Protein 3MBH (pdb70)

B-factor: mean 21.72, std 7.15, range [2.0, 74.06]

InterPro domains:
  IPR004625 Pyridoxine kinase [PTHR10534] (7-262)
  IPR004625 Pyridoxine kinase [cd01173] (8-260)
  IPR013749 Pyridoxamine kinase/Phosphomethylpyrimidine kinase [PF08543] (74-260)
  IPR029056 Ribokinase-like [G3DSA:3.40.1190.20] (1-290)
  IPR029056 Ribokinase-like [SSF53613] (6-282)

CATH classification: 3.40.1190.20

Secondary structure (DSSP, 8-state):
---PPPEEEEE--EE----THHHHHHHHH---EEEE---EEESS-TTSS---EEE-TT--HHHHHHHHTT---SEEEE---SSTTHHHHHHHHHHHH--TT-EEEE----EETTEEPTT--------GGGG-SEE--BHHHHHHHHT----S---HHHHHHHHHHHHHTS-SEEEEEEEEETTEEEEEEEEEEETTTTEEEEEEES--GGGSTTHHHHHHHHHHHH--------HHHHHHHHHHHHHTTTTS---GGG-S-HHHHGGG-------EEE-/----EEEEE--EE----THHHHHHHHH---EEEE---EEESS-TTSS---EEE-S---HHHHHHHHTT---SEEEE---SSTTHHHHHHHHHHHH--TT-EEEE----EETTEEPTT-------TGGGG-SEE--BHHHHHHHHT----S---HHHHHHHHHHHHTTS-SEEEEEEEEETTEEEEEEEEEEETGGGEEEEEEES--GGGSTTHHHHHHHHHHHH--------HHHHHHHHHHHHHTTTTS---GGG-S-HHHHGGGG-------EE-/------EEEEE--EE----THHHHHHHHH---EEEE---EEESS-TTSS---EEE-TT--HHHHHHHHHT---SEEEE---SSTTHHHHHHHHHHHH--TT-EEEE----EETTEEPTT--------GGGG-SEE--BHHHHHHHHTS---S---HHHHHHHHHHHHTTS-SEEEEEEEE-TT-TT-EEEEEEETTTTEEEEEEES--GGGSTTHHHHHHHHHHHH--------HHHHHHHHHHHHHTTTTS---GGG-S-HHHHGGG-------EE--/---EEEEE--EE----THHHHHHHHH---EEEE---EEESS-TTSS---EEE-TT--HHHHHHHHTT---SEEEE---S-THHHHHHHHHHHHH--TT-EEEE----EETTEEPTT-------TGGGG-SEE--BHHHHHHHTT----S---HHHHHHHHHHHHHTS-SEEEEEEEEETTEEEEEEEEEEETTTTEEEEEEESS-GGGSTTHHHHHHHHHHHH--------HHHHHHHHHHHHHTTTTS---GGG-S-HHHHGGGG-------EE-/------EEEEE--EE----THHHHHHHHH---EEEE---EEESS-TTSS---EEE-TT--HHHHHHHHHT---SEEEE---SSTTHHHHHHHHHHHH--TT-EEEE----EETTEEPTT-------TGGGG-SEE--BHHHHHHHHT----S---HHHHHHHHHHHHHTS-SEEEEEEEEETTEEEEEEEEEEETTTTEEEEEEESS-GGGSTTHHHHHHHHHHHH--------HHHHHHHHHHHHHTTTTS---GGG-S-HHHHGGGG------EEE-/------EEEEE--EE----THHHHHHHHH---EEEE---EEESS-TTSS---EEE-TT--HHHHHHHHHT---SEEEE---S-TTHHHHHHHHHHHH--TT-EEEE----EETTEEPTT--------GGGG-SEE--BHHHHHHHHT----S---HHHHHHHHHHHHHTS-SEEEEEEEE-TT-TT-EEEEEEETTTTEEEEEEESS-GGGSTTHHHHHHHHHHHH--------HHHHHHHHHHHHHTTTTS---GGG-S-HHHHGGGG------EE--

Radius of gyration: 34.13 Å; Cα contacts (8 Å, |Δi|>4): 3780; chains: 6; bounding box: 86×94×94 Å

Structure (mmCIF, N/CA/C/O backbone):
data_3MBH
#
_entry.id   3MBH
#
_cell.length_a   93.723
_cell.length_b   138.368
_cell.length_c   143.539
_cell.angle_alpha   90.000
_cell.angle_beta   90.000
_cell.angle_gamma   90.000
#
_symmetry.space_group_name_H-M   'P 21 21 21'
#
loop_
_entity.id
_entity.type
_entity.pdbx_description
1 polymer 'Putative phosphomethylpyrimidine kinase'
2 non-polymer 3-HYDROXY-5-(HYDROXYMETHYL)-2-METHYLISONICOTINALDEHYDE
3 non-polymer 'CHLORIDE ION'
4 water water
#
loop_
_atom_site.group_PDB
_atom_site.id
_atom_site.type_symbol
_atom_site.label_atom_id
_atom_site.label_alt_id
_atom_site.label_comp_id
_atom_site.label_asym_id
_atom_site.label_entity_id
_atom_site.label_seq_id
_atom_site.pdbx_PDB_ins_code
_atom_site.Cartn_x
_atom_site.Cartn_y
_atom_site.Cartn_z
_atom_site.occupancy
_atom_site.B_iso_or_equiv
_atom_site.auth_seq_id
_atom_site.auth_comp_id
_atom_site.auth_asym_id
_atom_site.auth_atom_id
_atom_site.pdbx_PDB_model_num
ATOM 9 N N . TYR A 1 3 ? 90.297 87.229 26.304 1.00 53.62 2 TYR A N 1
ATOM 10 C CA . TYR A 1 3 ? 88.985 87.629 25.765 1.00 52.21 2 TYR A CA 1
ATOM 11 C C . TYR A 1 3 ? 88.833 89.157 25.650 1.00 50.87 2 TYR A C 1
ATOM 12 O O . TYR A 1 3 ? 88.953 89.882 26.651 1.00 51.02 2 TYR A O 1
ATOM 14 N N . ALA A 1 4 ? 88.637 89.627 24.416 1.00 49.19 3 ALA A N 1
ATOM 15 C CA . ALA A 1 4 ? 88.017 90.932 24.135 1.00 47.76 3 ALA A CA 1
ATOM 16 C C . ALA A 1 4 ? 86.946 90.701 23.053 1.00 46.20 3 ALA A C 1
ATOM 17 O O . ALA A 1 4 ? 87.239 90.117 22.004 1.00 46.80 3 ALA A O 1
ATOM 19 N N . ASN A 1 5 ? 85.704 91.113 23.319 1.00 43.48 4 ASN A N 1
ATOM 20 C CA . ASN A 1 5 ? 84.577 90.874 22.393 1.00 41.30 4 ASN A CA 1
ATOM 21 C C . ASN A 1 5 ? 83.640 92.096 22.367 1.00 39.31 4 ASN A C 1
ATOM 22 O O . ASN A 1 5 ? 82.548 92.064 22.944 1.00 39.77 4 ASN A O 1
ATOM 27 N N . LYS A 1 6 ? 84.094 93.155 21.690 1.00 36.44 5 LYS A N 1
ATOM 28 C CA . LYS A 1 6 ? 83.482 94.504 21.714 1.00 33.92 5 LYS A CA 1
ATOM 29 C C . LYS A 1 6 ? 82.096 94.597 21.040 1.00 30.72 5 LYS A C 1
ATOM 30 O O . LYS A 1 6 ? 81.735 93.740 20.217 1.00 30.56 5 LYS A O 1
ATOM 35 N N . VAL A 1 7 ? 81.358 95.663 21.347 1.00 26.99 6 VAL A N 1
ATOM 36 C CA . VAL A 1 7 ? 80.183 96.049 20.550 1.00 24.82 6 VAL A CA 1
ATOM 37 C C . VAL A 1 7 ? 80.629 96.460 19.141 1.00 23.22 6 VAL A C 1
ATOM 38 O O . VAL A 1 7 ? 81.348 97.428 18.998 1.00 23.85 6 VAL A O 1
ATOM 42 N N A LYS A 1 8 ? 80.167 95.751 18.112 0.70 22.24 7 LYS A N 1
ATOM 43 N N B LYS A 1 8 ? 80.186 95.748 18.109 0.30 22.17 7 LYS A N 1
ATOM 44 C CA A LYS A 1 8 ? 80.568 96.058 16.729 0.70 21.04 7 LYS A CA 1
ATOM 45 C CA B LYS A 1 8 ? 80.594 96.078 16.739 0.30 20.96 7 LYS A CA 1
ATOM 46 C C A LYS A 1 8 ? 79.879 97.338 16.224 0.70 20.82 7 LYS A C 1
ATOM 47 C C B LYS A 1 8 ? 79.875 97.326 16.210 0.30 20.70 7 LYS A C 1
ATOM 48 O O A LYS A 1 8 ? 78.794 97.697 16.693 0.70 20.53 7 LYS A O 1
ATOM 49 O O B LYS A 1 8 ? 78.763 97.643 16.638 0.30 20.57 7 LYS A O 1
ATOM 60 N N . LYS A 1 9 ? 80.538 98.031 15.293 1.00 20.02 8 LYS A N 1
ATOM 61 C CA . LYS A 1 9 ? 80.060 99.293 14.752 1.00 19.69 8 LYS A CA 1
ATOM 62 C C . LYS A 1 9 ? 79.698 99.168 13.260 1.00 18.80 8 LYS A C 1
ATOM 63 O O . LYS A 1 9 ? 80.441 98.578 12.442 1.00 17.57 8 LYS A O 1
ATOM 69 N N . ILE A 1 10 ? 78.565 99.738 12.922 1.00 17.27 9 ILE A N 1
ATOM 70 C CA . ILE A 1 10 ? 78.075 99.783 11.552 1.00 17.26 9 ILE A CA 1
ATOM 71 C C . ILE A 1 10 ? 77.977 101.205 11.064 1.00 16.43 9 ILE A C 1
ATOM 72 O O . ILE A 1 10 ? 77.252 102.007 11.666 1.00 17.62 9 ILE A O 1
ATOM 77 N N . ALA A 1 11 ? 78.672 101.548 9.989 1.00 15.53 10 ALA A N 1
ATOM 78 C CA . ALA A 1 11 ? 78.495 102.862 9.396 1.00 16.01 10 ALA A CA 1
ATOM 79 C C . ALA A 1 11 ? 77.209 102.775 8.519 1.00 16.46 10 ALA A C 1
ATOM 80 O O . ALA A 1 11 ? 77.144 101.948 7.607 1.00 18.12 10 ALA A O 1
ATOM 82 N N . ALA A 1 12 ? 76.230 103.644 8.791 1.00 15.43 11 ALA A N 1
ATOM 83 C CA . ALA A 1 12 ? 74.943 103.649 8.149 1.00 16.06 11 ALA A CA 1
ATOM 84 C C . ALA A 1 12 ? 74.817 104.856 7.224 1.00 15.42 11 ALA A C 1
ATOM 85 O O . ALA A 1 12 ? 74.700 106.002 7.681 1.00 15.43 11 ALA A O 1
ATOM 87 N N . VAL A 1 13 ? 74.904 104.594 5.928 1.00 16.23 12 VAL A N 1
ATOM 88 C CA . VAL A 1 13 ? 74.885 105.620 4.864 1.00 15.78 12 VAL A CA 1
ATOM 89 C C . VAL A 1 13 ? 73.439 105.701 4.279 1.00 16.28 12 VAL A C 1
ATOM 90 O O . VAL A 1 13 ? 73.114 105.056 3.298 1.00 15.85 12 VAL A O 1
ATOM 94 N N . HIS A 1 14 ? 72.606 106.483 4.964 1.00 15.59 13 HIS A N 1
ATOM 95 C CA . HIS A 1 14 ? 71.215 106.599 4.702 1.00 15.98 13 HIS A CA 1
ATOM 96 C C . HIS A 1 14 ? 70.817 108.021 5.047 1.00 15.58 13 HIS A C 1
ATOM 97 O O . HIS A 1 14 ? 71.540 108.721 5.760 1.00 15.44 13 HIS A O 1
ATOM 104 N N . ASP A 1 15 ? 69.658 108.430 4.556 1.00 14.85 14 ASP A N 1
ATOM 105 C CA . ASP A 1 15 ? 69.072 109.680 4.927 1.00 15.33 14 ASP A CA 1
ATOM 106 C C . ASP A 1 15 ? 68.419 109.688 6.334 1.00 16.69 14 ASP A C 1
ATOM 107 O O . ASP A 1 15 ? 68.156 108.644 6.954 1.00 14.93 14 ASP A O 1
ATOM 112 N N . LEU A 1 16 ? 68.187 110.904 6.849 1.00 16.52 15 LEU A N 1
ATOM 113 C CA . LEU A 1 16 ? 67.429 111.139 8.073 1.00 16.60 15 LEU A CA 1
ATOM 114 C C . LEU A 1 16 ? 66.138 111.809 7.680 1.00 17.29 15 LEU A C 1
ATOM 115 O O . LEU A 1 16 ? 66.150 112.946 7.197 1.00 15.45 15 LEU A O 1
ATOM 120 N N . SER A 1 17 ? 65.046 111.061 7.869 1.00 16.66 16 SER A N 1
ATOM 121 C CA . SER A 1 17 ? 63.718 111.509 7.631 1.00 17.38 16 SER A CA 1
ATOM 122 C C . SER A 1 17 ? 62.924 111.633 8.945 1.00 16.99 16 SER A C 1
ATOM 123 O O . SER A 1 17 ? 62.831 110.704 9.711 1.00 17.56 16 SER A O 1
ATOM 126 N N . GLY A 1 18 ? 62.283 112.780 9.131 1.00 16.96 17 GLY A N 1
ATOM 127 C CA . GLY A 1 18 ? 61.488 113.045 10.297 1.00 18.32 17 GLY A CA 1
ATOM 128 C C . GLY A 1 18 ? 60.296 112.128 10.506 1.00 19.47 17 GLY A C 1
ATOM 129 O O . GLY A 1 18 ? 60.124 111.609 11.591 1.00 20.99 17 GLY A O 1
ATOM 138 N N . GLY A 1 20 ? 57.559 109.028 8.815 1.00 20.42 19 GLY A N 1
ATOM 139 C CA . GLY A 1 20 ? 57.670 107.827 8.063 1.00 21.61 19 GLY A CA 1
ATOM 140 C C . GLY A 1 20 ? 58.699 106.972 8.736 1.00 22.05 19 GLY A C 1
ATOM 141 O O . GLY A 1 20 ? 59.569 107.456 9.476 1.00 25.58 19 GLY A O 1
ATOM 142 N N . ARG A 1 21 ? 58.663 105.689 8.466 1.00 21.67 20 ARG A N 1
ATOM 143 C CA . ARG A 1 21 ? 59.661 104.828 9.030 1.00 19.63 20 ARG A CA 1
ATOM 144 C C . ARG A 1 21 ? 60.538 104.299 7.903 1.00 18.57 20 ARG A C 1
ATOM 145 O O . ARG A 1 21 ? 60.297 103.231 7.364 1.00 18.67 20 ARG A O 1
ATOM 153 N N . VAL A 1 22 ? 61.565 105.084 7.554 1.00 17.34 21 VAL A N 1
ATOM 154 C CA . VAL A 1 22 ? 62.495 104.756 6.502 1.00 16.96 21 VAL A CA 1
ATOM 155 C C . VAL A 1 22 ? 63.894 105.027 7.031 1.00 16.61 21 VAL A C 1
ATOM 156 O O . VAL A 1 22 ? 64.073 105.664 8.067 1.00 16.75 21 VAL A O 1
ATOM 160 N N . SER A 1 23 ? 64.868 104.513 6.325 1.00 16.24 22 SER A N 1
ATOM 161 C CA . SER A 1 23 ? 66.249 104.990 6.416 1.00 17.47 22 SER A CA 1
ATOM 162 C C . SER A 1 23 ? 66.784 105.018 7.880 1.00 16.82 22 SER A C 1
ATOM 163 O O . SER A 1 23 ? 66.601 104.041 8.625 1.00 17.19 22 SER A O 1
ATOM 166 N N . LEU A 1 24 ? 67.472 106.072 8.307 1.00 15.99 23 LEU A N 1
ATOM 167 C CA . LEU A 1 24 ? 68.119 106.028 9.634 1.00 15.83 23 LEU A CA 1
ATOM 168 C C . LEU A 1 24 ? 67.155 105.770 10.830 1.00 15.95 23 LEU A C 1
ATOM 169 O O . LEU A 1 24 ? 67.542 105.127 11.829 1.00 16.28 23 LEU A O 1
ATOM 174 N N . THR A 1 25 ? 65.923 106.251 10.742 1.00 16.38 24 THR A N 1
ATOM 175 C CA . THR A 1 25 ? 64.992 106.099 11.841 1.00 16.16 24 THR A CA 1
ATOM 176 C C . THR A 1 25 ? 64.479 104.658 11.911 1.00 17.92 24 THR A C 1
ATOM 177 O O . THR A 1 25 ? 63.778 104.319 12.857 1.00 18.83 24 THR A O 1
ATOM 181 N N . VAL A 1 26 ? 64.874 103.810 10.951 1.00 17.94 25 VAL A N 1
ATOM 182 C CA . VAL A 1 26 ? 64.604 102.367 11.015 1.00 18.25 25 VAL A CA 1
ATOM 183 C C . VAL A 1 26 ? 65.906 101.625 11.354 1.00 17.37 25 VAL A C 1
ATOM 184 O O . VAL A 1 26 ? 65.920 100.727 12.196 1.00 16.43 25 VAL A O 1
ATOM 188 N N . VAL A 1 27 ? 66.995 101.980 10.673 1.00 16.90 26 VAL A N 1
ATOM 189 C CA . VAL A 1 27 ? 68.283 101.313 10.805 1.00 16.44 26 VAL A CA 1
ATOM 190 C C . VAL A 1 27 ? 68.842 101.440 12.207 1.00 16.10 26 VAL A C 1
ATOM 191 O O . VAL A 1 27 ? 69.353 100.480 12.756 1.00 14.35 26 VAL A O 1
ATOM 195 N N . ILE A 1 28 ? 68.733 102.622 12.810 1.00 15.68 27 ILE A N 1
ATOM 196 C CA . ILE A 1 28 ? 69.292 102.837 14.153 1.00 16.53 27 ILE A CA 1
ATOM 197 C C . ILE A 1 28 ? 68.580 101.962 15.234 1.00 17.01 27 ILE A C 1
ATOM 198 O O . ILE A 1 28 ? 69.230 101.157 15.901 1.00 16.18 27 ILE A O 1
ATOM 203 N N . PRO A 1 29 ? 67.259 102.047 15.353 1.00 17.28 28 PRO A N 1
ATOM 204 C CA . PRO A 1 29 ? 66.593 101.213 16.382 1.00 16.67 28 PRO A CA 1
ATOM 205 C C . PRO A 1 29 ? 66.748 99.703 16.194 1.00 16.58 28 PRO A C 1
ATOM 206 O O . PRO A 1 29 ? 66.945 98.959 17.177 1.00 14.81 28 PRO A O 1
ATOM 210 N N . ILE A 1 30 ? 66.661 99.234 14.950 1.00 15.47 29 ILE A N 1
ATOM 211 C CA . ILE A 1 30 ? 66.763 97.793 14.698 1.00 15.17 29 ILE A CA 1
ATOM 212 C C . ILE A 1 30 ? 68.182 97.285 15.039 1.00 14.99 29 ILE A C 1
ATOM 213 O O . ILE A 1 30 ? 68.348 96.371 15.848 1.00 15.75 29 ILE A O 1
ATOM 218 N N . LEU A 1 31 ? 69.201 97.889 14.450 1.00 15.02 30 LEU A N 1
ATOM 219 C CA . LEU A 1 31 ? 70.551 97.394 14.649 1.00 16.43 30 LEU A CA 1
ATOM 220 C C . LEU A 1 31 ? 70.999 97.617 16.106 1.00 16.68 30 LEU A C 1
ATOM 221 O O . LEU A 1 31 ? 71.655 96.761 16.638 1.00 15.87 30 LEU A O 1
ATOM 226 N N . SER A 1 32 ? 70.648 98.748 16.750 1.00 16.74 31 SER A N 1
ATOM 227 C CA . SER A 1 32 ? 70.971 98.926 18.164 1.00 17.55 31 SER A CA 1
ATOM 228 C C . SER A 1 32 ? 70.338 97.798 18.999 1.00 15.64 31 SER A C 1
ATOM 229 O O . SER A 1 32 ? 70.987 97.242 19.877 1.00 15.84 31 SER A O 1
ATOM 232 N N A SER A 1 33 ? 69.067 97.498 18.738 0.50 14.98 32 SER A N 1
ATOM 233 N N B SER A 1 33 ? 69.080 97.493 18.704 0.50 15.09 32 SER A N 1
ATOM 234 C CA A SER A 1 33 ? 68.355 96.417 19.433 0.50 15.17 32 SER A CA 1
ATOM 235 C CA B SER A 1 33 ? 68.347 96.444 19.396 0.50 15.38 32 SER A CA 1
ATOM 236 C C A SER A 1 33 ? 69.085 95.096 19.229 0.50 14.98 32 SER A C 1
ATOM 237 C C B SER A 1 33 ? 68.920 95.069 19.142 0.50 14.95 32 SER A C 1
ATOM 238 O O A SER A 1 33 ? 69.205 94.299 20.154 0.50 15.68 32 SER A O 1
ATOM 239 O O B SER A 1 33 ? 68.644 94.164 19.902 0.50 15.19 32 SER A O 1
ATOM 252 N N . GLY A 1 35 ? 72.181 94.751 18.938 1.00 15.84 34 GLY A N 1
ATOM 253 C CA . GLY A 1 35 ? 73.447 94.740 19.647 1.00 16.15 34 GLY A CA 1
ATOM 254 C C . GLY A 1 35 ? 74.584 95.481 19.000 1.00 16.25 34 GLY A C 1
ATOM 255 O O . GLY A 1 35 ? 75.709 95.369 19.459 1.00 16.82 34 GLY A O 1
ATOM 256 N N . PHE A 1 36 ? 74.294 96.279 17.969 1.00 16.42 35 PHE A N 1
ATOM 257 C CA . PHE A 1 36 ? 75.328 96.950 17.187 1.00 17.28 35 PHE A CA 1
ATOM 258 C C . PHE A 1 36 ? 75.208 98.428 17.382 1.00 17.42 35 PHE A C 1
ATOM 259 O O . PHE A 1 36 ? 74.093 98.921 17.536 1.00 18.46 35 PHE A O 1
ATOM 267 N N . GLN A 1 37 ? 76.344 99.125 17.448 1.00 16.99 36 GLN A N 1
ATOM 268 C CA . GLN A 1 37 ? 76.324 100.583 17.417 1.00 16.60 36 GLN A CA 1
ATOM 269 C C . GLN A 1 37 ? 76.232 101.056 15.946 1.00 17.10 36 GLN A C 1
ATOM 270 O O . GLN A 1 37 ? 77.002 100.596 15.117 1.00 17.26 36 GLN A O 1
ATOM 276 N N . VAL A 1 38 ? 75.280 101.934 15.653 1.00 15.95 37 VAL A N 1
ATOM 277 C CA . VAL A 1 38 ? 75.065 102.476 14.340 1.00 15.49 37 VAL A CA 1
ATOM 278 C C . VAL A 1 38 ? 75.621 103.900 14.343 1.00 15.12 37 VAL A C 1
ATOM 279 O O . VAL A 1 38 ? 75.278 104.729 15.216 1.00 14.37 37 VAL A O 1
ATOM 283 N N . CYS A 1 39 ? 76.508 104.148 13.394 1.00 14.81 38 CYS A N 1
ATOM 284 C CA . CYS A 1 39 ? 77.202 105.412 13.220 1.00 14.86 38 CYS A CA 1
ATOM 285 C C . CYS A 1 39 ? 76.731 106.008 11.908 1.00 15.68 38 CYS A C 1
ATOM 286 O O . CYS A 1 39 ? 77.192 105.613 10.818 1.00 15.80 38 CYS A O 1
ATOM 289 N N . PRO A 1 40 ? 75.828 106.988 11.988 1.00 14.68 39 PRO A N 1
ATOM 290 C CA . PRO A 1 40 ? 75.242 107.546 10.766 1.00 15.47 39 PRO A CA 1
ATOM 291 C C . PRO A 1 40 ? 76.192 108.439 9.947 1.00 15.90 39 PRO A C 1
ATOM 292 O O . PRO A 1 40 ? 76.885 109.312 10.528 1.00 14.92 39 PRO A O 1
ATOM 296 N N . LEU A 1 41 ? 76.220 108.170 8.640 1.00 15.40 40 LEU A N 1
ATOM 297 C CA . LEU A 1 41 ? 76.770 109.053 7.608 1.00 15.33 40 LEU A CA 1
ATOM 298 C C . LEU A 1 41 ? 75.564 109.504 6.786 1.00 15.26 40 LEU A C 1
ATOM 299 O O . LEU A 1 41 ? 75.201 108.859 5.831 1.00 15.04 40 LEU A O 1
ATOM 304 N N . PRO A 1 42 ? 74.928 110.610 7.186 1.00 15.16 41 PRO A N 1
ATOM 305 C CA . PRO A 1 42 ? 73.647 110.982 6.640 1.00 14.94 41 PRO A CA 1
ATOM 306 C C . PRO A 1 42 ? 73.754 111.551 5.221 1.00 15.38 41 PRO A C 1
ATOM 307 O O . PRO A 1 42 ? 74.641 112.346 4.951 1.00 14.34 41 PRO A O 1
ATOM 311 N N . THR A 1 43 ? 72.890 111.072 4.319 1.00 15.35 42 THR A N 1
ATOM 312 C CA . THR A 1 43 ? 72.949 111.399 2.893 1.00 15.26 42 THR A CA 1
ATOM 313 C C . THR A 1 43 ? 72.103 112.617 2.540 1.00 15.36 42 THR A C 1
ATOM 314 O O . THR A 1 43 ? 72.334 113.262 1.492 1.00 15.78 42 THR A O 1
ATOM 318 N N . ALA A 1 44 ? 71.141 112.915 3.404 1.00 14.04 43 ALA A N 1
ATOM 319 C CA . ALA A 1 44 ? 70.129 113.939 3.167 1.00 14.50 43 ALA A CA 1
ATOM 320 C C . ALA A 1 44 ? 69.332 114.108 4.446 1.00 13.89 43 ALA A C 1
ATOM 321 O O . ALA A 1 44 ? 69.292 113.199 5.258 1.00 15.21 43 ALA A O 1
ATOM 323 N N . VAL A 1 45 ? 68.687 115.256 4.582 1.00 13.41 44 VAL A N 1
ATOM 324 C CA . VAL A 1 45 ? 67.689 115.513 5.616 1.00 14.58 44 VAL A CA 1
ATOM 325 C C . VAL A 1 45 ? 66.329 115.798 5.005 1.00 15.10 44 VAL A C 1
ATOM 326 O O . VAL A 1 45 ? 66.206 116.659 4.140 1.00 15.13 44 VAL A O 1
ATOM 330 N N . LEU A 1 46 ? 65.323 115.054 5.428 1.00 14.77 45 LEU A N 1
ATOM 331 C CA . LEU A 1 46 ? 63.965 115.257 4.945 1.00 14.98 45 LEU A CA 1
ATOM 332 C C . LEU A 1 46 ? 62.975 115.335 6.104 1.00 15.46 45 LEU A C 1
ATOM 333 O O . LEU A 1 46 ? 63.149 114.667 7.113 1.00 17.14 45 LEU A O 1
ATOM 338 N N . SER A 1 47 ? 61.877 116.066 5.905 1.00 15.70 46 SER A N 1
ATOM 339 C CA . SER A 1 47 ? 60.775 116.127 6.844 1.00 15.34 46 SER A CA 1
ATOM 340 C C . SER A 1 47 ? 60.070 114.760 6.990 1.00 16.02 46 SER A C 1
ATOM 341 O O . SER A 1 47 ? 59.499 114.424 8.064 1.00 13.65 46 SER A O 1
ATOM 344 N N . ASN A 1 48 ? 60.095 114.004 5.893 1.00 15.67 47 ASN A N 1
ATOM 345 C CA . ASN A 1 48 ? 59.377 112.754 5.762 1.00 15.23 47 ASN A CA 1
ATOM 346 C C . ASN A 1 48 ? 59.791 112.061 4.474 1.00 15.70 47 ASN A C 1
ATOM 347 O O . ASN A 1 48 ? 60.365 112.702 3.588 1.00 14.94 47 ASN A O 1
ATOM 352 N N . HIS A 1 49 ? 59.424 110.790 4.309 1.00 15.52 48 HIS A N 1
ATOM 353 C CA . HIS A 1 49 ? 59.864 110.077 3.111 1.00 15.77 48 HIS A CA 1
ATOM 354 C C . HIS A 1 49 ? 59.191 110.640 1.852 1.00 16.28 48 HIS A C 1
ATOM 355 O O . HIS A 1 49 ? 58.210 111.417 1.926 1.00 15.56 48 HIS A O 1
ATOM 362 N N . THR A 1 50 ? 59.740 110.267 0.689 1.00 16.25 49 THR A N 1
ATOM 363 C CA . THR A 1 50 ? 59.295 110.824 -0.605 1.00 16.52 49 THR A CA 1
ATOM 364 C C . THR A 1 50 ? 58.060 110.159 -1.232 1.00 16.87 49 THR A C 1
ATOM 365 O O . THR A 1 50 ? 57.681 110.480 -2.359 1.00 17.93 49 THR A O 1
ATOM 369 N N . GLN A 1 51 ? 57.409 109.247 -0.521 1.00 18.10 50 GLN A N 1
ATOM 370 C CA . GLN A 1 51 ? 56.125 108.697 -0.967 1.00 19.02 50 GLN A CA 1
ATOM 371 C C . GLN A 1 51 ? 54.919 109.448 -0.362 1.00 19.71 50 GLN A C 1
ATOM 372 O O . GLN A 1 51 ? 53.774 109.163 -0.648 1.00 20.19 50 GLN A O 1
ATOM 378 N N . TYR A 1 52 ? 55.177 110.418 0.500 1.00 20.17 51 TYR A N 1
ATOM 379 C CA . TYR A 1 52 ? 54.170 111.419 0.804 1.00 19.52 51 TYR A CA 1
ATOM 380 C C . TYR A 1 52 ? 54.060 112.420 -0.377 1.00 19.67 51 TYR A C 1
ATOM 381 O O . TYR A 1 52 ? 54.982 112.559 -1.218 1.00 19.01 51 TYR A O 1
ATOM 390 N N . PRO A 1 53 ? 52.950 113.166 -0.438 1.00 19.96 52 PRO A N 1
ATOM 391 C CA . PRO A 1 53 ? 52.841 114.088 -1.576 1.00 20.05 52 PRO A CA 1
ATOM 392 C C . PRO A 1 53 ? 53.969 115.141 -1.633 1.00 19.92 52 PRO A C 1
ATOM 393 O O . PRO A 1 53 ? 54.371 115.553 -2.710 1.00 21.38 52 PRO A O 1
ATOM 397 N N . GLY A 1 54 ? 54.528 115.540 -0.506 1.00 18.70 53 GLY A N 1
ATOM 398 C CA . GLY A 1 54 ? 55.556 116.560 -0.526 1.00 17.98 53 GLY A CA 1
ATOM 399 C C . GLY A 1 54 ? 56.550 116.246 0.597 1.00 17.94 53 GLY A C 1
ATOM 400 O O . GLY A 1 54 ? 56.294 115.394 1.475 1.00 18.55 53 GLY A O 1
ATOM 401 N N . PHE A 1 55 ? 57.683 116.920 0.547 1.00 15.69 54 PHE A N 1
ATOM 402 C CA . PHE A 1 55 ? 58.688 116.755 1.548 1.00 16.49 54 PHE A CA 1
ATOM 403 C C . PHE A 1 55 ? 59.691 117.887 1.429 1.00 16.03 54 PHE A C 1
ATOM 404 O O . PHE A 1 55 ? 59.902 118.390 0.344 1.00 15.06 54 PHE A O 1
ATOM 412 N N . SER A 1 56 ? 60.321 118.237 2.559 1.00 15.98 55 SER A N 1
ATOM 413 C CA . SER A 1 56 ? 61.521 119.076 2.573 1.00 15.57 55 SER A CA 1
ATOM 414 C C . SER A 1 56 ? 62.691 118.191 2.214 1.00 15.39 55 SER A C 1
ATOM 415 O O . SER A 1 56 ? 62.662 116.997 2.470 1.00 15.14 55 SER A O 1
ATOM 418 N N . PHE A 1 57 ? 63.718 118.785 1.629 1.00 15.13 56 PHE A N 1
ATOM 419 C CA . PHE A 1 57 ? 64.864 118.021 1.211 1.00 16.06 56 PHE A CA 1
ATOM 420 C C . PHE A 1 57 ? 66.145 118.868 1.309 1.00 16.25 56 PHE A C 1
ATOM 421 O O . PHE A 1 57 ? 66.226 119.938 0.745 1.00 15.62 56 PHE A O 1
ATOM 429 N N . LEU A 1 58 ? 67.135 118.372 2.043 1.00 16.22 57 LEU A N 1
ATOM 430 C CA . LEU A 1 58 ? 68.451 118.960 2.083 1.00 16.03 57 LEU A CA 1
ATOM 431 C C . LEU A 1 58 ? 69.496 117.854 1.746 1.00 15.97 57 LEU A C 1
ATOM 432 O O . LEU A 1 58 ? 69.671 116.874 2.495 1.00 15.97 57 LEU A O 1
ATOM 437 N N . ASP A 1 59 ? 70.227 118.099 0.673 1.00 15.57 58 ASP A N 1
ATOM 438 C CA . ASP A 1 59 ? 71.229 117.192 0.115 1.00 15.93 58 ASP A CA 1
ATOM 439 C C . ASP A 1 59 ? 72.455 117.363 0.961 1.00 15.42 58 ASP A C 1
ATOM 440 O O . ASP A 1 59 ? 72.958 118.467 1.068 1.00 15.63 58 ASP A O 1
ATOM 445 N N . LEU A 1 60 ? 72.967 116.301 1.546 1.00 15.73 59 LEU A N 1
ATOM 446 C CA . LEU A 1 60 ? 74.171 116.436 2.393 1.00 16.30 59 LEU A CA 1
ATOM 447 C C . LEU A 1 60 ? 75.494 115.968 1.718 1.00 15.91 59 LEU A C 1
ATOM 448 O O . LEU A 1 60 ? 76.511 115.727 2.431 1.00 15.28 59 LEU A O 1
ATOM 453 N N . THR A 1 61 ? 75.476 115.865 0.380 1.00 15.61 60 THR A N 1
ATOM 454 C CA . THR A 1 61 ? 76.619 115.378 -0.400 1.00 16.33 60 THR A CA 1
ATOM 455 C C . THR A 1 61 ? 77.903 116.065 0.031 1.00 17.44 60 THR A C 1
ATOM 456 O O . THR A 1 61 ? 78.898 115.398 0.290 1.00 16.54 60 THR A O 1
ATOM 460 N N . ASP A 1 62 ? 77.868 117.390 0.120 1.00 17.54 61 ASP A N 1
ATOM 461 C CA . ASP A 1 62 ? 79.078 118.088 0.439 1.00 18.96 61 ASP A CA 1
ATOM 462 C C . ASP A 1 62 ? 79.536 118.039 1.902 1.00 19.02 61 ASP A C 1
ATOM 463 O O . ASP A 1 62 ? 80.689 118.369 2.181 1.00 18.52 61 ASP A O 1
ATOM 468 N N . GLU A 1 63 ? 78.680 117.595 2.815 1.00 18.43 62 GLU A N 1
ATOM 469 C CA . GLU A 1 63 ? 79.121 117.390 4.191 1.00 17.69 62 GLU A CA 1
ATOM 470 C C . GLU A 1 63 ? 79.780 116.022 4.394 1.00 16.56 62 GLU A C 1
ATOM 471 O O . GLU A 1 63 ? 80.600 115.864 5.298 1.00 16.12 62 GLU A O 1
ATOM 493 N N . PRO A 1 65 ? 82.092 114.159 2.731 1.00 16.10 64 PRO A N 1
ATOM 494 C CA . PRO A 1 65 ? 83.565 114.084 2.780 1.00 16.34 64 PRO A CA 1
ATOM 495 C C . PRO A 1 65 ? 84.147 114.699 4.061 1.00 16.37 64 PRO A C 1
ATOM 496 O O . PRO A 1 65 ? 85.192 114.259 4.556 1.00 15.61 64 PRO A O 1
ATOM 500 N N . LYS A 1 66 ? 83.485 115.726 4.581 1.00 16.10 65 LYS A N 1
ATOM 501 C CA . LYS A 1 66 ? 83.972 116.393 5.798 1.00 16.05 65 LYS A CA 1
ATOM 502 C C . LYS A 1 66 ? 83.842 115.457 6.997 1.00 15.31 65 LYS A C 1
ATOM 503 O O . LYS A 1 66 ? 84.779 115.366 7.829 1.00 16.02 65 LYS A O 1
ATOM 509 N N . ILE A 1 67 ? 82.737 114.710 7.047 1.00 15.11 66 ILE A N 1
ATOM 510 C CA . ILE A 1 67 ? 82.528 113.712 8.083 1.00 15.15 66 ILE A CA 1
ATOM 511 C C . ILE A 1 67 ? 83.542 112.557 7.945 1.00 15.59 66 ILE A C 1
ATOM 512 O O . ILE A 1 67 ? 84.218 112.193 8.906 1.00 15.29 66 ILE A O 1
ATOM 517 N N . ILE A 1 68 ? 83.659 111.990 6.749 1.00 16.23 67 ILE A N 1
ATOM 518 C CA . ILE A 1 68 ? 84.651 110.922 6.491 1.00 15.95 67 ILE A CA 1
ATOM 519 C C . ILE A 1 68 ? 86.057 111.351 6.959 1.00 16.33 67 ILE A C 1
ATOM 520 O O . ILE A 1 68 ? 86.779 110.571 7.627 1.00 17.33 67 ILE A O 1
ATOM 525 N N . ALA A 1 69 ? 86.427 112.601 6.706 1.00 15.78 68 ALA A N 1
ATOM 526 C CA . ALA A 1 69 ? 87.748 113.071 7.032 1.00 16.09 68 ALA A CA 1
ATOM 527 C C . ALA A 1 69 ? 87.986 113.039 8.537 1.00 15.91 68 ALA A C 1
ATOM 528 O O . ALA A 1 69 ? 89.083 112.643 8.973 1.00 15.26 68 ALA A O 1
ATOM 530 N N . GLU A 1 70 ? 86.952 113.396 9.316 1.00 15.30 69 GLU A N 1
ATOM 531 C CA . GLU A 1 70 ? 87.064 113.354 10.769 1.00 16.12 69 GLU A CA 1
ATOM 532 C C . GLU A 1 70 ? 87.141 111.914 11.232 1.00 16.51 69 GLU A C 1
ATOM 533 O O . GLU A 1 70 ? 87.901 111.589 12.147 1.00 16.48 69 GLU A O 1
ATOM 539 N N . TRP A 1 71 ? 86.359 111.044 10.598 1.00 16.15 70 TRP A N 1
ATOM 540 C CA . TRP A 1 71 ? 86.365 109.644 10.989 1.00 16.88 70 TRP A CA 1
ATOM 541 C C . TRP A 1 71 ? 87.765 109.027 10.792 1.00 17.65 70 TRP A C 1
ATOM 542 O O . TRP A 1 71 ? 88.247 108.229 11.609 1.00 18.47 70 TRP A O 1
ATOM 553 N N . LYS A 1 72 ? 88.438 109.451 9.725 1.00 18.34 71 LYS A N 1
ATOM 554 C CA . LYS A 1 72 ? 89.803 109.010 9.497 1.00 18.77 71 LYS A CA 1
ATOM 555 C C . LYS A 1 72 ? 90.713 109.529 10.581 1.00 19.29 71 LYS A C 1
ATOM 556 O O . LYS A 1 72 ? 91.535 108.765 11.046 1.00 18.98 71 LYS A O 1
ATOM 562 N N . LYS A 1 73 ? 90.571 110.799 10.989 1.00 19.88 72 LYS A N 1
ATOM 563 C CA . LYS A 1 73 ? 91.410 111.345 12.070 1.00 21.14 72 LYS A CA 1
ATOM 564 C C . LYS A 1 73 ? 91.157 110.634 13.367 1.00 21.17 72 LYS A C 1
ATOM 565 O O . LYS A 1 73 ? 92.090 110.449 14.116 1.00 23.30 72 LYS A O 1
ATOM 571 N N . LEU A 1 74 ? 89.921 110.250 13.637 1.00 21.20 73 LEU A N 1
ATOM 572 C CA . LEU A 1 74 ? 89.580 109.510 14.864 1.00 21.54 73 LEU A CA 1
ATOM 573 C C . LEU A 1 74 ? 90.074 108.074 14.839 1.00 21.29 73 LEU A C 1
ATOM 574 O O . LEU A 1 74 ? 90.017 107.403 15.867 1.00 21.30 73 LEU A O 1
ATOM 579 N N A GLU A 1 75 ? 90.560 107.617 13.689 0.70 21.23 74 GLU A N 1
ATOM 580 N N B GLU A 1 75 ? 90.534 107.629 13.670 0.30 21.15 74 GLU A N 1
ATOM 581 C CA A GLU A 1 75 ? 90.934 106.224 13.479 0.70 21.32 74 GLU A CA 1
ATOM 582 C CA B GLU A 1 75 ? 90.883 106.239 13.399 0.30 21.04 74 GLU A CA 1
ATOM 583 C C A GLU A 1 75 ? 89.775 105.235 13.763 0.70 21.11 74 GLU A C 1
ATOM 584 C C B GLU A 1 75 ? 89.774 105.263 13.779 0.30 21.02 74 GLU A C 1
ATOM 585 O O A GLU A 1 75 ? 89.992 104.132 14.251 0.70 20.68 74 GLU A O 1
ATOM 586 O O B GLU A 1 75 ? 90.025 104.212 14.361 0.30 20.88 74 GLU A O 1
ATOM 597 N N . VAL A 1 76 ? 88.544 105.624 13.428 1.00 21.04 75 VAL A N 1
ATOM 598 C CA . VAL A 1 76 ? 87.391 104.763 13.671 1.00 20.93 75 VAL A CA 1
ATOM 599 C C . VAL A 1 76 ? 87.417 103.597 12.698 1.00 19.92 75 VAL A C 1
ATOM 600 O O . VAL A 1 76 ? 87.761 103.747 11.531 1.00 20.18 75 VAL A O 1
ATOM 604 N N A GLN A 1 77 ? 87.074 102.433 13.211 0.80 20.62 76 GLN A N 1
ATOM 605 N N B GLN A 1 77 ? 87.111 102.410 13.216 0.20 19.89 76 GLN A N 1
ATOM 606 C CA A GLN A 1 77 ? 86.993 101.230 12.413 0.80 22.29 76 GLN A CA 1
ATOM 607 C CA B GLN A 1 77 ? 87.018 101.195 12.410 0.20 19.96 76 GLN A CA 1
ATOM 608 C C A GLN A 1 77 ? 85.566 100.681 12.411 0.80 21.22 76 GLN A C 1
ATOM 609 C C B GLN A 1 77 ? 85.574 100.705 12.404 0.20 19.90 76 GLN A C 1
ATOM 610 O O A GLN A 1 77 ? 84.933 100.572 13.457 0.80 20.95 76 GLN A O 1
ATOM 611 O O B GLN A 1 77 ? 84.930 100.668 13.452 0.20 19.85 76 GLN A O 1
ATOM 622 N N . PHE A 1 78 ? 85.072 100.328 11.230 1.00 19.76 77 PHE A N 1
ATOM 623 C CA . PHE A 1 78 ? 83.740 99.754 11.126 1.00 19.52 77 PHE A CA 1
ATOM 624 C C . PHE A 1 78 ? 83.760 98.277 10.840 1.00 19.04 77 PHE A C 1
ATOM 625 O O . PHE A 1 78 ? 84.532 97.817 10.028 1.00 20.22 77 PHE A O 1
ATOM 633 N N . ASP A 1 79 ? 82.887 97.543 11.493 1.00 18.69 78 ASP A N 1
ATOM 634 C CA . ASP A 1 79 ? 82.721 96.106 11.246 1.00 18.99 78 ASP A CA 1
ATOM 635 C C . ASP A 1 79 ? 81.814 95.892 10.060 1.00 18.70 78 ASP A C 1
ATOM 636 O O . ASP A 1 79 ? 81.866 94.849 9.402 1.00 19.03 78 ASP A O 1
ATOM 641 N N . ALA A 1 80 ? 80.998 96.900 9.758 1.00 17.19 79 ALA A N 1
ATOM 642 C CA . ALA A 1 80 ? 80.160 96.824 8.597 1.00 16.41 79 ALA A CA 1
ATOM 643 C C . ALA A 1 80 ? 79.837 98.191 8.079 1.00 16.09 79 ALA A C 1
ATOM 644 O O . ALA A 1 80 ? 79.927 99.143 8.815 1.00 17.05 79 ALA A O 1
ATOM 646 N N . ILE A 1 81 ? 79.492 98.265 6.794 1.00 16.27 80 ILE A N 1
ATOM 647 C CA . ILE A 1 81 ? 79.029 99.488 6.136 1.00 16.42 80 ILE A CA 1
ATOM 648 C C . ILE A 1 81 ? 77.757 99.109 5.377 1.00 17.24 80 ILE A C 1
ATOM 649 O O . ILE A 1 81 ? 77.734 98.138 4.605 1.00 16.29 80 ILE A O 1
ATOM 654 N N . TYR A 1 82 ? 76.694 99.886 5.646 1.00 17.53 81 TYR A N 1
ATOM 655 C CA . TYR A 1 82 ? 75.368 99.562 5.151 1.00 16.18 81 TYR A CA 1
ATOM 656 C C . TYR A 1 82 ? 74.806 100.816 4.547 1.00 15.96 81 TYR A C 1
ATOM 657 O O . TYR A 1 82 ? 74.527 101.799 5.254 1.00 15.68 81 TYR A O 1
ATOM 666 N N . THR A 1 83 ? 74.537 100.739 3.256 1.00 15.22 82 THR A N 1
ATOM 667 C CA . THR A 1 83 ? 74.088 101.881 2.514 1.00 15.25 82 THR A CA 1
ATOM 668 C C . THR A 1 83 ? 72.662 101.723 2.054 1.00 14.88 82 THR A C 1
ATOM 669 O O . THR A 1 83 ? 72.200 100.609 1.786 1.00 14.93 82 THR A O 1
ATOM 673 N N . GLY A 1 84 ? 71.986 102.859 1.880 1.00 15.86 83 GLY A N 1
ATOM 674 C CA . GLY A 1 84 ? 70.649 102.887 1.315 1.00 15.83 83 GLY A CA 1
ATOM 675 C C . GLY A 1 84 ? 70.383 104.129 0.476 1.00 16.67 83 GLY A C 1
ATOM 676 O O . GLY A 1 84 ? 71.106 104.424 -0.550 1.00 16.79 83 GLY A O 1
ATOM 677 N N . TYR A 1 85 ? 69.321 104.828 0.826 1.00 14.58 84 TYR A N 1
ATOM 678 C CA . TYR A 1 85 ? 68.915 106.012 0.079 1.00 14.80 84 TYR A CA 1
ATOM 679 C C . TYR A 1 85 ? 70.046 107.053 0.077 1.00 14.64 84 TYR A C 1
ATOM 680 O O . TYR A 1 85 ? 70.477 107.486 1.102 1.00 14.33 84 TYR A O 1
ATOM 689 N N . LEU A 1 86 ? 70.475 107.465 -1.103 1.00 15.40 85 LEU A N 1
ATOM 690 C CA . LEU A 1 86 ? 71.523 108.466 -1.292 1.00 15.99 85 LEU A CA 1
ATOM 691 C C . LEU A 1 86 ? 70.935 109.769 -1.805 1.00 15.98 85 LEU A C 1
ATOM 692 O O . LEU A 1 86 ? 69.907 109.792 -2.472 1.00 16.23 85 LEU A O 1
ATOM 697 N N . GLY A 1 87 ? 71.562 110.864 -1.469 1.00 16.11 86 GLY A N 1
ATOM 698 C CA . GLY A 1 87 ? 70.990 112.184 -1.728 1.00 15.88 86 GLY A CA 1
ATOM 699 C C . GLY A 1 87 ? 71.303 112.873 -3.049 1.00 17.23 86 GLY A C 1
ATOM 700 O O . GLY A 1 87 ? 70.691 113.892 -3.360 1.00 16.89 86 GLY A O 1
ATOM 701 N N . SER A 1 88 ? 72.272 112.353 -3.815 1.00 17.03 87 SER A N 1
ATOM 702 C CA . SER A 1 88 ? 72.516 112.844 -5.157 1.00 17.12 87 SER A CA 1
ATOM 703 C C . SER A 1 88 ? 73.343 111.795 -5.913 1.00 17.54 87 SER A C 1
ATOM 704 O O . SER A 1 88 ? 73.932 110.914 -5.322 1.00 17.06 87 SER A O 1
ATOM 707 N N . PRO A 1 89 ? 73.424 111.901 -7.229 1.00 17.19 88 PRO A N 1
ATOM 708 C CA . PRO A 1 89 ? 74.302 110.967 -7.952 1.00 17.31 88 PRO A CA 1
ATOM 709 C C . PRO A 1 89 ? 75.797 111.080 -7.637 1.00 16.48 88 PRO A C 1
ATOM 710 O O . PRO A 1 89 ? 76.542 110.122 -7.865 1.00 16.13 88 PRO A O 1
ATOM 714 N N . ARG A 1 90 ? 76.230 112.238 -7.149 1.00 15.39 89 ARG A N 1
ATOM 715 C CA . ARG A 1 90 ? 77.616 112.459 -6.751 1.00 15.46 89 ARG A CA 1
ATOM 716 C C . ARG A 1 90 ? 78.018 111.575 -5.536 1.00 15.12 89 ARG A C 1
ATOM 717 O O . ARG A 1 90 ? 79.177 111.336 -5.287 1.00 15.09 89 ARG A O 1
ATOM 725 N N . GLN A 1 91 ? 77.045 111.120 -4.776 1.00 15.55 90 GLN A N 1
ATOM 726 C CA . GLN A 1 91 ? 77.342 110.337 -3.595 1.00 16.66 90 GLN A CA 1
ATOM 727 C C . GLN A 1 91 ? 77.852 108.960 -3.922 1.00 15.67 90 GLN A C 1
ATOM 728 O O . GLN A 1 91 ? 78.576 108.393 -3.134 1.00 16.19 90 GLN A O 1
ATOM 734 N N . ILE A 1 92 ? 77.532 108.436 -5.092 1.00 16.16 91 ILE A N 1
ATOM 735 C CA . ILE A 1 92 ? 77.941 107.061 -5.355 1.00 15.78 91 ILE A CA 1
ATOM 736 C C . ILE A 1 92 ? 79.463 106.924 -5.264 1.00 15.55 91 ILE A C 1
ATOM 737 O O . ILE A 1 92 ? 79.969 106.053 -4.576 1.00 13.24 91 ILE A O 1
ATOM 742 N N . GLN A 1 93 ? 80.183 107.851 -5.850 1.00 15.53 92 GLN A N 1
ATOM 743 C CA . GLN A 1 93 ? 81.644 107.740 -5.869 1.00 16.66 92 GLN A CA 1
ATOM 744 C C . GLN A 1 93 ? 82.275 108.061 -4.518 1.00 14.81 92 GLN A C 1
ATOM 745 O O . GLN A 1 93 ? 83.273 107.483 -4.136 1.00 13.74 92 GLN A O 1
ATOM 751 N N . ILE A 1 94 ? 81.685 108.995 -3.812 1.00 15.39 93 ILE A N 1
ATOM 752 C CA . ILE A 1 94 ? 82.096 109.302 -2.422 1.00 15.49 93 ILE A CA 1
ATOM 753 C C . ILE A 1 94 ? 81.939 108.067 -1.551 1.00 15.48 93 ILE A C 1
ATOM 754 O O . ILE A 1 94 ? 82.830 107.695 -0.759 1.00 15.59 93 ILE A O 1
ATOM 759 N N . VAL A 1 95 ? 80.817 107.402 -1.725 1.00 15.55 94 VAL A N 1
ATOM 760 C CA . VAL A 1 95 ? 80.518 106.227 -0.932 1.00 15.54 94 VAL A CA 1
ATOM 761 C C . VAL A 1 95 ? 81.400 105.057 -1.364 1.00 16.40 94 VAL A C 1
ATOM 762 O O . VAL A 1 95 ? 81.878 104.334 -0.519 1.00 16.55 94 VAL A O 1
ATOM 766 N N A SER A 1 96 ? 81.622 104.892 -2.664 0.50 16.16 95 SER A N 1
ATOM 767 N N B SER A 1 96 ? 81.616 104.890 -2.669 0.50 16.43 95 SER A N 1
ATOM 768 C CA A SER A 1 96 ? 82.538 103.855 -3.139 0.50 16.19 95 SER A CA 1
ATOM 769 C CA B SER A 1 96 ? 82.537 103.856 -3.165 0.50 16.73 95 SER A CA 1
ATOM 770 C C A SER A 1 96 ? 83.941 104.011 -2.533 0.50 16.58 95 SER A C 1
ATOM 771 C C B SER A 1 96 ? 83.944 104.009 -2.557 0.50 16.85 95 SER A C 1
ATOM 772 O O A SER A 1 96 ? 84.557 103.029 -2.095 0.50 16.81 95 SER A O 1
ATOM 773 O O B SER A 1 96 ? 84.563 103.022 -2.136 0.50 17.07 95 SER A O 1
ATOM 778 N N . ASP A 1 97 ? 84.437 105.242 -2.500 1.00 17.36 96 ASP A N 1
ATOM 779 C CA . ASP A 1 97 ? 85.745 105.544 -1.875 1.00 17.61 96 ASP A CA 1
ATOM 780 C C . ASP A 1 97 ? 85.760 105.292 -0.379 1.00 18.01 96 ASP A C 1
ATOM 781 O O . ASP A 1 97 ? 86.774 104.855 0.156 1.00 17.32 96 ASP A O 1
ATOM 786 N N . PHE A 1 98 ? 84.633 105.564 0.288 1.00 17.93 97 PHE A N 1
ATOM 787 C CA . PHE A 1 98 ? 84.480 105.326 1.694 1.00 17.19 97 PHE A CA 1
ATOM 788 C C . PHE A 1 98 ? 84.620 103.842 1.996 1.00 17.67 97 PHE A C 1
ATOM 789 O O . PHE A 1 98 ? 85.414 103.470 2.860 1.00 15.80 97 PHE A O 1
ATOM 797 N N . ILE A 1 99 ? 83.921 103.016 1.222 1.00 16.68 98 ILE A N 1
ATOM 798 C CA . ILE A 1 99 ? 83.999 101.574 1.335 1.00 17.35 98 ILE A CA 1
ATOM 799 C C . ILE A 1 99 ? 85.434 101.097 1.062 1.00 18.32 98 ILE A C 1
ATOM 800 O O . ILE A 1 99 ? 85.974 100.279 1.815 1.00 17.64 98 ILE A O 1
ATOM 805 N N . LYS A 1 100 ? 86.063 101.648 0.024 1.00 18.14 99 LYS A N 1
ATOM 806 C CA . LYS A 1 100 ? 87.435 101.263 -0.290 1.00 18.89 99 LYS A CA 1
ATOM 807 C C . LYS A 1 100 ? 88.363 101.537 0.893 1.00 19.26 99 LYS A C 1
ATOM 808 O O . LYS A 1 100 ? 89.183 100.689 1.264 1.00 18.26 99 LYS A O 1
ATOM 814 N N . ASP A 1 101 ? 88.227 102.712 1.491 1.00 19.87 100 ASP A N 1
ATOM 815 C CA . ASP A 1 101 ? 89.124 103.127 2.557 1.00 19.99 100 ASP A CA 1
ATOM 816 C C . ASP A 1 101 ? 88.806 102.523 3.928 1.00 20.56 100 ASP A C 1
ATOM 817 O O . ASP A 1 101 ? 89.677 102.486 4.807 1.00 19.41 100 ASP A O 1
ATOM 822 N N . PHE A 1 102 ? 87.567 102.103 4.150 1.00 20.16 101 PHE A N 1
ATOM 823 C CA . PHE A 1 102 ? 87.205 101.655 5.493 1.00 21.82 101 PHE A CA 1
ATOM 824 C C . PHE A 1 102 ? 86.934 100.175 5.580 1.00 22.90 101 PHE A C 1
ATOM 825 O O . PHE A 1 102 ? 86.611 99.638 6.650 1.00 24.04 101 PHE A O 1
ATOM 833 N N . ARG A 1 103 ? 87.000 99.485 4.462 1.00 24.03 102 ARG A N 1
ATOM 834 C CA . ARG A 1 103 ? 86.664 98.074 4.549 1.00 24.93 102 ARG A CA 1
ATOM 835 C C . ARG A 1 103 ? 87.832 97.364 5.217 1.00 25.12 102 ARG A C 1
ATOM 836 O O . ARG A 1 103 ? 88.954 97.857 5.242 1.00 23.97 102 ARG A O 1
ATOM 844 N N . GLN A 1 104 ? 87.524 96.254 5.850 1.00 26.56 103 GLN A N 1
ATOM 845 C CA . GLN A 1 104 ? 88.552 95.428 6.461 1.00 28.28 103 GLN A CA 1
ATOM 846 C C . GLN A 1 104 ? 88.391 94.065 5.846 1.00 28.69 103 GLN A C 1
ATOM 847 O O . GLN A 1 104 ? 87.435 93.819 5.111 1.00 28.87 103 GLN A O 1
ATOM 853 N N . PRO A 1 105 ? 89.357 93.180 6.083 1.00 29.58 104 PRO A N 1
ATOM 854 C CA . PRO A 1 105 ? 89.204 91.795 5.630 1.00 29.69 104 PRO A CA 1
ATOM 855 C C . PRO A 1 105 ? 87.955 91.100 6.170 1.00 29.56 104 PRO A C 1
ATOM 856 O O . PRO A 1 105 ? 87.340 90.318 5.470 1.00 30.19 104 PRO A O 1
ATOM 860 N N . ASP A 1 106 ? 87.572 91.358 7.411 1.00 30.39 105 ASP A N 1
ATOM 861 C CA . ASP A 1 106 ? 86.329 90.748 7.933 1.00 31.12 105 ASP A CA 1
ATOM 862 C C . ASP A 1 106 ? 85.078 91.620 7.713 1.00 29.50 105 ASP A C 1
ATOM 863 O O . ASP A 1 106 ? 84.027 91.267 8.232 1.00 30.52 105 ASP A O 1
ATOM 868 N N . SER A 1 107 ? 85.147 92.738 6.983 1.00 27.86 106 SER A N 1
ATOM 869 C CA . SER A 1 107 ? 83.932 93.614 6.834 1.00 26.06 106 SER A CA 1
ATOM 870 C C . SER A 1 107 ? 82.771 93.004 6.043 1.00 24.62 106 SER A C 1
ATOM 871 O O . SER A 1 107 ? 82.913 92.066 5.238 1.00 25.35 106 SER A O 1
ATOM 874 N N . LEU A 1 108 ? 81.595 93.509 6.362 1.00 22.26 107 LEU A N 1
ATOM 875 C CA . LEU A 1 108 ? 80.392 93.159 5.652 1.00 20.59 107 LEU A CA 1
ATOM 876 C C . LEU A 1 108 ? 79.973 94.484 5.052 1.00 19.09 107 LEU A C 1
ATOM 877 O O . LEU A 1 108 ? 79.781 95.430 5.804 1.00 19.20 107 LEU A O 1
ATOM 882 N N . ILE A 1 109 ? 79.948 94.562 3.731 1.00 17.07 108 ILE A N 1
ATOM 883 C CA . ILE A 1 109 ? 79.475 95.704 2.999 1.00 16.70 108 ILE A CA 1
ATOM 884 C C . ILE A 1 109 ? 78.095 95.323 2.429 1.00 16.55 108 ILE A C 1
ATOM 885 O O . ILE A 1 109 ? 77.961 94.358 1.617 1.00 15.42 108 ILE A O 1
ATOM 890 N N . VAL A 1 110 ? 77.081 96.059 2.891 1.00 15.86 109 VAL A N 1
ATOM 891 C CA . VAL A 1 110 ? 75.711 95.855 2.471 1.00 16.47 109 VAL A CA 1
ATOM 892 C C . VAL A 1 110 ? 75.200 97.079 1.749 1.00 16.58 109 VAL A C 1
ATOM 893 O O . VAL A 1 110 ? 75.264 98.198 2.296 1.00 15.90 109 VAL A O 1
ATOM 897 N N . ALA A 1 111 ? 74.666 96.895 0.534 1.00 15.53 110 ALA A N 1
ATOM 898 C CA . ALA A 1 111 ? 74.072 97.997 -0.168 1.00 15.50 110 ALA A CA 1
ATOM 899 C C . ALA A 1 111 ? 72.657 97.596 -0.528 1.00 16.85 110 ALA A C 1
ATOM 900 O O . ALA A 1 111 ? 72.432 96.617 -1.283 1.00 16.16 110 ALA A O 1
ATOM 902 N N . ASP A 1 112 ? 71.707 98.349 0.014 1.00 16.50 111 ASP A N 1
ATOM 903 C CA . ASP A 1 112 ? 70.359 98.317 -0.475 1.00 17.52 111 ASP A CA 1
ATOM 904 C C . ASP A 1 112 ? 70.310 99.326 -1.635 1.00 17.17 111 ASP A C 1
ATOM 905 O O . ASP A 1 112 ? 70.524 100.511 -1.439 1.00 17.54 111 ASP A O 1
ATOM 910 N N . PRO A 1 113 ? 70.109 98.846 -2.877 1.00 17.16 112 PRO A N 1
ATOM 911 C CA . PRO A 1 113 ? 70.144 99.754 -4.013 1.00 17.43 112 PRO A CA 1
ATOM 912 C C . PRO A 1 113 ? 68.837 100.563 -4.154 1.00 17.21 112 PRO A C 1
ATOM 913 O O . PRO A 1 113 ? 68.088 100.351 -5.110 1.00 17.36 112 PRO A O 1
ATOM 917 N N . VAL A 1 114 ? 68.610 101.480 -3.216 1.00 17.43 113 VAL A N 1
ATOM 918 C CA . VAL A 1 114 ? 67.362 102.236 -3.081 1.00 16.44 113 VAL A CA 1
ATOM 919 C C . VAL A 1 114 ? 67.159 103.153 -4.310 1.00 17.46 113 VAL A C 1
ATOM 920 O O . VAL A 1 114 ? 67.867 104.155 -4.489 1.00 16.73 113 VAL A O 1
ATOM 924 N N . LEU A 1 115 ? 66.190 102.791 -5.166 1.00 16.59 114 LEU A N 1
ATOM 925 C CA . LEU A 1 115 ? 65.899 103.542 -6.397 1.00 16.99 114 LEU A CA 1
ATOM 926 C C . LEU A 1 115 ? 64.417 103.771 -6.678 1.00 17.29 114 LEU A C 1
ATOM 927 O O . LEU A 1 115 ? 64.049 104.785 -7.291 1.00 16.24 114 LEU A O 1
ATOM 932 N N . GLY A 1 116 ? 63.580 102.839 -6.236 1.00 17.82 115 GLY A N 1
ATOM 933 C CA . GLY A 1 116 ? 62.164 102.883 -6.540 1.00 19.12 115 GLY A CA 1
ATOM 934 C C . GLY A 1 116 ? 61.391 101.650 -6.095 1.00 20.10 115 GLY A C 1
ATOM 935 O O . GLY A 1 116 ? 61.925 100.740 -5.461 1.00 20.91 115 GLY A O 1
ATOM 936 N N . ASP A 1 117 ? 60.113 101.634 -6.408 1.00 20.50 116 ASP A N 1
ATOM 937 C CA . ASP A 1 117 ? 59.255 100.509 -6.063 1.00 21.39 116 ASP A CA 1
ATOM 938 C C . ASP A 1 117 ? 58.011 100.680 -6.914 1.00 22.34 116 ASP A C 1
ATOM 939 O O . ASP A 1 117 ? 57.806 101.731 -7.525 1.00 21.04 116 ASP A O 1
ATOM 944 N N . ASN A 1 118 ? 57.210 99.624 -6.947 1.00 23.83 117 ASN A N 1
ATOM 945 C CA . ASN A 1 118 ? 56.012 99.554 -7.757 1.00 24.51 117 ASN A CA 1
ATOM 946 C C . ASN A 1 118 ? 56.244 99.917 -9.173 1.00 24.45 117 ASN A C 1
ATOM 947 O O . ASN A 1 118 ? 55.417 100.568 -9.749 1.00 25.74 117 ASN A O 1
ATOM 952 N N . GLY A 1 119 ? 57.374 99.535 -9.746 1.00 24.26 118 GLY A N 1
ATOM 953 C CA . GLY A 1 119 ? 57.606 99.764 -11.151 1.00 24.09 118 GLY A CA 1
ATOM 954 C C . GLY A 1 119 ? 57.996 101.186 -11.508 1.00 24.41 118 GLY A C 1
ATOM 955 O O . GLY A 1 119 ? 58.012 101.519 -12.663 1.00 26.10 118 GLY A O 1
ATOM 956 N N . ARG A 1 120 ? 58.338 102.030 -10.544 1.00 23.52 119 ARG A N 1
ATOM 957 C CA . ARG A 1 120 ? 58.687 103.411 -10.854 1.00 23.07 119 ARG A CA 1
ATOM 958 C C . ARG A 1 120 ? 59.869 103.813 -9.988 1.00 21.21 119 ARG A C 1
ATOM 959 O O . ARG A 1 120 ? 60.014 103.298 -8.892 1.00 20.75 119 ARG A O 1
ATOM 967 N N . LEU A 1 121 ? 60.663 104.764 -10.434 1.00 19.28 120 LEU A N 1
ATOM 968 C CA . LEU A 1 121 ? 61.663 105.395 -9.545 1.00 18.35 120 LEU A CA 1
ATOM 969 C C . LEU A 1 121 ? 61.058 106.257 -8.467 1.00 18.05 120 LEU A C 1
ATOM 970 O O . LEU A 1 121 ? 60.027 106.864 -8.681 1.00 16.39 120 LEU A O 1
ATOM 975 N N . TYR A 1 122 ? 61.726 106.389 -7.319 1.00 18.01 121 TYR A N 1
ATOM 976 C CA . TYR A 1 122 ? 61.279 107.340 -6.304 1.00 17.58 121 TYR A CA 1
ATOM 977 C C . TYR A 1 122 ? 61.391 108.811 -6.761 1.00 18.42 121 TYR A C 1
ATOM 978 O O . TYR A 1 122 ? 62.164 109.159 -7.678 1.00 17.89 121 TYR A O 1
ATOM 987 N N . THR A 1 123 ? 60.634 109.688 -6.107 1.00 18.25 122 THR A N 1
ATOM 988 C CA . THR A 1 123 ? 60.448 111.066 -6.613 1.00 19.84 122 THR A CA 1
ATOM 989 C C . THR A 1 123 ? 61.805 111.745 -6.767 1.00 20.32 122 THR A C 1
ATOM 990 O O . THR A 1 123 ? 62.658 111.693 -5.845 1.00 19.56 122 THR A O 1
ATOM 994 N N . ASN A 1 124 ? 61.999 112.358 -7.917 1.00 20.64 123 ASN A N 1
ATOM 995 C CA . ASN A 1 124 ? 63.232 113.066 -8.247 1.00 22.59 123 ASN A CA 1
ATOM 996 C C . ASN A 1 124 ? 64.416 112.160 -8.594 1.00 23.15 123 ASN A C 1
ATOM 997 O O . ASN A 1 124 ? 65.459 112.665 -8.896 1.00 24.46 123 ASN A O 1
ATOM 1002 N N . PHE A 1 125 ? 64.271 110.842 -8.575 1.00 22.76 124 PHE A N 1
ATOM 1003 C CA . PHE A 1 125 ? 65.308 109.972 -9.108 1.00 22.23 124 PHE A CA 1
ATOM 1004 C C . PHE A 1 125 ? 65.130 109.882 -10.618 1.00 22.12 124 PHE A C 1
ATOM 1005 O O . PHE A 1 125 ? 64.023 109.939 -11.111 1.00 21.96 124 PHE A O 1
ATOM 1013 N N . ASP A 1 126 ? 66.235 109.826 -11.358 1.00 22.27 125 ASP A N 1
ATOM 1014 C CA . ASP A 1 126 ? 66.247 109.629 -12.805 1.00 22.44 125 ASP A CA 1
ATOM 1015 C C . ASP A 1 126 ? 67.360 108.642 -13.163 1.00 21.77 125 ASP A C 1
ATOM 1016 O O . ASP A 1 126 ? 67.967 108.017 -12.286 1.00 21.55 125 ASP A O 1
ATOM 1029 N N . GLU A 1 128 ? 70.359 108.899 -13.995 1.00 19.15 127 GLU A N 1
ATOM 1030 C CA . GLU A 1 128 ? 71.723 109.108 -13.492 1.00 17.76 127 GLU A CA 1
ATOM 1031 C C . GLU A 1 128 ? 71.933 108.409 -12.159 1.00 16.51 127 GLU A C 1
ATOM 1032 O O . GLU A 1 128 ? 72.959 107.773 -11.905 1.00 15.07 127 GLU A O 1
ATOM 1046 N N . VAL A 1 130 ? 70.277 105.801 -11.315 1.00 15.67 129 VAL A N 1
ATOM 1047 C CA . VAL A 1 130 ? 70.288 104.371 -11.645 1.00 15.40 129 VAL A CA 1
ATOM 1048 C C . VAL A 1 130 ? 71.668 103.935 -12.153 1.00 16.60 129 VAL A C 1
ATOM 1049 O O . VAL A 1 130 ? 72.245 102.994 -11.627 1.00 16.10 129 VAL A O 1
ATOM 1053 N N . LYS A 1 131 ? 72.211 104.662 -13.155 1.00 16.92 130 LYS A N 1
ATOM 1054 C CA . LYS A 1 131 ? 73.523 104.325 -13.704 1.00 17.74 130 LYS A CA 1
ATOM 1055 C C . LYS A 1 131 ? 74.601 104.316 -12.601 1.00 17.40 130 LYS A C 1
ATOM 1056 O O . LYS A 1 131 ? 75.393 103.392 -12.548 1.00 16.78 130 LYS A O 1
ATOM 1062 N N . GLU A 1 132 ? 74.603 105.295 -11.696 1.00 16.99 131 GLU A N 1
ATOM 1063 C CA . GLU A 1 132 ? 75.585 105.304 -10.594 1.00 16.39 131 GLU A CA 1
ATOM 1064 C C . GLU A 1 132 ? 75.383 104.124 -9.620 1.00 16.79 131 GLU A C 1
ATOM 1065 O O . GLU A 1 132 ? 76.355 103.483 -9.153 1.00 15.91 131 GLU A O 1
ATOM 1079 N N . ARG A 1 134 ? 74.298 101.233 -10.251 1.00 16.85 133 ARG A N 1
ATOM 1080 C CA . ARG A 1 134 ? 74.882 100.080 -10.909 1.00 17.82 133 ARG A CA 1
ATOM 1081 C C . ARG A 1 134 ? 76.373 99.907 -10.592 1.00 18.30 133 ARG A C 1
ATOM 1082 O O . ARG A 1 134 ? 76.863 98.785 -10.488 1.00 18.55 133 ARG A O 1
ATOM 1090 N N . HIS A 1 135 ? 77.082 101.017 -10.428 1.00 17.86 134 HIS A N 1
ATOM 1091 C CA . HIS A 1 135 ? 78.457 100.976 -10.003 1.00 18.00 134 HIS A CA 1
ATOM 1092 C C . HIS A 1 135 ? 78.611 100.603 -8.525 1.00 17.40 134 HIS A C 1
ATOM 1093 O O . HIS A 1 135 ? 79.449 99.760 -8.185 1.00 18.31 134 HIS A O 1
ATOM 1100 N N . LEU A 1 136 ? 77.839 101.251 -7.674 1.00 16.24 135 LEU A N 1
ATOM 1101 C CA . LEU A 1 136 ? 77.966 101.043 -6.245 1.00 17.26 135 LEU A CA 1
ATOM 1102 C C . LEU A 1 136 ? 77.733 99.566 -5.874 1.00 15.93 135 LEU A C 1
ATOM 1103 O O . LEU A 1 136 ? 78.440 99.028 -5.022 1.00 15.37 135 LEU A O 1
ATOM 1108 N N . ILE A 1 137 ? 76.796 98.892 -6.526 1.00 16.01 136 ILE A N 1
ATOM 1109 C CA . ILE A 1 137 ? 76.543 97.500 -6.120 1.00 16.19 136 ILE A CA 1
ATOM 1110 C C . ILE A 1 137 ? 77.766 96.585 -6.347 1.00 16.72 136 ILE A C 1
ATOM 1111 O O . ILE A 1 137 ? 77.872 95.577 -5.675 1.00 17.72 136 ILE A O 1
ATOM 1116 N N . THR A 1 138 ? 78.690 96.964 -7.243 1.00 16.87 137 THR A N 1
ATOM 1117 C CA . THR A 1 138 ? 79.850 96.143 -7.561 1.00 16.62 137 THR A CA 1
ATOM 1118 C C . THR A 1 138 ? 80.797 96.109 -6.375 1.00 17.53 137 THR A C 1
ATOM 1119 O O . THR A 1 138 ? 81.705 95.260 -6.308 1.00 17.37 137 THR A O 1
ATOM 1123 N N . LYS A 1 139 ? 80.582 97.013 -5.433 1.00 17.44 138 LYS A N 1
ATOM 1124 C CA . LYS A 1 139 ? 81.472 97.165 -4.319 1.00 18.16 138 LYS A CA 1
ATOM 1125 C C . LYS A 1 139 ? 80.945 96.469 -3.074 1.00 17.96 138 LYS A C 1
ATOM 1126 O O . LYS A 1 139 ? 81.677 96.398 -2.106 1.00 18.55 138 LYS A O 1
ATOM 1132 N N . ALA A 1 140 ? 79.745 95.891 -3.132 1.00 17.69 139 ALA A N 1
ATOM 1133 C CA . ALA A 1 140 ? 79.068 95.324 -1.932 1.00 17.45 139 ALA A CA 1
ATOM 1134 C C . ALA A 1 140 ? 79.251 93.825 -1.841 1.00 17.24 139 ALA A C 1
ATOM 1135 O O . ALA A 1 140 ? 79.422 93.166 -2.858 1.00 16.82 139 ALA A O 1
ATOM 1137 N N . ASP A 1 141 ? 79.119 93.309 -0.622 1.00 17.70 140 ASP A N 1
ATOM 1138 C CA . ASP A 1 141 ? 79.064 91.864 -0.372 1.00 16.90 140 ASP A CA 1
ATOM 1139 C C . ASP A 1 141 ? 77.634 91.337 -0.462 1.00 16.52 140 ASP A C 1
ATOM 1140 O O . ASP A 1 141 ? 77.385 90.206 -0.926 1.00 16.01 140 ASP A O 1
ATOM 1145 N N . VAL A 1 142 ? 76.689 92.152 -0.018 1.00 16.51 141 VAL A N 1
ATOM 1146 C CA . VAL A 1 142 ? 75.273 91.772 0.080 1.00 15.54 141 VAL A CA 1
ATOM 1147 C C . VAL A 1 142 ? 74.477 92.920 -0.507 1.00 15.25 141 VAL A C 1
ATOM 1148 O O . VAL A 1 142 ? 74.685 94.034 -0.084 1.00 15.29 141 VAL A O 1
ATOM 1152 N N . ILE A 1 143 ? 73.617 92.677 -1.494 1.00 14.86 142 ILE A N 1
ATOM 1153 C CA . ILE A 1 143 ? 72.667 93.657 -1.977 1.00 14.60 142 ILE A CA 1
ATOM 1154 C C . ILE A 1 143 ? 71.228 93.173 -1.885 1.00 14.86 142 ILE A C 1
ATOM 1155 O O . ILE A 1 143 ? 70.954 91.987 -2.000 1.00 14.06 142 ILE A O 1
ATOM 1160 N N . THR A 1 144 ? 70.310 94.100 -1.669 1.00 14.24 143 THR A N 1
ATOM 1161 C CA . THR A 1 144 ? 68.941 93.750 -1.393 1.00 15.18 143 THR A CA 1
ATOM 1162 C C . THR A 1 144 ? 67.901 94.513 -2.291 1.00 16.16 143 THR A C 1
ATOM 1163 O O . THR A 1 144 ? 66.931 95.079 -1.797 1.00 16.70 143 THR A O 1
ATOM 1167 N N . PRO A 1 145 ? 68.090 94.503 -3.607 1.00 15.98 144 PRO A N 1
ATOM 1168 C CA . PRO A 1 145 ? 67.072 95.131 -4.459 1.00 16.11 144 PRO A CA 1
ATOM 1169 C C . PRO A 1 145 ? 65.677 94.533 -4.347 1.00 17.00 144 PRO A C 1
ATOM 1170 O O . PRO A 1 145 ? 65.549 93.301 -4.252 1.00 16.61 144 PRO A O 1
ATOM 1174 N N . ASN A 1 146 ? 64.655 95.384 -4.464 1.00 16.73 145 ASN A N 1
ATOM 1175 C CA . ASN A 1 146 ? 63.316 94.915 -4.764 1.00 17.57 145 ASN A CA 1
ATOM 1176 C C . ASN A 1 146 ? 63.203 94.627 -6.244 1.00 18.06 145 ASN A C 1
ATOM 1177 O O . ASN A 1 146 ? 64.116 94.933 -7.004 1.00 17.66 145 ASN A O 1
ATOM 1182 N N . LEU A 1 147 ? 62.077 94.066 -6.677 1.00 18.81 146 LEU A N 1
ATOM 1183 C CA . LEU A 1 147 ? 61.959 93.649 -8.076 1.00 18.74 146 LEU A CA 1
ATOM 1184 C C . LEU A 1 147 ? 62.142 94.827 -9.056 1.00 18.96 146 LEU A C 1
ATOM 1185 O O . LEU A 1 147 ? 62.812 94.717 -10.118 1.00 18.44 146 LEU A O 1
ATOM 1190 N N . THR A 1 148 ? 61.583 95.975 -8.686 1.00 19.09 147 THR A N 1
ATOM 1191 C CA . THR A 1 148 ? 61.730 97.183 -9.478 1.00 18.64 147 THR A CA 1
ATOM 1192 C C . THR A 1 148 ? 63.199 97.552 -9.671 1.00 17.85 147 THR A C 1
ATOM 1193 O O . THR A 1 148 ? 63.650 97.788 -10.793 1.00 19.08 147 THR A O 1
ATOM 1197 N N . GLU A 1 149 ? 63.909 97.608 -8.561 1.00 17.68 148 GLU A N 1
ATOM 1198 C CA . GLU A 1 149 ? 65.306 97.972 -8.519 1.00 17.35 148 GLU A CA 1
ATOM 1199 C C . GLU A 1 149 ? 66.135 96.943 -9.277 1.00 16.95 148 GLU A C 1
ATOM 1200 O O . GLU A 1 149 ? 67.106 97.303 -9.952 1.00 16.62 148 GLU A O 1
ATOM 1206 N N . LEU A 1 150 ? 65.711 95.685 -9.258 1.00 17.57 149 LEU A N 1
ATOM 1207 C CA . LEU A 1 150 ? 66.420 94.650 -9.998 1.00 17.61 149 LEU A CA 1
ATOM 1208 C C . LEU A 1 150 ? 66.443 94.959 -11.481 1.00 18.13 149 LEU A C 1
ATOM 1209 O O . LEU A 1 150 ? 67.481 94.831 -12.154 1.00 16.61 149 LEU A O 1
ATOM 1214 N N . PHE A 1 151 ? 65.288 95.303 -12.023 1.00 18.33 150 PHE A N 1
ATOM 1215 C CA . PHE A 1 151 ? 65.243 95.534 -13.463 1.00 18.59 150 PHE A CA 1
ATOM 1216 C C . PHE A 1 151 ? 65.971 96.849 -13.826 1.00 18.88 150 PHE A C 1
ATOM 1217 O O . PHE A 1 151 ? 66.664 96.897 -14.836 1.00 18.63 150 PHE A O 1
ATOM 1225 N N . TYR A 1 152 ? 65.899 97.870 -12.968 1.00 19.96 151 TYR A N 1
ATOM 1226 C CA . TYR A 1 152 ? 66.712 99.086 -13.181 1.00 20.32 151 TYR A CA 1
ATOM 1227 C C . TYR A 1 152 ? 68.220 98.762 -13.170 1.00 20.54 151 TYR A C 1
ATOM 1228 O O . TYR A 1 152 ? 68.959 99.200 -14.038 1.00 20.12 151 TYR A O 1
ATOM 1237 N N . LEU A 1 153 ? 68.658 97.920 -12.242 1.00 20.76 152 LEU A N 1
ATOM 1238 C CA . LEU A 1 153 ? 70.067 97.541 -12.167 1.00 21.26 152 LEU A CA 1
ATOM 1239 C C . LEU A 1 153 ? 70.508 96.730 -13.387 1.00 22.43 152 LEU A C 1
ATOM 1240 O O . LEU A 1 153 ? 71.597 96.955 -13.896 1.00 22.25 152 LEU A O 1
ATOM 1245 N N . LEU A 1 154 ? 69.665 95.809 -13.860 1.00 23.37 153 LEU A N 1
ATOM 1246 C CA . LEU A 1 154 ? 69.995 95.012 -15.036 1.00 24.21 153 LEU A CA 1
ATOM 1247 C C . LEU A 1 154 ? 69.735 95.749 -16.375 1.00 25.50 153 LEU A C 1
ATOM 1248 O O . LEU A 1 154 ? 70.078 95.229 -17.426 1.00 26.34 153 LEU A O 1
ATOM 1253 N N . ASP A 1 155 ? 69.132 96.939 -16.329 1.00 26.23 154 ASP A N 1
ATOM 1254 C CA . ASP A 1 155 ? 68.800 97.714 -17.512 1.00 27.70 154 ASP A CA 1
ATOM 1255 C C . ASP A 1 155 ? 67.921 96.874 -18.421 1.00 28.33 154 ASP A C 1
ATOM 1256 O O . ASP A 1 155 ? 68.245 96.671 -19.573 1.00 28.71 154 ASP A O 1
ATOM 1261 N N . GLU A 1 156 ? 66.831 96.368 -17.867 1.00 29.15 155 GLU A N 1
ATOM 1262 C CA . GLU A 1 156 ? 6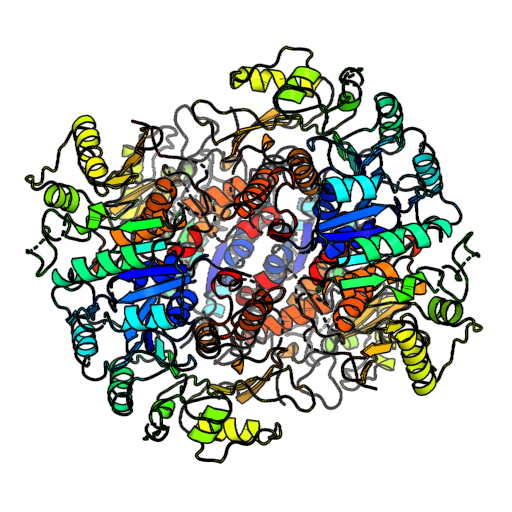5.835 95.615 -18.590 1.00 29.82 155 GLU A CA 1
ATOM 1263 C C . GLU A 1 156 ? 64.462 96.113 -18.140 1.00 29.83 155 GLU A C 1
ATOM 1264 O O . GLU A 1 156 ? 64.302 96.569 -17.016 1.00 30.09 155 GLU A O 1
ATOM 1270 N N . PRO A 1 157 ? 63.452 96.009 -19.007 1.00 29.87 156 PRO A N 1
ATOM 1271 C CA . PRO A 1 157 ? 62.145 96.531 -18.623 1.00 29.55 156 PRO A CA 1
ATOM 1272 C C . PRO A 1 157 ? 61.523 95.703 -17.506 1.00 29.26 156 PRO A C 1
ATOM 1273 O O . PRO A 1 157 ? 61.726 94.484 -17.453 1.00 28.99 156 PRO A O 1
ATOM 1277 N N . TYR A 1 158 ? 60.792 96.389 -16.633 1.00 29.38 157 TYR A N 1
ATOM 1278 C CA . TYR A 1 158 ? 60.091 95.783 -15.516 1.00 29.64 157 TYR A CA 1
ATOM 1279 C C . TYR A 1 158 ? 59.205 94.660 -16.009 1.00 30.14 157 TYR A C 1
ATOM 1280 O O . TYR A 1 158 ? 58.500 94.813 -17.003 1.00 30.00 157 TYR A O 1
ATOM 1289 N N . LYS A 1 159 ? 59.222 93.533 -15.318 1.00 30.96 158 LYS A N 1
ATOM 1290 C CA . LYS A 1 159 ? 58.362 92.401 -15.678 1.00 31.96 158 LYS A CA 1
ATOM 1291 C C . LYS A 1 159 ? 57.807 91.806 -14.376 1.00 32.14 158 LYS A C 1
ATOM 1292 O O . LYS A 1 159 ? 58.574 91.426 -13.493 1.00 31.63 158 LYS A O 1
ATOM 1298 N N . ALA A 1 160 ? 56.481 91.736 -14.234 1.00 32.51 159 ALA A N 1
ATOM 1299 C CA . ALA A 1 160 ? 55.888 91.161 -12.996 1.00 32.88 159 ALA A CA 1
ATOM 1300 C C . ALA A 1 160 ? 55.791 89.632 -12.975 1.00 32.27 159 ALA A C 1
ATOM 1301 O O . ALA A 1 160 ? 55.668 89.054 -11.915 1.00 33.68 159 ALA A O 1
ATOM 1303 N N . ASP A 1 161 ? 55.849 88.967 -14.120 1.00 32.05 160 ASP A N 1
ATOM 1304 C CA . ASP A 1 161 ? 55.632 87.509 -14.142 1.00 31.90 160 ASP A CA 1
ATOM 1305 C C . ASP A 1 161 ? 56.878 86.790 -14.644 1.00 31.41 160 ASP A C 1
ATOM 1306 O O . ASP A 1 161 ? 56.869 86.218 -15.747 1.00 32.70 160 ASP A O 1
ATOM 1308 N N . SER A 1 162 ? 57.952 86.832 -13.855 1.00 30.36 161 SER A N 1
ATOM 1309 C CA . SER A 1 162 ? 59.140 86.010 -14.121 1.00 29.90 161 SER A CA 1
ATOM 1310 C C . SER A 1 162 ? 59.028 84.675 -13.404 1.00 29.15 161 SER A C 1
ATOM 1311 O O . SER A 1 162 ? 58.460 84.620 -12.344 1.00 29.84 161 SER A O 1
ATOM 1314 N N . THR A 1 163 ? 59.605 83.619 -13.983 1.00 28.72 162 THR A N 1
ATOM 1315 C CA . THR A 1 163 ? 59.648 82.288 -13.378 1.00 27.80 162 THR A CA 1
ATOM 1316 C C . THR A 1 163 ? 60.752 82.173 -12.330 1.00 27.65 162 THR A C 1
ATOM 1317 O O . THR A 1 163 ? 61.639 83.026 -12.269 1.00 27.75 162 THR A O 1
ATOM 1321 N N . ASP A 1 164 ? 60.691 81.122 -11.506 1.00 26.70 163 ASP A N 1
ATOM 1322 C CA . ASP A 1 164 ? 61.778 80.812 -10.565 1.00 26.27 163 ASP A CA 1
ATOM 1323 C C . ASP A 1 164 ? 63.087 80.719 -11.332 1.00 26.34 163 ASP A C 1
ATOM 1324 O O . ASP A 1 164 ? 64.092 81.318 -10.928 1.00 26.23 163 ASP A O 1
ATOM 1329 N N . GLU A 1 165 ? 63.061 79.975 -12.430 1.00 25.86 164 GLU A N 1
ATOM 1330 C CA . GLU A 1 165 ? 64.230 79.822 -13.290 1.00 25.40 164 GLU A CA 1
ATOM 1331 C C . GLU A 1 165 ? 64.787 81.153 -13.733 1.00 24.81 164 GLU A C 1
ATOM 1332 O O . GLU A 1 165 ? 65.998 81.342 -13.707 1.00 25.14 164 GLU A O 1
ATOM 1335 N N . GLU A 1 166 ? 63.920 82.093 -14.121 1.00 24.22 165 GLU A N 1
ATOM 1336 C CA . GLU A 1 166 ? 64.388 83.417 -14.538 1.00 23.87 165 GLU A CA 1
ATOM 1337 C C . GLU A 1 166 ? 64.916 84.244 -13.353 1.00 23.52 165 GLU A C 1
ATOM 1338 O O . GLU A 1 166 ? 65.910 84.984 -13.489 1.00 23.19 165 GLU A O 1
ATOM 1344 N N . LEU A 1 167 ? 64.270 84.122 -12.198 1.00 21.93 166 LEU A N 1
ATOM 1345 C CA . LEU A 1 167 ? 64.773 84.808 -11.014 1.00 22.02 166 LEU A CA 1
ATOM 1346 C C . LEU A 1 167 ? 66.127 84.270 -10.615 1.00 21.20 166 LEU A C 1
ATOM 1347 O O . LEU A 1 167 ? 66.982 85.052 -10.231 1.00 21.56 166 LEU A O 1
ATOM 1352 N N . LYS A 1 168 ? 66.347 82.961 -10.747 1.00 20.68 167 LYS A N 1
ATOM 1353 C CA . LYS A 1 168 ? 67.679 82.388 -10.479 1.00 20.69 167 LYS A CA 1
ATOM 1354 C C . LYS A 1 168 ? 68.757 82.995 -11.384 1.00 20.89 167 LYS A C 1
ATOM 1355 O O . LYS A 1 168 ? 69.860 83.329 -10.934 1.00 20.27 167 LYS A O 1
ATOM 1361 N N . GLU A 1 169 ? 68.426 83.145 -12.673 1.00 21.57 168 GLU A N 1
ATOM 1362 C CA . GLU A 1 169 ? 69.330 83.785 -13.634 1.00 21.54 168 GLU A CA 1
ATOM 1363 C C . GLU A 1 169 ? 69.572 85.238 -13.245 1.00 20.35 168 GLU A C 1
ATOM 1364 O O . GLU A 1 169 ? 70.696 85.679 -13.274 1.00 20.21 168 GLU A O 1
ATOM 1370 N N . TYR A 1 170 ? 68.555 85.999 -12.850 1.00 20.30 169 TYR A N 1
ATOM 1371 C CA . TYR A 1 170 ? 68.828 87.386 -12.450 1.00 20.16 169 TYR A CA 1
ATOM 1372 C C . TYR A 1 170 ? 69.780 87.445 -11.234 1.00 19.64 169 TYR A C 1
ATOM 1373 O O . TYR A 1 170 ? 70.664 88.297 -11.142 1.00 19.55 169 TYR A O 1
ATOM 1382 N N . LEU A 1 171 ? 69.566 86.547 -10.278 1.00 18.86 170 LEU A N 1
ATOM 1383 C CA . LEU A 1 171 ? 70.402 86.490 -9.046 1.00 18.77 170 LEU A CA 1
ATOM 1384 C C . LEU A 1 171 ? 71.879 86.283 -9.429 1.00 19.14 170 LEU A C 1
ATOM 1385 O O . LEU A 1 171 ? 72.764 86.973 -8.964 1.00 17.48 170 LEU A O 1
ATOM 1390 N N A ARG A 1 172 ? 72.101 85.321 -10.302 0.70 20.09 171 ARG A N 1
ATOM 1391 N N B ARG A 1 172 ? 72.124 85.303 -10.299 0.30 19.08 171 ARG A N 1
ATOM 1392 C CA A ARG A 1 172 ? 73.434 85.014 -10.755 0.70 20.84 171 ARG A CA 1
ATOM 1393 C CA B ARG A 1 172 ? 73.468 85.048 -10.825 0.30 19.19 171 ARG A CA 1
ATOM 1394 C C A ARG A 1 172 ? 74.073 86.185 -11.539 0.70 20.40 171 ARG A C 1
ATOM 1395 C C B ARG A 1 172 ? 74.062 86.275 -11.481 0.30 19.54 171 ARG A C 1
ATOM 1396 O O A ARG A 1 172 ? 75.262 86.454 -11.359 0.70 19.91 171 ARG A O 1
ATOM 1397 O O B ARG A 1 172 ? 75.195 86.661 -11.194 0.30 19.41 171 ARG A O 1
ATOM 1412 N N . LEU A 1 173 ? 73.297 86.877 -12.387 1.00 20.24 172 LEU A N 1
ATOM 1413 C CA . LEU A 1 173 ? 73.825 88.000 -13.194 1.00 20.13 172 LEU A CA 1
ATOM 1414 C C . LEU A 1 173 ? 74.271 89.124 -12.279 1.00 19.82 172 LEU A C 1
ATOM 1415 O O . LEU A 1 173 ? 75.320 89.716 -12.483 1.00 20.90 172 LEU A O 1
ATOM 1420 N N . LEU A 1 174 ? 73.458 89.418 -11.266 1.00 19.04 173 LEU A N 1
ATOM 1421 C CA . LEU A 1 174 ? 73.827 90.388 -10.279 1.00 18.47 173 LEU A CA 1
ATOM 1422 C C . LEU A 1 174 ? 75.038 89.949 -9.434 1.00 17.95 173 LEU A C 1
ATOM 1423 O O . LEU A 1 174 ? 75.913 90.764 -9.136 1.00 17.05 173 LEU A O 1
ATOM 1428 N N . SER A 1 175 ? 75.127 88.668 -9.072 1.00 17.35 174 SER A N 1
ATOM 1429 C CA . SER A 1 175 ? 76.290 88.207 -8.288 1.00 17.06 174 SER A CA 1
ATOM 1430 C C . SER A 1 175 ? 77.581 88.281 -9.112 1.00 17.43 174 SER A C 1
ATOM 1431 O O . SER A 1 175 ? 78.641 88.588 -8.597 1.00 16.67 174 SER A O 1
ATOM 1434 N N . ASP A 1 176 ? 77.466 88.035 -10.399 1.00 18.10 175 ASP A N 1
ATOM 1435 C CA . ASP A 1 176 ? 78.620 88.182 -11.306 1.00 19.31 175 ASP A CA 1
ATOM 1436 C C . ASP A 1 176 ? 79.195 89.592 -11.284 1.00 19.76 175 ASP A C 1
ATOM 1437 O O . ASP A 1 176 ? 80.362 89.773 -11.530 1.00 21.02 175 ASP A O 1
ATOM 1442 N N . LYS A 1 177 ? 78.397 90.583 -10.899 1.00 20.65 176 LYS A N 1
ATOM 1443 C CA . LYS A 1 177 ? 78.881 91.937 -10.883 1.00 20.82 176 LYS A CA 1
ATOM 1444 C C . LYS A 1 177 ? 79.690 92.300 -9.669 1.00 19.93 176 LYS A C 1
ATOM 1445 O O . LYS A 1 177 ? 80.277 93.380 -9.643 1.00 19.09 176 LYS A O 1
ATOM 1451 N N . GLY A 1 178 ? 79.723 91.414 -8.672 1.00 19.45 177 GLY A N 1
ATOM 1452 C CA . GLY A 1 178 ? 80.425 91.683 -7.412 1.00 19.10 177 GLY A CA 1
ATOM 1453 C C . GLY A 1 178 ? 79.902 90.894 -6.215 1.00 18.93 177 GLY A C 1
ATOM 1454 O O . GLY A 1 178 ? 80.634 90.141 -5.633 1.00 17.83 177 GLY A O 1
ATOM 1455 N N . PRO A 1 179 ? 78.624 91.074 -5.857 1.00 18.38 178 PRO A N 1
ATOM 1456 C CA . PRO A 1 179 ? 78.128 90.623 -4.584 1.00 17.92 178 PRO A CA 1
ATOM 1457 C C . PRO A 1 179 ? 78.073 89.134 -4.424 1.00 17.53 178 PRO A C 1
ATOM 1458 O O . PRO A 1 179 ? 77.566 88.454 -5.307 1.00 17.11 178 PRO A O 1
ATOM 1462 N N . GLN A 1 180 ? 78.590 88.640 -3.296 1.00 16.94 179 GLN A N 1
ATOM 1463 C CA . GLN A 1 180 ? 78.523 87.229 -2.987 1.00 17.60 179 GLN A CA 1
ATOM 1464 C C . GLN A 1 180 ? 77.079 86.831 -2.695 1.00 16.19 179 GLN A C 1
ATOM 1465 O O . GLN A 1 180 ? 76.678 85.739 -3.000 1.00 16.18 179 GLN A O 1
ATOM 1471 N N . VAL A 1 181 ? 76.320 87.737 -2.096 1.00 15.78 180 VAL A N 1
ATOM 1472 C CA . VAL A 1 181 ? 74.913 87.488 -1.734 1.00 15.29 180 VAL A CA 1
ATOM 1473 C C . VAL A 1 181 ? 74.019 88.535 -2.379 1.00 15.40 180 VAL A C 1
ATOM 1474 O O . VAL A 1 181 ? 74.257 89.783 -2.275 1.00 14.69 180 VAL A O 1
ATOM 1478 N N . VAL A 1 182 ? 73.009 88.027 -3.069 1.00 14.30 181 VAL A N 1
ATOM 1479 C CA . VAL A 1 182 ? 72.035 88.878 -3.715 1.00 14.92 181 VAL A CA 1
ATOM 1480 C C . VAL A 1 182 ? 70.679 88.423 -3.211 1.00 15.12 181 VAL A C 1
ATOM 1481 O O . VAL A 1 182 ? 70.380 87.232 -3.234 1.00 14.27 181 VAL A O 1
ATOM 1485 N N . ILE A 1 183 ? 69.872 89.382 -2.758 1.00 15.73 182 ILE A N 1
ATOM 1486 C CA . ILE A 1 183 ? 68.521 89.097 -2.304 1.00 16.42 182 ILE A CA 1
ATOM 1487 C C . ILE A 1 183 ? 67.580 89.972 -3.117 1.00 17.34 182 ILE A C 1
ATOM 1488 O O . ILE A 1 183 ? 67.790 91.187 -3.205 1.00 17.62 182 ILE A O 1
ATOM 1493 N N . ILE A 1 184 ? 66.561 89.366 -3.725 1.00 17.23 183 ILE A N 1
ATOM 1494 C CA . ILE A 1 184 ? 65.558 90.116 -4.448 1.00 16.97 183 ILE A CA 1
ATOM 1495 C C . ILE A 1 184 ? 64.258 90.050 -3.664 1.00 17.69 183 ILE A C 1
ATOM 1496 O O . ILE A 1 184 ? 63.733 88.956 -3.425 1.00 17.80 183 ILE A O 1
ATOM 1501 N N . THR A 1 185 ? 63.744 91.223 -3.236 1.00 18.42 184 THR A N 1
ATOM 1502 C CA . THR A 1 185 ? 62.503 91.260 -2.487 1.00 18.05 184 THR A CA 1
ATOM 1503 C C . THR A 1 185 ? 61.307 91.694 -3.373 1.00 19.27 184 THR A C 1
ATOM 1504 O O . THR A 1 185 ? 61.446 92.103 -4.501 1.00 17.73 184 THR A O 1
ATOM 1508 N N . SER A 1 186 ? 60.128 91.564 -2.821 1.00 20.18 185 SER A N 1
ATOM 1509 C CA . SER A 1 186 ? 58.896 92.052 -3.420 1.00 21.33 185 SER A CA 1
ATOM 1510 C C . SER A 1 186 ? 58.560 91.399 -4.753 1.00 21.57 185 SER A C 1
ATOM 1511 O O . SER A 1 186 ? 58.069 92.087 -5.668 1.00 21.42 185 SER A O 1
ATOM 1514 N N . VAL A 1 187 ? 58.813 90.091 -4.862 1.00 20.39 186 VAL A N 1
ATOM 1515 C CA . VAL A 1 187 ? 58.457 89.352 -6.040 1.00 20.40 186 VAL A CA 1
ATOM 1516 C C . VAL A 1 187 ? 56.997 88.881 -5.929 1.00 21.89 186 VAL A C 1
ATOM 1517 O O . VAL A 1 187 ? 56.616 88.232 -4.979 1.00 21.87 186 VAL A O 1
ATOM 1521 N N . PRO A 1 188 ? 56.163 89.210 -6.916 1.00 24.00 187 PRO A N 1
ATOM 1522 C CA . PRO A 1 188 ? 54.787 88.712 -6.901 1.00 24.70 187 PRO A CA 1
ATOM 1523 C C . PRO A 1 188 ? 54.666 87.186 -6.973 1.00 26.03 187 PRO A C 1
ATOM 1524 O O . PRO A 1 188 ? 55.542 86.480 -7.497 1.00 25.21 187 PRO A O 1
ATOM 1528 N N . VAL A 1 189 ? 53.564 86.687 -6.454 1.00 27.43 188 VAL A N 1
ATOM 1529 C CA . VAL A 1 189 ? 53.341 85.268 -6.430 1.00 29.19 188 VAL A CA 1
ATOM 1530 C C . VAL A 1 189 ? 52.199 84.988 -7.389 1.00 31.39 188 VAL A C 1
ATOM 1531 O O . VAL A 1 189 ? 51.104 85.555 -7.277 1.00 31.21 188 VAL A O 1
ATOM 1535 N N . HIS A 1 190 ? 52.475 84.123 -8.349 1.00 33.90 189 HIS A N 1
ATOM 1536 C CA . HIS A 1 190 ? 51.471 83.729 -9.330 1.00 36.16 189 HIS A CA 1
ATOM 1537 C C . HIS A 1 190 ? 50.190 83.206 -8.654 1.00 36.75 189 HIS A C 1
ATOM 1538 O O . HIS A 1 190 ? 50.247 82.295 -7.793 1.00 37.47 189 HIS A O 1
ATOM 1545 N N . ASP A 1 191 ? 49.046 83.801 -9.009 1.00 37.24 190 ASP A N 1
ATOM 1546 C CA . ASP A 1 191 ? 47.737 83.363 -8.488 1.00 37.77 190 ASP A CA 1
ATOM 1547 C C . ASP A 1 191 ? 47.590 83.566 -6.996 1.00 37.05 190 ASP A C 1
ATOM 1548 O O . ASP A 1 191 ? 46.718 82.973 -6.380 1.00 37.47 190 ASP A O 1
ATOM 1553 N N . GLU A 1 192 ? 48.453 84.368 -6.403 1.00 36.43 191 GLU A N 1
ATOM 1554 C CA . GLU A 1 192 ? 48.337 84.671 -4.994 1.00 36.06 191 GLU A CA 1
ATOM 1555 C C . GLU A 1 192 ? 48.740 86.107 -4.841 1.00 35.35 191 GLU A C 1
ATOM 1556 O O . GLU A 1 192 ? 49.908 86.415 -4.590 1.00 35.51 191 GLU A O 1
ATOM 1562 N N . PRO A 1 193 ? 47.767 86.997 -5.027 1.00 34.57 192 PRO A N 1
ATOM 1563 C CA . PRO A 1 193 ? 47.997 88.435 -5.009 1.00 33.70 192 PRO A CA 1
ATOM 1564 C C . PRO A 1 193 ? 48.095 89.056 -3.612 1.00 32.28 192 PRO A C 1
ATOM 1565 O O . PRO A 1 193 ? 48.417 90.229 -3.505 1.00 33.30 192 PRO A O 1
ATOM 1569 N N A HIS A 1 194 ? 47.823 88.290 -2.566 0.60 31.59 193 HIS A N 1
ATOM 1570 N N B HIS A 1 194 ? 47.805 88.299 -2.556 0.40 31.05 193 HIS A N 1
ATOM 1571 C CA A HIS A 1 194 ? 48.005 88.787 -1.207 0.60 30.84 193 HIS A CA 1
ATOM 1572 C CA B HIS A 1 194 ? 48.030 88.797 -1.194 0.40 29.81 193 HIS A CA 1
ATOM 1573 C C A HIS A 1 194 ? 49.404 88.445 -0.690 0.60 29.47 193 HIS A C 1
ATOM 1574 C C B HIS A 1 194 ? 49.406 88.420 -0.677 0.40 29.00 193 HIS A C 1
ATOM 1575 O O A HIS A 1 194 ? 49.722 88.699 0.471 0.60 28.32 193 HIS A O 1
ATOM 1576 O O B HIS A 1 194 ? 49.713 88.627 0.498 0.40 28.21 193 HIS A O 1
ATOM 1589 N N . LYS A 1 195 ? 50.241 87.882 -1.560 1.00 28.46 194 LYS A N 1
ATOM 1590 C CA . LYS A 1 195 ? 51.547 87.395 -1.151 1.00 27.47 194 LYS A CA 1
ATOM 1591 C C . LYS A 1 195 ? 52.694 87.987 -1.924 1.00 25.82 194 LYS A C 1
ATOM 1592 O O . LYS A 1 195 ? 52.559 88.417 -3.050 1.00 25.90 194 LYS A O 1
ATOM 1598 N N . THR A 1 196 ? 53.839 87.914 -1.273 1.00 24.24 195 THR A N 1
ATOM 1599 C CA . THR A 1 196 ? 55.092 88.329 -1.781 1.00 23.47 195 THR A CA 1
ATOM 1600 C C . THR A 1 196 ? 56.093 87.170 -1.578 1.00 21.86 195 THR A C 1
ATOM 1601 O O . THR A 1 196 ? 55.906 86.324 -0.669 1.00 21.85 195 THR A O 1
ATOM 1605 N N A SER A 1 197 ? 57.095 87.101 -2.451 0.70 21.31 196 SER A N 1
ATOM 1606 N N B SER A 1 197 ? 57.114 87.124 -2.437 0.30 21.06 196 SER A N 1
ATOM 1607 C CA A SER A 1 197 ? 58.254 86.220 -2.246 0.70 21.50 196 SER A CA 1
ATOM 1608 C CA B SER A 1 197 ? 58.247 86.201 -2.286 0.30 20.52 196 SER A CA 1
ATOM 1609 C C A SER A 1 197 ? 59.571 86.999 -2.237 0.70 20.38 196 SER A C 1
ATOM 1610 C C B SER A 1 197 ? 59.580 86.961 -2.283 0.30 19.94 196 SER A C 1
ATOM 1611 O O A SER A 1 197 ? 59.653 88.132 -2.730 0.70 19.77 196 SER A O 1
ATOM 1612 O O B SER A 1 197 ? 59.692 88.039 -2.870 0.30 19.68 196 SER A O 1
ATOM 1617 N N . VAL A 1 198 ? 60.569 86.385 -1.597 1.00 19.47 197 VAL A N 1
ATOM 1618 C CA . VAL A 1 198 ? 61.918 86.869 -1.561 1.00 18.12 197 VAL A CA 1
ATOM 1619 C C . VAL A 1 198 ? 62.769 85.725 -2.117 1.00 17.72 197 VAL A C 1
ATOM 1620 O O . VAL A 1 198 ? 62.546 84.545 -1.790 1.00 16.85 197 VAL A O 1
ATOM 1624 N N . TYR A 1 199 ? 63.706 86.055 -2.986 1.00 16.80 198 TYR A N 1
ATOM 1625 C CA . TYR A 1 199 ? 64.616 85.097 -3.596 1.00 16.84 198 TYR A CA 1
ATOM 1626 C C . TYR A 1 199 ? 66.030 85.531 -3.208 1.00 17.79 198 TYR A C 1
ATOM 1627 O O . TYR A 1 199 ? 66.263 86.727 -2.975 1.00 16.76 198 TYR A O 1
ATOM 1636 N N . ALA A 1 200 ? 66.947 84.569 -3.043 1.00 17.50 199 ALA A N 1
ATOM 1637 C CA . ALA A 1 200 ? 68.336 84.897 -2.671 1.00 16.51 199 ALA A CA 1
ATOM 1638 C C . ALA A 1 200 ? 69.302 83.867 -3.249 1.00 16.45 199 ALA A C 1
ATOM 1639 O O . ALA A 1 200 ? 68.947 82.685 -3.540 1.00 15.47 199 ALA A O 1
ATOM 1641 N N . TYR A 1 201 ? 70.529 84.327 -3.411 1.00 15.97 200 TYR A N 1
ATOM 1642 C CA . TYR A 1 201 ? 71.610 83.502 -3.904 1.00 15.34 200 TYR A CA 1
ATOM 1643 C C . TYR A 1 201 ? 72.871 83.786 -3.073 1.00 15.61 200 TYR A C 1
ATOM 1644 O O . TYR A 1 201 ? 73.150 84.904 -2.719 1.00 14.87 200 TYR A O 1
ATOM 1653 N N . ASN A 1 202 ? 73.605 82.739 -2.742 1.00 15.76 201 ASN A N 1
ATOM 1654 C CA . ASN A 1 202 ? 74.881 82.851 -2.034 1.00 15.43 201 ASN A CA 1
ATOM 1655 C C . ASN A 1 202 ? 75.889 82.188 -2.946 1.00 15.29 201 ASN A C 1
ATOM 1656 O O . ASN A 1 202 ? 75.836 80.967 -3.186 1.00 14.95 201 ASN A O 1
ATOM 1661 N N . ARG A 1 203 ? 76.808 82.972 -3.457 1.00 15.53 202 ARG A N 1
ATOM 1662 C CA . ARG A 1 203 ? 77.828 82.429 -4.360 1.00 16.92 202 ARG A CA 1
ATOM 1663 C C . ARG A 1 203 ? 78.686 81.429 -3.570 1.00 16.64 202 ARG A C 1
ATOM 1664 O O . ARG A 1 203 ? 79.136 80.440 -4.100 1.00 15.75 202 ARG A O 1
ATOM 1672 N N . GLN A 1 204 ? 78.861 81.669 -2.271 1.00 17.57 203 GLN A N 1
ATOM 1673 C CA . GLN A 1 204 ? 79.580 80.738 -1.470 1.00 18.51 203 GLN A CA 1
ATOM 1674 C C . GLN A 1 204 ? 78.677 79.540 -1.132 1.00 18.80 203 GLN A C 1
ATOM 1675 O O . GLN A 1 204 ? 77.808 79.637 -0.252 1.00 18.80 203 GLN A O 1
ATOM 1681 N N . GLY A 1 205 ? 78.928 78.408 -1.785 1.00 17.91 204 GLY A N 1
ATOM 1682 C CA . GLY A 1 205 ? 78.086 77.227 -1.675 1.00 18.06 204 GLY A CA 1
ATOM 1683 C C . GLY A 1 205 ? 77.099 77.146 -2.837 1.00 18.00 204 GLY A C 1
ATOM 1684 O O . GLY A 1 205 ? 76.505 76.090 -3.076 1.00 17.40 204 GLY A O 1
ATOM 1685 N N . ASN A 1 206 ? 76.922 78.265 -3.551 1.00 18.15 205 ASN A N 1
ATOM 1686 C CA . ASN A 1 206 ? 76.149 78.295 -4.804 1.00 18.17 205 ASN A CA 1
ATOM 1687 C C . ASN A 1 206 ? 74.735 77.821 -4.538 1.00 17.94 205 ASN A C 1
ATOM 1688 O O . ASN A 1 206 ? 74.219 76.980 -5.249 1.00 19.22 205 ASN A O 1
ATOM 1693 N N . ARG A 1 207 ? 74.117 78.360 -3.488 1.00 17.52 206 ARG A N 1
ATOM 1694 C CA . ARG A 1 207 ? 72.755 77.975 -3.112 1.00 17.42 206 ARG A CA 1
ATOM 1695 C C . ARG A 1 207 ? 71.758 79.102 -3.406 1.00 16.83 206 ARG A C 1
ATOM 1696 O O . ARG A 1 207 ? 72.095 80.274 -3.303 1.00 16.15 206 ARG A O 1
ATOM 1704 N N . TYR A 1 208 ? 70.540 78.699 -3.766 1.00 16.88 207 TYR A N 1
ATOM 1705 C CA . TYR A 1 208 ? 69.406 79.577 -4.078 1.00 16.68 207 TYR A CA 1
ATOM 1706 C C . TYR A 1 208 ? 68.277 79.326 -3.095 1.00 16.30 207 TYR A C 1
ATOM 1707 O O . TYR A 1 208 ? 67.950 78.174 -2.820 1.00 17.22 207 TYR A O 1
ATOM 1716 N N . TRP A 1 209 ? 67.656 80.380 -2.595 1.00 15.44 208 TRP A N 1
ATOM 1717 C CA . TRP A 1 209 ? 66.621 80.292 -1.592 1.00 15.87 208 TRP A CA 1
ATOM 1718 C C . TRP A 1 209 ? 65.403 81.053 -2.005 1.00 16.27 208 TRP A C 1
ATOM 1719 O O . TRP A 1 209 ? 65.512 82.070 -2.649 1.00 15.84 208 TRP A O 1
ATOM 1730 N N . LYS A 1 210 ? 64.249 80.613 -1.537 1.00 16.36 209 LYS A N 1
ATOM 1731 C CA . LYS A 1 210 ? 63.019 81.343 -1.698 1.00 17.38 209 LYS A CA 1
ATOM 1732 C C . LYS A 1 210 ? 62.173 81.305 -0.412 1.00 17.51 209 LYS A C 1
ATOM 1733 O O . LYS A 1 210 ? 62.103 80.281 0.288 1.00 17.46 209 LYS A O 1
ATOM 1739 N N . VAL A 1 211 ? 61.489 82.387 -0.126 1.00 16.68 210 VAL A N 1
ATOM 1740 C CA . VAL A 1 211 ? 60.541 82.396 0.981 1.00 18.41 210 VAL A CA 1
ATOM 1741 C C . VAL A 1 211 ? 59.313 83.171 0.538 1.00 19.40 210 VAL A C 1
ATOM 1742 O O . VAL A 1 211 ? 59.440 84.162 -0.147 1.00 18.91 210 VAL A O 1
ATOM 1746 N N . THR A 1 212 ? 58.131 82.671 0.845 1.00 21.37 211 THR A N 1
ATOM 1747 C CA . THR A 1 212 ? 56.885 83.296 0.428 1.00 23.65 211 THR A CA 1
ATOM 1748 C C . THR A 1 212 ? 56.195 83.769 1.679 1.00 25.32 211 THR A C 1
ATOM 1749 O O . THR A 1 212 ? 56.117 83.014 2.627 1.00 26.26 211 THR A O 1
ATOM 1753 N N A CYS A 1 213 ? 55.653 84.973 1.651 0.70 26.26 212 CYS A N 1
ATOM 1754 N N B CYS A 1 213 ? 55.735 85.019 1.757 0.30 25.51 212 CYS A N 1
ATOM 1755 C CA A CYS A 1 213 ? 55.020 85.517 2.831 0.70 28.14 212 CYS A CA 1
ATOM 1756 C CA B CYS A 1 213 ? 55.148 85.542 3.022 0.30 26.11 212 CYS A CA 1
ATOM 1757 C C A CYS A 1 213 ? 53.716 86.184 2.508 0.70 27.59 212 CYS A C 1
ATOM 1758 C C B CYS A 1 213 ? 53.897 86.373 2.705 0.30 26.51 212 CYS A C 1
ATOM 1759 O O A CYS A 1 213 ? 53.525 86.682 1.386 0.70 27.87 212 CYS A O 1
ATOM 1760 O O B CYS A 1 213 ? 53.918 87.163 1.761 0.30 26.53 212 CYS A O 1
ATOM 1765 N N . PRO A 1 214 ? 52.811 86.210 3.494 1.00 26.99 213 PRO A N 1
ATOM 1766 C CA . PRO A 1 214 ? 51.519 86.802 3.221 1.00 27.00 213 PRO A CA 1
ATOM 1767 C C . PRO A 1 214 ? 51.514 88.259 3.645 1.00 26.43 213 PRO A C 1
ATOM 1768 O O . PRO A 1 214 ? 50.887 88.637 4.652 1.00 27.01 213 PRO A O 1
ATOM 1772 N N . TYR A 1 215 ? 52.271 89.046 2.903 1.00 25.34 214 TYR A N 1
ATOM 1773 C CA . TYR A 1 215 ? 52.244 90.486 3.060 1.00 25.25 214 TYR A CA 1
ATOM 1774 C C . TYR A 1 215 ? 52.727 91.128 1.789 1.00 24.52 214 TYR A C 1
ATOM 1775 O O . TYR A 1 215 ? 53.369 90.490 0.941 1.00 23.84 214 TYR A O 1
ATOM 1784 N N . LEU A 1 216 ? 52.356 92.391 1.652 1.00 24.40 215 LEU A N 1
ATOM 1785 C CA . LEU A 1 216 ? 52.682 93.179 0.485 1.00 23.27 215 LEU A CA 1
ATOM 1786 C C . LEU A 1 216 ? 53.537 94.372 0.958 1.00 23.03 215 LEU A C 1
ATOM 1787 O O . LEU A 1 216 ? 52.993 95.391 1.393 1.00 22.48 215 LEU A O 1
ATOM 1792 N N . PRO A 1 217 ? 54.875 94.255 0.849 1.00 22.06 216 PRO A N 1
ATOM 1793 C CA . PRO A 1 217 ? 55.799 95.213 1.440 1.00 22.06 216 PRO A CA 1
ATOM 1794 C C . PRO A 1 217 ? 55.700 96.598 0.838 1.00 22.09 216 PRO A C 1
ATOM 1795 O O . PRO A 1 217 ? 55.927 97.589 1.537 1.00 21.11 216 PRO A O 1
ATOM 1799 N N . ALA A 1 218 ? 55.298 96.647 -0.418 1.00 22.21 217 ALA A N 1
ATOM 1800 C CA . ALA A 1 218 ? 55.202 97.888 -1.187 1.00 23.13 217 ALA A CA 1
ATOM 1801 C C . ALA A 1 218 ? 54.100 98.785 -0.634 1.00 23.70 217 ALA A C 1
ATOM 1802 O O . ALA A 1 218 ? 54.129 99.967 -0.842 1.00 23.74 217 ALA A O 1
ATOM 1804 N N . HIS A 1 219 ? 53.109 98.214 0.051 1.00 22.57 218 HIS A N 1
ATOM 1805 C CA . HIS A 1 219 ? 52.090 99.029 0.728 1.00 22.59 218 HIS A CA 1
ATOM 1806 C C . HIS A 1 219 ? 52.646 99.843 1.913 1.00 21.70 218 HIS A C 1
ATOM 1807 O O . HIS A 1 219 ? 51.962 100.755 2.383 1.00 21.48 218 HIS A O 1
ATOM 1814 N N . TYR A 1 220 ? 53.842 99.508 2.414 1.00 20.99 219 TYR A N 1
ATOM 1815 C CA . TYR A 1 220 ? 54.413 100.171 3.612 1.00 20.27 219 TYR A CA 1
ATOM 1816 C C . TYR A 1 220 ? 55.833 100.677 3.332 1.00 20.48 219 TYR A C 1
ATOM 1817 O O . TYR A 1 220 ? 56.789 99.905 3.441 1.00 20.37 219 TYR A O 1
ATOM 1826 N N . PRO A 1 221 ? 55.968 101.980 3.041 1.00 19.62 220 PRO A N 1
ATOM 1827 C CA . PRO A 1 221 ? 57.230 102.577 2.720 1.00 19.75 220 PRO A CA 1
ATOM 1828 C C . PRO A 1 221 ? 58.230 102.287 3.819 1.00 19.22 220 PRO A C 1
ATOM 1829 O O . PRO A 1 221 ? 57.850 102.269 5.003 1.00 18.07 220 PRO A O 1
ATOM 1833 N N . GLY A 1 222 ? 59.459 101.997 3.394 1.00 19.98 221 GLY A N 1
ATOM 1834 C CA . GLY A 1 222 ? 60.568 101.706 4.264 1.00 19.03 221 GLY A CA 1
ATOM 1835 C C . GLY A 1 222 ? 60.695 100.264 4.678 1.00 19.95 221 GLY A C 1
ATOM 1836 O O . GLY A 1 222 ? 61.552 99.940 5.479 1.00 20.13 221 GLY A O 1
ATOM 1837 N N A THR A 1 223 ? 59.853 99.383 4.147 0.70 19.49 222 THR A N 1
ATOM 1838 N N B THR A 1 223 ? 59.859 99.372 4.140 0.30 18.95 222 THR A N 1
ATOM 1839 C CA A THR A 1 223 ? 59.983 97.967 4.511 0.70 19.22 222 THR A CA 1
ATOM 1840 C CA B THR A 1 223 ? 59.977 97.943 4.489 0.30 18.19 222 THR A CA 1
ATOM 1841 C C A THR A 1 223 ? 61.282 97.344 3.992 0.70 18.96 222 THR A C 1
ATOM 1842 C C B THR A 1 223 ? 61.250 97.295 3.944 0.30 18.36 222 THR A C 1
ATOM 1843 O O A THR A 1 223 ? 61.784 96.389 4.578 0.70 18.54 222 THR A O 1
ATOM 1844 O O B THR A 1 223 ? 61.684 96.263 4.451 0.30 18.11 222 THR A O 1
ATOM 1851 N N . GLY A 1 224 ? 61.831 97.885 2.901 1.00 17.96 223 GLY A N 1
ATOM 1852 C CA . GLY A 1 224 ? 63.160 97.480 2.438 1.00 18.51 223 GLY A CA 1
ATOM 1853 C C . GLY A 1 224 ? 64.276 97.844 3.430 1.00 18.58 223 GLY A C 1
ATOM 1854 O O . GLY A 1 224 ? 65.235 97.113 3.587 1.00 18.22 223 GLY A O 1
ATOM 1855 N N . ASP A 1 225 ? 64.131 98.985 4.105 1.00 18.45 224 ASP A N 1
ATOM 1856 C CA . ASP A 1 225 ? 65.054 99.372 5.119 1.00 18.50 224 ASP A CA 1
ATOM 1857 C C . ASP A 1 225 ? 64.931 98.471 6.346 1.00 17.66 224 ASP A C 1
ATOM 1858 O O . ASP A 1 225 ? 65.944 98.080 6.937 1.00 18.43 224 ASP A O 1
ATOM 1863 N N . THR A 1 226 ? 63.718 98.094 6.711 1.00 18.38 225 THR A N 1
ATOM 1864 C CA . THR A 1 226 ? 63.533 97.164 7.837 1.00 17.76 225 THR A CA 1
ATOM 1865 C C . THR A 1 226 ? 64.100 95.802 7.464 1.00 16.90 225 THR A C 1
ATOM 1866 O O . THR A 1 226 ? 64.856 95.203 8.232 1.00 16.16 225 THR A O 1
ATOM 1870 N N . PHE A 1 227 ? 63.760 95.331 6.274 1.00 16.78 226 PHE A N 1
ATOM 1871 C CA . PHE A 1 227 ? 64.280 94.068 5.772 1.00 17.14 226 PHE A CA 1
ATOM 1872 C C . PHE A 1 227 ? 65.825 93.978 5.784 1.00 16.68 226 PHE A C 1
ATOM 1873 O O . PHE A 1 227 ? 66.408 93.026 6.286 1.00 15.89 226 PHE A O 1
ATOM 1881 N N . THR A 1 228 ? 66.460 94.989 5.213 1.00 16.86 227 THR A N 1
ATOM 1882 C CA . THR A 1 228 ? 67.912 95.001 5.053 1.00 17.11 227 THR A CA 1
ATOM 1883 C C . THR A 1 228 ? 68.605 95.188 6.385 1.00 16.69 227 THR A C 1
ATOM 1884 O O . THR A 1 228 ? 69.644 94.548 6.616 1.00 16.15 227 THR A O 1
ATOM 1888 N N . SER A 1 229 ? 67.994 95.967 7.293 1.00 16.34 228 SER A N 1
ATOM 1889 C CA . SER A 1 229 ? 68.534 96.158 8.647 1.00 16.24 228 SER A CA 1
ATOM 1890 C C . SER A 1 229 ? 68.541 94.802 9.415 1.00 16.91 228 SER A C 1
ATOM 1891 O O . SER A 1 229 ? 69.564 94.428 10.039 1.00 16.47 228 SER A O 1
ATOM 1894 N N . VAL A 1 230 ? 67.449 94.034 9.299 1.00 16.41 229 VAL A N 1
ATOM 1895 C CA . VAL A 1 230 ? 67.413 92.722 9.967 1.00 16.59 229 VAL A CA 1
ATOM 1896 C C . VAL A 1 230 ? 68.385 91.748 9.312 1.00 16.15 229 VAL A C 1
ATOM 1897 O O . VAL A 1 230 ? 69.109 91.026 10.003 1.00 17.32 229 VAL A O 1
ATOM 1901 N N . ILE A 1 231 ? 68.462 91.771 7.984 1.00 16.06 230 ILE A N 1
ATOM 1902 C CA . ILE A 1 231 ? 69.443 90.929 7.284 1.00 15.79 230 ILE A CA 1
ATOM 1903 C C . ILE A 1 231 ? 70.888 91.226 7.764 1.00 16.10 230 ILE A C 1
ATOM 1904 O O . ILE A 1 231 ? 71.647 90.306 8.083 1.00 14.37 230 ILE A O 1
ATOM 1909 N N . THR A 1 232 ? 71.239 92.496 7.857 1.00 15.36 231 THR A N 1
ATOM 1910 C CA . THR A 1 232 ? 72.574 92.893 8.266 1.00 15.57 231 THR A CA 1
ATOM 1911 C C . THR A 1 232 ? 72.876 92.456 9.666 1.00 16.68 231 THR A C 1
ATOM 1912 O O . THR A 1 232 ? 73.937 91.860 9.918 1.00 18.04 231 THR A O 1
ATOM 1916 N N . GLY A 1 233 ? 71.960 92.755 10.597 1.00 15.40 232 GLY A N 1
ATOM 1917 C CA . GLY A 1 233 ? 72.154 92.353 11.955 1.00 15.02 232 GLY A CA 1
ATOM 1918 C C . GLY A 1 233 ? 72.255 90.823 12.097 1.00 14.95 232 GLY A C 1
ATOM 1919 O O . GLY A 1 233 ? 73.072 90.327 12.855 1.00 14.33 232 GLY A O 1
ATOM 1920 N N . SER A 1 234 ? 71.388 90.095 11.398 1.00 14.41 233 SER A N 1
ATOM 1921 C CA . SER A 1 234 ? 71.363 88.631 11.514 1.00 14.29 233 SER A CA 1
ATOM 1922 C C . SER A 1 234 ? 72.668 88.025 10.985 1.00 15.17 233 SER A C 1
ATOM 1923 O O . SER A 1 234 ? 73.248 87.118 11.622 1.00 15.57 233 SER A O 1
ATOM 1926 N N . LEU A 1 235 ? 73.128 88.494 9.823 1.00 15.33 234 LEU A N 1
ATOM 1927 C CA . LEU A 1 235 ? 74.410 88.003 9.251 1.00 16.15 234 LEU A CA 1
ATOM 1928 C C . LEU A 1 235 ? 75.566 88.365 10.208 1.00 16.72 234 LEU A C 1
ATOM 1929 O O . LEU A 1 235 ? 76.411 87.538 10.482 1.00 16.70 234 LEU A O 1
ATOM 1950 N N . GLN A 1 237 ? 75.372 88.659 13.371 1.00 17.18 236 GLN A N 1
ATOM 1951 C CA . GLN A 1 237 ? 75.297 87.749 14.512 1.00 17.49 236 GLN A CA 1
ATOM 1952 C C . GLN A 1 237 ? 75.768 86.287 14.161 1.00 17.62 236 GLN A C 1
ATOM 1953 O O . GLN A 1 237 ? 75.760 85.410 15.005 1.00 16.47 236 GLN A O 1
ATOM 1959 N N . GLY A 1 238 ? 76.156 86.034 12.913 1.00 18.67 237 GLY A N 1
ATOM 1960 C CA . GLY A 1 238 ? 76.590 84.688 12.487 1.00 17.83 237 GLY A CA 1
ATOM 1961 C C . GLY A 1 238 ? 75.453 83.799 11.995 1.00 17.85 237 GLY A C 1
ATOM 1962 O O . GLY A 1 238 ? 75.640 82.576 11.878 1.00 17.58 237 GLY A O 1
ATOM 1963 N N . ASP A 1 239 ? 74.263 84.355 11.743 1.00 17.16 238 ASP A N 1
ATOM 1964 C CA . ASP A 1 239 ? 73.169 83.515 11.230 1.00 16.51 238 ASP A CA 1
ATOM 1965 C C . ASP A 1 239 ? 73.494 83.174 9.772 1.00 16.08 238 ASP A C 1
ATOM 1966 O O . ASP A 1 239 ? 74.179 83.936 9.072 1.00 15.88 238 ASP A O 1
ATOM 1971 N N . SER A 1 240 ? 73.029 82.022 9.315 1.00 15.48 239 SER A N 1
ATOM 1972 C CA . SER A 1 240 ? 73.068 81.671 7.907 1.00 15.10 239 SER A CA 1
ATOM 1973 C C . SER A 1 240 ? 72.115 82.561 7.082 1.00 15.81 239 SER A C 1
ATOM 1974 O O . SER A 1 240 ? 71.221 83.216 7.643 1.00 15.94 239 SER A O 1
ATOM 1977 N N . LEU A 1 241 ? 72.313 82.567 5.761 1.00 15.38 240 LEU A N 1
ATOM 1978 C CA . LEU A 1 241 ? 71.497 83.375 4.870 1.00 15.64 240 LEU A CA 1
ATOM 1979 C C . LEU A 1 241 ? 70.012 82.976 4.992 1.00 14.76 240 LEU A C 1
ATOM 1980 O O . LEU A 1 241 ? 69.202 83.819 5.185 1.00 15.99 240 LEU A O 1
ATOM 1985 N N . PRO A 1 242 ? 69.679 81.674 4.929 1.00 15.37 241 PRO A N 1
ATOM 1986 C CA . PRO A 1 242 ? 68.251 81.364 4.996 1.00 15.72 241 PRO A CA 1
ATOM 1987 C C . PRO A 1 242 ? 67.653 81.765 6.351 1.00 16.97 241 PRO A C 1
ATOM 1988 O O . PRO A 1 242 ? 66.503 82.206 6.407 1.00 17.34 241 PRO A O 1
ATOM 2000 N N . ALA A 1 244 ? 68.622 84.400 8.121 1.00 15.85 243 ALA A N 1
ATOM 2001 C CA . ALA A 1 244 ? 68.468 85.861 7.991 1.00 15.96 243 ALA A CA 1
ATOM 2002 C C . ALA A 1 244 ? 67.189 86.192 7.267 1.00 15.36 243 ALA A C 1
ATOM 2003 O O . ALA A 1 244 ? 66.422 87.044 7.708 1.00 16.49 243 ALA A O 1
ATOM 2005 N N . LEU A 1 245 ? 66.956 85.531 6.148 1.00 15.61 244 LEU A N 1
ATOM 2006 C CA . LEU A 1 245 ? 65.706 85.679 5.408 1.00 16.27 244 LEU A CA 1
ATOM 2007 C C . LEU A 1 245 ? 64.422 85.433 6.245 1.00 16.99 244 LEU A C 1
ATOM 2008 O O . LEU A 1 245 ? 63.422 86.161 6.112 1.00 16.52 244 LEU A O 1
ATOM 2013 N N . ASP A 1 246 ? 64.436 84.376 7.059 1.00 17.65 245 ASP A N 1
ATOM 2014 C CA . ASP A 1 246 ? 63.304 84.059 7.957 1.00 18.23 245 ASP A CA 1
ATOM 2015 C C . ASP A 1 246 ? 63.113 85.097 9.032 1.00 18.19 245 ASP A C 1
ATOM 2016 O O . ASP A 1 246 ? 61.989 85.562 9.239 1.00 18.38 245 ASP A O 1
ATOM 2021 N N . ARG A 1 247 ? 64.207 85.507 9.676 1.00 16.76 246 ARG A N 1
ATOM 2022 C CA . ARG A 1 247 ? 64.129 86.532 10.700 1.00 16.48 246 ARG A CA 1
ATOM 2023 C C . ARG A 1 247 ? 63.565 87.821 10.123 1.00 16.59 246 ARG A C 1
ATOM 2024 O O . ARG A 1 247 ? 62.682 88.427 10.732 1.00 16.18 246 ARG A O 1
ATOM 2032 N N . ALA A 1 248 ? 64.078 88.257 8.962 1.00 16.32 247 ALA A N 1
ATOM 2033 C CA . ALA A 1 248 ? 63.652 89.533 8.324 1.00 15.86 247 ALA A CA 1
ATOM 2034 C C . ALA A 1 248 ? 62.182 89.493 7.900 1.00 15.61 247 ALA A C 1
ATOM 2035 O O . ALA A 1 248 ? 61.419 90.390 8.248 1.00 16.40 247 ALA A O 1
ATOM 2037 N N . THR A 1 249 ? 61.752 88.416 7.251 1.00 16.18 248 THR A N 1
ATOM 2038 C CA . THR A 1 249 ? 60.387 88.331 6.778 1.00 16.46 248 THR A CA 1
ATOM 2039 C C . THR A 1 249 ? 59.372 88.202 7.935 1.00 17.38 248 THR A C 1
ATOM 2040 O O . THR A 1 249 ? 58.298 88.802 7.891 1.00 15.96 248 THR A O 1
ATOM 2044 N N . GLN A 1 250 ? 59.713 87.439 8.979 1.00 17.68 249 GLN A N 1
ATOM 2045 C CA . GLN A 1 250 ? 58.810 87.267 10.102 1.00 19.41 249 GLN A CA 1
ATOM 2046 C C . GLN A 1 250 ? 58.649 88.547 10.909 1.00 18.73 249 GLN A C 1
ATOM 2047 O O . GLN A 1 250 ? 57.553 88.863 11.329 1.00 18.89 249 GLN A O 1
ATOM 2053 N N . PHE A 1 251 ? 59.724 89.309 11.043 1.00 18.22 250 PHE A N 1
ATOM 2054 C CA . PHE A 1 251 ? 59.691 90.581 11.756 1.00 17.92 250 PHE A CA 1
ATOM 2055 C C . PHE A 1 251 ? 58.787 91.534 11.025 1.00 17.83 250 PHE A C 1
ATOM 2056 O O . PHE A 1 251 ? 57.924 92.126 11.635 1.00 18.13 250 PHE A O 1
ATOM 2064 N N . ILE A 1 252 ? 58.948 91.635 9.718 1.00 17.80 251 ILE A N 1
ATOM 2065 C CA . ILE A 1 252 ? 58.112 92.510 8.898 1.00 17.95 251 ILE A CA 1
ATOM 2066 C C . ILE A 1 252 ? 56.637 92.090 8.938 1.00 16.72 251 ILE A C 1
ATOM 2067 O O . ILE A 1 252 ? 55.775 92.946 9.003 1.00 17.11 251 ILE A O 1
ATOM 2072 N N . LEU A 1 253 ? 56.369 90.798 8.890 1.00 17.25 252 LEU A N 1
ATOM 2073 C CA . LEU A 1 253 ? 54.989 90.306 8.962 1.00 16.99 252 LEU A CA 1
ATOM 2074 C C . LEU A 1 253 ? 54.313 90.750 10.240 1.00 16.49 252 LEU A C 1
ATOM 2075 O O . LEU A 1 253 ? 53.194 91.222 10.216 1.00 14.20 252 LEU A O 1
ATOM 2080 N N . GLN A 1 254 ? 55.042 90.638 11.335 1.00 17.55 253 GLN A N 1
ATOM 2081 C CA . GLN A 1 254 ? 54.570 91.070 12.648 1.00 18.17 253 GLN A CA 1
ATOM 2082 C C . GLN A 1 254 ? 54.309 92.539 12.696 1.00 17.29 253 GLN A C 1
ATOM 2083 O O . GLN A 1 254 ? 53.293 92.951 13.213 1.00 16.17 253 GLN A O 1
ATOM 2089 N N . GLY A 1 255 ? 55.238 93.314 12.136 1.00 16.47 254 GLY A N 1
ATOM 2090 C CA . GLY A 1 255 ? 55.072 94.758 11.995 1.00 16.92 254 GLY A CA 1
ATOM 2091 C C . GLY A 1 255 ? 53.882 95.193 11.146 1.00 15.87 254 GLY A C 1
ATOM 2092 O O . GLY A 1 255 ? 53.271 96.211 11.414 1.00 17.25 254 GLY A O 1
ATOM 2093 N N . ILE A 1 256 ? 53.563 94.427 10.122 1.00 16.70 255 ILE A N 1
ATOM 2094 C CA . ILE A 1 256 ? 52.387 94.704 9.272 1.00 14.39 255 ILE A CA 1
ATOM 2095 C C . ILE A 1 256 ? 51.088 94.317 10.005 1.00 15.00 255 ILE A C 1
ATOM 2096 O O . ILE A 1 256 ? 50.151 95.129 10.073 1.00 15.37 255 ILE A O 1
ATOM 2101 N N A ARG A 1 257 ? 51.064 93.089 10.539 0.50 13.81 256 ARG A N 1
ATOM 2102 N N B ARG A 1 257 ? 51.010 93.118 10.548 0.50 13.94 256 ARG A N 1
ATOM 2103 C CA A ARG A 1 257 ? 49.964 92.537 11.364 0.50 13.93 256 ARG A CA 1
ATOM 2104 C CA B ARG A 1 257 ? 49.795 92.733 11.246 0.50 14.20 256 ARG A CA 1
ATOM 2105 C C A ARG A 1 257 ? 49.544 93.432 12.544 0.50 13.82 256 ARG A C 1
ATOM 2106 C C B ARG A 1 257 ? 49.457 93.678 12.395 0.50 14.06 256 ARG A C 1
ATOM 2107 O O A ARG A 1 257 ? 48.413 93.366 13.009 0.50 12.62 256 ARG A O 1
ATOM 2108 O O B ARG A 1 257 ? 48.274 93.992 12.611 0.50 12.88 256 ARG A O 1
ATOM 2123 N N . ALA A 1 258 ? 50.498 94.216 13.053 1.00 14.12 257 ALA A N 1
ATOM 2124 C CA . ALA A 1 258 ? 50.273 95.131 14.174 1.00 14.73 257 ALA A CA 1
ATOM 2125 C C . ALA A 1 258 ? 49.455 96.352 13.718 1.00 15.48 257 ALA A C 1
ATOM 2126 O O . ALA A 1 258 ? 48.828 96.989 14.541 1.00 15.71 257 ALA A O 1
ATOM 2128 N N . THR A 1 259 ? 49.428 96.670 12.421 1.00 15.42 258 THR A N 1
ATOM 2129 C CA . THR A 1 259 ? 48.618 97.800 11.907 1.00 16.10 258 THR A CA 1
ATOM 2130 C C . THR A 1 259 ? 47.176 97.443 11.598 1.00 15.84 258 THR A C 1
ATOM 2131 O O . THR A 1 259 ? 46.395 98.314 11.188 1.00 17.92 258 THR A O 1
ATOM 2135 N N . PHE A 1 260 ? 46.788 96.186 11.764 1.00 14.46 259 PHE A N 1
ATOM 2136 C CA . PHE A 1 260 ? 45.485 95.763 11.315 1.00 14.10 259 PHE A CA 1
ATOM 2137 C C . PHE A 1 260 ? 44.353 96.041 12.337 1.00 15.34 259 PHE A C 1
ATOM 2138 O O . PHE A 1 260 ? 44.504 95.940 13.557 1.00 16.01 259 PHE A O 1
ATOM 2146 N N . GLY A 1 261 ? 43.178 96.308 11.814 1.00 15.27 260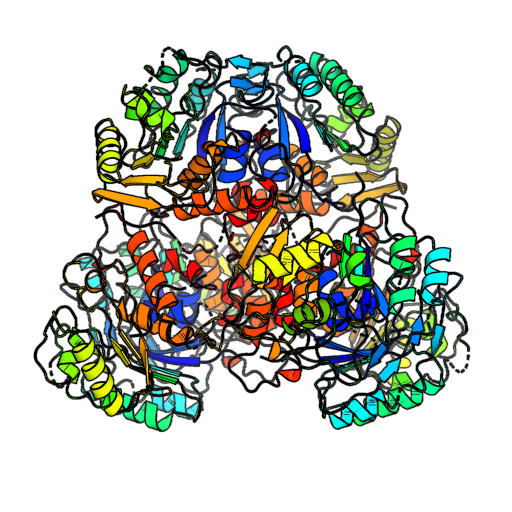 GLY A N 1
ATOM 2147 C CA . GLY A 1 261 ? 42.005 96.371 12.685 1.00 16.98 260 GLY A CA 1
ATOM 2148 C C . GLY A 1 261 ? 41.665 97.773 13.161 1.00 17.93 260 GLY A C 1
ATOM 2149 O O . GLY A 1 261 ? 40.833 97.962 14.021 1.00 15.40 260 GLY A O 1
ATOM 2150 N N . TYR A 1 262 ? 42.304 98.758 12.572 1.00 19.60 261 TYR A N 1
ATOM 2151 C CA . TYR A 1 262 ? 41.871 100.141 12.779 1.00 22.03 261 TYR A CA 1
ATOM 2152 C C . TYR A 1 262 ? 42.403 100.970 11.657 1.00 21.37 261 TYR A C 1
ATOM 2153 O O . TYR A 1 262 ? 43.215 100.470 10.855 1.00 19.39 261 TYR A O 1
ATOM 2162 N N . GLU A 1 263 ? 41.918 102.205 11.583 1.00 21.85 262 GLU A N 1
ATOM 2163 C CA . GLU A 1 263 ? 42.217 103.032 10.455 1.00 23.44 262 GLU A CA 1
ATOM 2164 C C . GLU A 1 263 ? 43.652 103.500 10.549 1.00 22.90 262 GLU A C 1
ATOM 2165 O O . GLU A 1 263 ? 44.056 104.122 11.497 1.00 24.73 262 GLU A O 1
ATOM 2171 N N . TYR A 1 264 ? 44.455 103.080 9.593 1.00 21.96 263 TYR A N 1
ATOM 2172 C CA . TYR A 1 264 ? 45.882 103.250 9.701 1.00 20.43 263 TYR A CA 1
ATOM 2173 C C . TYR A 1 264 ? 46.332 103.853 8.391 1.00 19.62 263 TYR A C 1
ATOM 2174 O O . TYR A 1 264 ? 45.864 103.470 7.331 1.00 18.83 263 TYR A O 1
ATOM 2183 N N . ASP A 1 265 ? 47.220 104.821 8.465 1.00 19.53 264 ASP A N 1
ATOM 2184 C CA . ASP A 1 265 ? 47.851 105.403 7.289 1.00 18.74 264 ASP A CA 1
ATOM 2185 C C . ASP A 1 265 ? 49.122 104.643 7.011 1.00 17.56 264 ASP A C 1
ATOM 2186 O O . ASP A 1 265 ? 50.155 104.900 7.643 1.00 15.85 264 ASP A O 1
ATOM 2191 N N . ASN A 1 266 ? 49.028 103.700 6.078 1.00 16.63 265 ASN A N 1
ATOM 2192 C CA . ASN A 1 266 ? 50.124 102.819 5.724 1.00 17.87 265 ASN A CA 1
ATOM 2193 C C . ASN A 1 266 ? 51.378 103.556 5.304 1.00 16.67 265 ASN A C 1
ATOM 2194 O O . ASN A 1 266 ? 52.447 102.980 5.327 1.00 14.95 265 ASN A O 1
ATOM 2199 N N . ARG A 1 267 ? 51.275 104.832 4.962 1.00 17.05 266 ARG A N 1
ATOM 2200 C CA . ARG A 1 267 ? 52.496 105.570 4.656 1.00 17.82 266 ARG A CA 1
ATOM 2201 C C . ARG A 1 267 ? 53.387 105.742 5.907 1.00 18.71 266 ARG A C 1
ATOM 2202 O O . ARG A 1 267 ? 54.575 106.038 5.790 1.00 19.25 266 ARG A O 1
ATOM 2210 N N . GLU A 1 268 ? 52.833 105.558 7.102 1.00 19.26 267 GLU A N 1
ATOM 2211 C CA . GLU A 1 268 ? 53.628 105.713 8.351 1.00 19.24 267 GLU A CA 1
ATOM 2212 C C . GLU A 1 268 ? 54.554 104.531 8.548 1.00 19.53 267 GLU A C 1
ATOM 2213 O O . GLU A 1 268 ? 55.450 104.583 9.400 1.00 20.10 267 GLU A O 1
ATOM 2219 N N . GLY A 1 269 ? 54.348 103.451 7.779 1.00 18.48 268 GLY A N 1
ATOM 2220 C CA . GLY A 1 269 ? 55.192 102.283 7.877 1.00 18.57 268 GLY A CA 1
ATOM 2221 C C . GLY A 1 269 ? 54.659 101.178 8.760 1.00 18.86 268 GLY A C 1
ATOM 2222 O O . GLY A 1 269 ? 53.561 101.280 9.351 1.00 17.66 268 GLY A O 1
ATOM 2223 N N . ILE A 1 270 ? 55.449 100.130 8.864 1.00 18.76 269 ILE A N 1
ATOM 2224 C CA . ILE A 1 270 ? 55.203 99.088 9.878 1.00 19.64 269 ILE A CA 1
ATOM 2225 C C . ILE A 1 270 ? 55.227 99.639 11.288 1.00 18.73 269 ILE A C 1
ATOM 2226 O O . ILE A 1 270 ? 55.818 100.713 11.526 1.00 18.52 269 ILE A O 1
ATOM 2231 N N . LEU A 1 271 ? 54.514 98.997 12.213 1.00 17.88 270 LEU A N 1
ATOM 2232 C CA . LEU A 1 271 ? 54.552 99.467 13.593 1.00 19.12 270 LEU A CA 1
ATOM 2233 C C . LEU A 1 271 ? 55.781 98.928 14.329 1.00 18.17 270 LEU A C 1
ATOM 2234 O O . LEU A 1 271 ? 55.680 98.053 15.208 1.00 17.23 270 LEU A O 1
ATOM 2239 N N . LEU A 1 272 ? 56.919 99.478 13.927 1.00 18.41 271 LEU A N 1
ATOM 2240 C CA . LEU A 1 272 ? 58.222 99.061 14.362 1.00 19.63 271 LEU A CA 1
ATOM 2241 C C . LEU A 1 272 ? 58.330 98.951 15.890 1.00 20.60 271 LEU A C 1
ATOM 2242 O O . LEU A 1 272 ? 58.711 97.900 16.428 1.00 20.35 271 LEU A O 1
ATOM 2247 N N . GLU A 1 273 ? 57.943 100.012 16.599 1.00 21.18 272 GLU A N 1
ATOM 2248 C CA . GLU A 1 273 ? 58.137 100.051 18.065 1.00 22.26 272 GLU A CA 1
ATOM 2249 C C . GLU A 1 273 ? 57.326 99.085 18.772 1.00 23.27 272 GLU A C 1
ATOM 2250 O O . GLU A 1 273 ? 57.697 98.586 19.845 1.00 22.94 272 GLU A O 1
ATOM 2256 N N . LYS A 1 274 ? 56.254 98.677 18.119 1.00 23.84 273 LYS A N 1
ATOM 2257 C CA . LYS A 1 274 ? 55.370 97.735 18.710 1.00 23.78 273 LYS A CA 1
ATOM 2258 C C . LYS A 1 274 ? 55.928 96.327 18.616 1.00 23.80 273 LYS A C 1
ATOM 2259 O O . LYS A 1 274 ? 55.604 95.481 19.458 1.00 24.61 273 LYS A O 1
ATOM 2265 N N . VAL A 1 275 ? 56.813 96.036 17.667 1.00 22.18 274 VAL A N 1
ATOM 2266 C CA . VAL A 1 275 ? 57.301 94.653 17.529 1.00 20.70 274 VAL A CA 1
ATOM 2267 C C . VAL A 1 275 ? 58.786 94.485 17.757 1.00 20.59 274 VAL A C 1
ATOM 2268 O O . VAL A 1 275 ? 59.324 93.385 17.660 1.00 19.60 274 VAL A O 1
ATOM 2272 N N . LEU A 1 276 ? 59.455 95.561 18.105 1.00 20.01 275 LEU A N 1
ATOM 2273 C CA . LEU A 1 276 ? 60.897 95.558 18.188 1.00 21.04 275 LEU A CA 1
ATOM 2274 C C . LEU A 1 276 ? 61.455 94.498 19.169 1.00 22.38 275 LEU A C 1
ATOM 2275 O O . LEU A 1 276 ? 62.461 93.849 18.889 1.00 21.20 275 LEU A O 1
ATOM 2280 N N . HIS A 1 277 ? 60.792 94.276 20.291 1.00 23.04 276 HIS A N 1
ATOM 2281 C CA . HIS A 1 277 ? 61.286 93.283 21.207 1.00 25.79 276 HIS A CA 1
ATOM 2282 C C . HIS A 1 277 ? 61.112 91.863 20.737 1.00 26.33 276 HIS A C 1
ATOM 2283 O O . HIS A 1 277 ? 61.552 90.961 21.419 1.00 26.61 276 HIS A O 1
ATOM 2290 N N . ASN A 1 278 ? 60.522 91.631 19.563 1.00 26.93 277 ASN A N 1
ATOM 2291 C CA . ASN A 1 278 ? 60.444 90.280 19.039 1.00 27.34 277 ASN A CA 1
ATOM 2292 C C . ASN A 1 278 ? 61.600 89.877 18.168 1.00 27.75 277 ASN A C 1
ATOM 2293 O O . ASN A 1 278 ? 61.697 88.716 17.795 1.00 26.45 277 ASN A O 1
ATOM 2298 N N . LEU A 1 279 ? 62.528 90.786 17.917 1.00 28.38 278 LEU A N 1
ATOM 2299 C CA . LEU A 1 279 ? 63.727 90.447 17.115 1.00 30.54 278 LEU A CA 1
ATOM 2300 C C . LEU A 1 279 ? 64.539 89.321 17.686 1.00 33.39 278 LEU A C 1
ATOM 2301 O O . LEU A 1 279 ? 65.263 88.635 16.983 1.00 35.23 278 LEU A O 1
ATOM 2306 N N . ASP A 1 280 ? 64.419 89.135 18.977 1.00 36.70 279 ASP A N 1
ATOM 2307 C CA . ASP A 1 280 ? 65.225 88.204 19.720 1.00 38.83 279 ASP A CA 1
ATOM 2308 C C . ASP A 1 280 ? 64.834 86.749 19.687 1.00 38.84 279 ASP A C 1
ATOM 2309 O O . ASP A 1 280 ? 65.597 85.884 20.145 1.00 39.36 279 ASP A O 1
ATOM 2322 N N . PRO A 1 282 ? 62.970 82.821 19.263 1.00 36.42 281 PRO A N 1
ATOM 2323 C CA . PRO A 1 282 ? 63.057 81.637 18.418 1.00 36.28 281 PRO A CA 1
ATOM 2324 C C . PRO A 1 282 ? 62.318 81.829 17.097 1.00 35.62 281 PRO A C 1
ATOM 2325 O O . PRO A 1 282 ? 61.256 82.426 17.060 1.00 35.17 281 PRO A O 1
ATOM 2329 N N . ILE A 1 283 ? 62.860 81.278 16.034 1.00 34.56 282 ILE A N 1
ATOM 2330 C CA . ILE A 1 283 ? 62.222 81.401 14.738 1.00 34.25 282 ILE A CA 1
ATOM 2331 C C . ILE A 1 283 ? 62.014 80.001 14.085 1.00 32.79 282 ILE A C 1
ATOM 2332 O O . ILE A 1 283 ? 62.818 79.061 14.286 1.00 31.62 282 ILE A O 1
ATOM 2337 N N . GLN A 1 284 ? 60.886 79.793 13.422 1.00 31.06 283 GLN A N 1
ATOM 2338 C CA . GLN A 1 284 ? 60.717 78.536 12.706 1.00 30.74 283 GLN A CA 1
ATOM 2339 C C . GLN A 1 284 ? 60.953 78.884 11.256 1.00 29.44 283 GLN A C 1
ATOM 2340 O O . GLN A 1 284 ? 60.556 79.939 10.789 1.00 29.37 283 GLN A 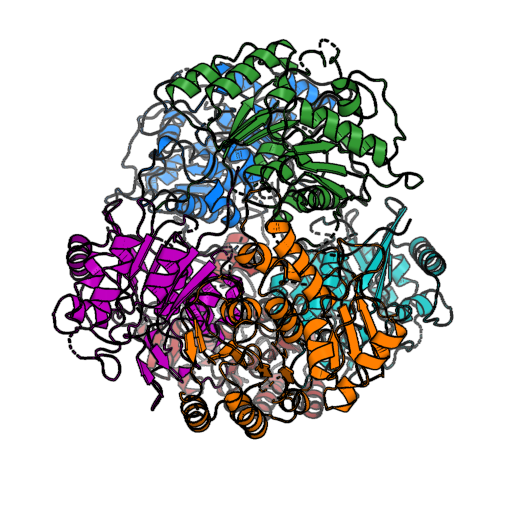O 1
ATOM 2362 N N . ALA A 1 286 ? 60.875 79.074 7.267 1.00 26.20 285 ALA A N 1
ATOM 2363 C CA . ALA A 1 286 ? 59.971 79.047 6.125 1.00 25.85 285 ALA A CA 1
ATOM 2364 C C . ALA A 1 286 ? 60.762 79.043 4.774 1.00 24.17 285 ALA A C 1
ATOM 2365 O O . ALA A 1 286 ? 60.277 78.560 3.766 1.00 24.78 285 ALA A O 1
ATOM 2367 N N . SER A 1 287 ? 61.988 79.526 4.770 1.00 23.13 286 SER A N 1
ATOM 2368 C CA . SER A 1 287 ? 62.813 79.539 3.559 1.00 22.73 286 SER A CA 1
ATOM 2369 C C . SER A 1 287 ? 63.135 78.131 3.010 1.00 22.33 286 SER A C 1
ATOM 2370 O O . SER A 1 287 ? 63.265 77.136 3.753 1.00 22.07 286 SER A O 1
ATOM 2373 N N . TYR A 1 288 ? 63.193 78.020 1.696 1.00 21.47 287 TYR A N 1
ATOM 2374 C CA . TYR A 1 288 ? 63.558 76.768 1.113 1.00 21.87 287 TYR A CA 1
ATOM 2375 C C . TYR A 1 288 ? 64.439 76.885 -0.063 1.00 20.77 287 TYR A C 1
ATOM 2376 O O . TYR A 1 288 ? 64.467 77.910 -0.784 1.00 18.04 287 TYR A O 1
ATOM 2385 N N . GLU A 1 289 ? 65.176 75.811 -0.261 1.00 21.23 288 GLU A N 1
ATOM 2386 C CA . GLU A 1 289 ? 66.249 75.842 -1.250 1.00 23.12 288 GLU A CA 1
ATOM 2387 C C . GLU A 1 289 ? 65.624 75.551 -2.600 1.00 23.50 288 GLU A C 1
ATOM 2388 O O . GLU A 1 289 ? 64.775 74.676 -2.684 1.00 23.55 288 GLU A O 1
ATOM 2394 N N . LEU A 1 290 ? 65.981 76.337 -3.615 1.00 24.61 289 LEU A N 1
ATOM 2395 C CA . LEU A 1 290 ? 65.679 76.029 -5.025 1.00 26.15 289 LEU A CA 1
ATOM 2396 C C . LEU A 1 290 ? 66.854 75.247 -5.578 1.00 27.90 289 LEU A C 1
ATOM 2397 O O . LEU A 1 290 ? 67.951 75.771 -5.737 1.00 28.45 289 LEU A O 1
ATOM 2402 N N . ILE A 1 291 ? 66.607 73.967 -5.816 1.00 30.45 290 ILE A N 1
ATOM 2403 C CA . ILE A 1 291 ? 67.580 73.018 -6.337 1.00 32.29 290 ILE A CA 1
ATOM 2404 C C . ILE A 1 291 ? 67.351 72.762 -7.835 1.00 33.90 290 ILE A C 1
ATOM 2405 O O . ILE A 1 291 ? 66.205 72.780 -8.326 1.00 35.91 290 ILE A O 1
ATOM 2410 N N . ASN B 1 5 ? 54.296 69.301 38.456 1.00 40.44 4 ASN B N 1
ATOM 2411 C CA . ASN B 1 5 ? 53.033 69.876 37.913 1.00 40.19 4 ASN B CA 1
ATOM 2412 C C . ASN B 1 5 ? 51.988 70.253 39.033 1.00 39.26 4 ASN B C 1
ATOM 2413 O O . ASN B 1 5 ? 50.754 70.072 38.855 1.00 40.47 4 ASN B O 1
ATOM 2418 N N . LYS B 1 6 ? 52.488 70.789 40.167 1.00 36.90 5 LYS B N 1
ATOM 2419 C CA . LYS B 1 6 ? 51.614 71.260 41.275 1.00 34.35 5 LYS B CA 1
ATOM 2420 C C . LYS B 1 6 ? 51.895 72.701 41.704 1.00 31.07 5 LYS B C 1
ATOM 2421 O O . LYS B 1 6 ? 53.004 73.182 41.752 1.00 30.66 5 LYS B O 1
ATOM 2427 N N . VAL B 1 7 ? 50.816 73.396 41.968 1.00 27.44 6 VAL B N 1
ATOM 2428 C CA . VAL B 1 7 ? 50.854 74.758 42.401 1.00 25.11 6 VAL B CA 1
ATOM 2429 C C . VAL B 1 7 ? 50.153 74.691 43.751 1.00 23.23 6 VAL B C 1
ATOM 2430 O O . VAL B 1 7 ? 49.047 74.161 43.845 1.00 22.32 6 VAL B O 1
ATOM 2434 N N . LYS B 1 8 ? 50.806 75.184 44.794 1.00 21.66 7 LYS B N 1
ATOM 2435 C CA . LYS B 1 8 ? 50.230 75.235 46.143 1.00 20.78 7 LYS B CA 1
ATOM 2436 C C . LYS B 1 8 ? 48.980 76.126 46.184 1.00 20.39 7 LYS B C 1
ATOM 2437 O O . LYS B 1 8 ? 48.940 77.121 45.496 1.00 21.06 7 LYS B O 1
ATOM 2443 N N . LYS B 1 9 ? 47.982 75.717 46.966 1.00 19.60 8 LYS B N 1
ATOM 2444 C CA . LYS B 1 9 ? 46.683 76.393 47.080 1.00 19.80 8 LYS B CA 1
ATOM 2445 C C . LYS B 1 9 ? 46.594 77.089 48.441 1.00 18.63 8 LYS B C 1
ATOM 2446 O O . LYS B 1 9 ? 47.009 76.525 49.470 1.00 17.41 8 LYS B O 1
ATOM 2452 N N . ILE B 1 10 ? 46.066 78.298 48.400 1.00 16.81 9 ILE B N 1
ATOM 2453 C CA . ILE B 1 10 ? 45.773 79.098 49.545 1.00 17.14 9 ILE B CA 1
ATOM 2454 C C . ILE B 1 10 ? 44.284 79.395 49.615 1.00 17.37 9 ILE B C 1
ATOM 2455 O O . ILE B 1 10 ? 43.713 80.018 48.696 1.00 18.16 9 ILE B O 1
ATOM 2460 N N . ALA B 1 11 ? 43.640 78.999 50.717 1.00 16.33 10 ALA B N 1
ATOM 2461 C CA . ALA B 1 11 ? 42.278 79.440 51.004 1.00 14.97 10 ALA B CA 1
ATOM 2462 C C . ALA B 1 11 ? 42.310 80.872 51.525 1.00 15.29 10 ALA B C 1
ATOM 2463 O O . ALA B 1 11 ? 42.936 81.146 52.527 1.00 16.11 10 ALA B O 1
ATOM 2465 N N . ALA B 1 12 ? 41.672 81.794 50.825 1.00 14.47 11 ALA B N 1
ATOM 2466 C CA . ALA B 1 12 ? 41.647 83.187 51.191 1.00 15.92 11 ALA B CA 1
ATOM 2467 C C . ALA B 1 12 ? 40.262 83.581 51.736 1.00 15.60 11 ALA B C 1
ATOM 2468 O O . ALA B 1 12 ? 39.264 83.667 50.979 1.00 15.06 11 ALA B O 1
ATOM 2470 N N . VAL B 1 13 ? 40.223 83.843 53.026 1.00 15.95 12 VAL B N 1
ATOM 2471 C CA . VAL B 1 13 ? 38.979 84.145 53.732 1.00 16.63 12 VAL B CA 1
ATOM 2472 C C . VAL B 1 13 ? 38.892 85.680 53.908 1.00 16.59 12 VAL B C 1
ATOM 2473 O O . VAL B 1 13 ? 39.273 86.263 54.945 1.00 16.46 12 VAL B O 1
ATOM 2477 N N . HIS B 1 14 ? 38.373 86.301 52.846 1.00 15.80 13 HIS B N 1
ATOM 2478 C CA . HIS B 1 14 ? 38.331 87.749 52.651 1.00 16.26 13 HIS B CA 1
ATOM 2479 C C . HIS B 1 14 ? 37.061 88.078 51.905 1.00 15.88 13 HIS B C 1
ATOM 2480 O O . HIS B 1 14 ? 36.479 87.203 51.263 1.00 15.47 13 HIS B O 1
ATOM 2487 N N . ASP B 1 15 ? 36.666 89.353 51.956 1.00 15.76 14 ASP B N 1
ATOM 2488 C CA . ASP B 1 15 ? 35.500 89.834 51.206 1.00 15.86 14 ASP B CA 1
ATOM 2489 C C . ASP B 1 15 ? 35.877 90.091 49.743 1.00 15.98 14 ASP B C 1
ATOM 2490 O O . ASP B 1 15 ? 37.055 90.190 49.382 1.00 13.44 14 ASP B O 1
ATOM 2495 N N . LEU B 1 16 ? 34.861 90.161 48.871 1.00 17.40 15 LEU B N 1
ATOM 2496 C CA . LEU B 1 16 ? 35.046 90.643 47.512 1.00 16.86 15 LEU B CA 1
ATOM 2497 C C . LEU B 1 16 ? 34.448 92.036 47.419 1.00 16.80 15 LEU B C 1
ATOM 2498 O O . LEU B 1 16 ? 33.242 92.200 47.637 1.00 16.53 15 LEU B O 1
ATOM 2503 N N . SER B 1 17 ? 35.308 93.020 47.117 1.00 17.25 16 SER B N 1
ATOM 2504 C CA . SER B 1 17 ? 34.941 94.421 46.984 1.00 18.15 16 SER B CA 1
ATOM 2505 C C . SER B 1 17 ? 35.244 94.866 45.579 1.00 19.12 16 SER B C 1
ATOM 2506 O O . SER B 1 17 ? 36.364 94.741 45.116 1.00 18.99 16 SER B O 1
ATOM 2509 N N . GLY B 1 18 ? 34.258 95.448 44.906 1.00 19.37 17 GLY B N 1
ATOM 2510 C CA . GLY B 1 18 ? 34.430 95.901 43.525 1.00 19.94 17 GLY B CA 1
ATOM 2511 C C . GLY B 1 18 ? 35.487 96.977 43.281 1.00 20.82 17 GLY B C 1
ATOM 2512 O O . GLY B 1 18 ? 36.416 96.773 42.504 1.00 22.01 17 GLY B O 1
ATOM 2529 N N . GLY B 1 20 ? 38.200 100.092 44.938 1.00 20.00 19 GLY B N 1
ATOM 2530 C CA . GLY B 1 20 ? 39.154 100.254 45.998 1.00 21.29 19 GLY B CA 1
ATOM 2531 C C . GLY B 1 20 ? 40.021 99.061 45.778 1.00 22.41 19 GLY B C 1
ATOM 2532 O O . GLY B 1 20 ? 39.721 98.194 44.973 1.00 27.00 19 GLY B O 1
ATOM 2533 N N . ARG B 1 21 ? 41.109 98.968 46.451 1.00 22.13 20 ARG B N 1
ATOM 2534 C CA . ARG B 1 21 ? 41.930 97.772 46.247 1.00 20.24 20 ARG B CA 1
ATOM 2535 C C . ARG B 1 21 ? 42.185 97.197 47.608 1.00 18.92 20 ARG B C 1
ATOM 2536 O O . ARG B 1 21 ? 43.159 97.532 48.270 1.00 17.61 20 ARG B O 1
ATOM 2544 N N . VAL B 1 22 ? 41.228 96.385 48.054 1.00 17.49 21 VAL B N 1
ATOM 2545 C CA . VAL B 1 22 ? 41.308 95.727 49.315 1.00 17.01 21 VAL B CA 1
ATOM 2546 C C . VAL B 1 22 ? 41.040 94.241 49.108 1.00 16.81 21 VAL B C 1
ATOM 2547 O O . VAL B 1 22 ? 40.697 93.815 48.002 1.00 17.26 21 VAL B O 1
ATOM 2551 N N . SER B 1 23 ? 41.237 93.490 50.163 1.00 16.10 22 SER B N 1
ATOM 2552 C CA . SER B 1 23 ? 40.701 92.125 50.305 1.00 16.73 22 SER B CA 1
ATOM 2553 C C . SER B 1 23 ? 41.001 91.265 49.047 1.00 17.14 22 SER B C 1
ATOM 2554 O O . SER B 1 23 ? 42.121 91.277 48.579 1.00 18.05 22 SER B O 1
ATOM 2557 N N . LEU B 1 24 ? 40.036 90.507 48.531 1.00 17.04 23 LEU B N 1
ATOM 2558 C CA . LEU B 1 24 ? 40.326 89.544 47.480 1.00 17.28 23 LEU B CA 1
ATOM 2559 C C . LEU B 1 24 ? 40.902 90.151 46.198 1.00 17.01 23 LEU B C 1
ATOM 2560 O O . LEU B 1 24 ? 41.700 89.502 45.510 1.00 18.18 23 LEU B O 1
ATOM 2565 N N . THR B 1 25 ? 40.522 91.384 45.872 1.00 17.19 24 THR B N 1
ATOM 2566 C CA . THR B 1 25 ? 41.073 92.034 44.680 1.00 17.47 24 THR B CA 1
ATOM 2567 C C . THR B 1 25 ? 42.513 92.484 44.832 1.00 18.52 24 THR B C 1
ATOM 2568 O O . THR B 1 25 ? 43.089 92.995 43.884 1.00 18.55 24 THR B O 1
ATOM 2572 N N . VAL B 1 26 ? 43.082 92.344 46.030 1.00 18.36 25 VAL B N 1
ATOM 2573 C CA . VAL B 1 26 ? 44.543 92.467 46.243 1.00 18.62 25 VAL B CA 1
ATOM 2574 C C . VAL B 1 26 ? 45.166 91.080 46.454 1.00 17.33 25 VAL B C 1
ATOM 2575 O O . VAL B 1 26 ? 46.183 90.741 45.850 1.00 15.68 25 VAL B O 1
ATOM 2579 N N . VAL B 1 27 ? 44.541 90.267 47.300 1.00 17.12 26 VAL B N 1
ATOM 2580 C CA . VAL B 1 27 ? 45.065 88.919 47.609 1.00 17.34 26 VAL B CA 1
ATOM 2581 C C . VAL B 1 27 ? 45.237 88.053 46.344 1.00 18.10 26 VAL B C 1
ATOM 2582 O O . VAL B 1 27 ? 46.306 87.427 46.159 1.00 17.77 26 VAL B O 1
ATOM 2586 N N . ILE B 1 28 ? 44.203 88.015 45.477 1.00 17.13 27 ILE B N 1
ATOM 2587 C CA . ILE B 1 28 ? 44.239 87.170 44.312 1.00 16.68 27 ILE B CA 1
ATOM 2588 C C . ILE B 1 28 ? 45.411 87.572 43.375 1.00 17.59 27 ILE B C 1
ATOM 2589 O O . ILE B 1 28 ? 46.293 86.759 43.122 1.00 17.54 27 ILE B O 1
ATOM 2594 N N . PRO B 1 29 ? 45.501 88.840 42.938 1.00 17.57 28 PRO B N 1
ATOM 2595 C CA . PRO B 1 29 ? 46.588 89.163 41.994 1.00 17.65 28 PRO B CA 1
ATOM 2596 C C . PRO B 1 29 ? 47.992 88.985 42.535 1.00 16.19 28 PRO B C 1
ATOM 2597 O O . PRO B 1 29 ? 48.893 88.582 41.800 1.00 17.51 28 PRO B O 1
ATOM 2601 N N . ILE B 1 30 ? 48.203 89.351 43.779 1.00 15.22 29 ILE B N 1
ATOM 2602 C CA . ILE B 1 30 ? 49.559 89.256 44.412 1.00 15.70 29 ILE B CA 1
ATOM 2603 C C . ILE B 1 30 ? 49.993 87.798 44.572 1.00 15.87 29 ILE B C 1
ATOM 2604 O O . ILE B 1 30 ? 51.036 87.428 44.092 1.00 15.87 29 ILE B O 1
ATOM 2609 N N . LEU B 1 31 ? 49.165 86.970 45.223 1.00 16.01 30 LEU B N 1
ATOM 2610 C CA . LEU B 1 31 ? 49.543 85.599 45.453 1.00 16.01 30 LEU B CA 1
ATOM 2611 C C . LEU B 1 31 ? 49.627 84.769 44.150 1.00 16.52 30 LEU B C 1
ATOM 2612 O O . LEU B 1 31 ? 50.554 83.924 44.003 1.00 15.57 30 LEU B O 1
ATOM 2617 N N A SER B 1 32 ? 48.707 85.007 43.215 0.50 16.52 31 SER B N 1
ATOM 2618 N N B SER B 1 32 ? 48.731 85.016 43.187 0.50 16.40 31 SER B N 1
ATOM 2619 C CA A SER B 1 32 ? 48.810 84.362 41.927 0.50 16.93 31 SER B CA 1
ATOM 2620 C CA B SER B 1 32 ? 48.884 84.371 41.889 0.50 16.81 31 SER B CA 1
ATOM 2621 C C A SER B 1 32 ? 50.101 84.758 41.245 0.50 16.59 31 SER B C 1
ATOM 2622 C C B SER B 1 32 ? 50.176 84.776 41.221 0.50 16.11 31 SER B C 1
ATOM 2623 O O A SER B 1 32 ? 50.760 83.921 40.656 0.50 17.23 31 SER B O 1
ATOM 2624 O O B SER B 1 32 ? 50.849 83.941 40.648 0.50 16.85 31 SER B O 1
ATOM 2629 N N A SER B 1 33 ? 50.466 86.023 41.334 0.50 17.25 32 SER B N 1
ATOM 2630 N N B SER B 1 33 ? 50.525 86.045 41.300 0.50 16.50 32 SER B N 1
ATOM 2631 C CA A SER B 1 33 ? 51.706 86.479 40.724 0.50 17.57 32 SER B CA 1
ATOM 2632 C CA B SER B 1 33 ? 51.770 86.515 40.706 0.50 16.38 32 SER B CA 1
ATOM 2633 C C A SER B 1 33 ? 52.920 85.870 41.393 0.50 17.44 32 SER B C 1
ATOM 2634 C C B SER B 1 33 ? 52.972 85.947 41.420 0.50 16.82 32 SER B C 1
ATOM 2635 O O A SER B 1 33 ? 53.955 85.708 40.763 0.50 16.84 32 SER B O 1
ATOM 2636 O O B SER B 1 33 ? 54.052 85.889 40.851 0.50 16.15 32 SER B O 1
ATOM 2649 N N . GLY B 1 35 ? 53.005 82.787 42.487 1.00 17.17 34 GLY B N 1
ATOM 2650 C CA . GLY B 1 35 ? 53.044 81.365 42.074 1.00 16.97 34 GLY B CA 1
ATOM 2651 C C . GLY B 1 35 ? 52.064 80.498 42.821 1.00 17.65 34 GLY B C 1
ATOM 2652 O O . GLY B 1 35 ? 52.147 79.298 42.725 1.00 18.69 34 GLY B O 1
ATOM 2653 N N . PHE B 1 36 ? 51.122 81.086 43.546 1.00 17.09 35 PHE B N 1
ATOM 2654 C CA . PHE B 1 36 ? 50.144 80.300 44.288 1.00 18.14 35 PHE B CA 1
ATOM 2655 C C . PHE B 1 36 ? 48.688 80.419 43.770 1.00 18.41 35 PHE B C 1
ATOM 2656 O O . PHE B 1 36 ? 48.225 81.505 43.410 1.00 19.94 35 PHE B O 1
ATOM 2664 N N . GLN B 1 37 ? 47.936 79.336 43.849 1.00 18.74 36 GLN B N 1
ATOM 2665 C CA . GLN B 1 37 ? 46.539 79.407 43.496 1.00 18.45 36 GLN B CA 1
ATOM 2666 C C . GLN B 1 37 ? 45.797 79.930 44.734 1.00 19.24 36 GLN B C 1
ATOM 2667 O O . GLN B 1 37 ? 45.974 79.394 45.841 1.00 18.15 36 GLN B O 1
ATOM 2673 N N . VAL B 1 38 ? 44.975 80.974 44.533 1.00 17.51 37 VAL B N 1
ATOM 2674 C CA . VAL B 1 38 ? 44.131 81.522 45.571 1.00 17.81 37 VAL B CA 1
ATOM 2675 C C . VAL B 1 38 ? 42.705 81.031 45.395 1.00 17.94 37 VAL B C 1
ATOM 2676 O O . VAL B 1 38 ? 42.102 81.225 44.338 1.00 16.68 37 VAL B O 1
ATOM 2680 N N . CYS B 1 39 ? 42.203 80.322 46.406 1.00 16.83 38 CYS B N 1
ATOM 2681 C CA . CYS B 1 39 ? 40.838 79.787 46.431 1.00 17.06 38 CYS B CA 1
ATOM 2682 C C . CYS B 1 39 ? 39.976 80.562 47.422 1.00 17.10 38 CYS B C 1
ATOM 2683 O O . CYS B 1 39 ? 40.105 80.388 48.604 1.00 17.14 38 CYS B O 1
ATOM 2686 N N . PRO B 1 40 ? 39.055 81.406 46.929 1.00 16.93 39 PRO B N 1
ATOM 2687 C CA . PRO B 1 40 ? 38.361 82.311 47.816 1.00 16.39 39 PRO B CA 1
ATOM 2688 C C . PRO B 1 40 ? 37.252 81.619 48.592 1.00 16.20 39 PRO B C 1
ATOM 2689 O O . PRO B 1 40 ? 36.507 80.815 48.042 1.00 16.88 39 PRO B O 1
ATOM 2693 N N . LEU B 1 41 ? 37.202 81.952 49.868 1.00 15.87 40 LEU B N 1
ATOM 2694 C CA . LEU B 1 41 ? 36.057 81.701 50.747 1.00 16.02 40 LEU B CA 1
ATOM 2695 C C . LEU B 1 41 ? 35.544 83.111 51.086 1.00 15.34 40 LEU B C 1
ATOM 2696 O O . LEU B 1 41 ? 36.001 83.740 52.044 1.00 14.19 40 LEU B O 1
ATOM 2701 N N . PRO B 1 42 ? 34.646 83.662 50.223 1.00 15.94 41 PRO B N 1
ATOM 2702 C CA . PRO B 1 42 ? 34.234 85.044 50.366 1.00 15.40 41 PRO B CA 1
ATOM 2703 C C . PRO B 1 42 ? 33.393 85.294 51.617 1.00 16.67 41 PRO B C 1
ATOM 2704 O O . PRO B 1 42 ? 32.468 84.526 51.945 1.00 14.54 41 PRO B O 1
ATOM 2708 N N . THR B 1 43 ? 33.740 86.347 52.340 1.00 16.11 42 THR B N 1
ATOM 2709 C CA . THR B 1 43 ? 33.080 86.626 53.615 1.00 15.89 42 THR B CA 1
ATOM 2710 C C . THR B 1 43 ? 31.921 87.577 53.418 1.00 15.68 42 THR B C 1
ATOM 2711 O O . THR B 1 43 ? 31.000 87.654 54.261 1.00 15.95 42 THR B O 1
ATOM 2715 N N . ALA B 1 44 ? 31.961 88.319 52.318 1.00 15.49 43 ALA B N 1
ATOM 2716 C CA . ALA B 1 44 ? 30.974 89.364 52.032 1.00 15.69 43 ALA B CA 1
ATOM 2717 C C . ALA B 1 44 ? 31.250 89.845 50.622 1.00 15.01 43 ALA B C 1
ATOM 2718 O O . ALA B 1 44 ? 32.339 89.624 50.080 1.00 15.89 43 ALA B O 1
ATOM 2720 N N . VAL B 1 45 ? 30.210 90.422 50.032 1.00 15.42 44 VAL B N 1
ATOM 2721 C CA . VAL B 1 45 ? 30.283 91.152 48.763 1.00 14.97 44 VAL B CA 1
ATOM 2722 C C . VAL B 1 45 ? 29.904 92.560 48.958 1.00 14.87 44 VAL B C 1
ATOM 2723 O O . VAL B 1 45 ? 28.833 92.850 49.531 1.00 15.84 44 VAL B O 1
ATOM 2727 N N . LEU B 1 46 ? 30.805 93.438 48.531 1.00 14.23 45 LEU B N 1
ATOM 2728 C CA . LEU B 1 46 ? 30.589 94.876 48.563 1.00 15.03 45 LEU B CA 1
ATOM 2729 C C . LEU B 1 46 ? 30.888 95.524 47.178 1.00 14.38 45 LEU B C 1
ATOM 2730 O O . LEU B 1 46 ? 31.709 95.029 46.447 1.00 15.00 45 LEU B O 1
ATOM 2735 N N . SER B 1 47 ? 30.269 96.660 46.901 1.00 14.82 46 SER B N 1
ATOM 2736 C CA . SER B 1 47 ? 30.579 97.527 45.786 1.00 15.24 46 SER B CA 1
ATOM 2737 C C . SER B 1 47 ? 31.972 98.105 45.859 1.00 15.28 46 SER B C 1
ATOM 2738 O O . SER B 1 47 ? 32.655 98.301 44.823 1.00 15.09 46 SER B O 1
ATOM 2741 N N . ASN B 1 48 ? 32.398 98.375 47.085 1.00 15.02 47 ASN B N 1
ATOM 2742 C CA . ASN B 1 48 ? 33.680 99.022 47.331 1.00 14.83 47 ASN B CA 1
ATOM 2743 C C . ASN B 1 48 ? 34.019 98.897 48.802 1.00 15.16 47 ASN B C 1
ATOM 2744 O O . ASN B 1 48 ? 33.183 98.487 49.621 1.00 15.42 47 ASN B O 1
ATOM 2749 N N . HIS B 1 49 ? 35.237 99.253 49.168 1.00 15.03 48 HIS B N 1
ATOM 2750 C CA . HIS B 1 49 ? 35.617 99.188 50.561 1.00 14.49 48 HIS B CA 1
ATOM 2751 C C . HIS B 1 49 ? 34.849 100.195 51.406 1.00 14.57 48 HIS B C 1
ATOM 2752 O O . HIS B 1 49 ? 34.175 101.161 50.906 1.00 13.85 48 HIS B O 1
ATOM 2759 N N . THR B 1 50 ? 34.891 99.941 52.706 1.00 14.98 49 THR B N 1
ATOM 2760 C CA . THR B 1 50 ? 34.064 100.708 53.650 1.00 15.72 49 THR B CA 1
ATOM 2761 C C . THR B 1 50 ? 34.735 101.962 54.164 1.00 16.05 49 THR B C 1
ATOM 2762 O O . THR B 1 50 ? 34.184 102.618 55.071 1.00 15.65 49 THR B O 1
ATOM 2766 N N . GLN B 1 51 ? 35.851 102.378 53.544 1.00 16.35 50 GLN B N 1
ATOM 2767 C CA . GLN B 1 51 ? 36.362 103.732 53.845 1.00 17.25 50 GLN B CA 1
ATOM 2768 C C . GLN B 1 51 ? 35.886 104.812 52.854 1.00 17.14 50 GLN B C 1
ATOM 2769 O O . GLN B 1 51 ? 36.142 105.995 53.039 1.00 18.12 50 GLN B O 1
ATOM 2775 N N . TYR B 1 52 ? 35.146 104.392 51.834 1.00 16.68 51 TYR B N 1
ATOM 2776 C CA . TYR B 1 52 ? 34.295 105.264 51.083 1.00 16.89 51 TYR B CA 1
ATOM 2777 C C . TYR B 1 52 ? 33.094 105.532 51.970 1.00 18.16 51 TYR B C 1
ATOM 2778 O O . TYR B 1 52 ? 32.794 104.722 52.863 1.00 17.83 51 TYR B O 1
ATOM 2787 N N . PRO B 1 53 ? 32.365 106.629 51.703 1.00 18.58 52 PRO B N 1
ATOM 2788 C CA . PRO B 1 53 ? 31.241 106.949 52.570 1.00 19.11 52 PRO B CA 1
ATOM 2789 C C . PRO B 1 53 ? 30.053 105.983 52.446 1.00 18.71 52 PRO B C 1
ATOM 2790 O O . PRO B 1 53 ? 29.307 105.802 53.419 1.00 20.15 52 PRO B O 1
ATOM 2794 N N . GLY B 1 54 ? 29.877 105.381 51.285 1.00 17.28 53 GLY B N 1
ATOM 2795 C CA . GLY B 1 54 ? 28.761 104.513 51.041 1.00 17.51 53 GLY B CA 1
ATOM 2796 C C . GLY B 1 54 ? 29.279 103.239 50.426 1.00 17.46 53 GLY B C 1
ATOM 2797 O O . GLY B 1 54 ? 30.358 103.227 49.829 1.00 17.22 53 GLY B O 1
ATOM 2798 N N . PHE B 1 55 ? 28.518 102.171 50.590 1.00 15.76 54 PHE B N 1
ATOM 2799 C CA . PHE B 1 55 ? 28.881 100.897 50.024 1.00 15.21 54 PHE B CA 1
ATOM 2800 C C . PHE B 1 55 ? 27.660 99.958 50.086 1.00 14.75 54 PHE B C 1
ATOM 2801 O O . PHE B 1 55 ? 26.868 100.077 50.977 1.00 12.93 54 PHE B O 1
ATOM 2809 N N . SER B 1 56 ? 27.500 99.070 49.112 1.00 15.27 55 SER B N 1
ATOM 2810 C CA . SER B 1 56 ? 26.549 97.952 49.213 1.00 15.39 55 SER B CA 1
ATOM 2811 C C . SER B 1 56 ? 27.230 96.903 50.090 1.00 16.22 55 SER B C 1
ATOM 2812 O O . SER B 1 56 ? 28.459 96.855 50.160 1.00 16.29 55 SER B O 1
ATOM 2815 N N . PHE B 1 57 ? 26.435 96.069 50.751 1.00 16.25 56 PHE B N 1
ATOM 2816 C CA . PHE B 1 57 ? 26.994 95.032 51.578 1.00 17.09 56 PHE B CA 1
ATOM 2817 C C . PHE B 1 57 ? 26.119 93.807 51.627 1.00 16.28 56 PHE B C 1
ATOM 2818 O O . PHE B 1 57 ? 24.946 93.876 52.009 1.00 15.65 56 PHE B O 1
ATOM 2826 N N . LEU B 1 58 ? 26.698 92.666 51.244 1.00 16.02 57 LEU B N 1
ATOM 2827 C CA . LEU B 1 58 ? 26.013 91.402 51.339 1.00 15.96 57 LEU B CA 1
ATOM 2828 C C . LEU B 1 58 ? 26.862 90.480 52.216 1.00 16.60 57 LEU B C 1
ATOM 2829 O O . LEU B 1 58 ? 27.938 90.049 51.820 1.00 16.71 57 LEU B O 1
ATOM 2834 N N . ASP B 1 59 ? 26.301 90.121 53.375 1.00 16.52 58 ASP B N 1
ATOM 2835 C CA . ASP B 1 59 ? 26.941 89.250 54.349 1.00 17.15 58 ASP B CA 1
ATOM 2836 C C . ASP B 1 59 ? 26.882 87.795 53.869 1.00 17.05 58 ASP B C 1
ATOM 2837 O O . ASP B 1 59 ? 25.793 87.240 53.704 1.00 17.21 58 ASP B O 1
ATOM 2842 N N . LEU B 1 60 ? 28.019 87.130 53.712 1.00 16.65 59 LEU B N 1
ATOM 2843 C CA . LEU B 1 60 ? 27.980 85.712 53.269 1.00 17.20 59 LEU B CA 1
ATOM 2844 C C . LEU B 1 60 ? 28.180 84.675 54.402 1.00 16.56 59 LEU B C 1
ATOM 2845 O O . LEU B 1 60 ? 28.574 83.541 54.150 1.00 16.55 59 LEU B O 1
ATOM 2850 N N . THR B 1 61 ? 27.829 85.048 55.637 1.00 17.02 60 THR B N 1
ATOM 2851 C CA . THR B 1 61 ? 27.949 84.143 56.773 1.00 17.33 60 THR B CA 1
ATOM 2852 C C . THR B 1 61 ? 27.257 82.812 56.519 1.00 18.42 60 THR B C 1
ATOM 2853 O O . THR B 1 61 ? 27.825 81.752 56.777 1.00 18.44 60 THR B O 1
ATOM 2857 N N . ASP B 1 62 ? 26.026 82.873 56.017 1.00 18.51 61 ASP B N 1
ATOM 2858 C CA . ASP B 1 62 ? 25.235 81.678 55.800 1.00 18.85 61 ASP B CA 1
ATOM 2859 C C . ASP B 1 62 ? 25.713 80.839 54.612 1.00 18.26 61 ASP B C 1
ATOM 2860 O O . ASP B 1 62 ? 25.487 79.636 54.579 1.00 17.47 61 ASP B O 1
ATOM 2865 N N . GLU B 1 63 ? 26.414 81.463 53.676 1.00 17.66 62 GLU B N 1
ATOM 2866 C CA . GLU B 1 63 ? 26.918 80.729 52.524 1.00 17.50 62 GLU B CA 1
ATOM 2867 C C . GLU B 1 63 ? 28.225 79.983 52.821 1.00 17.05 62 GLU B C 1
ATOM 2868 O O . GLU B 1 63 ? 28.509 78.911 52.224 1.00 18.44 62 GLU B O 1
ATOM 2890 N N . PRO B 1 65 ? 29.401 78.041 55.300 1.00 15.79 64 PRO B N 1
ATOM 2891 C CA . PRO B 1 65 ? 29.404 76.625 55.622 1.00 15.91 64 PRO B CA 1
ATOM 2892 C C . PRO B 1 65 ? 29.037 75.769 54.455 1.00 16.38 64 PRO B C 1
ATOM 2893 O O . PRO B 1 65 ? 29.544 74.648 54.370 1.00 17.07 64 PRO B O 1
ATOM 2897 N N . LYS B 1 66 ? 28.240 76.299 53.526 1.00 15.31 65 LYS B N 1
ATOM 2898 C CA . LYS B 1 66 ? 27.844 75.503 52.333 1.00 16.63 65 LYS B CA 1
ATOM 2899 C C . LYS B 1 66 ? 29.072 75.290 51.460 1.00 16.37 65 LYS B C 1
ATOM 2900 O O . LYS B 1 66 ? 29.284 74.212 50.903 1.00 16.68 65 LYS B O 1
ATOM 2906 N N . ILE B 1 67 ? 29.894 76.317 51.367 1.00 15.99 66 ILE B N 1
ATOM 2907 C CA . ILE B 1 67 ? 31.113 76.249 50.567 1.00 16.39 66 ILE B CA 1
ATOM 2908 C C . ILE B 1 67 ? 32.099 75.288 51.191 1.00 15.74 66 ILE B C 1
ATOM 2909 O O . ILE B 1 67 ? 32.666 74.437 50.494 1.00 15.43 66 ILE B O 1
ATOM 2914 N N . ILE B 1 68 ? 32.298 75.421 52.507 1.00 16.70 67 ILE B N 1
ATOM 2915 C CA . ILE B 1 68 ? 33.194 74.515 53.210 1.00 16.99 67 ILE B CA 1
ATOM 2916 C C . ILE B 1 68 ? 32.742 73.045 53.027 1.00 16.36 67 ILE B C 1
ATOM 2917 O O . ILE B 1 68 ? 33.559 72.155 52.734 1.00 16.65 67 ILE B O 1
ATOM 2922 N N . ALA B 1 69 ? 31.452 72.808 53.174 1.00 16.28 68 ALA B N 1
ATOM 2923 C CA . ALA B 1 69 ? 30.909 71.436 53.017 1.00 16.20 68 ALA B CA 1
ATOM 2924 C C . ALA B 1 69 ? 31.307 70.857 51.615 1.00 15.50 68 ALA B C 1
ATOM 2925 O O . ALA B 1 69 ? 31.742 69.687 51.482 1.00 16.21 68 ALA B O 1
ATOM 2927 N N . GLU B 1 70 ? 31.174 71.674 50.583 1.00 15.16 69 GLU B N 1
ATOM 2928 C CA . GLU B 1 70 ? 31.512 71.218 49.222 1.00 16.16 69 GLU B CA 1
ATOM 2929 C C . GLU B 1 70 ? 33.030 70.925 49.052 1.00 15.75 69 GLU B C 1
ATOM 2930 O O . GLU B 1 70 ? 33.436 69.951 48.366 1.00 14.65 69 GLU B O 1
ATOM 2936 N N . TRP B 1 71 ? 33.848 71.790 49.626 1.00 15.96 70 TRP B N 1
ATOM 2937 C CA . TRP B 1 71 ? 35.278 71.576 49.628 1.00 16.65 70 TRP B CA 1
ATOM 2938 C C . TRP B 1 71 ? 35.663 70.257 50.265 1.00 17.88 70 TRP B C 1
ATOM 2939 O O . TRP B 1 71 ? 36.619 69.584 49.818 1.00 17.38 70 TRP B O 1
ATOM 2950 N N . LYS B 1 72 ? 34.909 69.848 51.283 1.00 18.15 71 LYS B N 1
ATOM 2951 C CA . LYS B 1 72 ? 35.167 68.556 51.889 1.00 18.64 71 LYS B CA 1
ATOM 2952 C C . LYS B 1 72 ? 34.747 67.463 50.951 1.00 18.19 71 LYS B C 1
ATOM 2953 O O . LYS B 1 72 ? 35.408 66.429 50.891 1.00 16.06 71 LYS B O 1
ATOM 2959 N N . LYS B 1 73 ? 33.663 67.673 50.193 1.00 17.94 72 LYS B N 1
ATOM 2960 C CA . LYS B 1 73 ? 33.247 66.654 49.215 1.00 18.26 72 LYS B CA 1
ATOM 2961 C C . LYS B 1 73 ? 34.316 66.502 48.135 1.00 17.69 72 LYS B C 1
ATOM 2962 O O . LYS B 1 73 ? 34.573 65.405 47.679 1.00 14.86 72 LYS B O 1
ATOM 2968 N N . LEU B 1 74 ? 34.939 67.619 47.740 1.00 17.42 73 LEU B N 1
ATOM 2969 C CA . LEU B 1 74 ? 35.969 67.573 46.692 1.00 18.07 73 LEU B CA 1
ATOM 2970 C C . LEU B 1 74 ? 37.316 67.104 47.212 1.00 17.99 73 LEU B C 1
ATOM 2971 O O . LEU B 1 74 ? 38.230 66.908 46.430 1.00 16.57 73 LEU B O 1
ATOM 2976 N N . GLU B 1 75 ? 37.423 66.955 48.532 1.00 19.06 74 GLU B N 1
ATOM 2977 C CA . GLU B 1 75 ? 38.657 66.468 49.214 1.00 19.86 74 GLU B CA 1
ATOM 2978 C C . GLU B 1 75 ? 39.813 67.458 48.983 1.00 20.22 74 GLU B C 1
ATOM 2979 O O . GLU B 1 75 ? 40.997 67.075 48.988 1.00 20.21 74 GLU B O 1
ATOM 2985 N N . VAL B 1 76 ? 39.476 68.723 48.803 1.00 19.55 75 VAL B N 1
ATOM 2986 C CA . VAL B 1 76 ? 40.531 69.760 48.547 1.00 20.92 75 VAL B CA 1
ATOM 2987 C C . VAL B 1 76 ? 41.464 69.874 49.743 1.00 19.57 75 VAL B C 1
ATOM 2988 O O . VAL B 1 76 ? 41.034 69.760 50.862 1.00 20.01 75 VAL B O 1
ATOM 2992 N N A GLN B 1 77 ? 42.753 70.051 49.480 0.50 19.63 76 GLN B N 1
ATOM 2993 N N B GLN B 1 77 ? 42.759 70.009 49.486 0.50 19.67 76 GLN B N 1
ATOM 2994 C CA A GLN B 1 77 ? 43.761 70.267 50.527 0.50 19.28 76 GLN B CA 1
ATOM 2995 C CA B GLN B 1 77 ? 43.748 70.262 50.539 0.50 19.37 76 GLN B CA 1
ATOM 2996 C C A GLN B 1 77 ? 44.483 71.592 50.322 0.50 18.71 76 GLN B C 1
ATOM 2997 C C B GLN B 1 77 ? 44.371 71.635 50.308 0.50 18.75 76 GLN B C 1
ATOM 2998 O O A GLN B 1 77 ? 44.941 71.887 49.216 0.50 18.10 76 GLN B O 1
ATOM 2999 O O B GLN B 1 77 ? 44.602 72.026 49.159 0.50 17.83 76 GLN B O 1
ATOM 3010 N N . PHE B 1 78 ? 44.609 72.369 51.391 1.00 18.11 77 PHE B N 1
ATOM 3011 C CA . PHE B 1 78 ? 45.220 73.700 51.317 1.00 18.90 77 PHE B CA 1
ATOM 3012 C C . PHE B 1 78 ? 46.570 73.684 51.982 1.00 18.73 77 PHE B C 1
ATOM 3013 O O . PHE B 1 78 ? 46.737 73.123 53.069 1.00 19.12 77 PHE B O 1
ATOM 3021 N N . ASP B 1 79 ? 47.520 74.331 51.314 1.00 19.37 78 ASP B N 1
ATOM 3022 C CA . ASP B 1 79 ? 48.868 74.552 51.833 1.00 17.70 78 ASP B CA 1
ATOM 3023 C C . ASP B 1 79 ? 48.863 75.761 52.803 1.00 17.35 78 ASP B C 1
ATOM 3024 O O . ASP B 1 79 ? 49.664 75.827 53.705 1.00 16.21 78 ASP B O 1
ATOM 3029 N N . ALA B 1 80 ? 47.966 76.722 52.615 1.00 16.48 79 ALA B N 1
ATOM 3030 C CA . ALA B 1 80 ? 47.858 77.826 53.535 1.00 15.43 79 ALA B CA 1
ATOM 3031 C C . ALA B 1 80 ? 46.423 78.290 53.637 1.00 15.66 79 ALA B C 1
ATOM 3032 O O . ALA B 1 80 ? 45.588 77.990 52.754 1.00 15.14 79 ALA B O 1
ATOM 3034 N N . ILE B 1 81 ? 46.097 78.908 54.763 1.00 15.19 80 ILE B N 1
ATOM 3035 C CA . ILE B 1 81 ? 44.758 79.528 55.003 1.00 15.78 80 ILE B CA 1
ATOM 3036 C C . ILE B 1 81 ? 45.096 80.942 55.471 1.00 15.38 80 ILE B C 1
ATOM 3037 O O . ILE B 1 81 ? 45.932 81.105 56.353 1.00 14.22 80 ILE B O 1
ATOM 3042 N N . TYR B 1 82 ? 44.517 81.923 54.802 1.00 15.07 81 TYR B N 1
ATOM 3043 C CA . TYR B 1 82 ? 44.878 83.333 54.975 1.00 16.24 81 TYR B CA 1
ATOM 3044 C C . TYR B 1 82 ? 43.571 84.152 55.097 1.00 16.41 81 TYR B C 1
ATOM 3045 O O . TYR B 1 82 ? 42.772 84.237 54.130 1.00 17.02 81 TYR B O 1
ATOM 3054 N N . THR B 1 83 ? 43.314 84.625 56.305 1.00 15.95 82 THR B N 1
ATOM 3055 C CA . THR B 1 83 ? 42.093 85.347 56.631 1.00 16.13 82 THR B CA 1
ATOM 3056 C C . THR B 1 83 ? 42.343 86.870 56.744 1.00 17.08 82 THR B C 1
ATOM 3057 O O . THR B 1 83 ? 43.427 87.319 57.105 1.00 16.70 82 THR B O 1
ATOM 3061 N N . GLY B 1 84 ? 41.305 87.653 56.417 1.00 17.36 83 GLY B N 1
ATOM 3062 C CA . GLY B 1 84 ? 41.306 89.059 56.588 1.00 17.30 83 GLY B CA 1
ATOM 3063 C C . GLY B 1 84 ? 39.940 89.533 57.046 1.00 18.00 83 GLY B C 1
ATOM 3064 O O . GLY B 1 84 ? 39.424 89.009 58.031 1.00 17.70 83 GLY B O 1
ATOM 3065 N N . TYR B 1 85 ? 39.382 90.514 56.318 1.00 17.64 84 TYR B N 1
ATOM 3066 C CA . TYR B 1 85 ? 38.090 91.119 56.624 1.00 16.91 84 TYR B CA 1
ATOM 3067 C C . TYR B 1 85 ? 36.973 90.075 56.609 1.00 17.27 84 TYR B C 1
ATOM 3068 O O . TYR B 1 85 ? 36.770 89.383 55.615 1.00 16.60 84 TYR B O 1
ATOM 3077 N N . LEU B 1 86 ? 36.248 89.985 57.728 1.00 16.66 85 LEU B N 1
ATOM 3078 C CA . LEU B 1 86 ? 35.167 89.039 57.898 1.00 17.64 85 LEU B CA 1
ATOM 3079 C C . LEU B 1 86 ? 33.818 89.796 57.937 1.00 18.63 85 LEU B C 1
ATOM 3080 O O . LEU B 1 86 ? 33.757 90.949 58.342 1.00 18.21 85 LEU B O 1
ATOM 3085 N N . GLY B 1 87 ? 32.737 89.130 57.512 1.00 19.27 86 GLY B N 1
ATOM 3086 C CA . GLY B 1 87 ? 31.439 89.799 57.275 1.00 18.95 86 GLY B CA 1
ATOM 3087 C C . GLY B 1 87 ? 30.494 89.902 58.462 1.00 19.64 86 GLY B C 1
ATOM 3088 O O . GLY B 1 87 ? 29.495 90.611 58.385 1.00 19.40 86 GLY B O 1
ATOM 3089 N N . SER B 1 88 ? 30.756 89.121 59.516 1.00 20.08 87 SER B N 1
ATOM 3090 C CA . SER B 1 88 ? 30.078 89.227 60.822 1.00 20.11 87 SER B CA 1
ATOM 3091 C C . SER B 1 88 ? 30.881 88.503 61.916 1.00 19.24 87 SER B C 1
ATOM 3092 O O . SER B 1 88 ? 31.712 87.651 61.623 1.00 19.49 87 SER B O 1
ATOM 3095 N N . PRO B 1 89 ? 30.634 88.838 63.176 1.00 19.90 88 PRO B N 1
ATOM 3096 C CA . PRO B 1 89 ? 31.295 88.131 64.294 1.00 19.67 88 PRO B CA 1
ATOM 3097 C C . PRO B 1 89 ? 31.020 86.644 64.318 1.00 19.63 88 PRO B C 1
ATOM 3098 O O . PRO B 1 89 ? 31.869 85.891 64.730 1.00 19.57 88 PRO B O 1
ATOM 3102 N N . ARG B 1 90 ? 29.869 86.229 63.792 1.00 20.20 89 ARG B N 1
ATOM 3103 C CA . ARG B 1 90 ? 29.495 84.833 63.724 1.00 20.53 89 ARG B CA 1
ATOM 3104 C C . ARG B 1 90 ? 30.471 84.010 62.856 1.00 20.12 89 ARG B C 1
ATOM 3105 O O . ARG B 1 90 ? 30.581 82.779 63.013 1.00 17.25 89 ARG B O 1
ATOM 3113 N N . GLN B 1 91 ? 31.156 84.700 61.927 1.00 18.82 90 GLN B N 1
ATOM 3114 C CA . GLN B 1 91 ? 32.089 84.019 61.063 1.00 18.28 90 GLN B CA 1
ATOM 3115 C C . GLN B 1 91 ? 33.302 83.498 61.789 1.00 17.32 90 GLN B C 1
ATOM 3116 O O . GLN B 1 91 ? 33.911 82.537 61.331 1.00 16.07 90 GLN B O 1
ATOM 3122 N N . ILE B 1 92 ? 33.651 84.090 62.937 1.00 17.66 91 ILE B N 1
ATOM 3123 C CA . ILE B 1 92 ? 34.879 83.619 63.593 1.00 17.09 91 ILE B CA 1
ATOM 3124 C C . ILE B 1 92 ? 34.806 82.115 63.911 1.00 17.28 91 ILE B C 1
ATOM 3125 O O . ILE B 1 92 ? 35.740 81.384 63.589 1.00 17.47 91 ILE B O 1
ATOM 3130 N N . GLN B 1 93 ? 33.684 81.626 64.446 1.00 17.08 92 GLN B N 1
ATOM 3131 C CA . GLN B 1 93 ? 33.593 80.190 64.753 1.00 17.63 92 GLN B CA 1
ATOM 3132 C C . GLN B 1 93 ? 33.679 79.324 63.513 1.00 17.22 92 GLN B C 1
ATOM 3133 O O . GLN B 1 93 ? 34.270 78.226 63.545 1.00 16.46 92 GLN B O 1
ATOM 3139 N N . ILE B 1 94 ? 33.051 79.814 62.433 1.00 16.93 93 ILE B N 1
ATOM 3140 C CA . ILE B 1 94 ? 33.042 79.119 61.163 1.00 16.63 93 ILE B CA 1
ATOM 3141 C C . ILE B 1 94 ? 34.478 78.986 60.636 1.00 16.30 93 ILE B C 1
ATOM 3142 O O . ILE B 1 94 ? 34.902 77.867 60.241 1.00 15.58 93 ILE B O 1
ATOM 3147 N N . VAL B 1 95 ? 35.195 80.105 60.626 1.00 16.06 94 VAL B N 1
ATOM 3148 C CA . VAL B 1 95 ? 36.602 80.143 60.196 1.00 15.91 94 VAL B CA 1
ATOM 3149 C C . VAL B 1 95 ? 37.511 79.318 61.135 1.00 16.47 94 VAL B C 1
ATOM 3150 O O . VAL B 1 95 ? 38.397 78.615 60.666 1.00 17.29 94 VAL B O 1
ATOM 3154 N N . SER B 1 96 ? 37.333 79.412 62.443 1.00 17.04 95 SER B N 1
ATOM 3155 C CA . SER B 1 96 ? 38.121 78.530 63.366 1.00 18.44 95 SER B CA 1
ATOM 3156 C C . SER B 1 96 ? 37.926 77.045 63.076 1.00 18.25 95 SER B C 1
ATOM 3157 O O . SER B 1 96 ? 38.905 76.272 63.066 1.00 18.34 95 SER B O 1
ATOM 3160 N N . ASP B 1 97 ? 36.677 76.640 62.824 1.00 18.58 96 ASP B N 1
ATOM 3161 C CA . ASP B 1 97 ? 36.385 75.229 62.530 1.00 19.06 96 ASP B CA 1
ATOM 3162 C C . ASP B 1 97 ? 36.975 74.855 61.190 1.00 18.85 96 ASP B C 1
ATOM 3163 O O . ASP B 1 97 ? 37.472 73.733 60.996 1.00 19.03 96 ASP B O 1
ATOM 3168 N N . PHE B 1 98 ? 36.911 75.790 60.259 1.00 18.96 97 PHE B N 1
ATOM 3169 C CA . PHE B 1 98 ? 37.516 75.573 58.928 1.00 18.73 97 PHE B CA 1
ATOM 3170 C C . PHE B 1 98 ? 39.035 75.302 59.003 1.00 18.72 97 PHE B C 1
ATOM 3171 O O . PHE B 1 98 ? 39.535 74.345 58.399 1.00 18.77 97 PHE B O 1
ATOM 3179 N N . ILE B 1 99 ? 39.752 76.146 59.738 1.00 18.25 98 ILE B N 1
ATOM 3180 C CA . ILE B 1 99 ? 41.185 75.948 59.989 1.00 18.47 98 ILE B CA 1
ATOM 3181 C C . ILE B 1 99 ? 41.439 74.594 60.715 1.00 18.82 98 ILE B C 1
ATOM 3182 O O . ILE B 1 99 ? 42.292 73.803 60.291 1.00 17.37 98 ILE B O 1
ATOM 3187 N N . LYS B 1 100 ? 40.677 74.339 61.785 1.00 18.13 99 LYS B N 1
ATOM 3188 C CA . LYS B 1 100 ? 40.733 73.097 62.485 1.00 19.00 99 LYS B CA 1
ATOM 3189 C C . LYS B 1 100 ? 40.607 71.892 61.571 1.00 19.65 99 LYS B C 1
ATOM 3190 O O . LYS B 1 100 ? 41.377 70.931 61.719 1.00 19.33 99 LYS B O 1
ATOM 3196 N N . ASP B 1 101 ? 39.649 71.953 60.642 1.00 20.03 100 ASP B N 1
ATOM 3197 C CA . ASP B 1 101 ? 39.310 70.825 59.801 1.00 20.61 100 ASP B CA 1
ATOM 3198 C C . ASP B 1 101 ? 40.234 70.666 58.602 1.00 20.73 100 ASP B C 1
ATOM 3199 O O . ASP B 1 101 ? 40.370 69.572 58.124 1.00 19.96 100 ASP B O 1
ATOM 3204 N N . PHE B 1 102 ? 40.872 71.742 58.133 1.00 21.06 101 PHE B N 1
ATOM 3205 C CA . PHE B 1 102 ? 41.711 71.712 56.920 1.00 22.35 101 PHE B CA 1
ATOM 3206 C C . PHE B 1 102 ? 43.214 71.911 57.162 1.00 23.91 101 PHE B C 1
ATOM 3207 O O . PHE B 1 102 ? 44.019 71.793 56.222 1.00 25.77 101 PHE B O 1
ATOM 3215 N N . ARG B 1 103 ? 43.606 72.244 58.384 1.00 24.68 102 ARG B N 1
ATOM 3216 C CA . ARG B 1 103 ? 45.026 72.388 58.664 1.00 25.96 102 ARG B CA 1
ATOM 3217 C C . ARG B 1 103 ? 45.705 71.019 58.598 1.00 26.59 102 ARG B C 1
ATOM 3218 O O . ARG B 1 103 ? 45.140 69.967 58.976 1.00 26.67 102 ARG B O 1
ATOM 3226 N N . GLN B 1 104 ? 46.891 71.045 58.022 1.00 27.51 103 GLN B N 1
ATOM 3227 C CA . GLN B 1 104 ? 47.749 69.880 57.878 1.00 28.51 103 GLN B CA 1
ATOM 3228 C C . GLN B 1 104 ? 49.008 70.240 58.648 1.00 27.89 103 GLN B C 1
ATOM 3229 O O . GLN B 1 104 ? 49.256 71.392 58.944 1.00 26.63 103 GLN B O 1
ATOM 3235 N N . PRO B 1 105 ? 49.822 69.256 58.998 1.00 29.14 104 PRO B N 1
ATOM 3236 C CA . PRO B 1 105 ? 51.027 69.608 59.755 1.00 29.29 104 PRO B CA 1
ATOM 3237 C C . PRO B 1 105 ? 51.895 70.680 59.097 1.00 29.55 104 PRO B C 1
ATOM 3238 O O . PRO B 1 105 ? 52.385 71.546 59.788 1.00 30.59 104 PRO B O 1
ATOM 3242 N N . ASP B 1 106 ? 52.030 70.687 57.778 1.00 29.45 105 ASP B N 1
ATOM 3243 C CA . ASP B 1 106 ? 52.855 71.706 57.141 1.00 29.22 105 ASP B CA 1
ATOM 3244 C C . ASP B 1 106 ? 52.074 72.992 56.778 1.00 27.57 105 ASP B C 1
ATOM 3245 O O . ASP B 1 106 ? 52.630 73.885 56.124 1.00 25.95 105 ASP B O 1
ATOM 3250 N N . SER B 1 107 ? 50.813 73.100 57.208 1.00 25.50 106 SER B N 1
ATOM 3251 C CA . SER B 1 107 ? 49.979 74.261 56.840 1.00 24.42 106 SER B CA 1
ATOM 3252 C C . SER B 1 107 ? 50.548 75.553 57.373 1.00 22.63 106 SER B C 1
ATOM 3253 O O . SER B 1 107 ? 51.185 75.559 58.389 1.00 22.96 106 SER B O 1
ATOM 3256 N N . LEU B 1 108 ? 50.381 76.638 56.626 1.00 21.70 107 LEU B N 1
ATOM 3257 C CA . LEU B 1 108 ? 50.703 77.986 57.099 1.00 19.50 107 LEU B CA 1
ATOM 3258 C C . LEU B 1 108 ? 49.380 78.682 57.317 1.00 18.09 107 LEU B C 1
ATOM 3259 O O . LEU B 1 108 ? 48.635 78.868 56.360 1.00 18.13 107 LEU B O 1
ATOM 3264 N N . ILE B 1 109 ? 49.081 79.036 58.566 1.00 16.84 108 ILE B N 1
ATOM 3265 C CA . ILE B 1 109 ? 47.830 79.705 58.896 1.00 16.61 108 ILE B CA 1
ATOM 3266 C C . ILE B 1 109 ? 48.153 81.189 59.172 1.00 16.23 108 ILE B C 1
ATOM 3267 O O . ILE B 1 109 ? 48.911 81.508 60.067 1.00 15.74 108 ILE B O 1
ATOM 3272 N N . VAL B 1 110 ? 47.639 82.072 58.333 1.00 16.94 109 VAL B N 1
ATOM 3273 C CA . VAL B 1 110 ? 47.929 83.506 58.422 1.00 16.93 109 VAL B CA 1
ATOM 3274 C C . VAL B 1 110 ? 46.633 84.230 58.703 1.00 17.62 109 VAL B C 1
ATOM 3275 O O . VAL B 1 110 ? 45.631 84.065 57.978 1.00 18.82 109 VAL B O 1
ATOM 3279 N N . ALA B 1 111 ? 46.616 85.020 59.759 1.00 17.51 110 ALA B N 1
ATOM 3280 C CA . ALA B 1 111 ? 45.459 85.889 60.023 1.00 16.71 110 ALA B CA 1
ATOM 3281 C C . ALA B 1 111 ? 45.823 87.369 60.078 1.00 16.30 110 ALA B C 1
ATOM 3282 O O . ALA B 1 111 ? 46.607 87.789 60.910 1.00 16.42 110 ALA B O 1
ATOM 3284 N N . ASP B 1 112 ? 45.274 88.153 59.162 1.00 15.94 111 ASP B N 1
ATOM 3285 C CA . ASP B 1 112 ? 45.277 89.616 59.272 1.00 16.79 111 ASP B CA 1
ATOM 3286 C C . ASP B 1 112 ? 44.066 89.941 60.088 1.00 16.38 111 ASP B C 1
ATOM 3287 O O . ASP B 1 112 ? 42.956 89.712 59.618 1.00 17.59 111 ASP B O 1
ATOM 3292 N N . PRO B 1 113 ? 44.252 90.449 61.308 1.00 16.80 112 PRO B N 1
ATOM 3293 C CA . PRO B 1 113 ? 43.105 90.636 62.208 1.00 16.67 112 PRO B CA 1
ATOM 3294 C C . PRO B 1 113 ? 42.420 91.981 61.884 1.00 17.59 112 PRO B C 1
ATOM 3295 O O . PRO B 1 113 ? 42.541 92.986 62.635 1.00 16.58 112 PRO B O 1
ATOM 3299 N N . VAL B 1 114 ? 41.701 91.982 60.767 1.00 17.15 113 VAL B N 1
ATOM 3300 C CA . VAL B 1 114 ? 41.154 93.229 60.214 1.00 17.42 113 VAL B CA 1
ATOM 3301 C C . VAL B 1 114 ? 40.059 93.755 61.129 1.00 17.45 113 VAL B C 1
ATOM 3302 O O . VAL B 1 114 ? 39.043 93.110 61.270 1.00 17.64 113 VAL B O 1
ATOM 3306 N N . LEU B 1 115 ? 40.309 94.895 61.771 1.00 17.59 114 LEU B N 1
ATOM 3307 C CA . LEU B 1 115 ? 39.355 95.550 62.678 1.00 19.00 114 LEU B CA 1
ATOM 3308 C C . LEU B 1 115 ? 39.175 97.064 62.438 1.00 19.59 114 LEU B C 1
ATOM 3309 O O . LEU B 1 115 ? 38.073 97.624 62.648 1.00 20.19 114 LEU B O 1
ATOM 3314 N N . GLY B 1 116 ? 40.251 97.731 62.031 1.00 19.88 115 GLY B N 1
ATOM 3315 C CA . GLY B 1 116 ? 40.216 99.164 61.876 1.00 19.88 115 GLY B CA 1
ATOM 3316 C C . GLY B 1 116 ? 41.582 99.737 61.592 1.00 21.42 115 GLY B C 1
ATOM 3317 O O . GLY B 1 116 ? 42.563 99.000 61.373 1.00 20.97 115 GLY B O 1
ATOM 3318 N N . ASP B 1 117 ? 41.637 101.068 61.571 1.00 21.76 116 ASP B N 1
ATOM 3319 C CA . ASP B 1 117 ? 42.880 101.801 61.327 1.00 22.50 116 ASP B CA 1
ATOM 3320 C C . ASP B 1 117 ? 42.642 103.213 61.805 1.00 23.47 116 ASP B C 1
ATOM 3321 O O . ASP B 1 117 ? 41.527 103.565 62.134 1.00 23.13 116 ASP B O 1
ATOM 3326 N N . ASN B 1 118 ? 43.709 103.999 61.831 1.00 25.27 117 ASN B N 1
ATOM 3327 C CA . ASN B 1 118 ? 43.664 105.393 62.213 1.00 25.98 117 ASN B CA 1
ATOM 3328 C C . ASN B 1 118 ? 42.950 105.540 63.546 1.00 25.63 117 ASN B C 1
ATOM 3329 O O . ASN B 1 118 ? 42.209 106.477 63.730 1.00 26.70 117 ASN B O 1
ATOM 3334 N N . GLY B 1 119 ? 43.183 104.603 64.463 1.00 25.07 118 GLY B N 1
ATOM 3335 C CA . GLY B 1 119 ? 42.628 104.649 65.795 1.00 24.60 118 GLY B CA 1
ATOM 3336 C C . GLY B 1 119 ? 41.144 104.389 65.908 1.00 24.39 118 GLY B C 1
ATOM 3337 O O . GLY B 1 119 ? 40.557 104.679 66.902 1.00 25.97 118 GLY B O 1
ATOM 3338 N N . ARG B 1 120 ? 40.528 103.800 64.909 1.00 24.54 119 ARG B N 1
ATOM 3339 C CA . ARG B 1 120 ? 39.063 103.703 64.871 1.00 23.58 119 ARG B CA 1
ATOM 3340 C C . ARG B 1 120 ? 38.740 102.353 64.283 1.00 22.26 119 ARG B C 1
ATOM 3341 O O . ARG B 1 120 ? 39.463 101.898 63.410 1.00 21.59 119 ARG B O 1
ATOM 3345 N N . LEU B 1 121 ? 37.641 101.743 64.701 1.00 20.72 120 LEU B N 1
ATOM 3346 C CA . LEU B 1 121 ? 37.138 100.557 64.036 1.00 20.08 120 LEU B CA 1
ATOM 3347 C C . LEU B 1 121 ? 36.593 100.898 62.661 1.00 19.56 120 LEU B C 1
ATOM 3348 O O . LEU B 1 121 ? 36.106 101.991 62.432 1.00 19.67 120 LEU B O 1
ATOM 3353 N N . TYR B 1 122 ? 36.660 99.955 61.747 1.00 19.20 121 TYR B N 1
ATOM 3354 C CA . TYR B 1 122 ? 35.988 100.135 60.463 1.00 19.18 121 TYR B CA 1
ATOM 3355 C C . TYR B 1 122 ? 34.458 100.229 60.617 1.00 19.28 121 TYR B C 1
ATOM 3356 O O . TYR B 1 122 ? 33.907 99.808 61.632 1.00 18.89 121 TYR B O 1
ATOM 3365 N N . THR B 1 123 ? 33.779 100.702 59.571 1.00 19.37 122 THR B N 1
ATOM 3366 C CA . THR B 1 123 ? 32.374 101.048 59.655 1.00 19.91 122 THR B CA 1
ATOM 3367 C C . THR B 1 123 ? 31.635 99.832 60.080 1.00 20.80 122 THR B C 1
ATOM 3368 O O . THR B 1 123 ? 31.909 98.734 59.603 1.00 20.49 122 THR B O 1
ATOM 3372 N N . ASN B 1 124 ? 30.744 100.031 61.041 1.00 21.30 123 ASN B N 1
ATOM 3373 C CA . ASN B 1 124 ? 29.835 98.999 61.530 1.00 23.03 123 ASN B CA 1
ATOM 3374 C C . ASN B 1 124 ? 30.503 97.891 62.346 1.00 23.19 123 ASN B C 1
ATOM 3375 O O . ASN B 1 124 ? 29.822 96.969 62.758 1.00 24.66 123 ASN B O 1
ATOM 3380 N N . PHE B 1 125 ? 31.801 97.972 62.612 1.00 22.53 124 PHE B N 1
ATOM 3381 C CA . PHE B 1 125 ? 32.431 96.986 63.479 1.00 22.65 124 PHE B CA 1
ATOM 3382 C C . PHE B 1 125 ? 32.213 97.465 64.880 1.00 23.00 124 PHE B C 1
ATOM 3383 O O . PHE B 1 125 ? 32.186 98.659 65.129 1.00 23.37 124 PHE B O 1
ATOM 3391 N N . ASP B 1 126 ? 32.083 96.550 65.823 1.00 23.45 125 ASP B N 1
ATOM 3392 C CA . ASP B 1 126 ? 32.036 96.986 67.221 1.00 23.11 125 ASP B CA 1
ATOM 3393 C C . ASP B 1 126 ? 32.795 95.984 68.079 1.00 22.99 125 ASP B C 1
ATOM 3394 O O . ASP B 1 126 ? 33.559 95.150 67.554 1.00 21.63 125 ASP B O 1
ATOM 3407 N N A GLU B 1 128 ? 31.989 93.273 69.584 0.70 21.82 127 GLU B N 1
ATOM 3408 N N B GLU B 1 128 ? 32.000 93.283 69.558 0.30 20.68 127 GLU B N 1
ATOM 3409 C CA A GLU B 1 128 ? 31.748 91.843 69.292 0.70 22.26 127 GLU B CA 1
ATOM 3410 C CA B GLU B 1 128 ? 31.739 91.861 69.296 0.30 20.14 127 GLU B CA 1
ATOM 3411 C C A GLU B 1 128 ? 32.742 91.300 68.247 0.70 21.23 127 GLU B C 1
ATOM 3412 C C B GLU B 1 128 ? 32.677 91.279 68.225 0.30 20.10 127 GLU B C 1
ATOM 3413 O O A GLU B 1 128 ? 33.289 90.207 68.389 0.70 21.33 127 GLU B O 1
ATOM 3414 O O B GLU B 1 128 ? 33.105 90.127 68.323 0.30 20.20 127 GLU B O 1
ATOM 3433 N N . VAL B 1 130 ? 35.725 92.595 67.638 1.00 18.43 129 VAL B N 1
ATOM 3434 C CA . VAL B 1 130 ? 37.025 92.597 68.338 1.00 18.14 129 VAL B CA 1
ATOM 3435 C C . VAL B 1 130 ? 37.148 91.344 69.239 1.00 18.15 129 VAL B C 1
ATOM 3436 O O . VAL B 1 130 ? 38.119 90.570 69.149 1.00 18.61 129 VAL B O 1
ATOM 3440 N N . LYS B 1 131 ? 36.141 91.104 70.066 1.00 18.52 130 LYS B N 1
ATOM 3441 C CA . LYS B 1 131 ? 36.202 89.983 71.006 1.00 19.02 130 LYS B CA 1
ATOM 3442 C C . LYS B 1 131 ? 36.378 88.673 70.218 1.00 18.77 130 LYS B C 1
ATOM 3443 O O . LYS B 1 131 ? 37.246 87.862 70.546 1.00 18.54 130 LYS B O 1
ATOM 3447 N N . GLU B 1 132 ? 35.613 88.467 69.150 1.00 18.65 131 GLU B N 1
ATOM 3448 C CA . GLU B 1 132 ? 35.792 87.229 68.393 1.00 18.10 131 GLU B CA 1
ATOM 3449 C C . GLU B 1 132 ? 37.132 87.133 67.681 1.00 17.86 131 GLU B C 1
ATOM 3450 O O . GLU B 1 132 ? 37.714 86.046 67.562 1.00 17.87 131 GLU B O 1
ATOM 3464 N N . ARG B 1 134 ? 39.898 88.234 68.758 1.00 17.83 133 ARG B N 1
ATOM 3465 C CA . ARG B 1 134 ? 40.892 87.827 69.773 1.00 18.15 133 ARG B CA 1
ATOM 3466 C C . ARG B 1 134 ? 40.950 86.310 69.864 1.00 17.68 133 ARG B C 1
ATOM 3467 O O . ARG B 1 134 ? 42.002 85.751 70.030 1.00 18.01 133 ARG B O 1
ATOM 3475 N N . HIS B 1 135 ? 39.809 85.647 69.721 1.00 18.18 134 HIS B N 1
ATOM 3476 C CA . HIS B 1 135 ? 39.801 84.193 69.616 1.00 18.88 134 HIS B CA 1
ATOM 3477 C C . HIS B 1 135 ? 40.465 83.648 68.354 1.00 18.64 134 HIS B C 1
ATOM 3478 O O . HIS B 1 135 ? 41.241 82.680 68.420 1.00 16.99 134 HIS B O 1
ATOM 3485 N N . LEU B 1 136 ? 40.115 84.251 67.213 1.00 17.41 135 LEU B N 1
ATOM 3486 C CA . LEU B 1 136 ? 40.550 83.745 65.910 1.00 18.17 135 LEU B CA 1
ATOM 3487 C C . LEU B 1 136 ? 42.068 83.752 65.829 1.00 17.89 135 LEU B C 1
ATOM 3488 O O . LEU B 1 136 ? 42.627 82.774 65.328 1.00 16.67 135 LEU B O 1
ATOM 3493 N N . ILE B 1 137 ? 42.724 84.808 66.350 1.00 17.26 136 ILE B N 1
ATOM 3494 C CA . ILE B 1 137 ? 44.201 84.902 66.250 1.00 17.79 136 ILE B CA 1
ATOM 3495 C C . ILE B 1 137 ? 44.933 83.788 67.010 1.00 18.32 136 ILE B C 1
ATOM 3496 O O . ILE B 1 137 ? 46.049 83.432 66.641 1.00 20.13 136 ILE B O 1
ATOM 3501 N N . THR B 1 138 ? 44.304 83.206 68.019 1.00 18.04 137 THR B N 1
ATOM 3502 C CA . THR B 1 138 ? 44.907 82.083 68.736 1.00 18.32 137 THR B CA 1
ATOM 3503 C C . THR B 1 138 ? 45.110 80.856 67.837 1.00 18.66 137 THR B C 1
ATOM 3504 O O . THR B 1 138 ? 45.909 79.983 68.172 1.00 19.86 137 THR B O 1
ATOM 3508 N N . LYS B 1 139 ? 44.429 80.794 66.704 1.00 18.72 138 LYS B N 1
ATOM 3509 C CA . LYS B 1 139 ? 44.541 79.648 65.787 1.00 19.12 138 LYS B CA 1
ATOM 3510 C C . LYS B 1 139 ? 45.616 79.780 64.725 1.00 18.85 138 LYS B C 1
ATOM 3511 O O . LYS B 1 139 ? 45.864 78.808 63.989 1.00 19.62 138 LYS B O 1
ATOM 3517 N N . ALA B 1 140 ? 46.218 80.974 64.618 1.00 18.78 139 ALA B N 1
ATOM 3518 C CA . ALA B 1 140 ? 47.127 81.371 63.523 1.00 18.44 139 ALA B CA 1
ATOM 3519 C C . ALA B 1 140 ? 48.592 81.186 63.869 1.00 18.44 139 ALA B C 1
ATOM 3520 O O . ALA B 1 140 ? 48.961 81.258 65.037 1.00 19.26 139 ALA B O 1
ATOM 3522 N N . ASP B 1 141 ? 49.425 80.966 62.851 1.00 18.31 140 ASP B N 1
ATOM 3523 C CA . ASP B 1 141 ? 50.894 80.883 63.002 1.00 17.55 140 ASP B CA 1
ATOM 3524 C C . ASP B 1 141 ? 51.497 82.269 62.787 1.00 17.61 140 ASP B C 1
ATOM 3525 O O . ASP B 1 141 ? 52.564 82.565 63.337 1.00 18.49 140 ASP B O 1
ATOM 3530 N N . VAL B 1 142 ? 50.863 83.094 61.947 1.00 16.70 141 VAL B N 1
ATOM 3531 C CA . VAL B 1 142 ? 51.330 84.455 61.618 1.00 16.39 141 VAL B CA 1
ATOM 3532 C C . VAL B 1 142 ? 50.187 85.457 61.675 1.00 16.91 141 VAL B C 1
ATOM 3533 O O . VAL B 1 142 ? 49.113 85.246 61.079 1.00 16.45 141 VAL B O 1
ATOM 3537 N N . ILE B 1 143 ? 50.376 86.538 62.418 1.00 16.96 142 ILE B N 1
ATOM 3538 C CA . ILE B 1 143 ? 49.350 87.596 62.433 1.00 16.64 142 ILE B CA 1
ATOM 3539 C C . ILE B 1 143 ? 49.993 88.931 62.144 1.00 16.54 142 ILE B C 1
ATOM 3540 O O . ILE B 1 143 ? 51.176 89.137 62.404 1.00 16.64 142 ILE B O 1
ATOM 3545 N N . THR B 1 144 ? 49.200 89.828 61.566 1.00 16.95 143 THR B N 1
ATOM 3546 C CA . THR B 1 144 ? 49.719 91.072 60.990 1.00 16.86 143 THR B CA 1
ATOM 3547 C C . THR B 1 144 ? 48.845 92.286 61.376 1.00 17.01 143 THR B C 1
ATOM 3548 O O . THR B 1 144 ? 48.423 93.021 60.514 1.00 19.18 143 THR B O 1
ATOM 3552 N N . PRO B 1 145 ? 48.517 92.462 62.658 1.00 17.61 144 PRO B N 1
ATOM 3553 C CA . PRO B 1 145 ? 47.784 93.680 63.074 1.00 17.94 144 PRO B CA 1
ATOM 3554 C C . PRO B 1 145 ? 48.471 95.006 62.701 1.00 18.32 144 PRO B C 1
ATOM 3555 O O . PRO B 1 145 ? 49.690 95.104 62.779 1.00 17.82 144 PRO B O 1
ATOM 3559 N N . ASN B 1 146 ? 47.704 96.019 62.300 1.00 18.25 145 ASN B N 1
ATOM 3560 C CA . ASN B 1 146 ? 48.230 97.367 62.401 1.00 18.43 145 ASN B CA 1
ATOM 3561 C C . ASN B 1 146 ? 48.166 97.784 63.877 1.00 18.67 145 ASN B C 1
ATOM 3562 O O . ASN B 1 146 ? 47.616 97.069 64.724 1.00 17.37 145 ASN B O 1
ATOM 3567 N N . LEU B 1 147 ? 48.716 98.947 64.176 1.00 18.59 146 LEU B N 1
ATOM 3568 C CA . LEU B 1 147 ? 48.825 99.402 65.534 1.00 18.46 146 LEU B CA 1
ATOM 3569 C C . LEU B 1 147 ? 47.439 99.582 66.155 1.00 18.85 146 LEU B C 1
ATOM 3570 O O . LEU B 1 147 ? 47.256 99.277 67.338 1.00 18.10 146 LEU B O 1
ATOM 3575 N N . THR B 1 148 ? 46.460 99.999 65.347 1.00 18.18 147 THR B N 1
ATOM 3576 C CA . THR B 1 148 ? 45.101 100.171 65.842 1.00 19.07 147 THR B CA 1
ATOM 3577 C C . THR B 1 148 ? 44.549 98.841 66.307 1.00 18.88 147 THR B C 1
ATOM 3578 O O . THR B 1 148 ? 43.934 98.768 67.376 1.00 19.35 147 THR B O 1
ATOM 3582 N N . GLU B 1 149 ? 44.808 97.806 65.514 1.00 18.59 148 GLU B N 1
ATOM 3583 C CA . GLU B 1 149 ? 44.275 96.460 65.741 1.00 18.30 148 GLU B CA 1
ATOM 3584 C C . GLU B 1 149 ? 45.025 95.830 66.903 1.00 18.42 148 GLU B C 1
ATOM 3585 O O . GLU B 1 149 ? 44.439 95.089 67.719 1.00 17.28 148 GLU B O 1
ATOM 3591 N N . LEU B 1 150 ? 46.308 96.171 67.015 1.00 18.37 149 LEU B N 1
ATOM 3592 C CA . LEU B 1 150 ? 47.109 95.693 68.121 1.00 18.67 149 LEU B CA 1
ATOM 3593 C C . LEU B 1 150 ? 46.408 96.017 69.447 1.00 18.79 149 LEU B C 1
ATOM 3594 O O . LEU B 1 150 ? 46.235 95.131 70.307 1.00 18.78 149 LEU B O 1
ATOM 3599 N N . PHE B 1 151 ? 46.062 97.290 69.643 1.00 18.94 150 PHE B N 1
ATOM 3600 C CA . PHE B 1 151 ? 45.525 97.722 70.942 1.00 19.41 150 PHE B CA 1
ATOM 3601 C C . PHE B 1 151 ? 44.145 97.138 71.172 1.00 19.92 150 PHE B C 1
ATOM 3602 O O . PHE B 1 151 ? 43.874 96.681 72.273 1.00 19.70 150 PHE B O 1
ATOM 3610 N N . TYR B 1 152 ? 43.308 97.064 70.129 1.00 20.02 151 TYR B N 1
ATOM 3611 C CA . TYR B 1 152 ? 42.047 96.322 70.242 1.00 20.82 151 TYR B CA 1
ATOM 3612 C C . TYR B 1 152 ? 42.244 94.849 70.629 1.00 20.56 151 TYR B C 1
ATOM 3613 O O . TYR B 1 152 ? 41.509 94.308 71.451 1.00 19.70 151 TYR B O 1
ATOM 3622 N N . LEU B 1 153 ? 43.233 94.201 70.035 1.00 20.55 152 LEU B N 1
ATOM 3623 C CA . LEU B 1 153 ? 43.474 92.812 70.373 1.00 20.92 152 LEU B CA 1
ATOM 3624 C C . LEU B 1 153 ? 43.942 92.708 71.821 1.00 21.82 152 LEU B C 1
ATOM 3625 O O . LEU B 1 153 ? 43.528 91.801 72.524 1.00 22.55 152 LEU B O 1
ATOM 3630 N N . LEU B 1 154 ? 44.781 93.649 72.267 1.00 22.77 153 LEU B N 1
ATOM 3631 C CA . LEU B 1 154 ? 45.267 93.673 73.650 1.00 24.06 153 LEU B CA 1
ATOM 3632 C C . LEU B 1 154 ? 44.246 94.217 74.662 1.00 25.09 153 LEU B C 1
ATOM 3633 O O . LEU B 1 154 ? 44.442 94.060 75.871 1.00 26.16 153 LEU B O 1
ATOM 3638 N N . ASP B 1 155 ? 43.160 94.819 74.181 1.00 26.11 154 ASP B N 1
ATOM 3639 C CA . ASP B 1 155 ? 42.141 95.442 75.044 1.00 27.56 154 ASP B CA 1
ATOM 3640 C C . ASP B 1 155 ? 42.759 96.577 75.870 1.00 28.31 154 ASP B C 1
ATOM 3641 O O . ASP B 1 155 ? 42.421 96.774 77.012 1.00 28.09 154 ASP B O 1
ATOM 3646 N N . GLU B 1 156 ? 43.643 97.338 75.237 1.00 29.57 155 GLU B N 1
ATOM 3647 C CA . GLU B 1 156 ? 44.294 98.466 75.866 1.00 30.40 155 GLU B CA 1
ATOM 3648 C C . GLU B 1 156 ? 44.006 99.701 75.039 1.00 30.20 155 GLU B C 1
ATOM 3649 O O . GLU B 1 156 ? 43.736 99.599 73.856 1.00 30.23 155 GLU B O 1
ATOM 3655 N N . PRO B 1 157 ? 44.077 100.880 75.653 1.00 30.36 156 PRO B N 1
ATOM 3656 C CA . PRO B 1 157 ? 43.828 102.106 74.905 1.00 30.48 156 PRO B CA 1
ATOM 3657 C C . PRO B 1 157 ? 44.877 102.333 73.843 1.00 30.63 156 PRO B C 1
ATOM 3658 O O . PRO B 1 157 ? 46.049 102.068 74.090 1.00 31.01 156 PRO B O 1
ATOM 3662 N N . TYR B 1 158 ? 44.454 102.798 72.668 1.00 30.88 157 TYR B N 1
ATOM 3663 C CA . TYR B 1 158 ? 45.372 103.165 71.601 1.00 31.09 157 TYR B CA 1
ATOM 3664 C C . TYR B 1 158 ? 46.395 104.191 72.165 1.00 31.17 157 TYR B C 1
ATOM 3665 O O . TYR B 1 158 ? 46.033 105.069 72.930 1.00 31.01 157 TYR B O 1
ATOM 3674 N N . LYS B 1 159 ? 47.660 104.023 71.798 1.00 31.22 158 LYS B N 1
ATOM 3675 C CA . LYS B 1 159 ? 48.753 104.910 72.182 1.00 31.40 158 LYS B CA 1
ATOM 3676 C C . LYS B 1 159 ? 49.648 105.055 70.939 1.00 31.75 158 LYS B C 1
ATOM 3677 O O . LYS B 1 159 ? 50.141 104.055 70.394 1.00 31.24 158 LYS B O 1
ATOM 3681 N N . ALA B 1 160 ? 49.832 106.284 70.469 1.00 31.64 159 ALA B N 1
ATOM 3682 C CA . ALA B 1 160 ? 50.569 106.509 69.226 1.00 31.99 159 ALA B CA 1
ATOM 3683 C C . ALA B 1 160 ? 52.079 106.460 69.451 1.00 32.15 159 ALA B C 1
ATOM 3684 O O . ALA B 1 160 ? 52.846 106.216 68.504 1.00 32.97 159 ALA B O 1
ATOM 3686 N N . ASP B 1 161 ? 52.487 106.619 70.706 1.00 32.02 160 ASP B N 1
ATOM 3687 C CA . ASP B 1 161 ? 53.888 106.733 71.078 1.00 32.31 160 ASP B CA 1
ATOM 3688 C C . ASP B 1 161 ? 54.302 105.714 72.129 1.00 31.22 160 ASP B C 1
ATOM 3689 O O . ASP B 1 161 ? 54.069 105.899 73.309 1.00 32.16 160 ASP B O 1
ATOM 3694 N N . SER B 1 162 ? 54.913 104.636 71.673 1.00 30.29 161 SER B N 1
ATOM 3695 C CA . SER B 1 162 ? 55.452 103.599 72.533 1.00 28.92 161 SER B CA 1
ATOM 3696 C C . SER B 1 162 ? 56.953 103.476 72.215 1.00 28.71 161 SER B C 1
ATOM 3697 O O . SER B 1 162 ? 57.380 103.710 71.058 1.00 28.79 161 SER B O 1
ATOM 3700 N N . THR B 1 163 ? 57.749 103.115 73.216 1.00 27.28 162 THR B N 1
ATOM 3701 C CA . THR B 1 163 ? 59.155 102.815 72.975 1.00 26.48 162 THR B CA 1
ATOM 3702 C C . THR B 1 163 ? 59.299 101.458 72.290 1.00 25.91 162 THR B C 1
ATOM 3703 O O . THR B 1 163 ? 58.401 100.596 72.360 1.00 25.30 162 THR B O 1
ATOM 3707 N N . ASP B 1 164 ? 60.473 101.237 71.713 1.00 24.94 163 ASP B N 1
ATOM 3708 C CA . ASP B 1 164 ? 60.787 99.958 71.091 1.00 24.80 163 ASP B CA 1
ATOM 3709 C C . ASP B 1 164 ? 60.650 98.794 72.060 1.00 24.62 163 ASP B C 1
ATOM 3710 O O . ASP B 1 164 ? 60.263 97.692 71.669 1.00 24.09 163 ASP B O 1
ATOM 3715 N N . GLU B 1 165 ? 60.958 99.051 73.324 1.00 24.28 164 GLU B N 1
ATOM 3716 C CA . GLU B 1 165 ? 60.836 98.034 74.354 1.00 24.79 164 GLU B CA 1
ATOM 3717 C C . GLU B 1 165 ? 59.392 97.666 74.679 1.00 24.14 164 GLU B C 1
ATOM 3718 O O . GLU B 1 165 ? 59.106 96.501 74.970 1.00 24.50 164 GLU B O 1
ATOM 3724 N N . GLU B 1 166 ? 58.497 98.648 74.657 1.00 23.35 165 GLU B N 1
ATOM 3725 C CA . GLU B 1 166 ? 57.061 98.387 74.830 1.00 23.12 165 GLU B CA 1
ATOM 3726 C C . GLU B 1 166 ? 56.533 97.545 73.651 1.00 22.30 165 GLU B C 1
ATOM 3727 O O . GLU B 1 166 ? 55.773 96.575 73.813 1.00 21.39 165 GLU B O 1
ATOM 3733 N N . LEU B 1 167 ? 56.980 97.936 72.469 1.00 21.33 166 LEU B N 1
ATOM 3734 C CA . LEU B 1 167 ? 56.649 97.249 71.248 1.00 20.56 166 LEU B CA 1
ATOM 3735 C C . LEU B 1 167 ? 57.083 95.789 71.274 1.00 20.19 166 LEU B C 1
ATOM 3736 O O . LEU B 1 167 ? 56.284 94.898 70.882 1.00 20.20 166 LEU B O 1
ATOM 3741 N N . LYS B 1 168 ? 58.295 95.521 71.758 1.00 19.20 167 LYS B N 1
ATOM 3742 C CA . LYS B 1 168 ? 58.744 94.139 71.932 1.00 19.29 167 LYS B CA 1
ATOM 3743 C C . LYS B 1 168 ? 57.792 93.377 72.849 1.00 19.26 167 LYS B C 1
ATOM 3744 O O . LYS B 1 168 ? 57.430 92.216 72.556 1.00 18.15 167 LYS B O 1
ATOM 3750 N N . GLU B 1 169 ? 57.373 94.037 73.931 1.00 18.55 168 GLU B N 1
ATOM 3751 C CA . GLU B 1 169 ? 56.404 93.469 74.842 1.00 18.98 168 GLU B CA 1
ATOM 3752 C C . GLU B 1 169 ? 55.077 93.196 74.154 1.00 17.82 168 GLU B C 1
ATOM 3753 O O . GLU B 1 169 ? 54.599 92.069 74.207 1.00 16.02 168 GLU B O 1
ATOM 3759 N N . TYR B 1 170 ? 54.478 94.207 73.525 1.00 17.71 169 TYR B N 1
ATOM 3760 C CA . TYR B 1 170 ? 53.234 93.959 72.752 1.00 18.62 169 TYR B CA 1
ATOM 3761 C C . TYR B 1 170 ? 53.346 92.712 71.864 1.00 17.65 169 TYR B C 1
ATOM 3762 O O . TYR B 1 170 ? 52.425 91.888 71.820 1.00 16.99 169 TYR B O 1
ATOM 3771 N N . LEU B 1 171 ? 54.487 92.576 71.192 1.00 16.81 170 LEU B N 1
ATOM 3772 C CA . LEU B 1 171 ? 54.750 91.425 70.313 1.00 16.28 170 LEU B CA 1
ATOM 3773 C C . LEU B 1 171 ? 54.708 90.067 71.085 1.00 16.12 170 LEU B C 1
ATOM 3774 O O . LEU B 1 171 ? 54.086 89.078 70.618 1.00 14.36 170 LEU B O 1
ATOM 3779 N N A ARG B 1 172 ? 55.309 90.049 72.271 0.70 15.63 171 ARG B N 1
ATOM 3780 N N B ARG B 1 172 ? 55.354 90.001 72.257 0.30 15.26 171 ARG B N 1
ATOM 3781 C CA A ARG B 1 172 ? 55.294 88.853 73.098 0.70 15.81 171 ARG B CA 1
ATOM 3782 C CA B ARG B 1 172 ? 55.309 88.771 73.074 0.30 14.93 171 ARG B CA 1
ATOM 3783 C C A ARG B 1 172 ? 53.883 88.532 73.568 0.70 16.37 171 ARG B C 1
ATOM 3784 C C B ARG B 1 172 ? 53.886 88.510 73.596 0.30 15.88 171 ARG B C 1
ATOM 3785 O O A ARG B 1 172 ? 53.417 87.381 73.466 0.70 16.25 171 ARG B O 1
ATOM 3786 O O B ARG B 1 172 ? 53.418 87.364 73.560 0.30 15.82 171 ARG B O 1
ATOM 3801 N N . LEU B 1 173 ? 53.200 89.556 74.070 1.00 16.76 172 LEU B N 1
ATOM 3802 C CA . LEU B 1 173 ? 51.817 89.425 74.564 1.00 17.88 172 LEU B CA 1
ATOM 3803 C C . LEU B 1 173 ? 50.893 88.746 73.500 1.00 18.50 172 LEU B C 1
ATOM 3804 O O . LEU B 1 173 ? 50.059 87.897 73.818 1.00 18.68 172 LEU B O 1
ATOM 3809 N N . LEU B 1 174 ? 51.116 89.052 72.232 1.00 18.81 173 LEU B N 1
ATOM 3810 C CA . LEU B 1 174 ? 50.331 88.449 71.162 1.00 19.08 173 LEU B CA 1
ATOM 3811 C C . LEU B 1 174 ? 50.834 87.036 70.840 1.00 19.00 173 LEU B C 1
ATOM 3812 O O . LEU B 1 174 ? 50.035 86.113 70.693 1.00 19.17 173 LEU B O 1
ATOM 3817 N N . SER B 1 175 ? 52.147 86.834 70.799 1.00 19.18 174 SER B N 1
ATOM 3818 C CA . SER B 1 175 ? 52.685 85.510 70.523 1.00 18.71 174 SER B CA 1
ATOM 3819 C C . SER B 1 175 ? 52.218 84.508 71.576 1.00 19.09 174 SER B C 1
ATOM 3820 O O . SER B 1 175 ? 52.051 83.303 71.280 1.00 19.06 174 SER B O 1
ATOM 3823 N N . ASP B 1 176 ? 52.029 84.999 72.803 1.00 19.54 175 ASP B N 1
ATOM 3824 C CA . ASP B 1 176 ? 51.574 84.190 73.928 1.00 19.26 175 ASP B CA 1
ATOM 3825 C C . ASP B 1 176 ? 50.201 83.592 73.635 1.00 19.88 175 ASP B C 1
ATOM 3826 O O . ASP B 1 176 ? 49.843 82.536 74.175 1.00 20.40 175 ASP B O 1
ATOM 3831 N N . LYS B 1 177 ? 49.424 84.296 72.827 1.00 20.13 176 LYS B N 1
ATOM 3832 C CA . LYS B 1 177 ? 48.087 83.848 72.442 1.00 20.59 176 LYS B CA 1
ATOM 3833 C C . LYS B 1 177 ? 48.065 82.741 71.402 1.00 20.46 176 LYS B C 1
ATOM 3834 O O . LYS B 1 177 ? 47.005 82.134 71.204 1.00 20.98 176 LYS B O 1
ATOM 3840 N N . GLY B 1 178 ? 49.205 82.442 70.769 1.00 19.91 177 GLY B N 1
ATOM 3841 C CA . GLY B 1 178 ? 49.300 81.323 69.836 1.00 18.94 177 GLY B CA 1
ATOM 3842 C C . GLY B 1 178 ? 50.375 81.483 68.788 1.00 19.39 177 GLY B C 1
ATOM 3843 O O . GLY B 1 178 ? 51.294 80.681 68.719 1.00 19.86 177 GLY B O 1
ATOM 3844 N N . PRO B 1 179 ? 50.279 82.536 67.960 1.00 19.19 178 PRO B N 1
ATOM 3845 C CA . PRO B 1 179 ? 51.165 82.760 66.805 1.00 19.16 178 PRO B CA 1
ATOM 3846 C C . PRO B 1 179 ? 52.659 82.739 67.091 1.00 19.34 178 PRO B C 1
ATOM 3847 O O . PRO B 1 179 ? 53.140 83.456 67.938 1.00 19.46 178 PRO B O 1
ATOM 3851 N N . GLN B 1 180 ? 53.368 81.918 66.338 1.00 19.39 179 GLN B N 1
ATOM 3852 C CA . GLN B 1 180 ? 54.815 81.941 66.291 1.00 19.62 179 GLN B CA 1
ATOM 3853 C C . GLN B 1 180 ? 55.350 83.296 65.840 1.00 18.31 179 GLN B C 1
ATOM 3854 O O . GLN B 1 180 ? 56.341 83.771 66.381 1.00 18.91 179 GLN B O 1
ATOM 3860 N N . VAL B 1 181 ? 54.688 83.910 64.854 1.00 17.11 180 VAL B N 1
ATOM 3861 C CA . VAL B 1 181 ? 55.187 85.116 64.224 1.00 16.59 180 VAL B CA 1
ATOM 3862 C C . VAL B 1 181 ? 54.155 86.228 64.342 1.00 16.74 180 VAL B C 1
ATOM 3863 O O . VAL B 1 181 ? 52.978 86.065 63.960 1.00 17.97 180 VAL B O 1
ATOM 3867 N N . VAL B 1 182 ? 54.580 87.365 64.879 1.00 15.82 181 VAL B N 1
ATOM 3868 C CA . VAL B 1 182 ? 53.663 88.469 65.059 1.00 15.94 181 VAL B CA 1
ATOM 3869 C C . VAL B 1 182 ? 54.273 89.665 64.391 1.00 15.64 181 VAL B C 1
ATOM 3870 O O . VAL B 1 182 ? 55.433 89.941 64.608 1.00 16.35 181 VAL B O 1
ATOM 3874 N N . ILE B 1 183 ? 53.505 90.351 63.558 1.00 16.64 182 ILE B N 1
ATOM 3875 C CA . ILE B 1 183 ? 53.992 91.531 62.865 1.00 16.49 182 ILE B CA 1
ATOM 3876 C C . ILE B 1 183 ? 53.014 92.694 63.115 1.00 17.13 182 ILE B C 1
ATOM 3877 O O . ILE B 1 183 ? 51.805 92.562 62.890 1.00 17.08 182 ILE B O 1
ATOM 3882 N N . ILE B 1 184 ? 53.537 93.818 63.604 1.00 17.79 183 ILE B N 1
ATOM 3883 C CA . ILE B 1 184 ? 52.739 95.040 63.805 1.00 18.52 183 ILE B CA 1
ATOM 3884 C C . ILE B 1 184 ? 53.163 96.059 62.761 1.00 19.39 183 ILE B C 1
ATOM 3885 O O . ILE B 1 184 ? 54.331 96.479 62.720 1.00 20.31 183 ILE B O 1
ATOM 3890 N N . THR B 1 185 ? 52.212 96.466 61.942 1.00 19.58 184 THR B N 1
ATOM 3891 C CA . THR B 1 185 ? 52.425 97.504 60.926 1.00 20.50 184 THR B CA 1
ATOM 3892 C C . THR B 1 185 ? 51.868 98.877 61.374 1.00 20.45 184 THR B C 1
ATOM 3893 O O . THR B 1 185 ? 51.157 99.007 62.403 1.00 20.25 184 THR B O 1
ATOM 3897 N N . SER B 1 186 ? 52.205 99.881 60.578 1.00 21.14 185 SER B N 1
ATOM 3898 C CA . SER B 1 186 ? 51.781 101.272 60.766 1.00 21.80 185 SER B CA 1
ATOM 3899 C C . SER B 1 186 ? 52.225 101.889 62.060 1.00 21.70 185 SER B C 1
ATOM 3900 O O . SER B 1 186 ? 51.472 102.646 62.642 1.00 22.01 185 SER B O 1
ATOM 3903 N N . VAL B 1 187 ? 53.410 101.551 62.542 1.00 21.77 186 VAL B N 1
ATOM 3904 C CA . VAL B 1 187 ? 53.903 102.142 63.774 1.00 21.05 186 VAL B CA 1
ATOM 3905 C C . VAL B 1 187 ? 54.582 103.473 63.417 1.00 22.49 186 VAL B C 1
ATOM 3906 O O . VAL B 1 187 ? 55.529 103.493 62.624 1.00 22.45 186 VAL B O 1
ATOM 3910 N N . PRO B 1 188 ? 54.092 104.580 64.005 1.00 24.22 187 PRO B N 1
ATOM 3911 C CA . PRO B 1 188 ? 54.716 105.900 63.834 1.00 25.46 187 PRO B CA 1
ATOM 3912 C C . PRO B 1 188 ? 56.225 105.904 64.144 1.00 26.63 187 PRO B C 1
ATOM 3913 O O . PRO B 1 188 ? 56.743 105.064 64.892 1.00 26.83 187 PRO B O 1
ATOM 3917 N N . VAL B 1 189 ? 56.933 106.826 63.526 1.00 27.66 188 VAL B N 1
ATOM 3918 C CA . VAL B 1 189 ? 58.335 106.955 63.763 1.00 28.47 188 VAL B CA 1
ATOM 3919 C C . VAL B 1 189 ? 58.485 108.347 64.381 1.00 30.55 188 VAL B C 1
ATOM 3920 O O . VAL B 1 189 ? 58.257 109.354 63.704 1.00 29.89 188 VAL B O 1
ATOM 3924 N N . HIS B 1 190 ? 58.790 108.350 65.683 1.00 32.64 189 HIS B N 1
ATOM 3925 C CA . HIS B 1 190 ? 59.092 109.552 66.477 1.00 34.69 189 HIS B CA 1
ATOM 3926 C C . HIS B 1 190 ? 59.948 110.527 65.678 1.00 35.21 189 HIS B C 1
ATOM 3927 O O . HIS B 1 190 ? 61.002 110.145 65.141 1.00 34.92 189 HIS B O 1
ATOM 3934 N N . ASP B 1 191 ? 59.466 111.771 65.583 1.00 36.50 190 ASP B N 1
ATOM 3935 C CA . ASP B 1 191 ? 60.168 112.883 64.893 1.00 37.40 190 ASP B CA 1
ATOM 3936 C C . ASP B 1 191 ? 60.172 112.765 63.369 1.00 37.12 190 ASP B C 1
ATOM 3937 O O . ASP B 1 191 ? 60.773 113.592 62.683 1.00 37.18 190 ASP B O 1
ATOM 3942 N N . GLU B 1 192 ? 59.500 111.744 62.832 1.00 36.73 191 GLU B N 1
ATOM 3943 C CA . GLU B 1 192 ? 59.476 111.512 61.402 1.00 36.00 191 GLU B CA 1
ATOM 3944 C C . GLU B 1 192 ? 58.036 111.266 60.977 1.00 35.56 191 GLU B C 1
ATOM 3945 O O . GLU B 1 192 ? 57.635 110.110 60.730 1.00 35.39 191 GLU B O 1
ATOM 3951 N N . PRO B 1 193 ? 57.244 112.351 60.896 1.00 34.54 192 PRO B N 1
ATOM 3952 C CA . PRO B 1 193 ? 55.813 112.245 60.582 1.00 33.99 192 PRO B CA 1
ATOM 3953 C C . PRO B 1 193 ? 55.472 111.702 59.206 1.00 33.23 192 PRO B C 1
ATOM 3954 O O . PRO B 1 193 ? 54.318 111.356 58.968 1.00 33.55 192 PRO B O 1
ATOM 3958 N N . HIS B 1 194 ? 56.453 111.619 58.317 1.00 31.71 193 HIS B N 1
ATOM 3959 C CA . HIS B 1 194 ? 56.224 111.104 56.989 1.00 31.30 193 HIS B CA 1
ATOM 3960 C C . HIS B 1 194 ? 56.675 109.630 56.821 1.00 28.99 193 HIS B C 1
ATOM 3961 O O . HIS B 1 194 ? 56.609 109.075 55.722 1.00 27.39 193 HIS B O 1
ATOM 3968 N N . LYS B 1 195 ? 57.100 108.999 57.915 1.00 27.21 194 LYS B N 1
ATOM 3969 C CA . LYS B 1 195 ? 57.499 107.595 57.891 1.00 26.57 194 LYS B CA 1
ATOM 3970 C C . LYS B 1 195 ? 56.624 106.710 58.777 1.00 25.79 194 LYS B C 1
ATOM 3971 O O . LYS B 1 195 ? 55.914 107.143 59.725 1.00 25.67 194 LYS B O 1
ATOM 3977 N N . THR B 1 196 ? 56.758 105.433 58.497 1.00 24.23 195 THR B N 1
ATOM 3978 C CA . THR B 1 196 ? 56.086 104.437 59.234 1.00 23.80 195 THR B CA 1
ATOM 3979 C C . THR B 1 196 ? 57.090 103.359 59.531 1.00 22.22 195 THR B C 1
ATOM 3980 O O . THR B 1 196 ? 58.172 103.313 58.935 1.00 21.93 195 THR B O 1
ATOM 3984 N N A SER B 1 197 ? 56.708 102.449 60.412 0.50 22.02 196 SER B N 1
ATOM 3985 N N B SER B 1 197 ? 56.731 102.458 60.433 0.50 21.46 196 SER B N 1
ATOM 3986 C CA A SER B 1 197 ? 57.551 101.299 60.682 0.50 21.17 196 SER B CA 1
ATOM 3987 C CA B SER B 1 197 ? 57.585 101.307 60.722 0.50 20.02 196 SER B CA 1
ATOM 3988 C C A SER B 1 197 ? 56.770 100.016 60.962 0.50 19.91 196 SER B C 1
ATOM 3989 C C B SER B 1 197 ? 56.784 100.023 60.971 0.50 19.32 196 SER B C 1
ATOM 3990 O O A SER B 1 197 ? 55.581 100.040 61.288 0.50 18.52 196 SER B O 1
ATOM 3991 O O B SER B 1 197 ? 55.592 100.055 61.287 0.50 17.90 196 SER B O 1
ATOM 3996 N N . VAL B 1 198 ? 57.464 98.899 60.782 1.00 19.50 197 VAL B N 1
ATOM 3997 C CA . VAL B 1 198 ? 56.898 97.552 60.951 1.00 19.45 197 VAL B CA 1
ATOM 3998 C C . VAL B 1 198 ? 57.810 96.846 61.953 1.00 19.18 197 VAL B C 1
ATOM 3999 O O . VAL B 1 198 ? 59.048 96.928 61.865 1.00 17.99 197 VAL B O 1
ATOM 4003 N N . TYR B 1 199 ? 57.192 96.225 62.964 1.00 19.05 198 TYR B N 1
ATOM 4004 C CA . TYR B 1 199 ? 57.913 95.512 64.008 1.00 17.77 198 TYR B CA 1
ATOM 4005 C C . TYR B 1 199 ? 57.524 94.039 63.958 1.00 17.46 198 TYR B C 1
ATOM 4006 O O . TYR B 1 199 ? 56.357 93.705 63.730 1.00 19.19 198 TYR B O 1
ATOM 4015 N N . ALA B 1 200 ? 58.478 93.131 64.130 1.00 17.60 199 ALA B N 1
ATOM 4016 C CA . ALA B 1 200 ? 58.155 91.683 64.017 1.00 16.94 199 ALA B CA 1
ATOM 4017 C C . ALA B 1 200 ? 58.882 90.857 65.039 1.00 16.88 199 ALA B C 1
ATOM 4018 O O . ALA B 1 200 ? 60.000 91.201 65.469 1.00 17.29 199 ALA B O 1
ATOM 4020 N N . TYR B 1 201 ? 58.225 89.770 65.468 1.00 16.60 200 TYR B N 1
ATOM 4021 C CA . TYR B 1 201 ? 58.804 88.838 66.394 1.00 16.10 200 TYR B CA 1
ATOM 4022 C C . TYR B 1 201 ? 58.671 87.415 65.893 1.00 16.95 200 TYR B C 1
ATOM 4023 O O . TYR B 1 201 ? 57.630 87.053 65.366 1.00 17.22 200 TYR B O 1
ATOM 4032 N N . ASN B 1 202 ? 59.707 86.603 66.069 1.00 18.00 201 ASN B N 1
ATOM 4033 C CA . ASN B 1 202 ? 59.623 85.168 65.781 1.00 18.84 201 ASN B CA 1
ATOM 4034 C C . ASN B 1 202 ? 59.961 84.427 67.046 1.00 19.86 201 ASN B C 1
ATOM 4035 O O . ASN B 1 202 ? 61.061 84.529 67.533 1.00 20.04 201 ASN B O 1
ATOM 4040 N N . ARG B 1 203 ? 58.987 83.719 67.598 1.00 21.79 202 ARG B N 1
ATOM 4041 C CA . ARG B 1 203 ? 59.189 82.949 68.808 1.00 23.19 202 ARG B CA 1
ATOM 4042 C C . ARG B 1 203 ? 60.314 81.962 68.516 1.00 23.53 202 ARG B C 1
ATOM 4043 O O . ARG B 1 203 ? 61.191 81.768 69.337 1.00 22.56 202 ARG B O 1
ATOM 4051 N N . GLN B 1 204 ? 60.350 81.425 67.299 1.00 24.10 203 GLN B N 1
ATOM 4052 C CA . GLN B 1 204 ? 61.486 80.612 66.902 1.00 24.81 203 GLN B CA 1
ATOM 4053 C C . GLN B 1 204 ? 62.770 81.463 66.834 1.00 24.60 203 GLN B C 1
ATOM 4054 O O . GLN B 1 204 ? 62.810 82.540 66.240 1.00 25.72 203 GLN B O 1
ATOM 4060 N N . GLY B 1 205 ? 63.814 80.980 67.489 1.00 22.87 204 GLY B N 1
ATOM 4061 C CA . GLY B 1 205 ? 65.043 81.742 67.607 1.00 22.87 204 GLY B CA 1
ATOM 4062 C C . GLY B 1 205 ? 64.884 83.001 68.453 1.00 22.15 204 GLY B C 1
ATOM 4063 O O . GLY B 1 205 ? 65.828 83.747 68.622 1.00 22.65 204 GLY B O 1
ATOM 4064 N N . ASN B 1 206 ? 63.669 83.245 68.950 1.00 21.65 205 ASN B N 1
ATOM 4065 C CA . ASN B 1 206 ? 63.375 84.421 69.743 1.00 20.23 205 ASN B CA 1
ATOM 4066 C C . ASN B 1 206 ? 63.852 85.765 69.145 1.00 19.18 205 ASN B C 1
ATOM 4067 O O . ASN B 1 206 ? 64.454 86.583 69.806 1.00 18.38 205 ASN B O 1
ATOM 4072 N N . ARG B 1 207 ? 63.511 86.010 67.896 1.00 18.23 206 ARG B N 1
ATOM 4073 C CA . ARG B 1 207 ? 64.109 87.124 67.170 1.00 18.00 206 ARG B CA 1
ATOM 4074 C C . ARG B 1 207 ? 63.131 88.290 66.902 1.00 17.62 206 ARG B C 1
ATOM 4075 O O . ARG B 1 207 ? 61.952 88.075 66.580 1.00 17.35 206 ARG B O 1
ATOM 4080 N N . TYR B 1 208 ? 63.632 89.509 67.074 1.00 16.79 207 TYR B N 1
ATOM 4081 C CA . TYR B 1 208 ? 62.863 90.719 66.857 1.00 17.44 207 TYR B CA 1
ATOM 4082 C C . TYR B 1 208 ? 63.481 91.483 65.701 1.00 17.40 207 TYR B C 1
ATOM 4083 O O . TYR B 1 208 ? 64.692 91.660 65.645 1.00 17.56 207 TYR B O 1
ATOM 4092 N N . TRP B 1 209 ? 62.637 91.950 64.802 1.00 16.81 208 TRP B N 1
ATOM 4093 C CA . TRP B 1 209 ? 63.080 92.695 63.636 1.00 17.75 208 TRP B CA 1
ATOM 4094 C C . TRP B 1 209 ? 62.307 94.024 63.542 1.00 18.93 208 TRP B C 1
ATOM 4095 O O . TRP B 1 209 ? 61.136 94.112 63.954 1.00 19.66 208 TRP B O 1
ATOM 4106 N N . LYS B 1 210 ? 62.953 95.041 62.977 1.00 20.28 209 LYS B N 1
ATOM 4107 C CA . LYS B 1 210 ? 62.305 96.309 62.630 1.00 20.83 209 LYS B CA 1
ATOM 4108 C C . LYS B 1 210 ? 62.648 96.714 61.190 1.00 21.95 209 LYS B C 1
ATOM 4109 O O . LYS B 1 210 ? 63.730 96.392 60.686 1.00 22.59 209 LYS B O 1
ATOM 4115 N N . VAL B 1 211 ? 61.729 97.406 60.525 1.00 22.76 210 VAL B N 1
ATOM 4116 C CA . VAL B 1 211 ? 62.003 98.014 59.213 1.00 24.13 210 VAL B CA 1
ATOM 4117 C C . VAL B 1 211 ? 61.286 99.375 59.189 1.00 24.21 210 VAL B C 1
ATOM 4118 O O . VAL B 1 211 ? 60.124 99.490 59.571 1.00 24.50 210 VAL B O 1
ATOM 4122 N N . THR B 1 212 ? 62.001 100.412 58.792 1.00 24.43 211 THR B N 1
ATOM 4123 C CA . THR B 1 212 ? 61.411 101.757 58.702 1.00 25.05 211 THR B CA 1
ATOM 4124 C C . THR B 1 212 ? 61.177 102.032 57.232 1.00 25.81 211 THR B C 1
ATOM 4125 O O . THR B 1 212 ? 62.020 101.713 56.405 1.00 26.71 211 THR B O 1
ATOM 4129 N N . CYS B 1 213 ? 60.054 102.620 56.875 1.00 26.41 212 CYS B N 1
ATOM 4130 C CA . CYS B 1 213 ? 59.829 102.882 55.456 1.00 28.32 212 CYS B CA 1
ATOM 4131 C C . CYS B 1 213 ? 59.119 104.225 55.267 1.00 26.51 212 CYS B C 1
ATOM 4132 O O . CYS B 1 213 ? 58.281 104.616 56.070 1.00 24.96 212 CYS B O 1
ATOM 4135 N N . PRO B 1 214 ? 59.507 104.963 54.213 1.00 26.09 213 PRO B N 1
ATOM 4136 C CA . PRO B 1 214 ? 59.034 106.319 54.094 1.00 25.46 213 PRO B CA 1
ATOM 4137 C C . PRO B 1 214 ? 57.740 106.355 53.315 1.00 24.73 213 PRO B C 1
ATOM 4138 O O . PRO B 1 214 ? 57.715 106.850 52.183 1.00 25.32 213 PRO B O 1
ATOM 4142 N N . TYR B 1 215 ? 56.686 105.806 53.901 1.00 23.34 214 TYR B N 1
ATOM 4143 C CA . TYR B 1 215 ? 55.321 106.021 53.410 1.00 22.24 214 TYR B CA 1
ATOM 4144 C C . TYR B 1 215 ? 54.377 105.995 54.613 1.00 22.21 214 TYR B C 1
ATOM 4145 O O . TYR B 1 215 ? 54.786 105.584 55.696 1.00 19.95 214 TYR B O 1
ATOM 4154 N N . LEU B 1 216 ? 53.137 106.436 54.407 1.00 22.09 215 LEU B N 1
ATOM 4155 C CA . LEU B 1 216 ? 52.098 106.443 55.420 1.00 22.00 215 LEU B CA 1
ATOM 4156 C C . LEU B 1 216 ? 50.955 105.500 54.981 1.00 21.17 215 LEU B C 1
ATOM 4157 O O . LEU B 1 216 ? 50.040 105.917 54.296 1.00 18.18 215 LEU B O 1
ATOM 4162 N N . PRO B 1 217 ? 51.009 104.237 55.375 1.00 21.00 216 PRO B N 1
ATOM 4163 C CA . PRO B 1 217 ? 50.031 103.306 54.774 1.00 21.82 216 PRO B CA 1
ATOM 4164 C C . PRO B 1 217 ? 48.545 103.589 55.093 1.00 21.81 216 PRO B C 1
ATOM 4165 O O . PRO B 1 217 ? 47.659 103.173 54.325 1.00 22.11 216 PRO B O 1
ATOM 4169 N N . ALA B 1 218 ? 48.282 104.279 56.183 1.00 21.80 217 ALA B N 1
ATOM 4170 C CA . ALA B 1 218 ? 46.922 104.586 56.601 1.00 23.41 217 ALA B CA 1
ATOM 4171 C C . ALA B 1 218 ? 46.189 105.515 55.622 1.00 24.13 217 ALA B C 1
ATOM 4172 O O . ALA B 1 218 ? 44.967 105.535 55.609 1.00 24.60 217 ALA B O 1
ATOM 4174 N N . HIS B 1 219 ? 46.938 106.276 54.822 1.00 23.79 218 HIS B N 1
ATOM 4175 C CA . HIS B 1 219 ? 46.391 107.062 53.724 1.00 23.54 218 HIS B CA 1
ATOM 4176 C C . HIS B 1 219 ? 45.812 106.229 52.568 1.00 22.80 218 HIS B C 1
ATOM 4177 O O . HIS B 1 219 ? 45.096 106.777 51.757 1.00 22.98 218 HIS B O 1
ATOM 4184 N N . TYR B 1 220 ? 46.180 104.954 52.454 1.00 21.83 219 TYR B N 1
ATOM 4185 C CA . TYR B 1 220 ? 45.751 104.088 51.350 1.00 21.34 219 TYR B CA 1
ATOM 4186 C C . TYR B 1 220 ? 45.037 102.814 51.861 1.00 22.44 219 TYR B C 1
ATOM 4187 O O . TYR B 1 220 ? 45.676 101.840 52.305 1.00 23.78 219 TYR B O 1
ATOM 4196 N N . PRO B 1 221 ? 43.721 102.772 51.714 1.00 21.72 220 PRO B N 1
ATOM 4197 C CA . PRO B 1 221 ? 43.008 101.572 52.119 1.00 21.54 220 PRO B CA 1
ATOM 4198 C C . PRO B 1 221 ? 43.574 100.320 51.446 1.00 20.80 220 PRO B C 1
ATOM 4199 O O . PRO B 1 221 ? 44.046 100.355 50.310 1.00 21.91 220 PRO B O 1
ATOM 4203 N N . GLY B 1 222 ? 43.593 99.219 52.165 1.00 21.14 221 GLY B N 1
ATOM 4204 C CA . GLY B 1 222 ? 44.106 97.964 51.571 1.00 20.51 221 GLY B CA 1
ATOM 4205 C C . GLY B 1 222 ? 45.571 97.659 51.684 1.00 21.25 221 GLY B C 1
ATOM 4206 O O . GLY B 1 222 ? 46.017 96.588 51.240 1.00 21.53 221 GLY B O 1
ATOM 4207 N N . THR B 1 223 ? 46.347 98.584 52.252 1.00 20.93 222 THR B N 1
ATOM 4208 C CA . THR B 1 223 ? 47.773 98.400 52.380 1.00 20.73 222 THR B CA 1
ATOM 4209 C C . THR B 1 223 ? 48.089 97.258 53.336 1.00 19.52 222 THR B C 1
ATOM 4210 O O . THR B 1 223 ? 49.069 96.563 53.159 1.00 19.77 222 THR B O 1
ATOM 4214 N N . GLY B 1 224 ? 47.252 97.031 54.350 1.00 19.03 223 GLY B N 1
ATOM 4215 C CA . GLY B 1 224 ? 47.333 95.796 55.132 1.00 17.76 223 GLY B CA 1
ATOM 4216 C C . GLY B 1 224 ? 47.139 94.502 54.358 1.00 17.76 223 GLY B C 1
ATOM 4217 O O . GLY B 1 224 ? 47.841 93.505 54.606 1.00 17.82 223 GLY B O 1
ATOM 4218 N N . ASP B 1 225 ? 46.171 94.493 53.441 1.00 17.17 224 ASP B N 1
ATOM 4219 C CA . ASP B 1 225 ? 45.967 93.351 52.581 1.00 17.63 224 ASP B CA 1
ATOM 4220 C C . ASP B 1 225 ? 47.173 93.114 51.644 1.00 17.13 224 ASP B C 1
ATOM 4221 O O . ASP B 1 225 ? 47.619 91.964 51.446 1.00 15.91 224 ASP B O 1
ATOM 4226 N N . THR B 1 226 ? 47.751 94.196 51.135 1.00 17.49 225 THR B N 1
ATOM 4227 C CA . THR B 1 226 ? 48.921 94.059 50.275 1.00 17.47 225 THR B CA 1
ATOM 4228 C C . THR B 1 226 ? 50.082 93.515 51.058 1.00 17.21 225 THR B C 1
ATOM 4229 O O . THR B 1 226 ? 50.762 92.559 50.640 1.00 16.62 225 THR B O 1
ATOM 4233 N N . PHE B 1 227 ? 50.325 94.152 52.196 1.00 17.55 226 PHE B N 1
ATOM 4234 C CA . PHE B 1 227 ? 51.428 93.762 53.076 1.00 17.23 226 PHE B CA 1
ATOM 4235 C C . PHE B 1 227 ? 51.349 92.269 53.430 1.00 16.76 226 PHE B C 1
ATOM 4236 O O . PHE B 1 227 ? 52.289 91.527 53.187 1.00 17.94 226 PHE B O 1
ATOM 4244 N N . THR B 1 228 ? 50.211 91.839 53.974 1.00 16.42 227 THR B N 1
ATOM 4245 C CA . THR B 1 228 ? 50.058 90.447 54.428 1.00 15.93 227 THR B CA 1
ATOM 4246 C C . THR B 1 228 ? 50.102 89.453 53.301 1.00 15.79 227 THR B C 1
ATOM 4247 O O . THR B 1 228 ? 50.618 88.315 53.491 1.00 16.30 227 THR B O 1
ATOM 4251 N N . SER B 1 229 ? 49.579 89.849 52.132 1.00 16.05 228 SER B N 1
ATOM 4252 C CA . SER B 1 229 ? 49.692 89.044 50.930 1.00 16.21 228 SER B CA 1
ATOM 4253 C C . SER B 1 229 ? 51.149 88.788 50.545 1.00 16.61 228 SER B C 1
ATOM 4254 O O . SER B 1 229 ? 51.542 87.627 50.292 1.00 15.50 228 SER B O 1
ATOM 4257 N N . VAL B 1 230 ? 51.961 89.844 50.547 1.00 15.40 229 VAL B N 1
ATOM 4258 C CA . VAL B 1 230 ? 53.334 89.687 50.157 1.00 14.89 229 VAL B CA 1
ATOM 4259 C C . VAL B 1 230 ? 54.087 88.868 51.193 1.00 16.61 229 VAL B C 1
ATOM 4260 O O . VAL B 1 230 ? 54.860 87.943 50.814 1.00 17.93 229 VAL B O 1
ATOM 4264 N N . ILE B 1 231 ? 53.793 89.099 52.490 1.00 16.67 230 ILE B N 1
ATOM 4265 C CA . ILE B 1 231 ? 54.430 88.326 53.567 1.00 16.37 230 ILE B CA 1
ATOM 4266 C C . ILE B 1 231 ? 54.126 86.837 53.372 1.00 15.95 230 ILE B C 1
ATOM 4267 O O . ILE B 1 231 ? 55.010 85.991 53.479 1.00 15.00 230 ILE B O 1
ATOM 4272 N N . THR B 1 232 ? 52.852 86.530 53.118 1.00 16.77 231 THR B N 1
ATOM 4273 C CA . THR B 1 232 ? 52.409 85.128 52.958 1.00 16.28 231 THR B CA 1
ATOM 4274 C C . THR B 1 232 ? 53.153 84.462 51.830 1.00 17.03 231 THR B C 1
ATOM 4275 O O . THR B 1 232 ? 53.720 83.377 52.012 1.00 18.61 231 THR B O 1
ATOM 4279 N N . GLY B 1 233 ? 53.180 85.118 50.678 1.00 18.45 232 GLY B N 1
ATOM 4280 C CA . GLY B 1 233 ? 53.837 84.571 49.487 1.00 17.27 232 GLY B CA 1
ATOM 4281 C C . GLY B 1 233 ? 55.326 84.400 49.677 1.00 17.24 232 GLY B C 1
ATOM 4282 O O . GLY B 1 233 ? 55.924 83.392 49.246 1.00 17.71 232 GLY B O 1
ATOM 4283 N N . SER B 1 234 ? 55.933 85.405 50.281 1.00 17.89 233 SER B N 1
ATOM 4284 C CA . SER B 1 234 ? 57.384 85.410 50.534 1.00 18.45 233 SER B CA 1
ATOM 4285 C C . SER B 1 234 ? 57.792 84.299 51.526 1.00 17.71 233 SER B C 1
ATOM 4286 O O . SER B 1 234 ? 58.719 83.526 51.244 1.00 15.27 233 SER B O 1
ATOM 4289 N N . LEU B 1 235 ? 57.040 84.168 52.637 1.00 17.37 234 LEU B N 1
ATOM 4290 C CA . LEU B 1 235 ? 57.247 83.042 53.533 1.00 17.00 234 LEU B CA 1
ATOM 4291 C C . LEU B 1 235 ? 57.057 81.695 52.811 1.00 17.82 234 LEU B C 1
ATOM 4292 O O . LEU B 1 235 ? 57.862 80.788 53.007 1.00 17.40 234 LEU B O 1
ATOM 4313 N N . GLN B 1 237 ? 57.504 80.988 49.732 1.00 18.03 236 GLN B N 1
ATOM 4314 C CA . GLN B 1 237 ? 58.581 80.796 48.768 1.00 17.75 236 GLN B CA 1
ATOM 4315 C C . GLN B 1 237 ? 59.878 80.447 49.456 1.00 18.24 236 GLN B C 1
ATOM 4316 O O . GLN B 1 237 ? 60.833 80.107 48.790 1.00 18.74 236 GLN B O 1
ATOM 4322 N N . GLY B 1 238 ? 59.934 80.534 50.780 1.00 18.54 237 GLY B N 1
ATOM 4323 C CA . GLY B 1 238 ? 61.139 80.187 51.518 1.00 18.14 237 GLY B CA 1
ATOM 4324 C C . GLY B 1 238 ? 61.993 81.355 51.983 1.00 17.96 237 GLY B C 1
ATOM 4325 O O . GLY B 1 238 ? 63.099 81.144 52.446 1.00 16.83 237 GLY B O 1
ATOM 4326 N N . ASP B 1 239 ? 61.510 82.582 51.864 1.00 17.31 238 ASP B N 1
ATOM 4327 C CA . ASP B 1 239 ? 62.241 83.729 52.426 1.00 17.83 238 ASP B CA 1
ATOM 4328 C C . ASP B 1 239 ? 62.187 83.691 53.970 1.00 17.94 238 ASP B C 1
ATOM 4329 O O . ASP B 1 239 ? 61.185 83.242 54.543 1.00 17.74 238 ASP B O 1
ATOM 4334 N N . SER B 1 240 ? 63.220 84.212 54.633 1.00 16.75 239 SER B N 1
ATOM 4335 C CA . SER B 1 240 ? 63.127 84.543 56.049 1.00 17.36 239 SER B CA 1
ATOM 4336 C C . SER B 1 240 ? 62.116 85.673 56.347 1.00 16.99 239 SER B C 1
ATOM 4337 O O . SER B 1 240 ? 61.688 86.433 55.445 1.00 16.79 239 SER B O 1
ATOM 4340 N N . LEU B 1 241 ? 61.749 85.759 57.626 1.00 17.14 240 LEU B N 1
ATOM 4341 C CA . LEU B 1 241 ? 60.800 86.743 58.108 1.00 16.41 240 LEU B CA 1
ATOM 4342 C C . LEU B 1 241 ? 61.314 88.138 57.764 1.00 16.58 240 LEU B C 1
ATOM 4343 O O . LEU B 1 241 ? 60.587 88.918 57.141 1.00 16.93 240 LEU B O 1
ATOM 4348 N N . PRO B 1 242 ? 62.575 88.442 58.076 1.00 15.85 241 PRO B N 1
ATOM 4349 C CA . PRO B 1 242 ? 63.018 89.800 57.717 1.00 16.97 241 PRO B CA 1
ATOM 4350 C C . PRO B 1 242 ? 63.075 90.119 56.209 1.00 17.65 241 PRO B C 1
ATOM 4351 O O . PRO B 1 242 ? 62.758 91.257 55.804 1.00 17.32 241 PRO B O 1
ATOM 4371 N N . ALA B 1 244 ? 61.015 88.887 53.995 1.00 17.31 243 ALA B N 1
ATOM 4372 C CA . ALA B 1 244 ? 59.618 89.115 53.695 1.00 17.06 243 ALA B CA 1
ATOM 4373 C C . ALA B 1 244 ? 59.142 90.534 54.042 1.00 16.06 243 ALA B C 1
ATOM 4374 O O . ALA B 1 244 ? 58.384 91.111 53.280 1.00 16.83 243 ALA B O 1
ATOM 4376 N N . LEU B 1 245 ? 59.582 91.047 55.190 1.00 16.40 244 LEU B N 1
ATOM 4377 C CA . LEU B 1 245 ? 59.311 92.432 55.652 1.00 16.55 244 LEU B CA 1
ATOM 4378 C C . LEU B 1 245 ? 59.823 93.438 54.644 1.00 16.84 244 LEU B C 1
ATOM 4379 O O . LEU B 1 245 ? 59.158 94.424 54.319 1.00 16.65 244 LEU B O 1
ATOM 4384 N N . ASP B 1 246 ? 61.026 93.175 54.134 1.00 17.39 245 ASP B N 1
ATOM 4385 C CA . ASP B 1 246 ? 61.635 94.050 53.123 1.00 18.41 245 ASP B CA 1
ATOM 4386 C C . ASP B 1 246 ? 60.870 94.047 51.801 1.00 17.64 245 ASP B C 1
ATOM 4387 O O . ASP B 1 246 ? 60.589 95.101 51.218 1.00 17.42 245 ASP B O 1
ATOM 4392 N N . ARG B 1 247 ? 60.547 92.854 51.322 1.00 16.58 246 ARG B N 1
ATOM 4393 C CA . ARG B 1 247 ? 59.787 92.749 50.085 1.00 16.58 246 ARG B CA 1
ATOM 4394 C C . ARG B 1 247 ? 58.479 93.454 50.202 1.00 16.30 246 ARG B C 1
ATOM 4395 O O . ARG B 1 247 ? 58.065 94.155 49.308 1.00 16.53 246 ARG B O 1
ATOM 4403 N N . ALA B 1 248 ? 57.759 93.206 51.280 1.00 16.96 247 ALA B N 1
ATOM 4404 C CA . ALA B 1 248 ? 56.425 93.741 51.392 1.00 16.60 247 ALA B CA 1
ATOM 4405 C C . ALA B 1 248 ? 56.466 95.263 51.499 1.00 16.65 247 ALA B C 1
ATOM 4406 O O . ALA B 1 248 ? 55.697 95.955 50.849 1.00 15.98 247 ALA B O 1
ATOM 4408 N N . THR B 1 249 ? 57.352 95.788 52.334 1.00 17.22 248 THR B N 1
ATOM 4409 C CA . THR B 1 249 ? 57.439 97.239 52.512 1.00 17.40 248 THR B CA 1
ATOM 4410 C C . THR B 1 249 ? 57.902 97.916 51.229 1.00 17.31 248 THR B C 1
ATOM 4411 O O . THR B 1 249 ? 57.299 98.917 50.819 1.00 17.24 248 THR B O 1
ATOM 4415 N N . GLN B 1 250 ? 58.911 97.355 50.562 1.00 17.51 249 GLN B N 1
ATOM 4416 C CA . GLN B 1 250 ? 59.371 97.880 49.267 1.00 18.82 249 GLN B CA 1
ATOM 4417 C C . GLN B 1 250 ? 58.275 97.913 48.208 1.00 18.43 249 GLN B C 1
ATOM 4418 O O . GLN B 1 250 ? 58.109 98.902 47.461 1.00 17.17 249 GLN B O 1
ATOM 4424 N N . PHE B 1 251 ? 57.509 96.838 48.147 1.00 18.30 250 PHE B N 1
ATOM 4425 C CA . PHE B 1 251 ? 56.409 96.761 47.170 1.00 18.09 250 PHE B CA 1
ATOM 4426 C C . PHE B 1 251 ? 55.356 97.873 47.407 1.00 17.87 250 PHE B C 1
ATOM 4427 O O . PHE B 1 251 ? 54.908 98.550 46.480 1.00 18.05 250 PHE B O 1
ATOM 4435 N N . ILE B 1 252 ? 54.962 98.046 48.664 1.00 17.58 251 ILE B N 1
ATOM 4436 C CA . ILE B 1 252 ? 53.998 99.089 49.043 1.00 17.42 251 ILE B CA 1
ATOM 4437 C C . ILE B 1 252 ? 54.568 100.474 48.736 1.00 16.35 251 ILE B C 1
ATOM 4438 O O . ILE B 1 252 ? 53.870 101.309 48.207 1.00 15.00 251 ILE B O 1
ATOM 4443 N N . LEU B 1 253 ? 55.830 100.710 49.066 1.00 16.69 252 LEU B N 1
ATOM 4444 C CA . LEU B 1 253 ? 56.464 101.986 48.744 1.00 17.14 252 LEU B CA 1
ATOM 4445 C C . LEU B 1 253 ? 56.352 102.351 47.259 1.00 18.00 252 LEU B C 1
ATOM 4446 O O . LEU B 1 253 ? 55.972 103.516 46.900 1.00 16.73 252 LEU B O 1
ATOM 4451 N N . GLN B 1 254 ? 56.652 101.364 46.405 1.00 18.07 253 GLN B N 1
ATOM 4452 C CA . GLN B 1 254 ? 56.502 101.544 44.968 1.00 18.88 253 GLN B CA 1
ATOM 4453 C C . GLN B 1 254 ? 55.073 101.832 44.609 1.00 18.18 253 GLN B C 1
ATOM 4454 O O . GLN B 1 254 ? 54.837 102.797 43.886 1.00 17.72 253 GLN B O 1
ATOM 4460 N N . GLY B 1 255 ? 54.141 101.034 45.147 1.00 17.91 254 GLY B N 1
ATOM 4461 C CA . GLY B 1 255 ? 52.716 101.240 44.861 1.00 17.49 254 GLY B CA 1
ATOM 4462 C C . GLY B 1 255 ? 52.233 102.625 45.276 1.00 16.32 254 GLY B C 1
ATOM 4463 O O . GLY B 1 255 ? 51.359 103.200 44.641 1.00 14.12 254 GLY B O 1
ATOM 4464 N N . ILE B 1 256 ? 52.794 103.155 46.368 1.00 15.98 255 ILE B N 1
ATOM 4465 C CA . ILE B 1 256 ? 52.366 104.455 46.862 1.00 15.33 255 ILE B CA 1
ATOM 4466 C C . ILE B 1 256 ? 52.987 105.577 46.024 1.00 15.61 255 ILE B C 1
ATOM 4467 O O . ILE B 1 256 ? 52.302 106.541 45.628 1.00 15.44 255 ILE B O 1
ATOM 4472 N N . ARG B 1 257 ? 54.265 105.444 45.726 1.00 15.36 256 ARG B N 1
ATOM 4473 C CA . ARG B 1 257 ? 54.956 106.458 44.946 1.00 15.32 256 ARG B CA 1
ATOM 4474 C C . ARG B 1 257 ? 54.394 106.573 43.515 1.00 15.26 256 ARG B C 1
ATOM 4475 O O . ARG B 1 257 ? 54.378 107.676 42.951 1.00 14.33 256 ARG B O 1
ATOM 4483 N N . ALA B 1 258 ? 53.920 105.438 43.003 1.00 14.25 257 ALA B N 1
ATOM 4484 C CA . ALA B 1 258 ? 53.277 105.348 41.692 1.00 15.47 257 ALA B CA 1
ATOM 4485 C C . ALA B 1 258 ? 52.069 106.315 41.617 1.00 15.80 257 ALA B C 1
ATOM 4486 O O . ALA B 1 258 ? 51.644 106.669 40.544 1.00 14.66 257 ALA B O 1
ATOM 4488 N N . THR B 1 259 ? 51.481 106.666 42.762 1.00 16.46 258 THR B N 1
ATOM 4489 C CA . THR B 1 259 ? 50.348 107.603 42.792 1.00 16.26 258 THR B CA 1
ATOM 4490 C C . THR B 1 259 ? 50.732 109.079 42.864 1.00 16.63 258 THR B C 1
ATOM 4491 O O . THR B 1 259 ? 49.835 109.908 42.859 1.00 16.48 258 THR B O 1
ATOM 4495 N N . PHE B 1 260 ? 52.024 109.419 42.967 1.00 17.14 259 PHE B N 1
ATOM 4496 C CA . PHE B 1 260 ? 52.452 110.799 43.235 1.00 17.31 259 PHE B CA 1
ATOM 4497 C C . PHE B 1 260 ? 52.594 111.630 41.984 1.00 18.55 259 PHE B C 1
ATOM 4498 O O . PHE B 1 260 ? 53.034 111.143 40.956 1.00 19.45 259 PHE B O 1
ATOM 4506 N N . GLY B 1 261 ? 52.329 112.920 42.089 1.00 19.47 260 GLY B N 1
ATOM 4507 C CA . GLY B 1 261 ? 52.647 113.838 41.001 1.00 20.60 260 GLY B CA 1
ATOM 4508 C C . GLY B 1 261 ? 51.434 114.131 40.127 1.00 21.38 260 GLY B C 1
ATOM 4509 O O . GLY B 1 261 ? 51.541 114.855 39.132 1.00 21.15 260 GLY B O 1
ATOM 4510 N N . TYR B 1 262 ? 50.260 113.630 40.522 1.00 21.44 261 TYR B N 1
ATOM 4511 C CA . TYR B 1 262 ? 49.015 114.054 39.829 1.00 22.52 261 TYR B CA 1
ATOM 4512 C C . TYR B 1 262 ? 47.810 113.900 40.741 1.00 22.51 261 TYR B C 1
ATOM 4513 O O . TYR B 1 262 ? 47.925 113.303 41.801 1.00 24.03 261 TYR B O 1
ATOM 4522 N N . GLU B 1 263 ? 46.667 114.431 40.331 1.00 22.87 262 GLU B N 1
ATOM 4523 C CA . GLU B 1 263 ? 45.430 114.385 41.132 1.00 23.15 262 GLU B CA 1
ATOM 4524 C C . GLU B 1 263 ? 45.067 112.923 41.268 1.00 22.56 262 GLU B C 1
ATOM 4525 O O . GLU B 1 263 ? 44.868 112.233 40.283 1.00 23.31 262 GLU B O 1
ATOM 4527 N N . TYR B 1 264 ? 45.060 112.422 42.495 1.00 21.30 263 TYR B N 1
ATOM 4528 C CA . TYR B 1 264 ? 44.756 111.026 42.747 1.00 20.33 263 TYR B CA 1
ATOM 4529 C C . TYR B 1 264 ? 43.901 110.912 44.004 1.00 19.06 263 TYR B C 1
ATOM 4530 O O . TYR B 1 264 ? 44.214 111.470 45.021 1.00 19.34 263 TYR B O 1
ATOM 4539 N N . ASP B 1 265 ? 42.870 110.094 43.920 1.00 19.46 264 ASP B N 1
ATOM 4540 C CA . ASP B 1 265 ? 42.020 109.797 45.068 1.00 18.65 264 ASP B CA 1
ATOM 4541 C C . ASP B 1 265 ? 42.642 108.588 45.726 1.00 17.32 264 ASP B C 1
ATOM 4542 O O . ASP B 1 265 ? 42.468 107.456 45.259 1.00 17.42 264 ASP B O 1
ATOM 4547 N N . ASN B 1 266 ? 43.349 108.837 46.830 1.00 15.43 265 ASN B N 1
ATOM 4548 C CA . ASN B 1 266 ? 43.983 107.784 47.623 1.00 16.17 265 ASN B CA 1
ATOM 4549 C C . ASN B 1 266 ? 43.087 106.627 48.052 1.00 16.23 265 ASN B C 1
ATOM 4550 O O . ASN B 1 266 ? 43.582 105.580 48.395 1.00 16.04 265 ASN B O 1
ATOM 4555 N N . ARG B 1 267 ? 41.784 106.814 48.043 1.00 16.47 266 ARG B N 1
ATOM 4556 C CA . ARG B 1 267 ? 40.863 105.734 48.411 1.00 17.37 266 ARG B CA 1
ATOM 4557 C C . ARG B 1 267 ? 40.883 104.602 47.391 1.00 18.24 266 ARG B C 1
ATOM 4558 O O . ARG B 1 267 ? 40.476 103.467 47.687 1.00 19.18 266 ARG B O 1
ATOM 4566 N N . GLU B 1 268 ? 41.404 104.875 46.195 1.00 18.80 267 GLU B N 1
ATOM 4567 C CA . GLU B 1 268 ? 41.516 103.851 45.160 1.00 18.90 267 GLU B CA 1
ATOM 4568 C C . GLU B 1 268 ? 42.607 102.838 45.459 1.00 19.11 267 GLU B C 1
ATOM 4569 O O . GLU B 1 268 ? 42.656 101.766 44.851 1.00 18.98 267 GLU B O 1
ATOM 4575 N N . GLY B 1 269 ? 43.453 103.183 46.405 1.00 19.24 268 GLY B N 1
ATOM 4576 C CA . GLY B 1 269 ? 44.530 102.298 46.880 1.00 20.05 268 GLY B CA 1
ATOM 4577 C C . GLY B 1 269 ? 45.842 102.592 46.171 1.00 19.87 268 GLY B C 1
ATOM 4578 O O . GLY B 1 269 ? 45.937 103.533 45.409 1.00 19.44 268 GLY B O 1
ATOM 4579 N N . ILE B 1 270 ? 46.850 101.784 46.458 1.00 20.49 269 ILE B N 1
ATOM 4580 C CA . ILE B 1 270 ? 48.124 101.861 45.801 1.00 19.72 269 ILE B CA 1
ATOM 4581 C C . ILE B 1 270 ? 47.919 101.472 44.357 1.00 19.19 269 ILE B C 1
ATOM 4582 O O . ILE B 1 270 ? 46.920 100.821 44.041 1.00 20.29 269 ILE B O 1
ATOM 4587 N N . LEU B 1 271 ? 48.831 101.854 43.458 1.00 18.53 270 LEU B N 1
ATOM 4588 C CA . LEU B 1 271 ? 48.668 101.444 42.054 1.00 19.17 270 LEU B CA 1
ATOM 4589 C C . LEU B 1 271 ? 49.228 100.053 41.829 1.00 18.38 270 LEU B C 1
ATOM 4590 O O . LEU B 1 271 ? 50.279 99.866 41.177 1.00 18.62 270 LEU B O 1
ATOM 4595 N N . LEU B 1 272 ? 48.546 99.086 42.402 1.00 18.01 271 LEU B N 1
ATOM 4596 C CA . LEU B 1 272 ? 49.057 97.706 42.448 1.00 18.72 271 LEU B CA 1
ATOM 4597 C C . LEU B 1 272 ? 49.499 97.174 41.106 1.00 18.45 271 LEU B C 1
ATOM 4598 O O . LEU B 1 272 ? 50.578 96.612 40.988 1.00 17.99 271 LEU B O 1
ATOM 4603 N N . GLU B 1 273 ? 48.642 97.290 40.106 1.00 18.67 272 GLU B N 1
ATOM 4604 C CA . GLU B 1 273 ? 48.860 96.633 38.801 1.00 20.38 272 GLU B CA 1
ATOM 4605 C C . GLU B 1 273 ? 49.977 97.246 38.044 1.00 20.95 272 GLU B C 1
ATOM 4606 O O . GLU B 1 273 ? 50.582 96.635 37.153 1.00 22.03 272 GLU B O 1
ATOM 4612 N N . LYS B 1 274 ? 50.304 98.478 38.414 1.00 21.88 273 LYS B N 1
ATOM 4613 C CA . LYS B 1 274 ? 51.399 99.172 37.833 1.00 21.92 273 LYS B CA 1
ATOM 4614 C C . LYS B 1 274 ? 52.744 98.676 38.317 1.00 21.53 273 LYS B C 1
ATOM 4615 O O . LYS B 1 274 ? 53.686 98.669 37.545 1.00 21.69 273 LYS B O 1
ATOM 4621 N N . VAL B 1 275 ? 52.844 98.273 39.581 1.00 20.38 274 VAL B N 1
ATOM 4622 C CA . VAL B 1 275 ? 54.123 97.875 40.203 1.00 19.25 274 VAL B CA 1
ATOM 4623 C C . VAL B 1 275 ? 54.206 96.360 40.444 1.00 19.13 274 VAL B C 1
ATOM 4624 O O . VAL B 1 275 ? 55.180 95.859 40.953 1.00 18.20 274 VAL B O 1
ATOM 4628 N N . LEU B 1 276 ? 53.170 95.637 40.068 1.00 20.12 275 LEU B N 1
ATOM 4629 C CA . LEU B 1 276 ? 53.108 94.209 40.336 1.00 21.49 275 LEU B CA 1
ATOM 4630 C C . LEU B 1 276 ? 54.315 93.409 39.862 1.00 22.59 275 LEU B C 1
ATOM 4631 O O . LEU B 1 276 ? 54.758 92.510 40.559 1.00 23.50 275 LEU B O 1
ATOM 4636 N N . HIS B 1 277 ? 54.871 93.725 38.699 1.00 24.01 276 HIS B N 1
ATOM 4637 C CA . HIS B 1 277 ? 56.030 92.995 38.226 1.00 25.78 276 HIS B CA 1
ATOM 4638 C C . HIS B 1 277 ? 57.304 93.273 38.984 1.00 26.13 276 HIS B C 1
ATOM 4639 O O . HIS B 1 277 ? 58.289 92.610 38.781 1.00 26.00 276 HIS B O 1
ATOM 4646 N N . ASN B 1 278 ? 57.299 94.221 39.893 1.00 26.47 277 ASN B N 1
ATOM 4647 C CA . ASN B 1 278 ? 58.476 94.381 40.742 1.00 27.40 277 ASN B CA 1
ATOM 4648 C C . ASN B 1 278 ? 58.583 93.329 41.860 1.00 26.99 277 ASN B C 1
ATOM 4649 O O . ASN B 1 278 ? 59.661 93.173 42.408 1.00 25.91 277 ASN B O 1
ATOM 4654 N N . LEU B 1 279 ? 57.503 92.593 42.167 1.00 26.58 278 LEU B N 1
ATOM 4655 C CA . LEU B 1 279 ? 57.563 91.445 43.070 1.00 28.85 278 LEU B CA 1
ATOM 4656 C C . LEU B 1 279 ? 58.484 90.368 42.580 1.00 30.79 278 LEU B C 1
ATOM 4657 O O . LEU B 1 279 ? 59.022 89.623 43.363 1.00 33.41 278 LEU B O 1
ATOM 4662 N N . ASP B 1 280 ? 58.644 90.287 41.272 1.00 33.68 279 ASP B N 1
ATOM 4663 C CA . ASP B 1 280 ? 59.438 89.251 40.579 1.00 35.89 279 ASP B CA 1
ATOM 4664 C C . ASP B 1 280 ? 60.945 89.316 40.881 1.00 36.85 279 ASP B C 1
ATOM 4665 O O . ASP B 1 280 ? 61.679 88.478 40.370 1.00 37.97 279 ASP B O 1
ATOM 4686 N N . PRO B 1 282 ? 64.358 89.950 43.729 1.00 37.54 281 PRO B N 1
ATOM 4687 C CA . PRO B 1 282 ? 64.824 90.032 45.128 1.00 37.69 281 PRO B CA 1
ATOM 4688 C C . PRO B 1 282 ? 65.306 91.453 45.506 1.00 38.02 281 PRO B C 1
ATOM 4689 O O . PRO B 1 282 ? 65.787 92.193 44.641 1.00 37.20 281 PRO B O 1
ATOM 4693 N N . ILE B 1 283 ? 65.139 91.821 46.784 1.00 37.99 282 ILE B N 1
ATOM 4694 C CA . ILE B 1 283 ? 65.600 93.103 47.296 1.00 37.73 282 ILE B CA 1
ATOM 4695 C C . ILE B 1 283 ? 67.101 92.936 47.383 1.00 37.64 282 ILE B C 1
ATOM 4696 O O . ILE B 1 283 ? 67.569 91.956 47.921 1.00 37.56 282 ILE B O 1
ATOM 4701 N N . GLN B 1 284 ? 67.856 93.863 46.815 1.00 38.18 283 GLN B N 1
ATOM 4702 C CA . GLN B 1 284 ? 69.314 93.735 46.770 1.00 38.40 283 GLN B CA 1
ATOM 4703 C C . GLN B 1 284 ? 69.909 94.429 47.989 1.00 38.43 283 GLN B C 1
ATOM 4704 O O . GLN B 1 284 ? 70.940 93.998 48.486 1.00 39.21 283 GLN B O 1
ATOM 4711 N N . ALA B 1 286 ? 69.149 95.053 51.650 1.00 35.73 285 ALA B N 1
ATOM 4712 C CA . ALA B 1 286 ? 68.323 94.749 52.829 1.00 34.81 285 ALA B CA 1
ATOM 4713 C C . ALA B 1 286 ? 68.153 96.035 53.633 1.00 34.37 285 ALA B C 1
ATOM 4714 O O . ALA B 1 286 ? 69.054 96.873 53.679 1.00 33.86 285 ALA B O 1
ATOM 4716 N N . SER B 1 287 ? 67.009 96.211 54.271 1.00 33.38 286 SER B N 1
ATOM 4717 C CA . SER B 1 287 ? 66.859 97.376 55.128 1.00 33.31 286 SER B CA 1
ATOM 4718 C C . SER B 1 287 ? 66.266 97.077 56.531 1.00 32.53 286 SER B C 1
ATOM 4719 O O . SER B 1 287 ? 66.065 97.985 57.341 1.00 32.51 286 SER B O 1
ATOM 4722 N N . TYR B 1 288 ? 66.037 95.805 56.831 1.00 31.48 287 TYR B N 1
ATOM 4723 C CA . TYR B 1 288 ? 65.538 95.420 58.138 1.00 30.92 287 TYR B CA 1
ATOM 4724 C C . TYR B 1 288 ? 66.682 95.504 59.166 1.00 30.28 287 TYR B C 1
ATOM 4725 O O . TYR B 1 288 ? 67.837 95.452 58.802 1.00 28.55 287 TYR B O 1
ATOM 4734 N N . GLU B 1 289 ? 66.328 95.650 60.439 1.00 29.84 288 GLU B N 1
ATOM 4735 C CA . GLU B 1 289 ? 67.295 95.565 61.521 1.00 30.03 288 GLU B CA 1
ATOM 4736 C C . GLU B 1 289 ? 66.775 94.730 62.704 1.00 29.10 288 GLU B C 1
ATOM 4737 O O . GLU B 1 289 ? 65.621 94.849 63.118 1.00 28.44 288 GLU B O 1
ATOM 4743 N N . LEU B 1 290 ? 67.670 93.878 63.211 1.00 28.60 289 LEU B N 1
ATOM 4744 C CA . LEU B 1 290 ? 67.513 93.172 64.490 1.00 27.62 289 LEU B CA 1
ATOM 4745 C C . LEU B 1 290 ? 67.434 94.195 65.624 1.00 27.10 289 LEU B C 1
ATOM 4746 O O . LEU B 1 290 ? 68.268 95.078 65.723 1.00 27.27 289 LEU B O 1
ATOM 4751 N N . ILE B 1 291 ? 66.399 94.098 66.451 1.00 27.32 290 ILE B N 1
ATOM 4752 C CA . ILE B 1 291 ? 66.272 94.933 67.670 1.00 27.31 290 ILE B CA 1
ATOM 4753 C C . ILE B 1 291 ? 66.154 94.068 68.925 1.00 27.56 290 ILE B C 1
ATOM 4754 O O . ILE B 1 291 ? 66.140 92.835 68.862 1.00 27.26 290 ILE B O 1
ATOM 4760 N N . TYR C 1 3 ? 37.701 101.501 20.828 1.00 49.56 2 TYR C N 1
ATOM 4761 C CA . TYR C 1 3 ? 39.002 101.465 21.589 1.00 49.87 2 TYR C CA 1
ATOM 4762 C C . TYR C 1 3 ? 40.263 101.527 20.684 1.00 49.03 2 TYR C C 1
ATOM 4763 O O . TYR C 1 3 ? 40.284 100.977 19.586 1.00 50.30 2 TYR C O 1
ATOM 4772 N N . ALA C 1 4 ? 41.301 102.222 21.128 1.00 47.96 3 ALA C N 1
ATOM 4773 C CA . ALA C 1 4 ? 42.650 102.050 20.549 1.00 47.28 3 ALA C CA 1
ATOM 4774 C C . ALA C 1 4 ? 43.706 102.528 21.546 1.00 46.29 3 ALA C C 1
ATOM 4775 O O . ALA C 1 4 ? 43.452 103.379 22.439 1.00 47.06 3 ALA C O 1
ATOM 4777 N N . ASN C 1 5 ? 44.884 101.934 21.408 1.00 44.68 4 ASN C N 1
ATOM 4778 C CA . ASN C 1 5 ? 46.027 102.243 22.246 1.00 42.46 4 ASN C CA 1
ATOM 4779 C C . ASN C 1 5 ? 47.284 102.234 21.342 1.00 40.11 4 ASN C C 1
ATOM 4780 O O . ASN C 1 5 ? 48.009 101.224 21.330 1.00 40.60 4 ASN C O 1
ATOM 4785 N N . LYS C 1 6 ? 47.533 103.359 20.615 1.00 36.50 5 LYS C N 1
ATOM 4786 C CA . LYS C 1 6 ? 48.523 103.458 19.430 1.00 33.79 5 LYS C CA 1
ATOM 4787 C C . LYS C 1 6 ? 49.994 103.658 19.819 1.00 30.42 5 LYS C C 1
ATOM 4788 O O . LYS C 1 6 ? 50.263 103.833 20.979 1.00 31.05 5 LYS C O 1
ATOM 4791 N N . VAL C 1 7 ? 50.910 103.754 18.861 1.00 27.79 6 VAL C N 1
ATOM 4792 C CA . VAL C 1 7 ? 52.309 104.149 19.164 1.00 25.65 6 VAL C CA 1
ATOM 4793 C C . VAL C 1 7 ? 52.505 105.675 19.226 1.00 24.43 6 VAL C C 1
ATOM 4794 O O . VAL C 1 7 ? 52.445 106.393 18.198 1.00 24.62 6 VAL C O 1
ATOM 4798 N N . LYS C 1 8 ? 52.820 106.153 20.418 1.00 22.20 7 LYS C N 1
ATOM 4799 C CA . LYS C 1 8 ? 53.045 107.578 20.642 1.00 22.15 7 LYS C CA 1
ATOM 4800 C C . LYS C 1 8 ? 54.318 108.095 19.980 1.00 20.88 7 LYS C C 1
ATOM 4801 O O . LYS C 1 8 ? 55.296 107.369 19.816 1.00 21.61 7 LYS C O 1
ATOM 4807 N N . LYS C 1 9 ? 54.248 109.348 19.556 1.00 19.98 8 LYS C N 1
ATOM 4808 C CA . LYS C 1 9 ? 55.275 109.991 18.771 1.00 19.73 8 LYS C CA 1
ATOM 4809 C C . LYS C 1 9 ? 55.917 111.101 19.590 1.00 18.76 8 LYS C C 1
ATOM 4810 O O . LYS C 1 9 ? 55.254 111.911 20.210 1.00 18.19 8 LYS C O 1
ATOM 4816 N N . ILE C 1 10 ? 57.237 111.146 19.524 1.00 17.76 9 ILE C N 1
ATOM 4817 C CA . ILE C 1 10 ? 58.017 112.164 20.209 1.00 17.11 9 ILE C CA 1
ATOM 4818 C C . ILE C 1 10 ? 58.862 112.904 19.153 1.00 16.69 9 ILE C C 1
ATOM 4819 O O . ILE C 1 10 ? 59.667 112.284 18.440 1.00 18.57 9 ILE C O 1
ATOM 4824 N N . ALA C 1 11 ? 58.723 114.221 19.092 1.00 16.19 10 ALA C N 1
ATOM 4825 C CA . ALA C 1 11 ? 59.553 115.051 18.250 1.00 16.64 10 ALA C CA 1
ATOM 4826 C C . ALA C 1 11 ? 60.840 115.294 19.027 1.00 17.18 10 ALA C C 1
ATOM 4827 O O . ALA C 1 11 ? 60.809 115.807 20.145 1.00 17.23 10 ALA C O 1
ATOM 4829 N N . ALA C 1 12 ? 61.963 114.879 18.446 1.00 16.20 11 ALA C N 1
ATOM 4830 C CA . ALA C 1 12 ? 63.251 114.926 19.110 1.00 16.41 11 ALA C CA 1
ATOM 4831 C C . ALA C 1 12 ? 64.089 116.003 18.462 1.00 15.58 11 ALA C C 1
ATOM 4832 O O . ALA C 1 12 ? 64.572 115.839 17.328 1.00 16.99 11 ALA C O 1
ATOM 4834 N N . VAL C 1 13 ? 64.293 117.102 19.156 1.00 15.91 12 VAL C N 1
ATOM 4835 C CA . VAL C 1 13 ? 65.009 118.267 18.588 1.00 14.57 12 VAL C CA 1
ATOM 4836 C C . VAL C 1 13 ? 66.450 118.238 19.120 1.00 15.35 12 VAL C C 1
ATOM 4837 O O . VAL C 1 13 ? 66.767 118.810 20.146 1.00 15.48 12 VAL C O 1
ATOM 4841 N N . HIS C 1 14 ? 67.300 117.498 18.440 1.00 16.12 13 HIS C N 1
ATOM 4842 C CA . HIS C 1 14 ? 68.667 117.225 18.843 1.00 16.19 13 HIS C CA 1
ATOM 4843 C C . HIS C 1 14 ? 69.528 117.139 17.577 1.00 15.11 13 HIS C C 1
ATOM 4844 O O . HIS C 1 14 ? 69.006 116.971 16.498 1.00 15.85 13 HIS C O 1
ATOM 4851 N N . ASP C 1 15 ? 70.841 117.180 17.726 1.00 15.50 14 ASP C N 1
ATOM 4852 C CA . ASP C 1 15 ? 71.737 117.032 16.600 1.00 16.03 14 ASP C CA 1
ATOM 4853 C C . ASP C 1 15 ? 71.900 115.544 16.219 1.00 16.57 14 ASP C C 1
ATOM 4854 O O . ASP C 1 15 ? 71.555 114.653 17.000 1.00 15.90 14 ASP C O 1
ATOM 4859 N N . LEU C 1 16 ? 72.487 115.297 15.042 1.00 17.06 15 LEU C N 1
ATOM 4860 C CA . LEU C 1 16 ? 72.858 113.954 14.632 1.00 16.11 15 LEU C CA 1
ATOM 4861 C C . LEU C 1 16 ? 74.348 113.933 14.601 1.00 16.12 15 LEU C C 1
ATOM 4862 O O . LEU C 1 16 ? 74.948 114.648 13.808 1.00 16.02 15 LEU C O 1
ATOM 4867 N N . SER C 1 17 ? 74.963 113.145 15.467 1.00 17.05 16 SER C N 1
ATOM 4868 C CA . SER C 1 17 ? 76.446 112.955 15.446 1.00 17.76 16 SER C CA 1
ATOM 4869 C C . SER C 1 17 ? 76.788 111.498 15.099 1.00 17.58 16 SER C C 1
ATOM 4870 O O . SER C 1 17 ? 76.233 110.560 15.677 1.00 16.00 16 SER C O 1
ATOM 4873 N N . GLY C 1 18 ? 77.756 111.335 14.202 1.00 17.75 17 GLY C N 1
ATOM 4874 C CA . GLY C 1 18 ? 78.171 110.059 13.711 1.00 18.59 17 GLY C CA 1
ATOM 4875 C C . GLY C 1 18 ? 78.829 109.205 14.753 1.00 19.56 17 GLY C C 1
ATOM 4876 O O . GLY C 1 18 ? 78.492 108.066 14.895 1.00 22.27 17 GLY C O 1
ATOM 4885 N N . GLY C 1 20 ? 80.356 108.781 18.880 1.00 21.18 19 GLY C N 1
ATOM 4886 C CA . GLY C 1 20 ? 80.018 109.128 20.234 1.00 21.41 19 GLY C CA 1
ATOM 4887 C C . GLY C 1 20 ? 78.571 108.800 20.466 1.00 22.29 19 GLY C C 1
ATOM 4888 O O . GLY C 1 20 ? 77.767 108.664 19.534 1.00 25.37 19 GLY C O 1
ATOM 4889 N N . ARG C 1 21 ? 78.189 108.698 21.709 1.00 21.34 20 ARG C N 1
ATOM 4890 C CA . ARG C 1 21 ? 76.818 108.356 21.958 1.00 19.51 20 ARG C CA 1
ATOM 4891 C C . ARG C 1 21 ? 76.156 109.523 22.628 1.00 19.10 20 ARG C C 1
ATOM 4892 O O . ARG C 1 21 ? 76.112 109.587 23.849 1.00 19.30 20 ARG C O 1
ATOM 4900 N N . VAL C 1 22 ? 75.667 110.462 21.793 1.00 17.58 21 VAL C N 1
ATOM 4901 C CA . VAL C 1 22 ? 75.068 111.689 22.232 1.00 17.71 21 VAL C CA 1
ATOM 4902 C C . VAL C 1 22 ? 73.798 111.835 21.396 1.00 17.46 21 VAL C C 1
ATOM 4903 O O . VAL C 1 22 ? 73.587 111.140 20.404 1.00 18.92 21 VAL C O 1
ATOM 4907 N N . SER C 1 23 ? 72.928 112.696 21.858 1.00 17.50 22 SER C N 1
ATOM 4908 C CA . SER C 1 23 ? 71.879 113.293 21.031 1.00 18.04 22 SER C CA 1
ATOM 4909 C C . SER C 1 23 ? 71.045 112.231 20.322 1.00 17.62 22 SER C C 1
ATOM 4910 O O . SER C 1 23 ? 70.585 111.275 20.985 1.00 18.15 22 SER C O 1
ATOM 4913 N N . LEU C 1 24 ? 70.794 112.382 19.021 1.00 17.31 23 LEU C N 1
ATOM 4914 C CA . LEU C 1 24 ? 69.836 111.519 18.349 1.00 16.59 23 LEU C CA 1
ATOM 4915 C C . LEU C 1 24 ? 70.261 110.055 18.336 1.00 17.29 23 LEU C C 1
ATOM 4916 O O . LEU C 1 24 ? 69.408 109.166 18.404 1.00 16.67 23 LEU C O 1
ATOM 4921 N N . THR C 1 25 ? 71.555 109.788 18.296 1.00 17.13 24 THR C N 1
ATOM 4922 C CA . THR C 1 25 ? 71.982 108.407 18.318 1.00 18.30 24 THR C CA 1
ATOM 4923 C C . THR C 1 25 ? 71.870 107.717 19.688 1.00 17.88 24 THR C C 1
ATOM 4924 O O . THR C 1 25 ? 72.198 106.546 19.831 1.00 19.91 24 THR C O 1
ATOM 4928 N N . VAL C 1 26 ? 71.339 108.428 20.656 1.00 18.20 25 VAL C N 1
ATOM 4929 C CA . VAL C 1 26 ? 70.998 107.916 21.933 1.00 19.15 25 VAL C CA 1
ATOM 4930 C C . VAL C 1 26 ? 69.476 108.001 22.094 1.00 17.75 25 VAL C C 1
ATOM 4931 O O . VAL C 1 26 ? 68.827 107.028 22.471 1.00 17.44 25 VAL C O 1
ATOM 4935 N N . VAL C 1 27 ? 68.901 109.157 21.796 1.00 17.08 26 VAL C N 1
ATOM 4936 C CA . VAL C 1 27 ? 67.471 109.357 21.947 1.00 16.96 26 VAL C CA 1
ATOM 4937 C C . VAL C 1 27 ? 66.662 108.351 21.143 1.00 17.44 26 VAL C C 1
ATOM 4938 O O . VAL C 1 27 ? 65.675 107.741 21.669 1.00 16.27 26 VAL C O 1
ATOM 4942 N N . ILE C 1 28 ? 67.096 108.109 19.898 1.00 17.38 27 ILE C N 1
ATOM 4943 C CA . ILE C 1 28 ? 66.347 107.210 19.011 1.00 16.83 27 ILE C CA 1
ATOM 4944 C C . ILE C 1 28 ? 66.312 105.789 19.543 1.00 16.54 27 ILE C C 1
ATOM 4945 O O . ILE C 1 28 ? 65.234 105.238 19.704 1.00 17.20 27 ILE C O 1
ATOM 4950 N N . PRO C 1 29 ? 67.466 105.188 19.844 1.00 16.75 28 PRO C N 1
ATOM 4951 C CA . PRO C 1 29 ? 67.336 103.827 20.309 1.00 16.86 28 PRO C CA 1
ATOM 4952 C C . PRO C 1 29 ? 66.687 103.654 21.680 1.00 16.55 28 PRO C C 1
ATOM 4953 O O . PRO C 1 29 ? 65.979 102.706 21.874 1.00 17.57 28 PRO C O 1
ATOM 4957 N N . ILE C 1 30 ? 66.936 104.540 22.621 1.00 16.46 29 ILE C N 1
ATOM 4958 C CA . ILE C 1 30 ? 66.307 104.415 23.969 1.00 16.49 29 ILE C CA 1
ATOM 4959 C C . ILE C 1 30 ? 64.799 104.548 23.851 1.00 16.73 29 ILE C C 1
ATOM 4960 O O . ILE C 1 30 ? 64.054 103.677 24.266 1.00 15.35 29 ILE C O 1
ATOM 4965 N N . LEU C 1 31 ? 64.328 105.631 23.245 1.00 16.80 30 LEU C N 1
ATOM 4966 C CA . LEU C 1 31 ? 62.922 105.850 23.212 1.00 16.66 30 LEU C CA 1
ATOM 4967 C C . LEU C 1 31 ? 62.198 104.800 22.319 1.00 16.79 30 LEU C C 1
ATOM 4968 O O . LEU C 1 31 ? 61.099 104.382 22.668 1.00 15.44 30 LEU C O 1
ATOM 4973 N N . SER C 1 32 ? 62.799 104.347 21.202 1.00 17.21 31 SER C N 1
ATOM 4974 C CA . SER C 1 32 ? 62.168 103.261 20.455 1.00 19.48 31 SER C CA 1
ATOM 4975 C C . SER C 1 32 ? 62.028 102.009 21.259 1.00 17.98 31 SER C C 1
ATOM 4976 O O . SER C 1 32 ? 60.994 101.337 21.178 1.00 18.04 31 SER C O 1
ATOM 4979 N N . SER C 1 33 ? 63.090 101.640 21.990 1.00 18.03 32 SER C N 1
ATOM 4980 C CA . SER C 1 33 ? 63.049 100.431 22.816 1.00 18.56 32 SER C CA 1
ATOM 4981 C C . SER C 1 33 ? 62.022 100.568 23.875 1.00 16.04 32 SER C C 1
ATOM 4982 O O . SER C 1 33 ? 61.473 99.574 24.299 1.00 14.89 32 SER C O 1
ATOM 4993 N N . GLY C 1 35 ? 59.192 101.950 23.383 1.00 17.07 34 GLY C N 1
ATOM 4994 C CA . GLY C 1 35 ? 57.884 101.872 22.695 1.00 17.92 34 GLY C CA 1
ATOM 4995 C C . GLY C 1 35 ? 57.352 103.139 22.021 1.00 16.36 34 GLY C C 1
ATOM 4996 O O . GLY C 1 35 ? 56.178 103.228 21.690 1.00 16.51 34 GLY C O 1
ATOM 4997 N N . PHE C 1 36 ? 58.222 104.090 21.782 1.00 16.24 35 PHE C N 1
ATOM 4998 C CA . PHE C 1 36 ? 57.819 105.388 21.212 1.00 17.31 35 PHE C CA 1
ATOM 4999 C C . PHE C 1 36 ? 58.524 105.600 19.859 1.00 16.81 35 PHE C C 1
ATOM 5000 O O . PHE C 1 36 ? 59.692 105.216 19.721 1.00 15.51 35 PHE C O 1
ATOM 5008 N N . GLN C 1 37 ? 57.784 106.147 18.896 1.00 17.40 36 GLN C N 1
ATOM 5009 C CA . GLN C 1 37 ? 58.328 106.542 17.633 1.00 17.31 36 GLN C CA 1
ATOM 5010 C C . GLN C 1 37 ? 58.977 107.863 17.840 1.00 17.62 36 GLN C C 1
ATOM 5011 O O . GLN C 1 37 ? 58.337 108.809 18.348 1.00 18.47 36 GLN C O 1
ATOM 5017 N N . VAL C 1 38 ? 60.244 107.941 17.449 1.00 16.64 37 VAL C N 1
ATOM 5018 C CA . VAL C 1 38 ? 60.999 109.182 17.520 1.00 16.88 37 VAL C CA 1
ATOM 5019 C C . VAL C 1 38 ? 61.104 109.804 16.122 1.00 16.34 37 VAL C C 1
ATOM 5020 O O . VAL C 1 38 ? 61.509 109.152 15.177 1.00 15.84 37 VAL C O 1
ATOM 5024 N N . CYS C 1 39 ? 60.719 111.067 16.038 1.00 15.85 38 CYS C N 1
ATOM 5025 C CA . CYS C 1 39 ? 60.637 111.820 14.796 1.00 15.83 38 CYS C CA 1
ATOM 5026 C C . CYS C 1 39 ? 61.606 112.924 14.927 1.00 15.80 38 CYS C C 1
ATOM 5027 O O . CYS C 1 39 ? 61.360 113.898 15.649 1.00 15.78 38 CYS C O 1
ATOM 5030 N N . PRO C 1 40 ? 62.769 112.781 14.282 1.00 15.96 39 PRO C N 1
ATOM 5031 C CA . PRO C 1 40 ? 63.824 113.740 14.539 1.00 15.52 39 PRO C CA 1
ATOM 5032 C C . PRO C 1 40 ? 63.590 115.075 13.837 1.00 16.38 39 PRO C C 1
ATOM 5033 O O . PRO C 1 40 ? 63.113 115.076 12.717 1.00 15.89 39 PRO C O 1
ATOM 5037 N N . LEU C 1 41 ? 63.903 116.175 14.528 1.00 15.81 40 LEU C N 1
ATOM 5038 C CA . LEU C 1 41 ? 63.988 117.523 13.952 1.00 16.70 40 LEU C CA 1
ATOM 5039 C C . LEU C 1 41 ? 65.440 117.880 14.148 1.00 17.05 40 LEU C C 1
ATOM 5040 O O . LEU C 1 41 ? 65.803 118.412 15.182 1.00 17.68 40 LEU C O 1
ATOM 5045 N N . PRO C 1 42 ? 66.312 117.469 13.207 1.00 16.12 41 PRO C N 1
ATOM 5046 C CA . PRO C 1 42 ? 67.715 117.597 13.539 1.00 16.62 41 PRO C CA 1
ATOM 5047 C C . PRO C 1 42 ? 68.239 119.028 13.619 1.00 16.07 41 PRO C C 1
ATOM 5048 O O . PRO C 1 42 ? 67.884 119.848 12.795 1.00 17.27 41 PRO C O 1
ATOM 5052 N N . THR C 1 43 ? 69.126 119.301 14.553 1.00 16.55 42 THR C N 1
ATOM 5053 C CA . THR C 1 43 ? 69.568 120.671 14.802 1.00 16.43 42 THR C CA 1
ATOM 5054 C C . THR C 1 43 ? 70.893 121.009 14.123 1.00 16.19 42 THR C C 1
ATOM 5055 O O . THR C 1 43 ? 71.151 122.178 13.801 1.00 15.68 42 THR C O 1
ATOM 5059 N N . ALA C 1 44 ? 71.682 119.978 13.855 1.00 15.09 43 ALA C N 1
ATOM 5060 C CA . ALA C 1 44 ? 73.010 120.098 13.295 1.00 15.50 43 ALA C CA 1
ATOM 5061 C C . ALA C 1 44 ? 73.421 118.693 12.891 1.00 15.06 43 ALA C C 1
ATOM 5062 O O . ALA C 1 44 ? 72.869 117.696 13.401 1.00 15.65 43 ALA C O 1
ATOM 5064 N N . VAL C 1 45 ? 74.388 118.607 11.998 1.00 14.36 44 VAL C N 1
ATOM 5065 C CA . VAL C 1 45 ? 75.006 117.323 11.711 1.00 14.49 44 VAL C CA 1
ATOM 5066 C C . VAL C 1 45 ? 76.478 117.398 12.062 1.00 14.99 44 VAL C C 1
ATOM 5067 O O . VAL C 1 45 ? 77.164 118.335 11.646 1.00 15.76 44 VAL C O 1
ATOM 5071 N N . LEU C 1 46 ? 76.974 116.448 12.835 1.00 14.59 45 LEU C N 1
ATOM 5072 C CA . LEU C 1 46 ? 78.402 116.414 13.189 1.00 15.02 45 LEU C CA 1
ATOM 5073 C C . LEU C 1 46 ? 78.948 115.024 12.929 1.00 15.13 45 LEU C C 1
ATOM 5074 O O . LEU C 1 46 ? 78.222 114.023 13.061 1.00 14.70 45 LEU C O 1
ATOM 5079 N N . SER C 1 47 ? 80.243 114.976 12.647 1.00 15.37 46 SER C N 1
ATOM 5080 C CA . SER C 1 47 ? 81.012 113.703 12.586 1.00 15.38 46 SER C CA 1
ATOM 5081 C C . SER C 1 47 ? 81.062 112.985 13.923 1.00 15.59 46 SER C C 1
ATOM 5082 O O . SER C 1 47 ? 81.147 111.760 13.991 1.00 15.12 46 SER C O 1
ATOM 5085 N N . ASN C 1 48 ? 81.001 113.766 14.989 1.00 16.17 47 ASN C N 1
ATOM 5086 C CA . ASN C 1 48 ? 81.207 113.284 16.342 1.00 15.79 47 ASN C CA 1
ATOM 5087 C C . ASN C 1 48 ? 80.902 114.373 17.345 1.00 15.61 47 ASN C C 1
ATOM 5088 O O . ASN C 1 48 ? 80.844 115.541 16.967 1.00 15.37 47 ASN C O 1
ATOM 5093 N N . HIS C 1 49 ? 80.729 114.000 18.616 1.00 14.49 48 HIS C N 1
ATOM 5094 C CA . HIS C 1 49 ? 80.454 115.004 19.624 1.00 14.69 48 HIS C CA 1
ATOM 5095 C C . HIS C 1 49 ? 81.641 115.945 19.801 1.00 14.28 48 HIS C C 1
ATOM 5096 O O . HIS C 1 49 ? 82.766 115.660 19.361 1.00 15.32 48 HIS C O 1
ATOM 5103 N N . THR C 1 50 ? 81.356 117.084 20.418 1.00 15.27 49 THR C N 1
ATOM 5104 C CA . THR C 1 50 ? 82.279 118.214 20.506 1.00 15.71 49 THR C CA 1
ATOM 5105 C C . THR C 1 50 ? 83.232 118.125 21.675 1.00 16.20 49 THR C C 1
ATOM 5106 O O . THR C 1 50 ? 83.926 119.084 21.932 1.00 16.52 49 THR C O 1
ATOM 5110 N N . GLN C 1 51 ? 83.265 117.005 22.388 1.00 16.50 50 GLN C N 1
ATOM 5111 C CA . GLN C 1 51 ? 84.254 116.819 23.440 1.00 18.22 50 GLN C CA 1
ATOM 5112 C C . GLN C 1 51 ? 85.409 115.996 22.927 1.00 19.02 50 GLN C C 1
ATOM 5113 O O . GLN C 1 51 ? 86.302 115.681 23.691 1.00 20.90 50 GLN C O 1
ATOM 5119 N N . TYR C 1 52 ? 85.378 115.602 21.659 1.00 19.10 51 TYR C N 1
ATOM 5120 C CA . TYR C 1 52 ? 86.584 115.143 20.985 1.00 18.35 51 TYR C CA 1
ATOM 5121 C C . TYR C 1 52 ? 87.419 116.387 20.611 1.00 18.54 51 TYR C C 1
ATOM 5122 O O . TYR C 1 52 ? 86.930 117.518 20.636 1.00 18.67 51 TYR C O 1
ATOM 5131 N N . PRO C 1 53 ? 88.674 116.187 20.232 1.00 19.14 52 PRO C N 1
ATOM 5132 C CA . PRO C 1 53 ? 89.518 117.366 19.911 1.00 19.84 52 PRO C CA 1
ATOM 5133 C C . PRO C 1 53 ? 88.998 118.182 18.736 1.00 20.07 52 PRO C C 1
ATOM 5134 O O . PRO C 1 53 ? 89.189 119.390 18.710 1.00 20.46 52 PRO C O 1
ATOM 5138 N N . GLY C 1 54 ? 88.348 117.527 17.773 1.00 19.32 53 GLY C N 1
ATOM 5139 C CA . GLY C 1 54 ? 87.768 118.224 16.640 1.00 18.56 53 GLY C CA 1
ATOM 5140 C C . GLY C 1 54 ? 86.496 117.540 16.180 1.00 17.91 53 GLY C C 1
ATOM 5141 O O . GLY C 1 54 ? 86.162 116.478 16.673 1.00 18.17 53 GLY C O 1
ATOM 5142 N N . PHE C 1 55 ? 85.800 118.153 15.234 1.00 16.53 54 PHE C N 1
ATOM 5143 C CA . PHE C 1 55 ? 84.521 117.614 14.715 1.00 16.14 54 PHE C CA 1
ATOM 5144 C C . PHE C 1 55 ? 84.158 118.426 13.465 1.00 15.59 54 PHE C C 1
ATOM 5145 O O . PHE C 1 55 ? 84.496 119.588 13.395 1.00 15.73 54 PHE C O 1
ATOM 5153 N N . SER C 1 56 ? 83.474 117.822 12.499 1.00 15.15 55 SER C N 1
ATOM 5154 C CA . SER C 1 56 ? 82.778 118.588 11.486 1.00 14.55 55 SER C CA 1
ATOM 5155 C C . SER C 1 56 ? 81.454 119.091 12.071 1.00 15.09 55 SER C C 1
ATOM 5156 O O . SER C 1 56 ? 80.909 118.528 13.035 1.00 14.98 55 SER C O 1
ATOM 5159 N N . PHE C 1 57 ? 80.908 120.134 11.467 1.00 15.38 56 PHE C N 1
ATOM 5160 C CA . PHE C 1 57 ? 79.681 120.725 11.957 1.00 15.57 56 PHE C CA 1
ATOM 5161 C C . PHE C 1 57 ? 78.938 121.404 10.820 1.00 15.83 56 PHE C C 1
ATOM 5162 O O . PHE C 1 57 ? 79.492 122.251 10.136 1.00 14.51 56 PHE C O 1
ATOM 5170 N N . LEU C 1 58 ? 77.674 121.051 10.658 1.00 15.48 57 LEU C N 1
ATOM 5171 C CA . LEU C 1 58 ? 76.749 121.687 9.724 1.00 15.96 57 LEU C CA 1
ATOM 5172 C C . LEU C 1 58 ? 75.545 122.123 10.530 1.00 15.88 57 LEU C C 1
ATOM 5173 O O . LEU C 1 58 ? 74.847 121.318 11.161 1.00 16.21 57 LEU C O 1
ATOM 5178 N N . ASP C 1 59 ? 75.333 123.426 10.554 1.00 15.62 58 ASP C N 1
ATOM 5179 C CA . ASP C 1 59 ? 74.254 124.039 11.318 1.00 15.73 58 ASP C CA 1
ATOM 5180 C C . ASP C 1 59 ? 72.961 123.917 10.526 1.00 16.24 58 ASP C C 1
ATOM 5181 O O . ASP C 1 59 ? 72.888 124.416 9.405 1.00 16.20 58 ASP C O 1
ATOM 5186 N N . LEU C 1 60 ? 71.920 123.303 11.101 1.00 15.75 59 LEU C N 1
ATOM 5187 C CA . LEU C 1 60 ? 70.696 123.104 10.304 1.00 16.12 59 LEU C CA 1
ATOM 5188 C C . LEU C 1 60 ? 69.597 124.115 10.588 1.00 16.19 59 LEU C C 1
ATOM 5189 O O . LEU C 1 60 ? 68.415 123.845 10.303 1.00 15.98 59 LEU C O 1
ATOM 5194 N N . THR C 1 61 ? 69.976 125.277 11.141 1.00 15.55 60 THR C N 1
ATOM 5195 C CA . THR C 1 61 ? 68.995 126.346 11.475 1.00 16.14 60 THR C CA 1
ATOM 5196 C C . THR C 1 61 ? 68.064 126.697 10.332 1.00 17.35 60 THR C C 1
ATOM 5197 O O . THR C 1 61 ? 66.885 126.851 10.574 1.00 18.26 60 THR C O 1
ATOM 5201 N N . ASP C 1 62 ? 68.574 126.817 9.106 1.00 16.91 61 ASP C N 1
ATOM 5202 C CA . ASP C 1 62 ? 67.758 127.238 7.982 1.00 18.34 61 ASP C CA 1
ATOM 5203 C C . ASP C 1 62 ? 66.855 126.139 7.454 1.00 17.77 61 ASP C C 1
ATOM 5204 O O . ASP C 1 62 ? 65.857 126.437 6.812 1.00 15.63 61 ASP C O 1
ATOM 5209 N N . GLU C 1 63 ? 67.212 124.885 7.701 1.00 17.60 62 GLU C N 1
ATOM 5210 C CA . GLU C 1 63 ? 66.360 123.791 7.265 1.00 17.37 62 GLU C CA 1
ATOM 5211 C C . GLU C 1 63 ? 65.208 123.526 8.252 1.00 16.75 62 GLU C C 1
ATOM 5212 O O . GLU C 1 63 ? 64.170 123.064 7.839 1.00 16.42 62 GLU C O 1
ATOM 5226 N N . PRO C 1 65 ? 62.821 125.276 9.909 1.00 15.67 64 PRO C N 1
ATOM 5227 C CA . PRO C 1 65 ? 61.507 125.813 9.508 1.00 15.91 64 PRO C CA 1
ATOM 5228 C C . PRO C 1 65 ? 60.920 125.138 8.284 1.00 15.59 64 PRO C C 1
ATOM 5229 O O . PRO C 1 65 ? 59.699 125.041 8.182 1.00 15.12 64 PRO C O 1
ATOM 5233 N N . LYS C 1 66 ? 61.762 124.643 7.384 1.00 15.30 65 LYS C N 1
ATOM 5234 C CA . LYS C 1 66 ? 61.240 123.970 6.188 1.00 16.24 65 LYS C CA 1
ATOM 5235 C C . LYS C 1 66 ? 60.623 122.627 6.536 1.00 16.08 65 LYS C C 1
ATOM 5236 O O . LYS C 1 66 ? 59.573 122.266 5.965 1.00 15.99 65 LYS C O 1
ATOM 5242 N N . ILE C 1 67 ? 61.236 121.938 7.506 1.00 14.70 66 ILE C N 1
ATOM 5243 C CA . ILE C 1 67 ? 60.733 120.670 8.019 1.00 15.16 66 ILE C CA 1
ATOM 5244 C C . ILE C 1 67 ? 59.442 120.914 8.800 1.00 15.68 66 ILE C C 1
ATOM 5245 O O . ILE C 1 67 ? 58.427 120.257 8.559 1.00 17.69 66 ILE C O 1
ATOM 5250 N N . ILE C 1 68 ? 59.471 121.867 9.727 1.00 15.63 67 ILE C N 1
ATOM 5251 C CA . ILE C 1 68 ? 58.273 122.252 10.493 1.00 15.28 67 ILE C CA 1
ATOM 5252 C C . ILE C 1 68 ? 57.089 122.585 9.568 1.00 16.51 67 ILE C C 1
ATOM 5253 O O . ILE C 1 68 ? 55.979 122.116 9.824 1.00 17.53 67 ILE C O 1
ATOM 5258 N N . ALA C 1 69 ? 57.316 123.354 8.505 1.00 16.63 68 ALA C N 1
ATOM 5259 C CA . ALA C 1 69 ? 56.270 123.689 7.547 1.00 16.66 68 ALA C CA 1
ATOM 5260 C C . ALA C 1 69 ? 55.642 122.424 6.935 1.00 15.95 68 ALA C C 1
ATOM 5261 O O . ALA C 1 69 ? 54.449 122.382 6.772 1.00 14.71 68 ALA C O 1
ATOM 5263 N N . GLU C 1 70 ? 56.448 121.413 6.600 1.00 15.47 69 GLU C N 1
ATOM 5264 C CA . GLU C 1 70 ? 55.902 120.185 6.050 1.00 16.06 69 GLU C CA 1
ATOM 5265 C C . GLU C 1 70 ? 55.143 119.393 7.085 1.00 16.21 69 GLU C C 1
ATOM 5266 O O . GLU C 1 70 ? 54.096 118.792 6.792 1.00 16.24 69 GLU C O 1
ATOM 5272 N N . TRP C 1 71 ? 55.681 119.344 8.293 1.00 16.41 70 TRP C N 1
ATOM 5273 C CA . TRP C 1 71 ? 54.984 118.685 9.377 1.00 16.40 70 TRP C CA 1
ATOM 5274 C C . TRP C 1 71 ? 53.561 119.307 9.617 1.00 17.76 70 TRP C C 1
ATOM 5275 O O . TRP C 1 71 ? 52.609 118.562 9.908 1.00 17.40 70 TRP C O 1
ATOM 5286 N N . LYS C 1 72 ? 53.417 120.629 9.462 1.00 18.06 71 LYS C N 1
ATOM 5287 C CA . LYS C 1 72 ? 52.091 121.235 9.612 1.00 19.10 71 LYS C CA 1
ATOM 5288 C C . LYS C 1 72 ? 51.226 120.752 8.497 1.00 19.59 71 LYS C C 1
ATOM 5289 O O . LYS C 1 72 ? 50.138 120.346 8.756 1.00 21.10 71 LYS C O 1
ATOM 5295 N N . LYS C 1 73 ? 51.738 120.675 7.276 1.00 20.69 72 LYS C N 1
ATOM 5296 C CA . LYS C 1 73 ? 50.929 120.206 6.142 1.00 21.06 72 LYS C CA 1
ATOM 5297 C C . LYS C 1 73 ? 50.506 118.764 6.253 1.00 20.97 72 LYS C C 1
ATOM 5298 O O . LYS C 1 73 ? 49.493 118.371 5.666 1.00 22.00 72 LYS C O 1
ATOM 5304 N N . LEU C 1 74 ? 51.315 117.950 6.901 1.00 20.61 73 LEU C N 1
ATOM 5305 C CA . LEU C 1 74 ? 51.006 116.529 7.122 1.00 20.94 73 LEU C CA 1
ATOM 5306 C C . LEU C 1 74 ? 50.010 116.367 8.239 1.00 21.35 73 LEU C C 1
ATOM 5307 O O . LEU C 1 74 ? 49.484 115.283 8.432 1.00 21.80 73 LEU C O 1
ATOM 5312 N N . GLU C 1 75 ? 49.793 117.428 9.017 1.00 22.01 74 GLU C N 1
ATOM 5313 C CA . GLU C 1 75 ? 48.940 117.355 10.221 1.00 22.70 74 GLU C CA 1
ATOM 5314 C C . GLU C 1 75 ? 49.447 116.351 11.264 1.00 22.62 74 GLU C C 1
ATOM 5315 O O . GLU C 1 75 ? 48.658 115.673 11.951 1.00 22.37 74 GLU C O 1
ATOM 5321 N N . VAL C 1 76 ? 50.769 116.266 11.423 1.00 22.42 75 VAL C N 1
ATOM 5322 C CA . VAL C 1 76 ? 51.309 115.278 12.326 1.00 21.54 75 VAL C CA 1
ATOM 5323 C C . VAL C 1 76 ? 51.086 115.794 13.726 1.00 20.81 75 VAL C C 1
ATOM 5324 O O . VAL C 1 76 ? 51.245 117.002 13.995 1.00 20.71 75 VAL C O 1
ATOM 5328 N N A GLN C 1 77 ? 50.652 114.924 14.623 0.70 19.73 76 GLN C N 1
ATOM 5329 N N B GLN C 1 77 ? 50.723 114.886 14.625 0.30 19.70 76 GLN C N 1
ATOM 5330 C CA A GLN C 1 77 ? 50.564 115.321 16.017 0.70 20.76 76 GLN C CA 1
ATOM 5331 C CA B GLN C 1 77 ? 50.512 115.215 16.029 0.30 19.59 76 GLN C CA 1
ATOM 5332 C C A GLN C 1 77 ? 51.597 114.570 16.871 0.70 19.64 76 GLN C C 1
ATOM 5333 C C B GLN C 1 77 ? 51.580 114.539 16.896 0.30 19.21 76 GLN C C 1
ATOM 5334 O O A GLN C 1 77 ? 51.852 113.365 16.671 0.70 19.37 76 GLN C O 1
ATOM 5335 O O B GLN C 1 77 ? 51.840 113.339 16.733 0.30 19.11 76 GLN C O 1
ATOM 5346 N N . PHE C 1 78 ? 52.201 115.294 17.807 1.00 19.02 77 PHE C N 1
ATOM 5347 C CA . PHE C 1 78 ? 53.206 114.708 18.717 1.00 18.74 77 PHE C CA 1
ATOM 5348 C C . PHE C 1 78 ? 52.678 114.599 20.114 1.00 18.51 77 PHE C C 1
ATOM 5349 O O . PHE C 1 78 ? 52.071 115.535 20.632 1.00 18.63 77 PHE C O 1
ATOM 5357 N N . ASP C 1 79 ? 52.960 113.480 20.750 1.00 17.90 78 ASP C N 1
ATOM 5358 C CA . ASP C 1 79 ? 52.612 113.294 22.132 1.00 17.94 78 ASP C CA 1
ATOM 5359 C C . ASP C 1 79 ? 53.623 113.961 23.069 1.00 18.80 78 ASP C C 1
ATOM 5360 O O . ASP C 1 79 ? 53.288 114.221 24.217 1.00 19.98 78 ASP C O 1
ATOM 5365 N N . ALA C 1 80 ? 54.834 114.225 22.575 1.00 17.39 79 ALA C N 1
ATOM 5366 C CA . ALA C 1 80 ? 55.913 114.849 23.335 1.00 16.42 79 ALA C CA 1
ATOM 5367 C C . ALA C 1 80 ? 56.887 115.517 22.406 1.00 16.01 79 ALA C C 1
ATOM 5368 O O . ALA C 1 80 ? 57.006 115.148 21.212 1.00 16.54 79 ALA C O 1
ATOM 5370 N N . ILE C 1 81 ? 57.572 116.510 22.947 1.00 16.18 80 ILE C N 1
ATOM 5371 C CA . ILE C 1 81 ? 58.603 117.247 22.248 1.00 14.87 80 ILE C CA 1
ATOM 5372 C C . ILE C 1 81 ? 59.753 117.300 23.210 1.00 16.16 80 ILE C C 1
ATOM 5373 O O . ILE C 1 81 ? 59.594 117.707 24.379 1.00 16.98 80 ILE C O 1
ATOM 5378 N N . TYR C 1 82 ? 60.899 116.783 22.764 1.00 15.73 81 TYR C N 1
ATOM 5379 C CA . TYR C 1 82 ? 62.057 116.606 23.603 1.00 16.04 81 TYR C CA 1
ATOM 5380 C C . TYR C 1 82 ? 63.248 117.249 22.888 1.00 16.45 81 TYR C C 1
ATOM 5381 O O . TYR C 1 82 ? 63.703 116.776 21.809 1.00 15.73 81 TYR C O 1
ATOM 5390 N N . THR C 1 83 ? 63.713 118.341 23.492 1.00 17.06 82 THR C N 1
ATOM 5391 C CA . THR C 1 83 ? 64.832 119.162 22.990 1.00 15.51 82 THR C CA 1
ATOM 5392 C C . THR C 1 83 ? 66.100 118.941 23.784 1.00 16.41 82 THR C C 1
ATOM 5393 O O . THR C 1 83 ? 66.089 118.608 24.975 1.00 15.84 82 THR C O 1
ATOM 5397 N N . GLY C 1 84 ? 67.215 119.075 23.086 1.00 15.91 83 GLY C N 1
ATOM 5398 C CA . GLY C 1 84 ? 68.531 119.030 23.684 1.00 16.92 83 GLY C CA 1
ATOM 5399 C C . GLY C 1 84 ? 69.487 120.006 22.990 1.00 16.72 83 GLY C C 1
ATOM 5400 O O . GLY C 1 84 ? 69.216 121.209 22.903 1.00 15.09 83 GLY C O 1
ATOM 5401 N N . TYR C 1 85 ? 70.616 119.471 22.514 1.00 16.78 84 TYR C N 1
ATOM 5402 C CA . TYR C 1 85 ? 71.679 120.256 21.869 1.00 16.22 84 TYR C CA 1
ATOM 5403 C C . TYR C 1 85 ? 71.128 120.949 20.662 1.00 16.78 84 TYR C C 1
ATOM 5404 O O . TYR C 1 85 ? 70.660 120.294 19.763 1.00 17.85 84 TYR C O 1
ATOM 5413 N N . LEU C 1 86 ? 71.201 122.276 20.643 1.00 17.77 85 LEU C N 1
ATOM 5414 C CA . LEU C 1 86 ? 70.762 123.097 19.532 1.00 17.92 85 LEU C CA 1
ATOM 5415 C C . LEU C 1 86 ? 71.951 123.659 18.720 1.00 17.54 85 LEU C C 1
ATOM 5416 O O . LEU C 1 86 ? 73.047 123.817 19.234 1.00 17.28 85 LEU C O 1
ATOM 5421 N N . GLY C 1 87 ? 71.730 123.921 17.449 1.00 18.51 86 GLY C N 1
ATOM 5422 C CA . GLY C 1 87 ? 72.829 124.249 16.501 1.00 18.30 86 GLY C CA 1
ATOM 5423 C C . GLY C 1 87 ? 73.245 125.712 16.429 1.00 18.92 86 GLY C C 1
ATOM 5424 O O . GLY C 1 87 ? 74.297 126.036 15.858 1.00 19.58 86 GLY C O 1
ATOM 5425 N N . SER C 1 88 ? 72.411 126.602 16.954 1.00 18.25 87 SER C N 1
ATOM 5426 C CA . SER C 1 88 ? 72.690 128.048 16.966 1.00 19.30 87 SER C CA 1
ATOM 5427 C C . SER C 1 88 ? 71.709 128.747 17.872 1.00 18.63 87 SER C C 1
ATOM 5428 O O . SER C 1 88 ? 70.621 128.243 18.087 1.00 18.06 87 SER C O 1
ATOM 5431 N N . PRO C 1 89 ? 72.102 129.904 18.437 1.00 18.61 88 PRO C N 1
ATOM 5432 C CA . PRO C 1 89 ? 71.163 130.561 19.321 1.00 18.38 88 PRO C CA 1
ATOM 5433 C C . PRO C 1 89 ? 69.854 130.970 18.632 1.00 18.26 88 PRO C C 1
ATOM 5434 O O . PRO C 1 89 ? 68.833 131.108 19.313 1.00 16.73 88 PRO C O 1
ATOM 5438 N N . ARG C 1 90 ? 69.870 131.093 17.295 1.00 18.70 89 ARG C N 1
ATOM 5439 C CA . ARG C 1 90 ? 68.646 131.409 16.517 1.00 19.99 89 ARG C CA 1
ATOM 5440 C C . ARG C 1 90 ? 67.602 130.306 16.548 1.00 18.96 89 ARG C C 1
ATOM 5441 O O . ARG C 1 90 ? 66.425 130.548 16.233 1.00 19.22 89 ARG C O 1
ATOM 5449 N N . GLN C 1 91 ? 68.016 129.093 16.905 1.00 17.97 90 GLN C N 1
ATOM 5450 C CA . GLN C 1 91 ? 67.061 127.999 16.950 1.00 17.60 90 GLN C CA 1
ATOM 5451 C C . GLN C 1 91 ? 66.110 128.075 18.126 1.00 16.55 90 GLN C C 1
ATOM 5452 O O . GLN C 1 91 ? 65.068 127.429 18.093 1.00 17.04 90 GLN C O 1
ATOM 5458 N N . ILE C 1 92 ? 66.458 128.808 19.195 1.00 16.39 91 ILE C N 1
ATOM 5459 C CA . ILE C 1 92 ? 65.543 128.865 20.361 1.00 15.42 91 ILE C CA 1
ATOM 5460 C C . ILE C 1 92 ? 64.170 129.387 19.883 1.00 15.37 91 ILE C C 1
ATOM 5461 O O . ILE C 1 92 ? 63.138 128.745 20.152 1.00 15.79 91 ILE C O 1
ATOM 5466 N N . GLN C 1 93 ? 64.163 130.442 19.085 1.00 15.66 92 GLN C N 1
ATOM 5467 C CA . GLN C 1 93 ? 62.884 131.017 18.642 1.00 16.47 92 GLN C CA 1
ATOM 5468 C C . GLN C 1 93 ? 62.108 130.026 17.777 1.00 15.86 92 GLN C C 1
ATOM 5469 O O . GLN C 1 93 ? 60.912 129.860 17.973 1.00 14.72 92 GLN C O 1
ATOM 5475 N N . ILE C 1 94 ? 62.815 129.345 16.872 1.00 15.64 93 ILE C N 1
ATOM 5476 C CA . ILE C 1 94 ? 62.197 128.369 15.987 1.00 15.43 93 ILE C CA 1
ATOM 5477 C C . ILE C 1 94 ? 61.561 127.233 16.792 1.00 15.10 93 ILE C C 1
ATOM 5478 O O . ILE C 1 94 ? 60.436 126.841 16.539 1.00 14.14 93 ILE C O 1
ATOM 5483 N N . VAL C 1 95 ? 62.305 126.703 17.752 1.00 16.04 94 VAL C N 1
ATOM 5484 C CA . VAL C 1 95 ? 61.909 125.543 18.548 1.00 15.52 94 VAL C CA 1
ATOM 5485 C C . VAL C 1 95 ? 60.778 125.943 19.506 1.00 16.07 94 VAL C C 1
ATOM 5486 O O . VAL C 1 95 ? 59.881 125.186 19.730 1.00 14.82 94 VAL C O 1
ATOM 5490 N N . SER C 1 96 ? 60.862 127.156 20.057 1.00 15.12 95 SER C N 1
ATOM 5491 C CA . SER C 1 96 ? 59.800 127.690 20.892 1.00 15.83 95 SER C CA 1
ATOM 5492 C C . SER C 1 96 ? 58.513 127.844 20.130 1.00 15.40 95 SER C C 1
ATOM 5493 O O . SER C 1 96 ? 57.453 127.494 20.653 1.00 15.67 95 SER C O 1
ATOM 5496 N N . ASP C 1 97 ? 58.601 128.351 18.910 1.00 16.90 96 ASP C N 1
ATOM 5497 C CA . ASP C 1 97 ? 57.407 128.503 18.044 1.00 18.01 96 ASP C CA 1
ATOM 5498 C C . ASP C 1 97 ? 56.798 127.152 17.609 1.00 17.42 96 ASP C C 1
ATOM 5499 O O . ASP C 1 97 ? 55.575 127.022 17.397 1.00 17.87 96 ASP C O 1
ATOM 5504 N N . PHE C 1 98 ? 57.677 126.193 17.406 1.00 16.63 97 PHE C N 1
ATOM 5505 C CA . PHE C 1 98 ? 57.306 124.804 17.151 1.00 16.23 97 PHE C CA 1
ATOM 5506 C C . PHE C 1 98 ? 56.516 124.213 18.355 1.00 15.80 97 PHE C C 1
ATOM 5507 O O . PHE C 1 98 ? 55.430 123.657 18.190 1.00 16.60 97 PHE C O 1
ATOM 5515 N N . ILE C 1 99 ? 57.060 124.380 19.549 1.00 16.24 98 ILE C N 1
ATOM 5516 C CA . ILE C 1 99 ? 56.412 123.944 20.794 1.00 16.26 98 ILE C CA 1
ATOM 5517 C C . ILE C 1 99 ? 55.033 124.636 20.935 1.00 16.72 98 ILE C C 1
ATOM 5518 O O . ILE C 1 99 ? 54.044 123.991 21.221 1.00 15.36 98 ILE C O 1
ATOM 5523 N N . LYS C 1 100 ? 55.004 125.936 20.701 1.00 16.97 99 LYS C N 1
ATOM 5524 C CA . LYS C 1 100 ? 53.795 126.712 20.870 1.00 18.57 99 LYS C CA 1
ATOM 5525 C C . LYS C 1 100 ? 52.756 126.194 19.892 1.00 19.00 99 LYS C C 1
ATOM 5526 O O . LYS C 1 100 ? 51.609 126.038 20.238 1.00 18.16 99 LYS C O 1
ATOM 5532 N N . ASP C 1 101 ? 53.169 125.946 18.657 1.00 19.65 100 ASP C N 1
ATOM 5533 C CA . ASP C 1 101 ? 52.247 125.546 17.600 1.00 20.18 100 ASP C CA 1
ATOM 5534 C C . ASP C 1 101 ? 51.837 124.065 17.603 1.00 20.64 100 ASP C C 1
ATOM 5535 O O . ASP C 1 101 ? 50.809 123.749 17.041 1.00 20.55 100 ASP C O 1
ATOM 5540 N N . PHE C 1 102 ? 52.651 123.177 18.168 1.00 20.64 101 PHE C N 1
ATOM 5541 C CA . PHE C 1 102 ? 52.356 121.736 18.157 1.00 21.66 101 PHE C CA 1
ATOM 5542 C C . PHE C 1 102 ? 52.020 121.149 19.530 1.00 23.64 101 PHE C C 1
ATOM 5543 O O . PHE C 1 102 ? 51.667 119.964 19.627 1.00 25.11 101 PHE C O 1
ATOM 5551 N N . ARG C 1 103 ? 52.188 121.913 20.607 1.00 24.08 102 ARG C N 1
ATOM 5552 C CA . ARG C 1 103 ? 51.814 121.361 21.931 1.00 24.87 102 ARG C CA 1
ATOM 5553 C C . ARG C 1 103 ? 50.284 121.166 21.976 1.00 25.20 102 ARG C C 1
ATOM 5554 O O . ARG C 1 103 ? 49.528 121.979 21.448 1.00 23.86 102 ARG C O 1
ATOM 5562 N N . GLN C 1 104 ? 49.843 120.045 22.504 1.00 26.54 103 GLN C N 1
ATOM 5563 C CA . GLN C 1 104 ? 48.428 119.872 22.823 1.00 28.14 103 GLN C CA 1
ATOM 5564 C C . GLN C 1 104 ? 48.247 119.896 24.341 1.00 27.86 103 GLN C C 1
ATOM 5565 O O . GLN C 1 104 ? 49.211 119.916 25.101 1.00 25.44 103 GLN C O 1
ATOM 5571 N N . PRO C 1 105 ? 46.992 119.922 24.811 1.00 28.98 104 PRO C N 1
ATOM 5572 C CA . PRO C 1 105 ? 46.825 120.038 26.266 1.00 29.35 104 PRO C CA 1
ATOM 5573 C C . PRO C 1 105 ? 47.478 118.901 27.050 1.00 29.26 104 PRO C C 1
ATOM 5574 O O . PRO C 1 105 ? 47.974 119.116 28.130 1.00 29.51 104 PRO C O 1
A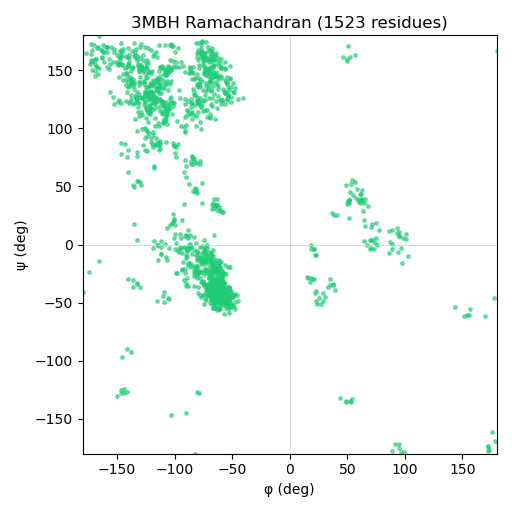TOM 5578 N N . ASP C 1 106 ? 47.513 117.703 26.499 1.00 29.54 105 ASP C N 1
ATOM 5579 C CA . ASP C 1 106 ? 48.214 116.603 27.178 1.00 30.31 105 ASP C CA 1
ATOM 5580 C C . ASP C 1 106 ? 49.663 116.375 26.738 1.00 28.36 105 ASP C C 1
ATOM 5581 O O . ASP C 1 106 ? 50.222 115.375 27.155 1.00 28.72 105 ASP C O 1
ATOM 5586 N N . SER C 1 107 ? 50.266 117.205 25.874 1.00 26.26 106 SER C N 1
ATOM 5587 C CA . SER C 1 107 ? 51.678 116.977 25.452 1.00 24.42 106 SER C CA 1
ATOM 5588 C C . SER C 1 107 ? 52.680 117.092 26.612 1.00 23.98 106 SER C C 1
ATOM 5589 O O . SER C 1 107 ? 52.441 117.833 27.563 1.00 26.18 106 SER C O 1
ATOM 5592 N N . LEU C 1 108 ? 53.773 116.324 26.546 1.00 21.85 107 LEU C N 1
ATOM 5593 C CA . LEU C 1 108 ? 54.845 116.431 27.471 1.00 19.89 107 LEU C CA 1
ATOM 5594 C C . LEU C 1 108 ? 55.958 117.181 26.719 1.00 18.96 107 LEU C C 1
ATOM 5595 O O . LEU C 1 108 ? 56.441 116.701 25.715 1.00 19.44 107 LEU C O 1
ATOM 5600 N N . ILE C 1 109 ? 56.322 118.355 27.219 1.00 17.98 108 ILE C N 1
ATOM 5601 C CA . ILE C 1 109 ? 57.447 119.149 26.733 1.00 16.81 108 ILE C CA 1
ATOM 5602 C C . ILE C 1 109 ? 58.674 119.007 27.675 1.00 17.11 108 ILE C C 1
ATOM 5603 O O . ILE C 1 109 ? 58.688 119.449 28.874 1.00 16.13 108 ILE C O 1
ATOM 5608 N N . VAL C 1 110 ? 59.697 118.363 27.125 1.00 15.92 109 VAL C N 1
ATOM 5609 C CA . VAL C 1 110 ? 60.950 118.093 27.833 1.00 16.55 109 VAL C CA 1
ATOM 5610 C C . VAL C 1 110 ? 62.079 118.901 27.168 1.00 16.96 109 VAL C C 1
ATOM 5611 O O . VAL C 1 110 ? 62.261 118.841 25.943 1.00 18.82 109 VAL C O 1
ATOM 5615 N N . ALA C 1 111 ? 62.785 119.695 27.961 1.00 15.92 110 ALA C N 1
ATOM 5616 C CA . ALA C 1 111 ? 63.915 120.418 27.474 1.00 17.01 110 ALA C CA 1
ATOM 5617 C C . ALA C 1 111 ? 65.132 120.070 28.321 1.00 17.85 110 ALA C C 1
ATOM 5618 O O . ALA C 1 111 ? 65.158 120.334 29.533 1.00 18.26 110 ALA C O 1
ATOM 5620 N N . ASP C 1 112 ? 66.137 119.450 27.703 1.00 17.95 111 ASP C N 1
ATOM 5621 C CA . ASP C 1 112 ? 67.450 119.333 28.334 1.00 17.41 111 ASP C CA 1
ATOM 5622 C C . ASP C 1 112 ? 68.191 120.582 27.898 1.00 16.80 111 ASP C C 1
ATOM 5623 O O . ASP C 1 112 ? 68.438 120.783 26.698 1.00 16.89 111 ASP C O 1
ATOM 5628 N N . PRO C 1 113 ? 68.532 121.446 28.843 1.00 16.59 112 PRO C N 1
ATOM 5629 C CA . PRO C 1 113 ? 69.093 122.768 28.458 1.00 17.27 112 PRO C CA 1
ATOM 5630 C C . PRO C 1 113 ? 70.575 122.647 28.232 1.00 17.84 112 PRO C C 1
ATOM 5631 O O . PRO C 1 113 ? 71.407 123.073 29.076 1.00 19.59 112 PRO C O 1
ATOM 5635 N N . VAL C 1 114 ? 70.910 122.052 27.092 1.00 17.76 113 VAL C N 1
ATOM 5636 C CA . VAL C 1 114 ? 72.254 121.608 26.820 1.00 17.62 113 VAL C CA 1
ATOM 5637 C C . VAL C 1 114 ? 73.127 122.838 26.572 1.00 18.57 113 VAL C C 1
ATOM 5638 O O . VAL C 1 114 ? 72.938 123.575 25.580 1.00 18.66 113 VAL C O 1
ATOM 5642 N N . LEU C 1 115 ? 74.104 123.037 27.468 1.00 18.64 114 LEU C N 1
ATOM 5643 C CA . LEU C 1 115 ? 74.995 124.183 27.415 1.00 18.70 114 LEU C CA 1
ATOM 5644 C C . LEU C 1 115 ? 76.455 123.879 27.766 1.00 19.42 114 LEU C C 1
ATOM 5645 O O . LEU C 1 115 ? 77.356 124.545 27.276 1.00 18.73 114 LEU C O 1
ATOM 5650 N N . GLY C 1 116 ? 76.704 122.886 28.611 1.00 20.26 115 GLY C N 1
ATOM 5651 C CA . GLY C 1 116 ? 78.074 122.630 29.071 1.00 20.54 115 GLY C CA 1
ATOM 5652 C C . GLY C 1 116 ? 78.127 121.589 30.160 1.00 20.98 115 GLY C C 1
ATOM 5653 O O . GLY C 1 116 ? 77.105 121.001 30.501 1.00 20.48 115 GLY C O 1
ATOM 5654 N N . ASP C 1 117 ? 79.327 121.382 30.724 1.00 21.55 116 ASP C N 1
ATOM 5655 C CA . ASP C 1 117 ? 79.52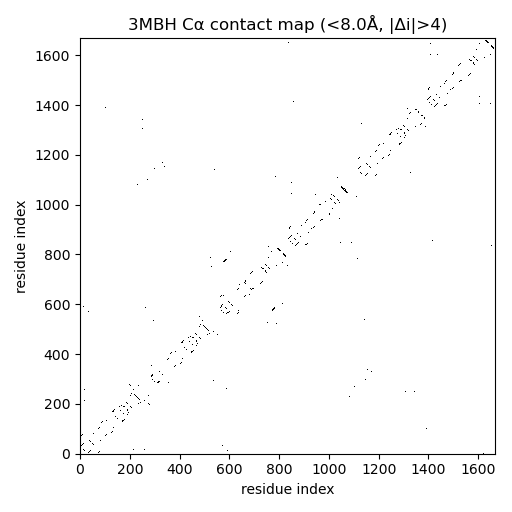0 120.436 31.817 1.00 22.39 116 ASP C CA 1
ATOM 5656 C C . ASP C 1 117 ? 80.873 120.794 32.445 1.00 23.72 116 ASP C C 1
ATOM 5657 O O . ASP C 1 117 ? 81.647 121.597 31.866 1.00 21.78 116 ASP C O 1
ATOM 5662 N N . ASN C 1 118 ? 81.150 120.241 33.631 1.00 24.29 117 ASN C N 1
ATOM 5663 C CA . ASN C 1 118 ? 82.437 120.507 34.305 1.00 24.68 117 ASN C CA 1
ATOM 5664 C C . ASN C 1 118 ? 82.703 121.981 34.401 1.00 24.43 117 ASN C C 1
ATOM 5665 O O . ASN C 1 118 ? 83.853 122.432 34.212 1.00 24.20 117 ASN C O 1
ATOM 5670 N N . GLY C 1 119 ? 81.650 122.754 34.657 1.00 24.04 118 GLY C N 1
ATOM 5671 C CA . GLY C 1 119 ? 81.769 124.210 34.846 1.00 23.44 118 GLY C CA 1
ATOM 5672 C C . GLY C 1 119 ? 82.226 125.062 33.665 1.00 23.27 118 GLY C C 1
ATOM 5673 O O . GLY C 1 119 ? 82.710 126.166 33.842 1.00 22.88 118 GLY C O 1
ATOM 5674 N N . ARG C 1 120 ? 82.086 124.550 32.456 1.00 23.18 119 ARG C N 1
ATOM 5675 C CA . ARG C 1 120 ? 82.498 125.271 31.249 1.00 22.40 119 ARG C CA 1
ATOM 5676 C C . ARG C 1 120 ? 81.377 125.063 30.217 1.00 21.45 119 ARG C C 1
ATOM 5677 O O . ARG C 1 120 ? 80.676 124.036 30.242 1.00 20.77 119 ARG C O 1
ATOM 5681 N N . LEU C 1 121 ? 81.216 126.018 29.307 1.00 20.33 120 LEU C N 1
ATOM 5682 C CA . LEU C 1 121 ? 80.328 125.864 28.154 1.00 19.85 120 LEU C CA 1
ATOM 5683 C C . LEU C 1 121 ? 80.913 124.876 27.155 1.00 19.50 120 LEU C C 1
ATOM 5684 O O . LEU C 1 121 ? 82.115 124.750 27.076 1.00 17.94 120 LEU C O 1
ATOM 5689 N N . TYR C 1 122 ? 80.058 124.144 26.429 1.00 18.80 121 TYR C N 1
ATOM 5690 C CA . TYR C 1 122 ? 80.538 123.251 25.353 1.00 18.96 121 TYR C CA 1
ATOM 5691 C C . TYR C 1 122 ? 81.237 124.082 24.272 1.00 19.62 121 TYR C C 1
ATOM 5692 O O . TYR C 1 122 ? 81.054 125.315 24.229 1.00 18.66 121 TYR C O 1
ATOM 5701 N N . THR C 1 123 ? 82.067 123.411 23.443 1.00 19.96 122 THR C N 1
ATOM 5702 C CA . THR C 1 123 ? 82.879 124.066 22.418 1.00 20.04 122 THR C CA 1
ATOM 5703 C C . THR C 1 123 ? 82.045 124.937 21.513 1.00 20.55 122 THR C C 1
ATOM 5704 O O . THR C 1 123 ? 81.024 124.501 20.977 1.00 20.11 122 THR C O 1
ATOM 5708 N N . ASN C 1 124 ? 82.487 126.179 21.373 1.00 21.53 123 ASN C N 1
ATOM 5709 C CA . ASN C 1 124 ? 81.842 127.194 20.544 1.00 22.60 123 ASN C CA 1
ATOM 5710 C C . ASN C 1 124 ? 80.517 127.718 21.056 1.00 23.21 123 ASN C C 1
ATOM 5711 O O . ASN C 1 124 ? 79.951 128.579 20.430 1.00 23.74 123 ASN C O 1
ATOM 5716 N N . PHE C 1 125 ? 79.990 127.218 22.160 1.00 22.62 124 PHE C N 1
ATOM 5717 C CA . PHE C 1 125 ? 78.891 127.942 22.811 1.00 22.36 124 PHE C CA 1
ATOM 5718 C C . PHE C 1 125 ? 79.420 129.195 23.507 1.00 22.88 124 PHE C C 1
ATOM 5719 O O . PHE C 1 125 ? 80.553 129.217 23.994 1.00 22.21 124 PHE C O 1
ATOM 5727 N N . ASP C 1 126 ? 78.592 130.238 23.575 1.00 23.29 125 ASP C N 1
ATOM 5728 C CA . ASP C 1 126 ? 78.902 131.422 24.399 1.00 22.61 125 ASP C CA 1
ATOM 5729 C C . ASP C 1 126 ? 77.630 131.932 25.059 1.00 21.70 125 ASP C C 1
ATOM 5730 O O . ASP C 1 126 ? 76.583 131.271 25.022 1.00 20.87 125 ASP C O 1
ATOM 5743 N N . GLU C 1 128 ? 75.426 133.943 24.299 1.00 19.55 127 GLU C N 1
ATOM 5744 C CA . GLU C 1 128 ? 74.203 134.081 23.479 1.00 20.30 127 GLU C CA 1
ATOM 5745 C C . GLU C 1 128 ? 73.351 132.818 23.566 1.00 19.63 127 GLU C C 1
ATOM 5746 O O . GLU C 1 128 ? 72.148 132.892 23.687 1.00 20.07 127 GLU C O 1
ATOM 5760 N N . VAL C 1 130 ? 73.323 130.659 26.073 1.00 16.93 129 VAL C N 1
ATOM 5761 C CA . VAL C 1 130 ? 72.824 130.670 27.430 1.00 16.66 129 VAL C CA 1
ATOM 5762 C C . VAL C 1 130 ? 71.630 131.639 27.580 1.00 17.48 129 VAL C C 1
ATOM 5763 O O . VAL C 1 130 ? 70.574 131.254 28.089 1.00 17.87 129 VAL C O 1
ATOM 5767 N N . LYS C 1 131 ? 71.792 132.880 27.123 1.00 16.83 130 LYS C N 1
ATOM 5768 C CA . LYS C 1 131 ? 70.691 133.867 27.134 1.00 17.08 130 LYS C CA 1
ATOM 5769 C C . LYS C 1 131 ? 69.366 133.349 26.551 1.00 16.27 130 LYS C C 1
ATOM 5770 O O . LYS C 1 131 ? 68.285 133.562 27.136 1.00 16.98 130 LYS C O 1
ATOM 5772 N N . GLU C 1 132 ? 69.466 132.685 25.422 1.00 16.14 131 GLU C N 1
ATOM 5773 C CA . GLU C 1 132 ? 68.299 132.192 24.725 1.00 17.78 131 GLU C CA 1
ATOM 5774 C C . GLU C 1 132 ? 67.728 130.934 25.404 1.00 18.09 131 GLU C C 1
ATOM 5775 O O . GLU C 1 132 ? 66.495 130.747 25.489 1.00 18.79 131 GLU C O 1
ATOM 5789 N N . ARG C 1 134 ? 67.681 130.421 28.470 1.00 16.17 133 ARG C N 1
ATOM 5790 C CA . ARG C 1 134 ? 66.843 130.910 29.546 1.00 17.13 133 ARG C CA 1
ATOM 5791 C C . ARG C 1 134 ? 65.358 131.144 29.144 1.00 17.37 133 ARG C C 1
ATOM 5792 O O . ARG C 1 134 ? 64.465 131.019 29.980 1.00 17.94 133 ARG C O 1
ATOM 5800 N N . HIS C 1 135 ? 65.117 131.480 27.886 1.00 16.60 134 HIS C N 1
ATOM 5801 C CA . HIS C 1 135 ? 63.746 131.605 27.387 1.00 17.55 134 HIS C CA 1
ATOM 5802 C C . HIS C 1 135 ? 63.137 130.227 27.170 1.00 16.81 134 HIS C C 1
ATOM 5803 O O . HIS C 1 135 ? 62.005 129.989 27.592 1.00 17.25 134 HIS C O 1
ATOM 5810 N N . LEU C 1 136 ? 63.896 129.311 26.583 1.00 17.15 135 LEU C N 1
ATOM 5811 C CA . LEU C 1 136 ? 63.331 128.022 26.175 1.00 16.76 135 LEU C CA 1
ATOM 5812 C C . LEU C 1 136 ? 62.807 127.253 27.364 1.00 16.98 135 LEU C C 1
ATOM 5813 O O . LEU C 1 136 ? 61.723 126.681 27.292 1.00 15.71 135 LEU C O 1
ATOM 5818 N N . ILE C 1 137 ? 63.561 127.253 28.472 1.00 16.40 136 ILE C N 1
ATOM 5819 C CA . ILE C 1 137 ? 63.179 126.465 29.639 1.00 17.15 136 ILE C CA 1
ATOM 5820 C C . ILE C 1 137 ? 61.808 126.852 30.193 1.00 17.00 136 ILE C C 1
ATOM 5821 O O . ILE C 1 137 ? 61.147 126.001 30.825 1.00 18.32 136 ILE C O 1
ATOM 5826 N N . THR C 1 138 ? 61.365 128.082 29.951 1.00 16.02 137 THR C N 1
ATOM 5827 C CA . THR C 1 138 ? 60.080 128.515 30.471 1.00 16.53 137 THR C CA 1
ATOM 5828 C C . THR C 1 138 ? 58.909 127.882 29.727 1.00 17.00 137 THR C C 1
ATOM 5829 O O . THR C 1 138 ? 57.794 127.926 30.227 1.00 16.33 137 THR C O 1
ATOM 5833 N N . LYS C 1 139 ? 59.165 127.266 28.579 1.00 17.19 138 LYS C N 1
ATOM 5834 C CA . LYS C 1 139 ? 58.096 126.649 27.782 1.00 17.97 138 LYS C CA 1
ATOM 5835 C C . LYS C 1 139 ? 57.967 125.143 28.075 1.00 18.78 138 LYS C C 1
ATOM 5836 O O . LYS C 1 139 ? 57.052 124.521 27.559 1.00 19.82 138 LYS C O 1
ATOM 5842 N N . ALA C 1 140 ? 58.846 124.586 28.925 1.00 17.97 139 ALA C N 1
ATOM 5843 C CA . ALA C 1 140 ? 58.947 123.156 29.122 1.00 16.99 139 ALA C CA 1
ATOM 5844 C C . ALA C 1 140 ? 58.217 122.727 30.407 1.00 16.86 139 ALA C C 1
ATOM 5845 O O . ALA C 1 140 ? 58.008 123.537 31.332 1.00 15.57 139 ALA C O 1
ATOM 5847 N N . ASP C 1 141 ? 57.775 121.472 30.412 1.00 16.35 140 ASP C N 1
ATOM 5848 C CA . ASP C 1 141 ? 57.118 120.853 31.559 1.00 16.35 140 ASP C CA 1
ATOM 5849 C C . ASP C 1 141 ? 58.164 120.208 32.433 1.00 16.48 140 ASP C C 1
ATOM 5850 O O . ASP C 1 141 ? 57.987 120.172 33.631 1.00 17.72 140 ASP C O 1
ATOM 5855 N N . VAL C 1 142 ? 59.240 119.700 31.811 1.00 16.15 141 VAL C N 1
ATOM 5856 C CA . VAL C 1 142 ? 60.326 119.007 32.482 1.00 16.18 141 VAL C CA 1
ATOM 5857 C C . VAL C 1 142 ? 61.666 119.547 31.976 1.00 16.10 141 VAL C C 1
ATOM 5858 O O . VAL C 1 142 ? 61.900 119.620 30.771 1.00 16.11 141 VAL C O 1
ATOM 5862 N N . ILE C 1 143 ? 62.554 119.964 32.882 1.00 16.75 142 ILE C N 1
ATOM 5863 C CA . ILE C 1 143 ? 63.923 120.344 32.451 1.00 15.72 142 ILE C CA 1
ATOM 5864 C C . ILE C 1 143 ? 64.972 119.574 33.235 1.00 16.38 142 ILE C C 1
ATOM 5865 O O . ILE C 1 143 ? 64.776 119.261 34.415 1.00 16.44 142 ILE C O 1
ATOM 5870 N N . THR C 1 144 ? 66.089 119.264 32.594 1.00 16.23 143 THR C N 1
ATOM 5871 C CA . THR C 1 144 ? 67.094 118.348 33.162 1.00 16.78 143 THR C CA 1
ATOM 5872 C C . THR C 1 144 ? 68.559 118.922 33.133 1.00 16.61 143 THR C C 1
ATOM 5873 O O . THR C 1 144 ? 69.489 118.260 32.701 1.00 17.32 143 THR C O 1
ATOM 5877 N N . PRO C 1 145 ? 68.759 120.109 33.673 1.00 16.23 144 PRO C N 1
ATOM 5878 C CA . PRO C 1 145 ? 70.102 120.689 33.661 1.00 16.72 144 PRO C CA 1
ATOM 5879 C C . PRO C 1 145 ? 71.067 119.906 34.491 1.00 17.31 144 PRO C C 1
ATOM 5880 O O . PRO C 1 145 ? 70.707 119.386 35.568 1.00 16.36 144 PRO C O 1
ATOM 5884 N N . ASN C 1 146 ? 72.313 119.854 34.049 1.00 17.29 145 ASN C N 1
ATOM 5885 C CA . ASN C 1 146 ? 73.340 119.407 34.980 1.00 18.07 145 ASN C CA 1
ATOM 5886 C C . ASN C 1 146 ? 73.699 120.615 35.841 1.00 17.95 145 ASN C C 1
ATOM 5887 O O . ASN C 1 146 ? 73.175 121.716 35.618 1.00 16.38 145 ASN C O 1
ATOM 5892 N N . LEU C 1 147 ? 74.527 120.416 36.866 1.00 18.59 146 LEU C N 1
ATOM 5893 C CA . LEU C 1 147 ? 74.842 121.496 37.783 1.00 18.44 146 LEU C CA 1
ATOM 5894 C C . LEU C 1 147 ? 75.444 122.752 37.089 1.00 19.20 146 LEU C C 1
ATOM 5895 O O . LEU C 1 147 ? 75.160 123.906 37.490 1.00 18.00 146 LEU C O 1
ATOM 5900 N N . THR C 1 148 ? 76.297 122.532 36.089 1.00 18.36 147 THR C N 1
ATOM 5901 C CA . THR C 1 148 ? 76.882 123.650 35.342 1.00 17.92 147 THR C CA 1
ATOM 5902 C C . THR C 1 148 ? 75.754 124.461 34.678 1.00 18.03 147 THR C C 1
ATOM 5903 O O . THR C 1 148 ? 75.675 125.733 34.795 1.00 17.71 147 THR C O 1
ATOM 5907 N N . GLU C 1 149 ? 74.856 123.740 33.995 1.00 17.10 148 GLU C N 1
ATOM 5908 C CA . GLU C 1 149 ? 73.744 124.368 33.272 1.00 17.57 148 GLU C CA 1
ATOM 5909 C C . GLU C 1 149 ? 72.829 125.112 34.247 1.00 17.38 148 GLU C C 1
ATOM 5910 O O . GLU C 1 149 ? 72.288 126.173 33.928 1.00 17.14 148 GLU C O 1
ATOM 5916 N N . LEU C 1 150 ? 72.641 124.549 35.442 1.00 18.60 149 LEU C N 1
ATOM 5917 C CA . LEU C 1 150 ? 71.795 125.162 36.466 1.00 19.05 149 LEU C CA 1
ATOM 5918 C C . LEU C 1 150 ? 72.247 126.606 36.741 1.00 19.59 149 LEU C C 1
ATOM 5919 O O . LEU C 1 150 ? 71.442 127.560 36.751 1.00 18.96 149 LEU C O 1
ATOM 5924 N N . PHE C 1 151 ? 73.537 126.779 36.950 1.00 19.40 150 PHE C N 1
ATOM 5925 C CA . PHE C 1 151 ? 74.053 128.091 37.308 1.00 19.83 150 PHE C CA 1
ATOM 5926 C C . PHE C 1 151 ? 73.977 129.085 36.142 1.00 20.12 150 PHE C C 1
ATOM 5927 O O . PHE C 1 151 ? 73.628 130.259 36.357 1.00 19.06 150 PHE C O 1
ATOM 5935 N N . TYR C 1 152 ? 74.254 128.608 34.928 1.00 20.38 151 TYR C N 1
ATOM 5936 C CA . TYR C 1 152 ? 74.072 129.422 33.715 1.00 20.84 151 TYR C CA 1
ATOM 5937 C C . TYR C 1 152 ? 72.653 129.864 33.542 1.00 21.47 151 TYR C C 1
ATOM 5938 O O . TYR C 1 152 ? 72.414 131.047 33.242 1.00 22.68 151 TYR C O 1
ATOM 5947 N N . LEU C 1 153 ? 71.710 128.965 33.795 1.00 20.88 152 LEU C N 1
ATOM 5948 C CA . LEU C 1 153 ? 70.291 129.321 33.700 1.00 21.76 152 LEU C CA 1
ATOM 5949 C C . LEU C 1 153 ? 69.871 130.306 34.771 1.00 23.21 152 LEU C C 1
ATOM 5950 O O . LEU C 1 153 ? 69.113 131.247 34.481 1.00 23.62 152 LEU C O 1
ATOM 5955 N N . LEU C 1 154 ? 70.339 130.100 36.005 1.00 23.61 153 LEU C N 1
ATOM 5956 C CA . LEU C 1 154 ? 69.982 131.011 37.100 1.00 24.76 153 LEU C CA 1
ATOM 5957 C C . LEU C 1 154 ? 70.739 132.342 37.052 1.00 25.53 153 LEU C C 1
ATOM 5958 O O . LEU C 1 154 ? 70.367 133.277 37.762 1.00 25.04 153 LEU C O 1
ATOM 5963 N N . ASP C 1 155 ? 71.771 132.424 36.215 1.00 26.21 154 ASP C N 1
ATOM 5964 C CA . ASP C 1 155 ? 72.607 133.610 36.107 1.00 27.66 154 ASP C CA 1
ATOM 5965 C C . ASP C 1 155 ? 73.337 133.895 37.423 1.00 28.91 154 ASP C C 1
ATOM 5966 O O . ASP C 1 155 ? 73.388 135.019 37.905 1.00 29.05 154 ASP C O 1
ATOM 5971 N N . GLU C 1 156 ? 73.926 132.848 37.979 1.00 30.13 155 GLU C N 1
ATOM 5972 C CA . GLU C 1 156 ? 74.785 132.974 39.125 1.00 30.53 155 GLU C CA 1
ATOM 5973 C C . GLU C 1 156 ? 76.066 132.258 38.872 1.00 30.11 155 GLU C C 1
ATOM 5974 O O . GLU C 1 156 ? 76.114 131.392 38.011 1.00 29.87 155 GLU C O 1
ATOM 5980 N N . PRO C 1 157 ? 77.116 132.601 39.641 1.00 30.15 156 PRO C N 1
ATOM 5981 C CA . PRO C 1 157 ? 78.384 131.916 39.442 1.00 29.71 156 PRO C CA 1
ATOM 5982 C C . PRO C 1 157 ? 78.286 130.478 39.861 1.00 29.54 156 PRO C C 1
ATOM 5983 O O . PRO C 1 157 ? 77.586 130.164 40.837 1.00 29.28 156 PRO C O 1
ATOM 5987 N N . TYR C 1 158 ? 78.980 129.628 39.109 1.00 29.57 157 TYR C N 1
ATOM 5988 C CA . TYR C 1 158 ? 79.097 128.211 39.385 1.00 30.21 157 TYR C CA 1
ATOM 5989 C C . TYR C 1 158 ? 79.533 127.971 40.820 1.00 30.68 157 TYR C C 1
ATOM 5990 O O . TYR C 1 158 ? 80.417 128.635 41.300 1.00 30.72 157 TYR C O 1
ATOM 5999 N N . LYS C 1 159 ? 78.906 127.029 41.509 1.00 31.26 158 LYS C N 1
ATOM 6000 C CA . LYS C 1 159 ? 79.265 126.699 42.900 1.00 31.44 158 LYS C CA 1
ATOM 6001 C C . LYS C 1 159 ? 79.303 125.157 42.938 1.00 31.52 158 LYS C C 1
ATOM 6002 O O . LYS C 1 159 ? 78.304 124.496 42.610 1.00 30.77 158 LYS C O 1
ATOM 6006 N N . ALA C 1 160 ? 80.443 124.579 43.304 1.00 31.10 159 ALA C N 1
ATOM 6007 C CA . ALA C 1 160 ? 80.557 123.118 43.422 1.00 31.56 159 ALA C CA 1
ATOM 6008 C C . ALA C 1 160 ? 79.900 122.483 44.689 1.00 31.65 159 ALA C C 1
ATOM 6009 O O . ALA C 1 160 ? 79.419 121.351 44.618 1.00 32.37 159 ALA C O 1
ATOM 6011 N N . ASP C 1 161 ? 79.896 123.216 45.812 1.00 31.41 160 ASP C N 1
ATOM 6012 C CA . ASP C 1 161 ? 79.448 122.736 47.119 1.00 30.99 160 ASP C CA 1
ATOM 6013 C C . ASP C 1 161 ? 78.285 123.577 47.629 1.00 30.33 160 ASP C C 1
ATOM 6014 O O . ASP C 1 161 ? 78.480 124.536 48.359 1.00 31.88 160 ASP C O 1
ATOM 6016 N N . SER C 1 162 ? 77.074 123.218 47.245 1.00 29.34 161 SER C N 1
ATOM 6017 C CA . SER C 1 162 ? 75.869 123.830 47.792 1.00 28.58 161 SER C CA 1
ATOM 6018 C C . SER C 1 162 ? 75.253 122.866 48.820 1.00 27.85 161 SER C C 1
ATOM 6019 O O . SER C 1 162 ? 75.424 121.651 48.717 1.00 26.97 161 SER C O 1
ATOM 6022 N N . THR C 1 163 ? 74.543 123.401 49.815 1.00 27.27 162 THR C N 1
ATOM 6023 C CA . THR C 1 163 ? 73.777 122.526 50.723 1.00 26.88 162 THR C CA 1
ATOM 6024 C C . THR C 1 163 ? 72.541 121.921 50.022 1.00 26.10 162 THR C C 1
ATOM 6025 O O . THR C 1 163 ? 72.068 122.429 49.018 1.00 25.68 162 THR C O 1
ATOM 6029 N N . ASP C 1 164 ? 72.021 120.823 50.553 1.00 26.05 163 ASP C N 1
ATOM 6030 C CA . ASP C 1 164 ? 70.729 120.327 50.103 1.00 25.48 163 ASP C CA 1
ATOM 6031 C C . ASP C 1 164 ? 69.634 121.390 50.141 1.00 25.28 163 ASP C C 1
ATOM 6032 O O . ASP C 1 164 ? 68.760 121.397 49.264 1.00 25.26 163 ASP C O 1
ATOM 6037 N N . GLU C 1 165 ? 69.661 122.264 51.135 1.00 25.30 164 GLU C N 1
ATOM 6038 C CA . GLU C 1 165 ? 68.662 123.325 51.238 1.00 25.92 164 GLU C CA 1
ATOM 6039 C C . GLU C 1 165 ? 68.813 124.371 50.126 1.00 24.80 164 GLU C C 1
ATOM 6040 O O . GLU C 1 165 ? 67.838 124.857 49.551 1.00 24.12 164 GLU C O 1
ATOM 6046 N N . GLU C 1 166 ? 70.052 124.691 49.790 1.00 24.18 165 GLU C N 1
ATOM 6047 C CA . GLU C 1 166 ? 70.312 125.533 48.641 1.00 23.02 165 GLU C CA 1
ATOM 6048 C C . GLU C 1 166 ? 69.844 124.890 47.342 1.00 22.17 165 GLU C C 1
ATOM 6049 O O . GLU C 1 166 ? 69.265 125.556 46.479 1.00 20.92 165 GLU C O 1
ATOM 6055 N N . LEU C 1 167 ? 70.089 123.593 47.208 1.00 21.23 166 LEU C N 1
ATOM 6056 C CA . LEU C 1 167 ? 69.624 122.866 46.038 1.00 20.29 166 LEU C CA 1
ATOM 6057 C C . LEU C 1 167 ? 68.098 122.886 45.925 1.00 20.15 166 LEU C C 1
ATOM 6058 O O . LEU C 1 167 ? 67.583 123.120 44.817 1.00 19.99 166 LEU C O 1
ATOM 6063 N N . LYS C 1 168 ? 67.371 122.665 47.042 1.00 19.66 167 LYS C N 1
ATOM 6064 C CA . LYS C 1 168 ? 65.913 122.763 47.029 1.00 19.41 167 LYS C CA 1
ATOM 6065 C C . LYS C 1 168 ? 65.484 124.164 46.592 1.00 19.70 167 LYS C C 1
ATOM 6066 O O . LYS C 1 168 ? 64.475 124.335 45.886 1.00 19.40 167 LYS C O 1
ATOM 6072 N N . GLU C 1 169 ? 66.240 125.172 47.021 1.00 20.04 168 GLU C N 1
ATOM 6073 C CA . GLU C 1 169 ? 65.946 126.573 46.620 1.00 20.37 168 GLU C CA 1
ATOM 6074 C C . GLU C 1 169 ? 66.094 126.761 45.124 1.00 19.22 168 GLU C C 1
ATOM 6075 O O . GLU C 1 169 ? 65.228 127.370 44.488 1.00 18.40 168 GLU C O 1
ATOM 6081 N N . TYR C 1 170 ? 67.162 126.209 44.561 1.00 18.55 169 TYR C N 1
ATOM 6082 C CA . TYR C 1 170 ? 67.411 126.373 43.146 1.00 19.15 169 TYR C CA 1
ATOM 6083 C C . TYR C 1 170 ? 66.324 125.711 42.346 1.00 19.24 169 TYR C C 1
ATOM 6084 O O . TYR C 1 170 ? 65.816 126.281 41.393 1.00 19.71 169 TYR C O 1
ATOM 6093 N N . LEU C 1 171 ? 65.956 124.496 42.743 1.00 18.45 170 LEU C N 1
ATOM 6094 C CA . LEU C 1 171 ? 64.910 123.780 42.057 1.00 18.02 170 LEU C CA 1
ATOM 6095 C C . LEU C 1 171 ? 63.617 124.585 42.039 1.00 18.33 170 LEU C C 1
ATOM 6096 O O . LEU C 1 171 ? 62.920 124.617 41.044 1.00 18.46 170 LEU C O 1
ATOM 6101 N N . ARG C 1 172 ? 63.260 125.158 43.172 1.00 19.55 171 ARG C N 1
ATOM 6102 C CA . ARG C 1 172 ? 62.027 125.879 43.304 1.00 20.21 171 ARG C CA 1
ATOM 6103 C C . ARG C 1 172 ? 62.065 127.160 42.451 1.00 20.33 171 ARG C C 1
ATOM 6104 O O . ARG C 1 172 ? 61.110 127.497 41.751 1.00 19.81 171 ARG C O 1
ATOM 6112 N N . LEU C 1 173 ? 63.214 127.811 42.449 1.00 20.54 172 LEU C N 1
ATOM 6113 C CA . LEU C 1 173 ? 63.426 128.994 41.631 1.00 20.53 172 LEU C CA 1
ATOM 6114 C C . LEU C 1 173 ? 63.270 128.700 40.159 1.00 20.46 172 LEU C C 1
ATOM 6115 O O . LEU C 1 173 ? 62.654 129.472 39.420 1.00 21.19 172 LEU C O 1
ATOM 6120 N N . LEU C 1 174 ? 63.844 127.598 39.695 1.00 20.44 173 LEU C N 1
ATOM 6121 C CA . LEU C 1 174 ? 63.639 127.222 38.288 1.00 19.51 173 LEU C CA 1
ATOM 6122 C C . LEU C 1 174 ? 62.200 126.845 37.993 1.00 18.78 173 LEU C C 1
ATOM 6123 O O . LEU C 1 174 ? 61.639 127.240 36.956 1.00 17.24 173 LEU C O 1
ATOM 6128 N N . SER C 1 175 ? 61.590 126.055 38.884 1.00 18.19 174 SER C N 1
ATOM 6129 C CA . SER C 1 175 ? 60.195 125.671 38.677 1.00 17.64 174 SER C CA 1
ATOM 6130 C C . SER C 1 175 ? 59.268 126.908 38.568 1.00 18.28 174 SER C C 1
ATOM 6131 O O . SER C 1 175 ? 58.344 126.989 37.725 1.00 18.50 174 SER C O 1
ATOM 6134 N N . ASP C 1 176 ? 59.538 127.904 39.387 1.00 18.33 175 ASP C N 1
ATOM 6135 C CA . ASP C 1 176 ? 58.761 129.128 39.325 1.00 19.73 175 ASP C CA 1
ATOM 6136 C C . ASP C 1 176 ? 58.886 129.803 37.971 1.00 20.44 175 ASP C C 1
ATOM 6137 O O . ASP C 1 176 ? 58.038 130.618 37.641 1.00 20.46 175 ASP C O 1
ATOM 6142 N N . LYS C 1 177 ? 59.905 129.473 37.172 1.00 20.48 176 LYS C N 1
ATOM 6143 C CA . LYS C 1 177 ? 59.973 130.057 35.840 1.00 21.25 176 LYS C CA 1
ATOM 6144 C C . LYS C 1 177 ? 59.072 129.379 34.828 1.00 21.04 176 LYS C C 1
ATOM 6145 O O . LYS C 1 177 ? 58.917 129.908 33.744 1.00 22.63 176 LYS C O 1
ATOM 6151 N N . GLY C 1 178 ? 58.526 128.201 35.156 1.00 20.33 177 GLY C N 1
ATOM 6152 C CA . GLY C 1 178 ? 57.621 127.483 34.287 1.00 19.51 177 GLY C CA 1
ATOM 6153 C C . GLY C 1 178 ? 57.512 125.961 34.515 1.00 19.49 177 GLY C C 1
ATOM 6154 O O . GLY C 1 178 ? 56.457 125.458 34.749 1.00 20.74 177 GLY C O 1
ATOM 6155 N N . PRO C 1 179 ? 58.618 125.225 34.477 1.00 18.70 178 PRO C N 1
ATOM 6156 C CA . PRO C 1 179 ? 58.504 123.748 34.507 1.00 18.41 178 PRO C CA 1
ATOM 6157 C C . PRO C 1 179 ? 57.985 123.214 35.834 1.00 18.63 178 PRO C C 1
ATOM 6158 O O . PRO C 1 179 ? 58.492 123.567 36.876 1.00 18.82 178 PRO C O 1
ATOM 6162 N N . GLN C 1 180 ? 56.925 122.418 35.753 1.00 18.52 179 GLN C N 1
ATOM 6163 C CA . GLN C 1 180 ? 56.443 121.600 36.853 1.00 17.90 179 GLN C CA 1
ATOM 6164 C C . GLN C 1 180 ? 57.542 120.714 37.427 1.00 16.53 179 GLN C C 1
ATOM 6165 O O . GLN C 1 180 ? 57.622 120.580 38.645 1.00 17.15 179 GLN C O 1
ATOM 6171 N N . VAL C 1 181 ? 58.380 120.127 36.579 1.00 16.07 180 VAL C N 1
ATOM 6172 C CA . VAL C 1 181 ? 59.424 119.207 37.061 1.00 15.39 180 VAL C CA 1
ATOM 6173 C C . VAL C 1 181 ? 60.807 119.721 36.691 1.00 16.07 180 VAL C C 1
ATOM 6174 O O . VAL C 1 181 ? 61.059 120.069 35.539 1.00 16.02 180 VAL C O 1
ATOM 6178 N N . VAL C 1 182 ? 61.671 119.843 37.718 1.00 16.43 181 VAL C N 1
ATOM 6179 C CA . VAL C 1 182 ? 63.039 120.273 37.544 1.00 15.21 181 VAL C CA 1
ATOM 6180 C C . VAL C 1 182 ? 63.910 119.192 38.179 1.00 15.55 181 VAL C C 1
ATOM 6181 O O . VAL C 1 182 ? 63.655 118.747 39.307 1.00 16.40 181 VAL C O 1
ATOM 6185 N N . ILE C 1 183 ? 64.927 118.775 37.427 1.00 16.84 182 ILE C N 1
ATOM 6186 C CA . ILE C 1 183 ? 65.866 117.737 37.785 1.00 16.46 182 ILE C CA 1
ATOM 6187 C C . ILE C 1 183 ? 67.276 118.289 37.532 1.00 17.18 182 ILE C C 1
ATOM 6188 O O . ILE C 1 183 ? 67.586 118.689 36.397 1.00 18.48 182 ILE C O 1
ATOM 6193 N N . ILE C 1 184 ? 68.104 118.320 38.572 1.00 17.04 183 ILE C N 1
ATOM 6194 C CA . ILE C 1 184 ? 69.487 118.758 38.467 1.00 17.34 183 ILE C CA 1
ATOM 6195 C C . ILE C 1 184 ? 70.357 117.513 38.587 1.00 17.90 183 ILE C C 1
ATOM 6196 O O . ILE C 1 184 ? 70.300 116.828 39.611 1.00 18.59 183 ILE C O 1
ATOM 6201 N N . THR C 1 185 ? 71.115 117.206 37.533 1.00 18.62 184 THR C N 1
ATOM 6202 C CA . THR C 1 185 ? 72.034 116.084 37.531 1.00 19.36 184 THR C CA 1
ATOM 6203 C C . THR C 1 185 ? 73.455 116.552 37.851 1.00 20.00 184 THR C C 1
ATOM 6204 O O . THR C 1 185 ? 73.741 117.760 37.910 1.00 18.58 184 THR C O 1
ATOM 6208 N N . SER C 1 186 ? 74.335 115.570 38.093 1.00 19.95 185 SER C N 1
ATOM 6209 C CA . SER C 1 186 ? 75.756 115.782 38.201 1.00 20.10 185 SER C CA 1
ATOM 6210 C C . SER C 1 186 ? 76.140 116.594 39.464 1.00 20.38 185 SER C C 1
ATOM 6211 O O . SER C 1 186 ? 77.054 117.394 39.405 1.00 19.81 185 SER C O 1
ATOM 6214 N N . VAL C 1 187 ? 75.395 116.431 40.563 1.00 20.33 186 VAL C N 1
ATOM 6215 C CA . VAL C 1 187 ? 75.696 117.127 41.805 1.00 20.31 186 VAL C CA 1
ATOM 6216 C C . VAL C 1 187 ? 76.744 116.331 42.599 1.00 21.16 186 VAL C C 1
ATOM 6217 O O . VAL C 1 187 ? 76.563 115.145 42.911 1.00 20.86 186 VAL C O 1
ATOM 6221 N N . PRO C 1 188 ? 77.877 116.975 42.884 1.00 23.84 187 PRO C N 1
ATOM 6222 C CA . PRO C 1 188 ? 78.937 116.356 43.670 1.00 24.52 187 PRO C CA 1
ATOM 6223 C C . PRO C 1 188 ? 78.431 115.877 45.042 1.00 25.63 187 PRO C C 1
ATOM 6224 O O . PRO C 1 188 ? 77.446 116.433 45.582 1.00 25.19 187 PRO C O 1
ATOM 6228 N N . VAL C 1 189 ? 79.076 114.838 45.573 1.00 26.56 188 VAL C N 1
ATOM 6229 C CA . VAL C 1 189 ? 78.684 114.272 46.851 1.00 27.75 188 VAL C CA 1
ATOM 6230 C C . VAL C 1 189 ? 79.815 114.537 47.815 1.00 30.11 188 VAL C C 1
ATOM 6231 O O . VAL C 1 189 ? 80.954 114.115 47.587 1.00 29.14 188 VAL C O 1
ATOM 6235 N N . HIS C 1 190 ? 79.504 115.295 48.862 1.00 32.43 189 HIS C N 1
ATOM 6236 C CA . HIS C 1 190 ? 80.535 115.778 49.764 1.00 34.54 189 HIS C CA 1
ATOM 6237 C C . HIS C 1 190 ? 81.307 114.590 50.298 1.00 34.87 189 HIS C C 1
ATOM 6238 O O . HIS C 1 190 ? 80.719 113.581 50.722 1.00 35.18 189 HIS C O 1
ATOM 6245 N N . ASP C 1 191 ? 82.625 114.696 50.218 1.00 35.83 190 ASP C N 1
ATOM 6246 C CA . ASP C 1 191 ? 83.518 113.665 50.734 1.00 36.68 190 ASP C CA 1
ATOM 6247 C C . ASP C 1 191 ? 83.403 112.317 50.000 1.00 36.22 190 ASP C C 1
ATOM 6248 O O . ASP C 1 191 ? 84.079 111.369 50.388 1.00 36.06 190 ASP C O 1
ATOM 6253 N N . GLU C 1 192 ? 82.575 112.210 48.957 1.00 35.58 191 GLU C N 1
ATOM 6254 C CA . GLU C 1 192 ? 82.516 110.966 48.149 1.00 35.50 191 GLU C CA 1
ATOM 6255 C C . GLU C 1 192 ? 82.787 111.309 46.662 1.00 34.86 191 GLU C C 1
ATOM 6256 O O . GLU C 1 192 ? 81.875 111.473 45.866 1.00 34.67 191 GLU C O 1
ATOM 6260 N N . PRO C 1 193 ? 84.066 111.463 46.307 1.00 34.05 192 PRO C N 1
ATOM 6261 C CA . PRO C 1 193 ? 84.473 111.912 44.980 1.00 33.22 192 PRO C CA 1
ATOM 6262 C C . PRO C 1 193 ? 84.231 110.938 43.829 1.00 32.55 192 PRO C C 1
ATOM 6263 O O . PRO C 1 193 ? 84.338 111.331 42.666 1.00 32.74 192 PRO C O 1
ATOM 6267 N N . HIS C 1 194 ? 83.910 109.688 44.146 1.00 31.50 193 HIS C N 1
ATOM 6268 C CA . HIS C 1 194 ? 83.605 108.657 43.144 1.00 31.13 193 HIS C CA 1
ATOM 6269 C C . HIS C 1 194 ? 82.122 108.628 42.785 1.00 29.85 193 HIS C C 1
ATOM 6270 O O . HIS C 1 194 ? 81.709 107.878 41.877 1.00 29.23 193 HIS C O 1
ATOM 6277 N N . LYS C 1 195 ? 81.337 109.451 43.488 1.00 28.09 194 LYS C N 1
ATOM 6278 C CA . LYS C 1 195 ? 79.888 109.434 43.390 1.00 27.06 194 LYS C CA 1
ATOM 6279 C C . LYS C 1 195 ? 79.264 110.725 42.817 1.00 25.50 194 LYS C C 1
ATOM 6280 O O . LYS C 1 195 ? 79.870 111.776 42.804 1.00 24.83 194 LYS C O 1
ATOM 6286 N N . THR C 1 196 ? 78.022 110.600 42.361 1.00 23.74 195 THR C N 1
ATOM 6287 C CA . THR C 1 196 ? 77.237 111.724 41.901 1.00 22.91 195 THR C CA 1
ATOM 6288 C C . THR C 1 196 ? 75.830 111.632 42.510 1.00 21.38 195 THR C C 1
ATOM 6289 O O . THR C 1 196 ? 75.365 110.537 42.936 1.00 20.32 195 THR C O 1
ATOM 6293 N N . SER C 1 197 ? 75.136 112.761 42.521 1.00 19.71 196 SER C N 1
ATOM 6294 C CA . SER C 1 197 ? 73.745 112.742 42.896 1.00 19.59 196 SER C CA 1
ATOM 6295 C C . SER C 1 197 ? 72.868 113.531 41.933 1.00 19.53 196 SER C C 1
ATOM 6296 O O . SER C 1 197 ? 73.347 114.353 41.167 1.00 18.89 196 SER C O 1
ATOM 6299 N N . VAL C 1 198 ? 71.576 113.208 41.953 1.00 19.51 197 VAL C N 1
ATOM 6300 C CA . VAL C 1 198 ? 70.549 113.865 41.175 1.00 18.52 197 VAL C CA 1
ATOM 6301 C C . VAL C 1 198 ? 69.535 114.384 42.168 1.00 17.96 197 VAL C C 1
ATOM 6302 O O . VAL C 1 198 ? 69.203 113.674 43.128 1.00 19.08 197 VAL C O 1
ATOM 6306 N N . TYR C 1 199 ? 69.069 115.622 41.976 1.00 17.25 198 TYR C N 1
ATOM 6307 C CA . TYR C 1 199 ? 68.043 116.235 42.831 1.00 17.53 198 TYR C CA 1
ATOM 6308 C C . TYR C 1 199 ? 66.851 116.573 41.925 1.00 17.35 198 TYR C C 1
ATOM 6309 O O . TYR C 1 199 ? 67.053 116.844 40.731 1.00 17.51 198 TYR C O 1
ATOM 6318 N N . ALA C 1 200 ? 65.637 116.536 42.481 1.00 15.13 199 ALA C N 1
ATOM 6319 C CA . ALA C 1 200 ? 64.439 116.819 41.711 1.00 16.71 199 ALA C CA 1
ATOM 6320 C C . ALA C 1 200 ? 63.332 117.454 42.533 1.00 14.85 199 ALA C C 1
ATOM 6321 O O . ALA C 1 200 ? 63.232 117.233 43.721 1.00 16.39 199 ALA C O 1
ATOM 6323 N N . TYR C 1 201 ? 62.473 118.194 41.843 1.00 15.73 200 TYR C N 1
ATOM 6324 C CA . TYR C 1 201 ? 61.304 118.784 42.402 1.00 15.53 200 TYR C CA 1
ATOM 6325 C C . TYR C 1 201 ? 60.102 118.586 41.480 1.00 16.91 200 TYR C C 1
ATOM 6326 O O . TYR C 1 201 ? 60.213 118.760 40.234 1.00 15.80 200 TYR C O 1
ATOM 6335 N N . ASN C 1 202 ? 58.949 118.297 42.105 1.00 14.99 201 ASN C N 1
ATOM 6336 C CA . ASN C 1 202 ? 57.692 118.282 41.405 1.00 16.41 201 ASN C CA 1
ATOM 6337 C C . ASN C 1 202 ? 56.729 119.283 42.035 1.00 16.24 201 ASN C C 1
ATOM 6338 O O . ASN C 1 202 ? 56.300 119.096 43.149 1.00 17.40 201 ASN C O 1
ATOM 6343 N N . ARG C 1 203 ? 56.398 120.340 41.315 1.00 17.40 202 ARG C N 1
ATOM 6344 C CA . ARG C 1 203 ? 55.420 121.309 41.766 1.00 17.34 202 ARG C CA 1
ATOM 6345 C C . ARG C 1 203 ? 54.056 120.650 41.991 1.00 18.26 202 ARG C C 1
ATOM 6346 O O . ARG C 1 203 ? 53.339 121.029 42.913 1.00 18.41 202 ARG C O 1
ATOM 6354 N N . GLN C 1 204 ? 53.722 119.617 41.218 1.00 18.27 203 GLN C N 1
ATOM 6355 C CA . GLN C 1 204 ? 52.507 118.845 41.529 1.00 19.42 203 GLN C CA 1
ATOM 6356 C C . GLN C 1 204 ? 52.766 117.902 42.715 1.00 18.19 203 GLN C C 1
ATOM 6357 O O . GLN C 1 204 ? 53.387 116.825 42.581 1.00 16.73 203 GLN C O 1
ATOM 6363 N N . GLY C 1 205 ? 52.316 118.347 43.886 1.00 16.58 204 GLY C N 1
ATOM 6364 C CA . GLY C 1 205 ? 52.516 117.617 45.106 1.00 17.20 204 GLY C CA 1
ATOM 6365 C C . GLY C 1 205 ? 53.623 118.213 45.954 1.00 16.97 204 GLY C C 1
ATOM 6366 O O . GLY C 1 205 ? 53.801 117.787 47.074 1.00 16.36 204 GLY C O 1
ATOM 6367 N N . ASN C 1 206 ? 54.371 119.167 45.392 1.00 17.35 205 ASN C N 1
ATOM 6368 C CA . ASN C 1 206 ? 55.424 119.912 46.090 1.00 17.78 205 ASN C CA 1
ATOM 6369 C C . ASN C 1 206 ? 56.488 118.999 46.733 1.00 17.80 205 ASN C C 1
ATOM 6370 O O . ASN C 1 206 ? 56.949 119.247 47.828 1.00 19.62 205 ASN C O 1
ATOM 6375 N N . ARG C 1 207 ? 56.911 117.971 46.030 1.00 17.51 206 ARG C N 1
ATOM 6376 C CA . ARG C 1 207 ? 57.853 116.993 46.573 1.00 17.21 206 ARG C CA 1
ATOM 6377 C C . ARG C 1 207 ? 59.249 117.099 45.952 1.00 16.28 206 ARG C C 1
ATOM 6378 O O . ARG C 1 207 ? 59.416 117.409 44.781 1.00 14.26 206 ARG C O 1
ATOM 6386 N N . TYR C 1 208 ? 60.244 116.820 46.778 1.00 16.38 207 TYR C N 1
ATOM 6387 C CA . TYR C 1 208 ? 61.647 116.934 46.403 1.00 17.08 207 TYR C CA 1
ATOM 6388 C C . TYR C 1 208 ? 62.298 115.578 46.571 1.00 16.95 207 TYR C C 1
ATOM 6389 O O . TYR C 1 208 ? 62.015 114.875 47.567 1.00 17.57 207 TYR C O 1
ATOM 6398 N N . TRP C 1 209 ? 63.162 115.213 45.623 1.00 16.14 208 TRP C N 1
ATOM 6399 C CA . TRP C 1 209 ? 63.788 113.888 45.606 1.00 15.89 208 TRP C CA 1
ATOM 6400 C C . TRP C 1 209 ? 65.305 114.008 45.452 1.00 16.76 208 TRP C C 1
ATOM 6401 O O . TRP C 1 209 ? 65.812 114.951 44.836 1.00 15.64 208 TRP C O 1
ATOM 6412 N N . LYS C 1 210 ? 66.008 113.011 45.975 1.00 17.14 209 LYS C N 1
ATOM 6413 C CA . LYS C 1 210 ? 67.439 112.862 45.795 1.00 18.29 209 LYS C CA 1
ATOM 6414 C C . LYS C 1 210 ? 67.751 111.408 45.548 1.00 18.58 209 LYS C C 1
ATOM 6415 O O . LYS C 1 210 ? 67.088 110.522 46.096 1.00 18.62 209 LYS C O 1
ATOM 6421 N N . VAL C 1 211 ? 68.712 111.176 44.667 1.00 18.79 210 VAL C N 1
ATOM 6422 C CA . VAL C 1 211 ? 69.306 109.893 44.491 1.00 19.88 210 VAL C CA 1
ATOM 6423 C C . VAL C 1 211 ? 70.840 110.076 44.339 1.00 22.06 210 VAL C C 1
ATOM 6424 O O . VAL C 1 211 ? 71.326 111.066 43.729 1.00 22.11 210 VAL C O 1
ATOM 6428 N N . THR C 1 212 ? 71.579 109.147 44.942 1.00 22.69 211 THR C N 1
ATOM 6429 C CA . THR C 1 212 ? 73.018 109.155 44.923 1.00 23.80 211 THR C CA 1
ATOM 6430 C C . THR C 1 212 ? 73.458 107.892 44.218 1.00 24.83 211 THR C C 1
ATOM 6431 O O . THR C 1 212 ? 72.930 106.836 44.515 1.00 25.82 211 THR C O 1
ATOM 6435 N N A CYS C 1 213 ? 74.438 108.022 43.329 0.70 25.81 212 CYS C N 1
ATOM 6436 N N B CYS C 1 213 ? 74.362 107.990 43.240 0.30 24.98 212 CYS C N 1
ATOM 6437 C CA A CYS C 1 213 ? 74.913 106.914 42.517 0.70 27.23 212 CYS C CA 1
ATOM 6438 C CA B CYS C 1 213 ? 74.798 106.822 42.446 0.30 25.27 212 CYS C CA 1
ATOM 6439 C C A CYS C 1 213 ? 76.422 106.900 42.371 0.70 26.48 212 CYS C C 1
ATOM 6440 C C B CYS C 1 213 ? 76.330 106.864 42.291 0.30 25.69 212 CYS C C 1
ATOM 6441 O O A CYS C 1 213 ? 77.078 107.954 42.364 0.70 24.88 212 CYS C O 1
ATOM 6442 O O B CYS C 1 213 ? 76.922 107.946 42.218 0.30 25.22 212 CYS C O 1
ATOM 6447 N N . PRO C 1 214 ? 76.983 105.684 42.276 1.00 26.48 213 PRO C N 1
ATOM 6448 C CA . PRO C 1 214 ? 78.437 105.524 42.225 1.00 26.46 213 PRO C CA 1
ATOM 6449 C C . PRO C 1 214 ? 78.937 105.515 40.796 1.00 26.17 213 PRO C C 1
ATOM 6450 O O . PRO C 1 214 ? 79.444 104.496 40.282 1.00 26.27 213 PRO C O 1
ATOM 6454 N N . TYR C 1 215 ? 78.757 106.648 40.146 1.00 25.08 214 TYR C N 1
ATOM 6455 C CA . TYR C 1 215 ? 79.435 106.901 38.886 1.00 24.55 214 TYR C CA 1
ATOM 6456 C C . TYR C 1 215 ? 79.619 108.389 38.701 1.00 23.97 214 TYR C C 1
ATOM 6457 O O . TYR C 1 215 ? 78.976 109.209 39.400 1.00 22.41 214 TYR C O 1
ATOM 6466 N N . LEU C 1 216 ? 80.437 108.721 37.714 1.00 23.10 215 LEU C N 1
ATOM 6467 C CA . LEU C 1 216 ? 80.770 110.107 37.392 1.00 22.88 215 LEU C CA 1
ATOM 6468 C C . LEU C 1 216 ? 80.367 110.357 35.933 1.00 23.36 215 LEU C C 1
ATOM 6469 O O . LEU C 1 216 ? 81.129 110.022 35.012 1.00 22.97 215 LEU C O 1
ATOM 6474 N N . PRO C 1 217 ? 79.159 110.917 35.712 1.00 22.83 216 PRO C N 1
ATOM 6475 C CA . PRO C 1 217 ? 78.579 111.009 34.375 1.00 23.18 216 PRO C CA 1
ATOM 6476 C C . PRO C 1 217 ? 79.377 111.867 33.425 1.00 23.73 216 PRO C C 1
ATOM 6477 O O . PRO C 1 217 ? 79.376 111.598 32.219 1.00 22.60 216 PRO C O 1
ATOM 6481 N N . ALA C 1 218 ? 80.075 112.870 33.967 1.00 23.63 217 ALA C N 1
ATOM 6482 C CA . ALA C 1 218 ? 80.866 113.805 33.147 1.00 24.16 217 ALA C CA 1
ATOM 6483 C C . ALA C 1 218 ? 81.980 113.061 32.397 1.00 24.42 217 ALA C C 1
ATOM 6484 O O . ALA C 1 218 ? 82.424 113.494 31.354 1.00 25.34 217 ALA C O 1
ATOM 6486 N N . HIS C 1 219 ? 82.433 111.934 32.933 1.00 23.80 218 HIS C N 1
ATOM 6487 C CA . HIS C 1 219 ? 83.420 111.139 32.241 1.00 24.11 218 HIS C CA 1
ATOM 6488 C C . HIS C 1 219 ? 82.925 110.479 30.956 1.00 23.28 218 HIS C C 1
ATOM 6489 O O . HIS C 1 219 ? 83.746 110.050 30.144 1.00 23.22 218 HIS C O 1
ATOM 6496 N N . TYR C 1 220 ? 81.615 110.400 30.772 1.00 21.69 219 TYR C N 1
ATOM 6497 C CA . TYR C 1 220 ? 81.074 109.740 29.599 1.00 21.39 219 TYR C CA 1
ATOM 6498 C C . TYR C 1 220 ? 80.161 110.652 28.824 1.00 22.17 219 TYR C C 1
ATOM 6499 O O . TYR C 1 220 ? 78.954 110.701 29.136 1.00 23.01 219 TYR C O 1
ATOM 6508 N N . PRO C 1 221 ? 80.690 111.364 27.800 1.00 21.47 220 PRO C N 1
ATOM 6509 C CA . PRO C 1 221 ? 79.865 112.310 27.079 1.00 21.12 220 PRO C CA 1
ATOM 6510 C C . PRO C 1 221 ? 78.556 111.682 26.593 1.00 20.25 220 PRO C C 1
ATOM 6511 O O . PRO C 1 221 ? 78.542 110.527 26.226 1.00 19.26 220 PRO C O 1
ATOM 6515 N N . GLY C 1 222 ? 77.469 112.464 26.644 1.00 20.32 221 GLY C N 1
ATOM 6516 C CA . GLY C 1 222 ? 76.162 112.009 26.243 1.00 20.02 221 GLY C CA 1
ATOM 6517 C C . GLY C 1 222 ? 75.342 111.422 27.378 1.00 20.27 221 GLY C C 1
ATOM 6518 O O . GLY C 1 222 ? 74.165 111.045 27.152 1.00 20.10 221 GLY C O 1
ATOM 6519 N N A THR C 1 223 ? 75.913 111.343 28.586 0.60 19.39 222 THR C N 1
ATOM 6520 N N B THR C 1 223 ? 75.905 111.348 28.592 0.40 19.72 222 THR C N 1
ATOM 6521 C CA A THR C 1 223 ? 75.175 110.766 29.716 0.60 19.31 222 THR C CA 1
ATOM 6522 C CA B THR C 1 223 ? 75.148 110.796 29.723 0.40 19.72 222 THR C CA 1
ATOM 6523 C C A THR C 1 223 ? 73.871 111.542 30.058 0.60 19.25 222 THR C C 1
ATOM 6524 C C B THR C 1 223 ? 73.833 111.535 29.960 0.40 19.43 222 THR C C 1
ATOM 6525 O O A THR C 1 223 ? 72.855 110.943 30.470 0.60 18.91 222 THR C O 1
ATOM 6526 O O B THR C 1 223 ? 72.789 110.917 30.216 0.40 19.25 222 THR C O 1
ATOM 6533 N N . GLY C 1 224 ? 73.874 112.857 29.861 1.00 18.61 223 GLY C N 1
ATOM 6534 C CA . GLY C 1 224 ? 72.661 113.661 30.009 1.00 18.60 223 GLY C CA 1
ATOM 6535 C C . GLY C 1 224 ? 71.559 113.315 28.992 1.00 19.06 223 GLY C C 1
ATOM 6536 O O . GLY C 1 224 ? 70.337 113.342 29.289 1.00 18.95 223 GLY C O 1
ATOM 6537 N N . ASP C 1 225 ? 71.986 112.978 27.782 1.00 18.77 224 ASP C N 1
ATOM 6538 C CA . ASP C 1 225 ? 71.070 112.514 26.739 1.00 17.77 224 ASP C CA 1
ATOM 6539 C C . ASP C 1 225 ? 70.445 111.131 27.067 1.00 18.18 224 ASP C C 1
ATOM 6540 O O . ASP C 1 225 ? 69.241 110.936 26.922 1.00 16.67 224 ASP C O 1
ATOM 6545 N N . THR C 1 226 ? 71.243 110.201 27.590 1.00 18.40 225 THR C N 1
ATOM 6546 C CA . THR C 1 226 ? 70.698 108.927 28.053 1.00 17.62 225 THR C CA 1
ATOM 6547 C C . THR C 1 226 ? 69.746 109.139 29.202 1.00 17.39 225 THR C C 1
ATOM 6548 O O . THR C 1 226 ? 68.636 108.596 29.216 1.00 17.05 225 THR C O 1
ATOM 6552 N N . PHE C 1 227 ? 70.176 109.958 30.159 1.00 16.93 226 PHE C N 1
ATOM 6553 C CA . PHE C 1 227 ? 69.367 110.288 31.308 1.00 17.05 226 PHE C CA 1
ATOM 6554 C C . PHE C 1 227 ? 67.971 110.809 30.936 1.00 16.40 226 PHE C C 1
ATOM 6555 O O . PHE C 1 227 ? 66.905 110.234 31.339 1.00 16.85 226 PHE C O 1
ATOM 6563 N N . THR C 1 228 ? 67.963 111.876 30.192 1.00 16.22 227 THR C N 1
ATOM 6564 C CA . THR C 1 228 ? 66.741 112.564 29.855 1.00 15.87 227 THR C CA 1
ATOM 6565 C C . THR C 1 228 ? 65.884 111.719 28.925 1.00 16.79 227 THR C C 1
ATOM 6566 O O . THR C 1 228 ? 64.671 111.762 29.036 1.00 15.71 227 THR C O 1
ATOM 6570 N N . SER C 1 229 ? 66.490 110.959 28.017 1.00 16.69 228 SER C N 1
ATOM 6571 C CA . SER C 1 229 ? 65.724 109.994 27.254 1.00 16.12 228 SER C CA 1
ATOM 6572 C C . SER C 1 229 ? 65.007 108.991 28.179 1.00 16.75 228 SER C C 1
ATOM 6573 O O . SER C 1 229 ? 63.823 108.750 27.999 1.00 17.18 228 SER C O 1
ATOM 6576 N N . VAL C 1 230 ? 65.684 108.413 29.176 1.00 16.58 229 VAL C N 1
ATOM 6577 C CA . VAL C 1 230 ? 65.032 107.408 30.003 1.00 15.70 229 VAL C CA 1
ATOM 6578 C C . VAL C 1 230 ? 63.946 108.107 30.854 1.00 16.37 229 VAL C C 1
ATOM 6579 O O . VAL C 1 230 ? 62.827 107.577 30.994 1.00 15.72 229 VAL C O 1
ATOM 6583 N N . ILE C 1 231 ? 64.257 109.293 31.359 1.00 15.37 230 ILE C N 1
ATOM 6584 C CA . ILE C 1 231 ? 63.246 110.086 32.133 1.00 16.49 230 ILE C CA 1
ATOM 6585 C C . ILE C 1 231 ? 61.971 110.300 31.279 1.00 15.57 230 ILE C C 1
ATOM 6586 O O . ILE C 1 231 ? 60.843 110.089 31.743 1.00 15.56 230 ILE C O 1
ATOM 6591 N N . THR C 1 232 ? 62.173 110.703 30.021 1.00 17.03 231 THR C N 1
ATOM 6592 C CA . THR C 1 232 ? 61.089 111.051 29.102 1.00 15.74 231 THR C CA 1
ATOM 6593 C C . THR C 1 232 ? 60.226 109.804 28.828 1.00 17.23 231 THR C C 1
ATOM 6594 O O . THR C 1 232 ? 58.984 109.843 28.976 1.00 16.25 231 THR C O 1
ATOM 6598 N N . GLY C 1 233 ? 60.902 108.690 28.488 1.00 15.34 232 GLY C N 1
ATOM 6599 C CA . GLY C 1 233 ? 60.224 107.420 28.329 1.00 16.02 232 GLY C CA 1
ATOM 6600 C C . GLY C 1 233 ? 59.443 106.922 29.541 1.00 15.62 232 GLY C C 1
ATOM 6601 O O . GLY C 1 233 ? 58.345 106.432 29.403 1.00 16.99 232 GLY C O 1
ATOM 6602 N N A SER C 1 234 ? 60.040 107.054 30.718 0.60 15.33 233 SER C N 1
ATOM 6603 N N B SER C 1 234 ? 60.042 107.034 30.722 0.40 15.71 233 SER C N 1
ATOM 6604 C CA A SER C 1 234 ? 59.474 106.569 31.965 0.60 15.25 233 SER C CA 1
ATOM 6605 C CA B SER C 1 234 ? 59.446 106.538 31.955 0.40 15.78 233 SER C CA 1
ATOM 6606 C C A SER C 1 234 ? 58.221 107.344 32.282 0.60 15.21 233 SER C C 1
ATOM 6607 C C B SER C 1 234 ? 58.211 107.345 32.288 0.40 15.55 233 SER C C 1
ATOM 6608 O O A SER C 1 234 ? 57.160 106.742 32.571 0.60 16.11 233 SER C O 1
ATOM 6609 O O B SER C 1 234 ? 57.151 106.768 32.598 0.40 16.12 233 SER C O 1
ATOM 6614 N N . LEU C 1 235 ? 58.335 108.669 32.200 1.00 14.96 234 LEU C N 1
ATOM 6615 C CA . LEU C 1 235 ? 57.179 109.558 32.369 1.00 16.40 234 LEU C CA 1
ATOM 6616 C C . LEU C 1 235 ? 56.062 109.275 31.394 1.00 16.50 234 LEU C C 1
ATOM 6617 O O . LEU C 1 235 ? 54.910 109.167 31.804 1.00 17.34 234 LEU C O 1
ATOM 6638 N N . GLN C 1 237 ? 55.427 106.480 29.958 1.00 17.28 236 GLN C N 1
ATOM 6639 C CA . GLN C 1 237 ? 54.784 105.191 30.345 1.00 16.91 236 GLN C CA 1
ATOM 6640 C C . GLN C 1 237 ? 53.909 105.307 31.600 1.00 17.59 236 GLN C C 1
ATOM 6641 O O . GLN C 1 237 ? 53.309 104.341 32.017 1.00 16.71 236 GLN C O 1
ATOM 6647 N N . GLY C 1 238 ? 53.879 106.489 32.227 1.00 18.72 237 GLY C N 1
ATOM 6648 C CA . GLY C 1 238 ? 53.080 106.741 33.437 1.00 19.22 237 GLY C CA 1
ATOM 6649 C C . GLY C 1 238 ? 53.837 106.562 34.739 1.00 19.44 237 GLY C C 1
ATOM 6650 O O . GLY C 1 238 ? 53.229 106.530 35.803 1.00 19.28 237 GLY C O 1
ATOM 6651 N N . ASP C 1 239 ? 55.145 106.346 34.685 1.00 18.49 238 ASP C N 1
ATOM 6652 C CA . ASP C 1 239 ? 55.913 106.139 35.910 1.00 17.82 238 ASP C CA 1
ATOM 6653 C C . ASP C 1 239 ? 55.917 107.400 36.740 1.00 18.01 238 ASP C C 1
ATOM 6654 O O . ASP C 1 239 ? 55.841 108.492 36.208 1.00 18.04 238 ASP C O 1
ATOM 6659 N N . SER C 1 240 ? 56.097 107.265 38.045 1.00 17.26 239 SER C N 1
ATOM 6660 C CA . SER C 1 240 ? 56.256 108.439 38.877 1.00 17.27 239 SER C CA 1
ATOM 6661 C C . SER C 1 240 ? 57.662 109.035 38.633 1.00 16.40 239 SER C C 1
ATOM 6662 O O . SER C 1 240 ? 58.552 108.341 38.067 1.00 16.18 239 SER C O 1
ATOM 6665 N N . LEU C 1 241 ? 57.849 110.288 39.075 1.00 15.38 240 LEU C N 1
ATOM 6666 C CA . LEU C 1 241 ? 59.165 110.960 39.041 1.00 15.50 240 LEU C CA 1
ATOM 6667 C C . LEU C 1 241 ? 60.253 110.165 39.742 1.00 15.31 240 LEU C C 1
ATOM 6668 O O . LEU C 1 241 ? 61.289 109.967 39.148 1.00 15.26 240 LEU C O 1
ATOM 6673 N N . PRO C 1 242 ? 60.033 109.739 41.011 1.00 16.45 241 PRO C N 1
ATOM 6674 C CA . PRO C 1 242 ? 61.120 109.013 41.670 1.00 17.50 241 PRO C CA 1
ATOM 6675 C C . PRO C 1 242 ? 61.411 107.696 40.970 1.00 17.85 241 PRO C C 1
ATOM 6676 O O . PRO C 1 242 ? 62.586 107.302 40.881 1.00 18.97 241 PRO C O 1
ATOM 6688 N N . ALA C 1 244 ? 61.141 107.271 37.694 1.00 16.39 243 ALA C N 1
ATOM 6689 C CA . ALA C 1 244 ? 61.957 107.700 36.511 1.00 16.46 243 ALA C CA 1
ATOM 6690 C C . ALA C 1 244 ? 63.400 107.996 36.889 1.00 16.72 243 ALA C C 1
ATOM 6691 O O . ALA C 1 244 ? 64.310 107.605 36.166 1.00 18.69 243 ALA C O 1
ATOM 6693 N N . LEU C 1 245 ? 63.618 108.638 38.035 1.00 16.71 244 LEU C N 1
ATOM 6694 C CA . LEU C 1 245 ? 64.978 108.939 38.501 1.00 17.32 244 LEU C CA 1
ATOM 6695 C C . LEU C 1 245 ? 65.726 107.621 38.687 1.00 17.06 244 LEU C C 1
ATOM 6696 O O . LEU C 1 245 ? 66.864 107.475 38.246 1.00 18.32 244 LEU C O 1
ATOM 6701 N N . ASP C 1 246 ? 65.079 106.653 39.311 1.00 17.78 245 ASP C N 1
ATOM 6702 C CA . ASP C 1 246 ? 65.725 105.342 39.508 1.00 18.95 245 ASP C CA 1
ATOM 6703 C C . ASP C 1 246 ? 66.002 104.580 38.241 1.00 18.08 245 ASP C C 1
ATOM 6704 O O . ASP C 1 246 ? 67.093 104.026 38.132 1.00 17.74 245 ASP C O 1
ATOM 6709 N N . ARG C 1 247 ? 65.051 104.538 37.293 1.00 17.39 246 ARG C N 1
ATOM 6710 C CA . ARG C 1 247 ? 65.290 103.846 36.026 1.00 17.05 246 ARG C CA 1
ATOM 6711 C C . ARG C 1 247 ? 66.463 104.465 35.268 1.00 16.38 246 ARG C C 1
ATOM 6712 O O . ARG C 1 247 ? 67.279 103.747 34.666 1.00 16.68 246 ARG C O 1
ATOM 6720 N N . ALA C 1 248 ? 66.515 105.787 35.250 1.00 16.05 247 ALA C N 1
ATOM 6721 C CA . ALA C 1 248 ? 67.523 106.502 34.486 1.00 16.31 247 ALA C CA 1
ATOM 6722 C C . ALA C 1 248 ? 68.926 106.301 35.068 1.00 16.65 247 ALA C C 1
ATOM 6723 O O . ALA C 1 248 ? 69.866 105.984 34.338 1.00 17.36 247 ALA C O 1
ATOM 6725 N N . THR C 1 249 ? 69.055 106.454 36.380 1.00 18.10 248 THR C N 1
ATOM 6726 C CA . THR C 1 249 ? 70.361 106.349 37.057 1.00 18.01 248 THR C CA 1
ATOM 6727 C C . THR C 1 249 ? 70.864 104.919 37.037 1.00 18.21 248 THR C C 1
ATOM 6728 O O . THR C 1 249 ? 72.029 104.676 36.753 1.00 18.07 248 THR C O 1
ATOM 6732 N N . GLN C 1 250 ? 69.982 103.955 37.265 1.00 18.18 249 GLN C N 1
ATOM 6733 C CA . GLN C 1 250 ? 70.394 102.561 37.160 1.00 18.90 249 GLN C CA 1
ATOM 6734 C C . GLN C 1 250 ? 70.813 102.118 35.760 1.00 18.06 249 GLN C C 1
ATOM 6735 O O . GLN C 1 250 ? 71.716 101.328 35.613 1.00 17.28 249 GLN C O 1
ATOM 6741 N N . PHE C 1 251 ? 70.133 102.625 34.738 1.00 17.24 250 PHE C N 1
ATOM 6742 C CA . PHE C 1 251 ? 70.419 102.255 33.359 1.00 17.04 250 PHE C CA 1
ATOM 6743 C C . PHE C 1 251 ? 71.780 102.813 33.007 1.00 16.65 250 PHE C C 1
ATOM 6744 O O . PHE C 1 251 ? 72.603 102.111 32.448 1.00 16.13 250 PHE C O 1
ATOM 6752 N N . ILE C 1 252 ? 72.036 104.049 33.411 1.00 17.07 251 ILE C N 1
ATOM 6753 C CA . ILE C 1 252 ? 73.359 104.653 33.220 1.00 17.61 251 ILE C CA 1
ATOM 6754 C C . ILE C 1 252 ? 74.470 103.905 33.960 1.00 17.53 251 ILE C C 1
ATOM 6755 O O . ILE C 1 252 ? 75.553 103.716 33.401 1.00 18.06 251 ILE C O 1
ATOM 6760 N N . LEU C 1 253 ? 74.224 103.453 35.182 1.00 17.72 252 LEU C N 1
ATOM 6761 C CA . LEU C 1 253 ? 75.302 102.807 35.946 1.00 18.72 252 LEU C CA 1
ATOM 6762 C C . LEU C 1 253 ? 75.673 101.493 35.245 1.00 18.40 252 LEU C C 1
ATOM 6763 O O . LEU C 1 253 ? 76.833 101.113 35.176 1.00 18.98 252 LEU C O 1
ATOM 6768 N N . GLN C 1 254 ? 74.664 100.815 34.718 1.00 18.92 253 GLN C N 1
ATOM 6769 C CA . GLN C 1 254 ? 74.866 99.547 34.001 1.00 19.41 253 GLN C CA 1
ATOM 6770 C C . GLN C 1 254 ? 75.656 99.772 32.752 1.00 18.24 253 GLN C C 1
ATOM 6771 O O . GLN C 1 254 ? 76.563 99.020 32.435 1.00 17.42 253 GLN C O 1
ATOM 6777 N N . GLY C 1 255 ? 75.320 100.832 32.040 1.00 17.82 254 GLY C N 1
ATOM 6778 C CA . GLY C 1 255 ? 76.081 101.208 30.828 1.00 17.76 254 GLY C CA 1
ATOM 6779 C C . GLY C 1 255 ? 77.537 101.605 31.099 1.00 17.86 254 GLY C C 1
ATOM 6780 O O . GLY C 1 255 ? 78.424 101.437 30.227 1.00 17.40 254 GLY C O 1
ATOM 6781 N N . ILE C 1 256 ? 77.792 102.209 32.256 1.00 16.97 255 ILE C N 1
ATOM 6782 C CA . ILE C 1 256 ? 79.160 102.568 32.601 1.00 16.37 255 ILE C CA 1
ATOM 6783 C C . ILE C 1 256 ? 79.911 101.333 33.077 1.00 16.86 255 ILE C C 1
ATOM 6784 O O . ILE C 1 256 ? 81.066 101.140 32.728 1.00 16.86 255 ILE C O 1
ATOM 6789 N N A ARG C 1 257 ? 79.243 100.504 33.885 0.60 17.46 256 ARG C N 1
ATOM 6790 N N B ARG C 1 257 ? 79.263 100.488 33.871 0.40 17.28 256 ARG C N 1
ATOM 6791 C CA A ARG C 1 257 ? 79.826 99.255 34.396 0.60 17.19 256 ARG C CA 1
ATOM 6792 C CA B ARG C 1 257 ? 79.931 99.298 34.382 0.40 17.13 256 ARG C CA 1
ATOM 6793 C C A ARG C 1 257 ? 80.224 98.321 33.245 0.60 17.37 256 ARG C C 1
ATOM 6794 C C B ARG C 1 257 ? 80.184 98.262 33.272 0.40 17.20 256 ARG C C 1
ATOM 6795 O O A ARG C 1 257 ? 81.224 97.576 33.338 0.60 17.04 256 ARG C O 1
ATOM 6796 O O B ARG C 1 257 ? 81.054 97.387 33.424 0.40 16.96 256 ARG C O 1
ATOM 6811 N N . ALA C 1 258 ? 79.449 98.375 32.159 1.00 16.51 257 ALA C N 1
ATOM 6812 C CA . ALA C 1 258 ? 79.743 97.593 30.938 1.00 17.14 257 ALA C CA 1
ATOM 6813 C C . ALA C 1 258 ? 81.104 97.964 30.320 1.00 17.76 257 ALA C C 1
ATOM 6814 O O . ALA C 1 258 ? 81.720 97.140 29.660 1.00 17.11 257 ALA C O 1
ATOM 6816 N N . THR C 1 259 ? 81.605 99.168 30.600 1.00 17.97 258 THR C N 1
ATOM 6817 C CA . THR C 1 259 ? 82.882 99.607 30.047 1.00 18.45 258 THR C CA 1
ATOM 6818 C C . THR C 1 259 ? 84.102 99.217 30.839 1.00 18.75 258 THR C C 1
ATOM 6819 O O . THR C 1 259 ? 85.199 99.548 30.428 1.00 20.08 258 THR C O 1
ATOM 6823 N N . PHE C 1 260 ? 83.971 98.502 31.956 1.00 19.97 259 PHE C N 1
ATOM 6824 C CA . PHE C 1 260 ? 85.126 98.271 32.848 1.00 19.68 259 PHE C CA 1
ATOM 6825 C C . PHE C 1 260 ? 85.969 97.068 32.466 1.00 20.67 259 PHE C C 1
ATOM 6826 O O . PHE C 1 260 ? 85.474 96.130 31.817 1.00 22.05 259 PHE C O 1
ATOM 6834 N N . GLY C 1 261 ? 87.250 97.131 32.837 1.00 20.41 260 GLY C N 1
ATOM 6835 C CA . GLY C 1 261 ? 88.156 95.979 32.814 1.00 20.53 260 GLY C CA 1
ATOM 6836 C C . GLY C 1 261 ? 88.876 95.664 31.508 1.00 20.85 260 GLY C C 1
ATOM 6837 O O . GLY C 1 261 ? 89.483 94.586 31.366 1.00 20.94 260 GLY C O 1
ATOM 6838 N N . TYR C 1 262 ? 88.804 96.598 30.570 1.00 21.96 261 TYR C N 1
ATOM 6839 C CA . TYR C 1 262 ? 89.504 96.545 29.297 1.00 22.89 261 TYR C CA 1
ATOM 6840 C C . TYR C 1 262 ? 89.798 97.982 28.941 1.00 23.16 261 TYR C C 1
ATOM 6841 O O . TYR C 1 262 ? 89.140 98.877 29.463 1.00 24.81 261 TYR C O 1
ATOM 6844 N N . GLU C 1 263 ? 90.735 98.220 28.033 1.00 23.41 262 GLU C N 1
ATOM 6845 C CA . GLU C 1 263 ? 91.066 99.593 27.622 1.00 22.87 262 GLU C CA 1
ATOM 6846 C C . GLU C 1 263 ? 89.861 100.149 26.853 1.00 23.09 262 GLU C C 1
ATOM 6847 O O . GLU C 1 263 ? 89.418 99.558 25.873 1.00 24.14 262 GLU C O 1
ATOM 6849 N N . TYR C 1 264 ? 89.292 101.247 27.335 1.00 21.50 263 TYR C N 1
ATOM 6850 C CA . TYR C 1 264 ? 88.084 101.807 26.771 1.00 21.23 263 TYR C CA 1
ATOM 6851 C C . TYR C 1 264 ? 88.267 103.295 26.649 1.00 20.82 263 TYR C C 1
ATOM 6852 O O . TYR C 1 264 ? 88.808 103.931 27.530 1.00 21.09 263 TYR C O 1
ATOM 6861 N N . ASP C 1 265 ? 87.831 103.850 25.535 1.00 20.72 264 ASP C N 1
ATOM 6862 C CA . ASP C 1 265 ? 87.918 105.285 25.334 1.00 20.68 264 ASP C CA 1
ATOM 6863 C C . ASP C 1 265 ? 86.593 105.838 25.774 1.00 19.16 264 ASP C C 1
ATOM 6864 O O . ASP C 1 265 ? 85.599 105.706 25.059 1.00 18.67 264 ASP C O 1
ATOM 6869 N N . ASN C 1 266 ? 86.574 106.414 26.971 1.00 18.06 265 ASN C N 1
ATOM 6870 C CA . ASN C 1 266 ? 85.295 106.850 27.569 1.00 18.04 265 ASN C CA 1
ATOM 6871 C C . ASN C 1 266 ? 84.539 107.906 26.750 1.00 17.04 265 ASN C C 1
ATOM 6872 O O . ASN C 1 266 ? 83.344 108.107 26.992 1.00 15.33 265 ASN C O 1
ATOM 6877 N N . ARG C 1 267 ? 85.255 108.608 25.845 1.00 16.88 266 ARG C N 1
ATOM 6878 C CA . ARG C 1 267 ? 84.638 109.555 24.909 1.00 17.35 266 ARG C CA 1
ATOM 6879 C C . ARG C 1 267 ? 83.572 108.906 24.028 1.00 17.00 266 ARG C C 1
ATOM 6880 O O . ARG C 1 267 ? 82.621 109.572 23.564 1.00 16.17 266 ARG C O 1
ATOM 6888 N N . GLU C 1 268 ? 83.722 107.608 23.816 1.00 16.75 267 GLU C N 1
ATOM 6889 C CA . GLU C 1 268 ? 82.711 106.834 23.096 1.00 18.17 267 GLU C CA 1
ATOM 6890 C C . GLU C 1 268 ? 81.351 106.652 23.822 1.00 18.51 267 GLU C C 1
ATOM 6891 O O . GLU C 1 268 ? 80.361 106.159 23.225 1.00 19.40 267 GLU C O 1
ATOM 6897 N N . GLY C 1 269 ? 81.282 107.033 25.096 1.00 18.67 268 GLY C N 1
ATOM 6898 C CA . GLY C 1 269 ? 80.036 106.935 25.900 1.00 18.47 268 GLY C CA 1
ATOM 6899 C C . GLY C 1 269 ? 79.818 105.619 26.636 1.00 18.91 268 GLY C C 1
ATOM 6900 O O . GLY C 1 269 ? 80.675 104.706 26.639 1.00 19.26 268 GLY C O 1
ATOM 6901 N N . ILE C 1 270 ? 78.684 105.525 27.304 1.00 18.67 269 ILE C N 1
ATOM 6902 C CA . ILE C 1 270 ? 78.287 104.272 27.905 1.00 19.06 269 ILE C CA 1
ATOM 6903 C C . ILE C 1 270 ? 78.065 103.210 26.792 1.00 18.95 269 ILE C C 1
ATOM 6904 O O . ILE C 1 270 ? 77.865 103.563 25.622 1.00 19.06 269 ILE C O 1
ATOM 6909 N N . LEU C 1 271 ? 78.133 101.926 27.132 1.00 18.58 270 LEU C N 1
ATOM 6910 C CA . LEU C 1 271 ? 77.948 100.874 26.136 1.00 18.65 270 LEU C CA 1
ATOM 6911 C C . LEU C 1 271 ? 76.466 100.562 25.962 1.00 18.30 270 LEU C C 1
ATOM 6912 O O . LEU C 1 271 ? 75.992 99.504 26.409 1.00 17.51 270 LEU C O 1
ATOM 6917 N N . LEU C 1 272 ? 75.748 101.521 25.386 1.00 18.32 271 LEU C N 1
ATOM 6918 C CA . LEU C 1 272 ? 74.277 101.501 25.263 1.00 19.66 271 LEU C CA 1
ATOM 6919 C C . LEU C 1 272 ? 73.703 100.160 24.814 1.00 20.58 271 LEU C C 1
ATOM 6920 O O . LEU C 1 272 ? 72.816 99.572 25.494 1.00 20.88 271 LEU C O 1
ATOM 6925 N N . GLU C 1 273 ? 74.285 99.605 23.751 1.00 21.74 272 GLU C N 1
ATOM 6926 C CA . GLU C 1 273 ? 73.786 98.363 23.116 1.00 22.82 272 GLU C CA 1
ATOM 6927 C C . GLU C 1 273 ? 73.863 97.189 23.977 1.00 23.76 272 GLU C C 1
ATOM 6928 O O . GLU C 1 273 ? 73.068 96.254 23.883 1.00 24.27 272 GLU C O 1
ATOM 6934 N N . LYS C 1 274 ? 74.886 97.200 24.809 1.00 24.13 273 LYS C N 1
ATOM 6935 C CA . LYS C 1 274 ? 75.104 96.127 25.698 1.00 23.39 273 LYS C CA 1
ATOM 6936 C C . LYS C 1 274 ? 74.082 96.078 26.830 1.00 23.20 273 LYS C C 1
ATOM 6937 O O . LYS C 1 274 ? 73.880 95.025 27.420 1.00 24.38 273 LYS C O 1
ATOM 6943 N N . VAL C 1 275 ? 73.448 97.180 27.180 1.00 21.29 274 VAL C N 1
ATOM 6944 C CA . VAL C 1 275 ? 72.528 97.187 28.323 1.00 20.64 274 VAL C CA 1
ATOM 6945 C C . VAL C 1 275 ? 71.112 97.558 27.913 1.00 20.98 274 VAL C C 1
ATOM 6946 O O . VAL C 1 275 ? 70.189 97.532 28.710 1.00 20.23 274 VAL C O 1
ATOM 6950 N N . LEU C 1 276 ? 70.917 97.868 26.634 1.00 21.89 275 LEU C N 1
ATOM 6951 C CA . LEU C 1 276 ? 69.639 98.358 26.172 1.00 21.88 275 LEU C CA 1
ATOM 6952 C C . LEU C 1 276 ? 68.507 97.433 26.591 1.00 23.40 275 LEU C C 1
ATOM 6953 O O . LEU C 1 276 ? 67.465 97.903 26.979 1.00 23.40 275 LEU C O 1
ATOM 6958 N N . HIS C 1 277 ? 68.717 96.130 26.548 1.00 24.11 276 HIS C N 1
ATOM 6959 C CA . HIS C 1 277 ? 67.664 95.166 26.916 1.00 26.03 276 HIS C CA 1
ATOM 6960 C C . HIS C 1 277 ? 67.306 95.068 28.406 1.00 26.44 276 HIS C C 1
ATOM 6961 O O . HIS C 1 277 ? 66.400 94.321 28.778 1.00 26.45 276 HIS C O 1
ATOM 6968 N N . ASN C 1 278 ? 68.017 95.813 29.235 1.00 26.28 277 ASN C N 1
ATOM 6969 C CA . ASN C 1 278 ? 67.696 95.957 30.632 1.00 27.74 277 ASN C CA 1
ATOM 6970 C C . ASN C 1 278 ? 66.749 97.088 30.911 1.00 28.23 277 ASN C C 1
ATOM 6971 O O . ASN C 1 278 ? 66.350 97.264 32.027 1.00 27.34 277 ASN C O 1
ATOM 6976 N N . LEU C 1 279 ? 66.361 97.858 29.921 1.00 29.77 278 LEU C N 1
ATOM 6977 C CA . LEU C 1 279 ? 65.515 98.985 30.263 1.00 31.56 278 LEU C CA 1
ATOM 6978 C C . LEU C 1 279 ? 64.222 98.665 30.970 1.00 33.47 278 LEU C C 1
ATOM 6979 O O . LEU C 1 279 ? 63.774 99.457 31.789 1.00 35.46 278 LEU C O 1
ATOM 6984 N N A ASP C 1 280 ? 63.609 97.535 30.671 0.60 34.87 279 ASP C N 1
ATOM 6985 N N B ASP C 1 280 ? 63.613 97.538 30.649 0.40 34.56 279 ASP C N 1
ATOM 6986 C CA A ASP C 1 280 ? 62.233 97.306 31.110 0.60 35.82 279 ASP C CA 1
ATOM 6987 C CA B ASP C 1 280 ? 62.243 97.257 31.067 0.40 35.27 279 ASP C CA 1
ATOM 6988 C C A ASP C 1 280 ? 62.066 96.391 32.333 0.60 36.82 279 ASP C C 1
ATOM 6989 C C B ASP C 1 280 ? 62.154 96.136 32.104 0.40 36.33 279 ASP C C 1
ATOM 6990 O O A ASP C 1 280 ? 60.939 96.073 32.743 0.60 37.34 279 ASP C O 1
ATOM 6991 O O B ASP C 1 280 ? 61.185 95.368 32.109 0.40 36.79 279 ASP C O 1
ATOM 7008 N N . PRO C 1 282 ? 62.296 94.929 36.354 1.00 38.16 281 PRO C N 1
ATOM 7009 C CA . PRO C 1 282 ? 62.014 95.465 37.676 1.00 38.27 281 PRO C CA 1
ATOM 7010 C C . PRO C 1 282 ? 63.196 96.213 38.296 1.00 37.66 281 PRO C C 1
ATOM 7011 O O . PRO C 1 282 ? 64.317 95.744 38.198 1.00 37.28 281 PRO C O 1
ATOM 7015 N N . ILE C 1 283 ? 62.917 97.354 38.927 1.00 37.54 282 ILE C N 1
ATOM 7016 C CA . ILE C 1 283 ? 63.919 98.170 39.637 1.00 37.69 282 ILE C CA 1
ATOM 7017 C C . ILE C 1 283 ? 63.631 98.275 41.157 1.00 36.66 282 ILE C C 1
ATOM 7018 O O . ILE C 1 283 ? 62.487 98.387 41.580 1.00 37.15 282 ILE C O 1
ATOM 7023 N N . GLN C 1 284 ? 64.671 98.227 41.973 1.00 35.53 283 GLN C N 1
ATOM 7024 C CA . GLN C 1 284 ? 64.540 98.562 43.385 1.00 35.23 283 GLN C CA 1
ATOM 7025 C C . GLN C 1 284 ? 64.818 100.047 43.457 1.00 34.06 283 GLN C C 1
ATOM 7026 O O . GLN C 1 284 ? 65.635 100.560 42.719 1.00 34.53 283 GLN C O 1
ATOM 7040 N N . ALA C 1 286 ? 66.117 103.597 44.829 1.00 27.21 285 ALA C N 1
ATOM 7041 C CA . ALA C 1 286 ? 67.068 104.290 45.736 1.00 25.72 285 ALA C CA 1
ATOM 7042 C C . ALA C 1 286 ? 66.738 105.762 45.980 1.00 23.60 285 ALA C C 1
ATOM 7043 O O . ALA C 1 286 ? 67.309 106.366 46.857 1.00 22.94 285 ALA C O 1
ATOM 7045 N N . SER C 1 287 ? 65.863 106.355 45.186 1.00 22.19 286 SER C N 1
ATOM 7046 C CA . SER C 1 287 ? 65.505 107.744 45.389 1.00 21.38 286 SER C CA 1
ATOM 7047 C C . SER C 1 287 ? 64.774 107.871 46.716 1.00 21.01 286 SER C C 1
ATOM 7048 O O . SER C 1 287 ? 64.054 106.943 47.156 1.00 20.25 286 SER C O 1
ATOM 7051 N N . TYR C 1 288 ? 64.987 108.981 47.384 1.00 20.50 287 TYR C N 1
ATOM 7052 C CA . TYR C 1 288 ? 64.223 109.296 48.581 1.00 22.03 287 TYR C CA 1
ATOM 7053 C C . TYR C 1 288 ? 63.859 110.758 48.621 1.00 20.60 287 TYR C C 1
ATOM 7054 O O . TYR C 1 288 ? 64.494 111.607 47.981 1.00 18.78 287 TYR C O 1
ATOM 7063 N N . GLU C 1 289 ? 62.812 111.017 49.382 1.00 20.01 288 GLU C N 1
ATOM 7064 C CA . GLU C 1 289 ? 62.217 112.316 49.463 1.00 21.25 288 GLU C CA 1
ATOM 7065 C C . GLU C 1 289 ? 63.030 113.161 50.402 1.00 21.43 288 GLU C C 1
ATOM 7066 O O . GLU C 1 289 ? 63.468 112.658 51.422 1.00 21.07 288 GLU C O 1
ATOM 7072 N N . LEU C 1 290 ? 63.249 114.424 50.043 1.00 22.86 289 LEU C N 1
ATOM 7073 C CA . LEU C 1 290 ? 63.828 115.422 50.942 1.00 24.74 289 LEU C CA 1
ATOM 7074 C C . LEU C 1 290 ? 62.642 116.187 51.492 1.00 27.05 289 LEU C C 1
ATOM 7075 O O . LEU C 1 290 ? 61.985 116.944 50.782 1.00 27.75 289 LEU C O 1
ATOM 7080 N N . ILE C 1 291 ? 62.310 115.937 52.741 1.00 30.17 290 ILE C N 1
ATOM 7081 C CA . ILE C 1 291 ? 61.211 116.684 53.373 1.00 32.61 290 ILE C CA 1
ATOM 7082 C C . ILE C 1 291 ? 61.700 118.012 54.022 1.00 34.69 290 ILE C C 1
ATOM 7083 O O . ILE C 1 291 ? 62.889 118.409 53.845 1.00 36.25 290 ILE C O 1
ATOM 7089 N N . LYS D 1 6 ? 60.981 69.152 41.376 1.00 28.59 5 LYS D N 1
ATOM 7090 C CA . LYS D 1 6 ? 61.611 67.926 40.763 1.00 28.51 5 LYS D CA 1
ATOM 7091 C C . LYS D 1 6 ? 61.750 67.986 39.228 1.00 27.12 5 LYS D C 1
ATOM 7092 O O . LYS D 1 6 ? 60.855 68.408 38.499 1.00 26.85 5 LYS D O 1
ATOM 7098 N N . VAL D 1 7 ? 62.890 67.504 38.762 1.00 25.66 6 VAL D N 1
ATOM 7099 C CA . VAL D 1 7 ? 63.241 67.480 37.369 1.00 24.14 6 VAL D CA 1
ATOM 7100 C C . VAL D 1 7 ? 63.411 66.020 37.046 1.00 23.11 6 VAL D C 1
ATOM 7101 O O . VAL D 1 7 ? 64.069 65.281 37.796 1.00 21.63 6 VAL D O 1
ATOM 7105 N N . LYS D 1 8 ? 62.780 65.573 35.960 1.00 21.17 7 LYS D N 1
ATOM 7106 C CA . LYS D 1 8 ? 62.878 64.177 35.594 1.00 19.65 7 LYS D CA 1
ATOM 7107 C C . LYS D 1 8 ? 64.326 63.868 35.198 1.00 19.06 7 LYS D C 1
ATOM 7108 O O . LYS D 1 8 ? 65.045 64.728 34.739 1.00 16.93 7 LYS D O 1
ATOM 7114 N N . LYS D 1 9 ? 64.731 62.639 35.459 1.00 18.72 8 LYS D N 1
ATOM 7115 C CA . LYS D 1 9 ? 66.101 62.188 35.242 1.00 19.45 8 LYS D CA 1
ATOM 7116 C C . LYS D 1 9 ? 66.147 61.166 34.126 1.00 18.10 8 LYS D C 1
ATOM 7117 O O . LYS D 1 9 ? 65.313 60.256 34.065 1.00 17.81 8 LYS D O 1
ATOM 7123 N N . ILE D 1 10 ? 67.147 61.291 33.266 1.00 17.89 9 ILE D N 1
ATOM 7124 C CA . ILE D 1 10 ? 67.345 60.376 32.169 1.00 16.84 9 ILE D CA 1
ATOM 7125 C C . ILE D 1 10 ? 68.729 59.758 32.325 1.00 17.55 9 ILE D C 1
ATOM 7126 O O . ILE D 1 10 ? 69.752 60.467 32.304 1.00 17.78 9 ILE D O 1
ATOM 7131 N N . ALA D 1 11 ? 68.778 58.440 32.454 1.00 16.01 10 ALA D N 1
ATOM 7132 C CA . ALA D 1 11 ? 70.069 57.745 32.370 1.00 16.74 10 ALA D CA 1
ATOM 7133 C C . ALA D 1 11 ? 70.510 57.677 30.892 1.00 16.46 10 ALA D C 1
ATOM 7134 O O . ALA D 1 11 ? 69.824 57.077 30.083 1.00 18.09 10 ALA D O 1
ATOM 7136 N N . ALA D 1 12 ? 71.615 58.333 30.527 1.00 16.90 11 ALA D N 1
ATOM 7137 C CA . ALA D 1 12 ? 72.058 58.395 29.121 1.00 16.87 11 ALA D CA 1
ATOM 7138 C C . ALA D 1 12 ? 73.265 57.497 28.963 1.00 16.94 11 ALA D C 1
ATOM 7139 O O . ALA D 1 12 ? 74.346 57.820 29.490 1.00 16.49 11 ALA D O 1
ATOM 7141 N N . VAL D 1 13 ? 73.102 56.385 28.227 1.00 16.84 12 VAL D N 1
ATOM 7142 C CA . VAL D 1 13 ? 74.156 55.368 28.090 1.00 16.10 12 VAL D CA 1
ATOM 7143 C C . VAL D 1 13 ? 74.807 55.577 26.731 1.00 16.70 12 VAL D C 1
ATOM 7144 O O . VAL D 1 13 ? 74.346 55.032 25.734 1.00 16.87 12 VAL D O 1
ATOM 7148 N N . HIS D 1 14 ? 75.813 56.447 26.710 1.00 16.15 13 HIS D N 1
ATOM 7149 C CA . HIS D 1 14 ? 76.437 56.967 25.506 1.00 15.90 13 HIS D CA 1
ATOM 7150 C C . HIS D 1 14 ? 77.903 57.217 25.835 1.00 15.95 13 HIS D C 1
ATOM 7151 O O . HIS D 1 14 ? 78.267 57.287 26.977 1.00 16.99 13 HIS D O 1
ATOM 7158 N N . ASP D 1 15 ? 78.746 57.325 24.819 1.00 16.79 14 ASP D N 1
ATOM 7159 C CA . ASP D 1 15 ? 80.147 57.685 25.005 1.00 16.51 14 ASP D CA 1
ATOM 7160 C C . ASP D 1 15 ? 80.287 59.201 25.211 1.00 16.73 14 ASP D C 1
ATOM 7161 O O . ASP D 1 15 ? 79.371 59.986 24.893 1.00 15.66 14 ASP D O 1
ATOM 7166 N N . LEU D 1 16 ? 81.467 59.576 25.694 1.00 16.52 15 LEU D N 1
ATOM 7167 C CA . LEU D 1 16 ? 81.909 60.975 25.775 1.00 17.03 15 LEU D CA 1
ATOM 7168 C C . LEU D 1 16 ? 83.038 61.135 24.755 1.00 17.58 15 LEU D C 1
ATOM 7169 O O . LEU D 1 16 ? 84.105 60.484 24.888 1.00 17.70 15 LEU D O 1
ATOM 7174 N N . SER D 1 17 ? 82.788 61.954 23.737 1.00 17.90 16 SER D N 1
ATOM 7175 C CA . SER D 1 17 ? 83.764 62.338 22.745 1.00 18.74 16 SER D CA 1
ATOM 7176 C C . SER D 1 17 ? 84.069 63.820 22.821 1.00 18.94 16 SER D C 1
ATOM 7177 O O . SER D 1 17 ? 83.160 64.662 22.824 1.00 17.51 16 SER D O 1
ATOM 7180 N N . GLY D 1 18 ? 85.347 64.144 22.814 1.00 18.84 17 GLY D N 1
ATOM 7181 C CA . GLY D 1 18 ? 85.757 65.516 23.003 1.00 20.06 17 GLY D CA 1
ATOM 7182 C C . GLY D 1 18 ? 85.367 66.462 21.890 1.00 21.03 17 GLY D C 1
ATOM 7183 O O . GLY D 1 18 ? 84.929 67.556 22.156 1.00 22.65 17 GLY D O 1
ATOM 7192 N N . GLY D 1 20 ? 83.676 66.856 17.651 1.00 20.73 19 GLY D N 1
ATOM 7193 C CA . GLY D 1 20 ? 82.603 66.289 16.865 1.00 21.45 19 GLY D CA 1
ATOM 7194 C C . GLY D 1 20 ? 81.385 66.486 17.749 1.00 21.86 19 GLY D C 1
ATOM 7195 O O . GLY D 1 20 ? 81.502 66.780 18.923 1.00 24.22 19 GLY D O 1
ATOM 7196 N N . ARG D 1 21 ? 80.209 66.426 17.212 1.00 21.31 20 ARG D N 1
ATOM 7197 C CA . ARG D 1 21 ? 79.067 66.602 18.091 1.00 19.68 20 ARG D CA 1
ATOM 7198 C C . ARG D 1 21 ? 78.276 65.325 18.007 1.00 19.20 20 ARG D C 1
ATOM 7199 O O . ARG D 1 21 ? 77.374 65.211 17.233 1.00 19.28 20 ARG D O 1
ATOM 7207 N N . VAL D 1 22 ? 78.694 64.342 18.800 1.00 18.41 21 VAL D N 1
ATOM 7208 C CA . VAL D 1 22 ? 78.018 63.092 18.890 1.00 18.09 21 VAL D CA 1
ATOM 7209 C C . VAL D 1 22 ? 77.675 62.792 20.344 1.00 17.75 21 VAL D C 1
ATOM 7210 O O . VAL D 1 22 ? 78.145 63.449 21.268 1.00 16.97 21 VAL D O 1
ATOM 7214 N N . SER D 1 23 ? 76.861 61.757 20.543 1.00 18.84 22 SER D N 1
ATOM 7215 C CA . SER D 1 23 ? 76.755 61.113 21.885 1.00 18.05 22 SER D CA 1
ATOM 7216 C C . SER D 1 23 ? 76.548 62.116 23.038 1.00 18.42 22 SER D C 1
ATOM 7217 O O . SER D 1 23 ? 75.734 63.018 22.890 1.00 18.28 22 SER D O 1
ATOM 7220 N N . LEU D 1 24 ? 77.262 61.990 24.163 1.00 17.60 23 LEU D N 1
ATOM 7221 C CA . LEU D 1 24 ? 76.958 62.830 25.357 1.00 17.28 23 LEU D CA 1
ATOM 7222 C C . LEU D 1 24 ? 77.051 64.327 25.163 1.00 17.04 23 LEU D C 1
ATOM 7223 O O . LEU D 1 24 ? 76.254 65.085 25.795 1.00 16.25 23 LEU D O 1
ATOM 7228 N N . THR D 1 25 ? 77.973 64.785 24.289 1.00 15.91 24 THR D N 1
ATOM 7229 C CA . THR D 1 25 ? 78.113 66.235 24.095 1.00 16.94 24 THR D CA 1
ATOM 7230 C C . THR D 1 25 ? 76.985 66.821 23.242 1.00 16.78 24 THR D C 1
ATOM 7231 O O . THR D 1 25 ? 76.941 68.017 23.038 1.00 17.41 24 THR D O 1
ATOM 7235 N N . VAL D 1 26 ? 76.066 65.971 22.777 1.00 17.12 25 VAL D N 1
ATOM 7236 C CA . VAL D 1 26 ? 74.806 66.414 22.114 1.00 18.45 25 VAL D CA 1
ATOM 7237 C C . VAL D 1 26 ? 73.625 66.119 23.062 1.00 18.19 25 VAL D C 1
ATOM 7238 O O . VAL D 1 26 ? 72.790 66.984 23.316 1.00 17.44 25 VAL D O 1
ATOM 7242 N N . VAL D 1 27 ? 73.577 64.878 23.584 1.00 17.85 26 VAL D N 1
ATOM 7243 C CA . VAL D 1 27 ? 72.491 64.430 24.502 1.00 17.61 26 VAL D CA 1
ATOM 7244 C C . VAL D 1 27 ? 72.337 65.351 25.706 1.00 17.90 26 VAL D C 1
ATOM 7245 O O . VAL D 1 27 ? 71.230 65.747 26.039 1.00 17.01 26 VAL D O 1
ATOM 7249 N N . ILE D 1 28 ? 73.452 65.666 26.374 1.00 18.08 27 ILE D N 1
ATOM 7250 C CA . ILE D 1 28 ? 73.404 66.516 27.566 1.00 17.86 27 ILE D CA 1
ATOM 7251 C C . ILE D 1 28 ? 72.833 67.925 27.254 1.00 18.10 27 ILE D C 1
ATOM 7252 O O . ILE D 1 28 ? 71.861 68.352 27.916 1.00 18.74 27 ILE D O 1
ATOM 7257 N N . PRO D 1 29 ? 73.377 68.632 26.256 1.00 17.95 28 PRO D N 1
ATOM 7258 C CA . PRO D 1 29 ? 72.849 69.985 26.093 1.00 17.34 28 PRO D CA 1
ATOM 7259 C C . PRO D 1 29 ? 71.386 69.997 25.652 1.00 16.33 28 PRO D C 1
ATOM 7260 O O . PRO D 1 29 ? 70.566 70.820 26.118 1.00 17.37 28 PRO D O 1
ATOM 7264 N N . ILE D 1 30 ? 71.033 69.061 24.797 1.00 15.99 29 ILE D N 1
ATOM 7265 C CA . ILE D 1 30 ? 69.685 69.048 24.267 1.00 16.07 29 ILE D CA 1
ATOM 7266 C C . ILE D 1 30 ? 68.687 68.728 25.372 1.00 16.44 29 ILE D C 1
ATOM 7267 O O . ILE D 1 30 ? 67.723 69.459 25.575 1.00 15.08 29 ILE D O 1
ATOM 7272 N N . LEU D 1 31 ? 68.935 67.649 26.111 1.00 16.90 30 LEU D N 1
ATOM 7273 C CA . LEU D 1 31 ? 67.934 67.222 27.050 1.00 16.58 30 LEU D CA 1
ATOM 7274 C C . LEU D 1 31 ? 67.889 68.106 28.273 1.00 17.09 30 LEU D C 1
ATOM 7275 O O . LEU D 1 31 ? 66.792 68.333 28.800 1.00 16.25 30 LEU D O 1
ATOM 7280 N N . SER D 1 32 ? 69.032 68.683 28.688 1.00 17.27 31 SER D N 1
ATOM 7281 C CA . SER D 1 32 ? 68.998 69.713 29.736 1.00 18.41 31 SER D CA 1
ATOM 7282 C C . SER D 1 32 ? 68.203 70.938 29.310 1.00 17.59 31 SER D C 1
ATOM 7283 O O . SER D 1 32 ? 67.455 71.500 30.105 1.00 18.67 31 SER D O 1
ATOM 7286 N N A SER D 1 33 ? 68.379 71.364 28.070 0.60 17.86 32 SER D N 1
ATOM 7287 N N B SER D 1 33 ? 68.398 71.372 28.071 0.40 17.52 32 SER D N 1
ATOM 7288 C CA A SER D 1 33 ? 67.645 72.527 27.565 0.60 17.97 32 SER D CA 1
ATOM 7289 C CA B SER D 1 33 ? 67.685 72.538 27.539 0.40 17.18 32 SER D CA 1
ATOM 7290 C C A SER D 1 33 ? 66.161 72.266 27.516 0.60 17.26 32 SER D C 1
ATOM 7291 C C B SER D 1 33 ? 66.183 72.276 27.460 0.40 16.95 32 SER D C 1
ATOM 7292 O O A SER D 1 33 ? 65.352 73.168 27.709 0.60 16.19 32 SER D O 1
ATOM 7293 O O B SER D 1 33 ? 65.384 73.193 27.610 0.40 16.21 32 SER D O 1
ATOM 7306 N N . GLY D 1 35 ? 64.609 70.518 29.649 1.00 17.44 34 GLY D N 1
ATOM 7307 C CA . GLY D 1 35 ? 64.127 70.487 31.055 1.00 16.84 34 GLY D CA 1
ATOM 7308 C C . GLY D 1 35 ? 64.370 69.177 31.819 1.00 16.53 34 GLY D C 1
ATOM 7309 O O . GLY D 1 35 ? 63.756 68.947 32.860 1.00 15.96 34 GLY D O 1
ATOM 7310 N N . PHE D 1 36 ? 65.293 68.344 31.339 1.00 16.37 35 PHE D N 1
ATOM 7311 C CA . PHE D 1 36 ? 65.500 67.027 31.920 1.00 17.93 35 PHE D CA 1
ATOM 7312 C C . PHE D 1 36 ? 66.945 66.939 32.386 1.00 17.65 35 PHE D C 1
ATOM 7313 O O . PHE D 1 36 ? 67.838 67.449 31.703 1.00 17.14 35 PHE D O 1
ATOM 7321 N N . GLN D 1 37 ? 67.156 66.385 33.584 1.00 17.41 36 GLN D N 1
ATOM 7322 C CA . GLN D 1 37 ? 68.517 66.145 34.091 1.00 17.50 36 GLN D CA 1
ATOM 7323 C C . GLN D 1 37 ? 69.053 64.899 33.416 1.00 17.99 36 GLN D C 1
ATOM 7324 O O . GLN D 1 37 ? 68.408 63.861 33.468 1.00 18.55 36 GLN D O 1
ATOM 7330 N N . VAL D 1 38 ? 70.214 65.000 32.788 1.00 17.63 37 VAL D N 1
ATOM 7331 C CA . VAL D 1 38 ? 70.833 63.869 32.149 1.00 17.38 37 VAL D CA 1
ATOM 7332 C C . VAL D 1 38 ? 71.922 63.306 33.045 1.00 17.53 37 VAL D C 1
ATOM 7333 O O . VAL D 1 38 ? 72.840 64.033 33.447 1.00 17.81 37 VAL D O 1
ATOM 7337 N N . CYS D 1 39 ? 71.787 62.029 33.392 1.00 16.28 38 CYS D N 1
ATOM 7338 C CA . CYS D 1 39 ? 72.760 61.324 34.210 1.00 16.58 38 CYS D CA 1
ATOM 7339 C C . CYS D 1 39 ? 73.551 60.360 33.362 1.00 16.15 38 CYS D C 1
ATOM 7340 O O . CYS D 1 39 ? 73.044 59.324 33.013 1.00 16.23 38 CYS D O 1
ATOM 7343 N N . PRO D 1 40 ? 74.801 60.709 33.017 1.00 16.89 39 PRO D N 1
ATOM 7344 C CA . PRO D 1 40 ? 75.530 59.863 32.056 1.00 16.96 39 PRO D CA 1
ATOM 7345 C C . PRO D 1 40 ? 76.007 58.521 32.596 1.00 17.06 39 PRO D C 1
ATOM 7346 O O . PRO D 1 40 ? 76.532 58.450 33.710 1.00 16.09 39 PRO D O 1
ATOM 7350 N N . LEU D 1 41 ? 75.829 57.471 31.800 1.00 17.34 40 LEU D N 1
ATOM 7351 C CA . LEU D 1 41 ? 76.491 56.201 32.050 1.00 17.02 40 LEU D CA 1
ATOM 7352 C C . LEU D 1 41 ? 77.436 56.006 30.872 1.00 16.29 40 LEU D C 1
ATOM 7353 O O . LEU D 1 41 ? 77.057 55.451 29.856 1.00 15.78 40 LEU D O 1
ATOM 7358 N N . PRO D 1 42 ? 78.651 56.531 30.994 1.00 15.55 41 PRO D N 1
ATOM 7359 C CA . PRO D 1 42 ? 79.491 56.600 29.825 1.00 16.01 41 PRO D CA 1
ATOM 7360 C C . PRO D 1 42 ? 80.001 55.233 29.360 1.00 16.19 41 PRO D C 1
ATOM 7361 O O . PRO D 1 42 ? 80.500 54.459 30.148 1.00 17.70 41 PRO D O 1
ATOM 7365 N N . THR D 1 43 ? 79.914 54.973 28.066 1.00 16.45 42 THR D N 1
ATOM 7366 C CA . THR D 1 43 ? 80.270 53.689 27.494 1.00 15.78 42 THR D CA 1
ATOM 7367 C C . THR D 1 43 ? 81.728 53.636 27.069 1.00 15.89 42 THR D C 1
ATOM 7368 O O . THR D 1 43 ? 82.328 52.571 26.970 1.00 14.52 42 THR D O 1
ATOM 7372 N N . ALA D 1 44 ? 82.284 54.804 26.799 1.00 15.78 43 ALA D N 1
ATOM 7373 C CA . ALA D 1 44 ? 83.632 54.928 26.284 1.00 16.20 43 ALA D CA 1
ATOM 7374 C C . ALA D 1 44 ? 84.030 56.407 26.359 1.00 16.18 43 ALA D C 1
ATOM 7375 O O . ALA D 1 44 ? 83.160 57.272 26.429 1.00 16.40 43 ALA D O 1
ATOM 7377 N N . VAL D 1 45 ? 85.336 56.671 26.336 1.00 16.13 44 VAL D N 1
ATOM 7378 C CA . VAL D 1 45 ? 85.865 58.029 26.206 1.00 15.76 44 VAL D CA 1
ATOM 7379 C C . VAL D 1 45 ? 86.710 58.087 24.928 1.00 16.10 44 VAL D C 1
ATOM 7380 O O . VAL D 1 45 ? 87.604 57.245 24.709 1.00 15.59 44 VAL D O 1
ATOM 7384 N N . LEU D 1 46 ? 86.444 59.101 24.104 1.00 15.50 45 LEU D N 1
ATOM 7385 C CA . LEU D 1 46 ? 87.192 59.296 22.860 1.00 15.31 45 LEU D CA 1
ATOM 7386 C C . LEU D 1 46 ? 87.657 60.758 22.713 1.00 14.66 45 LEU D C 1
ATOM 7387 O O . LEU D 1 46 ? 86.975 61.643 23.178 1.00 14.91 45 LEU D O 1
ATOM 7392 N N . SER D 1 47 ? 88.735 61.003 21.986 1.00 14.41 46 SER D N 1
ATOM 7393 C CA . SER D 1 47 ? 89.141 62.350 21.602 1.00 15.09 46 SER D CA 1
ATOM 7394 C C . SER D 1 47 ? 88.103 63.001 20.705 1.00 16.11 46 SER D C 1
ATOM 7395 O O . SER D 1 47 ? 87.950 64.224 20.705 1.00 16.31 46 SER D O 1
ATOM 7398 N N . ASN D 1 48 ? 87.407 62.174 19.921 1.00 16.77 47 ASN D N 1
ATOM 7399 C CA . ASN D 1 48 ? 86.510 62.655 18.851 1.00 16.33 47 ASN D CA 1
ATOM 7400 C C . ASN D 1 48 ? 85.765 61.490 18.301 1.00 16.30 47 ASN D C 1
ATOM 7401 O O . ASN D 1 48 ? 86.081 60.342 18.660 1.00 17.95 47 ASN D O 1
ATOM 7406 N N . HIS D 1 49 ? 84.794 61.732 17.423 1.00 15.90 48 HIS D N 1
ATOM 7407 C CA . HIS D 1 49 ? 84.001 60.624 16.890 1.00 15.60 48 HIS D CA 1
ATOM 7408 C C . HIS D 1 49 ? 84.808 59.751 15.933 1.00 15.72 48 HIS D C 1
ATOM 7409 O O . HIS D 1 49 ? 85.884 60.144 15.474 1.00 16.24 48 HIS D O 1
ATOM 7416 N N . THR D 1 50 ? 84.262 58.581 15.614 1.00 15.53 49 THR D N 1
ATOM 7417 C CA . THR D 1 50 ? 85.007 57.589 14.856 1.00 17.22 49 THR D CA 1
ATOM 7418 C C . THR D 1 50 ? 84.843 57.712 13.348 1.00 17.62 49 THR D C 1
ATOM 7419 O O . THR D 1 50 ? 85.329 56.859 12.614 1.00 17.84 49 THR D O 1
ATOM 7423 N N . GLN D 1 51 ? 84.197 58.784 12.905 1.00 18.21 50 GLN D N 1
ATOM 7424 C CA . GLN D 1 51 ? 84.207 59.158 11.487 1.00 18.26 50 GLN D CA 1
ATOM 7425 C C . GLN D 1 51 ? 85.361 60.074 11.121 1.00 18.84 50 GLN D C 1
ATOM 7426 O O . GLN D 1 51 ? 85.579 60.324 9.945 1.00 20.82 50 GLN D O 1
ATOM 7432 N N . TYR D 1 52 ? 86.156 60.523 12.082 1.00 17.96 51 TYR D N 1
ATOM 7433 C CA . TYR D 1 52 ? 87.460 61.072 11.743 1.00 18.05 51 TYR D CA 1
ATOM 7434 C C . TYR D 1 52 ? 88.426 59.906 11.414 1.00 18.21 51 TYR D C 1
ATOM 7435 O O . TYR D 1 52 ? 88.138 58.776 11.735 1.00 18.21 51 TYR D O 1
ATOM 7444 N N . PRO D 1 53 ? 89.572 60.196 10.775 1.00 18.51 52 PRO D N 1
ATOM 7445 C CA . PRO D 1 53 ? 90.556 59.163 10.402 1.00 19.26 52 PRO D CA 1
ATOM 7446 C C . PRO D 1 53 ? 91.129 58.426 11.605 1.00 18.52 52 PRO D C 1
ATOM 7447 O O . PRO D 1 53 ? 91.458 57.261 11.512 1.00 19.56 52 PRO D O 1
ATOM 7451 N N . GLY D 1 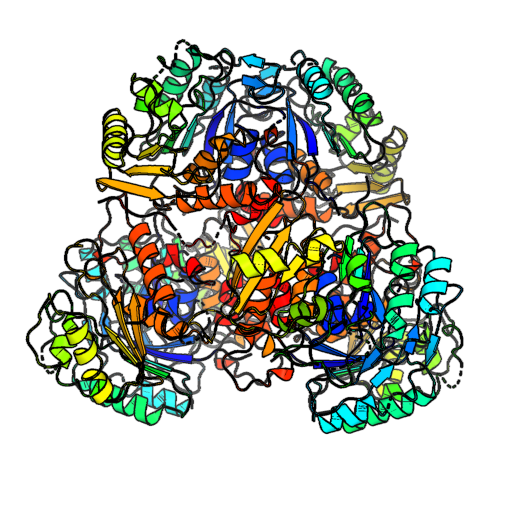54 ? 91.267 59.147 12.712 1.00 18.07 53 GLY D N 1
ATOM 7452 C CA . GLY D 1 54 ? 91.842 58.622 13.921 1.00 17.61 53 GLY D CA 1
ATOM 7453 C C . GLY D 1 54 ? 91.035 59.053 15.124 1.00 17.19 53 GLY D C 1
ATOM 7454 O O . GLY D 1 54 ? 90.172 59.923 15.038 1.00 17.22 53 GLY D O 1
ATOM 7455 N N . PHE D 1 55 ? 91.301 58.412 16.240 1.00 15.93 54 PHE D N 1
ATOM 7456 C CA . PHE D 1 55 ? 90.659 58.766 17.478 1.00 16.29 54 PHE D CA 1
ATOM 7457 C C . PHE D 1 55 ? 91.347 57.980 18.598 1.00 16.99 54 PHE D C 1
ATOM 7458 O O . PHE D 1 55 ? 91.883 56.886 18.337 1.00 16.28 54 PHE D O 1
ATOM 7466 N N . SER D 1 56 ? 91.353 58.575 19.804 1.00 17.23 55 SER D N 1
ATOM 7467 C CA . SER D 1 56 ? 91.695 57.875 21.049 1.00 16.87 55 SER D CA 1
ATOM 7468 C C . SER D 1 56 ? 90.433 57.192 21.510 1.00 17.45 55 SER D C 1
ATOM 7469 O O . SER D 1 56 ? 89.314 57.627 21.198 1.00 16.95 55 SER D O 1
ATOM 7472 N N . PHE D 1 57 ? 90.605 56.101 22.236 1.00 17.55 56 PHE D N 1
ATOM 7473 C CA . PHE D 1 57 ? 89.470 55.290 22.615 1.00 17.17 56 PHE D CA 1
ATOM 7474 C C . PHE D 1 57 ? 89.771 54.565 23.901 1.00 16.84 56 PHE D C 1
ATOM 7475 O O . PHE D 1 57 ? 90.727 53.809 23.978 1.00 15.47 56 PHE D O 1
ATOM 7483 N N . LEU D 1 58 ? 88.948 54.803 24.908 1.00 16.52 57 LEU D N 1
ATOM 7484 C CA . LEU D 1 58 ? 89.059 54.043 26.137 1.00 16.21 57 LEU D CA 1
ATOM 7485 C C . LEU D 1 58 ? 87.715 53.358 26.410 1.00 15.91 57 LEU D C 1
ATOM 7486 O O . LEU D 1 58 ? 86.727 54.018 26.560 1.00 14.54 57 LEU D O 1
ATOM 7491 N N . ASP D 1 59 ? 87.714 52.035 26.487 1.00 15.85 58 ASP D N 1
ATOM 7492 C CA . ASP D 1 59 ? 86.502 51.215 26.671 1.00 16.69 58 ASP D CA 1
ATOM 7493 C C . ASP D 1 59 ? 86.119 51.241 28.147 1.00 17.54 58 ASP D C 1
ATOM 7494 O O . ASP D 1 59 ? 86.945 50.888 29.000 1.00 16.57 58 ASP D O 1
ATOM 7499 N N . LEU D 1 60 ? 84.896 51.631 28.469 1.00 16.99 59 LEU D N 1
ATOM 7500 C CA . LEU D 1 60 ? 84.471 51.700 29.880 1.00 17.80 59 LEU D CA 1
ATOM 7501 C C . LEU D 1 60 ? 83.603 50.527 30.338 1.00 18.18 59 LEU D C 1
ATOM 7502 O O . LEU D 1 60 ? 82.924 50.612 31.391 1.00 18.67 59 LEU D O 1
ATOM 7507 N N . THR D 1 61 ? 83.658 49.426 29.586 1.00 18.20 60 THR D N 1
ATOM 7508 C CA . THR D 1 61 ? 82.921 48.202 29.940 1.00 18.66 60 THR D CA 1
ATOM 7509 C C . THR D 1 61 ? 83.073 47.780 31.406 1.00 19.41 60 THR D C 1
ATOM 7510 O O . THR D 1 61 ? 82.103 47.372 32.057 1.00 19.67 60 THR D O 1
ATOM 7514 N N . ASP D 1 62 ? 84.290 47.854 31.930 1.00 20.12 61 ASP D N 1
ATOM 7515 C CA . ASP D 1 62 ? 84.552 47.347 33.270 1.00 20.53 61 ASP D CA 1
ATOM 7516 C C . ASP D 1 62 ? 84.160 48.330 34.352 1.00 19.75 61 ASP D C 1
ATOM 7517 O O . ASP D 1 62 ? 83.932 47.937 35.498 1.00 20.15 61 ASP D O 1
ATOM 7522 N N . GLU D 1 63 ? 84.087 49.601 34.000 1.00 19.07 62 GLU D N 1
ATOM 7523 C CA . GLU D 1 63 ? 83.633 50.611 34.959 1.00 19.08 62 GLU D CA 1
ATOM 7524 C C . GLU D 1 63 ? 82.110 50.710 35.113 1.00 18.98 62 GLU D C 1
ATOM 7525 O O . GLU D 1 63 ? 81.622 51.140 36.169 1.00 19.03 62 GLU D O 1
ATOM 7547 N N . PRO D 1 65 ? 79.541 48.501 35.482 1.00 17.34 64 PRO D N 1
ATOM 7548 C CA . PRO D 1 65 ? 78.852 47.810 36.594 1.00 16.86 64 PRO D CA 1
ATOM 7549 C C . PRO D 1 65 ? 79.177 48.462 37.928 1.00 16.37 64 PRO D C 1
ATOM 7550 O O . PRO D 1 65 ? 78.362 48.428 38.842 1.00 17.37 64 PRO D O 1
ATOM 7554 N N . LYS D 1 66 ? 80.353 49.060 38.034 1.00 16.35 65 LYS D N 1
ATOM 7555 C CA . LYS D 1 66 ? 80.736 49.743 39.248 1.00 16.66 65 LYS D CA 1
ATOM 7556 C C . LYS D 1 66 ? 79.890 51.004 39.442 1.00 16.55 65 LYS D C 1
ATOM 7557 O O . LYS D 1 66 ? 79.498 51.310 40.583 1.00 16.36 65 LYS D O 1
ATOM 7563 N N . ILE D 1 67 ? 79.602 51.711 38.352 1.00 16.37 66 ILE D N 1
ATOM 7564 C CA . ILE D 1 67 ? 78.703 52.900 38.409 1.00 16.47 66 ILE D CA 1
ATOM 7565 C C . ILE D 1 67 ? 77.288 52.493 38.784 1.00 16.62 66 ILE D C 1
ATOM 7566 O O . ILE D 1 67 ? 76.704 53.072 39.702 1.00 16.78 66 ILE D O 1
ATOM 7571 N N . ILE D 1 68 ? 76.763 51.478 38.079 1.00 17.30 67 ILE D N 1
ATOM 7572 C CA . ILE D 1 68 ? 75.420 50.938 38.345 1.00 16.93 67 ILE D CA 1
ATOM 7573 C C . ILE D 1 68 ? 75.295 50.511 39.807 1.00 17.22 67 ILE D C 1
ATOM 7574 O O . ILE D 1 68 ? 74.297 50.861 40.461 1.00 17.13 67 ILE D O 1
ATOM 7579 N N . ALA D 1 69 ? 76.314 49.800 40.332 1.00 17.18 68 ALA D N 1
ATOM 7580 C CA . ALA D 1 69 ? 76.289 49.345 41.734 1.00 16.65 68 ALA D CA 1
ATOM 7581 C C . ALA D 1 69 ? 76.004 50.473 42.726 1.00 16.31 68 ALA D C 1
ATOM 7582 O O . ALA D 1 69 ? 75.175 50.330 43.622 1.00 16.39 68 ALA D O 1
ATOM 7584 N N . GLU D 1 70 ? 76.676 51.600 42.539 1.00 16.26 69 GLU D N 1
ATOM 7585 C CA . GLU D 1 70 ? 76.440 52.805 43.347 1.00 16.11 69 GLU D CA 1
ATOM 7586 C C . GLU D 1 70 ? 75.067 53.444 43.113 1.00 16.15 69 GLU D C 1
ATOM 7587 O O . GLU D 1 70 ? 74.430 53.973 44.037 1.00 15.33 69 GLU D O 1
ATOM 7593 N N . TRP D 1 71 ? 74.606 53.420 41.876 1.00 16.35 70 TRP D N 1
ATOM 7594 C CA . TRP D 1 71 ? 73.294 53.998 41.586 1.00 16.86 70 TRP D CA 1
ATOM 7595 C C . TRP D 1 71 ? 72.205 53.243 42.355 1.00 18.11 70 TRP D C 1
ATOM 7596 O O . TRP D 1 71 ? 71.284 53.855 42.923 1.00 18.06 70 TRP D O 1
ATOM 7607 N N . LYS D 1 72 ? 72.364 51.922 42.444 1.00 19.20 71 LYS D N 1
ATOM 7608 C CA . LYS D 1 72 ? 71.485 51.085 43.257 1.00 18.79 71 LYS D CA 1
ATOM 7609 C C . LYS D 1 72 ? 71.605 51.498 44.705 1.00 19.65 71 LYS D C 1
ATOM 7610 O O . LYS D 1 72 ? 70.581 51.773 45.353 1.00 19.29 71 LYS D O 1
ATOM 7616 N N . LYS D 1 73 ? 72.841 51.616 45.200 1.00 20.04 72 LYS D N 1
ATOM 7617 C CA . LYS D 1 73 ? 73.046 52.063 46.567 1.00 21.18 72 LYS D CA 1
ATOM 7618 C C . LYS D 1 73 ? 72.295 53.378 46.784 1.00 20.88 72 LYS D C 1
ATOM 7619 O O . LYS D 1 73 ? 71.584 53.529 47.783 1.00 20.71 72 LYS D O 1
ATOM 7625 N N . LEU D 1 74 ? 72.446 54.328 45.877 1.00 20.54 73 LEU D N 1
ATOM 7626 C CA . LEU D 1 74 ? 71.765 55.630 46.021 1.00 20.94 73 LEU D CA 1
ATOM 7627 C C . LEU D 1 74 ? 70.235 55.563 45.873 1.00 20.96 73 LEU D C 1
ATOM 7628 O O . LEU D 1 74 ? 69.561 56.544 46.132 1.00 20.03 73 LEU D O 1
ATOM 7633 N N . GLU D 1 75 ? 69.706 54.405 45.483 1.00 21.39 74 GLU D N 1
ATOM 7634 C CA . GLU D 1 75 ? 68.300 54.254 45.128 1.00 21.47 74 GLU D CA 1
ATOM 7635 C C . GLU D 1 75 ? 67.795 55.320 44.124 1.00 21.24 74 GLU D C 1
ATOM 7636 O O . GLU D 1 75 ? 66.651 55.753 44.204 1.00 20.18 74 GLU D O 1
ATOM 7642 N N . VAL D 1 76 ? 68.647 55.741 43.184 1.00 21.82 75 VAL D N 1
ATOM 7643 C CA . VAL D 1 76 ? 68.216 56.667 42.12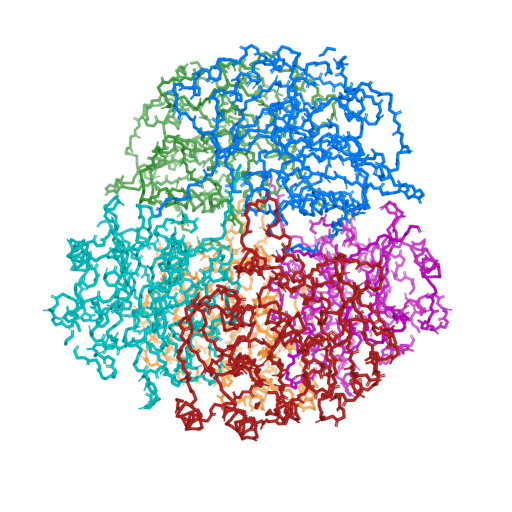5 1.00 22.12 75 VAL D CA 1
ATOM 7644 C C . VAL D 1 76 ? 67.128 56.035 41.258 1.00 21.59 75 VAL D C 1
ATOM 7645 O O . VAL D 1 76 ? 67.206 54.870 40.847 1.00 20.63 75 VAL D O 1
ATOM 7649 N N . GLN D 1 77 ? 66.088 56.806 41.008 1.00 22.17 76 GLN D N 1
ATOM 7650 C CA . GLN D 1 77 ? 65.070 56.407 40.059 1.00 22.65 76 GLN D CA 1
ATOM 7651 C C . GLN D 1 77 ? 65.228 57.235 38.801 1.00 21.93 76 GLN D C 1
ATOM 7652 O O . GLN D 1 77 ? 65.510 58.427 38.864 1.00 22.13 76 GLN D O 1
ATOM 7658 N N . PHE D 1 78 ? 65.043 56.573 37.662 1.00 20.72 77 PHE D N 1
ATOM 7659 C CA . PHE D 1 78 ? 65.134 57.208 36.365 1.00 19.78 77 PHE D CA 1
ATOM 7660 C C . PHE D 1 78 ? 63.791 57.164 35.678 1.00 19.00 77 PHE D C 1
ATOM 7661 O O . PHE D 1 78 ? 63.110 56.130 35.621 1.00 17.73 77 PHE D O 1
ATOM 7669 N N . ASP D 1 79 ? 63.416 58.309 35.151 1.00 18.03 78 ASP D N 1
ATOM 7670 C CA . ASP D 1 79 ? 62.198 58.421 34.376 1.00 17.90 78 ASP D CA 1
ATOM 7671 C C . ASP D 1 79 ? 62.365 57.884 32.973 1.00 16.90 78 ASP D C 1
ATOM 7672 O O . ASP D 1 79 ? 61.407 57.394 32.380 1.00 17.10 78 ASP D O 1
ATOM 7677 N N . ALA D 1 80 ? 63.581 57.957 32.454 1.00 15.46 79 ALA D N 1
ATOM 7678 C CA . ALA D 1 80 ? 63.924 57.395 31.152 1.00 15.97 79 ALA D CA 1
ATOM 7679 C C . ALA D 1 80 ? 65.374 56.855 31.144 1.00 15.44 79 ALA D C 1
ATOM 7680 O O . ALA D 1 80 ? 66.217 57.300 31.925 1.00 16.46 79 ALA D O 1
ATOM 7682 N N . ILE D 1 81 ? 65.605 55.890 30.261 1.00 14.68 80 ILE D N 1
ATOM 7683 C CA . ILE D 1 81 ? 66.949 55.347 29.977 1.00 15.39 80 ILE D CA 1
ATOM 7684 C C . ILE D 1 81 ? 67.042 55.514 28.492 1.00 15.77 80 ILE D C 1
ATOM 7685 O O . ILE D 1 81 ? 66.154 55.068 27.767 1.00 15.78 80 ILE D O 1
ATOM 7690 N N . TYR D 1 82 ? 68.066 56.230 28.042 1.00 16.63 81 TYR D N 1
ATOM 7691 C CA . TYR D 1 82 ? 68.273 56.462 26.639 1.00 16.08 81 TYR D CA 1
ATOM 7692 C C . TYR D 1 82 ? 69.670 55.978 26.288 1.00 16.97 81 TYR D C 1
ATOM 7693 O O . TYR D 1 82 ? 70.673 56.514 26.795 1.00 18.52 81 TYR D O 1
ATOM 7702 N N . THR D 1 83 ? 69.747 54.950 25.446 1.00 16.90 82 THR D N 1
ATOM 7703 C CA . THR D 1 83 ? 71.044 54.364 25.018 1.00 16.45 82 THR D CA 1
ATOM 7704 C C . THR D 1 83 ? 71.428 54.742 23.588 1.00 16.41 82 THR D C 1
ATOM 7705 O O . THR D 1 83 ? 70.555 54.960 22.743 1.00 15.92 82 THR D O 1
ATOM 7709 N N . GLY D 1 84 ? 72.728 54.739 23.325 1.00 15.68 83 GLY D N 1
ATOM 7710 C CA . GLY D 1 84 ? 73.285 54.985 21.994 1.00 16.67 83 GLY D CA 1
ATOM 7711 C C . GLY D 1 84 ? 74.553 54.169 21.768 1.00 15.87 83 GLY D C 1
ATOM 7712 O O . GLY D 1 84 ? 74.589 52.953 21.970 1.00 15.23 83 GLY D O 1
ATOM 7713 N N . TYR D 1 85 ? 75.609 54.858 21.369 1.00 16.88 84 TYR D N 1
ATOM 7714 C CA . TYR D 1 85 ? 76.878 54.207 21.031 1.00 16.72 84 TYR D CA 1
ATOM 7715 C C . TYR D 1 85 ? 77.452 53.537 22.266 1.00 17.29 84 TYR D C 1
ATOM 7716 O O . TYR D 1 85 ? 77.694 54.195 23.282 1.00 18.43 84 TYR D O 1
ATOM 7725 N N . LEU D 1 86 ? 77.694 52.232 22.150 1.00 17.49 85 LEU D N 1
ATOM 7726 C CA . LEU D 1 86 ? 78.231 51.409 23.200 1.00 17.59 85 LEU D CA 1
ATOM 7727 C C . LEU D 1 86 ? 79.701 51.054 22.906 1.00 18.27 85 LEU D C 1
ATOM 7728 O O . LEU D 1 86 ? 80.091 50.855 21.748 1.00 18.50 85 LEU D O 1
ATOM 7733 N N . GLY D 1 87 ? 80.500 50.917 23.957 1.00 18.73 86 GLY D N 1
ATOM 7734 C CA . GLY D 1 87 ? 81.925 50.675 23.836 1.00 18.70 86 GLY D CA 1
ATOM 7735 C C . GLY D 1 87 ? 82.386 49.287 23.472 1.00 19.15 86 GLY D C 1
ATOM 7736 O O . GLY D 1 87 ? 83.557 49.107 23.098 1.00 20.02 86 GLY D O 1
ATOM 7737 N N . SER D 1 88 ? 81.524 48.290 23.613 1.00 19.60 87 SER D N 1
ATOM 7738 C CA . SER D 1 88 ? 81.901 46.910 23.269 1.00 19.18 87 SER D CA 1
ATOM 7739 C C . SER D 1 88 ? 80.681 46.016 23.259 1.00 18.84 87 SER D C 1
ATOM 7740 O O . SER D 1 88 ? 79.693 46.354 23.897 1.00 18.50 87 SER D O 1
ATOM 7743 N N . PRO D 1 89 ? 80.714 44.895 22.510 1.00 19.18 88 PRO D N 1
ATOM 7744 C CA . PRO D 1 89 ? 79.521 44.057 22.480 1.00 19.30 88 PRO D CA 1
ATOM 7745 C C . PRO D 1 89 ? 79.145 43.575 23.860 1.00 19.66 88 PRO D C 1
ATOM 7746 O O . PRO D 1 89 ? 77.966 43.420 24.158 1.00 20.03 88 PRO D O 1
ATOM 7750 N N . ARG D 1 90 ? 80.143 43.393 24.718 1.00 20.41 89 ARG D N 1
ATOM 7751 C CA . ARG D 1 90 ? 79.939 42.976 26.118 1.00 20.88 89 ARG D CA 1
ATOM 7752 C C . ARG D 1 90 ? 78.989 43.897 26.897 1.00 20.01 89 ARG D C 1
ATOM 7753 O O . ARG D 1 90 ? 78.352 43.463 27.864 1.00 19.19 89 ARG D O 1
ATOM 7761 N N . GLN D 1 91 ? 78.884 45.158 26.486 1.00 19.38 90 GLN D N 1
ATOM 7762 C CA . GLN D 1 91 ? 78.055 46.122 27.244 1.00 18.52 90 GLN D CA 1
ATOM 7763 C C . GLN D 1 91 ? 76.558 45.926 27.095 1.00 18.16 90 GLN D C 1
ATOM 7764 O O . GLN D 1 91 ? 75.786 46.403 27.934 1.00 18.42 90 GLN D O 1
ATOM 7770 N N . ILE D 1 92 ? 76.127 45.254 26.032 1.00 17.52 91 ILE D N 1
ATOM 7771 C CA . ILE D 1 92 ? 74.694 45.078 25.812 1.00 17.69 91 ILE D CA 1
ATOM 7772 C C . ILE D 1 92 ? 74.099 44.318 26.985 1.00 17.13 91 ILE D C 1
ATOM 7773 O O . ILE D 1 92 ? 73.094 44.682 27.531 1.00 15.60 91 ILE D O 1
ATOM 7778 N N . GLN D 1 93 ? 74.797 43.294 27.423 1.00 17.87 92 GLN D N 1
ATOM 7779 C CA . GLN D 1 93 ? 74.350 42.502 28.557 1.00 18.26 92 GLN D CA 1
ATOM 7780 C C . GLN D 1 93 ? 74.159 43.342 29.822 1.00 17.54 92 GLN D C 1
ATOM 7781 O O . GLN D 1 93 ? 73.152 43.216 30.531 1.00 17.44 92 GLN D O 1
ATOM 7787 N N . ILE D 1 94 ? 75.154 44.176 30.100 1.00 17.13 93 ILE D N 1
ATOM 7788 C CA . ILE D 1 94 ? 75.157 45.079 31.257 1.00 16.32 93 ILE D CA 1
ATOM 7789 C C . ILE D 1 94 ? 74.013 46.111 31.194 1.00 15.34 93 ILE D C 1
ATOM 7790 O O . ILE D 1 94 ? 73.333 46.387 32.179 1.00 14.82 93 ILE D O 1
ATOM 7795 N N . VAL D 1 95 ? 73.824 46.670 30.016 1.00 15.96 94 VAL D N 1
ATOM 7796 C CA . VAL D 1 95 ? 72.782 47.667 29.783 1.00 15.30 94 VAL D CA 1
ATOM 7797 C C . VAL D 1 95 ? 71.406 47.045 29.837 1.00 16.09 94 VAL D C 1
ATOM 7798 O O . VAL D 1 95 ? 70.458 47.654 30.307 1.00 15.57 94 VAL D O 1
ATOM 7802 N N . SER D 1 96 ? 71.293 45.852 29.271 1.00 17.28 95 SER D N 1
ATOM 7803 C CA . SER D 1 96 ? 70.027 45.143 29.252 1.00 18.10 95 SER D CA 1
ATOM 7804 C C . SER D 1 96 ? 69.628 44.808 30.688 1.00 18.71 95 SER D C 1
ATOM 7805 O O . SER D 1 96 ? 68.479 45.030 31.057 1.00 18.93 95 SER D O 1
ATOM 7808 N N . ASP D 1 97 ? 70.573 44.320 31.504 1.00 18.67 96 ASP D N 1
ATOM 7809 C CA . ASP D 1 97 ? 70.314 44.098 32.944 1.00 19.15 96 ASP D CA 1
ATOM 7810 C C . ASP D 1 97 ? 70.002 45.384 33.720 1.00 18.22 96 ASP D C 1
ATOM 7811 O O . ASP D 1 97 ? 69.166 45.377 34.614 1.00 17.32 96 ASP D O 1
ATOM 7816 N N . PHE D 1 98 ? 70.738 46.452 33.402 1.00 18.08 97 PHE D N 1
ATOM 7817 C CA . PHE D 1 98 ? 70.464 47.790 33.918 1.00 17.49 97 PHE D CA 1
ATOM 7818 C C . PHE D 1 98 ? 69.015 48.202 33.613 1.00 17.24 97 PHE D C 1
ATOM 7819 O O . PHE D 1 98 ? 68.312 48.646 34.504 1.00 16.16 97 PHE D O 1
ATOM 7827 N N . ILE D 1 99 ? 68.562 48.072 32.358 1.00 17.55 98 ILE D N 1
ATOM 7828 C CA . ILE D 1 99 ? 67.171 48.424 32.032 1.00 17.32 98 ILE D CA 1
ATOM 7829 C C . ILE D 1 99 ? 66.222 47.539 32.807 1.00 18.29 98 ILE D C 1
ATOM 7830 O O . ILE D 1 99 ? 65.248 48.038 33.394 1.00 18.05 98 ILE D O 1
ATOM 7835 N N . LYS D 1 100 ? 66.522 46.233 32.866 1.00 18.85 99 LYS D N 1
ATOM 7836 C CA . LYS D 1 100 ? 65.671 45.283 33.601 1.00 20.17 99 LYS D CA 1
ATOM 7837 C C . LYS D 1 100 ? 65.511 45.719 35.027 1.00 20.19 99 LYS D C 1
ATOM 7838 O O . LYS D 1 100 ? 64.405 45.673 35.531 1.00 20.33 99 LYS D O 1
ATOM 7844 N N . ASP D 1 101 ? 66.621 46.103 35.670 1.00 20.68 100 ASP D N 1
ATOM 7845 C CA . ASP D 1 101 ? 66.628 46.376 37.116 1.00 20.89 100 ASP D CA 1
ATOM 7846 C C . ASP D 1 101 ? 66.155 47.789 37.431 1.00 20.92 100 ASP D C 1
ATOM 7847 O O . ASP D 1 101 ? 65.723 48.045 38.528 1.00 20.66 100 ASP D O 1
ATOM 7852 N N . PHE D 1 102 ? 66.275 48.717 36.500 1.00 21.65 101 PHE D N 1
ATOM 7853 C CA . PHE D 1 102 ? 65.866 50.114 36.763 1.00 22.52 101 PHE D CA 1
ATOM 7854 C C . PHE D 1 102 ? 64.560 50.516 36.114 1.00 23.70 101 PHE D C 1
ATOM 7855 O O . PHE D 1 102 ? 64.106 51.635 36.320 1.00 24.54 101 PHE D O 1
ATOM 7863 N N . ARG D 1 103 ? 63.927 49.650 35.330 1.00 25.13 102 ARG D N 1
ATOM 7864 C CA . ARG D 1 103 ? 62.693 50.103 34.698 1.00 26.04 102 ARG D CA 1
ATOM 7865 C C . ARG D 1 103 ? 61.580 50.197 35.742 1.00 26.25 102 ARG D C 1
ATOM 7866 O O . ARG D 1 103 ? 61.563 49.477 36.724 1.00 25.51 102 ARG D O 1
ATOM 7874 N N . GLN D 1 104 ? 60.684 51.137 35.492 1.00 27.34 103 GLN D N 1
ATOM 7875 C CA . GLN D 1 104 ? 59.511 51.382 36.299 1.00 28.32 103 GLN D CA 1
ATOM 7876 C C . GLN D 1 104 ? 58.303 51.376 35.398 1.00 28.26 103 GLN D C 1
ATOM 7877 O O . GLN D 1 104 ? 58.423 51.511 34.187 1.00 27.99 103 GLN D O 1
ATOM 7883 N N . PRO D 1 105 ? 57.113 51.230 35.991 1.00 29.11 104 PRO D N 1
ATOM 7884 C CA . PRO D 1 105 ? 55.922 51.132 35.171 1.00 29.32 104 PRO D CA 1
ATOM 7885 C C . PRO D 1 105 ? 55.783 52.265 34.164 1.00 28.82 104 PRO D C 1
ATOM 7886 O O . PRO D 1 105 ? 55.327 52.019 33.055 1.00 28.20 104 PRO D O 1
ATOM 7890 N N . ASP D 1 106 ? 56.166 53.479 34.548 1.00 28.59 105 ASP D N 1
ATOM 7891 C CA . ASP D 1 106 ? 56.082 54.603 33.623 1.00 28.98 105 ASP D CA 1
ATOM 7892 C C . ASP D 1 106 ? 57.432 55.010 33.041 1.00 27.58 105 ASP D C 1
ATOM 7893 O O . ASP D 1 106 ? 57.555 56.101 32.518 1.00 27.39 105 ASP D O 1
ATOM 7898 N N . SER D 1 107 ? 58.442 54.153 33.125 1.00 26.15 106 SER D N 1
ATOM 7899 C CA . SER D 1 107 ? 59.717 54.449 32.418 1.00 24.94 106 SER D CA 1
ATOM 7900 C C . SER D 1 107 ? 59.510 54.596 30.897 1.00 23.12 106 SER D C 1
ATOM 7901 O O . SER D 1 107 ? 58.685 53.883 30.324 1.00 22.90 106 SER D O 1
ATOM 7904 N N . LEU D 1 108 ? 60.246 55.519 30.272 1.00 20.44 107 LEU D N 1
ATOM 7905 C CA . LEU D 1 108 ? 60.405 55.561 28.832 1.00 19.33 107 LEU D CA 1
ATOM 7906 C C . LEU D 1 108 ? 61.790 54.997 28.562 1.00 18.89 107 LEU D C 1
ATOM 7907 O O . LEU D 1 108 ? 62.779 55.526 29.055 1.00 18.28 107 LEU D O 1
ATOM 7912 N N . ILE D 1 109 ? 61.868 53.942 27.767 1.00 18.52 108 ILE D N 1
ATOM 7913 C CA . ILE D 1 109 ? 63.176 53.387 27.379 1.00 17.77 108 ILE D CA 1
ATOM 7914 C C . ILE D 1 109 ? 63.372 53.654 25.909 1.00 17.07 108 ILE D C 1
ATOM 7915 O O . ILE D 1 109 ? 62.565 53.234 25.061 1.00 16.41 108 ILE D O 1
ATOM 7920 N N . VAL D 1 110 ? 64.469 54.334 25.602 1.00 17.13 109 VAL D N 1
ATOM 7921 C CA . VAL D 1 110 ? 64.792 54.705 24.235 1.00 17.29 109 VAL D CA 1
ATOM 7922 C C . VAL D 1 110 ? 66.133 54.087 23.846 1.00 16.72 109 VAL D C 1
ATOM 7923 O O . VAL D 1 110 ? 67.119 54.255 24.534 1.00 16.64 109 VAL D O 1
ATOM 7927 N N . ALA D 1 111 ? 66.186 53.339 22.756 1.00 17.01 110 ALA D N 1
ATOM 7928 C CA . ALA D 1 111 ? 67.482 52.824 22.274 1.00 16.97 110 ALA D CA 1
ATOM 7929 C C . ALA D 1 111 ? 67.739 53.325 20.871 1.00 16.66 110 ALA D C 1
ATOM 7930 O O . ALA D 1 111 ? 66.955 53.057 19.986 1.00 18.04 110 ALA D O 1
ATOM 7932 N N . ASP D 1 112 ? 68.788 54.102 20.658 1.00 16.53 111 ASP D N 1
ATOM 7933 C CA . ASP D 1 112 ? 69.254 54.392 19.314 1.00 15.85 111 ASP D CA 1
ATOM 7934 C C . ASP D 1 112 ? 70.214 53.252 19.057 1.00 15.46 111 ASP D C 1
ATOM 7935 O O . ASP D 1 112 ? 71.207 53.155 19.746 1.00 15.73 111 ASP D O 1
ATOM 7940 N N . PRO D 1 113 ? 69.917 52.374 18.095 1.00 15.71 112 PRO D N 1
ATOM 7941 C CA . PRO D 1 113 ? 70.752 51.203 17.886 1.00 15.77 112 PRO D CA 1
ATOM 7942 C C . PRO D 1 113 ? 71.941 51.560 16.988 1.00 15.92 112 PRO D C 1
ATOM 7943 O O . PRO D 1 113 ? 72.004 51.157 15.815 1.00 15.64 112 PRO D O 1
ATOM 7947 N N . VAL D 1 114 ? 72.913 52.241 17.601 1.00 16.53 113 VAL D N 1
ATOM 7948 C CA . VAL D 1 114 ? 74.021 52.846 16.926 1.00 16.01 113 VAL D CA 1
ATOM 7949 C C . VAL D 1 114 ? 74.957 51.720 16.440 1.00 16.61 113 VAL D C 1
ATOM 7950 O O . VAL D 1 114 ? 75.551 50.989 17.239 1.00 17.16 113 VAL D O 1
ATOM 7954 N N . LEU D 1 115 ? 74.994 51.519 15.132 1.00 16.38 114 LEU D N 1
ATOM 7955 C CA . LEU D 1 115 ? 75.846 50.501 14.513 1.00 16.95 114 LEU D CA 1
ATOM 7956 C C . LEU D 1 115 ? 76.626 51.057 13.326 1.00 16.70 114 LEU D C 1
ATOM 7957 O O . LEU D 1 115 ? 77.746 50.626 13.058 1.00 16.91 114 LEU D O 1
ATOM 7962 N N . GLY D 1 116 ? 76.050 52.002 12.600 1.00 16.94 115 GLY D N 1
ATOM 7963 C CA . GLY D 1 116 ? 76.704 52.474 11.357 1.00 18.16 115 GLY D CA 1
ATOM 7964 C C . GLY D 1 116 ? 75.842 53.406 10.551 1.00 18.63 115 GLY D C 1
ATOM 7965 O O . GLY D 1 116 ? 74.774 53.759 10.973 1.00 18.48 115 GLY D O 1
ATOM 7966 N N . ASP D 1 117 ? 76.350 53.827 9.408 1.00 19.96 116 ASP D N 1
ATOM 7967 C CA . ASP D 1 117 ? 75.618 54.689 8.493 1.00 21.00 116 ASP D CA 1
ATOM 7968 C C . ASP D 1 117 ? 76.248 54.529 7.112 1.00 22.52 116 ASP D C 1
ATOM 7969 O O . ASP D 1 117 ? 77.344 53.938 6.992 1.00 21.41 116 ASP D O 1
ATOM 7974 N N . ASN D 1 118 ? 75.591 55.073 6.084 1.00 23.20 117 ASN D N 1
ATOM 7975 C CA . ASN D 1 118 ? 76.068 54.941 4.727 1.00 24.49 117 ASN D CA 1
ATOM 7976 C C . ASN D 1 118 ? 76.372 53.514 4.301 1.00 24.48 117 ASN D C 1
ATOM 7977 O O . ASN D 1 118 ? 77.334 53.255 3.562 1.00 25.18 117 ASN D O 1
ATOM 7982 N N . GLY D 1 119 ? 75.538 52.581 4.751 1.00 24.09 118 GLY D N 1
ATOM 7983 C CA . GLY D 1 119 ? 75.651 51.201 4.322 1.00 23.73 118 GLY D CA 1
ATOM 7984 C C . GLY D 1 119 ? 76.816 50.491 4.981 1.00 23.16 118 GLY D C 1
ATOM 7985 O O . GLY D 1 119 ? 77.262 49.467 4.498 1.00 23.29 118 GLY D O 1
ATOM 7986 N N . ARG D 1 120 ? 77.323 51.017 6.087 1.00 22.47 119 ARG D N 1
ATOM 7987 C CA . ARG D 1 120 ? 78.511 50.420 6.688 1.00 21.97 119 ARG D CA 1
ATOM 7988 C C . ARG D 1 120 ? 78.571 50.548 8.203 1.00 20.40 119 ARG D C 1
ATOM 7989 O O . ARG D 1 120 ? 78.152 51.554 8.769 1.00 19.32 119 ARG D O 1
ATOM 7997 N N . LEU D 1 121 ? 79.092 49.518 8.856 1.00 18.70 120 LEU D N 1
ATOM 7998 C CA . LEU D 1 121 ? 79.286 49.587 10.280 1.00 18.51 120 LEU D CA 1
ATOM 7999 C C . LEU D 1 121 ? 80.321 50.663 10.644 1.00 17.89 120 LEU D C 1
ATOM 8000 O O . LEU D 1 121 ? 81.270 50.895 9.929 1.00 17.02 120 LEU D O 1
ATOM 8005 N N . TYR D 1 122 ? 80.136 51.301 11.780 1.00 18.22 121 TYR D N 1
ATOM 8006 C CA . TYR D 1 122 ? 81.140 52.226 12.307 1.00 18.55 121 TYR D CA 1
ATOM 8007 C C . TYR D 1 122 ? 82.465 51.521 12.565 1.00 18.76 121 TYR D C 1
ATOM 8008 O O . TYR D 1 122 ? 82.524 50.293 12.744 1.00 16.65 121 TYR D O 1
ATOM 8017 N N . THR D 1 123 ? 83.532 52.310 12.568 1.00 19.05 122 THR D N 1
ATOM 8018 C CA . THR D 1 123 ? 84.884 51.762 12.636 1.00 19.88 122 THR D CA 1
ATOM 8019 C C . THR D 1 123 ? 85.003 50.818 13.799 1.00 20.13 122 THR D C 1
ATOM 8020 O O . THR D 1 123 ? 84.606 51.152 14.908 1.00 20.21 122 THR D O 1
ATOM 8024 N N . ASN D 1 124 ? 85.588 49.664 13.511 1.00 20.81 123 ASN D N 1
ATOM 8025 C CA . ASN D 1 124 ? 85.844 48.580 14.470 1.00 21.78 123 ASN D CA 1
ATOM 8026 C C . ASN D 1 124 ? 84.627 47.818 14.989 1.00 21.41 123 ASN D C 1
ATOM 8027 O O . ASN D 1 124 ? 84.806 46.906 15.745 1.00 20.46 123 ASN D O 1
ATOM 8032 N N . PHE D 1 125 ? 83.417 48.206 14.622 1.00 21.03 124 PHE D N 1
ATOM 8033 C CA . PHE D 1 125 ? 82.248 47.399 14.915 1.00 21.70 124 PHE D CA 1
ATOM 8034 C C . PHE D 1 125 ? 82.220 46.167 14.025 1.00 21.76 124 PHE D C 1
ATOM 8035 O O . PHE D 1 125 ? 82.733 46.166 12.909 1.00 21.51 124 PHE D O 1
ATOM 8043 N N . ASP D 1 126 ? 81.607 45.104 14.522 1.00 22.37 125 ASP D N 1
ATOM 8044 C CA . ASP D 1 126 ? 81.477 43.881 13.756 1.00 22.28 125 ASP D CA 1
ATOM 8045 C C . ASP D 1 126 ? 80.160 43.205 14.089 1.00 22.03 125 ASP D C 1
ATOM 8046 O O . ASP D 1 126 ? 79.306 43.803 14.792 1.00 18.68 125 ASP D O 1
ATOM 8059 N N . GLU D 1 128 ? 79.365 40.871 16.069 1.00 19.61 127 GLU D N 1
ATOM 8060 C CA . GLU D 1 128 ? 79.087 40.663 17.503 1.00 20.04 127 GLU D CA 1
ATOM 8061 C C . GLU D 1 128 ? 78.322 41.834 18.071 1.00 18.37 127 GLU D C 1
ATOM 8062 O O . GLU D 1 128 ? 77.443 41.671 18.881 1.00 17.02 127 GLU D O 1
ATOM 8076 N N . VAL D 1 130 ? 76.363 43.851 16.246 1.00 17.41 129 VAL D N 1
ATOM 8077 C CA . VAL D 1 130 ? 75.067 43.831 15.603 1.00 17.49 129 VAL D CA 1
ATOM 8078 C C . VAL D 1 130 ? 74.179 42.786 16.253 1.00 17.60 129 VAL D C 1
ATOM 8079 O O . VAL D 1 130 ? 73.063 43.080 16.641 1.00 18.31 129 VAL D O 1
ATOM 8083 N N . LYS D 1 131 ? 74.684 41.573 16.444 1.00 18.17 130 LYS D N 1
ATOM 8084 C CA . LYS D 1 131 ? 73.866 40.518 17.065 1.00 18.15 130 LYS D CA 1
ATOM 8085 C C . LYS D 1 131 ? 73.407 40.885 18.480 1.00 17.76 130 LYS D C 1
ATOM 8086 O O . LYS D 1 131 ? 72.296 40.623 18.863 1.00 17.46 130 LYS D O 1
ATOM 8092 N N . GLU D 1 132 ? 74.285 41.489 19.264 1.00 18.48 131 GLU D N 1
ATOM 8093 C CA . GLU D 1 132 ? 73.932 41.931 20.608 1.00 18.52 131 GLU D CA 1
ATOM 8094 C C . GLU D 1 132 ? 72.932 43.060 20.578 1.00 18.28 131 GLU D C 1
ATOM 8095 O O . GLU D 1 132 ? 71.975 43.106 21.374 1.00 18.45 131 GLU D O 1
ATOM 8109 N N . ARG D 1 134 ? 70.701 43.644 18.445 1.00 18.20 133 ARG D N 1
ATOM 8110 C CA . ARG D 1 134 ? 69.402 43.055 18.138 1.00 18.16 133 ARG D CA 1
ATOM 8111 C C . ARG D 1 134 ? 68.669 42.648 19.414 1.00 18.29 133 ARG D C 1
ATOM 8112 O O . ARG D 1 134 ? 67.446 42.704 19.479 1.00 18.38 133 ARG D O 1
ATOM 8120 N N . HIS D 1 135 ? 69.411 42.192 20.416 1.00 18.07 134 HIS D N 1
ATOM 8121 C CA . HIS D 1 135 ? 68.799 41.924 21.708 1.00 18.34 134 HIS D CA 1
ATOM 8122 C C . HIS D 1 135 ? 68.440 43.189 22.465 1.00 17.72 134 HIS D C 1
ATOM 8123 O O . HIS D 1 135 ? 67.364 43.295 23.066 1.00 16.95 134 HIS D O 1
ATOM 8130 N N . LEU D 1 136 ? 69.363 44.146 22.465 1.00 17.25 135 LEU D N 1
ATOM 8131 C CA . LEU D 1 136 ? 69.159 45.318 23.245 1.00 16.38 135 LEU D CA 1
ATOM 8132 C C . LEU D 1 136 ? 67.865 45.972 22.812 1.00 16.51 135 LEU D C 1
ATOM 8133 O O . LEU D 1 136 ? 67.148 46.436 23.666 1.00 17.18 135 LEU D O 1
ATOM 8138 N N . ILE D 1 137 ? 67.550 46.015 21.511 1.00 15.63 136 ILE D N 1
ATOM 8139 C CA . ILE D 1 137 ? 66.315 46.725 21.104 1.00 15.59 136 ILE D CA 1
ATOM 8140 C C . ILE D 1 137 ? 65.021 46.126 21.686 1.00 15.97 136 ILE D C 1
ATOM 8141 O O . ILE D 1 137 ? 64.035 46.863 21.889 1.00 15.30 136 ILE D O 1
ATOM 8146 N N . THR D 1 138 ? 65.039 44.817 21.968 1.00 15.46 137 THR D N 1
ATOM 8147 C CA . THR D 1 138 ? 63.895 44.139 22.561 1.00 16.33 137 THR D CA 1
ATOM 8148 C C . THR D 1 138 ? 63.510 44.733 23.913 1.00 17.23 137 THR D C 1
ATOM 8149 O O . THR D 1 138 ? 62.399 44.490 24.378 1.00 16.93 137 THR D O 1
ATOM 8153 N N . LYS D 1 139 ? 64.396 45.534 24.522 1.00 18.33 138 LYS D N 1
ATOM 8154 C CA . LYS D 1 139 ? 64.090 46.148 25.831 1.00 18.43 138 LYS D CA 1
ATOM 8155 C C . LYS D 1 139 ? 63.498 47.520 25.735 1.00 18.77 138 LYS D C 1
ATOM 8156 O O . LYS D 1 139 ? 63.095 48.047 26.737 1.00 20.39 138 LYS D O 1
ATOM 8162 N N . ALA D 1 140 ? 63.443 48.105 24.544 1.00 18.18 139 ALA D N 1
ATOM 8163 C CA . ALA D 1 140 ? 63.120 49.502 24.387 1.00 17.94 139 ALA D CA 1
ATOM 8164 C C . ALA D 1 140 ? 61.680 49.684 24.016 1.00 17.86 139 ALA D C 1
ATOM 8165 O O . ALA D 1 140 ? 61.067 48.762 23.462 1.00 18.52 139 ALA D O 1
ATOM 8167 N N . ASP D 1 141 ? 61.143 50.848 24.393 1.00 17.38 140 ASP D N 1
ATOM 8168 C CA . ASP D 1 141 ? 59.837 51.376 23.937 1.00 16.94 140 ASP D CA 1
ATOM 8169 C C . ASP D 1 141 ? 59.897 52.100 22.586 1.00 16.57 140 ASP D C 1
ATOM 8170 O O . ASP D 1 141 ? 58.960 52.053 21.783 1.00 16.69 140 ASP D O 1
ATOM 8175 N N . VAL D 1 142 ? 60.999 52.793 22.364 1.00 15.74 141 VAL D N 1
ATOM 8176 C CA . VAL D 1 142 ? 61.208 53.621 21.192 1.00 15.61 141 VAL D CA 1
ATOM 8177 C C . VAL D 1 142 ? 62.588 53.276 20.662 1.00 15.83 141 VAL D C 1
ATOM 8178 O O . VAL D 1 142 ? 63.567 53.221 21.437 1.00 15.74 141 VAL D O 1
ATOM 8182 N N . ILE D 1 143 ? 62.679 53.018 19.359 1.00 15.34 142 ILE D N 1
ATOM 8183 C CA . ILE D 1 143 ? 63.958 52.848 18.704 1.00 16.06 142 ILE D CA 1
ATOM 8184 C C . ILE D 1 143 ? 64.042 53.730 17.475 1.00 16.15 142 ILE D C 1
ATOM 8185 O O . ILE D 1 143 ? 63.028 54.048 16.879 1.00 16.04 142 ILE D O 1
ATOM 8190 N N . THR D 1 144 ? 65.260 54.144 17.120 1.00 16.65 143 THR D N 1
ATOM 8191 C CA . THR D 1 144 ? 65.509 55.128 16.069 1.00 16.36 143 THR D CA 1
ATOM 8192 C C . THR D 1 144 ? 66.676 54.757 15.110 1.00 16.72 143 THR D C 1
ATOM 8193 O O . THR D 1 144 ? 67.587 55.580 14.871 1.00 17.40 143 THR D O 1
ATOM 8197 N N . PRO D 1 145 ? 66.641 53.534 14.556 1.00 16.72 144 PRO D N 1
ATOM 8198 C CA . PRO D 1 145 ? 67.612 53.126 13.538 1.00 17.27 144 PRO D CA 1
ATOM 8199 C C . PRO D 1 145 ? 67.630 54.086 12.359 1.00 18.22 144 PRO D C 1
ATOM 8200 O O . PRO D 1 145 ? 66.569 54.575 11.918 1.00 16.68 144 PRO D O 1
ATOM 8204 N N . ASN D 1 146 ? 68.833 54.371 11.851 1.00 18.63 145 ASN D N 1
ATOM 8205 C CA . ASN D 1 146 ? 68.897 54.853 10.497 1.00 18.70 145 ASN D CA 1
ATOM 8206 C C . ASN D 1 146 ? 68.693 53.662 9.535 1.00 18.60 145 ASN D C 1
ATOM 8207 O O . ASN D 1 146 ? 68.570 52.505 9.962 1.00 18.28 145 ASN D O 1
ATOM 8212 N N . LEU D 1 147 ? 68.614 53.940 8.240 1.00 19.24 146 LEU D N 1
ATOM 8213 C CA . LEU D 1 147 ? 68.306 52.909 7.275 1.00 18.93 146 LEU D CA 1
ATOM 8214 C C . LEU D 1 147 ? 69.408 51.829 7.316 1.00 19.27 146 LEU D C 1
ATOM 8215 O O . LEU D 1 147 ? 69.094 50.647 7.214 1.00 18.48 146 LEU D O 1
ATOM 8220 N N . THR D 1 148 ? 70.667 52.229 7.529 1.00 18.82 147 THR D N 1
ATOM 8221 C CA . THR D 1 148 ? 71.758 51.240 7.613 1.00 19.22 147 THR D CA 1
ATOM 8222 C C . THR D 1 148 ? 71.532 50.267 8.774 1.00 18.92 147 THR D C 1
ATOM 8223 O O . THR D 1 148 ? 71.648 49.047 8.631 1.00 19.59 147 THR D O 1
ATOM 8227 N N . GLU D 1 149 ? 71.143 50.822 9.901 1.00 18.68 148 GLU D N 1
ATOM 8228 C CA . GLU D 1 149 ? 70.908 50.049 11.122 1.00 18.74 148 GLU D CA 1
ATOM 8229 C C . GLU D 1 149 ? 69.698 49.112 11.006 1.00 18.86 148 GLU D C 1
ATOM 8230 O O . GLU D 1 149 ? 69.719 47.963 11.515 1.00 18.21 148 GLU D O 1
ATOM 8236 N N . LEU D 1 150 ? 68.678 49.597 10.296 1.00 18.80 149 LEU D N 1
ATOM 8237 C CA . LEU D 1 150 ? 67.448 48.852 10.081 1.00 19.31 149 LEU D CA 1
ATOM 8238 C C . LEU D 1 150 ? 67.825 47.515 9.447 1.00 19.30 149 LEU D C 1
ATOM 8239 O O . LEU D 1 150 ? 67.358 46.483 9.889 1.00 18.95 149 LEU D O 1
ATOM 8244 N N . PHE D 1 151 ? 68.688 47.533 8.425 1.00 19.32 150 PHE D N 1
ATOM 8245 C CA . PHE D 1 151 ? 68.930 46.322 7.673 1.00 19.49 150 PHE D CA 1
ATOM 8246 C C . PHE D 1 151 ? 69.897 45.429 8.431 1.00 20.09 150 PHE D C 1
ATOM 8247 O O . PHE D 1 151 ? 69.717 44.191 8.408 1.00 20.02 150 PHE D O 1
ATOM 8255 N N . TYR D 1 152 ? 70.892 46.017 9.118 1.00 20.37 151 TYR D N 1
ATOM 8256 C CA . TYR D 1 152 ? 71.690 45.216 10.090 1.00 20.89 151 TYR D CA 1
ATOM 8257 C C . TYR D 1 152 ? 70.835 44.556 11.153 1.00 20.90 151 TYR D C 1
ATOM 8258 O O . TYR D 1 152 ? 71.019 43.373 11.466 1.00 20.64 151 TYR D O 1
ATOM 8267 N N . LEU D 1 153 ? 69.884 45.293 11.706 1.00 21.16 152 LEU D N 1
ATOM 8268 C CA . LEU D 1 153 ? 68.989 44.725 12.721 1.00 20.97 152 LEU D CA 1
ATOM 8269 C C . LEU D 1 153 ? 68.144 43.574 12.157 1.00 21.96 152 LEU D C 1
ATOM 8270 O O . LEU D 1 153 ? 68.004 42.509 12.786 1.00 22.34 152 LEU D O 1
ATOM 8275 N N . LEU D 1 154 ? 67.593 43.748 10.968 1.00 22.82 153 LEU D N 1
ATOM 8276 C CA . LEU D 1 154 ? 66.749 42.690 10.391 1.00 23.86 153 LEU D CA 1
ATOM 8277 C C . LEU D 1 154 ? 67.572 41.565 9.716 1.00 25.23 153 LEU D C 1
ATOM 8278 O O . LEU D 1 154 ? 67.012 40.639 9.163 1.00 25.97 153 LEU D O 1
ATOM 8283 N N . ASP D 1 155 ? 68.899 41.658 9.763 1.00 26.99 154 ASP D N 1
ATOM 8284 C CA . ASP D 1 155 ? 69.795 40.714 9.094 1.00 27.87 154 ASP D CA 1
ATOM 8285 C C . ASP D 1 155 ? 69.427 40.615 7.618 1.00 29.00 154 ASP D C 1
ATOM 8286 O O . ASP D 1 155 ? 69.123 39.525 7.113 1.00 29.12 154 ASP D O 1
ATOM 8291 N N . GLU D 1 156 ? 69.419 41.766 6.940 1.00 29.61 155 GLU D N 1
ATOM 8292 C CA . GLU D 1 156 ? 69.216 41.815 5.502 1.00 30.41 155 GLU D CA 1
ATOM 8293 C C . GLU D 1 156 ? 70.270 42.722 4.933 1.00 30.54 155 GLU D C 1
ATOM 8294 O O . GLU D 1 156 ? 70.930 43.480 5.655 1.00 30.83 155 GLU D O 1
ATOM 8300 N N . PRO D 1 157 ? 70.479 42.616 3.620 1.00 30.95 156 PRO D N 1
ATOM 8301 C CA . PRO D 1 157 ? 71.403 43.550 2.988 1.00 31.05 156 PRO D CA 1
ATOM 8302 C C . PRO D 1 157 ? 70.781 44.946 2.852 1.00 30.91 156 PRO D C 1
ATOM 8303 O O . PRO D 1 157 ? 69.561 45.084 2.697 1.00 31.40 156 PRO D O 1
ATOM 8307 N N . TYR D 1 158 ? 71.638 45.958 2.932 1.00 31.04 157 TYR D N 1
ATOM 8308 C CA . TYR D 1 158 ? 71.239 47.342 2.741 1.00 31.50 157 TYR D CA 1
ATOM 8309 C C . TYR D 1 158 ? 70.549 47.460 1.394 1.00 31.79 157 TYR D C 1
ATOM 8310 O O . TYR D 1 158 ? 71.080 46.942 0.400 1.00 32.27 157 TYR D O 1
ATOM 8319 N N . LYS D 1 159 ? 69.380 48.101 1.353 1.00 31.75 158 LYS D N 1
ATOM 8320 C CA . LYS D 1 159 ? 68.749 48.450 0.082 1.00 31.73 158 LYS D CA 1
ATOM 8321 C C . LYS D 1 159 ? 68.222 49.887 0.185 1.00 31.84 158 LYS D C 1
ATOM 8322 O O . LYS D 1 159 ? 67.398 50.206 1.042 1.00 31.46 158 LYS D O 1
ATOM 8326 N N . ALA D 1 160 ? 68.721 50.743 -0.701 1.00 31.43 159 ALA D N 1
ATOM 8327 C CA . ALA D 1 160 ? 68.432 52.164 -0.655 1.00 31.83 159 ALA D CA 1
ATOM 8328 C C . ALA D 1 160 ? 67.029 52.528 -1.125 1.00 31.80 159 ALA D C 1
ATOM 8329 O O . ALA D 1 160 ? 66.508 53.573 -0.734 1.00 33.07 159 ALA D O 1
ATOM 8331 N N . ASP D 1 161 ? 66.432 51.705 -1.982 1.00 31.51 160 ASP D N 1
ATOM 8332 C CA . ASP D 1 161 ? 65.194 52.071 -2.664 1.00 30.93 160 ASP D CA 1
ATOM 8333 C C . ASP D 1 161 ? 64.108 51.061 -2.316 1.00 30.51 160 ASP D C 1
ATOM 8334 O O . ASP D 1 161 ? 63.966 50.053 -3.015 1.00 31.45 160 ASP D O 1
ATOM 8336 N N . SER D 1 162 ? 63.384 51.310 -1.214 1.00 28.71 161 SER D N 1
ATOM 8337 C CA . SER D 1 162 ? 62.219 50.507 -0.801 1.00 27.40 161 SER D CA 1
ATOM 8338 C C . SER D 1 162 ? 60.904 51.277 -1.050 1.00 26.56 161 SER D C 1
ATOM 8339 O O . SER D 1 162 ? 60.868 52.490 -0.954 1.00 25.36 161 SER D O 1
ATOM 8342 N N . THR D 1 163 ? 59.834 50.561 -1.380 1.00 25.45 162 THR D N 1
ATOM 8343 C CA . THR D 1 163 ? 58.509 51.157 -1.426 1.00 25.15 162 THR D CA 1
ATOM 8344 C C . THR D 1 163 ? 58.014 51.543 -0.017 1.00 24.28 162 THR D C 1
ATOM 8345 O O . THR D 1 163 ? 58.508 51.028 0.976 1.00 23.35 162 THR D O 1
ATOM 8349 N N . ASP D 1 164 ? 57.037 52.449 0.060 1.00 23.76 163 ASP D N 1
ATOM 8350 C CA . ASP D 1 164 ? 56.444 52.837 1.343 1.00 23.84 163 ASP D CA 1
ATOM 8351 C C . ASP D 1 164 ? 55.800 51.617 2.037 1.00 23.02 163 ASP D C 1
ATOM 8352 O O . ASP D 1 164 ? 55.889 51.471 3.247 1.00 21.93 163 ASP D O 1
ATOM 8357 N N . GLU D 1 165 ? 55.176 50.734 1.272 1.00 23.10 164 GLU D N 1
ATOM 8358 C CA . GLU D 1 165 ? 54.652 49.507 1.866 1.00 23.61 164 GLU D CA 1
ATOM 8359 C C . GLU D 1 165 ? 55.790 48.614 2.406 1.00 23.19 164 GLU D C 1
ATOM 8360 O O . GLU D 1 165 ? 55.657 48.037 3.467 1.00 23.18 164 GLU D O 1
ATOM 8366 N N . GLU D 1 166 ? 56.909 48.522 1.697 1.00 22.98 165 GLU D N 1
ATOM 8367 C CA . GLU D 1 166 ? 58.051 47.746 2.201 1.00 22.96 165 GLU D CA 1
ATOM 8368 C C . GLU D 1 166 ? 58.530 48.381 3.489 1.00 22.02 165 GLU D C 1
ATOM 8369 O O . GLU D 1 166 ? 58.729 47.696 4.491 1.00 21.50 165 GLU D O 1
ATOM 8375 N N . LEU D 1 167 ? 58.622 49.709 3.487 1.00 21.02 166 LEU D N 1
ATOM 8376 C CA . LEU D 1 167 ? 59.048 50.421 4.688 1.00 20.09 166 LEU D CA 1
ATOM 8377 C C . LEU D 1 167 ? 58.090 50.204 5.880 1.00 19.04 166 LEU D C 1
ATOM 8378 O O . LEU D 1 167 ? 58.532 50.013 6.995 1.00 17.57 166 LEU D O 1
ATOM 8383 N N . LYS D 1 168 ? 56.791 50.197 5.634 1.00 18.85 167 LYS D N 1
ATOM 8384 C CA . LYS D 1 168 ? 55.825 49.906 6.700 1.00 19.36 167 LYS D CA 1
ATOM 8385 C C . LYS D 1 168 ? 55.971 48.471 7.235 1.00 18.86 167 LYS D C 1
ATOM 8386 O O . LYS D 1 168 ? 55.864 48.253 8.426 1.00 16.99 167 LYS D O 1
ATOM 8392 N N . GLU D 1 169 ? 56.202 47.508 6.337 1.00 19.62 168 GLU D N 1
ATOM 8393 C CA . GLU D 1 169 ? 56.541 46.119 6.728 1.00 19.59 168 GLU D CA 1
ATOM 8394 C C . GLU D 1 169 ? 57.778 46.124 7.631 1.00 19.09 168 GLU D C 1
ATOM 8395 O O . GLU D 1 169 ? 57.817 45.458 8.663 1.00 17.88 168 GLU D O 1
ATOM 8401 N N . TYR D 1 170 ? 58.817 46.844 7.221 1.00 18.47 169 TYR D N 1
ATOM 8402 C CA . TYR D 1 170 ? 60.025 46.830 8.029 1.00 18.78 169 TYR D CA 1
ATOM 8403 C C . TYR D 1 170 ? 59.767 47.382 9.423 1.00 18.17 169 TYR D C 1
ATOM 8404 O O . TYR D 1 170 ? 60.355 46.898 10.404 1.00 17.84 169 TYR D O 1
ATOM 8413 N N . LEU D 1 171 ? 58.900 48.402 9.502 1.00 17.85 170 LEU D N 1
ATOM 8414 C CA . LEU D 1 171 ? 58.569 49.080 10.763 1.00 17.26 170 LEU D CA 1
ATOM 8415 C C . LEU D 1 171 ? 57.841 48.082 11.667 1.00 17.47 170 LEU D C 1
ATOM 8416 O O . LEU D 1 171 ? 58.095 48.033 12.868 1.00 17.18 170 LEU D O 1
ATOM 8421 N N . ARG D 1 172 ? 56.943 47.291 11.081 1.00 17.27 171 ARG D N 1
ATOM 8422 C CA . ARG D 1 172 ? 56.207 46.308 11.847 1.00 18.30 171 ARG D CA 1
ATOM 8423 C C . ARG D 1 172 ? 57.135 45.208 12.325 1.00 18.29 171 ARG D C 1
ATOM 8424 O O . ARG D 1 172 ? 57.089 44.848 13.479 1.00 18.62 171 ARG D O 1
ATOM 8432 N N . LEU D 1 173 ? 57.978 44.688 11.435 1.00 18.64 172 LEU D N 1
ATOM 8433 C CA . LEU D 1 173 ? 58.949 43.654 11.800 1.00 18.35 172 LEU D CA 1
ATOM 8434 C C . LEU D 1 173 ? 59.761 44.081 13.007 1.00 18.60 172 LEU D C 1
ATOM 8435 O O . LEU D 1 173 ? 59.958 43.315 13.933 1.00 17.46 172 LEU D O 1
ATOM 8440 N N . LEU D 1 174 ? 60.242 45.320 13.024 1.00 18.26 173 LEU D N 1
ATOM 8441 C CA . LEU D 1 174 ? 61.007 45.780 14.174 1.00 18.07 173 LEU D CA 1
ATOM 8442 C C . LEU D 1 174 ? 60.140 45.929 15.399 1.00 17.44 173 LEU D C 1
ATOM 8443 O O . LEU D 1 174 ? 60.594 45.651 16.493 1.00 17.71 173 LEU D O 1
ATOM 8448 N N . SER D 1 175 ? 58.892 46.352 15.248 1.00 17.78 174 SER D N 1
ATOM 8449 C CA . SER D 1 175 ? 58.018 46.551 16.423 1.00 17.36 174 SER D CA 1
ATOM 8450 C C . SER D 1 175 ? 57.681 45.229 17.107 1.00 18.45 174 SER D C 1
ATOM 8451 O O . SER D 1 175 ? 57.401 45.186 18.303 1.00 17.60 174 SER D O 1
ATOM 8454 N N . ASP D 1 176 ? 57.652 44.175 16.301 1.00 19.81 175 ASP D N 1
ATOM 8455 C CA . ASP D 1 176 ? 57.398 42.828 16.774 1.00 20.63 175 ASP D CA 1
ATOM 8456 C C . ASP D 1 176 ? 58.551 42.375 17.654 1.00 21.25 175 ASP D C 1
ATOM 8457 O O . ASP D 1 176 ? 58.352 41.490 18.504 1.00 23.61 175 ASP D O 1
ATOM 8462 N N . LYS D 1 177 ? 59.748 42.938 17.481 1.00 21.21 176 LYS D N 1
ATOM 8463 C CA . LYS D 1 177 ? 60.862 42.566 18.357 1.00 20.84 176 LYS D CA 1
ATOM 8464 C C . LYS D 1 177 ? 60.641 43.157 19.761 1.00 20.72 176 LYS D C 1
ATOM 8465 O O . LYS D 1 177 ? 61.413 42.863 20.695 1.00 20.73 176 LYS D O 1
ATOM 8471 N N . GLY D 1 178 ? 59.646 44.029 19.908 1.00 19.90 177 GLY D N 1
ATOM 8472 C CA . GLY D 1 178 ? 59.321 44.587 21.214 1.00 19.61 177 GLY D CA 1
ATOM 8473 C C . GLY D 1 178 ? 58.883 46.031 21.256 1.00 19.00 177 GLY D C 1
ATOM 8474 O O . GLY D 1 178 ? 57.855 46.321 21.807 1.00 18.71 177 GLY D O 1
ATOM 8475 N N . PRO D 1 179 ? 59.678 46.958 20.685 1.00 18.65 178 PRO D N 1
ATOM 8476 C CA . PRO D 1 179 ? 59.281 48.384 20.774 1.00 18.61 178 PRO D CA 1
ATOM 8477 C C . PRO D 1 179 ? 57.952 48.791 20.109 1.00 18.50 178 PRO D C 1
ATOM 8478 O O . PRO D 1 179 ? 57.621 48.396 18.980 1.00 18.12 178 PRO D O 1
ATOM 8482 N N . GLN D 1 180 ? 57.212 49.605 20.851 1.00 18.02 179 GLN D N 1
ATOM 8483 C CA . GLN D 1 180 ? 55.927 50.093 20.459 1.00 18.41 179 GLN D CA 1
ATOM 8484 C C . GLN D 1 180 ? 56.071 51.159 19.374 1.00 17.03 179 GLN D C 1
ATOM 8485 O O . GLN D 1 180 ? 55.216 51.247 18.501 1.00 16.23 179 GLN D O 1
ATOM 8491 N N . VAL D 1 181 ? 57.115 51.978 19.490 1.00 16.23 180 VAL D N 1
ATOM 8492 C CA . VAL D 1 181 ? 57.452 53.030 18.544 1.00 15.56 180 VAL D CA 1
ATOM 8493 C C . VAL D 1 181 ? 58.771 52.730 17.871 1.00 15.60 180 VAL D C 1
ATOM 8494 O O . VAL D 1 181 ? 59.809 52.503 18.528 1.00 15.77 180 VAL D O 1
ATOM 8498 N N . VAL D 1 182 ? 58.710 52.687 16.554 1.00 15.16 181 VAL D N 1
ATOM 8499 C CA . VAL D 1 182 ? 59.872 52.433 15.742 1.00 15.92 181 VAL D CA 1
ATOM 8500 C C . VAL D 1 182 ? 59.969 53.635 14.798 1.00 16.37 181 VAL D C 1
ATOM 8501 O O . VAL D 1 182 ? 58.978 53.984 14.163 1.00 16.62 181 VAL D O 1
ATOM 8505 N N . ILE D 1 183 ? 61.157 54.246 14.699 1.00 16.29 182 ILE D N 1
ATOM 8506 C CA . ILE D 1 183 ? 61.429 55.363 13.797 1.00 16.50 182 ILE D CA 1
ATOM 8507 C C . ILE D 1 183 ? 62.677 55.070 12.934 1.00 16.89 182 ILE D C 1
ATOM 8508 O O . ILE D 1 183 ? 63.730 54.754 13.463 1.00 17.16 182 ILE D O 1
ATOM 8513 N N . ILE D 1 184 ? 62.544 55.165 11.619 1.00 16.52 183 ILE D N 1
ATOM 8514 C CA . ILE D 1 184 ? 63.654 54.934 10.695 1.00 17.25 183 ILE D CA 1
ATOM 8515 C C . ILE D 1 184 ? 64.025 56.250 10.102 1.00 17.79 183 ILE D C 1
ATOM 8516 O O . ILE D 1 184 ? 63.184 56.914 9.503 1.00 17.54 183 ILE D O 1
ATOM 8521 N N . THR D 1 185 ? 65.288 56.645 10.267 1.00 18.59 184 THR D N 1
ATOM 8522 C CA . THR D 1 185 ? 65.786 57.916 9.740 1.00 18.69 184 THR D CA 1
ATOM 8523 C C . THR D 1 185 ? 66.645 57.663 8.489 1.00 19.72 184 THR D C 1
ATOM 8524 O O . THR D 1 185 ? 66.960 56.511 8.163 1.00 19.51 184 THR D O 1
ATOM 8528 N N . SER D 1 186 ? 67.025 58.753 7.814 1.00 19.59 185 SER D N 1
ATOM 8529 C CA . SER D 1 186 ? 67.912 58.721 6.677 1.00 20.14 185 SER D CA 1
ATOM 8530 C C . SER D 1 186 ? 67.435 57.851 5.540 1.00 20.39 185 SER D C 1
ATOM 8531 O O . SER D 1 186 ? 68.248 57.102 4.930 1.00 20.12 185 SER D O 1
ATOM 8534 N N . VAL D 1 187 ? 66.138 57.890 5.254 1.00 20.14 186 VAL D N 1
ATOM 8535 C CA . VAL D 1 187 ? 65.589 57.104 4.130 1.00 19.88 186 VAL D CA 1
ATOM 8536 C C . VAL D 1 187 ? 65.629 57.984 2.888 1.00 21.75 186 VAL D C 1
ATOM 8537 O O . VAL D 1 187 ? 65.118 59.114 2.919 1.00 21.64 186 VAL D O 1
ATOM 8541 N N . PRO D 1 188 ? 66.276 57.498 1.807 1.00 23.76 187 PRO D N 1
ATOM 8542 C CA . PRO D 1 188 ? 66.298 58.231 0.568 1.00 25.51 187 PRO D CA 1
ATOM 8543 C C . PRO D 1 188 ? 64.894 58.546 0.063 1.00 26.79 187 PRO D C 1
ATOM 8544 O O . PRO D 1 188 ? 63.919 57.844 0.388 1.00 27.37 187 PRO D O 1
ATOM 8548 N N . VAL D 1 189 ? 64.792 59.649 -0.660 1.00 28.40 188 VAL D N 1
ATOM 8549 C CA . VAL D 1 189 ? 63.548 60.031 -1.298 1.00 29.68 188 VAL D CA 1
ATOM 8550 C C . VAL D 1 189 ? 63.701 59.809 -2.803 1.00 31.60 188 VAL D C 1
ATOM 8551 O O . VAL D 1 189 ? 64.481 60.507 -3.449 1.00 32.11 188 VAL D O 1
ATOM 8555 N N . HIS D 1 190 ? 62.965 58.820 -3.334 1.00 33.59 189 HIS D N 1
ATOM 8556 C CA . HIS D 1 190 ? 62.994 58.458 -4.757 1.00 35.23 189 HIS D CA 1
ATOM 8557 C C . HIS D 1 190 ? 62.929 59.683 -5.684 1.00 35.68 189 HIS D C 1
ATOM 8558 O O . HIS D 1 190 ? 62.017 60.530 -5.588 1.00 35.49 189 HIS D O 1
ATOM 8565 N N . ASP D 1 191 ? 63.922 59.757 -6.571 1.00 36.62 190 ASP D N 1
ATOM 8566 C CA . ASP D 1 191 ? 64.092 60.882 -7.499 1.00 37.44 190 ASP D CA 1
ATOM 8567 C C . ASP D 1 191 ? 64.083 62.268 -6.799 1.00 37.31 190 ASP D C 1
ATOM 8568 O O . ASP D 1 191 ? 63.569 63.253 -7.343 1.00 37.80 190 ASP D O 1
ATOM 8573 N N . GLU D 1 192 ? 64.646 62.330 -5.587 1.00 37.43 191 GLU D N 1
ATOM 8574 C CA . GLU D 1 192 ? 64.987 63.596 -4.928 1.00 36.69 191 GLU D CA 1
ATOM 8575 C C . GLU D 1 192 ? 66.242 63.364 -4.111 1.00 36.19 191 GLU D C 1
ATOM 8576 O O . GLU D 1 192 ? 66.184 63.001 -2.919 1.00 36.55 191 GLU D O 1
ATOM 8582 N N . PRO D 1 193 ? 67.402 63.538 -4.754 1.00 35.16 192 PRO D N 1
ATOM 8583 C CA . PRO D 1 193 ? 68.678 63.198 -4.108 1.00 34.16 192 PRO D CA 1
ATOM 8584 C C . PRO D 1 193 ? 69.184 64.233 -3.087 1.00 33.11 192 PRO D C 1
ATOM 8585 O O . PRO D 1 193 ? 70.206 64.001 -2.450 1.00 33.64 192 PRO D O 1
ATOM 8589 N N A HIS D 1 194 ? 68.498 65.356 -2.929 0.60 32.58 193 HIS D N 1
ATOM 8590 N N B HIS D 1 194 ? 68.471 65.362 -2.966 0.40 31.97 193 HIS D N 1
ATOM 8591 C CA A HIS D 1 194 ? 68.898 66.314 -1.905 0.60 31.78 193 HIS D CA 1
ATOM 8592 C CA B HIS D 1 194 ? 68.780 66.411 -1.978 0.40 30.73 193 HIS D CA 1
ATOM 8593 C C A HIS D 1 194 ? 68.019 66.226 -0.652 0.60 30.80 193 HIS D C 1
ATOM 8594 C C B HIS D 1 194 ? 67.908 66.315 -0.721 0.40 30.23 193 HIS D C 1
ATOM 8595 O O A HIS D 1 194 ? 68.206 66.994 0.299 0.60 30.69 193 HIS D O 1
ATOM 8596 O O B HIS D 1 194 ? 67.980 67.179 0.158 0.40 30.38 193 HIS D O 1
ATOM 8609 N N . LYS D 1 195 ? 67.100 65.258 -0.632 1.00 29.32 194 LYS D N 1
ATOM 8610 C CA . LYS D 1 195 ? 66.211 65.065 0.501 1.00 28.08 194 LYS D CA 1
ATOM 8611 C C . LYS D 1 195 ? 66.351 63.706 1.186 1.00 26.70 194 LYS D C 1
ATOM 8612 O O . LYS D 1 195 ? 66.874 62.734 0.646 1.00 26.12 194 LYS D O 1
ATOM 8618 N N . THR D 1 196 ? 65.816 63.681 2.387 1.00 25.38 195 THR D N 1
ATOM 8619 C CA . THR D 1 196 ? 65.842 62.520 3.257 1.00 24.99 195 THR D CA 1
ATOM 8620 C C . THR D 1 196 ? 64.439 62.429 3.804 1.00 23.56 195 THR D C 1
ATOM 8621 O O . THR D 1 196 ? 63.695 63.399 3.750 1.00 22.63 195 THR D O 1
ATOM 8625 N N . SER D 1 197 ? 64.084 61.267 4.343 1.00 22.76 196 SER D N 1
ATOM 8626 C CA . SER D 1 197 ? 62.818 61.127 5.017 1.00 22.06 196 SER D CA 1
ATOM 8627 C C . SER D 1 197 ? 62.940 60.257 6.259 1.00 20.31 196 SER D C 1
ATOM 8628 O O . SER D 1 197 ? 63.904 59.505 6.455 1.00 20.44 196 SER D O 1
ATOM 8631 N N . VAL D 1 198 ? 61.947 60.410 7.102 1.00 19.21 197 VAL D N 1
ATOM 8632 C CA . VAL D 1 198 ? 61.837 59.665 8.316 1.00 19.13 197 VAL D CA 1
ATOM 8633 C C . VAL D 1 198 ? 60.485 59.005 8.285 1.00 18.98 197 VAL D C 1
ATOM 8634 O O . VAL D 1 198 ? 59.498 59.652 7.921 1.00 18.26 197 VAL D O 1
ATOM 8638 N N . TYR D 1 199 ? 60.458 57.729 8.647 1.00 17.62 198 TYR D N 1
ATOM 8639 C CA . TYR D 1 199 ? 59.230 56.924 8.725 1.00 17.06 198 TYR D CA 1
ATOM 8640 C C . TYR D 1 199 ? 59.036 56.430 10.184 1.00 17.30 198 TYR D C 1
ATOM 8641 O O . TYR D 1 199 ? 60.020 56.117 10.900 1.00 16.12 198 TYR D O 1
ATOM 8650 N N . ALA D 1 200 ? 57.793 56.402 10.653 1.00 16.88 199 ALA D N 1
ATOM 8651 C CA . ALA D 1 200 ? 57.527 56.002 12.037 1.00 15.99 199 ALA D CA 1
ATOM 8652 C C . ALA D 1 200 ? 56.283 55.166 12.116 1.00 16.17 199 ALA D C 1
ATOM 8653 O O . ALA D 1 200 ? 55.358 55.303 11.287 1.00 15.96 199 ALA D O 1
ATOM 8655 N N . TYR D 1 201 ? 56.251 54.320 13.138 1.00 15.91 200 TYR D N 1
ATOM 8656 C CA . TYR D 1 201 ? 55.121 53.455 13.402 1.00 16.24 200 TYR D CA 1
ATOM 8657 C C . TYR D 1 201 ? 54.857 53.535 14.876 1.00 17.08 200 TYR D C 1
ATOM 8658 O O . TYR D 1 201 ? 55.800 53.481 15.691 1.00 16.51 200 TYR D O 1
ATOM 8667 N N . ASN D 1 202 ? 53.593 53.689 15.226 1.00 17.31 201 ASN D N 1
ATOM 8668 C CA . ASN D 1 202 ? 53.182 53.482 16.594 1.00 18.83 201 ASN D CA 1
ATOM 8669 C C . ASN D 1 202 ? 52.227 52.285 16.651 1.00 20.22 201 ASN D C 1
ATOM 8670 O O . ASN D 1 202 ? 51.141 52.327 16.074 1.00 19.79 201 ASN D O 1
ATOM 8675 N N A ARG D 1 203 ? 52.663 51.235 17.352 0.60 21.11 202 ARG D N 1
ATOM 8676 N N B ARG D 1 203 ? 52.626 51.223 17.347 0.40 21.02 202 ARG D N 1
ATOM 8677 C CA A ARG D 1 203 ? 51.876 50.020 17.544 0.60 22.31 202 ARG D CA 1
ATOM 8678 C CA B ARG D 1 203 ? 51.784 50.037 17.429 0.40 22.06 202 ARG D CA 1
ATOM 8679 C C A ARG D 1 203 ? 50.531 50.319 18.200 0.60 23.17 202 ARG D C 1
ATOM 8680 C C B ARG D 1 203 ? 50.506 50.284 18.229 0.40 22.94 202 ARG D C 1
ATOM 8681 O O A ARG D 1 203 ? 49.511 49.744 17.839 0.60 22.65 202 ARG D O 1
ATOM 8682 O O B ARG D 1 203 ? 49.495 49.631 17.992 0.40 22.63 202 ARG D O 1
ATOM 8697 N N . GLN D 1 204 ? 50.560 51.217 19.178 1.00 23.88 203 GLN D N 1
ATOM 8698 C CA . GLN D 1 204 ? 49.367 51.651 19.889 1.00 24.21 203 GLN D CA 1
ATOM 8699 C C . GLN D 1 204 ? 48.562 52.500 18.919 1.00 23.07 203 GLN D C 1
ATOM 8700 O O . GLN D 1 204 ? 49.000 53.561 18.538 1.00 24.65 203 GLN D O 1
ATOM 8706 N N . GLY D 1 205 ? 47.409 52.037 18.464 1.00 22.18 204 GLY D N 1
ATOM 8707 C CA . GLY D 1 205 ? 46.664 52.782 17.444 1.00 21.19 204 GLY D CA 1
ATOM 8708 C C . GLY D 1 205 ? 47.109 52.457 16.020 1.00 20.82 204 GLY D C 1
ATOM 8709 O O . GLY D 1 205 ? 46.492 52.898 15.061 1.00 20.70 204 GLY D O 1
ATOM 8710 N N . ASN D 1 206 ? 48.183 51.679 15.883 1.00 20.19 205 ASN D N 1
ATOM 8711 C CA . ASN D 1 206 ? 48.579 51.119 14.604 1.00 20.05 205 ASN D CA 1
ATOM 8712 C C . ASN D 1 206 ? 48.696 52.212 13.530 1.00 19.93 205 ASN D C 1
ATOM 8713 O O . ASN D 1 206 ? 48.111 52.116 12.451 1.00 20.48 205 ASN D O 1
ATOM 8718 N N . ARG D 1 207 ? 49.456 53.246 13.846 1.00 18.94 206 ARG D N 1
ATOM 8719 C CA . ARG D 1 207 ? 49.605 54.383 12.960 1.00 18.51 206 ARG D CA 1
ATOM 8720 C C . ARG D 1 207 ? 51.002 54.521 12.373 1.00 17.59 206 ARG D C 1
ATOM 8721 O O . ARG D 1 207 ? 52.010 54.286 13.057 1.00 17.38 206 ARG D O 1
ATOM 8729 N N . TYR D 1 208 ? 51.055 54.938 11.112 1.00 17.41 207 TYR D N 1
ATOM 8730 C CA . TYR D 1 208 ? 52.311 55.136 10.399 1.00 16.96 207 TYR D CA 1
ATOM 8731 C C . TYR D 1 208 ? 52.447 56.578 9.968 1.00 17.20 207 TYR D C 1
ATOM 8732 O O . TYR D 1 208 ? 51.509 57.162 9.427 1.00 17.06 207 TYR D O 1
ATOM 8741 N N . TRP D 1 209 ? 53.645 57.129 10.144 1.00 17.23 208 TRP D N 1
ATOM 8742 C CA . TRP D 1 209 ? 53.932 58.511 9.744 1.00 17.27 208 TRP D CA 1
ATOM 8743 C C . TRP D 1 209 ? 55.140 58.635 8.876 1.00 18.28 208 TRP D C 1
ATOM 8744 O O . TRP D 1 209 ? 56.057 57.794 8.877 1.00 18.03 208 TRP D O 1
ATOM 8755 N N . LYS D 1 210 ? 55.178 59.741 8.160 1.00 19.20 209 LYS D N 1
ATOM 8756 C CA . LYS D 1 210 ? 56.323 60.042 7.325 1.00 20.61 209 LYS D CA 1
ATOM 8757 C C . LYS D 1 210 ? 56.592 61.551 7.347 1.00 21.47 209 LYS D C 1
ATOM 8758 O O . LYS D 1 210 ? 55.670 62.368 7.433 1.00 21.53 209 LYS D O 1
ATOM 8764 N N A VAL D 1 211 ? 57.852 61.930 7.262 0.60 21.96 210 VAL D N 1
ATOM 8765 N N B VAL D 1 211 ? 57.866 61.919 7.286 0.40 21.72 210 VAL D N 1
ATOM 8766 C CA A VAL D 1 211 ? 58.165 63.343 7.082 0.60 22.62 210 VAL D CA 1
ATOM 8767 C CA B VAL D 1 211 ? 58.261 63.324 7.161 0.40 22.10 210 VAL D CA 1
ATOM 8768 C C A VAL D 1 211 ? 59.329 63.394 6.109 0.60 22.93 210 VAL D C 1
ATOM 8769 C C B VAL D 1 211 ? 59.336 63.363 6.085 0.40 22.68 210 VAL D C 1
ATOM 8770 O O A VAL D 1 211 ? 60.253 62.566 6.156 0.60 22.90 210 VAL D O 1
ATOM 8771 O O B VAL D 1 211 ? 60.220 62.497 6.049 0.40 22.55 210 VAL D O 1
ATOM 8778 N N . THR D 1 212 ? 59.225 64.323 5.173 1.00 23.22 211 THR D N 1
ATOM 8779 C CA . THR D 1 212 ? 60.241 64.541 4.172 1.00 24.91 211 THR D CA 1
ATOM 8780 C C . THR D 1 212 ? 60.998 65.748 4.656 1.00 26.19 211 THR D C 1
ATOM 8781 O O . THR D 1 212 ? 60.379 66.739 5.043 1.00 27.05 211 THR D O 1
ATOM 8785 N N A CYS D 1 213 ? 62.315 65.722 4.648 0.60 27.13 212 CYS D N 1
ATOM 8786 N N B CYS D 1 213 ? 62.329 65.625 4.687 0.40 26.90 212 CYS D N 1
ATOM 8787 C CA A CYS D 1 213 ? 63.020 66.940 5.050 0.60 28.05 212 CYS D CA 1
ATOM 8788 C CA B CYS D 1 213 ? 63.233 66.723 5.077 0.40 27.68 212 CYS D CA 1
ATOM 8789 C C A CYS D 1 213 ? 64.271 67.113 4.184 0.60 27.31 212 CYS D C 1
ATOM 8790 C C B CYS D 1 213 ? 64.262 67.046 3.985 0.40 27.11 212 CYS D C 1
ATOM 8791 O O A CYS D 1 213 ? 64.969 66.141 3.859 0.60 26.80 212 CYS D O 1
ATOM 8792 O O B CYS D 1 213 ? 64.826 66.128 3.364 0.40 26.51 212 CYS D O 1
ATOM 8797 N N . PRO D 1 214 ? 64.511 68.354 3.741 1.00 27.05 213 PRO D N 1
ATOM 8798 C CA . PRO D 1 214 ? 65.543 68.715 2.773 1.00 26.03 213 PRO D CA 1
ATOM 8799 C C . PRO D 1 214 ? 66.925 68.925 3.395 1.00 25.64 213 PRO D C 1
ATOM 8800 O O . PRO D 1 214 ? 67.452 70.063 3.470 1.00 25.34 213 PRO D O 1
ATOM 8804 N N . TYR D 1 215 ? 67.505 67.809 3.817 1.00 24.74 214 TYR D N 1
ATOM 8805 C CA . TYR D 1 215 ? 68.878 67.761 4.250 1.00 24.03 214 TYR D CA 1
ATOM 8806 C C . TYR D 1 215 ? 69.324 66.325 4.142 1.00 24.53 214 TYR D C 1
ATOM 8807 O O . TYR D 1 215 ? 68.482 65.419 4.005 1.00 24.92 214 TYR D O 1
ATOM 8816 N N . LEU D 1 216 ? 70.636 66.120 4.204 1.00 23.72 215 LEU D N 1
ATOM 8817 C CA . LEU D 1 216 ? 71.233 64.797 4.138 1.00 23.14 215 LEU D CA 1
ATOM 8818 C C . LEU D 1 216 ? 71.988 64.534 5.442 1.00 23.20 215 LEU D C 1
ATOM 8819 O O . LEU D 1 216 ? 73.157 64.909 5.570 1.00 22.03 215 LEU D O 1
ATOM 8824 N N . PRO D 1 217 ? 71.330 63.882 6.424 1.00 22.53 216 PRO D N 1
ATOM 8825 C CA . PRO D 1 217 ? 71.964 63.789 7.743 1.00 23.07 216 PRO D CA 1
ATOM 8826 C C . PRO D 1 217 ? 73.303 63.068 7.758 1.00 23.37 216 PRO D C 1
ATOM 8827 O O . PRO D 1 217 ? 74.152 63.386 8.597 1.00 23.67 216 PRO D O 1
ATOM 8831 N N . ALA D 1 218 ? 73.513 62.121 6.852 1.00 24.16 217 ALA D N 1
ATOM 8832 C CA . ALA D 1 218 ? 74.729 61.277 6.896 1.00 24.35 217 ALA D CA 1
ATOM 8833 C C . ALA D 1 218 ? 75.943 62.118 6.580 1.00 24.62 217 ALA D C 1
ATOM 8834 O O . ALA D 1 218 ? 77.040 61.689 6.801 1.00 25.67 217 ALA D O 1
ATOM 8836 N N . HIS D 1 219 ? 75.773 63.325 6.057 1.00 24.13 218 HIS D N 1
ATOM 8837 C CA . HIS D 1 219 ? 76.919 64.239 5.876 1.00 24.22 218 HIS D CA 1
ATOM 8838 C C . HIS D 1 219 ? 77.448 64.776 7.193 1.00 22.93 218 HIS D C 1
ATOM 8839 O O . HIS D 1 219 ? 78.546 65.334 7.231 1.00 23.04 218 HIS D O 1
ATOM 8846 N N . TYR D 1 220 ? 76.651 64.667 8.245 1.00 21.74 219 TYR D N 1
ATOM 8847 C CA . TYR D 1 220 ? 76.964 65.304 9.519 1.00 21.67 219 TYR D CA 1
ATOM 8848 C C . TYR D 1 220 ? 76.950 64.277 10.667 1.00 22.38 219 TYR D C 1
ATOM 8849 O O . TYR D 1 220 ? 75.905 63.990 11.252 1.00 22.74 219 TYR D O 1
ATOM 8858 N N . PRO D 1 221 ? 78.123 63.829 11.074 1.00 21.40 220 PRO D N 1
ATOM 8859 C CA . PRO D 1 221 ? 78.147 62.853 12.155 1.00 21.75 220 PRO D CA 1
ATOM 8860 C C . PRO D 1 221 ? 77.364 63.288 13.375 1.00 20.96 220 PRO D C 1
ATOM 8861 O O . PRO D 1 221 ? 77.385 64.450 13.735 1.00 22.30 220 PRO D O 1
ATOM 8865 N N . GLY D 1 222 ? 76.701 62.354 14.025 1.00 21.03 221 GLY D N 1
ATOM 8866 C CA . GLY D 1 222 ? 75.960 62.686 15.235 1.00 21.02 221 GLY D CA 1
ATOM 8867 C C . GLY D 1 222 ? 74.526 63.137 15.041 1.00 21.09 221 GLY D C 1
ATOM 8868 O O . GLY D 1 222 ? 73.830 63.394 16.040 1.00 23.31 221 GLY D O 1
ATOM 8869 N N . THR D 1 223 ? 74.016 63.205 13.825 1.00 20.31 222 THR D N 1
ATOM 8870 C CA . THR D 1 223 ? 72.674 63.735 13.662 1.00 20.57 222 THR D CA 1
ATOM 8871 C C . THR D 1 223 ? 71.621 62.796 14.243 1.00 19.98 222 THR D C 1
ATOM 8872 O O . THR D 1 223 ? 70.579 63.248 14.678 1.00 18.78 222 THR D O 1
ATOM 8876 N N . GLY D 1 224 ? 71.900 61.485 14.220 1.00 18.81 223 GLY D N 1
ATOM 8877 C CA . GLY D 1 224 ? 71.065 60.498 14.927 1.00 18.95 223 GLY D CA 1
ATOM 8878 C C . GLY D 1 224 ? 70.959 60.778 16.421 1.00 18.78 223 GLY D C 1
ATOM 8879 O O . GLY D 1 224 ? 69.898 60.619 17.029 1.00 17.41 223 GLY D O 1
ATOM 8880 N N . ASP D 1 225 ? 72.061 61.225 17.023 1.00 18.46 224 ASP D N 1
ATOM 8881 C CA . ASP D 1 225 ? 72.032 61.549 18.434 1.00 17.63 224 ASP D CA 1
ATOM 8882 C C . ASP D 1 225 ? 71.183 62.778 18.688 1.00 18.19 224 ASP D C 1
ATOM 8883 O O . ASP D 1 225 ? 70.387 62.833 19.657 1.00 18.20 224 ASP D O 1
ATOM 8888 N N . THR D 1 226 ? 71.307 63.768 17.811 1.00 17.96 225 THR D N 1
ATOM 8889 C CA . THR D 1 226 ? 70.470 64.971 17.922 1.00 18.09 225 THR D CA 1
ATOM 8890 C C . THR D 1 226 ? 69.020 64.603 17.741 1.00 17.22 225 THR D C 1
ATOM 8891 O O . THR D 1 226 ? 68.173 64.993 18.534 1.00 15.24 225 THR D O 1
ATOM 8895 N N . PHE D 1 227 ? 68.752 63.830 16.690 1.00 17.51 226 PHE D N 1
ATOM 8896 C CA . PHE D 1 227 ? 67.384 63.436 16.379 1.00 17.13 226 PHE D CA 1
ATOM 8897 C C . PHE D 1 227 ? 66.749 62.751 17.586 1.00 16.51 226 PHE D C 1
ATOM 8898 O O . PHE D 1 227 ? 65.656 63.116 18.025 1.00 16.71 226 PHE D O 1
ATOM 8906 N N . THR D 1 228 ? 67.461 61.776 18.142 1.00 15.70 227 THR D N 1
ATOM 8907 C CA . THR D 1 228 ? 66.871 60.892 19.145 1.00 15.87 227 THR D CA 1
ATOM 8908 C C . THR D 1 228 ? 66.766 61.650 20.459 1.00 15.07 227 THR D C 1
ATOM 8909 O O . THR D 1 228 ? 65.840 61.454 21.213 1.00 16.16 227 THR D O 1
ATOM 8913 N N . SER D 1 229 ? 67.694 62.557 20.717 1.00 15.88 228 SER D N 1
ATOM 8914 C CA . SER D 1 229 ? 67.606 63.404 21.892 1.00 15.48 228 SER D CA 1
ATOM 8915 C C . SER D 1 229 ? 66.331 64.223 21.849 1.00 16.21 228 SER D C 1
ATOM 8916 O O . SER D 1 229 ? 65.642 64.343 22.841 1.00 16.56 228 SER D O 1
ATOM 8919 N N . VAL D 1 230 ? 66.027 64.810 20.695 1.00 16.81 229 VAL D N 1
ATOM 8920 C CA . VAL D 1 230 ? 64.866 65.705 20.571 1.00 15.42 229 VAL D CA 1
ATOM 8921 C C . VAL D 1 230 ? 63.594 64.871 20.645 1.00 15.62 229 VAL D C 1
ATOM 8922 O O . VAL D 1 230 ? 62.686 65.249 21.337 1.00 14.62 229 VAL D O 1
ATOM 8926 N N . ILE D 1 231 ? 63.584 63.682 20.027 1.00 16.39 230 ILE D N 1
ATOM 8927 C CA . ILE D 1 231 ? 62.435 62.742 20.086 1.00 16.43 230 ILE D CA 1
ATOM 8928 C C . ILE D 1 231 ? 62.146 62.406 21.545 1.00 17.11 230 ILE D C 1
ATOM 8929 O O . ILE D 1 231 ? 60.991 62.498 21.996 1.00 17.38 230 ILE D O 1
ATOM 8934 N N . THR D 1 232 ? 63.199 62.023 22.282 1.00 17.51 231 THR D N 1
ATOM 8935 C CA . THR D 1 232 ? 63.079 61.695 23.712 1.00 16.78 231 THR D CA 1
ATOM 8936 C C . THR D 1 232 ? 62.445 62.839 24.568 1.00 17.03 231 THR D C 1
ATOM 8937 O O . THR D 1 232 ? 61.477 62.629 25.288 1.00 16.36 231 THR D O 1
ATOM 8941 N N . GLY D 1 233 ? 63.014 64.035 24.501 1.00 16.88 232 GLY D N 1
ATOM 8942 C CA . GLY D 1 233 ? 62.499 65.164 25.262 1.00 16.21 232 GLY D CA 1
ATOM 8943 C C . GLY D 1 233 ? 61.082 65.541 24.840 1.00 16.97 232 GLY D C 1
ATOM 8944 O O . GLY D 1 233 ? 60.250 65.845 25.680 1.00 16.87 232 GLY D O 1
ATOM 8945 N N . SER D 1 234 ? 60.810 65.482 23.539 1.00 16.02 233 SER D N 1
ATOM 8946 C CA . SER D 1 234 ? 59.494 65.832 22.998 1.00 17.16 233 SER D CA 1
ATOM 8947 C C . SER D 1 234 ? 58.448 64.860 23.530 1.00 16.90 233 SER D C 1
ATOM 8948 O O . SER D 1 234 ? 57.431 65.269 24.071 1.00 15.29 233 SER D O 1
ATOM 8951 N N . LEU D 1 235 ? 58.725 63.552 23.430 1.00 16.14 234 LEU D N 1
ATOM 8952 C CA . LEU D 1 235 ? 57.774 62.592 23.973 1.00 16.54 234 LEU D CA 1
ATOM 8953 C C . LEU D 1 235 ? 57.563 62.780 25.481 1.00 17.10 234 LEU D C 1
ATOM 8954 O O . LEU D 1 235 ? 56.425 62.739 25.973 1.00 17.59 234 LEU D O 1
ATOM 8975 N N . GLN D 1 237 ? 57.826 65.440 27.152 1.00 18.29 236 GLN D N 1
ATOM 8976 C CA . GLN D 1 237 ? 57.031 66.655 27.369 1.00 18.14 236 GLN D CA 1
ATOM 8977 C C . GLN D 1 237 ? 55.558 66.486 27.057 1.00 17.99 236 GLN D C 1
ATOM 8978 O O . GLN D 1 237 ? 54.773 67.388 27.330 1.00 17.60 236 GLN D O 1
ATOM 8984 N N . GLY D 1 238 ? 55.165 65.359 26.468 1.00 17.98 237 GLY D N 1
ATOM 8985 C CA . GLY D 1 238 ? 53.755 65.145 26.123 1.00 17.99 237 GLY D CA 1
ATOM 8986 C C . GLY D 1 238 ? 53.376 65.379 24.665 1.00 18.15 237 GLY D C 1
ATOM 8987 O O . GLY D 1 238 ? 52.212 65.299 24.334 1.00 17.44 237 GLY D O 1
ATOM 8988 N N . ASP D 1 239 ? 54.339 65.659 23.784 1.00 17.49 238 ASP D N 1
ATOM 8989 C CA . ASP D 1 239 ? 54.033 65.723 22.349 1.00 17.43 238 ASP D CA 1
ATOM 8990 C C . ASP D 1 239 ? 53.650 64.356 21.776 1.00 16.89 238 ASP D C 1
ATOM 8991 O O . ASP D 1 239 ? 54.119 63.308 22.232 1.00 15.99 238 ASP D O 1
ATOM 8996 N N . SER D 1 240 ? 52.859 64.392 20.712 1.00 16.80 239 SER D N 1
ATOM 8997 C CA . SER D 1 240 ? 52.543 63.199 19.918 1.00 16.58 239 SER D CA 1
ATOM 8998 C C . SER D 1 240 ? 53.749 62.796 19.094 1.00 16.46 239 SER D C 1
ATOM 8999 O O . SER D 1 240 ? 54.668 63.569 18.929 1.00 16.20 239 SER D O 1
ATOM 9002 N N . LEU D 1 241 ? 53.756 61.555 18.611 1.00 16.54 240 LEU D N 1
ATOM 9003 C CA . LEU D 1 241 ? 54.899 61.044 17.847 1.00 16.53 240 LEU D CA 1
ATOM 9004 C C . LEU D 1 241 ? 55.162 61.916 16.632 1.00 16.41 240 LEU D C 1
ATOM 9005 O O . LEU D 1 241 ? 56.261 62.411 16.441 1.00 16.51 240 LEU D O 1
ATOM 9010 N N . PRO D 1 242 ? 54.125 62.177 15.828 1.00 16.80 241 PRO D N 1
ATOM 9011 C CA . PRO D 1 242 ? 54.386 63.014 14.669 1.00 17.24 241 PRO D CA 1
ATOM 9012 C C . PRO D 1 242 ? 54.878 64.440 14.975 1.00 17.45 241 PRO D C 1
ATOM 9013 O O . PRO D 1 242 ? 55.695 64.995 14.190 1.00 16.90 241 PRO D O 1
ATOM 9041 N N . ALA D 1 244 ? 56.738 65.132 17.575 1.00 16.06 243 ALA D N 1
ATOM 9042 C CA . ALA D 1 244 ? 58.142 64.839 17.869 1.00 16.26 243 ALA D CA 1
ATOM 9043 C C . ALA D 1 244 ? 59.022 64.775 16.584 1.00 16.13 243 ALA D C 1
ATOM 9044 O O . ALA D 1 244 ? 60.096 65.409 16.550 1.00 16.32 243 ALA D O 1
ATOM 9046 N N . LEU D 1 245 ? 58.536 64.091 15.533 1.00 16.36 244 LEU D N 1
ATOM 9047 C CA . LEU D 1 245 ? 59.243 63.973 14.246 1.00 16.33 244 LEU D CA 1
ATOM 9048 C C . LEU D 1 245 ? 59.524 65.355 13.660 1.00 16.92 244 LEU D C 1
ATOM 9049 O O . LEU D 1 245 ? 60.641 65.653 13.192 1.00 16.18 244 LEU D O 1
ATOM 9054 N N . ASP D 1 246 ? 58.501 66.196 13.724 1.00 17.47 245 ASP D N 1
ATOM 9055 C CA . ASP D 1 246 ? 58.568 67.559 13.258 1.00 17.79 245 ASP D CA 1
ATOM 9056 C C . ASP D 1 246 ? 59.585 68.398 13.991 1.00 16.74 245 ASP D C 1
ATOM 9057 O O . ASP D 1 246 ? 60.393 69.039 13.373 1.00 15.03 245 ASP D O 1
ATOM 9062 N N . ARG D 1 247 ? 59.553 68.366 15.319 1.00 17.12 246 ARG D N 1
ATOM 9063 C CA . ARG D 1 247 ? 60.514 69.107 16.142 1.00 16.89 246 ARG D CA 1
ATOM 9064 C C . ARG D 1 247 ? 61.949 68.698 15.858 1.00 17.02 246 ARG D C 1
ATOM 9065 O O . ARG D 1 247 ? 62.829 69.554 15.655 1.00 18.18 246 ARG D O 1
ATOM 9073 N N . ALA D 1 248 ? 62.163 67.391 15.792 1.00 15.20 247 ALA D N 1
ATOM 9074 C CA . ALA D 1 248 ? 63.518 66.835 15.623 1.00 16.07 247 ALA D CA 1
ATOM 9075 C C . ALA D 1 248 ? 64.072 67.217 14.232 1.00 15.42 247 ALA D C 1
ATOM 9076 O O . ALA D 1 248 ? 65.232 67.683 14.119 1.00 15.41 247 ALA D O 1
ATOM 9078 N N . THR D 1 249 ? 63.236 67.058 13.200 1.00 15.82 248 THR D N 1
ATOM 9079 C CA . THR D 1 249 ? 63.690 67.242 11.844 1.00 16.68 248 THR D CA 1
ATOM 9080 C C . THR D 1 249 ? 63.932 68.738 11.578 1.00 18.01 248 THR D C 1
ATOM 9081 O O . THR D 1 249 ? 64.923 69.080 10.944 1.00 18.39 248 THR D O 1
ATOM 9085 N N . GLN D 1 250 ? 63.080 69.603 12.122 1.00 17.82 249 GLN D N 1
ATOM 9086 C CA . GLN D 1 250 ? 63.244 71.053 11.982 1.00 19.43 249 GLN D CA 1
ATOM 9087 C C . GLN D 1 250 ? 64.471 71.543 12.714 1.00 18.55 249 GLN D C 1
ATOM 9088 O O . GLN D 1 250 ? 65.171 72.405 12.225 1.00 19.42 249 GLN D O 1
ATOM 9094 N N . PHE D 1 251 ? 64.768 70.939 13.865 1.00 18.27 250 PHE D N 1
ATOM 9095 C CA . PHE D 1 251 ? 65.904 71.335 14.638 1.00 17.56 250 PHE D CA 1
ATOM 9096 C C . PHE D 1 251 ? 67.172 70.967 13.872 1.00 17.11 250 PHE D C 1
ATOM 9097 O O . PHE D 1 251 ? 68.087 71.785 13.691 1.00 16.81 250 PHE D O 1
ATOM 9105 N N . ILE D 1 252 ? 67.222 69.753 13.357 1.00 17.07 251 ILE D N 1
ATOM 9106 C CA . ILE D 1 252 ? 68.380 69.333 12.589 1.00 16.48 251 ILE D CA 1
ATOM 9107 C C . ILE D 1 252 ? 68.548 70.182 11.294 1.00 16.60 251 ILE D C 1
ATOM 9108 O O . ILE D 1 252 ? 69.657 70.601 10.962 1.00 15.98 251 ILE D O 1
ATOM 9113 N N . LEU D 1 253 ? 67.451 70.473 10.607 1.00 16.59 252 LEU D N 1
ATOM 9114 C CA . LEU D 1 253 ? 67.501 71.331 9.431 1.00 17.06 252 LEU D CA 1
ATOM 9115 C C . LEU D 1 253 ? 68.179 72.677 9.763 1.00 17.00 252 LEU D C 1
ATOM 9116 O O . LEU D 1 253 ? 68.988 73.159 8.991 1.00 15.95 252 LEU D O 1
ATOM 9121 N N . GLN D 1 254 ? 67.816 73.291 10.881 1.00 16.87 253 GLN D N 1
ATOM 9122 C CA . GLN D 1 254 ? 68.396 74.575 11.231 1.00 17.96 253 GLN D CA 1
ATOM 9123 C C . GLN D 1 254 ? 69.876 74.447 11.543 1.00 17.37 253 GLN D C 1
ATOM 9124 O O . GLN D 1 254 ? 70.660 75.289 11.135 1.00 16.73 253 GLN D O 1
ATOM 9130 N N . GLY D 1 255 ? 70.212 73.423 12.312 1.00 16.39 254 GLY D N 1
ATOM 9131 C CA . GLY D 1 255 ? 71.597 73.106 12.646 1.00 17.01 254 GLY D CA 1
ATOM 9132 C C . GLY D 1 255 ? 72.479 72.866 11.424 1.00 17.15 254 GLY D C 1
ATOM 9133 O O . GLY D 1 255 ? 73.666 73.241 11.411 1.00 16.30 254 GLY D O 1
ATOM 9134 N N . ILE D 1 256 ? 71.899 72.233 10.404 1.00 16.10 255 ILE D N 1
ATOM 9135 C CA . ILE D 1 256 ? 72.623 72.008 9.162 1.00 16.39 255 ILE D CA 1
ATOM 9136 C C . ILE D 1 256 ? 72.761 73.300 8.360 1.00 16.03 255 ILE D C 1
ATOM 9137 O O . ILE D 1 256 ? 73.850 73.636 7.892 1.00 16.32 255 ILE D O 1
ATOM 9142 N N . ARG D 1 257 ? 71.663 74.038 8.208 1.00 15.83 256 ARG D N 1
ATOM 9143 C CA . ARG D 1 257 ? 71.682 75.319 7.487 1.00 15.64 256 ARG D CA 1
ATOM 9144 C C . ARG D 1 257 ? 72.602 76.329 8.115 1.00 15.13 256 ARG D C 1
ATOM 9145 O O . ARG D 1 257 ? 73.167 77.163 7.439 1.00 13.79 256 ARG D O 1
ATOM 9153 N N . ALA D 1 258 ? 72.723 76.274 9.428 1.00 15.69 257 ALA D N 1
ATOM 9154 C CA . ALA D 1 258 ? 73.636 77.163 10.168 1.00 15.92 257 ALA D CA 1
ATOM 9155 C C . ALA D 1 258 ? 75.109 76.997 9.778 1.00 16.61 257 ALA D C 1
ATOM 9156 O O . ALA D 1 258 ? 75.911 77.887 10.085 1.00 16.24 257 ALA D O 1
ATOM 9158 N N . THR D 1 259 ? 75.453 75.901 9.093 1.00 16.70 258 THR D N 1
ATOM 9159 C CA . THR D 1 259 ? 76.807 75.648 8.585 1.00 17.41 258 THR D CA 1
ATOM 9160 C C . THR D 1 259 ? 77.026 76.150 7.153 1.00 17.72 258 THR D C 1
ATOM 9161 O O . THR D 1 259 ? 78.122 76.025 6.601 1.00 18.70 258 THR D O 1
ATOM 9165 N N . PHE D 1 260 ? 76.002 76.705 6.526 1.00 17.25 259 PHE D N 1
ATOM 9166 C CA . PHE D 1 260 ? 76.068 76.980 5.106 1.00 16.93 259 PHE D CA 1
ATOM 9167 C C . PHE D 1 260 ? 76.675 78.346 4.839 1.00 17.55 259 PHE D C 1
ATOM 9168 O O . PHE D 1 260 ? 76.522 79.244 5.633 1.00 18.25 259 PHE D O 1
ATOM 9176 N N . GLY D 1 261 ? 77.386 78.468 3.734 1.00 17.81 260 GLY D N 1
ATOM 9177 C CA . GLY D 1 261 ? 77.828 79.771 3.230 1.00 18.41 260 GLY D CA 1
ATOM 9178 C C . GLY D 1 261 ? 79.209 80.204 3.666 1.00 19.31 260 GLY D C 1
ATOM 9179 O O . GLY D 1 261 ? 79.555 81.375 3.526 1.00 19.01 260 GLY D O 1
ATOM 9180 N N . TYR D 1 262 ? 79.990 79.269 4.199 1.00 20.25 261 TYR D N 1
ATOM 9181 C CA . TYR D 1 262 ? 81.392 79.488 4.511 1.00 21.13 261 TYR D CA 1
ATOM 9182 C C . TYR D 1 262 ? 82.059 78.140 4.591 1.00 21.00 261 TYR D C 1
ATOM 9183 O O . TYR D 1 262 ? 81.380 77.090 4.570 1.00 20.80 261 TYR D O 1
ATOM 9192 N N . GLU D 1 263 ? 83.381 78.145 4.665 1.00 21.19 262 GLU D N 1
ATOM 9193 C CA . GLU D 1 263 ? 84.113 76.874 4.641 1.00 21.42 262 GLU D CA 1
ATOM 9194 C C . GLU D 1 263 ? 83.834 76.186 5.967 1.00 21.02 262 GLU D C 1
ATOM 9195 O O . GLU D 1 263 ? 84.001 76.770 7.034 1.00 21.35 262 GLU D O 1
ATOM 9198 N N . TYR D 1 264 ? 83.356 74.952 5.900 1.00 20.49 263 TYR D N 1
ATOM 9199 C CA . TYR D 1 264 ? 82.968 74.257 7.097 1.00 19.75 263 TYR D CA 1
ATOM 9200 C C . TYR D 1 264 ? 83.376 72.823 6.929 1.00 18.56 263 TYR D C 1
ATOM 9201 O O . TYR D 1 264 ? 83.220 72.252 5.867 1.00 18.34 263 TYR D O 1
ATOM 9210 N N . ASP D 1 265 ? 83.935 72.263 7.985 1.00 18.53 264 ASP D N 1
ATOM 9211 C CA . ASP D 1 265 ? 84.251 70.834 8.034 1.00 17.77 264 ASP D CA 1
ATOM 9212 C C . ASP D 1 265 ? 83.035 70.138 8.662 1.00 16.93 264 ASP D C 1
ATOM 9213 O O . ASP D 1 265 ? 82.872 70.164 9.858 1.00 16.29 264 ASP D O 1
ATOM 9218 N N . ASN D 1 266 ? 82.198 69.532 7.830 1.00 16.81 265 ASN D N 1
ATOM 9219 C CA . ASN D 1 266 ? 80.965 68.840 8.258 1.00 17.85 265 ASN D CA 1
ATOM 9220 C C . ASN D 1 266 ? 81.227 67.818 9.308 1.00 17.44 265 ASN D C 1
ATOM 9221 O O . ASN D 1 266 ? 80.341 67.445 10.030 1.00 17.90 265 ASN D O 1
ATOM 9226 N N . ARG D 1 267 ? 82.467 67.365 9.449 1.00 18.05 266 ARG D N 1
ATOM 9227 C CA . ARG D 1 267 ? 82.744 66.363 10.499 1.00 18.53 266 ARG D CA 1
ATOM 9228 C C . ARG D 1 267 ? 82.552 66.911 11.912 1.00 18.91 266 ARG D C 1
ATOM 9229 O O . ARG D 1 267 ? 82.307 66.140 12.863 1.00 20.54 266 ARG D O 1
ATOM 9237 N N . GLU D 1 268 ? 82.576 68.231 12.039 1.00 19.00 267 GLU D N 1
ATOM 9238 C CA . GLU D 1 268 ? 82.337 68.886 13.310 1.00 19.62 267 GLU D CA 1
ATOM 9239 C C . GLU D 1 268 ? 80.900 68.848 13.741 1.00 19.71 267 GLU D C 1
ATOM 9240 O O . GLU D 1 268 ? 80.606 69.158 14.902 1.00 20.73 267 GLU D O 1
ATOM 9246 N N . GLY D 1 269 ? 79.996 68.464 12.834 1.00 19.01 268 GLY D N 1
ATOM 9247 C CA . GLY D 1 269 ? 78.609 68.239 13.208 1.00 19.02 268 GLY D CA 1
ATOM 9248 C C . GLY D 1 269 ? 77.742 69.429 12.852 1.00 19.07 268 GLY D C 1
ATOM 9249 O O . GLY D 1 269 ? 78.232 70.421 12.294 1.00 18.75 268 GLY D O 1
ATOM 9250 N N . ILE D 1 270 ? 76.463 69.336 13.187 1.00 18.54 269 ILE D N 1
ATOM 9251 C CA . ILE D 1 270 ? 75.541 70.454 13.029 1.00 19.71 269 ILE D CA 1
ATOM 9252 C C . ILE D 1 270 ? 75.981 71.532 14.005 1.00 19.45 269 ILE D C 1
ATOM 9253 O O . ILE D 1 270 ? 76.731 71.244 14.948 1.00 20.18 269 ILE D O 1
ATOM 9258 N N . LEU D 1 271 ? 75.559 72.770 13.790 1.00 20.19 270 LEU D N 1
ATOM 9259 C CA . LEU D 1 271 ? 75.978 73.861 14.693 1.00 20.79 270 LEU D CA 1
ATOM 9260 C C . LEU D 1 271 ? 74.941 74.006 15.821 1.00 20.12 270 LEU D C 1
ATOM 9261 O O . LEU D 1 271 ? 74.145 74.962 15.871 1.00 19.19 270 LEU D O 1
ATOM 9266 N N . LEU D 1 272 ? 74.999 73.020 16.711 1.00 20.49 271 LEU D N 1
ATOM 9267 C CA . LEU D 1 272 ? 74.037 72.779 17.787 1.00 20.66 271 LEU D CA 1
ATOM 9268 C C . LEU D 1 272 ? 73.788 73.997 18.668 1.00 21.26 271 LEU D C 1
ATOM 9269 O O . LEU D 1 272 ? 72.647 74.445 18.840 1.00 20.57 271 LEU D O 1
ATOM 9274 N N . GLU D 1 273 ? 74.873 74.562 19.185 1.00 22.27 272 GLU D N 1
ATOM 9275 C CA . GLU D 1 273 ? 74.795 75.594 20.231 1.00 23.81 272 GLU D CA 1
ATOM 9276 C C . GLU D 1 273 ? 74.229 76.856 19.642 1.00 23.84 272 GLU D C 1
ATOM 9277 O O . GLU D 1 273 ? 73.553 77.622 20.299 1.00 25.85 272 GLU D O 1
ATOM 9283 N N . LYS D 1 274 ? 74.436 77.043 18.357 1.00 24.39 273 LYS D N 1
ATOM 9284 C CA . LYS D 1 274 ? 73.860 78.194 17.652 1.00 23.15 273 LYS D CA 1
ATOM 9285 C C . LYS D 1 274 ? 72.343 78.164 17.497 1.00 21.50 273 LYS D C 1
ATOM 9286 O O . LYS D 1 274 ? 71.719 79.203 17.402 1.00 21.09 273 LYS D O 1
ATOM 9292 N N . VAL D 1 275 ? 71.748 76.989 17.386 1.00 20.87 274 VAL D N 1
ATOM 9293 C CA . VAL D 1 275 ? 70.320 76.887 17.130 1.00 19.56 274 VAL D CA 1
ATOM 9294 C C . VAL D 1 275 ? 69.548 76.323 18.302 1.00 19.63 274 VAL D C 1
ATOM 9295 O O . VAL D 1 275 ? 68.339 76.164 18.218 1.00 18.21 274 VAL D O 1
ATOM 9299 N N . LEU D 1 276 ? 70.251 76.056 19.413 1.00 19.50 275 LEU D N 1
ATOM 9300 C CA . LEU D 1 276 ? 69.677 75.376 20.569 1.00 21.06 275 LEU D CA 1
ATOM 9301 C C . LEU D 1 276 ? 68.414 76.061 21.101 1.00 20.97 275 LEU D C 1
ATOM 9302 O O . LEU D 1 276 ? 67.471 75.402 21.449 1.00 20.39 275 LEU D O 1
ATOM 9307 N N . HIS D 1 277 ? 68.367 77.380 21.065 1.00 22.09 276 HIS D N 1
ATOM 9308 C CA . HIS D 1 277 ? 67.210 78.130 21.570 1.00 24.67 276 HIS D CA 1
ATOM 9309 C C . HIS D 1 277 ? 65.976 78.091 20.692 1.00 25.01 276 HIS D C 1
ATOM 9310 O O . HIS D 1 277 ? 64.910 78.513 21.107 1.00 25.03 276 HIS D O 1
ATOM 9317 N N . ASN D 1 278 ? 66.087 77.505 19.520 1.00 25.63 277 ASN D N 1
ATOM 9318 C CA . ASN D 1 278 ? 64.907 77.372 18.674 1.00 26.96 277 ASN D CA 1
ATOM 9319 C C . ASN D 1 278 ? 64.112 76.096 19.060 1.00 26.93 277 ASN D C 1
ATOM 9320 O O . ASN D 1 278 ? 63.006 75.899 18.580 1.00 25.79 277 ASN D O 1
ATOM 9325 N N . LEU D 1 279 ? 64.681 75.257 19.929 1.00 26.92 278 LEU D N 1
ATOM 9326 C CA . LEU D 1 279 ? 63.956 74.139 20.540 1.00 28.68 278 LEU D CA 1
ATOM 9327 C C . LEU D 1 279 ? 62.893 74.636 21.485 1.00 30.14 278 LEU D C 1
ATOM 9328 O O . LEU D 1 279 ? 61.943 73.974 21.698 1.00 31.42 278 LEU D O 1
ATOM 9333 N N . ASP D 1 280 ? 63.066 75.817 22.041 1.00 32.40 279 ASP D N 1
ATOM 9334 C CA . ASP D 1 280 ? 62.163 76.342 23.060 1.00 33.72 279 ASP D CA 1
ATOM 9335 C C . ASP D 1 280 ? 60.825 76.849 22.513 1.00 34.45 279 ASP D C 1
ATOM 9336 O O . ASP D 1 280 ? 60.173 77.582 23.208 1.00 34.48 279 ASP D O 1
ATOM 9357 N N . PRO D 1 282 ? 57.154 75.795 19.959 1.00 37.66 281 PRO D N 1
ATOM 9358 C CA . PRO D 1 282 ? 56.436 74.790 19.136 1.00 38.81 281 PRO D CA 1
ATOM 9359 C C . PRO D 1 282 ? 56.577 74.994 17.607 1.00 39.80 281 PRO D C 1
ATOM 9360 O O . PRO D 1 282 ? 56.884 76.089 17.133 1.00 38.73 281 PRO D O 1
ATOM 9364 N N . ILE D 1 283 ? 56.367 73.919 16.858 1.00 41.24 282 ILE D N 1
ATOM 9365 C CA . ILE D 1 283 ? 56.423 73.966 15.411 1.00 42.18 282 ILE D CA 1
ATOM 9366 C C . ILE D 1 283 ? 55.024 74.297 15.029 1.00 43.61 282 ILE D C 1
ATOM 9367 O O . ILE D 1 283 ? 54.137 73.500 15.273 1.00 44.06 282 ILE D O 1
ATOM 9372 N N . GLN D 1 284 ? 54.819 75.504 14.502 1.00 45.21 283 GLN D N 1
ATOM 9373 C CA . GLN D 1 284 ? 53.487 76.029 14.204 1.00 47.06 283 GLN D CA 1
ATOM 9374 C C . GLN D 1 284 ? 53.049 75.612 12.811 1.00 48.52 283 GLN D C 1
ATOM 9375 O O . GLN D 1 284 ? 51.936 75.924 12.393 1.00 49.27 283 GLN D O 1
ATOM 9385 N N . ALA D 1 286 ? 52.795 71.994 10.774 1.00 47.57 285 ALA D N 1
ATOM 9386 C CA . ALA D 1 286 ? 52.875 70.545 10.619 1.00 46.08 285 ALA D CA 1
ATOM 9387 C C . ALA D 1 286 ? 53.445 70.158 9.250 1.00 44.49 285 ALA D C 1
ATOM 9388 O O . ALA D 1 286 ? 52.902 70.545 8.224 1.00 44.19 285 ALA D O 1
ATOM 9390 N N . SER D 1 287 ? 54.524 69.383 9.243 1.00 42.66 286 SER D N 1
ATOM 9391 C CA . SER D 1 287 ? 55.078 68.813 8.009 1.00 41.52 286 SER D CA 1
ATOM 9392 C C . SER D 1 287 ? 54.804 67.291 7.870 1.00 40.63 286 SER D C 1
ATOM 9393 O O . SER D 1 287 ? 54.993 66.722 6.788 1.00 40.88 286 SER D O 1
ATOM 9395 N N . TYR D 1 288 ? 54.377 66.631 8.946 1.00 38.88 287 TYR D N 1
ATOM 9396 C CA . TYR D 1 288 ? 54.181 65.172 8.933 1.00 37.77 287 TYR D CA 1
ATOM 9397 C C . TYR D 1 288 ? 52.910 64.702 8.180 1.00 36.00 287 TYR D C 1
ATOM 9398 O O . TYR D 1 288 ? 51.943 65.433 8.061 1.00 36.15 287 TYR D O 1
ATOM 9407 N N . GLU D 1 289 ? 52.912 63.478 7.676 1.00 33.63 288 GLU D N 1
ATOM 9408 C CA . GLU D 1 289 ? 51.701 62.923 7.060 1.00 32.61 288 GLU D CA 1
ATOM 9409 C C . GLU D 1 289 ? 51.506 61.470 7.479 1.00 31.17 288 GLU D C 1
ATOM 9410 O O . GLU D 1 289 ? 52.467 60.742 7.705 1.00 29.57 288 GLU D O 1
ATOM 9416 N N . LEU D 1 290 ? 50.246 61.071 7.544 1.00 30.21 289 LEU D N 1
ATOM 9417 C CA . LEU D 1 290 ? 49.855 59.726 7.863 1.00 30.09 289 LEU D CA 1
ATOM 9418 C C . LEU D 1 290 ? 50.040 58.906 6.575 1.00 29.62 289 LEU D C 1
ATOM 9419 O O . LEU D 1 290 ? 49.777 59.413 5.504 1.00 29.26 289 LEU D O 1
ATOM 9424 N N . ILE D 1 291 ? 50.568 57.677 6.670 1.00 29.25 290 ILE D N 1
ATOM 9425 C CA . ILE D 1 291 ? 50.740 56.804 5.494 1.00 28.70 290 ILE D CA 1
ATOM 9426 C C . ILE D 1 291 ? 50.182 55.408 5.754 1.00 29.22 290 ILE D C 1
ATOM 9427 O O . ILE D 1 291 ? 49.721 55.099 6.860 1.00 29.86 290 ILE D O 1
ATOM 9441 N N . TYR E 1 3 ? 51.845 114.722 30.027 1.00 60.09 2 TYR E N 1
ATOM 9442 C CA . TYR E 1 3 ? 51.693 113.236 30.110 1.00 58.50 2 TYR E CA 1
ATOM 9443 C C . TYR E 1 3 ? 51.061 112.786 31.425 1.00 57.13 2 TYR E C 1
ATOM 9444 O O . TYR E 1 3 ? 51.667 112.973 32.504 1.00 58.01 2 TYR E O 1
ATOM 9446 N N . ALA E 1 4 ? 49.841 112.243 31.334 1.00 54.50 3 ALA E N 1
ATOM 9447 C CA . ALA E 1 4 ? 49.311 111.312 32.341 1.00 52.55 3 ALA E CA 1
ATOM 9448 C C . ALA E 1 4 ? 48.906 110.008 31.608 1.00 50.11 3 ALA E C 1
ATOM 9449 O O . ALA E 1 4 ? 48.300 110.058 30.512 1.00 50.54 3 ALA E O 1
ATOM 9451 N N . ASN E 1 5 ? 49.274 108.859 32.188 1.00 46.78 4 ASN E N 1
ATOM 9452 C CA . ASN E 1 5 ? 49.033 107.523 31.580 1.00 43.60 4 ASN E CA 1
ATOM 9453 C C . ASN E 1 5 ? 48.767 106.402 32.661 1.00 40.26 4 ASN E C 1
ATOM 9454 O O . ASN E 1 5 ? 49.682 105.538 32.972 1.00 40.35 4 ASN E O 1
ATOM 9459 N N A LYS E 1 6 ? 47.535 106.422 33.213 0.70 37.76 5 LYS E N 1
ATOM 9460 N N B LYS E 1 6 ? 47.505 106.369 33.130 0.30 36.90 5 LYS E N 1
ATOM 9461 C CA A LYS E 1 6 ? 47.171 105.720 34.499 0.70 34.71 5 LYS E CA 1
ATOM 9462 C CA B LYS E 1 6 ? 47.056 105.712 34.396 0.30 33.68 5 LYS E CA 1
ATOM 9463 C C A LYS E 1 6 ? 46.784 104.237 34.305 0.70 32.11 5 LYS E C 1
ATOM 9464 C C B LYS E 1 6 ? 47.079 104.161 34.453 0.30 31.21 5 LYS E C 1
ATOM 9465 O O A LYS E 1 6 ? 46.851 103.737 33.181 0.70 33.00 5 LYS E O 1
ATOM 9466 O O B LYS E 1 6 ? 47.862 103.524 33.763 0.30 30.86 5 LYS E O 1
ATOM 9477 N N . VAL E 1 7 ? 46.291 103.570 35.355 1.00 28.35 6 VAL E N 1
ATOM 9478 C CA . VAL E 1 7 ? 45.888 102.161 35.250 1.00 25.61 6 VAL E CA 1
ATOM 9479 C C . VAL E 1 7 ? 44.402 102.045 34.805 1.00 24.07 6 VAL E C 1
ATOM 9480 O O . VAL E 1 7 ? 43.501 102.389 35.563 1.00 24.26 6 VAL E O 1
ATOM 9484 N N . LYS E 1 8 ? 44.174 101.481 33.625 1.00 22.05 7 LYS E N 1
ATOM 9485 C CA . LYS E 1 8 ? 42.838 101.264 33.092 1.00 20.69 7 LYS E CA 1
ATOM 9486 C C . LYS E 1 8 ? 42.057 100.248 33.893 1.00 19.69 7 LYS E C 1
ATOM 9487 O O . LYS E 1 8 ? 42.623 99.312 34.467 1.00 18.38 7 LYS E O 1
ATOM 9493 N N . LYS E 1 9 ? 40.760 100.460 33.970 1.00 18.51 8 LYS E N 1
ATOM 9494 C CA . LYS E 1 9 ? 39.900 99.628 34.787 1.00 18.84 8 LYS E CA 1
ATOM 9495 C C . LYS E 1 9 ? 38.952 98.838 33.911 1.00 18.07 8 LYS E C 1
ATOM 9496 O O . LYS E 1 9 ? 38.373 99.365 32.954 1.00 17.99 8 LYS E O 1
ATOM 9502 N N . ILE E 1 10 ? 38.769 97.582 34.274 1.00 16.85 9 ILE E N 1
ATOM 9503 C CA . ILE E 1 10 ? 37.865 96.671 33.594 1.00 16.87 9 ILE E CA 1
ATOM 9504 C C . ILE E 1 10 ? 36.771 96.198 34.553 1.00 17.03 9 ILE E C 1
ATOM 9505 O O . ILE E 1 10 ? 37.076 95.634 35.564 1.00 15.71 9 ILE E O 1
ATOM 9510 N N . ALA E 1 11 ? 35.500 96.414 34.206 1.00 16.10 10 ALA E N 1
ATOM 9511 C CA . ALA E 1 11 ? 34.443 95.787 34.932 1.00 16.04 10 ALA E CA 1
ATOM 9512 C C . ALA E 1 11 ? 34.275 94.364 34.509 1.00 17.47 10 ALA E C 1
ATOM 9513 O O . ALA E 1 11 ? 33.989 94.081 33.324 1.00 18.68 10 ALA E O 1
ATOM 9515 N N . ALA E 1 12 ? 34.420 93.443 35.488 1.00 16.94 11 ALA E N 1
ATOM 9516 C CA . ALA E 1 12 ? 34.427 91.992 35.185 1.00 16.37 11 ALA E CA 1
ATOM 9517 C C . ALA E 1 12 ? 33.130 91.385 35.694 1.00 14.95 11 ALA E C 1
ATOM 9518 O O . ALA E 1 12 ? 32.981 91.255 36.904 1.00 15.41 11 ALA E O 1
ATOM 9520 N N . VAL E 1 13 ? 32.213 91.032 34.784 1.00 15.22 12 VAL E N 1
ATOM 9521 C CA . VAL E 1 13 ? 30.882 90.542 35.134 1.00 14.67 12 VAL E CA 1
ATOM 9522 C C . VAL E 1 13 ? 30.868 89.019 35.027 1.00 15.05 12 VAL E C 1
ATOM 9523 O O . VAL E 1 13 ? 30.513 88.450 33.999 1.00 15.73 12 VAL E O 1
ATOM 9527 N N . HIS E 1 14 ? 31.418 88.393 36.060 1.00 14.30 13 HIS E N 1
ATOM 9528 C CA . HIS E 1 14 ? 31.616 86.922 36.151 1.00 15.93 13 HIS E CA 1
ATOM 9529 C C . HIS E 1 14 ? 31.299 86.411 37.577 1.00 16.14 13 HIS E C 1
ATOM 9530 O O . HIS E 1 14 ? 31.257 87.196 38.544 1.00 15.78 13 HIS E O 1
ATOM 9537 N N . ASP E 1 15 ? 31.106 85.117 37.682 1.00 14.72 14 ASP E N 1
ATOM 9538 C CA . ASP E 1 15 ? 30.881 84.534 39.009 1.00 16.32 14 ASP E CA 1
ATOM 9539 C C . ASP E 1 15 ? 32.213 84.431 39.751 1.00 15.25 14 ASP E C 1
ATOM 9540 O O . ASP E 1 15 ? 33.288 84.535 39.159 1.00 14.71 14 ASP E O 1
ATOM 9545 N N . LEU E 1 16 ? 32.123 84.290 41.074 1.00 16.60 15 LEU E N 1
ATOM 9546 C CA . LEU E 1 16 ? 33.295 83.935 41.915 1.00 16.17 15 LEU E CA 1
ATOM 9547 C C . LEU E 1 16 ? 33.149 82.472 42.373 1.00 17.53 15 LEU E C 1
ATOM 9548 O O . LEU E 1 16 ? 32.174 82.152 43.100 1.00 17.00 15 LEU E O 1
ATOM 9553 N N . SER E 1 17 ? 34.060 81.612 41.903 1.00 15.98 16 SER E N 1
ATOM 9554 C CA . SER E 1 17 ? 34.058 80.228 42.251 1.00 18.25 16 SER E CA 1
ATOM 9555 C C . SER E 1 17 ? 35.288 79.922 43.099 1.00 18.79 16 SER E C 1
ATOM 9556 O O . SER E 1 17 ? 36.418 80.284 42.771 1.00 17.78 16 SER E O 1
ATOM 9559 N N . GLY E 1 18 ? 35.041 79.174 44.153 1.00 19.51 17 GLY E N 1
ATOM 9560 C CA . GLY E 1 18 ? 36.078 78.875 45.115 1.00 20.44 17 GLY E CA 1
ATOM 9561 C C . GLY E 1 18 ? 37.190 77.975 44.629 1.00 20.79 17 GLY E C 1
ATOM 9562 O O . GLY E 1 18 ? 38.331 78.244 44.931 1.00 21.12 17 GLY E O 1
ATOM 9571 N N . GLY E 1 20 ? 38.595 75.426 41.221 1.00 20.18 19 GLY E N 1
ATOM 9572 C CA . GLY E 1 20 ? 38.560 75.338 39.787 1.00 22.04 19 GLY E CA 1
ATOM 9573 C C . GLY E 1 20 ? 39.150 76.633 39.296 1.00 22.53 19 GLY E C 1
ATOM 9574 O O . GLY E 1 20 ? 39.214 77.609 40.047 1.00 26.44 19 GLY E O 1
ATOM 9575 N N . ARG E 1 21 ? 39.560 76.687 38.043 1.00 21.65 20 ARG E N 1
ATOM 9576 C CA . ARG E 1 21 ? 40.076 77.925 37.508 1.00 19.95 20 ARG E CA 1
ATOM 9577 C C . ARG E 1 21 ? 39.141 78.448 36.438 1.00 18.06 20 ARG E C 1
ATOM 9578 O O . ARG E 1 21 ? 39.353 78.253 35.265 1.00 17.68 20 ARG E O 1
ATOM 9586 N N . VAL E 1 22 ? 38.091 79.105 36.880 1.00 17.17 21 VAL E N 1
ATOM 9587 C CA . VAL E 1 22 ? 37.103 79.693 36.021 1.00 17.31 21 VAL E CA 1
ATOM 9588 C C . VAL E 1 22 ? 36.889 81.139 36.473 1.00 16.38 21 VAL E C 1
ATOM 9589 O O . VAL E 1 22 ? 37.325 81.576 37.547 1.00 16.66 21 VAL E O 1
ATOM 9593 N N . SER E 1 23 ? 36.168 81.825 35.640 1.00 16.57 22 SER E N 1
ATOM 9594 C CA . SER E 1 23 ? 35.542 83.108 35.943 1.00 16.75 22 SER E CA 1
ATOM 9595 C C . SER E 1 23 ? 36.507 84.032 36.714 1.00 15.96 22 SER E C 1
ATOM 9596 O O . SER E 1 23 ? 37.652 84.218 36.269 1.00 15.94 22 SER E O 1
ATOM 9599 N N . LEU E 1 24 ? 36.063 84.651 37.799 1.00 16.38 23 LEU E N 1
ATOM 9600 C CA . LEU E 1 24 ? 36.861 85.770 38.412 1.00 16.51 23 LEU E CA 1
ATOM 9601 C C . LEU E 1 24 ? 38.221 85.311 38.875 1.00 16.40 23 LEU E C 1
ATOM 9602 O O . LEU E 1 24 ? 39.173 86.072 38.814 1.00 16.83 23 LEU E O 1
ATOM 9607 N N . THR E 1 25 ? 38.364 84.049 39.265 1.00 16.70 24 THR E N 1
ATOM 9608 C CA . THR E 1 25 ? 39.651 83.606 39.769 1.00 16.69 24 THR E CA 1
ATOM 9609 C C . THR E 1 25 ? 40.635 83.359 38.646 1.00 17.96 24 THR E C 1
ATOM 9610 O O . THR E 1 25 ? 41.777 83.037 38.912 1.00 20.02 24 THR E O 1
ATOM 9614 N N . VAL E 1 26 ? 40.206 83.529 37.390 1.00 16.72 25 VAL E N 1
ATOM 9615 C CA . VAL E 1 26 ? 41.101 83.538 36.198 1.00 18.53 25 VAL E CA 1
ATOM 9616 C C . VAL E 1 26 ? 41.206 84.955 35.598 1.00 17.25 25 VAL E C 1
ATOM 9617 O O . VAL E 1 26 ? 42.305 85.368 35.247 1.00 16.73 25 VAL E O 1
ATOM 9621 N N . VAL E 1 27 ? 40.087 85.687 35.527 1.00 16.87 26 VAL E N 1
ATOM 9622 C CA . VAL E 1 27 ? 40.053 87.043 34.936 1.00 16.00 26 VAL E CA 1
ATOM 9623 C C . VAL E 1 27 ? 40.939 87.963 35.758 1.00 17.25 26 VAL E C 1
ATOM 9624 O O . VAL E 1 27 ? 41.778 88.693 35.206 1.00 16.77 26 VAL E O 1
ATOM 9628 N N . ILE E 1 28 ? 40.789 87.906 37.086 1.00 17.34 27 ILE E N 1
ATOM 9629 C CA . ILE E 1 28 ? 41.538 88.795 37.972 1.00 18.03 27 ILE E CA 1
ATOM 9630 C C . ILE E 1 28 ? 43.059 88.615 37.850 1.00 18.16 27 ILE E C 1
ATOM 9631 O O . ILE E 1 28 ? 43.744 89.573 37.566 1.00 19.09 27 ILE E O 1
ATOM 9636 N N . PRO E 1 29 ? 43.586 87.399 38.030 1.00 17.86 28 PRO E N 1
ATOM 9637 C CA . PRO E 1 29 ? 45.046 87.276 37.909 1.00 18.52 28 PRO E CA 1
ATOM 9638 C C . PRO E 1 29 ? 45.599 87.589 36.531 1.00 17.03 28 PRO E C 1
ATOM 9639 O O . PRO E 1 29 ? 46.645 88.206 36.407 1.00 16.33 28 PRO E O 1
ATOM 9643 N N . ILE E 1 30 ? 44.903 87.139 35.494 1.00 16.54 29 ILE E N 1
ATOM 9644 C CA . ILE E 1 30 ? 45.390 87.385 34.140 1.00 15.74 29 ILE E CA 1
ATOM 9645 C C . ILE E 1 30 ? 45.441 88.889 33.793 1.00 15.70 29 ILE E C 1
ATOM 9646 O O . ILE E 1 30 ? 46.490 89.408 33.417 1.00 14.58 29 ILE E O 1
ATOM 9651 N N . LEU E 1 31 ? 44.311 89.581 33.920 1.00 16.67 30 LEU E N 1
ATOM 9652 C CA . LEU E 1 31 ? 44.259 90.995 33.539 1.00 16.19 30 LEU E CA 1
ATOM 9653 C C . LEU E 1 31 ? 45.104 91.876 34.497 1.00 17.06 30 LEU E C 1
ATOM 9654 O O . LEU E 1 31 ? 45.721 92.865 34.073 1.00 15.94 30 LEU E O 1
ATOM 9659 N N . SER E 1 32 ? 45.190 91.491 35.778 1.00 16.68 31 SER E N 1
ATOM 9660 C CA . SER E 1 32 ? 46.024 92.228 36.712 1.00 18.06 31 SER E CA 1
ATOM 9661 C C . SER E 1 32 ? 47.487 92.120 36.257 1.00 16.68 31 SER E C 1
ATOM 9662 O O . SER E 1 32 ? 48.231 93.073 36.263 1.00 16.20 31 SER E O 1
ATOM 9665 N N A SER E 1 33 ? 47.899 90.919 35.903 0.60 17.23 32 SER E N 1
ATOM 9666 N N B SER E 1 33 ? 47.911 90.923 35.908 0.40 16.82 32 SER E N 1
ATOM 9667 C CA A SER E 1 33 ? 49.270 90.690 35.432 0.60 17.15 32 SER E CA 1
ATOM 9668 C CA B SER E 1 33 ? 49.290 90.724 35.469 0.40 16.46 32 SER E CA 1
ATOM 9669 C C A SER E 1 33 ? 49.562 91.434 34.134 0.60 16.10 32 SER E C 1
ATOM 9670 C C B SER E 1 33 ? 49.572 91.402 34.123 0.40 15.91 32 SER E C 1
ATOM 9671 O O A SER E 1 33 ? 50.703 91.822 33.869 0.60 15.83 32 SER E O 1
ATOM 9672 O O B SER E 1 33 ? 50.720 91.728 33.824 0.40 15.69 32 SER E O 1
ATOM 9685 N N . GLY E 1 35 ? 48.500 94.392 33.537 1.00 18.73 34 GLY E N 1
ATOM 9686 C CA . GLY E 1 35 ? 48.575 95.863 33.837 1.00 17.75 34 GLY E CA 1
ATOM 9687 C C . GLY E 1 35 ? 47.223 96.554 34.031 1.00 18.29 34 GLY E C 1
ATOM 9688 O O . GLY E 1 35 ? 47.173 97.784 34.055 1.00 17.82 34 GLY E O 1
ATOM 9689 N N . PHE E 1 36 ? 46.142 95.786 34.194 1.00 17.94 35 PHE E N 1
ATOM 9690 C CA . PHE E 1 36 ? 44.785 96.339 34.352 1.00 17.75 35 PHE E CA 1
ATOM 9691 C C . PHE E 1 36 ? 44.156 96.066 35.716 1.00 17.57 35 PHE E C 1
ATOM 9692 O O . PHE E 1 36 ? 44.317 94.989 36.273 1.00 15.13 35 PHE E O 1
ATOM 9700 N N . GLN E 1 37 ? 43.407 97.051 36.231 1.00 17.48 36 GLN E N 1
ATOM 9701 C CA . GLN E 1 37 ? 42.623 96.883 37.436 1.00 17.02 36 GLN E CA 1
ATOM 9702 C C . GLN E 1 37 ? 41.333 96.164 37.116 1.00 17.73 36 GLN E C 1
ATOM 9703 O O . GLN E 1 37 ? 40.590 96.586 36.205 1.00 18.89 36 GLN E O 1
ATOM 9709 N N . VAL E 1 38 ? 41.070 95.028 37.772 1.00 16.55 37 VAL E N 1
ATOM 9710 C CA . VAL E 1 38 ? 39.848 94.310 37.554 1.00 15.84 37 VAL E CA 1
ATOM 9711 C C . VAL E 1 38 ? 38.924 94.640 38.737 1.00 16.04 37 VAL E C 1
ATOM 9712 O O . VAL E 1 38 ? 39.287 94.426 39.904 1.00 15.53 37 VAL E O 1
ATOM 9716 N N . CYS E 1 39 ? 37.751 95.174 38.407 1.00 14.76 38 CYS E N 1
ATOM 9717 C CA . CYS E 1 39 ? 36.704 95.534 39.352 1.00 15.86 38 CYS E CA 1
ATOM 9718 C C . CYS E 1 39 ? 35.554 94.550 39.150 1.00 16.36 38 CYS E C 1
ATOM 9719 O O . CYS E 1 39 ? 34.806 94.645 38.206 1.00 17.57 38 CYS E O 1
ATOM 9722 N N . PRO E 1 40 ? 35.396 93.614 40.050 1.00 16.38 39 PRO E N 1
ATOM 9723 C CA . PRO E 1 40 ? 34.362 92.617 39.840 1.00 16.51 39 PRO E CA 1
ATOM 9724 C C . PRO E 1 40 ? 32.959 93.107 40.176 1.00 17.41 39 PRO E C 1
ATOM 9725 O O . PRO E 1 40 ? 32.755 93.744 41.233 1.00 16.52 39 PRO E O 1
ATOM 9729 N N . LEU E 1 41 ? 32.041 92.775 39.257 1.00 16.13 40 LEU E N 1
ATOM 9730 C CA . LEU E 1 41 ? 30.599 92.745 39.451 1.00 16.10 40 LEU E CA 1
ATOM 9731 C C . LEU E 1 41 ? 30.185 91.295 39.503 1.00 14.80 40 LEU E C 1
ATOM 9732 O O . LEU E 1 41 ? 29.887 90.736 38.444 1.00 15.87 40 LEU E O 1
ATOM 9737 N N . PRO E 1 42 ? 30.202 90.647 40.688 1.00 15.57 41 PRO E N 1
ATOM 9738 C CA . PRO E 1 42 ? 30.029 89.165 40.766 1.00 15.11 41 PRO E CA 1
ATOM 9739 C C . PRO E 1 42 ? 28.620 88.721 40.435 1.00 15.67 41 PRO E C 1
ATOM 9740 O O . PRO E 1 42 ? 27.665 89.326 40.915 1.00 16.29 41 PRO E O 1
ATOM 9744 N N . THR E 1 43 ? 28.469 87.673 39.654 1.00 15.54 42 THR E N 1
ATOM 9745 C CA . THR E 1 43 ? 27.178 87.240 39.174 1.00 14.82 42 THR E CA 1
ATOM 9746 C C . THR E 1 43 ? 26.513 86.150 40.053 1.00 15.83 42 THR E C 1
ATOM 9747 O O . THR E 1 43 ? 25.289 85.961 40.009 1.00 15.66 42 THR E O 1
ATOM 9751 N N . ALA E 1 44 ? 27.340 85.467 40.828 1.00 14.97 43 ALA E N 1
ATOM 9752 C CA . ALA E 1 44 ? 27.000 84.312 41.603 1.00 15.63 43 ALA E CA 1
ATOM 9753 C C . ALA E 1 44 ? 28.250 84.000 42.438 1.00 14.89 43 ALA E C 1
ATOM 9754 O O . ALA E 1 44 ? 29.351 84.418 42.082 1.00 15.36 43 ALA E O 1
ATOM 9756 N N . VAL E 1 45 ? 28.047 83.329 43.558 1.00 13.56 44 VAL E N 1
ATOM 9757 C CA . VAL E 1 45 ? 29.108 82.761 44.393 1.00 14.14 44 VAL E CA 1
ATOM 9758 C C . VAL E 1 45 ? 28.905 81.251 44.419 1.00 14.70 44 VAL E C 1
ATOM 9759 O O . VAL E 1 45 ? 27.812 80.761 44.831 1.00 15.29 44 VAL E O 1
ATOM 9763 N N . LEU E 1 46 ? 29.944 80.523 44.028 1.00 14.55 45 LEU E N 1
ATOM 9764 C CA . LEU E 1 46 ? 29.931 79.077 44.024 1.00 14.98 45 LEU E CA 1
ATOM 9765 C C . LEU E 1 46 ? 31.142 78.508 44.757 1.00 15.42 45 LEU E C 1
ATOM 9766 O O . LEU E 1 46 ? 32.184 79.162 44.837 1.00 14.83 45 LEU E O 1
ATOM 9771 N N . SER E 1 47 ? 30.970 77.317 45.342 1.00 16.02 46 SER E N 1
ATOM 9772 C CA . SER E 1 47 ? 32.100 76.577 45.958 1.00 15.19 46 SER E CA 1
ATOM 9773 C C . SER E 1 47 ? 33.163 76.221 44.894 1.00 15.15 46 SER E C 1
ATOM 9774 O O . SER E 1 47 ? 34.343 76.222 45.180 1.00 14.86 46 SER E O 1
ATOM 9777 N N . ASN E 1 48 ? 32.729 76.023 43.654 1.00 15.43 47 ASN E N 1
ATOM 9778 C CA . ASN E 1 48 ? 33.551 75.443 42.607 1.00 15.14 47 ASN E CA 1
ATOM 9779 C C . ASN E 1 48 ? 32.756 75.437 41.322 1.00 16.36 47 ASN E C 1
ATOM 9780 O O . ASN E 1 48 ? 31.517 75.608 41.339 1.00 14.85 47 ASN E O 1
ATOM 9785 N N . HIS E 1 49 ? 33.445 75.229 40.207 1.00 14.81 48 HIS E N 1
ATOM 9786 C CA . HIS E 1 49 ? 32.760 75.270 38.951 1.00 16.11 48 HIS E CA 1
ATOM 9787 C C . HIS E 1 49 ? 31.793 74.083 38.847 1.00 16.62 48 HIS E C 1
ATOM 9788 O O . HIS E 1 49 ? 31.817 73.126 39.632 1.00 16.17 48 HIS E O 1
ATOM 9795 N N . THR E 1 50 ? 30.917 74.186 37.867 1.00 17.35 49 THR E N 1
ATOM 9796 C CA . THR E 1 50 ? 29.736 73.278 37.767 1.00 16.74 49 THR E CA 1
ATOM 9797 C C . THR E 1 50 ? 30.011 72.007 36.990 1.00 16.91 49 THR E C 1
ATOM 9798 O O . THR E 1 50 ? 29.126 71.216 36.778 1.00 18.16 49 THR E O 1
ATOM 9802 N N . GLN E 1 51 ? 31.253 71.775 36.595 1.00 17.35 50 GLN E N 1
ATOM 9803 C CA . GLN E 1 51 ? 31.589 70.551 35.926 1.00 17.90 50 GLN E CA 1
ATOM 9804 C C . GLN E 1 51 ? 32.161 69.569 36.948 1.00 19.18 50 GLN E C 1
ATOM 9805 O O . GLN E 1 51 ? 32.366 68.445 36.646 1.00 19.27 50 GLN E O 1
ATOM 9811 N N . TYR E 1 52 ? 32.358 69.991 38.175 1.00 18.97 51 TYR E N 1
ATOM 9812 C CA . TYR E 1 52 ? 32.533 69.046 39.245 1.00 18.81 51 TYR E CA 1
ATOM 9813 C C . TYR E 1 52 ? 31.177 68.254 39.510 1.00 19.03 51 TYR E C 1
ATOM 9814 O O . TYR E 1 52 ? 30.149 68.603 38.964 1.00 19.25 51 TYR E O 1
ATOM 9823 N N . PRO E 1 53 ? 31.205 67.193 40.311 1.00 17.93 52 PRO E N 1
ATOM 9824 C CA . PRO E 1 53 ? 29.986 66.405 40.578 1.00 18.69 52 PRO E CA 1
ATOM 9825 C C . PRO E 1 53 ? 28.846 67.188 41.281 1.00 17.86 52 PRO E C 1
ATOM 9826 O O . PRO E 1 53 ? 27.683 66.783 41.226 1.00 17.79 52 PRO E O 1
ATOM 9830 N N . GLY E 1 54 ? 29.199 68.285 41.936 1.00 16.48 53 GLY E N 1
ATOM 9831 C CA . GLY E 1 54 ? 28.217 69.173 42.549 1.00 16.23 53 GLY E CA 1
ATOM 9832 C C . GLY E 1 54 ? 28.886 70.487 42.898 1.00 15.66 53 GLY E C 1
ATOM 9833 O O . GLY E 1 54 ? 30.075 70.707 42.610 1.00 14.89 53 GLY E O 1
ATOM 9834 N N . PHE E 1 55 ? 28.095 71.389 43.448 1.00 15.04 54 PHE E N 1
ATOM 9835 C CA . PHE E 1 55 ? 28.544 72.753 43.781 1.00 15.11 54 PHE E CA 1
ATOM 9836 C C . PHE E 1 55 ? 27.493 73.415 44.670 1.00 15.79 54 PHE E C 1
ATOM 9837 O O . PHE E 1 55 ? 26.300 73.073 44.583 1.00 15.69 54 PHE E O 1
ATOM 9845 N N . SER E 1 56 ? 27.937 74.350 45.501 1.00 15.84 55 SER E N 1
ATOM 9846 C CA . SER E 1 56 ? 27.033 75.319 46.155 1.00 16.07 55 SER E CA 1
ATOM 9847 C C . SER E 1 56 ? 26.882 76.486 45.176 1.00 15.69 55 SER E C 1
ATOM 9848 O O . SER E 1 56 ? 27.796 76.785 44.401 1.00 16.14 55 SER E O 1
ATOM 9851 N N . PHE E 1 57 ? 25.753 77.165 45.251 1.00 15.95 56 PHE E N 1
ATOM 9852 C CA . PHE E 1 57 ? 25.409 78.213 44.353 1.00 16.09 56 PHE E CA 1
ATOM 9853 C C . PHE E 1 57 ? 24.617 79.273 45.033 1.00 16.41 56 PHE E C 1
ATOM 9854 O O . PHE E 1 57 ? 23.554 78.980 45.522 1.00 16.06 56 PHE E O 1
ATOM 9862 N N . LEU E 1 58 ? 25.093 80.516 45.034 1.00 16.01 57 LEU E N 1
ATOM 9863 C CA . LEU E 1 58 ? 24.308 81.663 45.515 1.00 15.88 57 LEU E CA 1
ATOM 9864 C C . LEU E 1 58 ? 24.151 82.645 44.363 1.00 16.38 57 LEU E C 1
ATOM 9865 O O . LEU E 1 58 ? 25.145 83.185 43.859 1.00 15.74 57 LEU E O 1
ATOM 9870 N N . ASP E 1 59 ? 22.903 82.845 43.933 1.00 16.43 58 ASP E N 1
ATOM 9871 C CA . ASP E 1 59 ? 22.580 83.759 42.835 1.00 16.93 58 ASP E CA 1
ATOM 9872 C C . ASP E 1 59 ? 22.670 85.208 43.332 1.00 16.74 58 ASP E C 1
ATOM 9873 O O . ASP E 1 59 ? 21.983 85.599 44.263 1.00 15.83 58 ASP E O 1
ATOM 9878 N N . LEU E 1 60 ? 23.469 86.025 42.663 1.00 16.72 59 LEU E N 1
ATOM 9879 C CA . LEU E 1 60 ? 23.617 87.431 43.073 1.00 16.35 59 LEU E CA 1
ATOM 9880 C C . LEU E 1 60 ? 22.806 88.429 42.268 1.00 16.55 59 LEU E C 1
ATOM 9881 O O . LEU E 1 60 ? 23.095 89.648 42.290 1.00 15.13 59 LEU E O 1
ATOM 9886 N N . THR E 1 61 ? 21.816 87.934 41.531 1.00 16.10 60 THR E N 1
ATOM 9887 C CA . THR E 1 61 ? 20.954 88.796 40.725 1.00 16.57 60 THR E CA 1
ATOM 9888 C C . THR E 1 61 ? 20.396 90.022 41.510 1.00 17.17 60 THR E C 1
ATOM 9889 O O . THR E 1 61 ? 20.337 91.147 41.021 1.00 18.39 60 THR E O 1
ATOM 9893 N N . ASP E 1 62 ? 19.958 89.786 42.726 1.00 18.06 61 ASP E N 1
ATOM 9894 C CA . ASP E 1 62 ? 19.343 90.865 43.492 1.00 19.41 61 ASP E CA 1
ATOM 9895 C C . ASP E 1 62 ? 20.397 91.825 44.037 1.00 17.91 61 ASP E C 1
ATOM 9896 O O . ASP E 1 62 ? 20.081 92.978 44.275 1.00 17.16 61 ASP E O 1
ATOM 9901 N N . GLU E 1 63 ? 21.642 91.380 44.199 1.00 17.71 62 GLU E N 1
ATOM 9902 C CA . GLU E 1 63 ? 22.707 92.281 44.695 1.00 17.19 62 GLU E CA 1
ATOM 9903 C C . GLU E 1 63 ? 23.290 93.202 43.602 1.00 17.57 62 GLU E C 1
ATOM 9904 O O . GLU E 1 63 ? 23.712 94.341 43.901 1.00 17.68 62 GLU E O 1
ATOM 9926 N N . PRO E 1 65 ? 22.198 95.141 41.091 1.00 16.83 64 PRO E N 1
ATOM 9927 C CA . PRO E 1 65 ? 21.760 96.523 40.998 1.00 16.57 64 PRO E CA 1
ATOM 9928 C C . PRO E 1 65 ? 22.240 97.383 42.178 1.00 16.72 64 PRO E C 1
ATOM 9929 O O . PRO E 1 65 ? 22.460 98.575 42.017 1.00 16.48 64 PRO E O 1
ATOM 9933 N N . LYS E 1 66 ? 22.419 96.782 43.354 1.00 16.54 65 LYS E N 1
ATOM 9934 C CA . LYS E 1 66 ? 22.844 97.531 44.542 1.00 16.15 65 LYS E CA 1
ATOM 9935 C C . LYS E 1 66 ? 24.303 97.969 44.349 1.00 16.01 65 LYS E C 1
ATOM 9936 O O . LYS E 1 66 ? 24.671 99.100 44.701 1.00 14.97 65 LYS E O 1
ATOM 9942 N N . ILE E 1 67 ? 25.104 97.080 43.756 1.00 15.18 66 ILE E N 1
ATOM 9943 C CA . ILE E 1 67 ? 26.498 97.394 43.462 1.00 15.56 66 ILE E CA 1
ATOM 9944 C C . ILE E 1 67 ? 26.598 98.510 42.403 1.00 15.45 66 ILE E C 1
ATOM 9945 O O . ILE E 1 67 ? 27.302 99.522 42.600 1.00 15.10 66 ILE E O 1
ATOM 9950 N N . ILE E 1 68 ? 25.864 98.308 41.295 1.00 14.45 67 ILE E N 1
ATOM 9951 C CA . ILE E 1 68 ? 25.823 99.263 40.188 1.00 15.65 67 ILE E CA 1
ATOM 9952 C C . ILE E 1 68 ? 25.403 100.658 40.664 1.00 15.47 67 ILE E C 1
ATOM 9953 O O . ILE E 1 68 ? 26.027 101.664 40.300 1.00 15.56 67 ILE E O 1
ATOM 9958 N N . ALA E 1 69 ? 24.349 100.731 41.476 1.00 16.21 68 ALA E N 1
ATOM 9959 C CA . ALA E 1 69 ? 23.920 102.021 42.045 1.00 16.14 68 ALA E CA 1
ATOM 9960 C C . ALA E 1 69 ? 25.065 102.672 42.856 1.00 15.67 68 ALA E C 1
ATOM 9961 O O . ALA E 1 69 ? 25.221 103.897 42.858 1.00 13.38 68 ALA E O 1
ATOM 9963 N N . GLU E 1 70 ? 25.848 101.879 43.577 1.00 14.29 69 GLU E N 1
ATOM 9964 C CA . GLU E 1 70 ? 26.951 102.504 44.322 1.00 15.36 69 GLU E CA 1
ATOM 9965 C C . GLU E 1 70 ? 28.038 102.960 43.388 1.00 15.60 69 GLU E C 1
ATOM 9966 O O . GLU E 1 70 ? 28.621 104.036 43.580 1.00 15.12 69 GLU E O 1
ATOM 9972 N N . TRP E 1 71 ? 28.321 102.162 42.362 1.00 15.26 70 TRP E N 1
ATOM 9973 C CA . TRP E 1 71 ? 29.313 102.583 41.381 1.00 15.73 70 TRP E CA 1
ATOM 9974 C C . TRP E 1 71 ? 28.904 103.906 40.673 1.00 17.53 70 TRP E C 1
ATOM 9975 O O . TRP E 1 71 ? 29.761 104.763 40.389 1.00 17.34 70 TRP E O 1
ATOM 9986 N N . LYS E 1 72 ? 27.609 104.108 40.423 1.00 17.88 71 LYS E N 1
ATOM 9987 C CA . LYS E 1 72 ? 27.186 105.362 39.833 1.00 18.41 71 LYS E CA 1
ATOM 9988 C C . LYS E 1 72 ? 27.460 106.513 40.788 1.00 18.38 71 LYS E C 1
ATOM 9989 O O . LYS E 1 72 ? 27.950 107.577 40.383 1.00 17.97 71 LYS E O 1
ATOM 9995 N N . LYS E 1 73 ? 27.139 106.312 42.059 1.00 19.29 72 LYS E N 1
ATOM 9996 C CA . LYS E 1 73 ? 27.407 107.314 43.078 1.00 20.15 72 LYS E CA 1
ATOM 9997 C C . LYS E 1 73 ? 28.894 107.670 43.187 1.00 20.44 72 LYS E C 1
ATOM 9998 O O . LYS E 1 73 ? 29.231 108.819 43.508 1.00 20.33 72 LYS E O 1
ATOM 10004 N N . LEU E 1 74 ? 29.766 106.685 42.996 1.00 19.32 73 LEU E N 1
ATOM 10005 C CA . LEU E 1 74 ? 31.206 106.915 43.039 1.00 20.60 73 LEU E CA 1
ATOM 10006 C C . LEU E 1 74 ? 31.731 107.647 41.823 1.00 20.59 73 LEU E C 1
ATOM 10007 O O . LEU E 1 74 ? 32.854 108.087 41.843 1.00 20.34 73 LEU E O 1
ATOM 10012 N N . GLU E 1 75 ? 30.938 107.714 40.761 1.00 21.38 74 GLU E N 1
ATOM 10013 C CA . GLU E 1 75 ? 31.339 108.269 39.484 1.00 21.10 74 GLU E CA 1
ATOM 10014 C C . GLU E 1 75 ? 32.447 107.466 38.849 1.00 20.94 74 GLU E C 1
ATOM 10015 O O . GLU E 1 75 ? 33.297 108.023 38.205 1.00 20.48 74 GLU E O 1
ATOM 10021 N N . VAL E 1 76 ? 32.441 106.142 39.003 1.00 21.13 75 VAL E N 1
ATOM 10022 C CA . VAL E 1 76 ? 33.553 105.336 38.486 1.00 21.28 75 VAL E CA 1
ATOM 10023 C C . VAL E 1 76 ? 33.362 105.194 37.005 1.00 20.46 75 VAL E C 1
ATOM 10024 O O . VAL E 1 76 ? 32.249 105.071 36.548 1.00 19.57 75 VAL E O 1
ATOM 10028 N N . GLN E 1 77 ? 34.451 105.220 36.256 1.00 19.56 76 GLN E N 1
ATOM 10029 C CA . GLN E 1 77 ? 34.371 105.043 34.816 1.00 20.25 76 GLN E CA 1
ATOM 10030 C C . GLN E 1 77 ? 35.221 103.825 34.471 1.00 19.08 76 GLN E C 1
ATOM 10031 O O . GLN E 1 77 ? 36.300 103.645 35.054 1.00 20.72 76 GLN E O 1
ATOM 10037 N N . PHE E 1 78 ? 34.739 102.968 33.585 1.00 17.49 77 PHE E N 1
ATOM 10038 C CA . PHE E 1 78 ? 35.490 101.790 33.206 1.00 18.28 77 PHE E CA 1
ATOM 10039 C C . PHE E 1 78 ? 35.983 101.923 31.776 1.00 19.44 77 PHE E C 1
ATOM 10040 O O . PHE E 1 78 ? 35.218 102.424 30.928 1.00 19.66 77 PHE E O 1
ATOM 10048 N N . ASP E 1 79 ? 37.207 101.455 31.520 1.00 17.97 78 ASP E N 1
ATOM 10049 C CA . ASP E 1 79 ? 37.751 101.394 30.181 1.00 18.61 78 ASP E CA 1
ATOM 10050 C C . ASP E 1 79 ? 37.278 100.237 29.374 1.00 18.61 78 ASP E C 1
ATOM 10051 O O . ASP E 1 79 ? 37.210 100.327 28.151 1.00 18.51 78 ASP E O 1
ATOM 10056 N N . ALA E 1 80 ? 36.866 99.172 30.051 1.00 17.40 79 ALA E N 1
ATOM 10057 C CA . ALA E 1 80 ? 36.341 97.999 29.419 1.00 17.05 79 ALA E CA 1
ATOM 10058 C C . ALA E 1 80 ? 35.306 97.343 30.329 1.00 16.63 79 ALA E C 1
ATOM 10059 O O . ALA E 1 80 ? 35.303 97.578 31.522 1.00 16.57 79 ALA E O 1
ATOM 10061 N N . ILE E 1 81 ? 34.385 96.590 29.719 1.00 16.75 80 ILE E N 1
ATOM 10062 C CA . ILE E 1 81 ? 33.428 95.738 30.440 1.00 16.78 80 ILE E CA 1
ATOM 10063 C C . ILE E 1 81 ? 33.551 94.362 29.803 1.00 17.05 80 ILE E C 1
ATOM 10064 O O . ILE E 1 81 ? 33.450 94.221 28.561 1.00 18.87 80 ILE E O 1
ATOM 10069 N N . TYR E 1 82 ? 33.785 93.361 30.654 1.00 16.81 81 TYR E N 1
ATOM 10070 C CA . TYR E 1 82 ? 34.028 91.988 30.244 1.00 16.50 81 TYR E CA 1
ATOM 10071 C C . TYR E 1 82 ? 33.099 91.054 31.036 1.00 16.29 81 TYR E C 1
ATOM 10072 O O . TYR E 1 82 ? 33.192 90.969 32.277 1.00 16.12 81 TYR E O 1
ATOM 10081 N N . THR E 1 83 ? 32.178 90.410 30.298 1.00 16.14 82 THR E N 1
ATOM 10082 C CA . THR E 1 83 ? 31.124 89.580 30.861 1.00 15.55 82 THR E CA 1
ATOM 10083 C C . THR E 1 83 ? 31.413 88.112 30.504 1.00 16.80 82 THR E C 1
ATOM 10084 O O . THR E 1 83 ? 32.090 87.788 29.524 1.00 15.80 82 THR E O 1
ATOM 10088 N N . GLY E 1 84 ? 30.910 87.235 31.362 1.00 16.52 83 GLY E N 1
ATOM 10089 C CA . GLY E 1 84 ? 31.088 85.805 31.228 1.00 15.28 83 GLY E CA 1
ATOM 10090 C C . GLY E 1 84 ? 29.900 85.112 31.821 1.00 15.35 83 GLY E C 1
ATOM 10091 O O . GLY E 1 84 ? 28.769 85.418 31.478 1.00 15.41 83 GLY E O 1
ATOM 10092 N N . TYR E 1 85 ? 30.151 84.128 32.677 1.00 15.36 84 TYR E N 1
ATOM 10093 C CA . TYR E 1 85 ? 29.101 83.336 33.297 1.00 15.11 84 TYR E CA 1
ATOM 10094 C C . TYR E 1 85 ? 28.200 84.244 34.118 1.00 15.35 84 TYR E C 1
ATOM 10095 O O . TYR E 1 85 ? 28.678 84.917 35.026 1.00 16.99 84 TYR E O 1
ATOM 10104 N N . LEU E 1 86 ? 26.920 84.197 33.819 1.00 16.17 85 LEU E N 1
ATOM 10105 C CA . LEU E 1 86 ? 25.875 84.929 34.498 1.00 16.94 85 LEU E CA 1
ATOM 10106 C C . LEU E 1 86 ? 25.046 83.966 35.364 1.00 17.15 85 LEU E C 1
ATOM 10107 O O . LEU E 1 86 ? 24.944 82.760 35.094 1.00 16.65 85 LEU E O 1
ATOM 10112 N N . GLY E 1 87 ? 24.496 84.513 36.439 1.00 18.18 86 GLY E N 1
ATOM 10113 C CA . GLY E 1 87 ? 23.849 83.732 37.457 1.00 18.22 86 GLY E CA 1
ATOM 10114 C C . GLY E 1 87 ? 22.390 83.431 37.223 1.00 18.66 86 GLY E C 1
ATOM 10115 O O . GLY E 1 87 ? 21.847 82.530 37.863 1.00 17.46 86 GLY E O 1
ATOM 10116 N N . SER E 1 88 ? 21.724 84.200 36.366 1.00 18.54 87 SER E N 1
ATOM 10117 C CA . SER E 1 88 ? 20.369 83.886 35.977 1.00 18.10 87 SER E CA 1
ATOM 10118 C C . SER E 1 88 ? 20.022 84.652 34.706 1.00 18.38 87 SER E C 1
ATOM 10119 O O . SER E 1 88 ? 20.647 85.666 34.415 1.00 18.07 87 SER E O 1
ATOM 10122 N N . PRO E 1 89 ? 18.975 84.216 33.989 1.00 18.86 88 PRO E N 1
ATOM 10123 C CA . PRO E 1 89 ? 18.528 84.940 32.781 1.00 18.56 88 PRO E CA 1
ATOM 10124 C C . PRO E 1 89 ? 18.123 86.380 33.029 1.00 18.84 88 PRO E C 1
ATOM 10125 O O . PRO E 1 89 ? 18.218 87.197 32.102 1.00 19.77 88 PRO E O 1
ATOM 10129 N N A ARG E 1 90 ? 17.738 86.714 34.255 0.60 19.10 89 ARG E N 1
ATOM 10130 N N B ARG E 1 90 ? 17.666 86.701 34.240 0.40 18.78 89 ARG E N 1
ATOM 10131 C CA A ARG E 1 90 ? 17.295 88.080 34.576 0.60 20.04 89 ARG E CA 1
ATOM 10132 C CA B ARG E 1 90 ? 17.266 88.078 34.578 0.40 19.18 89 ARG E CA 1
ATOM 10133 C C A ARG E 1 90 ? 18.479 89.041 34.573 0.60 18.94 89 ARG E C 1
ATOM 10134 C C B ARG E 1 90 ? 18.469 89.032 34.561 0.40 18.51 89 ARG E C 1
ATOM 10135 O O A ARG E 1 90 ? 18.322 90.264 34.457 0.60 19.17 89 ARG E O 1
ATOM 10136 O O B ARG E 1 90 ? 18.306 90.248 34.416 0.40 18.70 89 ARG E O 1
ATOM 10151 N N . GLN E 1 91 ? 19.675 88.496 34.715 1.00 17.95 90 GLN E N 1
ATOM 10152 C CA . GLN E 1 91 ? 20.856 89.333 34.712 1.00 17.10 90 GLN E CA 1
ATOM 10153 C C . GLN E 1 91 ? 21.157 89.951 33.359 1.00 17.23 90 GLN E C 1
ATOM 10154 O O . GLN E 1 91 ? 21.821 90.977 33.297 1.00 17.94 90 GLN E O 1
ATOM 10160 N N . ILE E 1 92 ? 20.697 89.364 32.255 1.00 17.34 91 ILE E N 1
ATOM 10161 C CA . ILE E 1 92 ? 21.099 89.931 30.941 1.00 17.57 91 ILE E CA 1
ATOM 10162 C C . ILE E 1 92 ? 20.604 91.399 30.834 1.00 17.10 91 ILE E C 1
ATOM 10163 O O . ILE E 1 92 ? 21.352 92.280 30.426 1.00 16.71 91 ILE E O 1
ATOM 10168 N N . GLN E 1 93 ? 19.379 91.668 31.276 1.00 17.18 92 GLN E N 1
ATOM 10169 C CA . GLN E 1 93 ? 18.838 93.028 31.249 1.00 17.81 92 GLN E CA 1
ATOM 10170 C C . GLN E 1 93 ? 19.635 93.994 32.156 1.00 17.58 92 GLN E C 1
ATOM 10171 O O . GLN E 1 93 ? 19.990 95.123 31.749 1.00 17.75 92 GLN E O 1
ATOM 10177 N N . ILE E 1 94 ? 19.943 93.526 33.371 1.00 17.25 93 ILE E N 1
ATOM 10178 C CA . ILE E 1 94 ? 20.791 94.248 34.295 1.00 16.42 93 ILE E CA 1
ATOM 10179 C C . ILE E 1 94 ? 22.132 94.603 33.637 1.00 16.60 93 ILE E C 1
ATOM 10180 O O . ILE E 1 94 ? 22.603 95.761 33.682 1.00 16.32 93 ILE E O 1
ATOM 10185 N N . VAL E 1 95 ? 22.740 93.599 33.039 1.00 16.71 94 VAL E N 1
ATOM 10186 C CA . VAL E 1 95 ? 24.042 93.766 32.438 1.00 17.11 94 VAL E CA 1
ATOM 10187 C C . VAL E 1 95 ? 24.003 94.663 31.173 1.00 17.86 94 VAL E C 1
ATOM 10188 O O . VAL E 1 95 ? 24.898 95.469 30.938 1.00 18.40 94 VAL E O 1
ATOM 10192 N N A SER E 1 96 ? 22.956 94.519 30.381 0.70 18.42 95 SER E N 1
ATOM 10193 N N B SER E 1 96 ? 22.948 94.495 30.384 0.30 17.48 95 SER E N 1
ATOM 10194 C CA A SER E 1 96 ? 22.761 95.344 29.218 0.70 18.14 95 SER E CA 1
ATOM 10195 C CA B SER E 1 96 ? 22.708 95.316 29.217 0.30 16.76 95 SER E CA 1
ATOM 10196 C C A SER E 1 96 ? 22.588 96.811 29.610 0.70 17.59 95 SER E C 1
ATOM 10197 C C B SER E 1 96 ? 22.577 96.790 29.605 0.30 16.93 95 SER E C 1
ATOM 10198 O O A SER E 1 96 ? 23.184 97.681 28.997 0.70 15.73 95 SER E O 1
ATOM 10199 O O B SER E 1 96 ? 23.186 97.653 28.980 0.30 16.05 95 SER E O 1
ATOM 10204 N N . ASP E 1 97 ? 21.786 97.059 30.643 1.00 16.79 96 ASP E N 1
ATOM 10205 C CA . ASP E 1 97 ? 21.622 98.398 31.151 1.00 17.58 96 ASP E CA 1
ATOM 10206 C C . ASP E 1 97 ? 22.942 98.973 31.704 1.00 17.35 96 ASP E C 1
ATOM 10207 O O . ASP E 1 97 ? 23.210 100.169 31.499 1.00 17.43 96 ASP E O 1
ATOM 10212 N N . PHE E 1 98 ? 23.746 98.111 32.346 1.00 17.27 97 PHE E N 1
ATOM 10213 C CA . PHE E 1 98 ? 25.059 98.485 32.908 1.00 16.74 97 PHE E CA 1
ATOM 10214 C C . PHE E 1 98 ? 26.002 98.896 31.769 1.00 17.16 97 PHE E C 1
ATOM 10215 O O . PHE E 1 98 ? 26.618 99.983 31.828 1.00 16.55 97 PHE E O 1
ATOM 10223 N N . ILE E 1 99 ? 26.024 98.090 30.693 1.00 17.31 98 ILE E N 1
ATOM 10224 C CA . ILE E 1 99 ? 26.818 98.416 29.529 1.00 17.45 98 ILE E CA 1
ATOM 10225 C C . ILE E 1 99 ? 26.331 99.744 28.897 1.00 18.17 98 ILE E C 1
ATOM 10226 O O . ILE E 1 99 ? 27.142 100.626 28.648 1.00 18.66 98 ILE E O 1
ATOM 10231 N N . LYS E 1 100 ? 25.033 99.902 28.698 1.00 19.01 99 LYS E N 1
ATOM 10232 C CA . LYS E 1 100 ? 24.476 101.163 28.176 1.00 19.80 99 LYS E CA 1
ATOM 10233 C C . LYS E 1 100 ? 24.946 102.399 28.990 1.00 20.07 99 LYS E C 1
ATOM 10234 O O . LYS E 1 100 ? 25.367 103.421 28.428 1.00 18.89 99 LYS E O 1
ATOM 10240 N N . ASP E 1 101 ? 24.841 102.300 30.304 1.00 20.69 100 ASP E N 1
ATOM 10241 C CA . ASP E 1 101 ? 25.077 103.425 31.192 1.00 20.24 100 ASP E CA 1
ATOM 10242 C C . ASP E 1 101 ? 26.546 103.701 31.465 1.00 20.60 100 ASP E C 1
ATOM 10243 O O . ASP E 1 101 ? 26.901 104.839 31.765 1.00 20.14 100 ASP E O 1
ATOM 10248 N N . PHE E 1 102 ? 27.396 102.688 31.356 1.00 20.31 101 PHE E N 1
ATOM 10249 C CA . PHE E 1 102 ? 28.820 102.862 31.635 1.00 21.90 101 PHE E CA 1
ATOM 10250 C C . PHE E 1 102 ? 29.735 102.859 30.401 1.00 23.55 101 PHE E C 1
ATOM 10251 O O . PHE E 1 102 ? 30.908 103.227 30.493 1.00 25.12 101 PHE E O 1
ATOM 10259 N N . ARG E 1 103 ? 29.223 102.494 29.232 1.00 24.61 102 ARG E N 1
ATOM 10260 C CA . ARG E 1 103 ? 30.089 102.563 28.049 1.00 25.56 102 ARG E CA 1
ATOM 10261 C C . ARG E 1 103 ? 30.424 104.051 27.718 1.00 25.40 102 ARG E C 1
ATOM 10262 O O . ARG E 1 103 ? 29.638 104.981 27.945 1.00 22.52 102 ARG E O 1
ATOM 10270 N N . GLN E 1 104 ? 31.641 104.224 27.253 1.00 26.36 103 GLN E N 1
ATOM 10271 C CA . GLN E 1 104 ? 32.132 105.518 26.799 1.00 28.37 103 GLN E CA 1
ATOM 10272 C C . GLN E 1 104 ? 32.505 105.306 25.350 1.00 28.12 103 GLN E C 1
ATOM 10273 O O . GLN E 1 104 ? 32.623 104.171 24.907 1.00 27.45 103 GLN E O 1
ATOM 10279 N N . PRO E 1 105 ? 32.747 106.394 24.605 1.00 29.27 104 PRO E N 1
ATOM 10280 C CA . PRO E 1 105 ? 33.040 106.190 23.188 1.00 29.83 104 PRO E CA 1
ATOM 10281 C C . PRO E 1 105 ? 34.253 105.315 22.943 1.00 29.73 104 PRO E C 1
ATOM 10282 O O . PRO E 1 105 ? 34.277 104.582 21.988 1.00 30.65 104 PRO E O 1
ATOM 10286 N N . ASP E 1 106 ? 35.224 105.325 23.829 1.00 29.99 105 ASP E N 1
ATOM 10287 C CA . ASP E 1 106 ? 36.412 104.514 23.621 1.00 30.20 105 ASP E CA 1
ATOM 10288 C C . ASP E 1 106 ? 36.435 103.201 24.399 1.00 28.19 105 ASP E C 1
ATOM 10289 O O . ASP E 1 106 ? 37.436 102.494 24.368 1.00 28.75 105 ASP E O 1
ATOM 10294 N N . SER E 1 107 ? 35.334 102.841 25.028 1.00 25.77 106 SER E N 1
ATOM 10295 C CA . SER E 1 107 ? 35.245 101.543 25.712 1.00 24.88 106 SER E CA 1
ATOM 10296 C C . SER E 1 107 ? 35.457 100.316 24.829 1.00 24.09 106 SER E C 1
ATOM 10297 O O . SER E 1 107 ? 35.103 100.318 23.641 1.00 23.03 106 SER E O 1
ATOM 10300 N N . LEU E 1 108 ? 35.955 99.248 25.454 1.00 21.18 107 LEU E N 1
ATOM 10301 C CA . LEU E 1 108 ? 35.916 97.919 24.874 1.00 19.84 107 LEU E CA 1
ATOM 10302 C C . LEU E 1 108 ? 34.881 97.084 25.633 1.00 18.51 107 LEU E C 1
ATOM 10303 O O . LEU E 1 108 ? 34.970 97.017 26.852 1.00 16.90 107 LEU E O 1
ATOM 10308 N N . ILE E 1 109 ? 33.890 96.548 24.917 1.00 17.09 108 ILE E N 1
ATOM 10309 C CA . ILE E 1 109 ? 32.894 95.679 25.473 1.00 16.43 108 ILE E CA 1
ATOM 10310 C C . ILE E 1 109 ? 33.121 94.262 24.951 1.00 17.01 108 ILE E C 1
ATOM 10311 O O . ILE E 1 109 ? 33.037 93.989 23.746 1.00 16.81 108 ILE E O 1
ATOM 10316 N N . VAL E 1 110 ? 33.509 93.372 25.887 1.00 17.04 109 VAL E N 1
ATOM 10317 C CA . VAL E 1 110 ? 33.768 92.021 25.607 1.00 16.11 109 VAL E CA 1
ATOM 10318 C C . VAL E 1 110 ? 32.728 91.106 26.280 1.00 17.34 109 VAL E C 1
ATOM 10319 O O . VAL E 1 110 ? 32.549 91.173 27.487 1.00 16.61 109 VAL E O 1
ATOM 10323 N N . ALA E 1 111 ? 32.064 90.234 25.499 1.00 17.09 110 ALA E N 1
ATOM 10324 C CA . ALA E 1 111 ? 31.126 89.257 26.077 1.00 16.98 110 ALA E CA 1
ATOM 10325 C C . ALA E 1 111 ? 31.530 87.828 25.681 1.00 16.54 110 ALA E C 1
ATOM 10326 O O . ALA E 1 111 ? 31.499 87.480 24.496 1.00 17.95 110 ALA E O 1
ATOM 10328 N N . ASP E 1 112 ? 31.955 87.039 26.665 1.00 16.65 111 ASP E N 1
ATOM 10329 C CA . ASP E 1 112 ? 32.061 85.585 26.519 1.00 16.87 111 ASP E CA 1
ATOM 10330 C C . ASP E 1 112 ? 30.650 85.052 26.780 1.00 16.71 111 ASP E C 1
ATOM 10331 O O . ASP E 1 112 ? 30.123 85.198 27.912 1.00 16.60 111 ASP E O 1
ATOM 10336 N N . PRO E 1 113 ? 29.987 84.528 25.729 1.00 17.55 112 PRO E N 1
ATOM 10337 C CA . PRO E 1 113 ? 28.582 84.084 25.844 1.00 17.69 112 PRO E CA 1
ATOM 10338 C C . PRO E 1 113 ? 28.547 82.666 26.432 1.00 18.16 112 PRO E C 1
ATOM 10339 O O . PRO E 1 113 ? 28.277 81.679 25.732 1.00 17.88 112 PRO E O 1
ATOM 10343 N N . VAL E 1 114 ? 28.835 82.630 27.741 1.00 17.89 113 VAL E N 1
ATOM 10344 C CA . VAL E 1 114 ? 29.027 81.403 28.514 1.00 18.98 113 VAL E CA 1
ATOM 10345 C C . VAL E 1 114 ? 27.694 80.680 28.654 1.00 17.86 113 VAL E C 1
ATOM 10346 O O . VAL E 1 114 ? 26.756 81.195 29.285 1.00 17.92 113 VAL E O 1
ATOM 10350 N N . LEU E 1 115 ? 27.589 79.557 27.956 1.00 18.13 114 LEU E N 1
ATOM 10351 C CA . LEU E 1 115 ? 26.340 78.787 27.904 1.00 18.59 114 LEU E CA 1
ATOM 10352 C C . LEU E 1 115 ? 26.562 77.272 28.064 1.00 19.98 114 LEU E C 1
ATOM 10353 O O . LEU E 1 115 ? 25.712 76.555 28.666 1.00 19.64 114 LEU E O 1
ATOM 10358 N N . GLY E 1 116 ? 27.654 76.768 27.498 1.00 18.88 115 GLY E N 1
ATOM 10359 C CA . GLY E 1 116 ? 27.920 75.350 27.574 1.00 19.20 115 GLY E CA 1
ATOM 10360 C C . GLY E 1 116 ? 29.174 74.926 26.857 1.00 19.17 115 GLY E C 1
ATOM 10361 O O . GLY E 1 116 ? 29.981 75.760 26.432 1.00 19.00 115 GLY E O 1
ATOM 10362 N N . ASP E 1 117 ? 29.325 73.612 26.704 1.00 19.64 116 ASP E N 1
ATOM 10363 C CA . ASP E 1 117 ? 30.443 73.049 25.954 1.00 20.44 116 ASP E CA 1
ATOM 10364 C C . ASP E 1 117 ? 30.140 71.560 25.718 1.00 22.14 116 ASP E C 1
ATOM 10365 O O . ASP E 1 117 ? 29.188 71.029 26.284 1.00 21.18 116 ASP E O 1
ATOM 10370 N N . ASN E 1 118 ? 30.922 70.900 24.861 1.00 23.13 117 ASN E N 1
ATOM 10371 C CA . ASN E 1 118 ? 30.691 69.506 24.503 1.00 24.16 117 ASN E CA 1
ATOM 10372 C C . ASN E 1 118 ? 29.274 69.256 24.087 1.00 24.45 117 ASN E C 1
ATOM 10373 O O . ASN E 1 118 ? 28.715 68.238 24.422 1.00 25.73 117 ASN E O 1
ATOM 10378 N N . GLY E 1 119 ? 28.670 70.221 23.399 1.00 24.35 118 GLY E N 1
ATOM 10379 C CA . GLY E 1 119 ? 27.332 70.085 22.872 1.00 24.70 118 GLY E CA 1
ATOM 10380 C C . GLY E 1 119 ? 26.177 70.077 23.858 1.00 24.85 118 GLY E C 1
ATOM 10381 O O . GLY E 1 119 ? 25.067 69.677 23.484 1.00 26.82 118 GLY E O 1
ATOM 10382 N N . ARG E 1 120 ? 26.430 70.493 25.097 1.00 24.09 119 ARG E N 1
ATOM 10383 C CA . ARG E 1 120 ? 25.467 70.476 26.191 1.00 22.96 119 ARG E CA 1
ATOM 10384 C C . ARG E 1 120 ? 25.537 71.880 26.812 1.00 22.17 119 ARG E C 1
ATOM 10385 O O . ARG E 1 120 ? 26.599 72.502 26.783 1.00 22.16 119 ARG E O 1
ATOM 10387 N N . LEU E 1 121 ? 24.417 72.357 27.369 1.00 20.52 120 LEU E N 1
ATOM 10388 C CA . LEU E 1 121 ? 24.378 73.549 28.212 1.00 19.85 120 LEU E CA 1
ATOM 10389 C C . LEU E 1 121 ? 24.977 73.215 29.567 1.00 19.70 120 LEU E C 1
ATOM 10390 O O . LEU E 1 121 ? 24.870 72.088 30.036 1.00 19.23 120 LEU E O 1
ATOM 10395 N N . TYR E 1 122 ? 25.610 74.187 30.208 1.00 19.15 121 TYR E N 1
ATOM 10396 C CA . TYR E 1 122 ? 26.097 74.005 31.568 1.00 19.40 121 TYR E CA 1
ATOM 10397 C C . TYR E 1 122 ? 24.951 73.665 32.559 1.00 20.16 121 TYR E C 1
ATOM 10398 O O . TYR E 1 122 ? 23.764 73.952 32.267 1.00 19.61 121 TYR E O 1
ATOM 10407 N N . THR E 1 123 ? 25.308 73.072 33.702 1.00 19.60 122 THR E N 1
ATOM 10408 C CA . THR E 1 123 ? 24.302 72.623 34.695 1.00 21.11 122 THR E CA 1
ATOM 10409 C C . THR E 1 123 ? 23.353 73.767 35.080 1.00 21.42 122 THR E C 1
ATOM 10410 O O . THR E 1 123 ? 23.788 74.850 35.441 1.00 21.55 122 THR E O 1
ATOM 10414 N N . ASN E 1 124 ? 22.073 73.458 34.986 1.00 22.80 123 ASN E N 1
ATOM 10415 C CA . ASN E 1 124 ? 20.950 74.345 35.298 1.00 24.54 123 ASN E CA 1
ATOM 10416 C C . ASN E 1 124 ? 20.696 75.455 34.264 1.00 24.95 123 ASN E C 1
ATOM 10417 O O . ASN E 1 124 ? 19.751 76.204 34.425 1.00 26.38 123 ASN E O 1
ATOM 10422 N N . PHE E 1 125 ? 21.523 75.590 33.223 1.00 23.63 124 PHE E N 1
ATOM 10423 C CA . PHE E 1 125 ? 21.203 76.525 32.152 1.00 22.87 124 PHE E CA 1
ATOM 10424 C C . PHE E 1 125 ? 20.086 75.922 31.303 1.00 23.00 124 PHE E C 1
ATOM 10425 O O . PHE E 1 125 ? 20.013 74.717 31.150 1.00 22.74 124 PHE E O 1
ATOM 10433 N N . ASP E 1 126 ? 19.218 76.765 30.761 1.00 22.57 125 ASP E N 1
ATOM 10434 C CA . ASP E 1 126 ? 18.141 76.312 29.882 1.00 22.83 125 ASP E CA 1
ATOM 10435 C C . ASP E 1 126 ? 17.980 77.309 28.734 1.00 21.97 125 ASP E C 1
ATOM 10436 O O . ASP E 1 126 ? 18.723 78.283 28.629 1.00 21.39 125 ASP E O 1
ATOM 10449 N N A GLU E 1 128 ? 16.037 79.729 28.242 0.60 20.47 127 GLU E N 1
ATOM 10450 N N B GLU E 1 128 ? 16.036 79.705 28.245 0.40 20.50 127 GLU E N 1
ATOM 10451 C CA A GLU E 1 128 ? 15.858 81.131 28.659 0.60 20.64 127 GLU E CA 1
ATOM 10452 C CA B GLU E 1 128 ? 15.842 81.078 28.703 0.40 20.63 127 GLU E CA 1
ATOM 10453 C C A GLU E 1 128 ? 17.192 81.842 28.759 0.60 19.99 127 GLU E C 1
ATOM 10454 C C B GLU E 1 128 ? 17.170 81.824 28.770 0.40 20.09 127 GLU E C 1
ATOM 10455 O O A GLU E 1 128 ? 17.298 82.997 28.411 0.60 19.74 127 GLU E O 1
ATOM 10456 O O B GLU E 1 128 ? 17.245 82.978 28.392 0.40 19.95 127 GLU E O 1
ATOM 10475 N N . VAL E 1 130 ? 19.888 81.033 26.964 1.00 18.55 129 VAL E N 1
ATOM 10476 C CA . VAL E 1 130 ? 20.368 81.150 25.559 1.00 18.32 129 VAL E CA 1
ATOM 10477 C C . VAL E 1 130 ? 19.687 82.327 24.871 1.00 18.06 129 VAL E C 1
ATOM 10478 O O . VAL E 1 130 ? 20.341 83.204 24.268 1.00 17.50 129 VAL E O 1
ATOM 10482 N N . LYS E 1 131 ? 18.382 82.388 25.016 1.00 18.64 130 LYS E N 1
ATOM 10483 C CA . LYS E 1 131 ? 17.592 83.476 24.367 1.00 20.32 130 LYS E CA 1
ATOM 10484 C C . LYS E 1 131 ? 18.058 84.845 24.846 1.00 20.55 130 LYS E C 1
ATOM 10485 O O . LYS E 1 131 ? 18.220 85.776 24.047 1.00 20.95 130 LYS E O 1
ATOM 10491 N N . GLU E 1 132 ? 18.263 84.991 26.149 1.00 19.31 131 GLU E N 1
ATOM 10492 C CA . GLU E 1 132 ? 18.724 86.302 26.651 1.00 19.31 131 GLU E CA 1
ATOM 10493 C C . GLU E 1 132 ? 20.152 86.606 26.185 1.00 17.84 131 GLU E C 1
ATOM 10494 O O . GLU E 1 132 ? 20.456 87.708 25.805 1.00 17.19 131 GLU E O 1
ATOM 10508 N N . ARG E 1 134 ? 21.602 85.818 23.433 1.00 18.21 133 ARG E N 1
ATOM 10509 C CA . ARG E 1 134 ? 21.474 86.325 22.072 1.00 18.59 133 ARG E CA 1
ATOM 10510 C C . ARG E 1 134 ? 21.306 87.837 22.051 1.00 17.80 133 ARG E C 1
ATOM 10511 O O . ARG E 1 134 ? 21.860 88.517 21.165 1.00 18.58 133 ARG E O 1
ATOM 10519 N N . HIS E 1 135 ? 20.550 88.372 23.000 1.00 18.82 134 HIS E N 1
ATOM 10520 C CA . HIS E 1 135 ? 20.399 89.833 23.107 1.00 19.54 134 HIS E CA 1
ATOM 10521 C C . HIS E 1 135 ? 21.696 90.472 23.578 1.00 18.76 134 HIS E C 1
ATOM 10522 O O . HIS E 1 135 ? 22.156 91.520 23.043 1.00 19.54 134 HIS E O 1
ATOM 10529 N N . LEU E 1 136 ? 22.327 89.854 24.568 1.00 18.83 135 LEU E N 1
ATOM 10530 C CA . LEU E 1 136 ? 23.463 90.512 25.182 1.00 18.00 135 LEU E CA 1
ATOM 10531 C C . LEU E 1 136 ? 24.591 90.646 24.190 1.00 18.23 135 LEU E C 1
ATOM 10532 O O . LEU E 1 136 ? 25.262 91.677 24.150 1.00 16.68 135 LEU E O 1
ATOM 10537 N N . ILE E 1 137 ? 24.821 89.632 23.356 1.00 18.36 136 ILE E N 1
ATOM 10538 C CA . ILE E 1 137 ? 25.964 89.729 22.428 1.00 18.21 136 ILE E CA 1
ATOM 10539 C C . ILE E 1 137 ? 25.836 90.918 21.407 1.00 18.58 136 ILE E C 1
ATOM 10540 O O . ILE E 1 137 ? 26.868 91.407 20.898 1.00 18.43 136 ILE E O 1
ATOM 10545 N N . THR E 1 138 ? 24.613 91.440 21.201 1.00 17.80 137 THR E N 1
ATOM 10546 C CA . THR E 1 138 ? 24.410 92.537 20.287 1.00 17.99 137 THR E CA 1
ATOM 10547 C C . THR E 1 138 ? 25.032 93.818 20.765 1.00 18.34 137 THR E C 1
ATOM 10548 O O . THR E 1 138 ? 25.209 94.685 19.964 1.00 19.44 137 THR E O 1
ATOM 10552 N N . LYS E 1 139 ? 25.353 93.905 22.057 1.00 18.34 138 LYS E N 1
ATOM 10553 C CA . LYS E 1 139 ? 25.881 95.075 22.724 1.00 17.78 138 LYS E CA 1
ATOM 10554 C C . LYS E 1 139 ? 27.366 95.037 22.816 1.00 17.74 138 LYS E C 1
ATOM 10555 O O . LYS E 1 139 ? 27.959 96.001 23.282 1.00 17.91 138 LYS E O 1
ATOM 10561 N N . ALA E 1 140 ? 27.970 93.922 22.419 1.00 16.52 139 ALA E N 1
ATOM 10562 C CA . ALA E 1 140 ? 29.397 93.775 22.537 1.00 16.97 139 ALA E CA 1
ATOM 10563 C C . ALA E 1 140 ? 30.180 94.153 21.278 1.00 16.81 139 ALA E C 1
ATOM 10564 O O . ALA E 1 140 ? 29.645 94.120 20.198 1.00 17.89 139 ALA E O 1
ATOM 10566 N N . ASP E 1 141 ? 31.455 94.482 21.475 1.00 16.62 140 ASP E N 1
ATOM 10567 C CA . ASP E 1 141 ? 32.460 94.683 20.417 1.00 15.71 140 ASP E CA 1
ATOM 10568 C C . ASP E 1 141 ? 33.223 93.386 20.058 1.00 14.50 140 ASP E C 1
ATOM 10569 O O . ASP E 1 141 ? 33.662 93.215 18.925 1.00 14.33 140 ASP E O 1
ATOM 10574 N N . VAL E 1 142 ? 33.477 92.548 21.050 1.00 14.92 141 VAL E N 1
ATOM 10575 C CA . VAL E 1 142 ? 34.227 91.288 20.864 1.00 14.96 141 VAL E CA 1
ATOM 10576 C C . VAL E 1 142 ? 33.380 90.196 21.553 1.00 15.93 141 VAL E C 1
ATOM 10577 O O . VAL E 1 142 ? 32.955 90.370 22.678 1.00 15.81 141 VAL E O 1
ATOM 10581 N N . ILE E 1 143 ? 33.105 89.090 20.866 1.00 15.67 142 ILE E N 1
ATOM 10582 C CA . ILE E 1 143 ? 32.509 87.901 21.523 1.00 15.88 142 ILE E CA 1
ATOM 10583 C C . ILE E 1 143 ? 33.339 86.651 21.219 1.00 16.27 142 ILE E C 1
ATOM 10584 O O . ILE E 1 143 ? 33.969 86.575 20.167 1.00 16.30 142 ILE E O 1
ATOM 10589 N N . THR E 1 144 ? 33.349 85.702 22.147 1.00 16.52 143 THR E N 1
ATOM 10590 C CA . THR E 1 144 ? 34.199 84.527 22.091 1.00 16.11 143 THR E CA 1
ATOM 10591 C C . THR E 1 144 ? 33.458 83.219 22.358 1.00 17.40 143 THR E C 1
ATOM 10592 O O . THR E 1 144 ? 33.842 82.424 23.240 1.00 16.59 143 THR E O 1
ATOM 10596 N N . PRO E 1 145 ? 32.399 82.959 21.593 1.00 17.28 144 PRO E N 1
ATOM 10597 C CA . PRO E 1 145 ? 31.757 81.666 21.799 1.00 17.42 144 PRO E CA 1
ATOM 10598 C C . PRO E 1 145 ? 32.668 80.494 21.452 1.00 18.05 144 PRO E C 1
ATOM 10599 O O . PRO E 1 145 ? 33.497 80.574 20.487 1.00 16.25 144 PRO E O 1
ATOM 10603 N N . ASN E 1 146 ? 32.509 79.426 22.227 1.00 17.63 145 ASN E N 1
ATOM 10604 C CA . ASN E 1 146 ? 32.955 78.099 21.786 1.00 18.09 145 ASN E CA 1
ATOM 10605 C C . ASN E 1 146 ? 31.929 77.578 20.774 1.00 18.77 145 ASN E C 1
ATOM 10606 O O . ASN E 1 146 ? 30.878 78.192 20.577 1.00 16.98 145 ASN E O 1
ATOM 10611 N N . LEU E 1 147 ? 32.237 76.460 20.123 1.00 19.48 146 LEU E N 1
ATOM 10612 C CA . LEU E 1 147 ? 31.398 76.005 19.014 1.00 19.28 146 LEU E CA 1
ATOM 10613 C C . LEU E 1 147 ? 29.972 75.649 19.511 1.00 19.05 146 LEU E C 1
ATOM 10614 O O . LEU E 1 147 ? 29.000 75.901 18.804 1.00 18.12 146 LEU E O 1
ATOM 10619 N N . THR E 1 148 ? 29.868 75.104 20.725 1.00 18.50 147 THR E N 1
ATOM 10620 C CA . THR E 1 148 ? 28.581 74.753 21.302 1.00 17.71 147 THR E CA 1
ATOM 10621 C C . THR E 1 148 ? 27.788 76.010 21.488 1.00 17.97 147 THR E C 1
ATOM 10622 O O . THR E 1 148 ? 26.586 76.058 21.141 1.00 17.27 147 THR E O 1
ATOM 10626 N N . GLU E 1 149 ? 28.459 77.058 22.002 1.00 17.82 148 GLU E N 1
ATOM 10627 C CA . GLU E 1 149 ? 27.787 78.365 22.223 1.00 17.60 148 GLU E CA 1
ATOM 10628 C C . GLU E 1 149 ? 27.346 79.020 20.897 1.00 18.05 148 GLU E C 1
ATOM 10629 O O . GLU E 1 149 ? 26.282 79.589 20.812 1.00 17.96 148 GLU E O 1
ATOM 10635 N N . LEU E 1 150 ? 28.203 78.936 19.874 1.00 17.63 149 LEU E N 1
ATOM 10636 C CA . LEU E 1 150 ? 27.897 79.431 18.557 1.00 18.44 149 LEU E CA 1
ATOM 10637 C C . LEU E 1 150 ? 26.538 78.915 18.024 1.00 18.72 149 LEU E C 1
ATOM 10638 O O . LEU E 1 150 ? 25.676 79.700 17.645 1.00 18.62 149 LEU E O 1
ATOM 10643 N N . PHE E 1 151 ? 26.359 77.593 18.029 1.00 19.14 150 PHE E N 1
ATOM 10644 C CA . PHE E 1 151 ? 25.128 77.011 17.537 1.00 20.11 150 PHE E CA 1
ATOM 10645 C C . PHE E 1 151 ? 23.899 77.382 18.371 1.00 20.11 150 PHE E C 1
ATOM 10646 O O . PHE E 1 151 ? 22.823 77.651 17.809 1.00 20.06 150 PHE E O 1
ATOM 10654 N N . TYR E 1 152 ? 24.074 77.487 19.678 1.00 19.85 151 TYR E N 1
ATOM 10655 C CA . TYR E 1 152 ? 22.997 77.996 20.519 1.00 20.16 151 TYR E CA 1
ATOM 10656 C C . TYR E 1 152 ? 22.668 79.418 20.183 1.00 20.29 151 TYR E C 1
ATOM 10657 O O . TYR E 1 152 ? 21.521 79.776 20.128 1.00 20.61 151 TYR E O 1
ATOM 10666 N N . LEU E 1 153 ? 23.681 80.245 19.964 1.00 21.07 152 LEU E N 1
ATOM 10667 C CA . LEU E 1 153 ? 23.441 81.632 19.623 1.00 21.03 152 LEU E CA 1
ATOM 10668 C C . LEU E 1 153 ? 22.719 81.748 18.282 1.00 21.24 152 LEU E C 1
ATOM 10669 O O . LEU E 1 153 ? 21.818 82.568 18.135 1.00 21.92 152 LEU E O 1
ATOM 10674 N N . LEU E 1 154 ? 23.114 80.932 17.316 1.00 22.28 153 LEU E N 1
ATOM 10675 C CA . LEU E 1 154 ? 22.500 80.940 15.988 1.00 23.60 153 LEU E CA 1
ATOM 10676 C C . LEU E 1 154 ? 21.146 80.204 15.966 1.00 24.78 153 LEU E C 1
ATOM 10677 O O . LEU E 1 154 ? 20.459 80.236 14.966 1.00 25.76 153 LEU E O 1
ATOM 10682 N N . ASP E 1 155 ? 20.807 79.491 17.030 1.00 26.16 154 ASP E N 1
ATOM 10683 C CA . ASP E 1 155 ? 19.575 78.689 17.081 1.00 27.23 154 ASP E CA 1
ATOM 10684 C C . ASP E 1 155 ? 19.596 77.609 16.026 1.00 28.26 154 ASP E C 1
ATOM 10685 O O . ASP E 1 155 ? 18.597 77.398 15.334 1.00 28.10 154 ASP E O 1
ATOM 10690 N N . GLU E 1 156 ? 20.746 76.941 15.895 1.00 29.09 155 GLU E N 1
ATOM 10691 C CA . GLU E 1 156 ? 20.926 75.829 14.963 1.00 29.69 155 GLU E CA 1
ATOM 10692 C C . GLU E 1 156 ? 21.426 74.634 15.750 1.00 29.92 155 GLU E C 1
ATOM 10693 O O . GLU E 1 156 ? 22.039 74.780 16.811 1.00 29.14 155 GLU E O 1
ATOM 10699 N N . PRO E 1 157 ? 21.200 73.419 15.218 1.00 30.57 156 PRO E N 1
ATOM 10700 C CA . PRO E 1 157 ? 21.703 72.255 15.941 1.00 30.20 156 PRO E CA 1
ATOM 10701 C C . PRO E 1 157 ? 23.223 72.191 15.890 1.00 29.94 156 PRO E C 1
ATOM 10702 O O . PRO E 1 157 ? 23.821 72.477 14.833 1.00 29.44 156 PRO E O 1
ATOM 10706 N N . TYR E 1 158 ? 23.813 71.812 17.019 1.00 29.83 157 TYR E N 1
ATOM 10707 C CA . TYR E 1 158 ? 25.243 71.526 17.098 1.00 30.75 157 TYR E CA 1
ATOM 10708 C C . TYR E 1 158 ? 25.635 70.627 15.935 1.00 31.31 157 TYR E C 1
ATOM 10709 O O . TYR E 1 158 ? 24.903 69.675 15.620 1.00 31.32 157 TYR E O 1
ATOM 10718 N N . LYS E 1 159 ? 26.744 70.943 15.262 1.00 31.89 158 LYS E N 1
ATOM 10719 C CA . LYS E 1 159 ? 27.394 69.967 14.373 1.00 32.30 158 LYS E CA 1
ATOM 10720 C C . LYS E 1 159 ? 28.900 70.104 14.399 1.00 32.39 158 LYS E C 1
ATOM 10721 O O . LYS E 1 159 ? 29.457 71.226 14.479 1.00 31.71 158 LYS E O 1
ATOM 10727 N N . ALA E 1 160 ? 29.570 68.953 14.350 1.00 31.90 159 ALA E N 1
ATOM 10728 C CA . ALA E 1 160 ? 31.013 68.917 14.543 1.00 32.12 159 ALA E CA 1
ATOM 10729 C C . ALA E 1 160 ? 31.813 69.226 13.285 1.00 31.58 159 ALA E C 1
ATOM 10730 O O . ALA E 1 160 ? 32.903 69.746 13.437 1.00 32.92 159 ALA E O 1
ATOM 10732 N N . ASP E 1 161 ? 31.292 68.964 12.072 1.00 31.05 160 ASP E N 1
ATOM 10733 C CA . ASP E 1 161 ? 32.110 69.036 10.831 1.00 30.55 160 ASP E CA 1
ATOM 10734 C C . ASP E 1 161 ? 31.642 70.087 9.815 1.00 29.95 160 ASP E C 1
ATOM 10735 O O . ASP E 1 161 ? 31.257 69.787 8.671 1.00 31.52 160 ASP E O 1
ATOM 10737 N N . SER E 1 162 ? 31.740 71.335 10.200 1.00 28.51 161 SER E N 1
ATOM 10738 C CA . SER E 1 162 ? 31.457 72.445 9.286 1.00 27.01 161 SER E CA 1
ATOM 10739 C C . SER E 1 162 ? 32.670 72.718 8.380 1.00 25.86 161 SER E C 1
ATOM 10740 O O . SER E 1 162 ? 33.808 72.541 8.777 1.00 24.72 161 SER E O 1
ATOM 10743 N N . THR E 1 163 ? 32.421 73.129 7.154 1.00 24.82 162 THR E N 1
ATOM 10744 C CA . THR E 1 163 ? 33.505 73.542 6.302 1.00 24.24 162 THR E CA 1
ATOM 10745 C C . THR E 1 163 ? 33.953 74.935 6.751 1.00 23.74 162 THR E C 1
ATOM 10746 O O . THR E 1 163 ? 33.237 75.627 7.484 1.00 20.28 162 THR E O 1
ATOM 10750 N N . ASP E 1 164 ? 35.140 75.336 6.314 1.00 23.36 163 ASP E N 1
ATOM 10751 C CA . ASP E 1 164 ? 35.599 76.679 6.556 1.00 23.29 163 ASP E CA 1
ATOM 10752 C C . ASP E 1 164 ? 34.679 77.735 5.965 1.00 22.64 163 ASP E C 1
ATOM 10753 O O . ASP E 1 164 ? 34.528 78.783 6.554 1.00 22.24 163 ASP E O 1
ATOM 10758 N N A GLU E 1 165 ? 34.033 77.467 4.825 0.60 22.70 164 GLU E N 1
ATOM 10759 N N B GLU E 1 165 ? 34.056 77.452 4.824 0.40 22.62 164 GLU E N 1
ATOM 10760 C CA A GLU E 1 165 ? 33.111 78.458 4.275 0.60 22.45 164 GLU E CA 1
ATOM 10761 C CA B GLU E 1 165 ? 33.135 78.401 4.225 0.40 22.38 164 GLU E CA 1
ATOM 10762 C C A GLU E 1 165 ? 31.928 78.624 5.209 0.60 22.10 164 GLU E C 1
ATOM 10763 C C B GLU E 1 165 ? 31.901 78.594 5.119 0.40 22.12 164 GLU E C 1
ATOM 10764 O O A GLU E 1 165 ? 31.444 79.724 5.431 0.60 21.46 164 GLU E O 1
ATOM 10765 O O B GLU E 1 165 ? 31.376 79.695 5.242 0.40 21.55 164 GLU E O 1
ATOM 10776 N N . GLU E 1 166 ? 31.462 77.510 5.747 1.00 22.32 165 GLU E N 1
ATOM 10777 C CA . GLU E 1 166 ? 30.347 77.529 6.703 1.00 22.17 165 GLU E CA 1
ATOM 10778 C C . GLU E 1 166 ? 30.696 78.315 7.975 1.00 21.20 165 GLU E C 1
ATOM 10779 O O . GLU E 1 166 ? 29.912 79.107 8.498 1.00 20.82 165 GLU E O 1
ATOM 10785 N N . LEU E 1 167 ? 31.904 78.139 8.459 1.00 20.86 166 LEU E N 1
ATOM 10786 C CA . LEU E 1 167 ? 32.337 78.850 9.658 1.00 20.11 166 LEU E CA 1
ATOM 10787 C C . LEU E 1 167 ? 32.461 80.353 9.387 1.00 19.82 166 LEU E C 1
ATOM 10788 O O . LEU E 1 167 ? 32.090 81.159 10.229 1.00 17.18 166 LEU E O 1
ATOM 10793 N N . LYS E 1 168 ? 32.934 80.722 8.207 1.00 17.56 167 LYS E N 1
ATOM 10794 C CA . LYS E 1 168 ? 32.993 82.126 7.860 1.00 18.70 167 LYS E CA 1
ATOM 10795 C C . LYS E 1 168 ? 31.594 82.770 7.832 1.00 18.39 167 LYS E C 1
ATOM 10796 O O . LYS E 1 168 ? 31.408 83.926 8.236 1.00 16.55 167 LYS E O 1
ATOM 10802 N N . GLU E 1 169 ? 30.616 82.003 7.367 1.00 17.94 168 GLU E N 1
ATOM 10803 C CA . GLU E 1 169 ? 29.242 82.462 7.310 1.00 18.36 168 GLU E CA 1
ATOM 10804 C C . GLU E 1 169 ? 28.690 82.628 8.742 1.00 18.67 168 GLU E C 1
ATOM 10805 O O . GLU E 1 169 ? 28.017 83.621 9.047 1.00 16.58 168 GLU E O 1
ATOM 10811 N N . TYR E 1 170 ? 29.016 81.707 9.652 1.00 17.99 169 TYR E N 1
ATOM 10812 C CA . TYR E 1 170 ? 28.589 81.867 11.050 1.00 18.42 169 TYR E CA 1
ATOM 10813 C C . TYR E 1 170 ? 29.175 83.144 11.675 1.00 17.97 169 TYR E C 1
ATOM 10814 O O . TYR E 1 170 ? 28.514 83.862 12.420 1.00 17.08 169 TYR E O 1
ATOM 10823 N N . LEU E 1 171 ? 30.410 83.418 11.309 1.00 16.29 170 LEU E N 1
ATOM 10824 C CA . LEU E 1 171 ? 31.098 84.601 11.789 1.00 17.13 170 LEU E CA 1
ATOM 10825 C C . LEU E 1 171 ? 30.385 85.885 11.324 1.00 17.25 170 LEU E C 1
ATOM 10826 O O . LEU E 1 171 ? 30.113 86.754 12.141 1.00 16.51 170 LEU E O 1
ATOM 10831 N N . ARG E 1 172 ? 30.029 85.960 10.041 1.00 17.56 171 ARG E N 1
ATOM 10832 C CA . ARG E 1 172 ? 29.273 87.104 9.534 1.00 16.58 171 ARG E CA 1
ATOM 10833 C C . ARG E 1 172 ? 27.924 87.213 10.202 1.00 16.92 171 ARG E C 1
ATOM 10834 O O . ARG E 1 172 ? 27.463 88.314 10.520 1.00 17.08 171 ARG E O 1
ATOM 10842 N N . LEU E 1 173 ? 27.205 86.097 10.300 1.00 16.91 172 LEU E N 1
ATOM 10843 C CA . LEU E 1 173 ? 25.881 86.111 10.888 1.00 16.89 172 LEU E CA 1
ATOM 10844 C C . LEU E 1 173 ? 25.902 86.746 12.281 1.00 17.00 172 LEU E C 1
ATOM 10845 O O . LEU E 1 173 ? 25.107 87.626 12.580 1.00 17.05 172 LEU E O 1
ATOM 10850 N N . LEU E 1 174 ? 26.825 86.332 13.128 1.00 16.24 173 LEU E N 1
ATOM 10851 C CA . LEU E 1 174 ? 26.908 86.945 14.443 1.00 17.05 173 LEU E CA 1
ATOM 10852 C C . LEU E 1 174 ? 27.487 88.386 14.414 1.00 16.25 173 LEU E C 1
ATOM 10853 O O . LEU E 1 174 ? 26.972 89.243 15.112 1.00 15.24 173 LEU E O 1
ATOM 10858 N N . SER E 1 175 ? 28.505 88.648 13.597 1.00 15.22 174 SER E N 1
ATOM 10859 C CA . SER E 1 175 ? 29.158 89.951 13.623 1.00 15.28 174 SER E CA 1
ATOM 10860 C C . SER E 1 175 ? 28.176 91.031 13.172 1.00 15.42 174 SER E C 1
ATOM 10861 O O . SER E 1 175 ? 28.119 92.157 13.729 1.00 14.44 174 SER E O 1
ATOM 10864 N N . ASP E 1 176 ? 27.376 90.695 12.170 1.00 15.66 175 ASP E N 1
ATOM 10865 C CA . ASP E 1 176 ? 26.423 91.660 11.619 1.00 16.92 175 ASP E CA 1
ATOM 10866 C C . ASP E 1 176 ? 25.366 92.026 12.640 1.00 17.88 175 ASP E C 1
ATOM 10867 O O . ASP E 1 176 ? 24.790 93.070 12.548 1.00 17.21 175 ASP E O 1
ATOM 10872 N N . LYS E 1 177 ? 25.145 91.192 13.639 1.00 18.68 176 LYS E N 1
ATOM 10873 C CA . LYS E 1 177 ? 24.185 91.513 14.739 1.00 20.15 176 LYS E CA 1
ATOM 10874 C C . LYS E 1 177 ? 24.753 92.445 15.811 1.00 19.22 176 LYS E C 1
ATOM 10875 O O . LYS E 1 177 ? 24.009 92.945 16.702 1.00 18.17 176 LYS E O 1
ATOM 10881 N N . GLY E 1 178 ? 26.058 92.661 15.756 1.00 18.33 177 GLY E N 1
ATOM 10882 C CA . GLY E 1 178 ? 26.675 93.663 16.616 1.00 18.13 177 GLY E CA 1
ATOM 10883 C C . GLY E 1 178 ? 28.189 93.677 16.665 1.00 18.25 177 GLY E C 1
ATOM 10884 O O . GLY E 1 178 ? 28.797 94.658 16.317 1.00 18.06 177 GLY E O 1
ATOM 10885 N N . PRO E 1 179 ? 28.788 92.581 17.125 1.00 17.77 178 PRO E N 1
ATOM 10886 C CA . PRO E 1 179 ? 30.210 92.584 17.451 1.00 17.76 178 PRO E CA 1
ATOM 10887 C C . PRO E 1 179 ? 31.128 92.738 16.233 1.00 17.14 178 PRO E C 1
ATOM 10888 O O . PRO E 1 179 ? 31.075 91.941 15.323 1.00 17.48 178 PRO E O 1
ATOM 10892 N N . GLN E 1 180 ? 31.921 93.802 16.231 1.00 16.78 179 GLN E N 1
ATOM 10893 C CA . GLN E 1 180 ? 32.956 93.995 15.248 1.00 17.03 179 GLN E CA 1
ATOM 10894 C C . GLN E 1 180 ? 33.861 92.757 15.126 1.00 16.48 179 GLN E C 1
ATOM 10895 O O . GLN E 1 180 ? 34.290 92.432 14.016 1.00 16.55 179 GLN E O 1
ATOM 10901 N N . VAL E 1 181 ? 34.187 92.133 16.257 1.00 16.12 180 VAL E N 1
ATOM 10902 C CA . VAL E 1 181 ? 35.078 90.967 16.338 1.00 15.68 180 VAL E CA 1
ATOM 10903 C C . VAL E 1 181 ? 34.324 89.757 16.881 1.00 16.35 180 VAL E C 1
ATOM 10904 O O . VAL E 1 181 ? 33.716 89.811 17.960 1.00 17.81 180 VAL E O 1
ATOM 10908 N N . VAL E 1 182 ? 34.313 88.674 16.118 1.00 16.11 181 VAL E N 1
ATOM 10909 C CA . VAL E 1 182 ? 33.710 87.416 16.589 1.00 15.53 181 VAL E CA 1
ATOM 10910 C C . VAL E 1 182 ? 34.820 86.401 16.514 1.00 16.14 181 VAL E C 1
ATOM 10911 O O . VAL E 1 182 ? 35.523 86.326 15.493 1.00 14.57 181 VAL E O 1
ATOM 10915 N N . ILE E 1 183 ? 34.978 85.644 17.591 1.00 16.02 182 ILE E N 1
ATOM 10916 C CA . ILE E 1 183 ? 35.998 84.569 17.709 1.00 16.24 182 ILE E CA 1
ATOM 10917 C C . ILE E 1 183 ? 35.282 83.287 18.101 1.00 16.67 182 ILE E C 1
ATOM 10918 O O . ILE E 1 183 ? 34.545 83.266 19.116 1.00 16.52 182 ILE E O 1
ATOM 10923 N N . ILE E 1 184 ? 35.445 82.225 17.308 1.00 16.65 183 ILE E N 1
ATOM 10924 C CA . ILE E 1 184 ? 34.781 80.950 17.626 1.00 16.31 183 ILE E CA 1
ATOM 10925 C C . ILE E 1 184 ? 35.898 80.030 18.033 1.00 17.58 183 ILE E C 1
ATOM 10926 O O . ILE E 1 184 ? 36.846 79.835 17.250 1.00 16.65 183 ILE E O 1
ATOM 10931 N N . THR E 1 185 ? 35.827 79.510 19.261 1.00 18.25 184 THR E N 1
ATOM 10932 C CA . THR E 1 185 ? 36.864 78.559 19.764 1.00 19.11 184 THR E CA 1
ATOM 10933 C C . THR E 1 185 ? 36.353 77.105 19.735 1.00 19.58 184 THR E C 1
ATOM 10934 O O . THR E 1 185 ? 35.155 76.845 19.535 1.00 19.03 184 THR E O 1
ATOM 10938 N N . SER E 1 186 ? 37.271 76.164 20.026 1.00 20.73 185 SER E N 1
ATOM 10939 C CA . SER E 1 186 ? 36.963 74.750 20.227 1.00 20.82 185 SER E CA 1
ATOM 10940 C C . SER E 1 186 ? 36.350 74.086 19.019 1.00 21.02 185 SER E C 1
ATOM 10941 O O . SER E 1 186 ? 35.445 73.196 19.156 1.00 20.30 185 SER E O 1
ATOM 10944 N N . VAL E 1 187 ? 36.823 74.480 17.842 1.00 19.75 186 VAL E N 1
ATOM 10945 C CA . VAL E 1 187 ? 36.309 73.896 16.623 1.00 20.58 186 VAL E CA 1
ATOM 10946 C C . VAL E 1 187 ? 37.133 72.623 16.272 1.00 21.06 186 VAL E C 1
ATOM 10947 O O . VAL E 1 187 ? 38.366 72.677 16.160 1.00 20.31 186 VAL E O 1
ATOM 10951 N N . PRO E 1 188 ? 36.463 71.489 16.124 1.00 22.57 187 PRO E N 1
ATOM 10952 C CA . PRO E 1 188 ? 37.178 70.237 15.835 1.00 23.96 187 PRO E CA 1
ATOM 10953 C C . PRO E 1 188 ? 37.968 70.318 14.560 1.00 24.24 187 PRO E C 1
ATOM 10954 O O . PRO E 1 188 ? 37.657 71.123 13.682 1.00 23.70 187 PRO E O 1
ATOM 10958 N N . VAL E 1 189 ? 39.036 69.536 14.508 1.00 26.62 188 VAL E N 1
ATOM 10959 C CA . VAL E 1 189 ? 39.918 69.515 13.371 1.00 27.90 188 VAL E CA 1
ATOM 10960 C C . VAL E 1 189 ? 39.739 68.148 12.699 1.00 30.05 188 VAL E C 1
ATOM 10961 O O . VAL E 1 189 ? 39.906 67.116 13.350 1.00 29.61 188 VAL E O 1
ATOM 10965 N N . HIS E 1 190 ? 39.359 68.148 11.413 1.00 32.83 189 HIS E N 1
ATOM 10966 C CA . HIS E 1 190 ? 39.162 66.903 10.625 1.00 34.28 189 HIS E CA 1
ATOM 10967 C C . HIS E 1 190 ? 40.390 65.976 10.745 1.00 35.69 189 HIS E C 1
ATOM 10968 O O . HIS E 1 190 ? 41.544 66.384 10.461 1.00 36.49 189 HIS E O 1
ATOM 10970 N N . ASP E 1 191 ? 40.166 64.749 11.217 1.00 36.23 190 ASP E N 1
ATOM 10971 C CA . ASP E 1 191 ? 41.239 63.749 11.245 1.00 36.37 190 ASP E CA 1
ATOM 10972 C C . ASP E 1 191 ? 42.287 64.007 12.353 1.00 36.50 190 ASP E C 1
ATOM 10973 O O . ASP E 1 191 ? 43.246 63.247 12.471 1.00 36.14 190 ASP E O 1
ATOM 10975 N N . GLU E 1 192 ? 42.104 65.059 13.158 1.00 35.07 191 GLU E N 1
ATOM 10976 C CA . GLU E 1 192 ? 43.027 65.362 14.241 1.00 35.20 191 GLU E CA 1
ATOM 10977 C C . GLU E 1 192 ? 42.259 65.478 15.565 1.00 34.82 191 GLU E C 1
ATOM 10978 O O . GLU E 1 192 ? 41.922 66.582 16.048 1.00 33.53 191 GLU E O 1
ATOM 10984 N N . PRO E 1 193 ? 41.975 64.322 16.171 1.00 33.97 192 PRO E N 1
ATOM 10985 C CA . PRO E 1 193 ? 41.109 64.341 17.341 1.00 33.11 192 PRO E CA 1
ATOM 10986 C C . PRO E 1 193 ? 41.731 64.974 18.580 1.00 32.15 192 PRO E C 1
ATOM 10987 O O . PRO E 1 193 ? 40.999 65.210 19.522 1.00 31.96 192 PRO E O 1
ATOM 10991 N N . HIS E 1 194 ? 43.041 65.237 18.607 1.00 30.86 193 HIS E N 1
ATOM 10992 C CA . HIS E 1 194 ? 43.635 65.849 19.803 1.00 30.67 193 HIS E CA 1
ATOM 10993 C C . HIS E 1 194 ? 43.991 67.304 19.566 1.00 28.61 193 HIS E C 1
ATOM 10994 O O . HIS E 1 194 ? 44.710 67.878 20.355 1.00 26.82 193 HIS E O 1
ATOM 11001 N N . LYS E 1 195 ? 43.468 67.877 18.485 1.00 26.63 194 LYS E N 1
ATOM 11002 C CA . LYS E 1 195 ? 43.659 69.272 18.171 1.00 26.21 194 LYS E CA 1
ATOM 11003 C C . LYS E 1 195 ? 42.311 70.029 18.208 1.00 24.58 194 LYS E C 1
ATOM 11004 O O . LYS E 1 195 ? 41.255 69.451 18.144 1.00 23.64 194 LYS E O 1
ATOM 11008 N N . THR E 1 196 ? 42.422 71.336 18.234 1.00 23.02 195 THR E N 1
ATOM 11009 C CA . THR E 1 196 ? 41.296 72.260 18.240 1.00 22.26 195 THR E CA 1
ATOM 11010 C C . THR E 1 196 ? 41.703 73.398 17.294 1.00 20.45 195 THR E C 1
ATOM 11011 O O . THR E 1 196 ? 42.855 73.497 16.879 1.00 19.59 195 THR E O 1
ATOM 11015 N N A SER E 1 197 ? 40.727 74.236 16.957 0.50 20.33 196 SER E N 1
ATOM 11016 N N B SER E 1 197 ? 40.730 74.218 16.910 0.50 19.28 196 SER E N 1
ATOM 11017 C CA A SER E 1 197 ? 40.916 75.356 16.065 0.50 20.53 196 SER E CA 1
ATOM 11018 C CA B SER E 1 197 ? 40.994 75.377 16.090 0.50 18.46 196 SER E CA 1
ATOM 11019 C C A SER E 1 197 ? 40.118 76.550 16.553 0.50 19.55 196 SER E C 1
ATOM 11020 C C B SER E 1 197 ? 40.115 76.542 16.509 0.50 18.49 196 SER E C 1
ATOM 11021 O O A SER E 1 197 ? 39.122 76.392 17.270 0.50 19.67 196 SER E O 1
ATOM 11022 O O B SER E 1 197 ? 39.070 76.357 17.144 0.50 18.62 196 SER E O 1
ATOM 11027 N N . VAL E 1 198 ? 40.590 77.734 16.194 1.00 18.24 197 VAL E N 1
ATOM 11028 C CA . VAL E 1 198 ? 39.911 78.966 16.487 1.00 18.44 197 VAL E CA 1
ATOM 11029 C C . VAL E 1 198 ? 39.752 79.722 15.164 1.00 18.28 197 VAL E C 1
ATOM 11030 O O . VAL E 1 198 ? 40.688 79.739 14.346 1.00 16.89 197 VAL E O 1
ATOM 11034 N N . TYR E 1 199 ? 38.575 80.322 14.991 1.00 17.46 198 TYR E N 1
ATOM 11035 C CA . TYR E 1 199 ? 38.230 81.108 13.805 1.00 17.36 198 TYR E CA 1
ATOM 11036 C C . TYR E 1 199 ? 37.807 82.484 14.272 1.00 17.83 198 TYR E C 1
ATOM 11037 O O . TYR E 1 199 ? 37.226 82.623 15.360 1.00 19.33 198 TYR E O 1
ATOM 11046 N N . ALA E 1 200 ? 38.155 83.508 13.496 1.00 15.18 199 ALA E N 1
ATOM 11047 C CA . ALA E 1 200 ? 37.784 84.834 13.873 1.00 15.26 199 ALA E CA 1
ATOM 11048 C C . ALA E 1 200 ? 37.514 85.701 12.638 1.00 15.20 199 ALA E C 1
ATOM 11049 O O . ALA E 1 200 ? 38.047 85.446 11.505 1.00 13.02 199 ALA E O 1
ATOM 11051 N N . TYR E 1 201 ? 36.756 86.768 12.892 1.00 15.03 200 TYR E N 1
ATOM 11052 C CA . TYR E 1 201 ? 36.444 87.747 11.917 1.00 15.58 200 TYR E CA 1
ATOM 11053 C C . TYR E 1 201 ? 36.575 89.152 12.535 1.00 16.25 200 TYR E C 1
ATOM 11054 O O . TYR E 1 201 ? 36.167 89.366 13.673 1.00 15.60 200 TYR E O 1
ATOM 11063 N N . ASN E 1 202 ? 37.138 90.078 11.768 1.00 14.65 201 ASN E N 1
ATOM 11064 C CA . ASN E 1 202 ? 37.148 91.500 12.117 1.00 15.14 201 ASN E CA 1
ATOM 11065 C C . ASN E 1 202 ? 36.493 92.384 11.043 1.00 14.36 201 ASN E C 1
ATOM 11066 O O . ASN E 1 202 ? 37.010 92.514 9.928 1.00 16.61 201 ASN E O 1
ATOM 11071 N N . ARG E 1 203 ? 35.367 93.019 11.389 1.00 14.24 202 ARG E N 1
ATOM 11072 C CA . ARG E 1 203 ? 34.717 94.024 10.548 1.00 14.21 202 ARG E CA 1
ATOM 11073 C C . ARG E 1 203 ? 35.637 95.185 10.123 1.00 14.71 202 ARG E C 1
ATOM 11074 O O . ARG E 1 203 ? 35.534 95.675 9.009 1.00 16.46 202 ARG E O 1
ATOM 11082 N N A GLN E 1 204 ? 36.574 95.552 10.982 0.50 16.11 203 GLN E N 1
ATOM 11083 N N B GLN E 1 204 ? 36.540 95.598 11.011 0.50 15.79 203 GLN E N 1
ATOM 11084 C CA A GLN E 1 204 ? 37.522 96.611 10.667 0.50 16.75 203 GLN E CA 1
ATOM 11085 C CA B GLN E 1 204 ? 37.568 96.589 10.660 0.50 16.04 203 GLN E CA 1
ATOM 11086 C C A GLN E 1 204 ? 38.721 96.022 9.931 0.50 16.97 203 GLN E C 1
ATOM 11087 C C B GLN E 1 204 ? 38.657 95.866 9.917 0.50 16.68 203 GLN E C 1
ATOM 11088 O O A GLN E 1 204 ? 39.712 95.602 10.557 0.50 17.40 203 GLN E O 1
ATOM 11089 O O B GLN E 1 204 ? 39.482 95.155 10.520 0.50 17.03 203 GLN E O 1
ATOM 11100 N N . GLY E 1 205 ? 38.618 95.996 8.605 1.00 16.69 204 GLY E N 1
ATOM 11101 C CA . GLY E 1 205 ? 39.590 95.350 7.716 1.00 17.65 204 GLY E CA 1
ATOM 11102 C C . GLY E 1 205 ? 39.015 94.158 6.973 1.00 16.78 204 GLY E C 1
ATOM 11103 O O . GLY E 1 205 ? 39.610 93.701 6.021 1.00 16.09 204 GLY E O 1
ATOM 11104 N N . ASN E 1 206 ? 37.871 93.638 7.432 1.00 17.55 205 ASN E N 1
ATOM 11105 C CA . ASN E 1 206 ? 37.199 92.500 6.799 1.00 17.17 205 ASN E CA 1
ATOM 11106 C C . ASN E 1 206 ? 38.045 91.225 6.726 1.00 17.96 205 ASN E C 1
ATOM 11107 O O . ASN E 1 206 ? 37.997 90.531 5.727 1.00 19.37 205 ASN E O 1
ATOM 11112 N N . ARG E 1 207 ? 38.835 90.925 7.759 1.00 15.97 206 ARG E N 1
ATOM 11113 C CA . ARG E 1 207 ? 39.773 89.795 7.712 1.00 17.15 206 ARG E CA 1
ATOM 11114 C C . ARG E 1 207 ? 39.231 88.612 8.501 1.00 15.79 206 ARG E C 1
ATOM 11115 O O . ARG E 1 207 ? 38.620 88.777 9.528 1.00 14.47 206 ARG E O 1
ATOM 11123 N N . TYR E 1 208 ? 39.440 87.424 7.950 1.00 16.87 207 TYR E N 1
ATOM 11124 C CA . TYR E 1 208 ? 39.063 86.157 8.564 1.00 16.74 207 TYR E CA 1
ATOM 11125 C C . TYR E 1 208 ? 40.361 85.426 8.962 1.00 17.51 207 TYR E C 1
ATOM 11126 O O . TYR E 1 208 ? 41.337 85.378 8.198 1.00 19.03 207 TYR E O 1
ATOM 11135 N N . TRP E 1 209 ? 40.374 84.898 10.167 1.00 17.05 208 TRP E N 1
ATOM 11136 C CA . TRP E 1 209 ? 41.532 84.235 10.739 1.00 16.85 208 TRP E CA 1
ATOM 11137 C C . TRP E 1 209 ? 41.262 82.839 11.208 1.00 17.09 208 TRP E C 1
ATOM 11138 O O . TRP E 1 209 ? 40.163 82.477 11.650 1.00 17.13 208 TRP E O 1
ATOM 11149 N N . LYS E 1 210 ? 42.306 82.041 11.195 1.00 18.20 209 LYS E N 1
ATOM 11150 C CA . LYS E 1 210 ? 42.251 80.686 11.732 1.00 18.61 209 LYS E CA 1
ATOM 11151 C C . LYS E 1 210 ? 43.552 80.380 12.459 1.00 19.50 209 LYS E C 1
ATOM 11152 O O . LYS E 1 210 ? 44.642 80.850 12.068 1.00 18.01 209 LYS E O 1
ATOM 11158 N N . VAL E 1 211 ? 43.411 79.618 13.531 1.00 19.38 210 VAL E N 1
ATOM 11159 C CA . VAL E 1 211 ? 44.566 79.046 14.244 1.00 20.94 210 VAL E CA 1
ATOM 11160 C C . VAL E 1 211 ? 44.239 77.629 14.681 1.00 21.32 210 VAL E C 1
ATOM 11161 O O . VAL E 1 211 ? 43.100 77.315 15.067 1.00 19.61 210 VAL E O 1
ATOM 11165 N N . THR E 1 212 ? 45.227 76.770 14.540 1.00 21.74 211 THR E N 1
ATOM 11166 C CA . THR E 1 212 ? 45.088 75.383 14.896 1.00 24.16 211 THR E CA 1
ATOM 11167 C C . THR E 1 212 ? 45.997 75.117 16.042 1.00 25.29 211 THR E C 1
ATOM 11168 O O . THR E 1 212 ? 47.120 75.560 15.986 1.00 25.79 211 THR E O 1
ATOM 11172 N N . CYS E 1 213 ? 45.508 74.451 17.084 1.00 26.47 212 CYS E N 1
ATOM 11173 C CA . CYS E 1 213 ? 46.275 74.257 18.329 1.00 29.06 212 CYS E CA 1
ATOM 11174 C C . CYS E 1 213 ? 46.248 72.811 18.759 1.00 27.28 212 CYS E C 1
ATOM 11175 O O . CYS E 1 213 ? 45.172 72.181 18.693 1.00 26.42 212 CYS E O 1
ATOM 11178 N N . PRO E 1 214 ? 47.391 72.279 19.254 1.00 26.67 213 PRO E N 1
ATOM 11179 C CA . PRO E 1 214 ? 47.430 70.885 19.610 1.00 25.40 213 PRO E CA 1
ATOM 11180 C C . PRO E 1 214 ? 47.064 70.721 21.073 1.00 24.60 213 PRO E C 1
ATOM 11181 O O . PRO E 1 214 ? 47.887 70.293 21.902 1.00 23.68 213 PRO E O 1
ATOM 11185 N N . TYR E 1 215 ? 45.843 71.107 21.392 1.00 22.94 214 TYR E N 1
ATOM 11186 C CA . TYR E 1 215 ? 45.286 70.884 22.697 1.00 22.29 214 TYR E CA 1
ATOM 11187 C C . TYR E 1 215 ? 43.749 70.786 22.583 1.00 22.67 214 TYR E C 1
ATOM 11188 O O . TYR E 1 215 ? 43.185 71.118 21.530 1.00 21.59 214 TYR E O 1
ATOM 11197 N N . LEU E 1 216 ? 43.122 70.289 23.649 1.00 21.08 215 LEU E N 1
ATOM 11198 C CA . LEU E 1 216 ? 41.699 70.101 23.729 1.00 21.38 215 LEU E CA 1
ATOM 11199 C C . LEU E 1 216 ? 41.148 70.929 24.910 1.00 21.20 215 LEU E C 1
ATOM 11200 O O . LEU E 1 216 ? 41.134 70.464 26.048 1.00 19.86 215 LEU E O 1
ATOM 11205 N N . PRO E 1 217 ? 40.737 72.184 24.643 1.00 21.05 216 PRO E N 1
ATOM 11206 C CA . PRO E 1 217 ? 40.401 73.077 25.768 1.00 21.78 216 PRO E CA 1
ATOM 11207 C C . PRO E 1 217 ? 39.272 72.553 26.660 1.00 21.69 216 PRO E C 1
ATOM 11208 O O . PRO E 1 217 ? 39.214 72.945 27.796 1.00 20.96 216 PRO E O 1
ATOM 11212 N N . ALA E 1 218 ? 38.339 71.782 26.093 1.00 21.86 217 ALA E N 1
ATOM 11213 C CA . ALA E 1 218 ? 37.200 71.271 26.816 1.00 23.03 217 ALA E CA 1
ATOM 11214 C C . ALA E 1 218 ? 37.614 70.291 27.923 1.00 23.21 217 ALA E C 1
ATOM 11215 O O . ALA E 1 218 ? 36.870 70.112 28.863 1.00 24.33 217 ALA E O 1
ATOM 11217 N N . HIS E 1 219 ? 38.803 69.692 27.848 1.00 22.50 218 HIS E N 1
ATOM 11218 C CA . HIS E 1 219 ? 39.317 68.859 28.959 1.00 23.01 218 HIS E CA 1
ATOM 11219 C C . HIS E 1 219 ? 39.677 69.638 30.229 1.00 21.69 218 HIS E C 1
ATOM 11220 O O . HIS E 1 219 ? 39.911 69.039 31.276 1.00 21.63 218 HIS E O 1
ATOM 11227 N N . TYR E 1 220 ? 39.786 70.949 30.111 1.00 20.46 219 TYR E N 1
ATOM 11228 C CA . TYR E 1 220 ? 40.221 71.818 31.206 1.00 19.99 219 TYR E CA 1
ATOM 11229 C C . TYR E 1 220 ? 39.197 72.905 31.445 1.00 19.94 219 TYR E C 1
ATOM 11230 O O . TYR E 1 220 ? 39.263 73.975 30.816 1.00 21.56 219 TYR E O 1
ATOM 11239 N N . PRO E 1 221 ? 38.242 72.664 32.350 1.00 19.34 220 PRO E N 1
ATOM 11240 C CA . PRO E 1 221 ? 37.234 73.692 32.618 1.00 19.01 220 PRO E CA 1
ATOM 11241 C C . PRO E 1 221 ? 37.807 75.058 32.876 1.00 19.17 220 PRO E C 1
ATOM 11242 O O . PRO E 1 221 ? 38.819 75.200 33.567 1.00 18.91 220 PRO E O 1
ATOM 11246 N N . GLY E 1 222 ? 37.144 76.071 32.311 1.00 19.16 221 GLY E N 1
ATOM 11247 C CA . GLY E 1 222 ? 37.588 77.430 32.431 1.00 19.26 221 GLY E CA 1
ATOM 11248 C C . GLY E 1 222 ? 38.565 77.944 31.389 1.00 19.44 221 GLY E C 1
ATOM 11249 O O . GLY E 1 222 ? 38.924 79.144 31.412 1.00 19.84 221 GLY E O 1
ATOM 11250 N N A THR E 1 223 ? 38.965 77.105 30.443 0.50 18.97 222 THR E N 1
ATOM 11251 N N B THR E 1 223 ? 38.987 77.101 30.442 0.50 19.93 222 THR E N 1
ATOM 11252 C CA A THR E 1 223 ? 39.906 77.574 29.422 0.50 18.25 222 THR E CA 1
ATOM 11253 C CA B THR E 1 223 ? 39.905 77.591 29.387 0.50 20.20 222 THR E CA 1
ATOM 11254 C C A THR E 1 223 ? 39.339 78.718 28.527 0.50 18.87 222 THR E C 1
ATOM 11255 C C B THR E 1 223 ? 39.330 78.788 28.603 0.50 19.86 222 THR E C 1
ATOM 11256 O O A THR E 1 223 ? 40.098 79.533 27.986 0.50 19.26 222 THR E O 1
ATOM 11257 O O B THR E 1 223 ? 40.070 79.707 28.209 0.50 20.34 222 THR E O 1
ATOM 11264 N N . GLY E 1 224 ? 38.017 78.793 28.408 1.00 18.54 223 GLY E N 1
ATOM 11265 C CA . GLY E 1 224 ? 37.352 79.917 27.720 1.00 18.96 223 GLY E CA 1
ATOM 11266 C C . GLY E 1 224 ? 37.546 81.253 28.462 1.00 18.53 223 GLY E C 1
ATOM 11267 O O . GLY E 1 224 ? 37.696 82.297 27.833 1.00 19.74 223 GLY E O 1
ATOM 11268 N N . ASP E 1 225 ? 37.512 81.229 29.796 1.00 17.84 224 ASP E N 1
ATOM 11269 C CA . ASP E 1 225 ? 37.771 82.422 30.588 1.00 16.95 224 ASP E CA 1
ATOM 11270 C C . ASP E 1 225 ? 39.229 82.847 30.478 1.00 17.34 224 ASP E C 1
ATOM 11271 O O . ASP E 1 225 ? 39.530 84.037 30.374 1.00 16.26 224 ASP E O 1
ATOM 11276 N N . THR E 1 226 ? 40.146 81.886 30.462 1.00 17.85 225 THR E N 1
ATOM 11277 C CA . THR E 1 226 ? 41.554 82.185 30.248 1.00 18.30 225 THR E CA 1
ATOM 11278 C C . THR E 1 226 ? 41.761 82.797 28.879 1.00 17.30 225 THR E C 1
ATOM 11279 O O . THR E 1 226 ? 42.406 83.814 28.753 1.00 17.27 225 THR E O 1
ATOM 11283 N N . PHE E 1 227 ? 41.128 82.187 27.882 1.00 18.04 226 PHE E N 1
ATOM 11284 C CA . PHE E 1 227 ? 41.206 82.635 26.505 1.00 17.08 226 PHE E CA 1
ATOM 11285 C C . PHE E 1 227 ? 40.756 84.066 26.352 1.00 16.50 226 PHE E C 1
ATOM 11286 O O . PHE E 1 227 ? 41.485 84.899 25.816 1.00 15.74 226 PHE E O 1
ATOM 11294 N N . THR E 1 228 ? 39.597 84.350 26.910 1.00 15.17 227 THR E N 1
ATOM 11295 C CA . THR E 1 228 ? 38.959 85.636 26.646 1.00 16.53 227 THR E CA 1
ATOM 11296 C C . THR E 1 228 ? 39.658 86.716 27.472 1.00 16.09 227 THR E C 1
ATOM 11297 O O . THR E 1 228 ? 39.773 87.809 27.018 1.00 16.76 227 THR E O 1
ATOM 11301 N N . SER E 1 229 ? 40.156 86.359 28.660 1.00 15.26 228 SER E N 1
ATOM 11302 C CA . SER E 1 229 ? 40.963 87.258 29.444 1.00 15.59 228 SER E CA 1
ATOM 11303 C C . SER E 1 229 ? 42.209 87.716 28.716 1.00 15.94 228 SER E C 1
ATOM 11304 O O . SER E 1 229 ? 42.499 88.923 28.739 1.00 15.65 228 SER E O 1
ATOM 11307 N N . VAL E 1 230 ? 42.929 86.780 28.074 1.00 15.23 229 VAL E N 1
ATOM 11308 C CA . VAL E 1 230 ? 44.114 87.158 27.314 1.00 15.03 229 VAL E CA 1
ATOM 11309 C C . VAL E 1 230 ? 43.782 88.018 26.071 1.00 15.14 229 VAL E C 1
ATOM 11310 O O . VAL E 1 230 ? 44.488 88.989 25.800 1.00 15.58 229 VAL E O 1
ATOM 11314 N N . ILE E 1 231 ? 42.723 87.642 25.337 1.00 15.67 230 ILE E N 1
ATOM 11315 C CA . ILE E 1 231 ? 42.207 88.426 24.223 1.00 15.78 230 ILE E CA 1
ATOM 11316 C C . ILE E 1 231 ? 41.936 89.825 24.706 1.00 16.37 230 ILE E C 1
ATOM 11317 O O . ILE E 1 231 ? 42.382 90.784 24.069 1.00 17.76 230 ILE E O 1
ATOM 11322 N N . THR E 1 232 ? 41.217 89.950 25.825 1.00 16.38 231 THR E N 1
ATOM 11323 C CA . THR E 1 232 ? 40.841 91.244 26.337 1.00 15.46 231 THR E CA 1
ATOM 11324 C C . THR E 1 232 ? 42.049 92.098 26.699 1.00 16.35 231 THR E C 1
ATOM 11325 O O . THR E 1 232 ? 42.129 93.273 26.309 1.00 15.42 231 THR E O 1
ATOM 11329 N N . GLY E 1 233 ? 42.993 91.537 27.445 1.00 15.30 232 GLY E N 1
ATOM 11330 C CA . GLY E 1 233 ? 44.178 92.320 27.799 1.00 15.46 232 GLY E CA 1
ATOM 11331 C C . GLY E 1 233 ? 45.057 92.676 26.619 1.00 15.32 232 GLY E C 1
ATOM 11332 O O . GLY E 1 233 ? 45.653 93.791 26.557 1.00 16.56 232 GLY E O 1
ATOM 11333 N N A SER E 1 234 ? 45.171 91.766 25.676 0.80 15.84 233 SER E N 1
ATOM 11334 N N B SER E 1 234 ? 45.172 91.745 25.679 0.20 15.27 233 SER E N 1
ATOM 11335 C CA A SER E 1 234 ? 46.026 92.010 24.481 0.80 16.42 233 SER E CA 1
ATOM 11336 C CA B SER E 1 234 ? 45.971 91.953 24.465 0.20 14.97 233 SER E CA 1
ATOM 11337 C C A SER E 1 234 ? 45.467 93.189 23.649 0.80 16.77 233 SER E C 1
ATOM 11338 C C B SER E 1 234 ? 45.463 93.161 23.679 0.20 15.63 233 SER E C 1
ATOM 11339 O O A SER E 1 234 ? 46.191 94.105 23.230 0.80 16.22 233 SER E O 1
ATOM 11340 O O B SER E 1 234 ? 46.226 94.071 23.340 0.20 15.58 233 SER E O 1
ATOM 11345 N N . LEU E 1 235 ? 44.165 93.147 23.391 1.00 15.92 234 LEU E N 1
ATOM 11346 C CA . LEU E 1 235 ? 43.514 94.225 22.681 1.00 15.96 234 LEU E CA 1
ATOM 11347 C C . LEU E 1 235 ? 43.626 95.544 23.446 1.00 17.41 234 LEU E C 1
ATOM 11348 O O . LEU E 1 235 ? 43.883 96.590 22.839 1.00 17.84 234 LEU E O 1
ATOM 11369 N N . GLN E 1 237 ? 45.971 96.416 25.359 1.00 17.65 236 GLN E N 1
ATOM 11370 C CA . GLN E 1 237 ? 47.376 96.862 25.205 1.00 18.89 236 GLN E CA 1
ATOM 11371 C C . GLN E 1 237 ? 47.682 97.393 23.836 1.00 18.30 236 GLN E C 1
ATOM 11372 O O . GLN E 1 237 ? 48.786 97.848 23.595 1.00 19.88 236 GLN E O 1
ATOM 11378 N N . GLY E 1 238 ? 46.716 97.325 22.927 1.00 19.04 237 GLY E N 1
ATOM 11379 C CA . GLY E 1 238 ? 46.834 97.836 21.599 1.00 18.79 237 GLY E CA 1
ATOM 11380 C C . GLY E 1 238 ? 47.276 96.788 20.573 1.00 18.67 237 GLY E C 1
ATOM 11381 O O . GLY E 1 238 ? 47.570 97.135 19.437 1.00 18.86 237 GLY E O 1
ATOM 11382 N N . ASP E 1 239 ? 47.350 95.521 20.959 1.00 17.90 238 ASP E N 1
ATOM 11383 C CA . ASP E 1 239 ? 47.700 94.467 20.006 1.00 18.15 238 ASP E CA 1
ATOM 11384 C C . ASP E 1 239 ? 46.600 94.316 18.962 1.00 18.17 238 ASP E C 1
ATOM 11385 O O . ASP E 1 239 ? 45.398 94.550 19.231 1.00 19.15 238 ASP E O 1
ATOM 11390 N N . SER E 1 240 ? 47.003 93.862 17.786 1.00 17.48 239 SER E N 1
ATOM 11391 C CA . SER E 1 240 ? 46.028 93.528 16.717 1.00 17.20 239 SER E CA 1
ATOM 11392 C C . SER E 1 240 ? 45.326 92.221 17.053 1.00 16.64 239 SER E C 1
ATOM 11393 O O . SER E 1 240 ? 45.784 91.447 17.894 1.00 15.33 239 SER E O 1
ATOM 11396 N N . LEU E 1 241 ? 44.220 91.961 16.358 1.00 14.83 240 LEU E N 1
ATOM 11397 C CA . LEU E 1 241 ? 43.502 90.693 16.543 1.00 15.17 240 LEU E CA 1
ATOM 11398 C C . LEU E 1 241 ? 44.381 89.408 16.333 1.00 14.55 240 LEU E C 1
ATOM 11399 O O . LEU E 1 241 ? 44.367 88.528 17.174 1.00 13.98 240 LEU E O 1
ATOM 11404 N N . PRO E 1 242 ? 45.146 89.307 15.236 1.00 15.55 241 PRO E N 1
ATOM 11405 C CA . PRO E 1 242 ? 45.943 88.116 15.120 1.00 16.20 241 PRO E CA 1
ATOM 11406 C C . PRO E 1 242 ? 46.995 87.982 16.226 1.00 16.29 241 PRO E C 1
ATOM 11407 O O . PRO E 1 242 ? 47.269 86.874 16.651 1.00 17.11 241 PRO E O 1
ATOM 11427 N N . ALA E 1 244 ? 46.532 89.033 19.309 1.00 16.93 243 ALA E N 1
ATOM 11428 C CA . ALA E 1 244 ? 45.755 88.571 20.436 1.00 16.37 243 ALA E CA 1
ATOM 11429 C C . ALA E 1 244 ? 45.452 87.055 20.407 1.00 15.95 243 ALA E C 1
ATOM 11430 O O . ALA E 1 244 ? 45.629 86.349 21.423 1.00 16.48 243 ALA E O 1
ATOM 11432 N N . LEU E 1 245 ? 45.031 86.559 19.247 1.00 16.82 244 LEU E N 1
ATOM 11433 C CA . LEU E 1 245 ? 44.781 85.128 19.024 1.00 17.61 244 LEU E CA 1
ATOM 11434 C C . LEU E 1 245 ? 46.033 84.283 19.333 1.00 17.14 244 LEU E C 1
ATOM 11435 O O . LEU E 1 245 ? 45.942 83.196 19.905 1.00 18.21 244 LEU E O 1
ATOM 11440 N N . ASP E 1 246 ? 47.179 84.757 18.869 1.00 17.58 245 ASP E N 1
ATOM 11441 C CA . ASP E 1 246 ? 48.467 84.064 19.049 1.00 18.29 245 ASP E CA 1
ATOM 11442 C C . ASP E 1 246 ? 48.801 84.009 20.565 1.00 17.94 245 ASP E C 1
ATOM 11443 O O . ASP E 1 246 ? 49.191 82.985 21.083 1.00 15.88 245 ASP E O 1
ATOM 11448 N N . ARG E 1 247 ? 48.659 85.139 21.252 1.00 17.50 246 ARG E N 1
ATOM 11449 C CA . ARG E 1 247 ? 48.982 85.177 22.650 1.00 17.50 246 ARG E CA 1
ATOM 11450 C C . ARG E 1 247 ? 48.058 84.300 23.449 1.00 16.80 246 ARG E C 1
ATOM 11451 O O . ARG E 1 247 ? 48.527 83.583 24.306 1.00 18.13 246 ARG E O 1
ATOM 11459 N N . ALA E 1 248 ? 46.765 84.387 23.208 1.00 16.11 247 ALA E N 1
ATOM 11460 C CA . ALA E 1 248 ? 45.790 83.592 23.951 1.00 16.14 247 ALA E CA 1
ATOM 11461 C C . ALA E 1 248 ? 46.036 82.073 23.732 1.00 17.05 247 ALA E C 1
ATOM 11462 O O . ALA E 1 248 ? 46.092 81.326 24.678 1.00 16.01 247 ALA E O 1
ATOM 11464 N N . THR E 1 249 ? 46.168 81.636 22.478 1.00 17.89 248 THR E N 1
ATOM 11465 C CA . THR E 1 249 ? 46.383 80.210 22.219 1.00 18.87 248 THR E CA 1
ATOM 11466 C C . THR E 1 249 ? 47.721 79.697 22.784 1.00 18.95 248 THR E C 1
ATOM 11467 O O . THR E 1 249 ? 47.767 78.653 23.334 1.00 19.52 248 THR E O 1
ATOM 11471 N N A GLN E 1 250 ? 48.780 80.482 22.675 0.50 18.97 249 GLN E N 1
ATOM 11472 N N B GLN E 1 250 ? 48.798 80.467 22.634 0.50 19.31 249 GLN E N 1
ATOM 11473 C CA A GLN E 1 250 ? 50.056 80.070 23.196 0.50 18.97 249 GLN E CA 1
ATOM 11474 C CA B GLN E 1 250 ? 50.092 80.080 23.170 0.50 19.66 249 GLN E CA 1
ATOM 11475 C C A GLN E 1 250 ? 50.126 80.040 24.725 0.50 18.03 249 GLN E C 1
ATOM 11476 C C B GLN E 1 250 ? 50.108 80.024 24.714 0.50 18.40 249 GLN E C 1
ATOM 11477 O O A GLN E 1 250 ? 50.778 79.185 25.325 0.50 17.37 249 GLN E O 1
ATOM 11478 O O B GLN E 1 250 ? 50.718 79.138 25.314 0.50 17.77 249 GLN E O 1
ATOM 11489 N N . PHE E 1 251 ? 49.417 80.959 25.357 1.00 18.23 250 PHE E N 1
ATOM 11490 C CA . PHE E 1 251 ? 49.248 80.923 26.802 1.00 17.27 250 PHE E CA 1
ATOM 11491 C C . PHE E 1 251 ? 48.522 79.642 27.232 1.00 16.99 250 PHE E C 1
ATOM 11492 O O . PHE E 1 251 ? 49.016 78.898 28.092 1.00 18.26 250 PHE E O 1
ATOM 11500 N N . ILE E 1 252 ? 47.400 79.333 26.604 1.00 16.18 251 ILE E N 1
ATOM 11501 C CA . ILE E 1 252 ? 46.672 78.116 26.961 1.00 15.65 251 ILE E CA 1
ATOM 11502 C C . ILE E 1 252 ? 47.492 76.824 26.688 1.00 16.08 251 ILE E C 1
ATOM 11503 O O . ILE E 1 252 ? 47.515 75.897 27.524 1.00 15.98 251 ILE E O 1
ATOM 11508 N N . LEU E 1 253 ? 48.185 76.766 25.553 1.00 15.59 252 LEU E N 1
ATOM 11509 C CA . LEU E 1 253 ? 49.060 75.646 25.242 1.00 15.85 252 LEU E CA 1
ATOM 11510 C C . LEU E 1 253 ? 50.045 75.431 26.376 1.00 15.62 252 LEU E C 1
ATOM 11511 O O . LEU E 1 253 ? 50.204 74.314 26.911 1.00 15.98 252 LEU E O 1
ATOM 11516 N N . GLN E 1 254 ? 50.716 76.497 26.773 1.00 15.77 253 GLN E N 1
ATOM 11517 C CA . GLN E 1 254 ? 51.701 76.402 27.858 1.00 16.82 253 GLN E CA 1
ATOM 11518 C C . GLN E 1 254 ? 51.078 75.939 29.147 1.00 16.22 253 GLN E C 1
ATOM 11519 O O . GLN E 1 254 ? 51.621 75.088 29.852 1.00 17.40 253 GLN E O 1
ATOM 11525 N N . GLY E 1 255 ? 49.941 76.520 29.482 1.00 16.01 254 GLY E N 1
ATOM 11526 C CA . GLY E 1 255 ? 49.233 76.141 30.681 1.00 16.87 254 GLY E CA 1
ATOM 11527 C C . GLY E 1 255 ? 48.782 74.677 30.726 1.00 17.09 254 GLY E C 1
ATOM 11528 O O . GLY E 1 255 ? 48.703 74.077 31.815 1.00 16.56 254 GLY E O 1
ATOM 11529 N N . ILE E 1 256 ? 48.436 74.129 29.561 1.00 17.46 255 ILE E N 1
ATOM 11530 C CA . ILE E 1 256 ? 48.072 72.725 29.453 1.00 16.70 255 ILE E CA 1
ATOM 11531 C C . ILE E 1 256 ? 49.330 71.840 29.495 1.00 17.38 255 ILE E C 1
ATOM 11532 O O . ILE E 1 256 ? 49.373 70.845 30.220 1.00 17.07 255 ILE E O 1
ATOM 11537 N N . ARG E 1 257 ? 50.370 72.209 28.759 1.00 17.11 256 ARG E N 1
ATOM 11538 C CA . ARG E 1 257 ? 51.576 71.394 28.757 1.00 17.17 256 ARG E CA 1
ATOM 11539 C C . ARG E 1 257 ? 52.260 71.307 30.108 1.00 16.72 256 ARG E C 1
ATOM 11540 O O . ARG E 1 257 ? 52.923 70.285 30.375 1.00 15.85 256 ARG E O 1
ATOM 11548 N N . ALA E 1 258 ? 52.105 72.361 30.926 1.00 16.69 257 ALA E N 1
ATOM 11549 C CA . ALA E 1 258 ? 52.594 72.395 32.288 1.00 17.40 257 ALA E CA 1
ATOM 11550 C C . ALA E 1 258 ? 51.925 71.318 33.183 1.00 18.60 257 ALA E C 1
ATOM 11551 O O . ALA E 1 258 ? 52.497 70.933 34.208 1.00 17.58 257 ALA E O 1
ATOM 11553 N N . THR E 1 259 ? 50.763 70.796 32.773 1.00 18.43 258 THR E N 1
ATOM 11554 C CA . THR E 1 259 ? 50.115 69.742 33.542 1.00 18.95 258 THR E CA 1
ATOM 11555 C C . THR E 1 259 ? 50.609 68.332 33.175 1.00 18.86 258 THR E C 1
ATOM 11556 O O . THR E 1 259 ? 50.246 67.366 33.854 1.00 20.21 258 THR E O 1
ATOM 11560 N N A PHE E 1 260 ? 51.427 68.197 32.122 0.70 18.91 259 PHE E N 1
ATOM 11561 N N B PHE E 1 260 ? 51.424 68.212 32.127 0.30 18.76 259 PHE E N 1
ATOM 11562 C CA A PHE E 1 260 ? 51.787 66.889 31.631 0.70 17.97 259 PHE E CA 1
ATOM 11563 C CA B PHE E 1 260 ? 51.797 66.915 31.597 0.30 18.06 259 PHE E CA 1
ATOM 11564 C C A PHE E 1 260 ? 52.907 66.299 32.490 0.70 19.53 259 PHE E C 1
ATOM 11565 C C B PHE E 1 260 ? 52.979 66.299 32.368 0.30 19.04 259 PHE E C 1
ATOM 11566 O O A PHE E 1 260 ? 53.629 67.032 33.169 0.70 19.66 259 PHE E O 1
ATOM 11567 O O B PHE E 1 260 ? 53.862 67.012 32.836 0.30 18.98 259 PHE E O 1
ATOM 11582 N N . GLY E 1 261 ? 52.977 64.974 32.489 1.00 18.92 260 GLY E N 1
ATOM 11583 C CA . GLY E 1 261 ? 54.114 64.212 33.053 1.00 20.43 260 GLY E CA 1
ATOM 11584 C C . GLY E 1 261 ? 53.829 63.521 34.367 1.00 20.81 260 GLY E C 1
ATOM 11585 O O . GLY E 1 261 ? 54.621 62.701 34.793 1.00 18.51 260 GLY E O 1
ATOM 11586 N N . TYR E 1 262 ? 52.722 63.896 35.018 1.00 21.85 261 TYR E N 1
ATOM 11587 C CA . TYR E 1 262 ? 52.365 63.322 36.312 1.00 23.98 261 TYR E CA 1
ATOM 11588 C C . TYR E 1 262 ? 50.863 63.213 36.360 1.00 23.85 261 TYR E C 1
ATOM 11589 O O . TYR E 1 262 ? 50.167 63.811 35.509 1.00 23.67 261 TYR E O 1
ATOM 11598 N N . GLU E 1 263 ? 50.369 62.493 37.369 1.00 22.96 262 GLU E N 1
ATOM 11599 C CA . GLU E 1 263 ? 48.934 62.416 37.666 1.00 23.45 262 GLU E CA 1
ATOM 11600 C C . GLU E 1 263 ? 48.400 63.830 37.827 1.00 22.89 262 GLU E C 1
ATOM 11601 O O . GLU E 1 263 ? 48.938 64.620 38.620 1.00 24.98 262 GLU E O 1
ATOM 11603 N N . TYR E 1 264 ? 47.377 64.195 37.057 1.00 22.09 263 TYR E N 1
ATOM 11604 C CA . TYR E 1 264 ? 46.791 65.520 37.188 1.00 20.47 263 TYR E CA 1
ATOM 11605 C C . TYR E 1 264 ? 45.269 65.493 37.138 1.00 19.74 263 TYR E C 1
ATOM 11606 O O . TYR E 1 264 ? 44.680 64.820 36.318 1.00 20.31 263 TYR E O 1
ATOM 11615 N N . ASP E 1 265 ? 44.622 66.260 37.998 1.00 19.52 264 ASP E N 1
ATOM 11616 C CA . ASP E 1 265 ? 43.164 66.337 37.982 1.00 18.69 264 ASP E CA 1
ATOM 11617 C C . ASP E 1 265 ? 42.767 67.488 37.072 1.00 17.44 264 ASP E C 1
ATOM 11618 O O . ASP E 1 265 ? 42.769 68.654 37.474 1.00 16.36 264 ASP E O 1
ATOM 11623 N N . ASN E 1 266 ? 42.444 67.152 35.830 1.00 17.70 265 ASN E N 1
ATOM 11624 C CA . ASN E 1 266 ? 42.178 68.154 34.792 1.00 17.72 265 ASN E CA 1
ATOM 11625 C C . ASN E 1 266 ? 41.020 69.081 35.202 1.00 17.13 265 ASN E C 1
ATOM 11626 O O . ASN E 1 266 ? 40.916 70.192 34.717 1.00 16.33 265 ASN E O 1
ATOM 11631 N N . ARG E 1 267 ? 40.151 68.642 36.109 1.00 16.54 266 ARG E N 1
ATOM 11632 C CA . ARG E 1 267 ? 39.041 69.512 36.536 1.00 17.70 266 ARG E CA 1
ATOM 11633 C C . ARG E 1 267 ? 39.539 70.821 37.153 1.00 18.69 266 ARG E C 1
ATOM 11634 O O . ARG E 1 267 ? 38.805 71.826 37.213 1.00 17.92 266 ARG E O 1
ATOM 11642 N N . GLU E 1 268 ? 40.780 70.805 37.644 1.00 18.44 267 GLU E N 1
ATOM 11643 C CA . GLU E 1 268 ? 41.363 71.997 38.244 1.00 18.81 267 GLU E CA 1
ATOM 11644 C C . GLU E 1 268 ? 41.790 73.087 37.267 1.00 19.66 267 GLU E C 1
ATOM 11645 O O . GLU E 1 268 ? 42.200 74.184 37.685 1.00 20.34 267 GLU E O 1
ATOM 11651 N N . GLY E 1 269 ? 41.747 72.791 35.972 1.00 19.46 268 GLY E N 1
ATOM 11652 C CA . GLY E 1 269 ? 42.087 73.747 34.924 1.00 19.27 268 GLY E CA 1
ATOM 11653 C C . GLY E 1 269 ? 43.559 73.681 34.541 1.00 19.02 268 GLY E C 1
ATOM 11654 O O . GLY E 1 269 ? 44.290 72.825 34.978 1.00 19.62 268 GLY E O 1
ATOM 11655 N N . ILE E 1 270 ? 43.974 74.632 33.731 1.00 19.90 269 ILE E N 1
ATOM 11656 C CA . ILE E 1 270 ? 45.354 74.755 33.271 1.00 19.41 269 ILE E CA 1
ATOM 11657 C C . ILE E 1 270 ? 46.159 75.229 34.477 1.00 18.64 269 ILE E C 1
ATOM 11658 O O . ILE E 1 270 ? 45.573 75.732 35.459 1.00 17.30 269 ILE E O 1
ATOM 11663 N N . LEU E 1 271 ? 47.478 75.051 34.446 1.00 18.17 270 LEU E N 1
ATOM 11664 C CA . LEU E 1 271 ? 48.299 75.440 35.587 1.00 18.47 270 LEU E CA 1
ATOM 11665 C C . LEU E 1 271 ? 48.638 76.917 35.437 1.00 17.89 270 LEU E C 1
ATOM 11666 O O . LEU E 1 271 ? 49.786 77.301 35.234 1.00 16.56 270 LEU E O 1
ATOM 11671 N N . LEU E 1 272 ? 47.627 77.752 35.654 1.00 18.45 271 LEU E N 1
ATOM 11672 C CA . LEU E 1 272 ? 47.728 79.184 35.426 1.00 19.28 271 LEU E CA 1
ATOM 11673 C C . LEU E 1 272 ? 48.981 79.841 36.031 1.00 19.26 271 LEU E C 1
ATOM 11674 O O . LEU E 1 272 ? 49.724 80.540 35.347 1.00 16.92 271 LEU E O 1
ATOM 11679 N N . GLU E 1 273 ? 49.206 79.616 37.308 1.00 20.50 272 GLU E N 1
ATOM 11680 C CA . GLU E 1 273 ? 50.281 80.327 38.059 1.00 22.23 272 GLU E CA 1
ATOM 11681 C C . GLU E 1 273 ? 51.686 79.997 37.656 1.00 23.26 272 GLU E C 1
ATOM 11682 O O . GLU E 1 273 ? 52.596 80.801 37.812 1.00 25.10 272 GLU E O 1
ATOM 11688 N N . LYS E 1 274 ? 51.877 78.799 37.141 1.00 23.53 273 LYS E N 1
ATOM 11689 C CA . LYS E 1 274 ? 53.122 78.401 36.550 1.00 23.45 273 LYS E CA 1
ATOM 11690 C C . LYS E 1 274 ? 53.419 79.106 35.227 1.00 23.27 273 LYS E C 1
ATOM 11691 O O . LYS E 1 274 ? 54.571 79.249 34.872 1.00 24.20 273 LYS E O 1
ATOM 11694 N N . VAL E 1 275 ? 52.419 79.568 34.470 1.00 20.15 274 VAL E N 1
ATOM 11695 C CA . VAL E 1 275 ? 52.743 80.176 33.194 1.00 20.05 274 VAL E CA 1
ATOM 11696 C C . VAL E 1 275 ? 52.372 81.656 33.173 1.00 20.38 274 VAL E C 1
ATOM 11697 O O . VAL E 1 275 ? 52.582 82.326 32.185 1.00 19.30 274 VAL E O 1
ATOM 11701 N N . LEU E 1 276 ? 51.812 82.176 34.273 1.00 20.37 275 LEU E N 1
ATOM 11702 C CA . LEU E 1 276 ? 51.346 83.557 34.272 1.00 21.77 275 LEU E CA 1
ATOM 11703 C C . LEU E 1 276 ? 52.449 84.514 33.819 1.00 23.06 275 LEU E C 1
ATOM 11704 O O . LEU E 1 276 ? 52.207 85.461 33.067 1.00 25.50 275 LEU E O 1
ATOM 11709 N N . HIS E 1 277 ? 53.685 84.238 34.195 1.00 24.63 276 HIS E N 1
ATOM 11710 C CA . HIS E 1 277 ? 54.744 85.123 33.799 1.00 25.77 276 HIS E CA 1
ATOM 11711 C C . HIS E 1 277 ? 55.157 85.014 32.335 1.00 25.87 276 HIS E C 1
ATOM 11712 O O . HIS E 1 277 ? 55.921 85.825 31.886 1.00 26.13 276 HIS E O 1
ATOM 11719 N N . ASN E 1 278 ? 54.627 84.064 31.570 1.00 25.60 277 ASN E N 1
ATOM 11720 C CA . ASN E 1 278 ? 54.925 83.993 30.130 1.00 26.12 277 ASN E CA 1
ATOM 11721 C C . ASN E 1 278 ? 54.218 85.053 29.285 1.00 26.31 277 ASN E C 1
ATOM 11722 O O . ASN E 1 278 ? 54.567 85.234 28.157 1.00 24.84 277 ASN E O 1
ATOM 11727 N N . LEU E 1 279 ? 53.219 85.728 29.849 1.00 27.70 278 LEU E N 1
ATOM 11728 C CA . LEU E 1 279 ? 52.395 86.672 29.121 1.00 29.27 278 LEU E CA 1
ATOM 11729 C C . LEU E 1 279 ? 53.192 87.783 28.528 1.00 32.80 278 LEU E C 1
ATOM 11730 O O . LEU E 1 279 ? 52.818 88.332 27.508 1.00 34.24 278 LEU E O 1
ATOM 11735 N N . ASP E 1 280 ? 54.293 88.149 29.139 1.00 36.20 279 ASP E N 1
ATOM 11736 C CA . ASP E 1 280 ? 55.047 89.243 28.583 1.00 38.96 279 ASP E CA 1
ATOM 11737 C C . ASP E 1 280 ? 56.247 88.796 27.714 1.00 38.98 279 ASP E C 1
ATOM 11738 O O . ASP E 1 280 ? 57.050 89.623 27.327 1.00 40.54 279 ASP E O 1
ATOM 11759 N N . PRO E 1 282 ? 58.045 87.202 24.158 1.00 38.88 281 PRO E N 1
ATOM 11760 C CA . PRO E 1 282 ? 57.735 87.255 22.711 1.00 39.14 281 PRO E CA 1
ATOM 11761 C C . PRO E 1 282 ? 56.947 86.000 22.310 1.00 38.76 281 PRO E C 1
ATOM 11762 O O . PRO E 1 282 ? 57.313 84.903 22.721 1.00 39.07 281 PRO E O 1
ATOM 11766 N N . ILE E 1 283 ? 55.865 86.157 21.571 1.00 38.21 282 ILE E N 1
ATOM 11767 C CA . ILE E 1 283 ? 55.111 84.976 21.168 1.00 38.89 282 ILE E CA 1
ATOM 11768 C C . ILE E 1 283 ? 55.179 84.731 19.664 1.00 38.16 282 ILE E C 1
ATOM 11769 O O . ILE E 1 283 ? 55.491 85.637 18.869 1.00 37.77 282 ILE E O 1
ATOM 11774 N N . GLN E 1 284 ? 55.030 83.450 19.315 1.00 37.02 283 GLN E N 1
ATOM 11775 C CA . GLN E 1 284 ? 55.194 82.984 17.931 1.00 35.20 283 GLN E CA 1
ATOM 11776 C C . GLN E 1 284 ? 53.893 83.304 17.223 1.00 32.59 283 GLN E C 1
ATOM 11777 O O . GLN E 1 284 ? 52.829 83.159 17.852 1.00 32.64 283 GLN E O 1
ATOM 11795 N N . ALA E 1 286 ? 50.934 82.290 15.147 1.00 29.30 285 ALA E N 1
ATOM 11796 C CA . ALA E 1 286 ? 50.225 81.043 14.825 1.00 29.16 285 ALA E CA 1
ATOM 11797 C C . ALA E 1 286 ? 49.028 81.284 13.866 1.00 27.78 285 ALA E C 1
ATOM 11798 O O . ALA E 1 286 ? 48.784 80.515 12.937 1.00 27.66 285 ALA E O 1
ATOM 11800 N N . SER E 1 287 ? 48.289 82.361 14.084 1.00 25.86 286 SER E N 1
ATOM 11801 C CA . SER E 1 287 ? 47.070 82.589 13.344 1.00 25.20 286 SER E CA 1
ATOM 11802 C C . SER E 1 287 ? 47.383 82.969 11.889 1.00 24.04 286 SER E C 1
ATOM 11803 O O . SER E 1 287 ? 48.423 83.547 11.604 1.00 23.47 286 SER E O 1
ATOM 11806 N N . TYR E 1 288 ? 46.516 82.580 10.963 1.00 23.12 287 TYR E N 1
ATOM 11807 C CA . TYR E 1 288 ? 46.684 82.952 9.585 1.00 23.97 287 TYR E CA 1
ATOM 11808 C C . TYR E 1 288 ? 45.366 83.310 8.928 1.00 23.39 287 TYR E C 1
ATOM 11809 O O . TYR E 1 288 ? 44.315 82.917 9.397 1.00 20.59 287 TYR E O 1
ATOM 11818 N N . GLU E 1 289 ? 45.452 84.025 7.818 1.00 24.42 288 GLU E N 1
ATOM 11819 C CA . GLU E 1 289 ? 44.268 84.530 7.152 1.00 26.74 288 GLU E CA 1
ATOM 11820 C C . GLU E 1 289 ? 43.591 83.463 6.344 1.00 27.74 288 GLU E C 1
ATOM 11821 O O . GLU E 1 289 ? 44.246 82.688 5.720 1.00 29.31 288 GLU E O 1
ATOM 11827 N N . LEU E 1 290 ? 42.272 83.399 6.392 1.00 29.21 289 LEU E N 1
ATOM 11828 C CA . LEU E 1 290 ? 41.501 82.685 5.383 1.00 29.75 289 LEU E CA 1
ATOM 11829 C C . LEU E 1 290 ? 41.153 83.677 4.298 1.00 31.83 289 LEU E C 1
ATOM 11830 O O . LEU E 1 290 ? 40.515 84.687 4.548 1.00 30.15 289 LEU E O 1
ATOM 11835 N N . ILE E 1 291 ? 41.583 83.388 3.083 1.00 35.42 290 ILE E N 1
ATOM 11836 C CA . ILE E 1 291 ? 41.483 84.358 1.984 1.00 38.79 290 ILE E CA 1
ATOM 11837 C C . ILE E 1 291 ? 40.352 83.908 1.058 1.00 40.01 290 ILE E C 1
ATOM 11838 O O . ILE E 1 291 ? 39.943 82.738 1.130 1.00 40.71 290 ILE E O 1
ATOM 11852 N N . TYR F 1 3 ? 82.680 88.972 6.267 1.00 57.12 2 TYR F N 1
ATOM 11853 C CA . TYR F 1 3 ? 82.433 88.705 7.689 1.00 56.39 2 TYR F CA 1
ATOM 11854 C C . TYR F 1 3 ? 82.053 87.250 8.013 1.00 55.16 2 TYR F C 1
ATOM 11855 O O . TYR F 1 3 ? 81.381 86.574 7.219 1.00 54.85 2 TYR F O 1
ATOM 11864 N N . ALA F 1 4 ? 82.544 86.781 9.163 1.00 53.61 3 ALA F N 1
ATOM 11865 C CA . ALA F 1 4 ? 82.110 85.522 9.789 1.00 52.34 3 ALA F CA 1
ATOM 11866 C C . ALA F 1 4 ? 82.095 85.699 11.316 1.00 50.99 3 ALA F C 1
ATOM 11867 O O . ALA F 1 4 ? 82.845 86.516 11.880 1.00 51.48 3 ALA F O 1
ATOM 11869 N N . ASN F 1 5 ? 81.218 84.941 11.970 1.00 49.04 4 ASN F N 1
ATOM 11870 C CA . ASN F 1 5 ? 81.016 85.024 13.423 1.00 47.14 4 ASN F CA 1
ATOM 11871 C C . ASN F 1 5 ? 80.661 83.616 13.977 1.00 44.85 4 ASN F C 1
ATOM 11872 O O . ASN F 1 5 ? 79.472 83.337 14.280 1.00 44.91 4 ASN F O 1
ATOM 11877 N N . LYS F 1 6 ? 81.707 82.765 14.128 1.00 41.25 5 LYS F N 1
ATOM 11878 C CA . LYS F 1 6 ? 81.597 81.290 14.410 1.00 38.15 5 LYS F CA 1
ATOM 11879 C C . LYS F 1 6 ? 81.113 80.932 15.834 1.00 33.98 5 LYS F C 1
ATOM 11880 O O . LYS F 1 6 ? 81.086 81.789 16.698 1.00 33.13 5 LYS F O 1
ATOM 11886 N N . VAL F 1 7 ? 80.801 79.653 16.076 1.00 29.36 6 VAL F N 1
ATOM 11887 C CA . VAL F 1 7 ? 80.618 79.134 17.444 1.00 26.07 6 VAL F CA 1
ATOM 11888 C C . VAL F 1 7 ? 81.935 78.816 18.195 1.00 24.89 6 VAL F C 1
ATOM 11889 O O . VAL F 1 7 ? 82.653 77.850 17.877 1.00 24.26 6 VAL F O 1
ATOM 11893 N N . LYS F 1 8 ? 82.197 79.570 19.250 1.00 23.06 7 LYS F N 1
ATOM 11894 C CA . LYS F 1 8 ? 83.439 79.434 19.998 1.00 21.95 7 LYS F CA 1
ATOM 11895 C C . LYS F 1 8 ? 83.519 78.147 20.815 1.00 20.32 7 LYS F C 1
ATOM 11896 O O . LYS F 1 8 ? 82.530 77.666 21.345 1.00 19.90 7 LYS F O 1
ATOM 11902 N N . LYS F 1 9 ? 84.719 77.605 20.917 1.00 19.63 8 LYS F N 1
ATOM 11903 C CA . LYS F 1 9 ? 84.962 76.320 21.567 1.00 19.40 8 LYS F CA 1
ATOM 11904 C C . LYS F 1 9 ? 85.688 76.520 22.874 1.00 19.05 8 LYS F C 1
ATOM 11905 O O . LYS F 1 9 ? 86.677 77.279 22.946 1.00 18.53 8 LYS F O 1
ATOM 11911 N N . ILE F 1 10 ? 85.211 75.816 23.895 1.00 18.04 9 ILE F N 1
ATOM 11912 C CA . ILE F 1 10 ? 85.810 75.822 25.219 1.00 17.51 9 ILE F CA 1
ATOM 11913 C C . ILE F 1 10 ? 86.259 74.406 25.525 1.00 17.16 9 ILE F C 1
ATOM 11914 O O . ILE F 1 10 ? 85.447 73.470 25.510 1.00 16.39 9 ILE F O 1
ATOM 11919 N N . ALA F 1 11 ? 87.541 74.245 25.833 1.00 16.86 10 ALA F N 1
ATOM 11920 C CA . ALA F 1 11 ? 88.028 72.950 26.354 1.00 16.67 10 ALA F CA 1
ATOM 11921 C C . ALA F 1 11 ? 87.694 72.858 27.839 1.00 16.82 10 ALA F C 1
ATOM 11922 O O . ALA F 1 11 ? 88.126 73.693 28.609 1.00 18.18 10 ALA F O 1
ATOM 11924 N N . ALA F 1 12 ? 86.940 71.833 28.252 1.00 16.81 11 ALA F N 1
ATOM 11925 C CA . ALA F 1 12 ? 86.470 71.729 29.628 1.00 16.07 11 ALA F CA 1
ATOM 11926 C C . ALA F 1 12 ? 87.181 70.574 30.367 1.00 15.51 11 ALA F C 1
ATOM 11927 O O . ALA F 1 12 ? 86.890 69.397 30.155 1.00 14.82 11 ALA F O 1
ATOM 11929 N N . VAL F 1 13 ? 88.120 70.927 31.230 1.00 15.68 12 VAL F N 1
ATOM 11930 C CA . VAL F 1 13 ? 88.944 69.953 31.943 1.00 16.10 12 VAL F CA 1
ATOM 11931 C C . VAL F 1 13 ? 88.338 69.702 33.361 1.00 16.86 12 VAL F C 1
ATOM 11932 O O . VAL F 1 13 ? 88.701 70.365 34.357 1.00 17.47 12 VAL F O 1
ATOM 11936 N N . HIS F 1 14 ? 87.398 68.756 33.410 1.00 16.65 13 HIS F N 1
ATOM 11937 C CA . HIS F 1 14 ? 86.590 68.441 34.583 1.00 17.11 13 HIS F CA 1
ATOM 11938 C C . HIS F 1 14 ? 86.228 66.952 34.540 1.00 16.98 13 HIS F C 1
ATOM 11939 O O . HIS F 1 14 ? 86.267 66.300 33.500 1.00 16.64 13 HIS F O 1
ATOM 11946 N N . ASP F 1 15 ? 85.806 66.427 35.667 1.00 17.46 14 ASP F N 1
ATOM 11947 C CA . ASP F 1 15 ? 85.366 65.034 35.687 1.00 17.04 14 ASP F CA 1
ATOM 11948 C C . ASP F 1 15 ? 83.980 64.921 35.070 1.00 16.41 14 ASP F C 1
ATOM 11949 O O . ASP F 1 15 ? 83.255 65.916 34.919 1.00 15.19 14 ASP F O 1
ATOM 11954 N N . LEU F 1 16 ? 83.622 63.678 34.767 1.00 16.59 15 LEU F N 1
ATOM 11955 C CA . LEU F 1 16 ? 82.272 63.296 34.440 1.00 15.86 15 LEU F CA 1
ATOM 11956 C C . LEU F 1 16 ? 81.678 62.483 35.610 1.00 16.82 15 LEU F C 1
ATOM 11957 O O . LEU F 1 16 ? 82.148 61.383 35.904 1.00 15.98 15 LEU F O 1
ATOM 11962 N N . SER F 1 17 ? 80.647 63.026 36.272 1.00 17.13 16 SER F N 1
ATOM 11963 C CA . SER F 1 17 ? 79.922 62.295 37.330 1.00 18.01 16 SER F CA 1
ATOM 11964 C C . SER F 1 17 ? 78.473 62.011 36.960 1.00 18.29 16 SER F C 1
ATOM 11965 O O . SER F 1 17 ? 77.775 62.896 36.548 1.00 19.14 16 SER F O 1
ATOM 11968 N N . GLY F 1 18 ? 78.012 60.796 37.197 1.00 19.10 17 GLY F N 1
ATOM 11969 C CA . GLY F 1 18 ? 76.662 60.382 36.811 1.00 19.79 17 GLY F CA 1
ATOM 11970 C C . GLY F 1 18 ? 75.539 61.117 37.527 1.00 19.69 17 GLY F C 1
ATOM 11971 O O . GLY F 1 18 ? 74.649 61.632 36.912 1.00 21.39 17 GLY F O 1
ATOM 11980 N N . GLY F 1 20 ? 74.312 63.773 40.944 1.00 21.24 19 GLY F N 1
ATOM 11981 C CA . GLY F 1 20 ? 74.790 65.036 41.481 1.00 21.59 19 GLY F CA 1
ATOM 11982 C C . GLY F 1 20 ? 74.895 65.976 40.310 1.00 21.95 19 GLY F C 1
ATOM 11983 O O . GLY F 1 20 ? 74.991 65.545 39.160 1.00 24.46 19 GLY F O 1
ATOM 11984 N N . ARG F 1 21 ? 74.875 67.265 40.567 1.00 21.50 20 ARG F N 1
ATOM 11985 C CA . ARG F 1 21 ? 75.060 68.232 39.507 1.00 20.05 20 ARG F CA 1
ATOM 11986 C C . ARG F 1 21 ? 76.374 68.961 39.725 1.00 19.48 20 ARG F C 1
ATOM 11987 O O . ARG F 1 21 ? 76.415 70.044 40.315 1.00 18.51 20 ARG F O 1
ATOM 11995 N N . VAL F 1 22 ? 77.454 68.337 39.273 1.00 18.59 21 VAL F N 1
ATOM 11996 C CA . VAL F 1 22 ? 78.792 68.943 39.362 1.00 18.11 21 VAL F CA 1
ATOM 11997 C C . VAL F 1 22 ? 79.498 68.796 38.017 1.00 17.74 21 VAL F C 1
ATOM 11998 O O . VAL F 1 22 ? 79.035 68.032 37.158 1.00 16.82 21 VAL F O 1
ATOM 12002 N N . SER F 1 23 ? 80.611 69.511 37.871 1.00 17.11 22 SER F N 1
ATOM 12003 C CA . SER F 1 23 ? 81.595 69.272 36.826 1.00 16.88 22 SER F CA 1
ATOM 12004 C C . SER F 1 23 ? 80.948 69.236 35.421 1.00 16.59 22 SER F C 1
ATOM 12005 O O . SER F 1 23 ? 80.112 70.041 35.125 1.00 16.32 22 SER F O 1
ATOM 12008 N N . LEU F 1 24 ? 81.287 68.269 34.584 1.00 17.04 23 LEU F N 1
ATOM 12009 C CA . LEU F 1 24 ? 80.873 68.318 33.185 1.00 17.46 23 LEU F CA 1
ATOM 12010 C C . LEU F 1 24 ? 79.356 68.336 33.040 1.00 17.49 23 LEU F C 1
ATOM 12011 O O . LEU F 1 24 ? 78.860 68.972 32.129 1.00 17.43 23 LEU F O 1
ATOM 12016 N N . THR F 1 25 ? 78.615 67.680 33.955 1.00 17.47 24 THR F N 1
ATOM 12017 C CA . THR F 1 25 ? 77.168 67.678 33.845 1.00 17.38 24 THR F CA 1
ATOM 12018 C C . THR F 1 25 ? 76.526 69.037 34.225 1.00 17.52 24 THR F C 1
ATOM 12019 O O . THR F 1 25 ? 75.307 69.234 34.091 1.00 17.92 24 THR F O 1
ATOM 12023 N N . VAL F 1 26 ? 77.352 69.979 34.639 1.00 17.43 25 VAL F N 1
ATOM 12024 C CA . VAL F 1 26 ? 76.962 71.396 34.862 1.00 19.10 25 VAL F CA 1
ATOM 12025 C C . VAL F 1 26 ? 77.595 72.343 33.800 1.00 18.28 25 VAL F C 1
ATOM 12026 O O . VAL F 1 26 ? 76.926 73.190 33.214 1.00 19.16 25 VAL F O 1
ATOM 12030 N N . VAL F 1 27 ? 78.873 72.132 33.514 1.00 17.71 26 VAL F N 1
ATOM 12031 C CA . VAL F 1 27 ? 79.616 72.931 32.534 1.00 17.29 26 VAL F CA 1
ATOM 12032 C C . VAL F 1 27 ? 79.035 72.780 31.135 1.00 17.83 26 VAL F C 1
ATOM 12033 O O . VAL F 1 27 ? 78.779 73.784 30.460 1.00 17.28 26 VAL F O 1
ATOM 12037 N N . ILE F 1 28 ? 78.778 71.536 30.713 1.00 16.71 27 ILE F N 1
ATOM 12038 C CA . ILE F 1 28 ? 78.227 71.334 29.407 1.00 16.28 27 ILE F CA 1
ATOM 12039 C C . ILE F 1 28 ? 76.901 72.092 29.244 1.00 16.91 27 ILE F C 1
ATOM 12040 O O . ILE F 1 28 ? 76.796 72.931 28.356 1.00 17.24 27 ILE F O 1
ATOM 12045 N N . PRO F 1 29 ? 75.881 71.806 30.071 1.00 17.61 28 PRO F N 1
ATOM 12046 C CA . PRO F 1 29 ? 74.593 72.467 29.811 1.00 17.90 28 PRO F CA 1
ATOM 12047 C C . PRO F 1 29 ? 74.611 73.986 29.897 1.00 17.56 28 PRO F C 1
ATOM 12048 O O . PRO F 1 29 ? 73.959 74.659 29.057 1.00 17.42 28 PRO F O 1
ATOM 12052 N N . ILE F 1 30 ? 75.326 74.530 30.892 1.00 17.01 29 ILE F N 1
ATOM 12053 C CA . ILE F 1 30 ? 75.374 76.013 31.095 1.00 17.15 29 ILE F CA 1
ATOM 12054 C C . ILE F 1 30 ? 76.046 76.702 29.917 1.00 16.54 29 ILE F C 1
ATOM 12055 O O . ILE F 1 30 ? 75.471 77.639 29.275 1.00 18.16 29 ILE F O 1
ATOM 12060 N N . LEU F 1 31 ? 77.221 76.221 29.561 1.00 16.74 30 LEU F N 1
ATOM 12061 C CA . LEU F 1 31 ? 77.941 76.867 28.465 1.00 16.72 30 LEU F CA 1
ATOM 12062 C C . LEU F 1 31 ? 77.333 76.649 27.087 1.00 16.59 30 LEU F C 1
ATOM 12063 O O . LEU F 1 31 ? 77.328 77.585 26.308 1.00 17.72 30 LEU F O 1
ATOM 12068 N N . SER F 1 32 ? 76.810 75.445 26.778 1.00 16.57 31 SER F N 1
ATOM 12069 C CA . SER F 1 32 ? 76.060 75.232 25.532 1.00 17.91 31 SER F CA 1
ATOM 12070 C C . SER F 1 32 ? 74.867 76.184 25.420 1.00 17.18 31 SER F C 1
ATOM 12071 O O . SER F 1 32 ? 74.572 76.691 24.352 1.00 17.36 31 SER F O 1
ATOM 12074 N N A SER F 1 33 ? 74.179 76.399 26.537 0.80 17.87 32 SER F N 1
ATOM 12075 N N B SER F 1 33 ? 74.161 76.374 26.536 0.20 16.67 32 SER F N 1
ATOM 12076 C CA A SER F 1 33 ? 72.993 77.230 26.553 0.80 18.39 32 SER F CA 1
ATOM 12077 C CA B SER F 1 33 ? 72.970 77.223 26.577 0.20 16.03 32 SER F CA 1
ATOM 12078 C C A SER F 1 33 ? 73.362 78.690 26.348 0.80 17.11 32 SER F C 1
ATOM 12079 C C B SER F 1 33 ? 73.319 78.708 26.459 0.20 16.08 32 SER F C 1
ATOM 12080 O O A SER F 1 33 ? 72.580 79.456 25.784 0.80 16.02 32 SER F O 1
ATOM 12081 O O B SER F 1 33 ? 72.456 79.517 26.123 0.20 15.82 32 SER F O 1
ATOM 12094 N N . GLY F 1 35 ? 75.691 79.503 24.303 1.00 16.85 34 GLY F N 1
ATOM 12095 C CA . GLY F 1 35 ? 76.128 79.546 22.912 1.00 17.30 34 GLY F CA 1
ATOM 12096 C C . GLY F 1 35 ? 77.531 79.057 22.562 1.00 17.86 34 GLY F C 1
ATOM 12097 O O . GLY F 1 35 ? 78.042 79.379 21.478 1.00 18.30 34 GLY F O 1
ATOM 12098 N N . PHE F 1 36 ? 78.176 78.310 23.465 1.00 18.17 35 PHE F N 1
ATOM 12099 C CA . PHE F 1 36 ? 79.556 77.897 23.270 1.00 18.16 35 PHE F CA 1
ATOM 12100 C C . PHE F 1 36 ? 79.568 76.382 23.144 1.00 17.67 35 PHE F C 1
ATOM 12101 O O . PHE F 1 36 ? 78.764 75.743 23.790 1.00 17.92 35 PHE F O 1
ATOM 12109 N N . GLN F 1 37 ? 80.429 75.843 22.283 1.00 16.83 36 GLN F N 1
ATOM 12110 C CA . GLN F 1 37 ? 80.679 74.407 22.235 1.00 17.92 36 GLN F CA 1
ATOM 12111 C C . GLN F 1 37 ? 81.635 74.016 23.334 1.00 17.23 36 GLN F C 1
ATOM 12112 O O . GLN F 1 37 ? 82.758 74.532 23.428 1.00 18.77 36 GLN F O 1
ATOM 12118 N N . VAL F 1 38 ? 81.208 73.080 24.166 1.00 18.22 37 VAL F N 1
ATOM 12119 C CA . VAL F 1 38 ? 82.048 72.538 25.223 1.00 16.48 37 VAL F CA 1
ATOM 12120 C C . VAL F 1 38 ? 82.683 71.270 24.704 1.00 16.67 37 VAL F C 1
ATOM 12121 O O . VAL F 1 38 ? 82.009 70.361 24.203 1.00 16.59 37 VAL F O 1
ATOM 12125 N N . CYS F 1 39 ? 83.997 71.230 24.803 1.00 15.80 38 CYS F N 1
ATOM 12126 C CA . CYS F 1 39 ? 84.797 70.075 24.349 1.00 16.23 38 CYS F CA 1
ATOM 12127 C C . CYS F 1 39 ? 85.450 69.434 25.561 1.00 15.65 38 CYS F C 1
ATOM 12128 O O . CYS F 1 39 ? 86.376 69.993 26.122 1.00 15.80 38 CYS F O 1
ATOM 12131 N N . PRO F 1 40 ? 84.929 68.296 26.000 1.00 15.76 39 PRO F N 1
ATOM 12132 C CA . PRO F 1 40 ? 85.370 67.814 27.293 1.00 16.07 39 PRO F CA 1
ATOM 12133 C C . PRO F 1 40 ? 86.725 67.095 27.228 1.00 15.90 39 PRO F C 1
ATOM 12134 O O . PRO F 1 40 ? 86.979 66.346 26.292 1.00 15.91 39 PRO F O 1
ATOM 12138 N N . LEU F 1 41 ? 87.589 67.388 28.193 1.00 16.18 40 LEU F N 1
ATOM 12139 C CA . LEU F 1 41 ? 88.847 66.629 28.434 1.00 16.27 40 LEU F CA 1
ATOM 12140 C C . LEU F 1 41 ? 88.626 66.036 29.810 1.00 15.88 40 LEU F C 1
ATOM 12141 O O . LEU F 1 41 ? 88.924 66.672 30.823 1.00 14.91 40 LEU F O 1
ATOM 12146 N N . PRO F 1 42 ? 87.989 64.858 29.856 1.00 15.50 41 PRO F N 1
ATOM 12147 C CA . PRO F 1 42 ? 87.507 64.355 31.144 1.00 15.39 41 PRO F CA 1
ATOM 12148 C C . PRO F 1 42 ? 88.667 63.951 32.055 1.00 15.54 41 PRO F C 1
ATOM 12149 O O . PRO F 1 42 ? 89.681 63.393 31.560 1.00 15.33 41 PRO F O 1
ATOM 12153 N N . THR F 1 43 ? 88.542 64.240 33.353 1.00 14.82 42 THR F N 1
ATOM 12154 C CA . THR F 1 43 ? 89.641 64.012 34.314 1.00 14.97 42 THR F CA 1
ATOM 12155 C C . THR F 1 43 ? 89.464 62.705 35.093 1.00 15.20 42 THR F C 1
ATOM 12156 O O . THR F 1 43 ? 90.438 62.113 35.562 1.00 16.16 42 THR F O 1
ATOM 12160 N N . ALA F 1 44 ? 88.217 62.251 35.192 1.00 15.42 43 ALA F N 1
ATOM 12161 C CA . ALA F 1 44 ? 87.844 61.079 35.946 1.00 15.31 43 ALA F CA 1
ATOM 12162 C C . ALA F 1 44 ? 86.392 60.800 35.613 1.00 14.90 43 ALA F C 1
ATOM 12163 O O . ALA F 1 44 ? 85.685 61.677 35.195 1.00 15.93 43 ALA F O 1
ATOM 12165 N N . VAL F 1 45 ? 85.968 59.555 35.816 1.00 15.67 44 VAL F N 1
ATOM 12166 C CA . VAL F 1 45 ? 84.576 59.134 35.738 1.00 14.71 44 VAL F CA 1
ATOM 12167 C C . VAL F 1 45 ? 84.149 58.631 37.130 1.00 15.25 44 VAL F C 1
ATOM 12168 O O . VAL F 1 45 ? 84.778 57.696 37.680 1.00 14.87 44 VAL F O 1
ATOM 12172 N N . LEU F 1 46 ? 83.084 59.238 37.660 1.00 14.19 45 LEU F N 1
ATOM 12173 C CA . LEU F 1 46 ? 82.476 58.867 38.905 1.00 14.47 45 LEU F CA 1
ATOM 12174 C C . LEU F 1 46 ? 80.982 58.524 38.784 1.00 15.02 45 LEU F C 1
ATOM 12175 O O . LEU F 1 46 ? 80.268 59.109 37.991 1.00 15.21 45 LEU F O 1
ATOM 12180 N N . SER F 1 47 ? 80.494 57.611 39.620 1.00 15.63 46 SER F N 1
ATOM 12181 C CA . SER F 1 47 ? 79.044 57.306 39.703 1.00 15.72 46 SER F CA 1
ATOM 12182 C C . SER F 1 47 ? 78.216 58.552 40.071 1.00 15.66 46 SER F C 1
ATOM 12183 O O . SER F 1 47 ? 77.055 58.747 39.628 1.00 15.71 46 SER F O 1
ATOM 12186 N N . ASN F 1 48 ? 78.838 59.378 40.900 1.00 15.65 47 ASN F N 1
ATOM 12187 C CA . ASN F 1 48 ? 78.223 60.548 41.498 1.00 15.93 47 ASN F CA 1
ATOM 12188 C C . ASN F 1 48 ? 79.337 61.343 42.166 1.00 16.01 47 ASN F C 1
ATOM 12189 O O . ASN F 1 48 ? 80.481 60.860 42.258 1.00 16.08 47 ASN F O 1
ATOM 12194 N N . HIS F 1 49 ? 79.012 62.551 42.632 1.00 15.59 48 HIS F N 1
ATOM 12195 C CA . HIS F 1 49 ? 80.024 63.405 43.264 1.00 15.48 48 HIS F CA 1
ATOM 12196 C C . HIS F 1 49 ? 80.467 62.828 44.601 1.00 15.11 48 HIS F C 1
ATOM 12197 O O . HIS F 1 49 ? 79.839 61.903 45.141 1.00 14.90 48 HIS F O 1
ATOM 12204 N N . THR F 1 50 ? 81.547 63.371 45.127 1.00 14.41 49 THR F N 1
ATOM 12205 C CA . THR F 1 50 ? 82.205 62.731 46.245 1.00 15.47 49 THR F CA 1
ATOM 12206 C C . THR F 1 50 ? 81.635 63.108 47.633 1.00 16.43 49 THR F C 1
ATOM 12207 O O . THR F 1 50 ? 82.073 62.572 48.644 1.00 16.42 49 THR F O 1
ATOM 12211 N N . GLN F 1 51 ? 80.646 63.991 47.688 1.00 16.94 50 GLN F N 1
ATOM 12212 C CA . GLN F 1 51 ? 79.989 64.289 48.953 1.00 17.97 50 GLN F CA 1
ATOM 12213 C C . GLN F 1 51 ? 78.831 63.356 49.285 1.00 18.71 50 GLN F C 1
ATOM 12214 O O . GLN F 1 51 ? 78.220 63.502 50.329 1.00 19.30 50 GLN F O 1
ATOM 12220 N N . TYR F 1 52 ? 78.536 62.392 48.411 1.00 18.95 51 TYR F N 1
ATOM 12221 C CA . TYR F 1 52 ? 77.742 61.235 48.805 1.00 19.15 51 TYR F CA 1
ATOM 12222 C C . TYR F 1 52 ? 78.663 60.340 49.645 1.00 19.34 51 TYR F C 1
ATOM 12223 O O . TYR F 1 52 ? 79.893 60.444 49.546 1.00 19.71 51 TYR F O 1
ATOM 12232 N N . PRO F 1 53 ? 78.075 59.459 50.472 1.00 19.56 52 PRO F N 1
ATOM 12233 C CA . PRO F 1 53 ? 78.917 58.622 51.315 1.00 19.25 52 PRO F CA 1
ATOM 12234 C C . PRO F 1 53 ? 79.904 57.777 50.525 1.00 18.94 52 PRO F C 1
ATOM 12235 O O . PRO F 1 53 ? 81.016 57.519 50.989 1.00 20.12 52 PRO F O 1
ATOM 12239 N N . GLY F 1 54 ? 79.480 57.303 49.370 1.00 18.17 53 GLY F N 1
ATOM 12240 C CA . GLY F 1 54 ? 80.335 56.513 48.510 1.00 17.70 53 GLY F CA 1
ATOM 12241 C C . GLY F 1 54 ? 80.149 56.859 47.048 1.00 16.61 53 GLY F C 1
ATOM 12242 O O . GLY F 1 54 ? 79.212 57.570 46.700 1.00 17.32 53 GLY F O 1
ATOM 12243 N N . PHE F 1 55 ? 81.058 56.337 46.220 1.00 15.81 54 PHE F N 1
ATOM 12244 C CA . PHE F 1 55 ? 81.142 56.625 44.778 1.00 16.35 54 PHE F CA 1
ATOM 12245 C C . PHE F 1 55 ? 82.114 55.686 44.059 1.00 16.44 54 PHE F C 1
ATOM 12246 O O . PHE F 1 55 ? 83.141 55.337 44.632 1.00 16.68 54 PHE F O 1
ATOM 12254 N N . SER F 1 56 ? 81.819 55.302 42.814 1.00 16.10 55 SER F N 1
ATOM 12255 C CA . SER F 1 56 ? 82.837 54.668 41.945 1.00 15.97 55 SER F CA 1
ATOM 12256 C C . SER F 1 56 ? 83.808 55.744 41.442 1.00 16.01 55 SER F C 1
ATOM 12257 O O . SER F 1 56 ? 83.464 56.933 41.381 1.00 16.08 55 SER F O 1
ATOM 12260 N N . PHE F 1 57 ? 84.995 55.335 41.009 1.00 16.49 56 PHE F N 1
ATOM 12261 C CA . PHE F 1 57 ? 86.014 56.301 40.559 1.00 16.45 56 PHE F CA 1
ATOM 12262 C C . PHE F 1 57 ? 86.988 55.643 39.599 1.00 16.61 56 PHE F C 1
ATOM 12263 O O . PHE F 1 57 ? 87.515 54.547 39.867 1.00 16.31 56 PHE F O 1
ATOM 12271 N N . LEU F 1 58 ? 87.219 56.322 38.483 1.00 16.21 57 LEU F N 1
ATOM 12272 C CA . LEU F 1 58 ? 88.173 55.876 37.493 1.00 16.12 57 LEU F CA 1
ATOM 12273 C C . LEU F 1 58 ? 89.017 57.076 37.156 1.00 16.02 57 LEU F C 1
ATOM 12274 O O . LEU F 1 58 ? 88.523 58.027 36.577 1.00 15.75 57 LEU F O 1
ATOM 12279 N N . ASP F 1 59 ? 90.286 57.015 37.497 1.00 16.02 58 ASP F N 1
ATOM 12280 C CA . ASP F 1 59 ? 91.253 58.083 37.227 1.00 16.53 58 ASP F CA 1
ATOM 12281 C C . ASP F 1 59 ? 91.589 58.097 35.739 1.00 16.69 58 ASP F C 1
ATOM 12282 O O . ASP F 1 59 ? 91.979 57.067 35.210 1.00 16.87 58 ASP F O 1
ATOM 12287 N N . LEU F 1 60 ? 91.420 59.228 35.048 1.00 16.47 59 LEU F N 1
ATOM 12288 C CA . LEU F 1 60 ? 91.732 59.274 33.607 1.00 16.49 59 LEU F CA 1
ATOM 12289 C C . LEU F 1 60 ? 93.069 59.909 33.274 1.00 16.59 59 LEU F C 1
ATOM 12290 O O . LEU F 1 60 ? 93.300 60.280 32.142 1.00 16.32 59 LEU F O 1
ATOM 12295 N N . THR F 1 61 ? 93.980 59.958 34.243 1.00 17.19 60 THR F N 1
ATOM 12296 C CA . THR F 1 61 ? 95.293 60.582 34.048 1.00 17.19 60 THR F CA 1
ATOM 12297 C C . THR F 1 61 ? 96.017 60.001 32.815 1.00 17.54 60 THR F C 1
ATOM 12298 O O . THR F 1 61 ? 96.549 60.748 31.993 1.00 17.08 60 THR F O 1
ATOM 12302 N N . ASP F 1 62 ? 96.016 58.682 32.674 1.00 17.75 61 ASP F N 1
ATOM 12303 C CA . ASP F 1 62 ? 96.702 58.040 31.551 1.00 18.78 61 ASP F CA 1
ATOM 12304 C C . ASP F 1 62 ? 96.041 58.264 30.191 1.00 18.43 61 ASP F C 1
ATOM 12305 O O . ASP F 1 62 ? 96.728 58.232 29.163 1.00 17.82 61 ASP F O 1
ATOM 12310 N N . GLU F 1 63 ? 94.730 58.473 30.167 1.00 17.77 62 GLU F N 1
ATOM 12311 C CA . GLU F 1 63 ? 94.052 58.679 28.883 1.00 17.93 62 GLU F CA 1
ATOM 12312 C C . GLU F 1 63 ? 94.204 60.115 28.399 1.00 18.24 62 GLU F C 1
ATOM 12313 O O . GLU F 1 63 ? 94.163 60.370 27.210 1.00 19.10 62 GLU F O 1
ATOM 12327 N N . PRO F 1 65 ? 96.756 62.486 27.998 1.00 17.13 64 PRO F N 1
ATOM 12328 C CA . PRO F 1 65 ? 97.717 62.759 26.919 1.00 16.60 64 PRO F CA 1
ATOM 12329 C C . PRO F 1 65 ? 97.312 62.151 25.582 1.00 16.05 64 PRO F C 1
ATOM 12330 O O . PRO F 1 65 ? 97.672 62.664 24.542 1.00 16.23 64 PRO F O 1
ATOM 12334 N N . LYS F 1 66 ? 96.582 61.050 25.609 1.00 16.24 65 LYS F N 1
ATOM 12335 C CA . LYS F 1 66 ? 96.124 60.415 24.377 1.00 16.12 65 LYS F CA 1
ATOM 12336 C C . LYS F 1 66 ? 95.050 61.263 23.686 1.00 15.70 65 LYS F C 1
ATOM 12337 O O . LYS F 1 66 ? 95.045 61.400 22.461 1.00 15.22 65 LYS F O 1
ATOM 12343 N N . ILE F 1 67 ? 94.138 61.824 24.463 1.00 15.37 66 ILE F N 1
ATOM 12344 C CA . ILE F 1 67 ? 93.137 62.692 23.881 1.00 15.09 66 ILE F CA 1
ATOM 12345 C C . ILE F 1 67 ? 93.822 63.936 23.293 1.00 15.50 66 ILE F C 1
ATOM 12346 O O . ILE F 1 67 ? 93.539 64.339 22.158 1.00 16.52 66 ILE F O 1
ATOM 12351 N N . ILE F 1 68 ? 94.704 64.547 24.078 1.00 15.80 67 ILE F N 1
ATOM 12352 C CA . ILE F 1 68 ? 95.399 65.770 23.700 1.00 15.53 67 ILE F CA 1
ATOM 12353 C C . ILE F 1 68 ? 96.185 65.551 22.382 1.00 15.59 67 ILE F C 1
ATOM 12354 O O . ILE F 1 68 ? 96.141 66.407 21.496 1.00 16.16 67 ILE F O 1
ATOM 12359 N N . ALA F 1 69 ? 96.860 64.408 22.237 1.00 15.49 68 ALA F N 1
ATOM 12360 C CA . ALA F 1 69 ? 97.693 64.152 21.038 1.00 15.57 68 ALA F CA 1
ATOM 12361 C C . ALA F 1 69 ? 96.791 64.090 19.793 1.00 15.61 68 ALA F C 1
ATOM 12362 O O . ALA F 1 69 ? 97.190 64.505 18.716 1.00 15.71 68 ALA F O 1
ATOM 12364 N N . GLU F 1 70 ? 95.563 63.597 19.954 1.00 14.99 69 GLU F N 1
ATOM 12365 C CA . GLU F 1 70 ? 94.609 63.614 18.846 1.00 15.60 69 GLU F CA 1
ATOM 12366 C C . GLU F 1 70 ? 94.116 65.011 18.536 1.00 15.50 69 GLU F C 1
ATOM 12367 O O . GLU F 1 70 ? 94.014 65.407 17.367 1.00 15.88 69 GLU F O 1
ATOM 12373 N N . TRP F 1 71 ? 93.810 65.767 19.574 1.00 15.09 70 TRP F N 1
ATOM 12374 C CA . TRP F 1 71 ? 93.403 67.146 19.357 1.00 15.71 70 TRP F CA 1
ATOM 12375 C C . TRP F 1 71 ? 94.506 67.938 18.614 1.00 16.02 70 TRP F C 1
ATOM 12376 O O . TRP F 1 71 ? 94.197 68.788 17.794 1.00 14.68 70 TRP F O 1
ATOM 12387 N N . LYS F 1 72 ? 95.776 67.641 18.884 1.00 17.61 71 LYS F N 1
ATOM 12388 C CA . LYS F 1 72 ? 96.841 68.262 18.131 1.00 18.55 71 LYS F CA 1
ATOM 12389 C C . LYS F 1 72 ? 96.770 67.795 16.684 1.00 18.93 71 LYS F C 1
ATOM 12390 O O . LYS F 1 72 ? 96.810 68.614 15.780 1.00 18.48 71 LYS F O 1
ATOM 12396 N N . LYS F 1 73 ? 96.612 66.495 16.456 1.00 19.59 72 LYS F N 1
ATOM 12397 C CA . LYS F 1 73 ? 96.443 65.992 15.087 1.00 20.48 72 LYS F CA 1
ATOM 12398 C C . LYS F 1 73 ? 95.313 66.708 14.347 1.00 20.74 72 LYS F C 1
ATOM 12399 O O . LYS F 1 73 ? 95.466 67.097 13.190 1.00 21.38 72 LYS F O 1
ATOM 12405 N N . LEU F 1 74 ? 94.187 66.906 15.017 1.00 20.74 73 LEU F N 1
ATOM 12406 C CA . LEU F 1 74 ? 93.014 67.535 14.375 1.00 21.16 73 LEU F CA 1
ATOM 12407 C C . LEU F 1 74 ? 93.186 69.032 14.182 1.00 21.42 73 LEU F C 1
ATOM 12408 O O . LEU F 1 74 ? 92.431 69.646 13.425 1.00 20.67 73 LEU F O 1
ATOM 12413 N N . GLU F 1 75 ? 94.157 69.607 14.902 1.00 21.82 74 GLU F N 1
ATOM 12414 C CA . GLU F 1 75 ? 94.470 71.028 14.846 1.00 22.07 74 GLU F CA 1
ATOM 12415 C C . GLU F 1 75 ? 93.342 71.860 15.381 1.00 22.04 74 GLU F C 1
ATOM 12416 O O . GLU F 1 75 ? 93.072 72.932 14.844 1.00 21.08 74 GLU F O 1
ATOM 12422 N N . VAL F 1 76 ? 92.707 71.374 16.457 1.00 22.03 75 VAL F N 1
ATOM 12423 C CA . VAL F 1 76 ? 91.612 72.109 17.096 1.00 21.93 75 VAL F CA 1
ATOM 12424 C C . VAL F 1 76 ? 92.121 73.334 17.864 1.00 22.22 75 VAL F C 1
ATOM 12425 O O . VAL F 1 76 ? 93.162 73.321 18.492 1.00 21.84 75 VAL F O 1
ATOM 12429 N N . GLN F 1 77 ? 91.394 74.432 17.749 1.00 22.10 76 GLN F N 1
ATOM 12430 C CA . GLN F 1 77 ? 91.751 75.628 18.455 1.00 22.58 76 GLN F CA 1
ATOM 12431 C C . GLN F 1 77 ? 90.614 76.027 19.355 1.00 21.51 76 GLN F C 1
ATOM 12432 O O . GLN F 1 77 ? 89.468 76.047 18.940 1.00 21.80 76 GLN F O 1
ATOM 12438 N N . PHE F 1 78 ? 90.960 76.322 20.596 1.00 20.42 77 PHE F N 1
ATOM 12439 C CA . PHE F 1 78 ? 90.002 76.623 21.617 1.00 20.05 77 PHE F CA 1
ATOM 12440 C C . PHE F 1 78 ? 90.060 78.099 21.901 1.00 19.65 77 PHE F C 1
ATOM 12441 O O . PHE F 1 78 ? 91.124 78.698 21.933 1.00 19.52 77 PHE F O 1
ATOM 12449 N N . ASP F 1 79 ? 88.897 78.685 22.076 1.00 18.66 78 ASP F N 1
ATOM 12450 C CA . ASP F 1 79 ? 88.816 80.049 22.499 1.00 18.73 78 ASP F CA 1
ATOM 12451 C C . ASP F 1 79 ? 88.987 80.173 23.991 1.00 17.98 78 ASP F C 1
ATOM 12452 O O . ASP F 1 79 ? 89.322 81.223 24.446 1.00 18.70 78 ASP F O 1
ATOM 12457 N N . ALA F 1 80 ? 88.809 79.091 24.745 1.00 17.70 79 ALA F N 1
ATOM 12458 C CA . ALA F 1 80 ? 89.005 79.105 26.206 1.00 17.41 79 ALA F CA 1
ATOM 12459 C C . ALA F 1 80 ? 89.291 77.697 26.702 1.00 16.80 79 ALA F C 1
ATOM 12460 O O . ALA F 1 80 ? 88.845 76.724 26.105 1.00 17.66 79 ALA F O 1
ATOM 12462 N N . ILE F 1 81 ? 90.047 77.627 27.785 1.00 15.89 80 ILE F N 1
ATOM 12463 C CA . ILE F 1 81 ? 90.247 76.437 28.538 1.00 16.31 80 ILE F CA 1
ATOM 12464 C C . ILE F 1 81 ? 89.764 76.737 29.955 1.00 16.63 80 ILE F C 1
ATOM 12465 O O . ILE F 1 81 ? 90.186 77.721 30.558 1.00 16.60 80 ILE F O 1
ATOM 12470 N N . TYR F 1 82 ? 88.927 75.849 30.478 1.00 16.47 81 TYR F N 1
ATOM 12471 C CA . TYR F 1 82 ? 88.289 76.004 31.771 1.00 17.33 81 TYR F CA 1
ATOM 12472 C C . TYR F 1 82 ? 88.479 74.708 32.570 1.00 17.59 81 TYR F C 1
ATOM 12473 O O . TYR F 1 82 ? 87.925 73.642 32.220 1.00 17.80 81 TYR F O 1
ATOM 12482 N N . THR F 1 83 ? 89.290 74.794 33.618 1.00 17.67 82 THR F N 1
ATOM 12483 C CA . THR F 1 83 ? 89.617 73.620 34.435 1.00 16.94 82 THR F CA 1
ATOM 12484 C C . THR F 1 83 ? 88.839 73.642 35.755 1.00 17.50 82 THR F C 1
ATOM 12485 O O . THR F 1 83 ? 88.464 74.705 36.261 1.00 17.26 82 THR F O 1
ATOM 12489 N N . GLY F 1 84 ? 88.558 72.451 36.270 1.00 18.13 83 GLY F N 1
ATOM 12490 C CA . GLY F 1 84 ? 87.966 72.270 37.613 1.00 18.16 83 GLY F CA 1
ATOM 12491 C C . GLY F 1 84 ? 88.517 71.031 38.291 1.00 17.74 83 GLY F C 1
ATOM 12492 O O . GLY F 1 84 ? 89.714 70.874 38.389 1.00 19.77 83 GLY F O 1
ATOM 12493 N N . TYR F 1 85 ? 87.627 70.153 38.764 1.00 18.28 84 TYR F N 1
ATOM 12494 C CA . TYR F 1 85 ? 88.002 68.915 39.470 1.00 17.87 84 TYR F CA 1
ATOM 12495 C C . TYR F 1 85 ? 88.962 68.014 38.632 1.00 17.81 84 TYR F C 1
ATOM 12496 O O . TYR F 1 85 ? 88.657 67.603 37.490 1.00 18.87 84 TYR F O 1
ATOM 12505 N N . LEU F 1 86 ? 90.134 67.752 39.188 1.00 17.86 85 LEU F N 1
ATOM 12506 C CA . LEU F 1 86 ? 91.136 66.890 38.537 1.00 17.70 85 LEU F CA 1
ATOM 12507 C C . LEU F 1 86 ? 91.267 65.532 39.256 1.00 18.28 85 LEU F C 1
ATOM 12508 O O . LEU F 1 86 ? 91.055 65.391 40.491 1.00 18.09 85 LEU F O 1
ATOM 12513 N N . GLY F 1 87 ? 91.621 64.531 38.461 1.00 18.27 86 GLY F N 1
ATOM 12514 C CA . GLY F 1 87 ? 91.547 63.164 38.876 1.00 18.74 86 GLY F CA 1
ATOM 12515 C C . GLY F 1 87 ? 92.760 62.682 39.643 1.00 19.01 86 GLY F C 1
ATOM 12516 O O . GLY F 1 87 ? 92.700 61.637 40.288 1.00 19.18 86 GLY F O 1
ATOM 12517 N N . SER F 1 88 ? 93.866 63.411 39.548 1.00 19.02 87 SER F N 1
ATOM 12518 C CA . SER F 1 88 ? 95.047 63.092 40.351 1.00 19.05 87 SER F CA 1
ATOM 12519 C C . SER F 1 88 ? 95.969 64.303 40.417 1.00 18.75 87 SER F C 1
ATOM 12520 O O . SER F 1 88 ? 95.944 65.127 39.538 1.00 18.14 87 SER F O 1
ATOM 12523 N N . PRO F 1 89 ? 96.828 64.395 41.439 1.00 19.55 88 PRO F N 1
ATOM 12524 C CA . PRO F 1 89 ? 97.810 65.487 41.366 1.00 19.96 88 PRO F CA 1
ATOM 12525 C C . PRO F 1 89 ? 98.735 65.440 40.132 1.00 20.15 88 PRO F C 1
ATOM 12526 O O . PRO F 1 89 ? 99.266 66.463 39.746 1.00 20.67 88 PRO F O 1
ATOM 12530 N N . ARG F 1 90 ? 98.910 64.281 39.510 1.00 20.87 89 ARG F N 1
ATOM 12531 C CA . ARG F 1 90 ? 99.735 64.175 38.288 1.00 21.60 89 ARG F CA 1
ATOM 12532 C C . ARG F 1 90 ? 99.144 64.912 37.084 1.00 21.17 89 ARG F C 1
ATOM 12533 O O . ARG F 1 90 ? 99.839 65.211 36.108 1.00 22.29 89 ARG F O 1
ATOM 12541 N N . GLN F 1 91 ? 97.851 65.173 37.129 1.00 19.80 90 GLN F N 1
ATOM 12542 C CA . GLN F 1 91 ? 97.213 65.866 36.020 1.00 19.21 90 GLN F CA 1
ATOM 12543 C C . GLN F 1 91 ? 97.635 67.330 35.905 1.00 18.27 90 GLN F C 1
ATOM 12544 O O . GLN F 1 91 ? 97.527 67.882 34.838 1.00 18.89 90 GLN F O 1
ATOM 12550 N N . ILE F 1 92 ? 98.121 67.949 36.979 1.00 17.52 91 ILE F N 1
ATOM 12551 C CA . ILE F 1 92 ? 98.461 69.381 36.921 1.00 16.66 91 ILE F CA 1
ATOM 12552 C C . ILE F 1 92 ? 99.504 69.645 35.814 1.00 16.44 91 ILE F C 1
ATOM 12553 O O . ILE F 1 92 ? 99.337 70.539 34.994 1.00 15.73 91 ILE F O 1
ATOM 12558 N N . GLN F 1 93 ? 100.554 68.845 35.757 1.00 16.69 92 GLN F N 1
ATOM 12559 C CA . GLN F 1 93 ? 101.567 68.969 34.682 1.00 17.32 92 GLN F CA 1
ATOM 12560 C C . GLN F 1 93 ? 100.978 68.795 33.266 1.00 17.22 92 GLN F C 1
ATOM 12561 O O . GLN F 1 93 ? 101.322 69.542 32.328 1.00 16.78 92 GLN F O 1
ATOM 12567 N N . ILE F 1 94 ? 100.067 67.831 33.129 1.00 17.30 93 ILE F N 1
ATOM 12568 C CA . ILE F 1 94 ? 99.362 67.584 31.850 1.00 17.13 93 ILE F CA 1
ATOM 12569 C C . ILE F 1 94 ? 98.534 68.806 31.414 1.00 16.81 93 ILE F C 1
ATOM 12570 O O . ILE F 1 94 ? 98.686 69.320 30.306 1.00 17.23 93 ILE F O 1
ATOM 12575 N N . VAL F 1 95 ? 97.675 69.266 32.313 1.00 16.63 94 VAL F N 1
ATOM 12576 C CA . VAL F 1 95 ? 96.806 70.408 32.057 1.00 15.90 94 VAL F CA 1
ATOM 12577 C C . VAL F 1 95 ? 97.677 71.661 31.812 1.00 16.29 94 VAL F C 1
ATOM 12578 O O . VAL F 1 95 ? 97.357 72.427 30.944 1.00 16.09 94 VAL F O 1
ATOM 12582 N N A SER F 1 96 ? 98.763 71.838 32.569 0.70 16.63 95 SER F N 1
ATOM 12583 N N B SER F 1 96 ? 98.759 71.850 32.573 0.30 16.14 95 SER F N 1
ATOM 12584 C CA A SER F 1 96 ? 99.659 73.002 32.386 0.70 17.25 95 SER F CA 1
ATOM 12585 C CA B SER F 1 96 ? 99.640 73.021 32.381 0.30 16.15 95 SER F CA 1
ATOM 12586 C C A SER F 1 96 ? 100.266 73.028 30.995 0.70 16.83 95 SER F C 1
ATOM 12587 C C B SER F 1 96 ? 100.261 73.030 30.988 0.30 16.41 95 SER F C 1
ATOM 12588 O O A SER F 1 96 ? 100.293 74.064 30.346 0.70 16.94 95 SER F O 1
ATOM 12589 O O B SER F 1 96 ? 100.293 74.064 30.326 0.30 16.44 95 SER F O 1
ATOM 12594 N N . ASP F 1 97 ? 100.754 71.871 30.558 1.00 16.66 96 ASP F N 1
ATOM 12595 C CA . ASP F 1 97 ? 101.279 71.698 29.203 1.00 17.54 96 ASP F CA 1
ATOM 12596 C C . ASP F 1 97 ? 100.195 71.885 28.116 1.00 17.66 96 ASP F C 1
ATOM 12597 O O . ASP F 1 97 ? 100.452 72.452 27.044 1.00 17.27 96 ASP F O 1
ATOM 12602 N N . PHE F 1 98 ? 98.990 71.409 28.403 1.00 17.86 97 PHE F N 1
ATOM 12603 C CA . PHE F 1 98 ? 97.859 71.610 27.502 1.00 17.57 97 PHE F CA 1
ATOM 12604 C C . PHE F 1 98 ? 97.559 73.094 27.356 1.00 17.68 97 PHE F C 1
ATOM 12605 O O . PHE F 1 98 ? 97.378 73.595 26.246 1.00 18.50 97 PHE F O 1
ATOM 12613 N N . ILE F 1 99 ? 97.497 73.803 28.477 1.00 17.09 98 ILE F N 1
ATOM 12614 C CA . ILE F 1 99 ? 97.244 75.237 28.433 1.00 16.97 98 ILE F CA 1
ATOM 12615 C C . ILE F 1 99 ? 98.358 75.916 27.659 1.00 17.41 98 ILE F C 1
ATOM 12616 O O . ILE F 1 99 ? 98.102 76.791 26.847 1.00 16.93 98 ILE F O 1
ATOM 12621 N N . LYS F 1 100 ? 99.590 75.503 27.916 1.00 18.19 99 LYS F N 1
ATOM 12622 C CA . LYS F 1 100 ? 100.751 76.113 27.270 1.00 19.32 99 LYS F CA 1
ATOM 12623 C C . LYS F 1 100 ? 100.696 75.915 25.751 1.00 19.48 99 LYS F C 1
ATOM 12624 O O . LYS F 1 100 ? 100.997 76.822 24.997 1.00 18.44 99 LYS F O 1
ATOM 12630 N N . ASP F 1 101 ? 100.265 74.733 25.320 1.00 20.00 100 ASP F N 1
ATOM 12631 C CA . ASP F 1 101 ? 100.294 74.363 23.906 1.00 20.35 100 ASP F CA 1
ATOM 12632 C C . ASP F 1 101 ? 99.047 74.759 23.099 1.00 20.60 100 ASP F C 1
ATOM 12633 O O . ASP F 1 101 ? 99.107 74.798 21.882 1.00 20.25 100 ASP F O 1
ATOM 12638 N N . PHE F 1 102 ? 97.932 75.060 23.763 1.00 20.88 101 PHE F N 1
ATOM 12639 C CA . PHE F 1 102 ? 96.690 75.385 23.068 1.00 21.32 101 PHE F CA 1
ATOM 12640 C C . PHE F 1 102 ? 96.249 76.819 23.281 1.00 22.94 101 PHE F C 1
ATOM 12641 O O . PHE F 1 102 ? 95.381 77.306 22.582 1.00 23.54 101 PHE F O 1
ATOM 12649 N N . ARG F 1 103 ? 96.835 77.522 24.245 1.00 24.81 102 ARG F N 1
ATOM 12650 C CA . ARG F 1 103 ? 96.416 78.913 24.479 1.00 25.70 102 ARG F CA 1
ATOM 12651 C C . ARG F 1 103 ? 96.782 79.719 23.255 1.00 26.47 102 ARG F C 1
ATOM 12652 O O . ARG F 1 103 ? 97.807 79.459 22.624 1.00 26.29 102 ARG F O 1
ATOM 12660 N N . GLN F 1 104 ? 95.941 80.686 22.926 1.00 27.90 103 GLN F N 1
ATOM 12661 C CA . GLN F 1 104 ? 96.242 81.658 21.872 1.00 29.22 103 GLN F CA 1
ATOM 12662 C C . GLN F 1 104 ? 96.392 83.019 22.530 1.00 29.12 103 GLN F C 1
ATOM 12663 O O . GLN F 1 104 ? 96.113 83.180 23.725 1.00 29.02 103 GLN F O 1
ATOM 12669 N N . PRO F 1 105 ? 96.827 84.018 21.771 1.00 29.59 104 PRO F N 1
ATOM 12670 C CA . PRO F 1 105 ? 97.046 85.312 22.439 1.00 29.93 104 PRO F CA 1
ATOM 12671 C C . PRO F 1 105 ? 95.775 85.891 23.064 1.00 29.89 104 PRO F C 1
ATOM 12672 O O . PRO F 1 105 ? 95.816 86.457 24.158 1.00 30.76 104 PRO F O 1
ATOM 12676 N N . ASP F 1 106 ? 94.657 85.707 22.380 1.00 29.91 105 ASP F N 1
ATOM 12677 C CA . ASP F 1 106 ? 93.345 86.114 22.878 1.00 29.71 105 ASP F CA 1
ATOM 12678 C C . ASP F 1 106 ? 92.585 84.988 23.621 1.00 29.23 105 ASP F C 1
ATOM 12679 O O . ASP F 1 106 ? 91.374 85.053 23.750 1.00 30.12 105 ASP F O 1
ATOM 12681 N N . SER F 1 107 ? 93.255 83.953 24.119 1.00 28.36 106 SER F N 1
ATOM 12682 C CA . SER F 1 107 ? 92.544 82.884 24.853 1.00 26.97 106 SER F CA 1
ATOM 12683 C C . SER F 1 107 ? 92.091 83.309 26.262 1.00 25.38 106 SER F C 1
ATOM 12684 O O . SER F 1 107 ? 92.745 84.121 26.904 1.00 26.31 106 SER F O 1
ATOM 12687 N N . LEU F 1 108 ? 91.002 82.720 26.746 1.00 22.64 107 LEU F N 1
ATOM 12688 C CA . LEU F 1 108 ? 90.601 82.882 28.137 1.00 20.67 107 LEU F CA 1
ATOM 12689 C C . LEU F 1 108 ? 90.936 81.598 28.881 1.00 19.59 107 LEU F C 1
ATOM 12690 O O . LEU F 1 108 ? 90.486 80.521 28.493 1.00 19.53 107 LEU F O 1
ATOM 12695 N N . ILE F 1 109 ? 91.763 81.693 29.916 1.00 18.30 108 ILE F N 1
ATOM 12696 C CA . ILE F 1 109 ? 92.090 80.536 30.721 1.00 17.48 108 ILE F CA 1
ATOM 12697 C C . ILE F 1 109 ? 91.420 80.722 32.055 1.00 16.98 108 ILE F C 1
ATOM 12698 O O . ILE F 1 109 ? 91.689 81.689 32.743 1.00 17.87 108 ILE F O 1
ATOM 12703 N N . VAL F 1 110 ? 90.530 79.807 32.406 1.00 16.21 109 VAL F N 1
ATOM 12704 C CA . VAL F 1 110 ? 89.795 79.859 33.665 1.00 16.68 109 VAL F CA 1
ATOM 12705 C C . VAL F 1 110 ? 90.133 78.605 34.508 1.00 17.03 109 VAL F C 1
ATOM 12706 O O . VAL F 1 110 ? 90.017 77.497 34.041 1.00 17.98 109 VAL F O 1
ATOM 12710 N N . ALA F 1 111 ? 90.541 78.788 35.750 1.00 17.31 110 ALA F N 1
ATOM 12711 C CA . ALA F 1 111 ? 90.805 77.673 36.633 1.00 16.72 110 ALA F CA 1
ATOM 12712 C C . ALA F 1 111 ? 89.984 77.806 37.931 1.00 17.12 110 ALA F C 1
ATOM 12713 O O . ALA F 1 111 ? 90.221 78.702 38.756 1.00 16.37 110 ALA F O 1
ATOM 12715 N N . ASP F 1 112 ? 88.977 76.942 38.085 1.00 17.04 111 ASP F N 1
ATOM 12716 C CA . ASP F 1 112 ? 88.341 76.756 39.387 1.00 17.60 111 ASP F CA 1
ATOM 12717 C C . ASP F 1 112 ? 89.252 75.789 40.156 1.00 17.39 111 ASP F C 1
ATOM 12718 O O . ASP F 1 112 ? 89.350 74.620 39.797 1.00 17.89 111 ASP F O 1
ATOM 12723 N N . PRO F 1 113 ? 89.946 76.266 41.192 1.00 17.83 112 PRO F N 1
ATOM 12724 C CA . PRO F 1 113 ? 90.897 75.411 41.958 1.00 17.57 112 PRO F CA 1
ATOM 12725 C C . PRO F 1 113 ? 90.209 74.468 42.954 1.00 18.05 112 PRO F C 1
ATOM 12726 O O . PRO F 1 113 ? 90.290 74.643 44.186 1.00 18.54 112 PRO F O 1
ATOM 12730 N N . VAL F 1 114 ? 89.558 73.454 42.411 1.00 18.21 113 VAL F N 1
ATOM 12731 C CA . VAL F 1 114 ? 88.669 72.587 43.170 1.00 17.70 113 VAL F CA 1
ATOM 12732 C C . VAL F 1 114 ? 89.502 71.729 44.147 1.00 17.89 113 VAL F C 1
ATOM 12733 O O . VAL F 1 114 ? 90.272 70.872 43.727 1.00 17.91 113 VAL F O 1
ATOM 12737 N N . LEU F 1 115 ? 89.388 72.016 45.447 1.00 17.92 114 LEU F N 1
ATOM 12738 C CA . LEU F 1 115 ? 90.187 71.334 46.480 1.00 18.20 114 LEU F CA 1
ATOM 12739 C C . LEU F 1 115 ? 89.322 70.821 47.631 1.00 18.58 114 LEU F C 1
ATOM 12740 O O . LEU F 1 115 ? 89.567 69.739 48.202 1.00 18.19 114 LEU F O 1
ATOM 12745 N N . GLY F 1 116 ? 88.302 71.604 47.961 1.00 19.30 115 GLY F N 1
ATOM 12746 C CA . GLY F 1 116 ? 87.431 71.316 49.076 1.00 19.95 115 GLY F CA 1
ATOM 12747 C C . GLY F 1 116 ? 86.408 72.412 49.319 1.00 20.48 115 GLY F C 1
ATOM 12748 O O . GLY F 1 116 ? 86.150 73.221 48.445 1.00 20.37 115 GLY F O 1
ATOM 12749 N N . ASP F 1 117 ? 85.843 72.415 50.529 1.00 21.42 116 ASP F N 1
ATOM 12750 C CA . ASP F 1 117 ? 84.733 73.303 50.938 1.00 22.21 116 ASP F CA 1
ATOM 12751 C C . ASP F 1 117 ? 84.419 72.937 52.397 1.00 23.21 116 ASP F C 1
ATOM 12752 O O . ASP F 1 117 ? 84.893 71.893 52.911 1.00 22.29 116 ASP F O 1
ATOM 12757 N N . ASN F 1 118 ? 83.640 73.796 53.060 1.00 23.87 117 ASN F N 1
ATOM 12758 C CA . ASN F 1 118 ? 83.389 73.663 54.498 1.00 24.71 117 ASN F CA 1
ATOM 12759 C C . ASN F 1 118 ? 84.666 73.527 55.355 1.00 24.31 117 ASN F C 1
ATOM 12760 O O . ASN F 1 118 ? 84.611 73.015 56.475 1.00 24.29 117 ASN F O 1
ATOM 12765 N N . GLY F 1 119 ? 85.797 74.004 54.829 1.00 24.01 118 GLY F N 1
ATOM 12766 C CA . GLY F 1 119 ? 87.057 74.080 55.564 1.00 23.49 118 GLY F CA 1
ATOM 12767 C C . GLY F 1 119 ? 87.909 72.823 55.509 1.00 23.46 118 GLY F C 1
ATOM 12768 O O . GLY F 1 119 ? 88.981 72.790 56.128 1.00 23.15 118 GLY F O 1
ATOM 12769 N N . ARG F 1 120 ? 87.451 71.798 54.773 1.00 22.86 119 ARG F N 1
ATOM 12770 C CA . ARG F 1 120 ? 88.169 70.515 54.650 1.00 22.21 119 ARG F CA 1
ATOM 12771 C C . ARG F 1 120 ? 88.326 70.126 53.172 1.00 21.33 119 ARG F C 1
ATOM 12772 O O . ARG F 1 120 ? 87.522 70.533 52.333 1.00 20.95 119 ARG F O 1
ATOM 12776 N N . LEU F 1 121 ? 89.355 69.351 52.848 1.00 19.92 120 LEU F N 1
ATOM 12777 C CA . LEU F 1 121 ? 89.558 68.853 51.474 1.00 19.37 120 LEU F CA 1
ATOM 12778 C C . LEU F 1 121 ? 88.467 67.817 51.069 1.00 18.97 120 LEU F C 1
ATOM 12779 O O . LEU F 1 121 ? 87.797 67.222 51.924 1.00 17.81 120 LEU F O 1
ATOM 12784 N N . TYR F 1 122 ? 88.259 67.640 49.765 1.00 19.27 121 TYR F N 1
ATOM 12785 C CA . TYR F 1 122 ? 87.295 66.633 49.267 1.00 19.33 121 TYR F CA 1
ATOM 12786 C C . TYR F 1 122 ? 87.840 65.230 49.487 1.00 19.57 121 TYR F C 1
ATOM 12787 O O . TYR F 1 122 ? 89.033 65.059 49.702 1.00 19.58 121 TYR F O 1
ATOM 12796 N N . THR F 1 123 ? 86.953 64.240 49.461 1.00 19.88 122 THR F N 1
ATOM 12797 C CA . THR F 1 123 ? 87.338 62.878 49.769 1.00 20.34 122 THR F CA 1
ATOM 12798 C C . THR F 1 123 ? 88.581 62.524 48.959 1.00 21.06 122 THR F C 1
ATOM 12799 O O . THR F 1 123 ? 88.685 62.802 47.766 1.00 20.29 122 THR F O 1
ATOM 12803 N N . ASN F 1 124 ? 89.564 61.974 49.637 1.00 22.30 123 ASN F N 1
ATOM 12804 C CA . ASN F 1 124 ? 90.792 61.505 48.982 1.00 23.39 123 ASN F CA 1
ATOM 12805 C C . ASN F 1 124 ? 91.746 62.611 48.400 1.00 23.15 123 ASN F C 1
ATOM 12806 O O . ASN F 1 124 ? 92.767 62.273 47.801 1.00 23.34 123 ASN F O 1
ATOM 12811 N N . PHE F 1 125 ? 91.450 63.900 48.600 1.00 22.79 124 PHE F N 1
ATOM 12812 C CA . PHE F 1 125 ? 92.411 64.965 48.249 1.00 22.63 124 PHE F CA 1
ATOM 12813 C C . PHE F 1 125 ? 93.404 65.134 49.384 1.00 22.67 124 PHE F C 1
ATOM 12814 O O . PHE F 1 125 ? 93.043 65.004 50.561 1.00 22.72 124 PHE F O 1
ATOM 12822 N N . ASP F 1 126 ? 94.660 65.398 49.049 1.00 22.38 125 ASP F N 1
ATOM 12823 C CA . ASP F 1 126 ? 95.653 65.646 50.086 1.00 22.81 125 ASP F CA 1
ATOM 12824 C C . ASP F 1 126 ? 96.482 66.863 49.728 1.00 22.32 125 ASP F C 1
ATOM 12825 O O . ASP F 1 126 ? 96.177 67.548 48.762 1.00 21.05 125 ASP F O 1
ATOM 12838 N N A GLU F 1 128 ? 99.347 67.088 48.389 0.60 20.62 127 GLU F N 1
ATOM 12839 N N B GLU F 1 128 ? 99.346 67.077 48.411 0.40 20.20 127 GLU F N 1
ATOM 12840 C CA A GLU F 1 128 ? 100.008 67.037 47.081 0.60 20.41 127 GLU F CA 1
ATOM 12841 C CA B GLU F 1 128 ? 99.972 66.942 47.095 0.40 19.59 127 GLU F CA 1
ATOM 12842 C C A GLU F 1 128 ? 99.130 67.689 46.016 0.60 19.88 127 GLU F C 1
ATOM 12843 C C B GLU F 1 128 ? 99.134 67.658 46.034 0.40 19.50 127 GLU F C 1
ATOM 12844 O O A GLU F 1 128 ? 99.642 68.393 45.139 0.60 19.10 127 GLU F O 1
ATOM 12845 O O B GLU F 1 128 ? 99.673 68.371 45.182 0.40 18.96 127 GLU F O 1
ATOM 12864 N N . VAL F 1 130 ? 96.860 70.012 46.706 1.00 18.38 129 VAL F N 1
ATOM 12865 C CA . VAL F 1 130 ? 96.905 71.449 47.046 1.00 17.88 129 VAL F CA 1
ATOM 12866 C C . VAL F 1 130 ? 98.152 72.095 46.464 1.00 17.70 129 VAL F C 1
ATOM 12867 O O . VAL F 1 130 ? 98.064 73.080 45.747 1.00 16.79 129 VAL F O 1
ATOM 12871 N N . LYS F 1 131 ? 99.305 71.509 46.781 1.00 17.83 130 LYS F N 1
ATOM 12872 C CA . LYS F 1 131 ? 100.617 71.940 46.269 1.00 17.99 130 LYS F CA 1
ATOM 12873 C C . LYS F 1 131 ? 100.608 72.154 44.757 1.00 17.79 130 LYS F C 1
ATOM 12874 O O . LYS F 1 131 ? 100.949 73.227 44.283 1.00 18.29 130 LYS F O 1
ATOM 12880 N N . GLU F 1 132 ? 100.206 71.139 44.004 1.00 17.78 131 GLU F N 1
ATOM 12881 C CA . GLU F 1 132 ? 100.136 71.260 42.532 1.00 18.07 131 GLU F CA 1
ATOM 12882 C C . GLU F 1 132 ? 99.148 72.295 42.028 1.00 17.65 131 GLU F C 1
ATOM 12883 O O . GLU F 1 132 ? 99.415 72.986 41.038 1.00 16.82 131 GLU F O 1
ATOM 12897 N N . ARG F 1 134 ? 98.443 75.016 43.414 1.00 18.39 133 ARG F N 1
ATOM 12898 C CA . ARG F 1 134 ? 99.063 76.330 43.577 1.00 18.47 133 ARG F CA 1
ATOM 12899 C C . ARG F 1 134 ? 99.850 76.698 42.322 1.00 18.42 133 ARG F C 1
ATOM 12900 O O . ARG F 1 134 ? 99.891 77.850 41.956 1.00 18.89 133 ARG F O 1
ATOM 12908 N N . HIS F 1 135 ? 100.470 75.721 41.663 1.00 18.67 134 HIS F N 1
ATOM 12909 C CA . HIS F 1 135 ? 101.128 75.968 40.386 1.00 18.80 134 HIS F CA 1
ATOM 12910 C C . HIS F 1 135 ? 100.124 76.164 39.225 1.00 18.69 134 HIS F C 1
ATOM 12911 O O . HIS F 1 135 ? 100.312 77.052 38.376 1.00 18.39 134 HIS F O 1
ATOM 12918 N N . LEU F 1 136 ? 99.068 75.347 39.158 1.00 17.85 135 LEU F N 1
ATOM 12919 C CA . LEU F 1 136 ? 98.187 75.475 38.003 1.00 17.71 135 LEU F CA 1
ATOM 12920 C C . LEU F 1 136 ? 97.588 76.901 37.948 1.00 17.80 135 LEU F C 1
ATOM 12921 O O . LEU F 1 136 ? 97.504 77.502 36.869 1.00 17.77 135 LEU F O 1
ATOM 12926 N N . ILE F 1 137 ? 97.208 77.466 39.100 1.00 17.62 136 ILE F N 1
ATOM 12927 C CA . ILE F 1 137 ? 96.525 78.760 39.091 1.00 17.47 136 ILE F CA 1
ATOM 12928 C C . ILE F 1 137 ? 97.409 79.885 38.562 1.00 17.65 136 ILE F C 1
ATOM 12929 O O . ILE F 1 137 ? 96.908 80.913 38.099 1.00 18.68 136 ILE F O 1
ATOM 12934 N N . THR F 1 138 ? 98.717 79.698 38.614 1.00 17.73 137 THR F N 1
ATOM 12935 C CA . THR F 1 138 ? 99.657 80.651 37.997 1.00 17.13 137 THR F CA 1
ATOM 12936 C C . THR F 1 138 ? 99.484 80.743 36.476 1.00 17.19 137 THR F C 1
ATOM 12937 O O . THR F 1 138 ? 99.958 81.682 35.867 1.00 16.73 137 THR F O 1
ATOM 12941 N N . LYS F 1 139 ? 98.797 79.773 35.867 1.00 17.41 138 LYS F N 1
ATOM 12942 C CA . LYS F 1 139 ? 98.617 79.750 34.417 1.00 17.69 138 LYS F CA 1
ATOM 12943 C C . LYS F 1 139 ? 97.318 80.443 33.929 1.00 17.34 138 LYS F C 1
ATOM 12944 O O . LYS F 1 139 ? 97.178 80.757 32.742 1.00 17.60 138 LYS F O 1
ATOM 12948 N N . ALA F 1 140 ? 96.386 80.698 34.855 1.00 16.88 139 ALA F N 1
ATOM 12949 C CA . ALA F 1 140 ? 95.036 81.098 34.535 1.00 15.79 139 ALA F CA 1
ATOM 12950 C C . ALA F 1 140 ? 94.857 82.620 34.485 1.00 16.33 139 ALA F C 1
ATOM 12951 O O . ALA F 1 140 ? 95.617 83.361 35.122 1.00 17.12 139 ALA F O 1
ATOM 12953 N N . ASP F 1 141 ? 93.873 83.091 33.707 1.00 15.96 140 ASP F N 1
ATOM 12954 C CA . ASP F 1 141 ? 93.533 84.525 33.633 1.00 16.12 140 ASP F CA 1
ATOM 12955 C C . ASP F 1 141 ? 92.500 84.851 34.692 1.00 15.12 140 ASP F C 1
ATOM 12956 O O . ASP F 1 141 ? 92.451 85.949 35.178 1.00 16.18 140 ASP F O 1
ATOM 12961 N N . VAL F 1 142 ? 91.688 83.869 35.053 1.00 14.72 141 VAL F N 1
ATOM 12962 C CA . VAL F 1 142 ? 90.570 84.028 35.964 1.00 15.14 141 VAL F CA 1
ATOM 12963 C C . VAL F 1 142 ? 90.554 82.827 36.911 1.00 15.38 141 VAL F C 1
ATOM 12964 O O . VAL F 1 142 ? 90.504 81.704 36.432 1.00 16.16 141 VAL F O 1
ATOM 12968 N N . ILE F 1 143 ? 90.575 83.029 38.234 1.00 16.00 142 ILE F N 1
ATOM 12969 C CA . ILE F 1 143 ? 90.426 81.899 39.174 1.00 15.46 142 ILE F CA 1
ATOM 12970 C C . ILE F 1 143 ? 89.253 82.137 40.149 1.00 16.02 142 ILE F C 1
ATOM 12971 O O . ILE F 1 143 ? 88.937 83.286 40.450 1.00 15.90 142 ILE F O 1
ATOM 12976 N N . THR F 1 144 ? 88.610 81.060 40.624 1.00 16.54 143 THR F N 1
ATOM 12977 C CA . THR F 1 144 ? 87.348 81.145 41.407 1.00 17.05 143 THR F CA 1
ATOM 12978 C C . THR F 1 144 ? 87.334 80.300 42.700 1.00 16.99 143 THR F C 1
ATOM 12979 O O . THR F 1 144 ? 86.448 79.459 42.918 1.00 18.04 143 THR F O 1
ATOM 12983 N N . PRO F 1 145 ? 88.324 80.508 43.563 1.00 17.13 144 PRO F N 1
ATOM 12984 C CA . PRO F 1 145 ? 88.356 79.760 44.811 1.00 17.41 144 PRO F CA 1
ATOM 12985 C C . PRO F 1 145 ? 87.158 80.047 45.730 1.00 18.11 144 PRO F C 1
ATOM 12986 O O . PRO F 1 145 ? 86.735 81.214 45.857 1.00 18.30 144 PRO F O 1
ATOM 12990 N N . ASN F 1 146 ? 86.605 79.001 46.355 1.00 17.91 145 ASN F N 1
ATOM 12991 C CA . ASN F 1 146 ? 85.800 79.244 47.547 1.00 18.23 145 ASN F CA 1
ATOM 12992 C C . ASN F 1 146 ? 86.773 79.618 48.677 1.00 18.45 145 ASN F C 1
ATOM 12993 O O . ASN F 1 146 ? 88.023 79.591 48.490 1.00 18.54 145 ASN F O 1
ATOM 12998 N N . LEU F 1 147 ? 86.213 80.002 49.828 1.00 18.36 146 LEU F N 1
ATOM 12999 C CA . LEU F 1 147 ? 87.031 80.400 50.979 1.00 18.69 146 LEU F CA 1
ATOM 13000 C C . LEU F 1 147 ? 87.962 79.268 51.440 1.00 18.32 146 LEU F C 1
ATOM 13001 O O . LEU F 1 147 ? 89.128 79.536 51.728 1.00 18.54 146 LEU F O 1
ATOM 13006 N N . THR F 1 148 ? 87.472 78.019 51.496 1.00 18.44 147 THR F N 1
ATOM 13007 C CA . THR F 1 148 ? 88.330 76.857 51.914 1.00 18.23 147 THR F CA 1
ATOM 13008 C C . THR F 1 148 ? 89.545 76.801 50.986 1.00 17.89 147 THR F C 1
ATOM 13009 O O . THR F 1 148 ? 90.699 76.743 51.421 1.00 16.97 147 THR F O 1
ATOM 13013 N N . GLU F 1 149 ? 89.256 76.912 49.695 1.00 17.57 148 GLU F N 1
ATOM 13014 C CA . GLU F 1 149 ? 90.277 76.857 48.646 1.00 17.64 148 GLU F CA 1
ATOM 13015 C C . GLU F 1 149 ? 91.267 78.026 48.695 1.00 17.40 148 GLU F C 1
ATOM 13016 O O . GLU F 1 149 ? 92.447 77.855 48.453 1.00 16.54 148 GLU F O 1
ATOM 13022 N N . LEU F 1 150 ? 90.781 79.207 49.044 1.00 18.04 149 LEU F N 1
ATOM 13023 C CA . LEU F 1 150 ? 91.631 80.390 49.151 1.00 18.58 149 LEU F CA 1
ATOM 13024 C C . LEU F 1 150 ? 92.752 80.166 50.164 1.00 18.91 149 LEU F C 1
ATOM 13025 O O . LEU F 1 150 ? 93.925 80.490 49.916 1.00 17.96 149 LEU F O 1
ATOM 13030 N N . PHE F 1 151 ? 92.370 79.607 51.306 1.00 19.10 150 PHE F N 1
ATOM 13031 C CA . PHE F 1 151 ? 93.326 79.398 52.392 1.00 19.64 150 PHE F CA 1
ATOM 13032 C C . PHE F 1 151 ? 94.296 78.282 52.068 1.00 20.11 150 PHE F C 1
ATOM 13033 O O . PHE F 1 151 ? 95.503 78.417 52.355 1.00 20.57 150 PHE F O 1
ATOM 13041 N N . TYR F 1 152 ? 93.817 77.209 51.439 1.00 20.58 151 TYR F N 1
ATOM 13042 C CA . TYR F 1 152 ? 94.737 76.171 50.933 1.00 21.02 151 TYR F CA 1
ATOM 13043 C C . TYR F 1 152 ? 95.705 76.742 49.906 1.00 21.27 151 TYR F C 1
ATOM 13044 O O . TYR F 1 152 ? 96.899 76.440 49.943 1.00 21.82 151 TYR F O 1
ATOM 13053 N N . LEU F 1 153 ? 95.204 77.595 49.022 1.00 21.43 152 LEU F N 1
ATOM 13054 C CA . LEU F 1 153 ? 96.060 78.188 48.004 1.00 21.71 152 LEU F CA 1
ATOM 13055 C C . LEU F 1 153 ? 97.167 79.021 48.621 1.00 22.23 152 LEU F C 1
ATOM 13056 O O . LEU F 1 153 ? 98.311 78.893 48.218 1.00 22.81 152 LEU F O 1
ATOM 13061 N N . LEU F 1 154 ? 96.821 79.839 49.612 1.00 23.43 153 LEU F N 1
ATOM 13062 C CA . LEU F 1 154 ? 97.779 80.763 50.267 1.00 23.98 153 LEU F CA 1
ATOM 13063 C C . LEU F 1 154 ? 98.632 80.135 51.372 1.00 25.25 153 LEU F C 1
ATOM 13064 O O . LEU F 1 154 ? 99.509 80.803 51.965 1.00 25.03 153 LEU F O 1
ATOM 13069 N N . ASP F 1 155 ? 98.352 78.871 51.676 1.00 26.49 154 ASP F N 1
ATOM 13070 C CA . ASP F 1 155 ? 99.060 78.137 52.721 1.00 27.31 154 ASP F CA 1
ATOM 13071 C C . ASP F 1 155 ? 98.904 78.782 54.116 1.00 28.11 154 ASP F C 1
ATOM 13072 O O . ASP F 1 155 ? 99.861 78.882 54.884 1.00 27.71 154 ASP F O 1
ATOM 13077 N N . GLU F 1 156 ? 97.677 79.195 54.419 1.00 28.94 155 GLU F N 1
ATOM 13078 C CA . GLU F 1 156 ? 97.306 79.832 55.680 1.00 29.77 155 GLU F CA 1
ATOM 13079 C C . GLU F 1 156 ? 96.182 79.048 56.318 1.00 29.68 155 GLU F C 1
ATOM 13080 O O . GLU F 1 156 ? 95.443 78.342 55.635 1.00 29.91 155 GLU F O 1
ATOM 13086 N N . PRO F 1 157 ? 96.016 79.197 57.630 1.00 30.08 156 PRO F N 1
ATOM 13087 C CA . PRO F 1 157 ? 94.876 78.537 58.242 1.00 30.16 156 PRO F CA 1
ATOM 13088 C C . PRO F 1 157 ? 93.560 79.227 57.887 1.00 30.32 156 PRO F C 1
ATOM 13089 O O . PRO F 1 157 ? 93.518 80.452 57.710 1.00 30.46 156 PRO F O 1
ATOM 13093 N N . TYR F 1 158 ? 92.516 78.409 57.764 1.00 30.51 157 TYR F N 1
ATOM 13094 C CA . TYR F 1 158 ? 91.149 78.847 57.499 1.00 30.65 157 TYR F CA 1
ATOM 13095 C C . TYR F 1 158 ? 90.626 79.807 58.583 1.00 31.08 157 TYR F C 1
ATOM 13096 O O . TYR F 1 158 ? 90.633 79.472 59.777 1.00 30.79 157 TYR F O 1
ATOM 13105 N N . LYS F 1 159 ? 90.184 80.996 58.166 1.00 31.28 158 LYS F N 1
ATOM 13106 C CA . LYS F 1 159 ? 89.481 81.935 59.047 1.00 31.48 158 LYS F CA 1
ATOM 13107 C C . LYS F 1 159 ? 88.122 82.314 58.403 1.00 31.63 158 LYS F C 1
ATOM 13108 O O . LYS F 1 159 ? 88.062 82.694 57.232 1.00 31.82 158 LYS F O 1
ATOM 13110 N N . ALA F 1 160 ? 87.032 82.172 59.160 1.00 31.81 159 ALA F N 1
ATOM 13111 C CA . ALA F 1 160 ? 85.676 82.530 58.694 1.00 31.92 159 ALA F CA 1
ATOM 13112 C C . ALA F 1 160 ? 85.249 83.951 59.120 1.00 31.89 159 ALA F C 1
ATOM 13113 O O . ALA F 1 160 ? 84.077 84.332 58.982 1.00 32.38 159 ALA F O 1
ATOM 13115 N N . ASP F 1 161 ? 86.192 84.722 59.662 1.00 31.45 160 ASP F N 1
ATOM 13116 C CA . ASP F 1 161 ? 85.935 86.102 60.036 1.00 30.98 160 ASP F CA 1
ATOM 13117 C C . ASP F 1 161 ? 87.147 86.989 59.701 1.00 30.24 160 ASP F C 1
ATOM 13118 O O . ASP F 1 161 ? 87.758 87.588 60.590 1.00 30.93 160 ASP F O 1
ATOM 13120 N N . SER F 1 162 ? 87.470 87.067 58.413 1.00 29.17 161 SER F N 1
ATOM 13121 C CA . SER F 1 162 ? 88.461 88.008 57.888 1.00 28.16 161 SER F CA 1
ATOM 13122 C C . SER F 1 162 ? 87.788 89.341 57.587 1.00 27.52 161 SER F C 1
ATOM 13123 O O . SER F 1 162 ? 86.608 89.365 57.230 1.00 27.42 161 SER F O 1
ATOM 13126 N N . THR F 1 163 ? 88.538 90.440 57.704 1.00 26.68 162 THR F N 1
ATOM 13127 C CA . THR F 1 163 ? 88.016 91.805 57.426 1.00 26.24 162 THR F CA 1
ATOM 13128 C C . THR F 1 163 ? 87.918 92.061 55.927 1.00 25.74 162 THR F C 1
ATOM 13129 O O . THR F 1 163 ? 88.464 91.294 55.140 1.00 25.40 162 THR F O 1
ATOM 13133 N N . ASP F 1 164 ? 87.240 93.137 55.525 1.00 25.41 163 ASP F N 1
ATOM 13134 C CA . ASP F 1 164 ? 87.135 93.426 54.088 1.00 24.99 163 ASP F CA 1
ATOM 13135 C C . ASP F 1 164 ? 88.516 93.735 53.538 1.00 24.57 163 ASP F C 1
ATOM 13136 O O . ASP F 1 164 ? 88.855 93.240 52.482 1.00 23.72 163 ASP F O 1
ATOM 13141 N N . GLU F 1 165 ? 89.331 94.522 54.236 1.00 24.25 164 GLU F N 1
ATOM 13142 C CA . GLU F 1 165 ? 90.635 94.832 53.640 1.00 24.62 164 GLU F CA 1
ATOM 13143 C C . GLU F 1 165 ? 91.548 93.617 53.691 1.00 24.13 164 GLU F C 1
ATOM 13144 O O . GLU F 1 165 ? 92.455 93.515 52.879 1.00 24.94 164 GLU F O 1
ATOM 13147 N N . GLU F 1 166 ? 91.303 92.694 54.618 1.00 23.83 165 GLU F N 1
ATOM 13148 C CA . GLU F 1 166 ? 92.095 91.446 54.678 1.00 23.76 165 GLU F CA 1
ATOM 13149 C C . GLU F 1 166 ? 91.775 90.624 53.437 1.00 22.95 165 GLU F C 1
ATOM 13150 O O . GLU F 1 166 ? 92.645 89.986 52.842 1.00 22.76 165 GLU F O 1
ATOM 13156 N N . LEU F 1 167 ? 90.509 90.656 53.043 1.00 22.33 166 LEU F N 1
ATOM 13157 C CA . LEU F 1 167 ? 90.062 89.936 51.862 1.00 21.53 166 LEU F CA 1
ATOM 13158 C C . LEU F 1 167 ? 90.632 90.586 50.589 1.00 20.95 166 LEU F C 1
ATOM 13159 O O . LEU F 1 167 ? 91.098 89.880 49.689 1.00 20.82 166 LEU F O 1
ATOM 13164 N N . LYS F 1 168 ? 90.636 91.915 50.520 1.00 20.34 167 LYS F N 1
ATOM 13165 C CA . LYS F 1 168 ? 91.274 92.598 49.395 1.00 20.14 167 LYS F CA 1
ATOM 13166 C C . LYS F 1 168 ? 92.727 92.167 49.371 1.00 19.47 167 LYS F C 1
ATOM 13167 O O . LYS F 1 168 ? 93.257 91.844 48.321 1.00 19.26 167 LYS F O 1
ATOM 13173 N N . GLU F 1 169 ? 93.363 92.117 50.539 1.00 19.41 168 GLU F N 1
ATOM 13174 C CA . GLU F 1 169 ? 94.740 91.602 50.638 1.00 18.67 168 GLU F CA 1
ATOM 13175 C C . GLU F 1 169 ? 94.907 90.225 49.965 1.00 18.47 168 GLU F C 1
ATOM 13176 O O . GLU F 1 169 ? 95.777 90.042 49.120 1.00 17.14 168 GLU F O 1
ATOM 13178 N N . TYR F 1 170 ? 94.077 89.262 50.347 1.00 18.66 169 TYR F N 1
ATOM 13179 C CA . TYR F 1 170 ? 94.141 87.934 49.749 1.00 19.71 169 TYR F CA 1
ATOM 13180 C C . TYR F 1 170 ? 93.923 87.994 48.212 1.00 19.01 169 TYR F C 1
ATOM 13181 O O . TYR F 1 170 ? 94.614 87.298 47.462 1.00 18.60 169 TYR F O 1
ATOM 13190 N N . LEU F 1 171 ? 92.969 88.812 47.764 1.00 18.50 170 LEU F N 1
ATOM 13191 C CA . LEU F 1 171 ? 92.694 88.944 46.319 1.00 18.03 170 LEU F CA 1
ATOM 13192 C C . LEU F 1 171 ? 93.954 89.424 45.586 1.00 18.58 170 LEU F C 1
ATOM 13193 O O . LEU F 1 171 ? 94.313 88.885 44.537 1.00 17.96 170 LEU F O 1
ATOM 13198 N N A ARG F 1 172 ? 94.644 90.406 46.157 0.30 18.68 171 ARG F N 1
ATOM 13199 N N B ARG F 1 172 ? 94.658 90.398 46.162 0.70 19.29 171 ARG F N 1
ATOM 13200 C CA A ARG F 1 172 ? 95.858 90.929 45.540 0.30 18.70 171 ARG F CA 1
ATOM 13201 C CA B ARG F 1 172 ? 95.881 90.903 45.531 0.70 19.45 171 ARG F CA 1
ATOM 13202 C C A ARG F 1 172 ? 96.984 89.894 45.563 0.30 19.06 171 ARG F C 1
ATOM 13203 C C B ARG F 1 172 ? 96.940 89.824 45.526 0.70 19.57 171 ARG F C 1
ATOM 13204 O O A ARG F 1 172 ? 97.731 89.772 44.593 0.30 19.36 171 ARG F O 1
ATOM 13205 O O B ARG F 1 172 ? 97.594 89.596 44.509 0.70 20.12 171 ARG F O 1
ATOM 13220 N N . LEU F 1 173 ? 97.101 89.153 46.664 1.00 19.35 172 LEU F N 1
ATOM 13221 C CA . LEU F 1 173 ? 98.138 88.109 46.801 1.00 19.48 172 LEU F CA 1
ATOM 13222 C C . LEU F 1 173 ? 97.934 87.033 45.731 1.00 19.29 172 LEU F C 1
ATOM 13223 O O . LEU F 1 173 ? 98.881 86.623 45.064 1.00 19.33 172 LEU F O 1
ATOM 13228 N N . LEU F 1 174 ? 96.698 86.582 45.548 1.00 18.66 173 LEU F N 1
ATOM 13229 C CA . LEU F 1 174 ? 96.463 85.561 44.550 1.00 18.66 173 LEU F CA 1
ATOM 13230 C C . LEU F 1 174 ? 96.673 86.132 43.136 1.00 18.43 173 LEU F C 1
ATOM 13231 O O . LEU F 1 174 ? 97.310 85.479 42.295 1.00 18.00 173 LEU F O 1
ATOM 13236 N N . SER F 1 175 ? 96.182 87.351 42.887 1.00 18.09 174 SER F N 1
ATOM 13237 C CA . SER F 1 175 ? 96.380 88.008 41.586 1.00 17.96 174 SER F CA 1
ATOM 13238 C C . SER F 1 175 ? 97.848 88.125 41.203 1.00 18.21 174 SER F C 1
ATOM 13239 O O . SER F 1 175 ? 98.208 87.969 40.052 1.00 18.21 174 SER F O 1
ATOM 13242 N N . ASP F 1 176 ? 98.686 88.440 42.179 1.00 18.93 175 ASP F N 1
ATOM 13243 C CA . ASP F 1 176 ? 100.117 88.579 41.944 1.00 19.46 175 ASP F CA 1
ATOM 13244 C C . ASP F 1 176 ? 100.740 87.247 41.494 1.00 19.92 175 ASP F C 1
ATOM 13245 O O . ASP F 1 176 ? 101.799 87.236 40.872 1.00 20.29 175 ASP F O 1
ATOM 13250 N N . LYS F 1 177 ? 100.078 86.123 41.766 1.00 20.03 176 LYS F N 1
ATOM 13251 C CA . LYS F 1 177 ? 100.612 84.851 41.323 1.00 20.06 176 LYS F CA 1
ATOM 13252 C C . LYS F 1 177 ? 100.297 84.594 39.851 1.00 19.47 176 LYS F C 1
ATOM 13253 O O . LYS F 1 177 ? 100.779 83.613 39.278 1.00 19.34 176 LYS F O 1
ATOM 13256 N N . GLY F 1 178 ? 99.507 85.465 39.226 1.00 18.85 177 GLY F N 1
ATOM 13257 C CA . GLY F 1 178 ? 99.205 85.334 37.797 1.00 18.46 177 GLY F CA 1
ATOM 13258 C C . GLY F 1 178 ? 97.863 85.886 37.286 1.00 17.81 177 GLY F C 1
ATOM 13259 O O . GLY F 1 178 ? 97.845 86.747 36.417 1.00 16.27 177 GLY F O 1
ATOM 13260 N N . PRO F 1 179 ? 96.743 85.340 37.794 1.00 17.96 178 PRO F N 1
ATOM 13261 C CA . PRO F 1 179 ? 95.408 85.676 37.312 1.00 17.90 178 PRO F CA 1
ATOM 13262 C C . PRO F 1 179 ? 95.106 87.162 37.372 1.00 17.88 178 PRO F C 1
ATOM 13263 O O . PRO F 1 179 ? 95.297 87.772 38.401 1.00 17.46 178 PRO F O 1
ATOM 13267 N N . GLN F 1 180 ? 94.619 87.720 36.269 1.00 18.10 179 GLN F N 1
ATOM 13268 C CA . GLN F 1 180 ? 94.120 89.097 36.254 1.00 18.19 179 GLN F CA 1
ATOM 13269 C C . GLN F 1 180 ? 92.870 89.244 37.106 1.00 17.30 179 GLN F C 1
ATOM 13270 O O . GLN F 1 180 ? 92.651 90.281 37.707 1.00 18.12 179 GLN F O 1
ATOM 13276 N N . VAL F 1 181 ? 92.044 88.209 37.144 1.00 16.40 180 VAL F N 1
ATOM 13277 C CA . VAL F 1 181 ? 90.794 88.261 37.841 1.00 15.63 180 VAL F CA 1
ATOM 13278 C C . VAL F 1 181 ? 90.751 87.127 38.869 1.00 16.04 180 VAL F C 1
ATOM 13279 O O . VAL F 1 181 ? 91.059 85.962 38.548 1.00 16.76 180 VAL F O 1
ATOM 13283 N N . VAL F 1 182 ? 90.453 87.491 40.110 1.00 15.41 181 VAL F N 1
ATOM 13284 C CA . VAL F 1 182 ? 90.341 86.548 41.197 1.00 16.00 181 VAL F CA 1
ATOM 13285 C C . VAL F 1 182 ? 88.970 86.748 41.841 1.00 16.16 181 VAL F C 1
ATOM 13286 O O . VAL F 1 182 ? 88.614 87.868 42.178 1.00 15.81 181 VAL F O 1
ATOM 13290 N N . ILE F 1 183 ? 88.220 85.659 42.014 1.00 16.29 182 ILE F N 1
ATOM 13291 C CA . ILE F 1 183 ? 86.930 85.718 42.691 1.00 17.02 182 ILE F CA 1
ATOM 13292 C C . ILE F 1 183 ? 86.926 84.773 43.895 1.00 17.79 182 ILE F C 1
ATOM 13293 O O . ILE F 1 183 ? 87.257 83.583 43.755 1.00 18.40 182 ILE F O 1
ATOM 13298 N N . ILE F 1 184 ? 86.549 85.282 45.064 1.00 17.81 183 ILE F N 1
ATOM 13299 C CA . ILE F 1 184 ? 86.402 84.418 46.234 1.00 18.20 183 ILE F CA 1
ATOM 13300 C C . ILE F 1 184 ? 84.918 84.195 46.508 1.00 18.74 183 ILE F C 1
ATOM 13301 O O . ILE F 1 184 ? 84.149 85.142 46.705 1.00 18.54 183 ILE F O 1
ATOM 13306 N N . THR F 1 185 ? 84.514 82.926 46.468 1.00 19.82 184 THR F N 1
ATOM 13307 C CA . THR F 1 185 ? 83.128 82.548 46.758 1.00 20.10 184 THR F CA 1
ATOM 13308 C C . THR F 1 185 ? 82.963 82.016 48.229 1.00 20.32 184 THR F C 1
ATOM 13309 O O . THR F 1 185 ? 83.952 81.750 48.963 1.00 19.09 184 THR F O 1
ATOM 13313 N N . SER F 1 186 ? 81.711 81.940 48.666 1.00 20.47 185 SER F N 1
ATOM 13314 C CA . SER F 1 186 ? 81.348 81.273 49.922 1.00 21.83 185 SER F CA 1
ATOM 13315 C C . SER F 1 186 ? 81.954 81.930 51.148 1.00 21.88 185 SER F C 1
ATOM 13316 O O . SER F 1 186 ? 82.384 81.230 52.088 1.00 22.67 185 SER F O 1
ATOM 13319 N N . VAL F 1 187 ? 82.031 83.255 51.156 1.00 21.84 186 VAL F N 1
ATOM 13320 C CA . VAL F 1 187 ? 82.581 83.930 52.321 1.00 21.53 186 VAL F CA 1
ATOM 13321 C C . VAL F 1 187 ? 81.424 84.120 53.314 1.00 22.77 186 VAL F C 1
ATOM 13322 O O . VAL F 1 187 ? 80.434 84.787 52.996 1.00 21.94 186 VAL F O 1
ATOM 13326 N N . PRO F 1 188 ? 81.534 83.515 54.522 1.00 24.15 187 PRO F N 1
ATOM 13327 C CA . PRO F 1 188 ? 80.482 83.721 55.524 1.00 25.00 187 PRO F CA 1
ATOM 13328 C C . PRO F 1 188 ? 80.272 85.201 55.819 1.00 26.27 187 PRO F C 1
ATOM 13329 O O . PRO F 1 188 ? 81.185 86.013 55.584 1.00 25.78 187 PRO F O 1
ATOM 13333 N N . VAL F 1 189 ? 79.074 85.539 56.312 1.00 28.10 188 VAL F N 1
ATOM 13334 C CA . VAL F 1 189 ? 78.677 86.931 56.558 1.00 29.55 188 VAL F CA 1
ATOM 13335 C C . VAL F 1 189 ? 78.585 87.245 58.070 1.00 31.89 188 VAL F C 1
ATOM 13336 O O . VAL F 1 189 ? 78.379 86.345 58.929 1.00 32.02 188 VAL F O 1
ATOM 13340 N N . HIS F 1 190 ? 78.812 88.522 58.394 1.00 33.86 189 HIS F N 1
ATOM 13341 C CA . HIS F 1 190 ? 78.732 88.990 59.773 1.00 35.06 189 HIS F CA 1
ATOM 13342 C C . HIS F 1 190 ? 77.252 89.132 60.153 1.00 35.68 189 HIS F C 1
ATOM 13343 O O . HIS F 1 190 ? 76.489 89.889 59.512 1.00 36.14 189 HIS F O 1
ATOM 13350 N N . ASP F 1 191 ? 76.848 88.360 61.162 1.00 35.84 190 ASP F N 1
ATOM 13351 C CA . ASP F 1 191 ? 75.502 88.423 61.705 1.00 35.98 190 ASP F CA 1
ATOM 13352 C C . ASP F 1 191 ? 74.423 87.777 60.820 1.00 36.08 190 ASP F C 1
ATOM 13353 O O . ASP F 1 191 ? 73.250 87.865 61.160 1.00 36.27 190 ASP F O 1
ATOM 13355 N N . GLU F 1 192 ? 74.777 87.127 59.706 1.00 35.96 191 GLU F N 1
ATOM 13356 C CA . GLU F 1 192 ? 73.745 86.624 58.780 1.00 35.84 191 GLU F CA 1
ATOM 13357 C C . GLU F 1 192 ? 74.010 85.178 58.363 1.00 35.25 191 GLU F C 1
ATOM 13358 O O . GLU F 1 192 ? 74.512 84.903 57.276 1.00 35.28 191 GLU F O 1
ATOM 13364 N N . PRO F 1 193 ? 73.654 84.235 59.233 1.00 34.55 192 PRO F N 1
ATOM 13365 C CA . PRO F 1 193 ? 74.061 82.864 58.973 1.00 33.93 192 PRO F CA 1
ATOM 13366 C C . PRO F 1 193 ? 73.308 82.182 57.836 1.00 33.29 192 PRO F C 1
ATOM 13367 O O . PRO F 1 193 ? 73.719 81.090 57.437 1.00 33.52 192 PRO F O 1
ATOM 13371 N N . HIS F 1 194 ? 72.237 82.786 57.312 1.00 32.23 193 HIS F N 1
ATOM 13372 C CA . HIS F 1 194 ? 71.597 82.260 56.094 1.00 31.28 193 HIS F CA 1
ATOM 13373 C C . HIS F 1 194 ? 72.212 82.861 54.785 1.00 30.33 193 HIS F C 1
ATOM 13374 O O . HIS F 1 194 ? 71.940 82.355 53.689 1.00 30.29 193 HIS F O 1
ATOM 13376 N N . LYS F 1 195 ? 73.060 83.897 54.914 1.00 28.62 194 LYS F N 1
ATOM 13377 C CA . LYS F 1 195 ? 73.701 84.585 53.774 1.00 27.29 194 LYS F CA 1
ATOM 13378 C C . LYS F 1 195 ? 75.184 84.220 53.580 1.00 26.04 194 LYS F C 1
ATOM 13379 O O . LYS F 1 195 ? 75.863 83.779 54.496 1.00 25.20 194 LYS F O 1
ATOM 13383 N N . THR F 1 196 ? 75.670 84.448 52.365 1.00 24.81 195 THR F N 1
ATOM 13384 C CA . THR F 1 196 ? 77.086 84.285 52.020 1.00 23.80 195 THR F CA 1
ATOM 13385 C C . THR F 1 196 ? 77.525 85.503 51.184 1.00 22.44 195 THR F C 1
ATOM 13386 O O . THR F 1 196 ? 76.684 86.354 50.844 1.00 21.56 195 THR F O 1
ATOM 13390 N N . SER F 1 197 ? 78.821 85.616 50.878 1.00 20.54 196 SER F N 1
ATOM 13391 C CA . SER F 1 197 ? 79.287 86.715 50.024 1.00 20.32 196 SER F CA 1
ATOM 13392 C C . SER F 1 197 ? 80.396 86.330 49.043 1.00 19.53 196 SER F C 1
ATOM 13393 O O . SER F 1 197 ? 81.008 85.272 49.164 1.00 19.33 196 SER F O 1
ATOM 13396 N N . VAL F 1 198 ? 80.577 87.180 48.023 1.00 19.52 197 VAL F N 1
ATOM 13397 C CA . VAL F 1 198 ? 81.592 87.005 46.977 1.00 19.00 197 VAL F CA 1
ATOM 13398 C C . VAL F 1 198 ? 82.409 88.279 46.891 1.00 18.67 197 VAL F C 1
ATOM 13399 O O . VAL F 1 198 ? 81.862 89.384 46.966 1.00 18.59 197 VAL F O 1
ATOM 13403 N N . TYR F 1 199 ? 83.710 88.117 46.748 1.00 18.09 198 TYR F N 1
ATOM 13404 C CA . TYR F 1 199 ? 84.643 89.236 46.592 1.00 17.72 198 TYR F CA 1
ATOM 13405 C C . TYR F 1 199 ? 85.426 89.007 45.318 1.00 17.95 198 TYR F C 1
ATOM 13406 O O . TYR F 1 199 ? 85.763 87.861 44.971 1.00 18.93 198 TYR F O 1
ATOM 13415 N N . ALA F 1 200 ? 85.730 90.078 44.604 1.00 17.21 199 ALA F N 1
ATOM 13416 C CA . ALA F 1 200 ? 86.491 89.932 43.358 1.00 16.89 199 ALA F CA 1
ATOM 13417 C C . ALA F 1 200 ? 87.413 91.124 43.140 1.00 16.01 199 ALA F C 1
ATOM 13418 O O . ALA F 1 200 ? 87.169 92.226 43.627 1.00 15.00 199 ALA F O 1
ATOM 13420 N N . TYR F 1 201 ? 88.467 90.863 42.383 1.00 16.14 200 TYR F N 1
ATOM 13421 C CA . TYR F 1 201 ? 89.435 91.868 42.016 1.00 16.10 200 TYR F CA 1
ATOM 13422 C C . TYR F 1 201 ? 89.769 91.718 40.560 1.00 16.45 200 TYR F C 1
ATOM 13423 O O . TYR F 1 201 ? 89.858 90.580 40.025 1.00 16.97 200 TYR F O 1
ATOM 13432 N N . ASN F 1 202 ? 89.955 92.860 39.907 1.00 16.12 201 ASN F N 1
ATOM 13433 C CA . ASN F 1 202 ? 90.352 92.879 38.509 1.00 16.30 201 ASN F CA 1
ATOM 13434 C C . ASN F 1 202 ? 91.563 93.762 38.425 1.00 15.97 201 ASN F C 1
ATOM 13435 O O . ASN F 1 202 ? 91.480 94.944 38.689 1.00 16.10 201 ASN F O 1
ATOM 13440 N N A ARG F 1 203 ? 92.695 93.163 38.074 0.50 15.94 202 ARG F N 1
ATOM 13441 N N B ARG F 1 203 ? 92.699 93.174 38.072 0.50 15.89 202 ARG F N 1
ATOM 13442 C CA A ARG F 1 203 ? 93.949 93.882 37.915 0.50 16.00 202 ARG F CA 1
ATOM 13443 C CA B ARG F 1 203 ? 93.937 93.923 37.939 0.50 15.91 202 ARG F CA 1
ATOM 13444 C C A ARG F 1 203 ? 93.820 94.946 36.851 0.50 15.83 202 ARG F C 1
ATOM 13445 C C B ARG F 1 203 ? 93.817 94.961 36.850 0.50 15.79 202 ARG F C 1
ATOM 13446 O O A ARG F 1 203 ? 94.432 95.996 36.951 0.50 15.65 202 ARG F O 1
ATOM 13447 O O B ARG F 1 203 ? 94.438 96.006 36.927 0.50 15.60 202 ARG F O 1
ATOM 13462 N N . GLN F 1 204 ? 93.024 94.673 35.828 1.00 16.07 203 GLN F N 1
ATOM 13463 C CA . GLN F 1 204 ? 92.786 95.637 34.772 1.00 16.61 203 GLN F CA 1
ATOM 13464 C C . GLN F 1 204 ? 91.749 96.621 35.282 1.00 16.36 203 GLN F C 1
ATOM 13465 O O . GLN F 1 204 ? 90.572 96.268 35.421 1.00 16.32 203 GLN F O 1
ATOM 13471 N N . GLY F 1 205 ? 92.216 97.832 35.590 1.00 16.56 204 GLY F N 1
ATOM 13472 C CA . GLY F 1 205 ? 91.428 98.887 36.210 1.00 17.13 204 GLY F CA 1
ATOM 13473 C C . GLY F 1 205 ? 91.550 98.912 37.730 1.00 17.69 204 GLY F C 1
ATOM 13474 O O . GLY F 1 205 ? 91.022 99.805 38.394 1.00 17.26 204 GLY F O 1
ATOM 13475 N N . ASN F 1 206 ? 92.233 97.918 38.292 1.00 17.78 205 ASN F N 1
ATOM 13476 C CA . ASN F 1 206 ? 92.468 97.867 39.734 1.00 17.90 205 ASN F CA 1
ATOM 13477 C C . ASN F 1 206 ? 91.184 98.010 40.556 1.00 17.69 205 ASN F C 1
ATOM 13478 O O . ASN F 1 206 ? 91.164 98.756 41.512 1.00 17.45 205 ASN F O 1
ATOM 13483 N N . ARG F 1 207 ? 90.111 97.309 40.176 1.00 17.13 206 ARG F N 1
ATOM 13484 C CA . ARG F 1 207 ? 88.842 97.467 40.879 1.00 17.01 206 ARG F CA 1
ATOM 13485 C C . ARG F 1 207 ? 88.516 96.260 41.750 1.00 17.04 206 ARG F C 1
ATOM 13486 O O . ARG F 1 207 ? 88.862 95.125 41.391 1.00 16.48 206 ARG F O 1
ATOM 13494 N N . TYR F 1 208 ? 87.867 96.513 42.894 1.00 16.57 207 TYR F N 1
ATOM 13495 C CA . TYR F 1 208 ? 87.425 95.456 43.793 1.00 16.72 207 TYR F CA 1
ATOM 13496 C C . TYR F 1 208 ? 85.920 95.390 43.871 1.00 16.58 207 TYR F C 1
ATOM 13497 O O . TYR F 1 208 ? 85.279 96.421 43.956 1.00 16.35 207 TYR F O 1
ATOM 13506 N N . TRP F 1 209 ? 85.365 94.178 43.877 1.00 16.26 208 TRP F N 1
ATOM 13507 C CA . TRP F 1 209 ? 83.913 94.003 43.939 1.00 16.31 208 TRP F CA 1
ATOM 13508 C C . TRP F 1 209 ? 83.469 93.112 45.101 1.00 16.83 208 TRP F C 1
ATOM 13509 O O . TRP F 1 209 ? 84.209 92.215 45.579 1.00 15.70 208 TRP F O 1
ATOM 13520 N N . LYS F 1 210 ? 82.240 93.362 45.546 1.00 17.43 209 LYS F N 1
ATOM 13521 C CA . LYS F 1 210 ? 81.600 92.536 46.562 1.00 18.29 209 LYS F CA 1
ATOM 13522 C C . LYS F 1 210 ? 80.128 92.276 46.228 1.00 18.19 209 LYS F C 1
ATOM 13523 O O . LYS F 1 210 ? 79.432 93.164 45.777 1.00 18.03 209 LYS F O 1
ATOM 13529 N N . VAL F 1 211 ? 79.668 91.050 46.432 1.00 18.78 210 VAL F N 1
ATOM 13530 C CA . VAL F 1 211 ? 78.240 90.791 46.409 1.00 19.48 210 VAL F CA 1
ATOM 13531 C C . VAL F 1 211 ? 77.783 89.986 47.650 1.00 20.63 210 VAL F C 1
ATOM 13532 O O . VAL F 1 211 ? 78.517 89.145 48.199 1.00 20.40 210 VAL F O 1
ATOM 13536 N N . THR F 1 212 ? 76.590 90.302 48.120 1.00 21.69 211 THR F N 1
ATOM 13537 C CA . THR F 1 212 ? 75.982 89.584 49.212 1.00 23.76 211 THR F CA 1
ATOM 13538 C C . THR F 1 212 ? 74.877 88.682 48.687 1.00 24.59 211 THR F C 1
ATOM 13539 O O . THR F 1 212 ? 74.055 89.125 47.924 1.00 24.82 211 THR F O 1
ATOM 13543 N N . CYS F 1 213 ? 74.857 87.422 49.115 1.00 25.59 212 CYS F N 1
ATOM 13544 C CA . CYS F 1 213 ? 73.934 86.406 48.574 1.00 26.69 212 CYS F CA 1
ATOM 13545 C C . CYS F 1 213 ? 73.080 85.774 49.667 1.00 26.34 212 CYS F C 1
ATOM 13546 O O . CYS F 1 213 ? 73.620 85.326 50.718 1.00 25.52 212 CYS F O 1
ATOM 13549 N N . PRO F 1 214 ? 71.758 85.706 49.435 1.00 25.70 213 PRO F N 1
ATOM 13550 C CA . PRO F 1 214 ? 70.876 85.101 50.414 1.00 25.09 213 PRO F CA 1
ATOM 13551 C C . PRO F 1 214 ? 70.737 83.609 50.138 1.00 24.62 213 PRO F C 1
ATOM 13552 O O . PRO F 1 214 ? 69.638 83.091 49.922 1.00 23.97 213 PRO F O 1
ATOM 13556 N N . TYR F 1 215 ? 71.883 82.938 50.155 1.00 23.65 214 TYR F N 1
ATOM 13557 C CA . TYR F 1 215 ? 71.955 81.513 50.002 1.00 22.97 214 TYR F CA 1
ATOM 13558 C C . TYR F 1 215 ? 73.308 81.032 50.535 1.00 22.56 214 TYR F C 1
ATOM 13559 O O . TYR F 1 215 ? 74.202 81.826 50.749 1.00 21.46 214 TYR F O 1
ATOM 13568 N N . LEU F 1 216 ? 73.421 79.724 50.748 1.00 22.29 215 LEU F N 1
ATOM 13569 C CA . LEU F 1 216 ? 74.629 79.112 51.279 1.00 22.52 215 LEU F CA 1
ATOM 13570 C C . LEU F 1 216 ? 75.028 78.066 50.262 1.00 22.11 215 LEU F C 1
ATOM 13571 O O . LEU F 1 216 ? 74.484 76.975 50.234 1.00 21.63 215 LEU F O 1
ATOM 13576 N N . PRO F 1 217 ? 75.960 78.403 49.377 1.00 22.66 216 PRO F N 1
ATOM 13577 C CA . PRO F 1 217 ? 76.217 77.486 48.251 1.00 22.72 216 PRO F CA 1
ATOM 13578 C C . PRO F 1 217 ? 76.843 76.151 48.670 1.00 22.34 216 PRO F C 1
ATOM 13579 O O . PRO F 1 217 ? 76.672 75.139 47.972 1.00 21.78 216 PRO F O 1
ATOM 13583 N N . ALA F 1 218 ? 77.534 76.149 49.801 1.00 22.11 217 ALA F N 1
ATOM 13584 C CA . ALA F 1 218 ? 78.140 74.942 50.310 1.00 22.31 217 ALA F CA 1
ATOM 13585 C C . ALA F 1 218 ? 77.106 73.855 50.566 1.00 22.43 217 ALA F C 1
ATOM 13586 O O . ALA F 1 218 ? 77.465 72.684 50.572 1.00 22.22 217 ALA F O 1
ATOM 13588 N N . HIS F 1 219 ? 75.840 74.223 50.782 1.00 22.09 218 HIS F N 1
ATOM 13589 C CA . HIS F 1 219 ? 74.763 73.223 50.985 1.00 22.55 218 HIS F CA 1
ATOM 13590 C C . HIS F 1 219 ? 74.375 72.453 49.702 1.00 22.03 218 HIS F C 1
ATOM 13591 O O . HIS F 1 219 ? 73.585 71.508 49.741 1.00 21.92 218 HIS F O 1
ATOM 13598 N N . TYR F 1 220 ? 74.898 72.882 48.564 1.00 21.50 219 TYR F N 1
ATOM 13599 C CA . TYR F 1 220 ? 74.485 72.322 47.289 1.00 20.94 219 TYR F CA 1
ATOM 13600 C C . TYR F 1 220 ? 75.768 72.042 46.540 1.00 20.97 219 TYR F C 1
ATOM 13601 O O . TYR F 1 220 ? 76.340 72.944 45.941 1.00 22.39 219 TYR F O 1
ATOM 13610 N N . PRO F 1 221 ? 76.237 70.792 46.588 1.00 20.47 220 PRO F N 1
ATOM 13611 C CA . PRO F 1 221 ? 77.407 70.381 45.811 1.00 20.45 220 PRO F CA 1
ATOM 13612 C C . PRO F 1 221 ? 77.346 70.807 44.347 1.00 20.52 220 PRO F C 1
ATOM 13613 O O . PRO F 1 221 ? 76.321 70.623 43.644 1.00 19.04 220 PRO F O 1
ATOM 13617 N N . GLY F 1 222 ? 78.443 71.405 43.906 1.00 20.53 221 GLY F N 1
ATOM 13618 C CA . GLY F 1 222 ? 78.599 71.792 42.515 1.00 20.18 221 GLY F CA 1
ATOM 13619 C C . GLY F 1 222 ? 78.270 73.243 42.188 1.00 20.02 221 GLY F C 1
ATOM 13620 O O . GLY F 1 222 ? 78.425 73.645 41.040 1.00 19.12 221 GLY F O 1
ATOM 13621 N N . THR F 1 223 ? 77.813 74.026 43.167 1.00 20.41 222 THR F N 1
ATOM 13622 C CA . THR F 1 223 ? 77.524 75.445 42.925 1.00 20.75 222 THR F CA 1
ATOM 13623 C C . THR F 1 223 ? 78.755 76.266 42.502 1.00 19.99 222 THR F C 1
ATOM 13624 O O . THR F 1 223 ? 78.606 77.277 41.855 1.00 20.44 222 THR F O 1
ATOM 13628 N N . GLY F 1 224 ? 79.964 75.841 42.838 1.00 19.70 223 GLY F N 1
ATOM 13629 C CA . GLY F 1 224 ? 81.180 76.480 42.249 1.00 19.40 223 GLY F CA 1
ATOM 13630 C C . GLY F 1 224 ? 81.393 76.170 40.766 1.00 18.89 223 GLY F C 1
ATOM 13631 O O . GLY F 1 224 ? 81.930 76.976 39.995 1.00 18.62 223 GLY F O 1
ATOM 13632 N N . ASP F 1 225 ? 81.006 74.965 40.362 1.00 19.08 224 ASP F N 1
ATOM 13633 C CA . ASP F 1 225 ? 80.995 74.626 38.944 1.00 19.31 224 ASP F CA 1
ATOM 13634 C C . ASP F 1 225 ? 79.932 75.472 38.212 1.00 19.04 224 ASP F C 1
ATOM 13635 O O . ASP F 1 225 ? 80.195 76.026 37.147 1.00 19.29 224 ASP F O 1
ATOM 13640 N N . THR F 1 226 ? 78.748 75.592 38.800 1.00 18.91 225 THR F N 1
ATOM 13641 C CA . THR F 1 226 ? 77.738 76.475 38.222 1.00 18.35 225 THR F CA 1
ATOM 13642 C C . THR F 1 226 ? 78.273 77.893 38.138 1.00 17.42 225 THR F C 1
ATOM 13643 O O . THR F 1 226 ? 78.203 78.530 37.109 1.00 17.34 225 THR F O 1
ATOM 13647 N N . PHE F 1 227 ? 78.824 78.384 39.227 1.00 18.12 226 PHE F N 1
ATOM 13648 C CA . PHE F 1 227 ? 79.281 79.803 39.282 1.00 17.96 226 PHE F CA 1
ATOM 13649 C C . PHE F 1 227 ? 80.299 80.130 38.190 1.00 17.34 226 PHE F C 1
ATOM 13650 O O . PHE F 1 227 ? 80.161 81.077 37.443 1.00 16.60 226 PHE F O 1
ATOM 13658 N N . THR F 1 228 ? 81.333 79.315 38.121 1.00 17.49 227 THR F N 1
ATOM 13659 C CA . THR F 1 228 ? 82.438 79.550 37.201 1.00 17.14 227 THR F CA 1
ATOM 13660 C C . THR F 1 228 ? 82.027 79.343 35.739 1.00 16.59 227 THR F C 1
ATOM 13661 O O . THR F 1 228 ? 82.526 80.022 34.850 1.00 16.91 227 THR F O 1
ATOM 13665 N N . SER F 1 229 ? 81.111 78.417 35.484 1.00 17.13 228 SER F N 1
ATOM 13666 C CA . SER F 1 229 ? 80.578 78.244 34.140 1.00 16.79 228 SER F CA 1
ATOM 13667 C C . SER F 1 229 ? 79.909 79.531 33.682 1.00 17.31 228 SER F C 1
ATOM 13668 O O . SER F 1 229 ? 80.177 80.039 32.568 1.00 17.50 228 SER F O 1
ATOM 13671 N N . VAL F 1 230 ? 79.046 80.083 34.528 1.00 16.54 229 VAL F N 1
ATOM 13672 C CA . VAL F 1 230 ? 78.321 81.324 34.143 1.00 16.18 229 VAL F CA 1
ATOM 13673 C C . VAL F 1 230 ? 79.299 82.481 34.003 1.00 15.62 229 VAL F C 1
ATOM 13674 O O . VAL F 1 230 ? 79.244 83.226 33.044 1.00 15.02 229 VAL F O 1
ATOM 13678 N N . ILE F 1 231 ? 80.247 82.580 34.950 1.00 16.23 230 ILE F N 1
ATOM 13679 C CA . ILE F 1 231 ? 81.292 83.578 34.840 1.00 15.65 230 ILE F CA 1
ATOM 13680 C C . ILE F 1 231 ? 81.989 83.445 33.487 1.00 15.86 230 ILE F C 1
ATOM 13681 O O . ILE F 1 231 ? 82.201 84.436 32.797 1.00 15.37 230 ILE F O 1
ATOM 13686 N N . THR F 1 232 ? 82.386 82.217 33.131 1.00 16.13 231 THR F N 1
ATOM 13687 C CA . THR F 1 232 ? 83.120 81.987 31.882 1.00 16.37 231 THR F CA 1
ATOM 13688 C C . THR F 1 232 ? 82.317 82.376 30.638 1.00 16.78 231 THR F C 1
ATOM 13689 O O . THR F 1 232 ? 82.810 83.071 29.756 1.00 16.42 231 THR F O 1
ATOM 13693 N N . GLY F 1 233 ? 81.070 81.963 30.562 1.00 16.85 232 GLY F N 1
ATOM 13694 C CA . GLY F 1 233 ? 80.281 82.348 29.393 1.00 17.59 232 GLY F CA 1
ATOM 13695 C C . GLY F 1 233 ? 80.006 83.852 29.361 1.00 17.37 232 GLY F C 1
ATOM 13696 O O . GLY F 1 233 ? 79.953 84.455 28.319 1.00 16.98 232 GLY F O 1
ATOM 13697 N N . SER F 1 234 ? 79.797 84.437 30.529 1.00 17.25 233 SER F N 1
ATOM 13698 C CA . SER F 1 234 ? 79.456 85.843 30.610 1.00 17.11 233 SER F CA 1
ATOM 13699 C C . SER F 1 234 ? 80.663 86.677 30.113 1.00 16.69 233 SER F C 1
ATOM 13700 O O . SER F 1 234 ? 80.546 87.514 29.223 1.00 16.14 233 SER F O 1
ATOM 13703 N N . LEU F 1 235 ? 81.850 86.384 30.635 1.00 16.11 234 LEU F N 1
ATOM 13704 C CA . LEU F 1 235 ? 83.086 87.032 30.130 1.00 16.42 234 LEU F CA 1
ATOM 13705 C C . LEU F 1 235 ? 83.326 86.802 28.629 1.00 17.38 234 LEU F C 1
ATOM 13706 O O . LEU F 1 235 ? 83.703 87.755 27.892 1.00 18.05 234 LEU F O 1
ATOM 13727 N N . GLN F 1 237 ? 81.031 86.275 26.295 1.00 18.43 236 GLN F N 1
ATOM 13728 C CA . GLN F 1 237 ? 80.053 87.141 25.614 1.00 18.22 236 GLN F CA 1
ATOM 13729 C C . GLN F 1 237 ? 80.414 88.621 25.678 1.00 18.41 236 GLN F C 1
ATOM 13730 O O . GLN F 1 237 ? 79.696 89.475 25.132 1.00 18.08 236 GLN F O 1
ATOM 13736 N N . GLY F 1 238 ? 81.480 88.960 26.387 1.00 18.19 237 GLY F N 1
ATOM 13737 C CA . GLY F 1 238 ? 81.956 90.330 26.403 1.00 17.76 237 GLY F CA 1
ATOM 13738 C C . GLY F 1 238 ? 81.400 91.150 27.548 1.00 17.82 237 GLY F C 1
ATOM 13739 O O . GLY F 1 238 ? 81.605 92.356 27.564 1.00 19.40 237 GLY F O 1
ATOM 13740 N N . ASP F 1 239 ? 80.714 90.527 28.513 1.00 17.24 238 ASP F N 1
ATOM 13741 C CA . ASP F 1 239 ? 80.244 91.232 29.718 1.00 17.46 238 ASP F CA 1
ATOM 13742 C C . ASP F 1 239 ? 81.419 91.628 30.628 1.00 16.38 238 ASP F C 1
ATOM 13743 O O . ASP F 1 239 ? 82.444 90.932 30.675 1.00 16.84 238 ASP F O 1
ATOM 13748 N N . SER F 1 240 ? 81.230 92.694 31.391 1.00 15.12 239 SER F N 1
ATOM 13749 C CA . SER F 1 240 ? 82.218 93.165 32.343 1.00 15.50 239 SER F CA 1
ATOM 13750 C C . SER F 1 240 ? 82.180 92.266 33.593 1.00 15.59 239 SER F C 1
ATOM 13751 O O . SER F 1 240 ? 81.219 91.493 33.790 1.00 15.68 239 SER F O 1
ATOM 13754 N N . LEU F 1 241 ? 83.213 92.347 34.417 1.00 14.64 240 LEU F N 1
ATOM 13755 C CA . LEU F 1 241 ? 83.287 91.513 35.599 1.00 15.13 240 LEU F CA 1
ATOM 13756 C C . LEU F 1 241 ? 82.062 91.722 36.509 1.00 15.90 240 LEU F C 1
ATOM 13757 O O . LEU F 1 241 ? 81.460 90.730 36.954 1.00 16.81 240 LEU F O 1
ATOM 13762 N N . PRO F 1 242 ? 81.694 92.986 36.783 1.00 15.64 241 PRO F N 1
ATOM 13763 C CA . PRO F 1 242 ? 80.533 93.143 37.646 1.00 16.50 241 PRO F CA 1
ATOM 13764 C C . PRO F 1 242 ? 79.256 92.518 37.068 1.00 16.84 241 PRO F C 1
ATOM 13765 O O . PRO F 1 242 ? 78.444 91.976 37.830 1.00 17.67 241 PRO F O 1
ATOM 13785 N N . ALA F 1 244 ? 79.265 89.868 35.068 1.00 15.76 243 ALA F N 1
ATOM 13786 C CA . ALA F 1 244 ? 79.436 88.430 35.229 1.00 15.88 243 ALA F CA 1
ATOM 13787 C C . ALA F 1 244 ? 79.131 87.962 36.664 1.00 16.13 243 ALA F C 1
ATOM 13788 O O . ALA F 1 244 ? 78.448 86.958 36.867 1.00 15.85 243 ALA F O 1
ATOM 13790 N N . LEU F 1 245 ? 79.581 88.714 37.656 1.00 16.58 244 LEU F N 1
ATOM 13791 C CA . LEU F 1 245 ? 79.227 88.405 39.030 1.00 16.89 244 LEU F CA 1
ATOM 13792 C C . LEU F 1 245 ? 77.705 88.420 39.246 1.00 17.50 244 LEU F C 1
ATOM 13793 O O . LEU F 1 245 ? 77.148 87.543 39.958 1.00 17.21 244 LEU F O 1
ATOM 13798 N N . ASP F 1 246 ? 77.048 89.419 38.666 1.00 17.71 245 ASP F N 1
ATOM 13799 C CA . ASP F 1 246 ? 75.580 89.555 38.791 1.00 19.06 245 ASP F CA 1
ATOM 13800 C C . ASP F 1 246 ? 74.856 88.336 38.220 1.00 18.70 245 ASP F C 1
ATOM 13801 O O . ASP F 1 246 ? 73.967 87.734 38.856 1.00 18.43 245 ASP F O 1
ATOM 13806 N N . ARG F 1 247 ? 75.270 87.943 37.032 1.00 18.12 246 ARG F N 1
ATOM 13807 C CA . ARG F 1 247 ? 74.645 86.814 36.390 1.00 18.04 246 ARG F CA 1
ATOM 13808 C C . ARG F 1 247 ? 74.874 85.493 37.104 1.00 17.62 246 ARG F C 1
ATOM 13809 O O . ARG F 1 247 ? 73.944 84.692 37.203 1.00 17.33 246 ARG F O 1
ATOM 13817 N N . ALA F 1 248 ? 76.101 85.254 37.575 1.00 18.05 247 ALA F N 1
ATOM 13818 C CA . ALA F 1 248 ? 76.438 84.019 38.269 1.00 17.94 247 ALA F CA 1
ATOM 13819 C C . ALA F 1 248 ? 75.612 83.914 39.570 1.00 18.40 247 ALA F C 1
ATOM 13820 O O . ALA F 1 248 ? 74.962 82.896 39.826 1.00 17.80 247 ALA F O 1
ATOM 13822 N N . THR F 1 249 ? 75.603 84.981 40.364 1.00 19.16 248 THR F N 1
ATOM 13823 C CA . THR F 1 249 ? 74.915 84.950 41.663 1.00 19.28 248 THR F CA 1
ATOM 13824 C C . THR F 1 249 ? 73.399 84.906 41.484 1.00 19.84 248 THR F C 1
ATOM 13825 O O . THR F 1 249 ? 72.749 84.099 42.141 1.00 20.80 248 THR F O 1
ATOM 13829 N N . GLN F 1 250 ? 72.836 85.713 40.583 1.00 20.32 249 GLN F N 1
ATOM 13830 C CA . GLN F 1 250 ? 71.396 85.611 40.275 1.00 20.60 249 GLN F CA 1
ATOM 13831 C C . GLN F 1 250 ? 70.997 84.176 39.839 1.00 19.66 249 GLN F C 1
ATOM 13832 O O . GLN F 1 250 ? 70.025 83.595 40.341 1.00 19.04 249 GLN F O 1
ATOM 13838 N N . PHE F 1 251 ? 71.755 83.596 38.917 1.00 18.45 250 PHE F N 1
ATOM 13839 C CA . PHE F 1 251 ? 71.453 82.253 38.449 1.00 17.87 250 PHE F CA 1
ATOM 13840 C C . PHE F 1 251 ? 71.461 81.245 39.584 1.00 16.95 250 PHE F C 1
ATOM 13841 O O . PHE F 1 251 ? 70.528 80.453 39.744 1.00 15.83 250 PHE F O 1
ATOM 13849 N N . ILE F 1 252 ? 72.531 81.256 40.371 1.00 16.52 251 ILE F N 1
ATOM 13850 C CA . ILE F 1 252 ? 72.619 80.350 41.482 1.00 16.28 251 ILE F CA 1
ATOM 13851 C C . ILE F 1 252 ? 71.438 80.563 42.412 1.00 15.89 251 ILE F C 1
ATOM 13852 O O . ILE F 1 252 ? 70.837 79.579 42.872 1.00 15.70 251 ILE F O 1
ATOM 13857 N N . LEU F 1 253 ? 71.066 81.819 42.657 1.00 16.14 252 LEU F N 1
ATOM 13858 C CA . LEU F 1 253 ? 69.984 82.109 43.596 1.00 16.50 252 LEU F CA 1
ATOM 13859 C C . LEU F 1 253 ? 68.670 81.487 43.102 1.00 17.11 252 LEU F C 1
ATOM 13860 O O . LEU F 1 253 ? 67.947 80.825 43.853 1.00 16.45 252 LEU F O 1
ATOM 13865 N N . GLN F 1 254 ? 68.376 81.668 41.819 1.00 18.00 253 GLN F N 1
ATOM 13866 C CA . GLN F 1 254 ? 67.163 81.102 41.266 1.00 18.20 253 GLN F CA 1
ATOM 13867 C C . GLN F 1 254 ? 67.216 79.545 41.376 1.00 17.85 253 GLN F C 1
ATOM 13868 O O . GLN F 1 254 ? 66.241 78.909 41.795 1.00 17.54 253 GLN F O 1
ATOM 13874 N N . GLY F 1 255 ? 68.368 78.960 41.055 1.00 16.77 254 GLY F N 1
ATOM 13875 C CA . GLY F 1 255 ? 68.577 77.516 41.142 1.00 16.82 254 GLY F CA 1
ATOM 13876 C C . GLY F 1 255 ? 68.281 76.923 42.519 1.00 16.52 254 GLY F C 1
ATOM 13877 O O . GLY F 1 255 ? 67.675 75.847 42.630 1.00 16.37 254 GLY F O 1
ATOM 13878 N N . ILE F 1 256 ? 68.709 77.639 43.553 1.00 16.57 255 ILE F N 1
ATOM 13879 C CA . ILE F 1 256 ? 68.500 77.235 44.966 1.00 16.08 255 ILE F CA 1
ATOM 13880 C C . ILE F 1 256 ? 67.051 77.458 45.379 1.00 15.84 255 ILE F C 1
ATOM 13881 O O . ILE F 1 256 ? 66.424 76.528 45.881 1.00 15.51 255 ILE F O 1
ATOM 13886 N N . ARG F 1 257 ? 66.516 78.665 45.142 1.00 16.24 256 ARG F N 1
ATOM 13887 C CA . ARG F 1 257 ? 65.131 78.973 45.509 1.00 15.98 256 ARG F CA 1
ATOM 13888 C C . ARG F 1 257 ? 64.111 78.009 44.853 1.00 16.13 256 ARG F C 1
ATOM 13889 O O . ARG F 1 257 ? 63.073 77.704 45.459 1.00 14.72 256 ARG F O 1
ATOM 13897 N N . ALA F 1 258 ? 64.433 77.541 43.643 1.00 15.23 257 ALA F N 1
ATOM 13898 C CA . ALA F 1 258 ? 63.660 76.501 42.951 1.00 15.96 257 ALA F CA 1
ATOM 13899 C C . ALA F 1 258 ? 63.597 75.160 43.657 1.00 16.80 257 ALA F C 1
ATOM 13900 O O . ALA F 1 258 ? 62.720 74.353 43.328 1.00 16.82 257 ALA F O 1
ATOM 13902 N N . THR F 1 259 ? 64.529 74.876 44.573 1.00 17.74 258 THR F N 1
ATOM 13903 C CA . THR F 1 259 ? 64.424 73.654 45.411 1.00 17.93 258 THR F CA 1
ATOM 13904 C C . THR F 1 259 ? 63.510 73.762 46.634 1.00 18.47 258 THR F C 1
ATOM 13905 O O . THR F 1 259 ? 63.198 72.731 47.268 1.00 18.80 258 THR F O 1
ATOM 13909 N N A PHE F 1 260 ? 63.085 74.987 46.985 0.80 18.52 259 PHE F N 1
ATOM 13910 N N B PHE F 1 260 ? 63.085 74.978 46.963 0.20 18.12 259 PHE F N 1
ATOM 13911 C CA A PHE F 1 260 ? 62.319 75.180 48.195 0.80 17.71 259 PHE F CA 1
ATOM 13912 C CA B PHE F 1 260 ? 62.334 75.224 48.177 0.20 17.61 259 PHE F CA 1
ATOM 13913 C C A PHE F 1 260 ? 60.886 74.711 48.002 0.80 18.59 259 PHE F C 1
ATOM 13914 C C B PHE F 1 260 ? 60.861 74.825 48.029 0.20 18.24 259 PHE F C 1
ATOM 13915 O O A PHE F 1 260 ? 60.372 74.672 46.882 0.80 18.17 259 PHE F O 1
ATOM 13916 O O B PHE F 1 260 ? 60.282 74.964 46.952 0.20 18.11 259 PHE F O 1
ATOM 13931 N N . GLY F 1 261 ? 60.274 74.316 49.113 1.00 18.37 260 GLY F N 1
ATOM 13932 C CA . GLY F 1 261 ? 58.834 74.061 49.192 1.00 19.76 260 GLY F CA 1
ATOM 13933 C C . GLY F 1 261 ? 58.392 72.643 49.492 1.00 20.15 260 GLY F C 1
ATOM 13934 O O . GLY F 1 261 ? 57.251 72.438 49.859 1.00 19.04 260 GLY F O 1
ATOM 13935 N N . TYR F 1 262 ? 59.317 71.699 49.318 1.00 21.32 261 TYR F N 1
ATOM 13936 C CA . TYR F 1 262 ? 59.091 70.268 49.400 1.00 22.39 261 TYR F CA 1
ATOM 13937 C C . TYR F 1 262 ? 60.370 69.591 49.884 1.00 21.80 261 TYR F C 1
ATOM 13938 O O . TYR F 1 262 ? 61.438 70.142 49.691 1.00 21.14 261 TYR F O 1
ATOM 13947 N N . GLU F 1 263 ? 60.269 68.393 50.472 1.00 21.78 262 GLU F N 1
ATOM 13948 C CA . GLU F 1 263 ? 61.464 67.634 50.897 1.00 21.62 262 GLU F CA 1
ATOM 13949 C C . GLU F 1 263 ? 62.384 67.597 49.696 1.00 21.13 262 GLU F C 1
ATOM 13950 O O . GLU F 1 263 ? 61.968 67.249 48.605 1.00 21.45 262 GLU F O 1
ATOM 13952 N N . TYR F 1 264 ? 63.623 68.013 49.892 1.00 20.80 263 TYR F N 1
ATOM 13953 C CA . TYR F 1 264 ? 64.629 68.007 48.823 1.00 20.31 263 TYR F CA 1
ATOM 13954 C C . TYR F 1 264 ? 65.973 67.518 49.374 1.00 19.27 263 TYR F C 1
ATOM 13955 O O . TYR F 1 264 ? 66.439 67.987 50.383 1.00 18.67 263 TYR F O 1
ATOM 13964 N N . ASP F 1 265 ? 66.565 66.542 48.716 1.00 19.05 264 ASP F N 1
ATOM 13965 C CA . ASP F 1 265 ? 67.906 66.091 49.063 1.00 18.83 264 ASP F CA 1
ATOM 13966 C C . ASP F 1 265 ? 68.900 67.061 48.414 1.00 18.26 264 ASP F C 1
ATOM 13967 O O . ASP F 1 265 ? 69.161 66.962 47.209 1.00 18.16 264 ASP F O 1
ATOM 13972 N N . ASN F 1 266 ? 69.458 67.978 49.211 1.00 17.43 265 ASN F N 1
ATOM 13973 C CA . ASN F 1 266 ? 70.323 69.040 48.686 1.00 17.01 265 ASN F CA 1
ATOM 13974 C C . ASN F 1 266 ? 71.576 68.522 48.001 1.00 16.94 265 ASN F C 1
ATOM 13975 O O . ASN F 1 266 ? 72.184 69.247 47.198 1.00 16.46 265 ASN F O 1
ATOM 13980 N N . ARG F 1 267 ? 71.973 67.276 48.300 1.00 16.62 266 ARG F N 1
ATOM 13981 C CA . ARG F 1 267 ? 73.133 66.665 47.611 1.00 17.27 266 ARG F CA 1
ATOM 13982 C C . ARG F 1 267 ? 72.966 66.592 46.080 1.00 17.55 266 ARG F C 1
ATOM 13983 O O . ARG F 1 267 ? 73.951 66.630 45.347 1.00 17.97 266 ARG F O 1
ATOM 13991 N N . GLU F 1 268 ? 71.716 66.543 45.611 1.00 18.04 267 GLU F N 1
ATOM 13992 C CA . GLU F 1 268 ? 71.405 66.570 44.158 1.00 18.50 267 GLU F CA 1
ATOM 13993 C C . GLU F 1 268 ? 71.722 67.860 43.429 1.00 17.59 267 GLU F C 1
ATOM 13994 O O . GLU F 1 268 ? 71.714 67.903 42.196 1.00 18.03 267 GLU F O 1
ATOM 14000 N N . GLY F 1 269 ? 71.996 68.907 44.183 1.00 17.75 268 GLY F N 1
ATOM 14001 C CA . GLY F 1 269 ? 72.424 70.179 43.647 1.00 17.70 268 GLY F CA 1
ATOM 14002 C C . GLY F 1 269 ? 71.276 71.166 43.441 1.00 18.00 268 GLY F C 1
ATOM 14003 O O . GLY F 1 269 ? 70.118 70.922 43.863 1.00 17.58 268 GLY F O 1
ATOM 14004 N N . ILE F 1 270 ? 71.605 72.277 42.783 1.00 17.64 269 ILE F N 1
ATOM 14005 C CA . ILE F 1 270 ? 70.616 73.273 42.397 1.00 18.76 269 ILE F CA 1
ATOM 14006 C C . ILE F 1 270 ? 69.738 72.681 41.282 1.00 19.19 269 ILE F C 1
ATOM 14007 O O . ILE F 1 270 ? 70.130 71.720 40.581 1.00 19.51 269 ILE F O 1
ATOM 14012 N N . LEU F 1 271 ? 68.538 73.218 41.134 1.00 18.99 270 LEU F N 1
ATOM 14013 C CA . LEU F 1 271 ? 67.653 72.749 40.073 1.00 19.14 270 LEU F CA 1
ATOM 14014 C C . LEU F 1 271 ? 68.000 73.366 38.713 1.00 19.05 270 LEU F C 1
ATOM 14015 O O . LEU F 1 271 ? 67.233 74.197 38.151 1.00 18.01 270 LEU F O 1
ATOM 14020 N N . LEU F 1 272 ? 69.138 72.950 38.167 1.00 19.13 271 LEU F N 1
ATOM 14021 C CA . LEU F 1 272 ? 69.721 73.633 37.023 1.00 19.49 271 LEU F CA 1
ATOM 14022 C C . LEU F 1 272 ? 68.749 73.733 35.857 1.00 19.94 271 LEU F C 1
ATOM 14023 O O . LEU F 1 272 ? 68.483 74.811 35.359 1.00 19.79 271 LEU F O 1
ATOM 14028 N N . GLU F 1 273 ? 68.183 72.594 35.481 1.00 21.28 272 GLU F N 1
ATOM 14029 C CA . GLU F 1 273 ? 67.426 72.457 34.252 1.00 22.74 272 GLU F CA 1
ATOM 14030 C C . GLU F 1 273 ? 66.160 73.255 34.331 1.00 22.94 272 GLU F C 1
ATOM 14031 O O . GLU F 1 273 ? 65.642 73.646 33.310 1.00 24.32 272 GLU F O 1
ATOM 14037 N N . LYS F 1 274 ? 65.690 73.558 35.532 1.00 22.84 273 LYS F N 1
ATOM 14038 C CA . LYS F 1 274 ? 64.483 74.336 35.711 1.00 22.55 273 LYS F CA 1
ATOM 14039 C C . LYS F 1 274 ? 64.784 75.841 35.535 1.00 22.45 273 LYS F C 1
ATOM 14040 O O . LYS F 1 274 ? 63.895 76.585 35.282 1.00 22.03 273 LYS F O 1
ATOM 14043 N N . VAL F 1 275 ? 66.024 76.276 35.725 1.00 21.29 274 VAL F N 1
ATOM 14044 C CA . VAL F 1 275 ? 66.363 77.703 35.677 1.00 20.71 274 VAL F CA 1
ATOM 14045 C C . VAL F 1 275 ? 67.289 78.082 34.495 1.00 20.89 274 VAL F C 1
ATOM 14046 O O . VAL F 1 275 ? 67.623 79.226 34.330 1.00 20.01 274 VAL F O 1
ATOM 14050 N N . LEU F 1 276 ? 67.670 77.102 33.683 1.00 20.56 275 LEU F N 1
ATOM 14051 C CA . LEU F 1 276 ? 68.668 77.259 32.644 1.00 21.72 275 LEU F CA 1
ATOM 14052 C C . LEU F 1 276 ? 68.264 78.336 31.622 1.00 23.32 275 LEU F C 1
ATOM 14053 O O . LEU F 1 276 ? 69.087 79.115 31.175 1.00 22.28 275 LEU F O 1
ATOM 14058 N N . HIS F 1 277 ? 66.984 78.384 31.259 1.00 24.88 276 HIS F N 1
ATOM 14059 C CA . HIS F 1 277 ? 66.500 79.426 30.352 1.00 26.51 276 HIS F CA 1
ATOM 14060 C C . HIS F 1 277 ? 66.511 80.840 30.944 1.00 26.75 276 HIS F C 1
ATOM 14061 O O . HIS F 1 277 ? 66.295 81.799 30.191 1.00 27.79 276 HIS F O 1
ATOM 14068 N N . ASN F 1 278 ? 66.790 81.017 32.245 1.00 26.82 277 ASN F N 1
ATOM 14069 C CA . ASN F 1 278 ? 66.896 82.379 32.800 1.00 27.15 277 ASN F CA 1
ATOM 14070 C C . ASN F 1 278 ? 68.219 83.081 32.444 1.00 27.83 277 ASN F C 1
ATOM 14071 O O . ASN F 1 278 ? 68.397 84.262 32.780 1.00 25.75 277 ASN F O 1
ATOM 14076 N N . LEU F 1 279 ? 69.154 82.349 31.828 1.00 28.22 278 LEU F N 1
ATOM 14077 C CA . LEU F 1 279 ? 70.466 82.901 31.539 1.00 29.81 278 LEU F CA 1
ATOM 14078 C C . LEU F 1 279 ? 70.335 84.018 30.547 1.00 31.74 278 LEU F C 1
ATOM 14079 O O . LEU F 1 279 ? 71.137 84.940 30.566 1.00 31.99 278 LEU F O 1
ATOM 14084 N N . ASP F 1 280 ? 69.328 83.892 29.684 1.00 34.14 279 ASP F N 1
ATOM 14085 C CA . ASP F 1 280 ? 68.888 84.910 28.711 1.00 36.67 279 ASP F CA 1
ATOM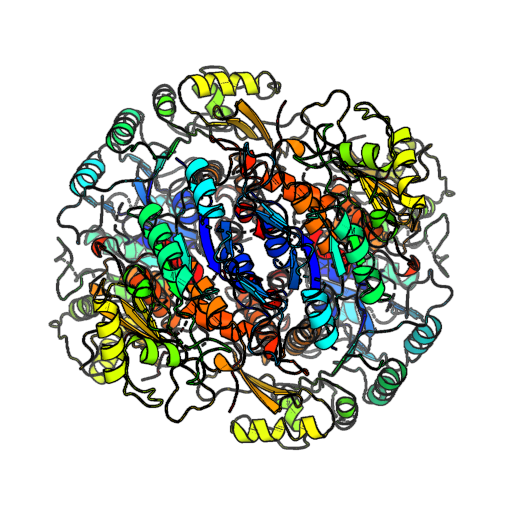 14086 C C . ASP F 1 280 ? 68.298 86.218 29.265 1.00 37.19 279 ASP F C 1
ATOM 14087 O O . ASP F 1 280 ? 68.355 87.243 28.593 1.00 38.56 279 ASP F O 1
ATOM 14108 N N . PRO F 1 282 ? 66.908 89.584 31.619 1.00 35.66 281 PRO F N 1
ATOM 14109 C CA . PRO F 1 282 ? 67.548 90.735 32.266 1.00 34.94 281 PRO F CA 1
ATOM 14110 C C . PRO F 1 282 ? 68.065 90.390 33.654 1.00 33.62 281 PRO F C 1
ATOM 14111 O O . PRO F 1 282 ? 67.442 89.632 34.395 1.00 32.79 281 PRO F O 1
ATOM 14115 N N . ILE F 1 283 ? 69.213 90.952 33.992 1.00 32.75 282 ILE F N 1
ATOM 14116 C CA . ILE F 1 283 ? 69.914 90.584 35.213 1.00 31.35 282 ILE F CA 1
ATOM 14117 C C . ILE F 1 283 ? 69.880 91.795 36.112 1.00 29.52 282 ILE F C 1
ATOM 14118 O O . ILE F 1 283 ? 70.145 92.911 35.666 1.00 28.45 282 ILE F O 1
ATOM 14123 N N . GLN F 1 284 ? 69.484 91.595 37.366 1.00 27.92 283 GLN F N 1
ATOM 14124 C CA . GLN F 1 284 ? 69.444 92.696 38.321 1.00 26.59 283 GLN F CA 1
ATOM 14125 C C . GLN F 1 284 ? 70.868 92.938 38.788 1.00 24.98 283 GLN F C 1
ATOM 14126 O O . GLN F 1 284 ? 71.632 91.986 39.004 1.00 24.22 283 GLN F O 1
ATOM 14136 N N . ALA F 1 286 ? 73.831 93.419 41.235 1.00 22.89 285 ALA F N 1
ATOM 14137 C CA . ALA F 1 286 ? 74.061 92.798 42.565 1.00 23.39 285 ALA F CA 1
ATOM 14138 C C . ALA F 1 286 ? 75.402 93.196 43.192 1.00 23.56 285 ALA F C 1
ATOM 14139 O O . ALA F 1 286 ? 75.491 93.528 44.393 1.00 24.70 285 ALA F O 1
ATOM 14141 N N . SER F 1 287 ? 76.448 93.139 42.383 1.00 23.42 286 SER F N 1
ATOM 14142 C CA . SER F 1 287 ? 77.786 93.478 42.822 1.00 23.29 286 SER F CA 1
ATOM 14143 C C . SER F 1 287 ? 77.943 94.985 43.001 1.00 23.58 286 SER F C 1
ATOM 14144 O O . SER F 1 287 ? 77.265 95.770 42.363 1.00 23.19 286 SER F O 1
ATOM 14147 N N . TYR F 1 288 ? 78.818 95.368 43.929 1.00 24.18 287 TYR F N 1
ATOM 14148 C CA . TYR F 1 288 ? 79.147 96.764 44.154 1.00 24.77 287 TYR F CA 1
ATOM 14149 C C . TYR F 1 288 ? 80.626 96.909 44.417 1.00 24.96 287 TYR F C 1
ATOM 14150 O O . TYR F 1 288 ? 81.300 95.963 44.858 1.00 24.03 287 TYR F O 1
ATOM 14159 N N . GLU F 1 289 ? 81.135 98.094 44.129 1.00 25.52 288 GLU F N 1
ATOM 14160 C CA . GLU F 1 289 ? 82.560 98.292 44.165 1.00 26.79 288 GLU F CA 1
ATOM 14161 C C . GLU F 1 289 ? 83.045 98.584 45.588 1.00 27.10 288 GLU F C 1
ATOM 14162 O O . GLU F 1 289 ? 82.463 99.398 46.295 1.00 27.10 288 GLU F O 1
ATOM 14168 N N . LEU F 1 290 ? 84.083 97.870 46.013 1.00 27.36 289 LEU F N 1
ATOM 14169 C CA . LEU F 1 290 ? 84.759 98.135 47.265 1.00 27.48 289 LEU F CA 1
ATOM 14170 C C . LEU F 1 290 ? 85.811 99.221 47.027 1.00 28.55 289 LEU F C 1
ATOM 14171 O O . LEU F 1 290 ? 86.829 98.957 46.379 1.00 28.27 289 LEU F O 1
ATOM 14176 N N . ILE F 1 291 ? 85.558 100.436 47.529 1.00 29.79 290 ILE F N 1
ATOM 14177 C CA . ILE F 1 291 ? 86.565 101.527 47.502 1.00 30.75 290 ILE F CA 1
ATOM 14178 C C . ILE F 1 291 ? 87.416 101.549 48.802 1.00 31.25 290 ILE F C 1
ATOM 14179 O O . ILE F 1 291 ? 88.000 100.521 49.198 1.00 31.56 290 ILE F O 1
#

Foldseek 3Di:
DDDDAAEEEFEFAAECQCAGPNQLCLQLVLRHHYHYPHQWYWPHDQVPVDIDIGGCQPPVVVLVVCVVVVDAHQEYEYEDHRDLSVLVVVLVSCVVRPDPNYAYEYADQADDPQDGGPPGDNLVSLVSLQSGQEYEEEQNNLCSSVVHHRDQDDDPVVVLVSQVVSVVSHYQKYKYWQRADPPQRQKIKMWMAGVVVGWIKMFMARHGQRLAPRLSVQLRSCLVSCVCVHDNLSVQLSRVLQNQQVVVQPDDDDRRSSGGPCVVRSVVSPDTDTMDIDD/DDFAEEEFEFAAECQCAGPNQLCLQLVLRHHYDYPHQWYWPHDQVPPDIDIGGCQVVVVVLVVCVVVVDAHQEYEYEDHRDLSCLVVVLVSCVVRPDVNYAYEYADQADDPLDGGPPGDNLVSLVSLLSHQEYEAEQNNLCSNVVHHRDLDDDPVVVLVSQVVSVVSHYQKYKYWQRDDPPQRQKIKMWMFGVVVGWIKIFIARHGQRLAPHLSVQLRSCCVSCVCVHDNLSNFLSRVLQNQQQVVQPDDDDRRSSGGNCVVSSCVSVDDPHGMDTD/DDDDAAEEEFEFAAECQCAGPNQLCLLLVLRHHYDYPHQWYWPADQVPPDIDIGGCQVPVVVLVVCVVVVDAHQEYEYEDHRDLSCLVVVLVSCVVRPDPRHAYEYADQADPPLDGGPPDDNLVSLVNLQSHQEYEYEQNNLCSSVVHHRDQDDDPVVVLVSQVVSVVSHHQKYKYWQRADPPQRQKTKMWMAGVVVGWIKMFIARHGQVLAPNLSVQLRSCLVNCVCVHDNVSNQLSRVLQVVQQVVQPDDDDRSSSGGNCVVRSVVSPDTDTMDIDD/DAAEEEEEFAAECQCATPNQLCLQLVLGHHYDYPHQWYWPHDQVPPDIDIGGCQVVVVVLVVCVVVVDAHQEYEYEDHRDLSCLVVVQVSLVVRPDPRHAYEYADQADDPQDGGPPDDNLVSLLSLQSHQEYEAEQNNLCSSVVHHRDQDDDPVVVLVSQVVSVVSHHQKYKYWQRDDVPPRQKIKMWMFGNVVGWIKMFIARHGQVLAPRLSVQLRSCCVSCVVVHDNLSNVLSRVLQNVQQVVQPDDDDRSSSGRNCVVSSVVSVDDPHRMDTD/DDDDAAEEEFEEAAECQCAGPNQLCLQLVLRHHYDYPHQWYWPHFQVPPDIDIGGCQVVVVVLVVCVVVVDAHQEYEHEDHRDLSCLVVVQVSLVVRDDPRHAYEYAQQADDPLDGGPPGDNLVSLVNLLSHQEYEEEQSNLCSNVVHHRDQDDDPVRVVVSQCVSVVSHHQKYKYWQRDDVPQRQKIKMWMAGVVVGWIKMWIARHGQVLAPRLSVLLRSCCVSCVCVHDNVSNQLSRVLQNVQQVVQPDDDDDSSSGGNCVVCSVVSPDTDTMDTDD/DDDDAAEEEFEFAAECQCAGPNQLCLQQVLRHHYHYPHQWYWPHDQPPVDIDIDGCQVPVVVLVVCVVVVDAHQEYEYEDHRDLSCLVVVQVSCVVRADPNHAYEYADQADDPLDGGPPGDNLVSLVSLLSHQEYEEEQSNLCSSVVHHRDLDDDPVVVVVSQVVSVVSHHQKYKYWQRADDPQRQKGKMWMAGNVVGWIKMWIARHGQRLAPHLSVQLRSCCVSCVCVHDNVSNQLSRVLQNVQQVVQPDDDDNRSSGGNCVVRSVVSVDTDTMDIDD

Organism: Bacteroides thetaiotaomicron (strain ATCC 29148 / DSM 2079 / JCM 5827 / CCUG 10774 / NCTC 10582 / VPI-5482 / E50) (NCBI:txid226186)

Sequence (1669 aa):
YANKVKKKIAAVHDLSGGRVSLTVVIPILSSSGFQVCPLPTAVLSNHTQYPGFSFLDLTDEPKIIAEWKKLEEVQQFDAIYTGYLGSPRQIQIVSSDFIKDFRQPDSLIVADPVLGDNGRLYTNFDEVKERHLITKADVITPNLTELFYLLDEPYKADSTDEELKEYLRRLLSDKGPQVVIITSVPVHDEPHHKTSSVYAYNRQGNRYWKVTCCPYLPAHYPGTTGDTFTSVITGSLQGDSLPALDRATQFILQGIRRATFGYEYDNREGILLEKVLHNLDPIQASYELINKVKKIAAVHDLSGGRVSLTVVIPILSSSSGFQVCPLPTAVLSNHTQYPGFSFLDLTDEPKIIAEWKKLEVQQFDAIYTGYLGSPRQIQIVSDFIKDFRQPDSLIVADPVLGDNGRLYTNFDEEVKERHLITKADVITPNLTELFYLLDEPYKADSTDEELKEYLRRLLSDKGPQVVIITSVPVHDEPHKTSSVYAYNRQGNRYWKVTCPYLPAHYPGTGDTFTSVITGSLQGDSLPALDRATQFILQGIRATFGYEYDNREGILLEKVLHNLDPIQASYELIYANKVKKIAAVHDLSGGRVSLTVVIPILSSGFQVCPLPTAVLSNHTQYPGFSFLDLTDEPKIIAEWKKLEVQQFDAIYTGYLGSPRQIQIVSDFIKDFRQPDSLIVADPVLGDNGRLYTNFDEVKERHLITKADVITPNLTELFYLLDEPYKADSTDEELKEYLRLLSDKGPQVVIITSVPVHDEPHKTSVYAYNRQGNRYWKVTCCPYLPAHYPGTTGDTFTSVITGSSLQGDSLPALDRATQFILQGIRRATFGYEYDNREGILLEKVLHNLDDPIQASYELIKVKKIAAVHDLSGGRVSLTVVIPILSSSGFQVCPLPTAVLSNHTQYPGFSFLDLTDEPKIIAEWKKLEVQFDAIYTGYLGSPRQIQIVSDFIKDFRQPDSLIVADPVLGDNGRLYTNFDEVKERHLITKADVITPNLTELFYLLDEPYKADSTDEELKEYLRLLSDKGPQVVIITSVPVHDEPHHKTSVYAYNRRQGNRYWKVVTCCPYLPAHYPGTGDTFTSVITGSLQGDSLPALDRATQFILQGIRATFGYEYDNREGILLEKVLHNLDPIQASYELIYANKKVKKIAAVHDLSGGRVSLTVVIPILSSSGFQVCPLPTAVLSNHTQYPGFSFLDLTDEPKIIAEWKKLEVQFDAIYTGYLGSPRRQIQIVSSDFIKDFRQPDSLIVADPVLGDNGRLYTNFDEEVKERHLITKADVITPNLTELFYLLDEPYKADSTDEEELKEYLRLLSDKGPQVVIITSVPVHDEPHKTSSVYAYNRQQGNRYWKVTCPYLPAHYPGTTGDTFTSVITGSSLQGDSLPALDRATQQFILQGIRATFFGYEYDNREGILLEKVLHNLDPIQASYELIYANKVKKIAAVHDLSGGRVSLTVVIPILSSSGFQVCPLPTAVLSNHTQYPGFSFLDLTDEPKIIAEWKKLEVQFDAIYTGYLGSPRQIQIVSSDFIKDFRQPDSLIVADPVLGDNGRLYTNFDEEVKERHLITKADVITPNLTELFYLLDEPYKADSTDEELKEYLRRLLSDKGPQVVIITSVPVHDEPHKTSVYAYNRRQGNRYWKVTCPYLPAHYPGTGDTFTSVITGSLQGDSLPALDRATQFILQGIRATFFGYEYDNREGILLEKVLHNLDPIQASYELI

Solvent-accessible surface area: 57172 Å² total

Nearest PDB structures (foldseek):
  3mbh-assembly1_D  TM=1.003E+00  e=8.050E-57  Bacteroides thetaiotaomicron VPI-5482
  3mbj-assembly1_A  TM=9.676E-01  e=1.138E-48  Bacteroides thetaiotaomicron VPI-5482
  4c5m-assembly1_B  TM=8.003E-01  e=2.682E-17  Staphylococcus aureus subsp. aureus Mu50
  4c5m-assembly2_A  TM=8.141E-01  e=8.634E-17  Staphylococcus aureus subsp. aureus Mu50
  4c5n-assembly1_D  TM=8.099E-01  e=4.021E-16  Staphylococcus aureus